Protein 8IJQ (pdb70)

Secondary structure (DSSP, 8-state):
-----TTTHHHHHHHHHHHHHHHHHHHHHHHHHSS--SSSPPP-BSSTTTSPP-TTTTHHHHHHHHHHHHHHHHHHHTBTTHHHHHHHHHHHHHHHHHHHHHHHHHB----TTTTTT-------SSTTHHHHHHHHHTTTT-TTTT---S---SS-HHHHHHHHHHHHHHHTS-TT-TTHHHHHHHHHHHHHHHHHHTTSS-HHHHHHHHHHHHHHHHHHHHHHHHT-TTT--SS---STT-HHHHTT--S-----B-------/-----TTHHHHHHHHHHHHHHHHHHHHHHHHTTSS-SSSSPPP-BSSTTTSPP-TTHHHHHHHHHHHHHHHHHHHHHSBTTHHHHHHHHHHHHHHHHHHHHHHHHHB----TTTTTT-------SSTTHHHHHHHHHTTTT-TTTT---S---SS-HHHHHHHHHHHHHHHSS-TT-TTHHHHHHHHHHHHHHHHHHTT-S-HHHHHHHHHHHHHHHHHHHHHHTTTHHHH--SS---STT-HHHHTT--S-----B----S--/-----HHHHHHHHHHHHHHHHHHHHHHHHHHHHSS-SSSSPPPPBSSTTTSPP-TTHHHHHHHHHHHHHHHHHHHHHT-S-HHHHHHHHHHHHHHHHHHHHHHHHHB----TTSSTT-------SSTTHHHHHHHHHTTTT-TTTT---S---SS-HHHHHHHHHHHHHHHTS-TT-TTHHHHHHHHHHHHHHHHHHTTSS-HHHHHHHHHHHHHHHHHHHHHHHHTHHHH--SS---STTHHHHTSS--S----------S--/-----TTHHHHHHHHHHHHHHHHHHHHHHHHTSSS---SSPPP-BTTTTTSPP-TTTGGGHHHHHHHHHHHHHHHHHT-S-HHHHHHHHHHHHHHHHHHHHHHHHHB----TTTTTT-------SSSHHHHHHHHHHTTTT-TTTT---S---SS-HHHHHHHHHHHHHHHTS-TT-TTHHHHHHHHHHHHHHHHHHTTSS-HHHHHHHHHHHHHHHHHHHHHHHHTHHHH--SS---STT-HHHHSS--S----------S--/-----HHHHHHHHHHHHHHHHHHHHHHHHHHHHSS---SSPPPPBSSTTTSPP-TTTTTTHHHHHHHHHHHHHHHHHT-S-HHHHHHHHHHHHHHHHHHHHHHHHHB----EEEETT-------SSSTHHHHHHHHHTTTT-TTTT---S---SS-HHHHHHHHHHHHHHHTS-TT-TTHHHHHHHHHHHHHHHHHHTTSS-HHHHHHHHHHHHHHHHHHHHHHHHTTTTS--SS---STTHHHHHSS--S----------S--/-----SHHHHHHHHHHHHHHHHHHHHHHHHHHHSS--SSSPPPPBSSTTTSPP-TTHHHHHHHHHHHHHHHHHHHHHSBS-HHHHHHHHHHHHHHHHHHHHHHHHHB----TTTTTT-------SSTTHHHHHHHHHTTTT-TTTT---S---SS-HHHHHHHHHHHHHHHTS-TT-TTHHHHHHHHHHHHHHHHHHTTSS-HHHHHHHHHHHHHHHHHHHHHHHTTTTTS---S---STTHHHHTTT--S-----B----S--

GO terms:
  GO:0005789 endoplasmic reticulum membrane (C, IDA)
  GO:2000303 regulation of ceramide biosynthetic process (P, IDA)
  GO:0046513 ceramide biosynthetic process (P, IDA)
  GO:0005789 endoplasmic reticulum membrane (C, TAS)
  GO:0005783 endoplasmic reticulum (C, IDA)

InterPro domains:
  IPR001660 Sterile alpha motif domain [PF00536] (11-75)
  IPR001660 Sterile alpha motif domain [PS50105] (12-78)
  IPR001660 Sterile alpha motif domain [SM00454] (9-78)
  IPR013761 Sterile alpha motif/pointed domain superfamily [G3DSA:1.10.150.50] (8-80)
  IPR013761 Sterile alpha motif/pointed domain superfamily [SSF47769] (7-79)
  IPR025749 Sphingomyelin synthase-like domain [PF14360] (292-365)
  IPR045221 Sphingomyelin synthase-like [PTHR21290] (29-405)

Sequence (1584 aa):
RLDPEYWKTILSCIYVFIVFGFTSFIMVIVHERVPDMQTYPPLPDIFLDSVPRIPWAFAMTEVCGMILCYIWLLVLLLHKHRSILLRRLCSLMGTVFLLRCFTMFVTSLSVPGQHLQCTGKIYGSVWEKLHRAFAIWSGFGMTLTGVHTCGDYMFSGHTVVLTMLNFFVTEYTPRSWNFLHTLSWVLNLFGIFFILAAHEHYSIDVFIAFYITTRLFLYYHTLANTRAYQQSRRARIWFPMFSFFECNVNGTVPNEYCWPFSKPRLDPEYWKTILSCIYVFIVFGFTSFIMVIVHERVPDMQTYPPLPDIFLDSVPRIPWAFAMTEVCGMILCYIWLLVLLLHKHRSILLRRLCSLMGTVFLLRCFTMFVTSLSVPGQHLQCTGKIYGSVWEKLHRAFAIWSGFGMTLTGVHTCGDYMFSGHTVVLTMLNFFVTEYTPRSWNFLHTLSWVLNLFGIFFILAAHEHYSIDVFIAFYITTRLFLYYHTLANTRAYQQSRRARIWFPMFSFFECNVNGTVPNEYCWPFSKPRLDPEYWKTILSCIYVFIVFGFTSFIMVIVHERVPDMQTYPPLPDIFLDSVPRIPWAFAMTEVCGMILCYIWLLVLLLHKHRSILLRRLCSLMGTVFLLRCFTMFVTSLSVPGQHLQCTGKIYGSVWEKLHRAFAIWSGFGMTLTGVHTCGDYMFSGHTVVLTMLNFFVTEYTPRSWNFLHTLSWVLNLFGIFFILAAHEHYSIDVFIAFYITTRLFLYYHTLANTRAYQQSRRARIWFPMFSFFECNVNGTVPNEYCWPFSKPRLDPEYWKTILSCIYVFIVFGFTSFIMVIVHERVPDMQTYPPLPDIFLDSVPRIPWAFAMTEVCGMILCYIWLLVLLLHKHRSILLRRLCSLMGTVFLLRCFTMFVTSLSVPGQHLQCTGKIYGSVWEKLHRAFAIWSGFGMTLTGVHTCGDYMFSGHTVVLTMLNFFVTEYTPRSWNFLHTLSWVLNLFGIFFILAAHEHYSIDVFIAFYITTRLFLYYHTLANTRAYQQSRRARIWFPMFSFFECNVNGTVPNEYCWPFSKPRLDPEYWKTILSCIYVFIVFGFTSFIMVIVHERVPDMQTYPPLPDIFLDSVPRIPWAFAMTEVCGMILCYIWLLVLLLHKHRSILLRRLCSLMGTVFLLRCFTMFVTSLSVPGQHLQCTGKIYGSVWEKLHRAFAIWSGFGMTLTGVHTCGDYMFSGHTVVLTMLNFFVTEYTPRSWNFLHTLSWVLNLFGIFFILAAHEHYSIDVFIAFYITTRLFLYYHTLANTRAYQQSRRARIWFPMFSFFECNVNGTVPNEYCWPFSKPRLDPEYWKTILSCIYVFIVFGFTSFIMVIVHERVPDMQTYPPLPDIFLDSVPRIPWAFAMTEVCGMILCYIWLLVLLLHKHRSILLRRLCSLMGTVFLLRCFTMFVTSLSVPGQHLQCTGKIYGSVWEKLHRAFAIWSGFGMTLTGVHTCGDYMFSGHTVVLTMLNFFVTEYTPRSWNFLHTLSWVLNLFGIFFILAAHEHYSIDVFIAFYITTRLFLYYHTLANTRAYQQSRRARIWFPMFSFFECNVNGTVPNEYCWPFSKP

Radius of gyration: 45.66 Å; Cα contacts (8 Å, |Δi|>4): 1851; chains: 6; bounding box: 145×102×63 Å

Structure (mmCIF, N/CA/C/O backbone):
data_8IJQ
#
_entry.id   8IJQ
#
_cell.length_a   1.00
_cell.length_b   1.00
_cell.length_c   1.00
_cell.angle_alpha   90.00
_cell.angle_beta   90.00
_cell.angle_gamma   90.00
#
_symmetry.space_group_name_H-M   'P 1'
#
loop_
_entity.id
_entity.type
_entity.pdbx_description
1 polymer 'Sphingomyelin synthase-related protein 1'
2 non-polymer N-((E,2S,3R)-1,3-DIHYDROXYOCTADEC-4-EN-2-YL)PALMITAMIDE
#
loop_
_atom_site.group_PDB
_atom_site.id
_atom_site.type_symbol
_atom_site.label_atom_id
_atom_site.label_alt_id
_atom_site.label_comp_id
_atom_site.label_asym_id
_atom_site.label_entity_id
_atom_site.label_seq_id
_atom_site.pdbx_PDB_ins_code
_atom_site.Cartn_x
_atom_site.Cartn_y
_atom_site.Cartn_z
_atom_site.occupancy
_atom_site.B_iso_or_equiv
_atom_site.auth_seq_id
_atom_site.auth_comp_id
_atom_site.auth_asym_id
_atom_site.auth_atom_id
_atom_site.pdbx_PDB_model_num
ATOM 1 N N . ARG A 1 1 ? 153.667 142.057 145.041 1.00 89.84 144 ARG A N 1
ATOM 2 C CA . ARG A 1 1 ? 152.320 141.667 145.440 1.00 89.84 144 ARG A CA 1
ATOM 3 C C . ARG A 1 1 ? 152.282 141.318 146.924 1.00 89.84 144 ARG A C 1
ATOM 4 O O . ARG A 1 1 ? 153.244 140.776 147.466 1.00 89.84 144 ARG A O 1
ATOM 12 N N . LEU A 1 2 ? 151.166 141.630 147.576 1.00 76.51 145 LEU A N 1
ATOM 13 C CA . LEU A 1 2 ? 151.018 141.373 149.005 1.00 76.51 145 LEU A CA 1
ATOM 14 C C . LEU A 1 2 ? 150.718 139.896 149.229 1.00 76.51 145 LEU A C 1
ATOM 15 O O . LEU A 1 2 ? 149.596 139.438 148.988 1.00 76.51 145 LEU A O 1
ATOM 20 N N . ASP A 1 3 ? 151.719 139.147 149.691 1.00 74.80 146 ASP A N 1
ATOM 21 C CA . ASP A 1 3 ? 151.550 137.731 149.975 1.00 74.80 146 ASP A CA 1
ATOM 22 C C . ASP A 1 3 ? 151.296 137.569 151.464 1.00 74.80 146 ASP A C 1
ATOM 23 O O . ASP A 1 3 ? 152.177 137.906 152.270 1.00 74.80 146 ASP A O 1
ATOM 28 N N . PRO A 1 4 ? 150.129 137.074 151.878 1.00 71.19 147 PRO A N 1
ATOM 29 C CA . PRO A 1 4 ? 149.867 136.907 153.314 1.00 71.19 147 PRO A CA 1
ATOM 30 C C . PRO A 1 4 ? 150.732 135.822 153.931 1.00 71.19 147 PRO A C 1
ATOM 31 O O . PRO A 1 4 ? 150.569 134.637 153.627 1.00 71.19 147 PRO A O 1
ATOM 35 N N . GLU A 1 5 ? 151.659 136.219 154.801 1.00 61.30 148 GLU A N 1
ATOM 36 C CA . GLU A 1 5 ? 152.558 135.291 155.478 1.00 61.30 148 GLU A CA 1
ATOM 37 C C . GLU A 1 5 ? 151.955 134.944 156.834 1.00 61.30 148 GLU A C 1
ATOM 38 O O . GLU A 1 5 ? 151.876 135.798 157.723 1.00 61.30 148 GLU A O 1
ATOM 44 N N . TYR A 1 6 ? 151.527 133.694 156.990 1.00 59.34 149 TYR A N 1
ATOM 45 C CA . TYR A 1 6 ? 150.893 133.239 158.218 1.00 59.34 149 TYR A CA 1
ATOM 46 C C . TYR A 1 6 ? 151.865 132.577 159.186 1.00 59.34 149 TYR A C 1
ATOM 47 O O . TYR A 1 6 ? 151.440 132.126 160.254 1.00 59.34 149 TYR A O 1
ATOM 56 N N . TRP A 1 7 ? 153.150 132.507 158.845 1.00 51.25 150 TRP A N 1
ATOM 57 C CA . TRP A 1 7 ? 154.146 131.886 159.705 1.00 51.25 150 TRP A CA 1
ATOM 58 C C . TRP A 1 7 ? 155.087 132.894 160.352 1.00 51.25 150 TRP A C 1
ATOM 59 O O . TRP A 1 7 ? 155.989 132.491 161.093 1.00 51.25 150 TRP A O 1
ATOM 70 N N . LYS A 1 8 ? 154.900 134.188 160.098 1.00 46.83 151 LYS A N 1
ATOM 71 C CA . LYS A 1 8 ? 155.682 135.229 160.754 1.00 46.83 151 LYS A CA 1
ATOM 72 C C . LYS A 1 8 ? 154.920 135.938 161.865 1.00 46.83 151 LYS A C 1
ATOM 73 O O . LYS A 1 8 ? 155.541 136.425 162.818 1.00 46.83 151 LYS A O 1
ATOM 79 N N . THR A 1 9 ? 153.591 136.003 161.762 1.00 42.20 152 THR A N 1
ATOM 80 C CA . THR A 1 9 ? 152.793 136.635 162.807 1.00 42.20 152 THR A CA 1
ATOM 81 C C . THR A 1 9 ? 152.923 135.883 164.127 1.00 42.20 152 THR A C 1
ATOM 82 O O . THR A 1 9 ? 152.929 136.494 165.202 1.00 42.20 152 THR A O 1
ATOM 86 N N . ILE A 1 10 ? 153.033 134.554 164.064 1.00 40.64 153 ILE A N 1
ATOM 87 C CA . ILE A 1 10 ? 153.245 133.769 165.277 1.00 40.64 153 ILE A CA 1
ATOM 88 C C . ILE A 1 10 ? 154.572 134.140 165.925 1.00 40.64 153 ILE A C 1
ATOM 89 O O . ILE A 1 10 ? 154.662 134.295 167.151 1.00 40.64 153 ILE A O 1
ATOM 94 N N . LEU A 1 11 ? 155.623 134.289 165.113 1.00 39.88 154 LEU A N 1
ATOM 95 C CA . LEU A 1 11 ? 156.916 134.710 165.644 1.00 39.88 154 LEU A CA 1
ATOM 96 C C . LEU A 1 11 ? 156.828 136.092 166.277 1.00 39.88 154 LEU A C 1
ATOM 97 O O . LEU A 1 11 ? 157.406 136.333 167.343 1.00 39.88 154 LEU A O 1
ATOM 102 N N . SER A 1 12 ? 156.106 137.013 165.634 1.00 37.21 155 SER A N 1
ATOM 103 C CA . SER A 1 12 ? 155.959 138.355 166.191 1.00 37.21 155 SER A CA 1
ATOM 104 C C . SER A 1 12 ? 155.223 138.325 167.527 1.00 37.21 155 SER A C 1
ATOM 105 O O . SER A 1 12 ? 155.613 139.016 168.478 1.00 37.21 155 SER A O 1
ATOM 108 N N . CYS A 1 13 ? 154.156 137.529 167.619 1.00 36.87 156 CYS A N 1
ATOM 109 C CA . CYS A 1 13 ? 153.413 137.425 168.872 1.00 36.87 156 CYS A CA 1
ATOM 110 C C . CYS A 1 13 ? 154.270 136.815 169.976 1.00 36.87 156 CYS A C 1
ATOM 111 O O . CYS A 1 13 ? 154.225 137.264 171.130 1.00 36.87 156 CYS A O 1
ATOM 114 N N . ILE A 1 14 ? 155.056 135.789 169.642 1.00 31.89 157 ILE A N 1
ATOM 115 C CA . ILE A 1 14 ? 155.953 135.189 170.626 1.00 31.89 157 ILE A CA 1
ATOM 116 C C . ILE A 1 14 ? 156.979 136.211 171.099 1.00 31.89 157 ILE A C 1
ATOM 117 O O . ILE A 1 14 ? 157.284 136.304 172.296 1.00 31.89 157 ILE A O 1
ATOM 122 N N . TYR A 1 15 ? 157.523 136.995 170.166 1.00 26.45 158 TYR A N 1
ATOM 123 C CA . TYR A 1 15 ? 158.490 138.028 170.521 1.00 26.45 158 TYR A CA 1
ATOM 124 C C . TYR A 1 15 ? 157.875 139.055 171.464 1.00 26.45 158 TYR A C 1
ATOM 125 O O . TYR A 1 15 ? 158.505 139.469 172.446 1.00 26.45 158 TYR A O 1
ATOM 134 N N . VAL A 1 16 ? 156.634 139.463 171.194 1.00 26.21 159 VAL A N 1
ATOM 135 C CA . VAL A 1 16 ? 155.961 140.426 172.063 1.00 26.21 159 VAL A CA 1
ATOM 136 C C . VAL A 1 16 ? 155.729 139.840 173.451 1.00 26.21 159 VAL A C 1
ATOM 137 O O . VAL A 1 16 ? 155.908 140.527 174.464 1.00 26.21 159 VAL A O 1
ATOM 141 N N . PHE A 1 17 ? 155.309 138.575 173.526 1.00 30.01 160 PHE A N 1
ATOM 142 C CA . PHE A 1 17 ? 155.089 137.958 174.832 1.00 30.01 160 PHE A CA 1
ATOM 143 C C . PHE A 1 17 ? 156.387 137.875 175.630 1.00 30.01 160 PHE A C 1
ATOM 144 O O . PHE A 1 17 ? 156.402 138.137 176.842 1.00 30.01 160 PHE A O 1
ATOM 152 N N . ILE A 1 18 ? 157.489 137.522 174.963 1.00 24.46 161 ILE A N 1
ATOM 153 C CA . ILE A 1 18 ? 158.783 137.483 175.639 1.00 24.46 161 ILE A CA 1
ATOM 154 C C . ILE A 1 18 ? 159.166 138.871 176.136 1.00 24.46 161 ILE A C 1
ATOM 155 O O . ILE A 1 18 ? 159.678 139.029 177.253 1.00 24.46 161 ILE A O 1
ATOM 160 N N . VAL A 1 19 ? 158.927 139.899 175.316 1.00 21.49 162 VAL A N 1
ATOM 161 C CA . VAL A 1 19 ? 159.252 141.264 175.722 1.00 21.49 162 VAL A CA 1
ATOM 162 C C . VAL A 1 19 ? 158.436 141.672 176.943 1.00 21.49 162 VAL A C 1
ATOM 163 O O . VAL A 1 19 ? 158.952 142.309 177.867 1.00 21.49 162 VAL A O 1
ATOM 167 N N . PHE A 1 20 ? 157.148 141.321 176.963 1.00 22.25 163 PHE A N 1
ATOM 168 C CA . PHE A 1 20 ? 156.307 141.661 178.108 1.00 22.25 163 PHE A CA 1
ATOM 169 C C . PHE A 1 20 ? 156.783 140.962 179.377 1.00 22.25 163 PHE A C 1
ATOM 170 O O . PHE A 1 20 ? 156.822 141.570 180.456 1.00 22.25 163 PHE A O 1
ATOM 178 N N . GLY A 1 21 ? 157.144 139.681 179.271 1.00 24.17 164 GLY A N 1
ATOM 179 C CA . GLY A 1 21 ? 157.678 138.984 180.432 1.00 24.17 164 GLY A CA 1
ATOM 180 C C . GLY A 1 21 ? 158.965 139.607 180.942 1.00 24.17 164 GLY A C 1
ATOM 181 O O . GLY A 1 21 ? 159.153 139.778 182.154 1.00 24.17 164 GLY A O 1
ATOM 182 N N . PHE A 1 22 ? 159.866 139.964 180.023 1.00 24.86 165 PHE A N 1
ATOM 183 C CA . PHE A 1 22 ? 161.110 140.614 180.419 1.00 24.86 165 PHE A CA 1
ATOM 184 C C . PHE A 1 22 ? 160.840 141.959 181.080 1.00 24.86 165 PHE A C 1
ATOM 185 O O . PHE A 1 22 ? 161.513 142.329 182.048 1.00 24.86 165 PHE A O 1
ATOM 193 N N . THR A 1 23 ? 159.859 142.706 180.567 1.00 22.56 166 THR A N 1
ATOM 194 C CA . THR A 1 23 ? 159.503 143.986 181.171 1.00 22.56 166 THR A CA 1
ATOM 195 C C . THR A 1 23 ? 158.980 143.800 182.588 1.00 22.56 166 THR A C 1
ATOM 196 O O . THR A 1 23 ? 159.331 144.567 183.491 1.00 22.56 166 THR A O 1
ATOM 200 N N . SER A 1 24 ? 158.137 142.788 182.804 1.00 24.82 167 SER A N 1
ATOM 201 C CA . SER A 1 24 ? 157.633 142.530 184.151 1.00 24.82 167 SER A CA 1
ATOM 202 C C . SER A 1 24 ? 158.771 142.179 185.105 1.00 24.82 167 SER A C 1
ATOM 203 O O . SER A 1 24 ? 158.832 142.682 186.237 1.00 24.82 167 SER A O 1
ATOM 206 N N . PHE A 1 25 ? 159.692 141.321 184.657 1.00 25.91 168 PHE A N 1
ATOM 207 C CA . PHE A 1 25 ? 160.818 140.954 185.513 1.00 25.91 168 PHE A CA 1
ATOM 208 C C . PHE A 1 25 ? 161.694 142.162 185.830 1.00 25.91 168 PHE A C 1
ATOM 209 O O . PHE A 1 25 ? 162.127 142.344 186.976 1.00 25.91 168 PHE A O 1
ATOM 217 N N . ILE A 1 26 ? 161.964 143.002 184.827 1.00 23.78 169 ILE A N 1
ATOM 218 C CA . ILE A 1 26 ? 162.792 144.184 185.044 1.00 23.78 169 ILE A CA 1
ATOM 219 C C . ILE A 1 26 ? 162.101 145.146 186.000 1.00 23.78 169 ILE A C 1
ATOM 220 O O . ILE A 1 26 ? 162.748 145.777 186.843 1.00 23.78 169 ILE A O 1
ATOM 225 N N . MET A 1 27 ? 160.778 145.271 185.886 1.00 24.75 170 MET A N 1
ATOM 226 C CA . MET A 1 27 ? 160.031 146.121 186.808 1.00 24.75 170 MET A CA 1
ATOM 227 C C . MET A 1 27 ? 160.154 145.618 188.240 1.00 24.75 170 MET A C 1
ATOM 228 O O . MET A 1 27 ? 160.339 146.411 189.171 1.00 24.75 170 MET A O 1
ATOM 233 N N . VAL A 1 28 ? 160.060 144.300 188.433 1.00 28.94 171 VAL A N 1
ATOM 234 C CA . VAL A 1 28 ? 160.221 143.737 189.775 1.00 28.94 171 VAL A CA 1
ATOM 235 C C . VAL A 1 28 ? 161.619 144.031 190.313 1.00 28.94 171 VAL A C 1
ATOM 236 O O . VAL A 1 28 ? 161.790 144.449 191.468 1.00 28.94 171 VAL A O 1
ATOM 240 N N . ILE A 1 29 ? 162.641 143.829 189.478 1.00 28.33 172 ILE A N 1
ATOM 241 C CA . ILE A 1 29 ? 164.016 144.072 189.918 1.00 28.33 172 ILE A CA 1
ATOM 242 C C . ILE A 1 29 ? 164.213 145.536 190.293 1.00 28.33 172 ILE A C 1
ATOM 243 O O . ILE A 1 29 ? 164.836 145.851 191.314 1.00 28.33 172 ILE A O 1
ATOM 248 N N . VAL A 1 30 ? 163.690 146.453 189.475 1.00 28.82 173 VAL A N 1
ATOM 249 C CA . VAL A 1 30 ? 163.829 147.879 189.756 1.00 28.82 173 VAL A CA 1
ATOM 250 C C . VAL A 1 30 ? 163.124 148.242 191.055 1.00 28.82 173 VAL A C 1
ATOM 251 O O . VAL A 1 30 ? 163.658 148.997 191.877 1.00 28.82 173 VAL A O 1
ATOM 255 N N . HIS A 1 31 ? 161.915 147.714 191.265 1.00 36.54 174 HIS A N 1
ATOM 256 C CA . HIS A 1 31 ? 161.212 147.981 192.516 1.00 36.54 174 HIS A CA 1
ATOM 257 C C . HIS A 1 31 ? 161.976 147.433 193.712 1.00 36.54 174 HIS A C 1
ATOM 258 O O . HIS A 1 31 ? 161.865 147.972 194.819 1.00 36.54 174 HIS A O 1
ATOM 265 N N . GLU A 1 32 ? 162.757 146.369 193.513 1.00 46.74 175 GLU A N 1
ATOM 266 C CA . GLU A 1 32 ? 163.529 145.813 194.620 1.00 46.74 175 GLU A CA 1
ATOM 267 C C . GLU A 1 32 ? 164.681 146.712 195.060 1.00 46.74 175 GLU A C 1
ATOM 268 O O . GLU A 1 32 ? 165.231 146.494 196.145 1.00 46.74 175 GLU A O 1
ATOM 274 N N . ARG A 1 33 ? 165.069 147.701 194.252 1.00 42.50 176 ARG A N 1
ATOM 275 C CA . ARG A 1 33 ? 166.190 148.568 194.605 1.00 42.50 176 ARG A CA 1
ATOM 276 C C . ARG A 1 33 ? 165.921 149.378 195.866 1.00 42.50 176 ARG A C 1
ATOM 277 O O . ARG A 1 33 ? 166.593 149.194 196.885 1.00 42.50 176 ARG A O 1
ATOM 285 N N . VAL A 1 34 ? 164.943 150.275 195.804 1.00 61.25 177 VAL A N 1
ATOM 286 C CA . VAL A 1 34 ? 164.646 151.184 196.909 1.00 61.25 177 VAL A CA 1
ATOM 287 C C . VAL A 1 34 ? 163.604 150.553 197.827 1.00 61.25 177 VAL A C 1
ATOM 288 O O . VAL A 1 34 ? 162.539 150.122 197.362 1.00 61.25 177 VAL A O 1
ATOM 292 N N . PRO A 1 35 ? 163.881 150.444 199.128 1.00 69.99 178 PRO A N 1
ATOM 293 C CA . PRO A 1 35 ? 162.934 149.778 200.034 1.00 69.99 178 PRO A CA 1
ATOM 294 C C . PRO A 1 35 ? 161.601 150.499 200.168 1.00 69.99 178 PRO A C 1
ATOM 295 O O . PRO A 1 35 ? 160.548 149.913 199.899 1.00 69.99 178 PRO A O 1
ATOM 299 N N . ASP A 1 36 ? 161.629 151.768 200.579 1.00 74.70 179 ASP A N 1
ATOM 300 C CA . ASP A 1 36 ? 160.383 152.472 200.885 1.00 74.70 179 ASP A CA 1
ATOM 301 C C . ASP A 1 36 ? 159.734 153.045 199.628 1.00 74.70 179 ASP A C 1
ATOM 302 O O . ASP A 1 36 ? 158.655 152.609 199.218 1.00 74.70 179 ASP A O 1
ATOM 307 N N . MET A 1 37 ? 160.398 154.018 198.999 1.00 72.06 180 MET A N 1
ATOM 308 C CA . MET A 1 37 ? 159.878 154.745 197.837 1.00 72.06 180 MET A CA 1
ATOM 309 C C . MET A 1 37 ? 158.455 155.266 198.082 1.00 72.06 180 MET A C 1
ATOM 310 O O . MET A 1 37 ? 157.693 155.510 197.142 1.00 72.06 180 MET A O 1
ATOM 315 N N . GLN A 1 38 ? 158.074 155.449 199.351 1.00 73.34 181 GLN A N 1
ATOM 316 C CA . GLN A 1 38 ? 156.745 155.951 199.677 1.00 73.34 181 GLN A CA 1
ATOM 317 C C . GLN A 1 38 ? 156.772 156.969 200.809 1.00 73.34 181 GLN A C 1
ATOM 318 O O . GLN A 1 38 ? 155.705 157.444 201.220 1.00 73.34 181 GLN A O 1
ATOM 324 N N . THR A 1 39 ? 157.951 157.320 201.325 1.00 70.20 182 THR A N 1
ATOM 325 C CA . THR A 1 39 ? 158.087 158.318 202.374 1.00 70.20 182 THR A CA 1
ATOM 326 C C . THR A 1 39 ? 158.570 159.661 201.846 1.00 70.20 182 THR A C 1
ATOM 327 O O . THR A 1 39 ? 158.396 160.678 202.525 1.00 70.20 182 THR A O 1
ATOM 331 N N . TYR A 1 40 ? 159.128 159.691 200.638 1.00 66.39 183 TYR A N 1
ATOM 332 C CA . TYR A 1 40 ? 159.695 160.910 200.091 1.00 66.39 183 TYR A CA 1
ATOM 333 C C . TYR A 1 40 ? 158.602 161.957 199.879 1.00 66.39 183 TYR A C 1
ATOM 334 O O . TYR A 1 40 ? 157.437 161.616 199.664 1.00 66.39 183 TYR A O 1
ATOM 343 N N . PRO A 1 41 ? 158.947 163.238 199.950 1.00 57.54 184 PRO A N 1
ATOM 344 C CA . PRO A 1 41 ? 157.995 164.281 199.566 1.00 57.54 184 PRO A CA 1
ATOM 345 C C . PRO A 1 41 ? 157.966 164.442 198.057 1.00 57.54 184 PRO A C 1
ATOM 346 O O . PRO A 1 41 ? 159.019 164.416 197.401 1.00 57.54 184 PRO A O 1
ATOM 350 N N . PRO A 1 42 ? 156.784 164.601 197.469 1.00 44.84 185 PRO A N 1
ATOM 351 C CA . PRO A 1 42 ? 156.686 164.620 196.006 1.00 44.84 185 PRO A CA 1
ATOM 352 C C . PRO A 1 42 ? 157.381 165.828 195.400 1.00 44.84 185 PRO A C 1
ATOM 353 O O . PRO A 1 42 ? 157.470 166.898 196.006 1.00 44.84 185 PRO A O 1
ATOM 357 N N . LEU A 1 43 ? 157.882 165.636 194.182 1.00 34.80 186 LEU A N 1
ATOM 358 C CA . LEU A 1 43 ? 158.535 166.714 193.460 1.00 34.80 186 LEU A CA 1
ATOM 359 C C . LEU A 1 43 ? 157.517 167.787 193.075 1.00 34.80 186 LEU A C 1
ATOM 360 O O . LEU A 1 43 ? 156.342 167.487 192.847 1.00 34.80 186 LEU A O 1
ATOM 365 N N . PRO A 1 44 ? 157.940 169.048 192.997 1.00 32.83 187 PRO A N 1
ATOM 366 C CA . PRO A 1 44 ? 157.002 170.114 192.623 1.00 32.83 187 PRO A CA 1
ATOM 367 C C . PRO A 1 44 ? 156.623 170.074 191.151 1.00 32.83 187 PRO A C 1
ATOM 368 O O . PRO A 1 44 ? 157.431 170.414 190.281 1.00 32.83 187 PRO A O 1
ATOM 372 N N . ASP A 1 45 ? 155.393 169.663 190.864 1.00 26.64 188 ASP A N 1
ATOM 373 C CA . ASP A 1 45 ? 154.865 169.609 189.512 1.00 26.64 188 ASP A CA 1
ATOM 374 C C . ASP A 1 45 ? 153.837 170.718 189.321 1.00 26.64 188 ASP A C 1
ATOM 375 O O . ASP A 1 45 ? 153.357 171.323 190.283 1.00 26.64 188 ASP A O 1
ATOM 380 N N . ILE A 1 46 ? 153.502 170.982 188.060 1.00 24.75 189 ILE A N 1
ATOM 381 C CA . ILE A 1 46 ? 152.528 172.024 187.754 1.00 24.75 189 ILE A CA 1
ATOM 382 C C . ILE A 1 46 ? 151.117 171.460 187.605 1.00 24.75 189 ILE A C 1
ATOM 383 O O . ILE A 1 46 ? 150.139 172.198 187.761 1.00 24.75 189 ILE A O 1
ATOM 388 N N . PHE A 1 47 ? 150.985 170.167 187.310 1.00 25.92 190 PHE A N 1
ATOM 389 C CA . PHE A 1 47 ? 149.678 169.536 187.186 1.00 25.92 190 PHE A CA 1
ATOM 390 C C . PHE A 1 47 ? 149.298 168.711 188.405 1.00 25.92 190 PHE A C 1
ATOM 391 O O . PHE A 1 47 ? 148.108 168.584 188.707 1.00 25.92 190 PHE A O 1
ATOM 399 N N . LEU A 1 48 ? 150.278 168.152 189.113 1.00 27.49 191 LEU A N 1
ATOM 400 C CA . LEU A 1 48 ? 150.005 167.357 190.303 1.00 27.49 191 LEU A CA 1
ATOM 401 C C . LEU A 1 48 ? 149.753 168.209 191.539 1.00 27.49 191 LEU A C 1
ATOM 402 O O . LEU A 1 48 ? 149.341 167.667 192.569 1.00 27.49 191 LEU A O 1
ATOM 407 N N . ASP A 1 49 ? 149.993 169.517 191.465 1.00 31.18 192 ASP A N 1
ATOM 408 C CA . ASP A 1 49 ? 149.758 170.412 192.589 1.00 31.18 192 ASP A CA 1
ATOM 409 C C . ASP A 1 49 ? 148.444 171.170 192.489 1.00 31.18 192 ASP A C 1
ATOM 410 O O . ASP A 1 49 ? 147.851 171.498 193.521 1.00 31.18 192 ASP A O 1
ATOM 415 N N . SER A 1 50 ? 147.977 171.456 191.274 1.00 29.73 193 SER A N 1
ATOM 416 C CA . SER A 1 50 ? 146.736 172.204 191.104 1.00 29.73 193 SER A CA 1
ATOM 417 C C . SER A 1 50 ? 145.518 171.297 191.245 1.00 29.73 193 SER A C 1
ATOM 418 O O . SER A 1 50 ? 144.676 171.501 192.125 1.00 29.73 193 SER A O 1
ATOM 421 N N . VAL A 1 51 ? 145.414 170.287 190.387 1.00 26.61 194 VAL A N 1
ATOM 422 C CA . VAL A 1 51 ? 144.264 169.386 190.385 1.00 26.61 194 VAL A CA 1
ATOM 423 C C . VAL A 1 51 ? 144.406 168.375 191.517 1.00 26.61 194 VAL A C 1
ATOM 424 O O . VAL A 1 51 ? 145.393 167.627 191.559 1.00 26.61 194 VAL A O 1
ATOM 428 N N . PRO A 1 52 ? 143.455 168.312 192.445 1.00 30.73 195 PRO A N 1
ATOM 429 C CA . PRO A 1 52 ? 143.525 167.304 193.506 1.00 30.73 195 PRO A CA 1
ATOM 430 C C . PRO A 1 52 ? 143.264 165.907 192.962 1.00 30.73 195 PRO A C 1
ATOM 431 O O . PRO A 1 52 ? 142.702 165.721 191.881 1.00 30.73 195 PRO A O 1
ATOM 435 N N . ARG A 1 53 ? 143.693 164.915 193.739 1.00 34.56 196 ARG A N 1
ATOM 436 C CA . ARG A 1 53 ? 143.576 163.524 193.321 1.00 34.56 196 ARG A CA 1
ATOM 437 C C . ARG A 1 53 ? 142.116 163.123 193.159 1.00 34.56 196 ARG A C 1
ATOM 438 O O . ARG A 1 53 ? 141.277 163.423 194.013 1.00 34.56 196 ARG A O 1
ATOM 446 N N . ILE A 1 54 ? 141.818 162.441 192.059 1.00 30.42 197 ILE A N 1
ATOM 447 C CA . ILE A 1 54 ? 140.493 161.903 191.775 1.00 30.42 197 ILE A CA 1
ATOM 448 C C . ILE A 1 54 ? 140.567 160.387 191.949 1.00 30.42 197 ILE A C 1
ATOM 449 O O . ILE A 1 54 ? 141.279 159.713 191.191 1.00 30.42 197 ILE A O 1
ATOM 454 N N . PRO A 1 55 ? 139.869 159.810 192.930 1.00 32.59 198 PRO A N 1
ATOM 455 C CA . PRO A 1 55 ? 140.026 158.369 193.195 1.00 32.59 198 PRO A CA 1
ATOM 456 C C . PRO A 1 55 ? 139.640 157.472 192.030 1.00 32.59 198 PRO A C 1
ATOM 457 O O . PRO A 1 55 ? 140.225 156.393 191.876 1.00 32.59 198 PRO A O 1
ATOM 461 N N . TRP A 1 56 ? 138.678 157.879 191.204 1.00 30.09 199 TRP A N 1
ATOM 462 C CA . TRP A 1 56 ? 138.168 157.040 190.128 1.00 30.09 199 TRP A CA 1
ATOM 463 C C . TRP A 1 56 ? 138.759 157.386 188.768 1.00 30.09 199 TRP A C 1
ATOM 464 O O . TRP A 1 56 ? 138.247 156.919 187.747 1.00 30.09 199 TRP A O 1
ATOM 475 N N . ALA A 1 57 ? 139.827 158.182 188.728 1.00 29.39 200 ALA A N 1
ATOM 476 C CA . ALA A 1 57 ? 140.358 158.664 187.460 1.00 29.39 200 ALA A CA 1
ATOM 477 C C . ALA A 1 57 ? 141.270 157.666 186.763 1.00 29.39 200 ALA A C 1
ATOM 478 O O . ALA A 1 57 ? 141.719 157.946 185.647 1.00 29.39 200 ALA A O 1
ATOM 480 N N . PHE A 1 58 ? 141.561 156.521 187.378 1.00 35.01 201 PHE A N 1
ATOM 481 C CA . PHE A 1 58 ? 142.441 155.540 186.756 1.00 35.01 201 PHE A CA 1
ATOM 482 C C . PHE A 1 58 ? 141.694 154.411 186.061 1.00 35.01 201 PHE A C 1
ATOM 483 O O . PHE A 1 58 ? 142.283 153.733 185.213 1.00 35.01 201 PHE A O 1
ATOM 491 N N . ALA A 1 59 ? 140.422 154.188 186.399 1.00 34.40 202 ALA A N 1
ATOM 492 C CA . ALA A 1 59 ? 139.631 153.191 185.688 1.00 34.40 202 ALA A CA 1
ATOM 493 C C . ALA A 1 59 ? 139.169 153.695 184.327 1.00 34.40 202 ALA A C 1
ATOM 494 O O . ALA A 1 59 ? 139.017 152.899 183.393 1.00 34.40 202 ALA A O 1
ATOM 496 N N . MET A 1 60 ? 138.937 155.004 184.197 1.00 33.57 203 MET A N 1
ATOM 497 C CA . MET A 1 60 ? 138.489 155.555 182.923 1.00 33.57 203 MET A CA 1
ATOM 498 C C . MET A 1 60 ? 139.548 155.404 181.840 1.00 33.57 203 MET A C 1
ATOM 499 O O . MET A 1 60 ? 139.208 155.226 180.664 1.00 33.57 203 MET A O 1
ATOM 504 N N . THR A 1 61 ? 140.830 155.469 182.210 1.00 30.59 204 THR A N 1
ATOM 505 C CA . THR A 1 61 ? 141.886 155.245 181.230 1.00 30.59 204 THR A CA 1
ATOM 506 C C . THR A 1 61 ? 141.791 153.848 180.633 1.00 30.59 204 THR A C 1
ATOM 507 O O . THR A 1 61 ? 141.889 153.676 179.413 1.00 30.59 204 THR A O 1
ATOM 511 N N . GLU A 1 62 ? 141.576 152.837 181.474 1.00 35.32 205 GLU A N 1
ATOM 512 C CA . GLU A 1 62 ? 141.463 151.479 180.960 1.00 35.32 205 GLU A CA 1
ATOM 513 C C . GLU A 1 62 ? 140.146 151.258 180.229 1.00 35.32 205 GLU A C 1
ATOM 514 O O . GLU A 1 62 ? 140.088 150.445 179.302 1.00 35.32 205 GLU A O 1
ATOM 520 N N . VAL A 1 63 ? 139.088 151.976 180.611 1.00 31.29 206 VAL A N 1
ATOM 521 C CA . VAL A 1 63 ? 137.846 151.915 179.839 1.00 31.29 206 VAL A CA 1
ATOM 522 C C . VAL A 1 63 ? 138.077 152.431 178.423 1.00 31.29 206 VAL A C 1
ATOM 523 O O . VAL A 1 63 ? 137.663 151.809 177.435 1.00 31.29 206 VAL A O 1
ATOM 527 N N . CYS A 1 64 ? 138.755 153.576 178.305 1.00 27.57 207 CYS A N 1
ATOM 528 C CA . CYS A 1 64 ? 139.078 154.114 176.987 1.00 27.57 207 CYS A CA 1
ATOM 529 C C . CYS A 1 64 ? 139.996 153.171 176.219 1.00 27.57 207 CYS A C 1
ATOM 530 O O . CYS A 1 64 ? 139.844 152.995 175.003 1.00 27.57 207 CYS A O 1
ATOM 533 N N . GLY A 1 65 ? 140.957 152.559 176.911 1.00 28.19 208 GLY A N 1
ATOM 534 C CA . GLY A 1 65 ? 141.833 151.603 176.256 1.00 28.19 208 GLY A CA 1
ATOM 535 C C . GLY A 1 65 ? 141.085 150.401 175.712 1.00 28.19 208 GLY A C 1
ATOM 536 O O . GLY A 1 65 ? 141.353 149.947 174.599 1.00 28.19 208 GLY A O 1
ATOM 537 N N . MET A 1 66 ? 140.136 149.872 176.487 1.00 31.22 209 MET A N 1
ATOM 538 C CA . MET A 1 66 ? 139.343 148.741 176.015 1.00 31.22 209 MET A CA 1
ATOM 539 C C . MET A 1 66 ? 138.453 149.137 174.845 1.00 31.22 209 MET A C 1
ATOM 540 O O . MET A 1 66 ? 138.272 148.352 173.907 1.00 31.22 209 MET A O 1
ATOM 545 N N . ILE A 1 67 ? 137.888 150.346 174.877 1.00 23.66 210 ILE A N 1
ATOM 546 C CA . ILE A 1 67 ? 137.075 150.807 173.752 1.00 23.66 210 ILE A CA 1
ATOM 547 C C . ILE A 1 67 ? 137.924 150.902 172.489 1.00 23.66 210 ILE A C 1
ATOM 548 O O . ILE A 1 67 ? 137.517 150.457 171.406 1.00 23.66 210 ILE A O 1
ATOM 553 N N . LEU A 1 68 ? 139.123 151.477 172.612 1.00 21.90 211 LEU A N 1
ATOM 554 C CA . LEU A 1 68 ? 140.010 151.593 171.459 1.00 21.90 211 LEU A CA 1
ATOM 555 C C . LEU A 1 68 ? 140.446 150.222 170.957 1.00 21.90 211 LEU A C 1
ATOM 556 O O . LEU A 1 68 ? 140.554 150.003 169.746 1.00 21.90 211 LEU A O 1
ATOM 561 N N . CYS A 1 69 ? 140.708 149.288 171.874 1.00 28.84 212 CYS A N 1
ATOM 562 C CA . CYS A 1 69 ? 141.084 147.937 171.471 1.00 28.84 212 CYS A CA 1
ATOM 563 C C . CYS A 1 69 ? 139.945 147.244 170.735 1.00 28.84 212 CYS A C 1
ATOM 564 O O . CYS A 1 69 ? 140.175 146.533 169.752 1.00 28.84 212 CYS A O 1
ATOM 567 N N . TYR A 1 70 ? 138.709 147.435 171.201 1.00 30.52 213 TYR A N 1
ATOM 568 C CA . TYR A 1 70 ? 137.561 146.856 170.510 1.00 30.52 213 TYR A CA 1
ATOM 569 C C . TYR A 1 70 ? 137.406 147.442 169.113 1.00 30.52 213 TYR A C 1
ATOM 570 O O . TYR A 1 70 ? 137.140 146.711 168.150 1.00 30.52 213 TYR A O 1
ATOM 579 N N . ILE A 1 71 ? 137.576 148.760 168.979 1.00 23.48 214 ILE A N 1
ATOM 580 C CA . ILE A 1 71 ? 137.489 149.383 167.659 1.00 23.48 214 ILE A CA 1
ATOM 581 C C . ILE A 1 71 ? 138.585 148.850 166.742 1.00 23.48 214 ILE A C 1
ATOM 582 O O . ILE A 1 71 ? 138.345 148.557 165.564 1.00 23.48 214 ILE A O 1
ATOM 587 N N . TRP A 1 72 ? 139.806 148.716 167.267 1.00 23.25 215 TRP A N 1
ATOM 588 C CA . TRP A 1 72 ? 140.907 148.205 166.457 1.00 23.25 215 TRP A CA 1
ATOM 589 C C . TRP A 1 72 ? 140.663 146.761 166.037 1.00 23.25 215 TRP A C 1
ATOM 590 O O . TRP A 1 72 ? 140.976 146.377 164.905 1.00 23.25 215 TRP A O 1
ATOM 601 N N . LEU A 1 73 ? 140.113 145.943 166.936 1.00 25.15 216 LEU A N 1
ATOM 602 C CA . LEU A 1 73 ? 139.795 144.564 166.581 1.00 25.15 216 LEU A CA 1
ATOM 603 C C . LEU A 1 73 ? 138.720 144.516 165.503 1.00 25.15 216 LEU A C 1
ATOM 604 O O . LEU A 1 73 ? 138.790 143.695 164.579 1.00 25.15 216 LEU A O 1
ATOM 609 N N . LEU A 1 74 ? 137.716 145.389 165.605 1.00 26.50 217 LEU A N 1
ATOM 610 C CA . LEU A 1 74 ? 136.689 145.462 164.572 1.00 26.50 217 LEU A CA 1
ATOM 611 C C . LEU A 1 74 ? 137.292 145.850 163.226 1.00 26.50 217 LEU A C 1
ATOM 612 O O . LEU A 1 74 ? 136.908 145.305 162.184 1.00 26.50 217 LEU A O 1
ATOM 617 N N . VAL A 1 75 ? 138.233 146.796 163.229 1.00 26.77 218 VAL A N 1
ATOM 618 C CA . VAL A 1 75 ? 138.925 147.163 161.995 1.00 26.77 218 VAL A CA 1
ATOM 619 C C . VAL A 1 75 ? 139.713 145.978 161.453 1.00 26.77 218 VAL A C 1
ATOM 620 O O . VAL A 1 75 ? 139.743 145.732 160.241 1.00 26.77 218 VAL A O 1
ATOM 624 N N . LEU A 1 76 ? 140.367 145.228 162.341 1.00 28.29 219 LEU A N 1
ATOM 625 C CA . LEU A 1 76 ? 141.161 144.080 161.916 1.00 28.29 219 LEU A CA 1
ATOM 626 C C . LEU A 1 76 ? 140.295 142.976 161.326 1.00 28.29 219 LEU A C 1
ATOM 627 O O . LEU A 1 76 ? 140.753 142.236 160.448 1.00 28.29 219 LEU A O 1
ATOM 632 N N . LEU A 1 77 ? 139.055 142.840 161.798 1.00 31.82 220 LEU A N 1
ATOM 633 C CA . LEU A 1 77 ? 138.200 141.755 161.325 1.00 31.82 220 LEU A CA 1
ATOM 634 C C . LEU A 1 77 ? 137.851 141.909 159.848 1.00 31.82 220 LEU A C 1
ATOM 635 O O . LEU A 1 77 ? 137.835 140.922 159.104 1.00 31.82 220 LEU A O 1
ATOM 640 N N . LEU A 1 78 ? 137.575 143.133 159.403 1.00 34.79 221 LEU A N 1
ATOM 641 C CA . LEU A 1 78 ? 137.045 143.390 158.068 1.00 34.79 221 LEU A CA 1
ATOM 642 C C . LEU A 1 78 ? 138.094 143.972 157.124 1.00 34.79 221 LEU A C 1
ATOM 643 O O . LEU A 1 78 ? 137.776 144.771 156.243 1.00 34.79 221 LEU A O 1
ATOM 648 N N . HIS A 1 79 ? 139.353 143.577 157.285 1.00 35.87 222 HIS A N 1
ATOM 649 C CA . HIS A 1 79 ? 140.434 144.075 156.446 1.00 35.87 222 HIS A CA 1
ATOM 650 C C . HIS A 1 79 ? 140.996 142.942 155.600 1.00 35.87 222 HIS A C 1
ATOM 651 O O . HIS A 1 79 ? 141.128 141.809 156.071 1.00 35.87 222 HIS A O 1
ATOM 658 N N . LYS A 1 80 ? 141.316 143.253 154.341 1.00 41.88 223 LYS A N 1
ATOM 659 C CA . LYS A 1 80 ? 141.901 142.255 153.452 1.00 41.88 223 LYS A CA 1
ATOM 660 C C . LYS A 1 80 ? 143.248 141.773 153.977 1.00 41.88 223 LYS A C 1
ATOM 661 O O . LYS A 1 80 ? 143.478 140.567 154.121 1.00 41.88 223 LYS A O 1
ATOM 667 N N . HIS A 1 81 ? 144.151 142.703 154.266 1.00 40.69 224 HIS A N 1
ATOM 668 C CA . HIS A 1 81 ? 145.496 142.370 154.733 1.00 40.69 224 HIS A CA 1
ATOM 669 C C . HIS A 1 81 ? 145.585 142.490 156.253 1.00 40.69 224 HIS A C 1
ATOM 670 O O . HIS A 1 81 ? 146.304 143.323 156.803 1.00 40.69 224 HIS A O 1
ATOM 677 N N . ARG A 1 82 ? 144.829 141.628 156.935 1.00 35.26 225 ARG A N 1
ATOM 678 C CA . ARG A 1 82 ? 144.847 141.626 158.393 1.00 35.26 225 ARG A CA 1
ATOM 679 C C . ARG A 1 82 ? 146.161 141.082 158.941 1.00 35.26 225 ARG A C 1
ATOM 680 O O . ARG A 1 82 ? 146.602 141.504 160.015 1.00 35.26 225 ARG A O 1
ATOM 688 N N . SER A 1 83 ? 146.793 140.149 158.225 1.00 34.39 226 SER A N 1
ATOM 689 C CA . SER A 1 83 ? 148.046 139.572 158.703 1.00 34.39 226 SER A CA 1
ATOM 690 C C . SER A 1 83 ? 149.146 140.623 158.788 1.00 34.39 226 SER A C 1
ATOM 691 O O . SER A 1 83 ? 149.887 140.677 159.776 1.00 34.39 226 SER A O 1
ATOM 694 N N . ILE A 1 84 ? 149.264 141.469 157.764 1.00 30.68 227 ILE A N 1
ATOM 695 C CA . ILE A 1 84 ? 150.299 142.499 157.772 1.00 30.68 227 ILE A CA 1
ATOM 696 C C . ILE A 1 84 ? 150.023 143.524 158.865 1.00 30.68 227 ILE A C 1
ATOM 697 O O . ILE A 1 84 ? 150.948 144.005 159.531 1.00 30.68 227 ILE A O 1
ATOM 702 N N . LEU A 1 85 ? 148.752 143.872 159.073 1.00 29.08 228 LEU A N 1
ATOM 703 C CA . LEU A 1 85 ? 148.410 144.816 160.132 1.00 29.08 228 LEU A CA 1
ATOM 704 C C . LEU A 1 85 ? 148.738 144.247 161.506 1.00 29.08 228 LEU A C 1
ATOM 705 O O . LEU A 1 85 ? 149.238 144.963 162.380 1.00 29.08 228 LEU A O 1
ATOM 710 N N . LEU A 1 86 ? 148.455 142.961 161.719 1.00 29.54 229 LEU A N 1
ATOM 711 C CA . LEU A 1 86 ? 148.780 142.343 162.999 1.00 29.54 229 LEU A CA 1
ATOM 712 C C . LEU A 1 86 ? 150.283 142.180 163.177 1.00 29.54 229 LEU A C 1
ATOM 713 O O . LEU A 1 86 ? 150.775 142.174 164.310 1.00 29.54 229 LEU A O 1
ATOM 718 N N . ARG A 1 87 ? 151.025 142.048 162.077 1.00 32.79 230 ARG A N 1
ATOM 719 C CA . ARG A 1 87 ? 152.472 141.902 162.157 1.00 32.79 230 ARG A CA 1
ATOM 720 C C . ARG A 1 87 ? 153.182 143.223 162.421 1.00 32.79 230 ARG A C 1
ATOM 721 O O . ARG A 1 87 ? 154.330 143.213 162.877 1.00 32.79 230 ARG A O 1
ATOM 729 N N . ARG A 1 88 ? 152.529 144.355 162.161 1.00 26.86 231 ARG A N 1
ATOM 730 C CA . ARG A 1 88 ? 153.163 145.655 162.346 1.00 26.86 231 ARG A CA 1
ATOM 731 C C . ARG A 1 88 ? 152.967 146.220 163.745 1.00 26.86 231 ARG A C 1
ATOM 732 O O . ARG A 1 88 ? 153.864 146.896 164.261 1.00 26.86 231 ARG A O 1
ATOM 740 N N . LEU A 1 89 ? 151.815 145.968 164.368 1.00 23.94 232 LEU A N 1
ATOM 741 C CA . LEU A 1 89 ? 151.578 146.463 165.721 1.00 23.94 232 LEU A CA 1
ATOM 742 C C . LEU A 1 89 ? 152.535 145.819 166.716 1.00 23.94 232 LEU A C 1
ATOM 743 O O . LEU A 1 89 ? 153.114 146.498 167.573 1.00 23.94 232 LEU A O 1
ATOM 748 N N . CYS A 1 90 ? 152.715 144.502 166.611 1.00 25.92 233 CYS A N 1
ATOM 749 C CA . CYS A 1 90 ? 153.552 143.777 167.562 1.00 25.92 233 CYS A CA 1
ATOM 750 C C . CYS A 1 90 ? 155.011 144.211 167.464 1.00 25.92 233 CYS A C 1
ATOM 751 O O . CYS A 1 90 ? 155.681 144.413 168.487 1.00 25.92 233 CYS A O 1
ATOM 754 N N . SER A 1 91 ? 155.518 144.361 166.239 1.00 24.30 234 SER A N 1
ATOM 755 C CA . SER A 1 91 ? 156.913 144.738 166.044 1.00 24.30 234 SER A CA 1
ATOM 756 C C . SER A 1 91 ? 157.208 146.150 166.528 1.00 24.30 234 SER A C 1
ATOM 757 O O . SER A 1 91 ? 158.380 146.498 166.704 1.00 24.30 234 SER A O 1
ATOM 760 N N . LEU A 1 92 ? 156.178 146.967 166.741 1.00 20.98 235 LEU A N 1
ATOM 761 C CA . LEU A 1 92 ? 156.363 148.301 167.295 1.00 20.98 235 LEU A CA 1
ATOM 762 C C . LEU A 1 92 ? 156.197 148.315 168.809 1.00 20.98 235 LEU A C 1
ATOM 763 O O . LEU A 1 92 ? 156.971 148.979 169.513 1.00 20.98 235 LEU A O 1
ATOM 768 N N . MET A 1 93 ? 155.202 147.588 169.326 1.00 19.75 236 MET A N 1
ATOM 769 C CA . MET A 1 93 ? 155.019 147.524 170.771 1.00 19.75 236 MET A CA 1
ATOM 770 C C . MET A 1 93 ? 156.219 146.879 171.451 1.00 19.75 236 MET A C 1
ATOM 771 O O . MET A 1 93 ? 156.639 147.320 172.528 1.00 19.75 236 MET A O 1
ATOM 776 N N . GLY A 1 94 ? 156.789 145.837 170.839 1.00 18.09 237 GLY A N 1
ATOM 777 C CA . GLY A 1 94 ? 157.976 145.227 171.416 1.00 18.09 237 GLY A CA 1
ATOM 778 C C . GLY A 1 94 ? 159.130 146.205 171.539 1.00 18.09 237 GLY A C 1
ATOM 779 O O . GLY A 1 94 ? 159.792 146.281 172.578 1.00 18.09 237 GLY A O 1
ATOM 780 N N . THR A 1 95 ? 159.375 146.980 170.480 1.00 16.78 238 THR A N 1
ATOM 781 C CA . THR A 1 95 ? 160.465 147.952 170.507 1.00 16.78 238 THR A CA 1
ATOM 782 C C . THR A 1 95 ? 160.217 149.037 171.546 1.00 16.78 238 THR A C 1
ATOM 783 O O . THR A 1 95 ? 161.134 149.424 172.285 1.00 16.78 238 THR A O 1
ATOM 787 N N . VAL A 1 96 ? 158.984 149.543 171.622 1.00 13.27 239 VAL A N 1
ATOM 788 C CA . VAL A 1 96 ? 158.708 150.614 172.575 1.00 13.27 239 VAL A CA 1
ATOM 789 C C . VAL A 1 96 ? 158.838 150.108 174.007 1.00 13.27 239 VAL A C 1
ATOM 790 O O . VAL A 1 96 ? 159.335 150.821 174.886 1.00 13.27 239 VAL A O 1
ATOM 794 N N . PHE A 1 97 ? 158.422 148.867 174.269 1.00 14.08 240 PHE A N 1
ATOM 795 C CA . PHE A 1 97 ? 158.569 148.348 175.625 1.00 14.08 240 PHE A CA 1
ATOM 796 C C . PHE A 1 97 ? 160.022 148.018 175.954 1.00 14.08 240 PHE A C 1
ATOM 797 O O . PHE A 1 97 ? 160.429 148.118 177.118 1.00 14.08 240 PHE A O 1
ATOM 805 N N . LEU A 1 98 ? 160.827 147.646 174.955 1.00 14.09 241 LEU A N 1
ATOM 806 C CA . LEU A 1 98 ? 162.263 147.520 175.193 1.00 14.09 241 LEU A CA 1
ATOM 807 C C . LEU A 1 98 ? 162.873 148.867 175.571 1.00 14.09 241 LEU A C 1
ATOM 808 O O . LEU A 1 98 ? 163.705 148.951 176.486 1.00 14.09 241 LEU A O 1
ATOM 813 N N . LEU A 1 99 ? 162.467 149.933 174.877 1.00 15.91 242 LEU A N 1
ATOM 814 C CA . LEU A 1 99 ? 162.922 151.270 175.248 1.00 15.91 242 LEU A CA 1
ATOM 815 C C . LEU A 1 99 ? 162.469 151.631 176.658 1.00 15.91 242 LEU A C 1
ATOM 816 O O . LEU A 1 99 ? 163.208 152.274 177.413 1.00 15.91 242 LEU A O 1
ATOM 821 N N . ARG A 1 100 ? 161.246 151.236 177.021 1.00 17.39 243 ARG A N 1
ATOM 822 C CA . ARG A 1 100 ? 160.755 151.470 178.376 1.00 17.39 243 ARG A CA 1
ATOM 823 C C . ARG A 1 100 ? 161.623 150.765 179.409 1.00 17.39 243 ARG A C 1
ATOM 824 O O . ARG A 1 100 ? 161.954 151.343 180.450 1.00 17.39 243 ARG A O 1
ATOM 832 N N . CYS A 1 101 ? 161.996 149.513 179.142 1.00 19.97 244 CYS A N 1
ATOM 833 C CA . CYS A 1 101 ? 162.876 148.789 180.054 1.00 19.97 244 CYS A CA 1
ATOM 834 C C . CYS A 1 101 ? 164.219 149.496 180.190 1.00 19.97 244 CYS A C 1
ATOM 835 O O . CYS A 1 101 ? 164.746 149.654 181.300 1.00 19.97 244 CYS A O 1
ATOM 838 N N . PHE A 1 102 ? 164.784 149.934 179.063 1.00 19.04 245 PHE A N 1
ATOM 839 C CA . PHE A 1 102 ? 166.082 150.604 179.102 1.00 19.04 245 PHE A CA 1
ATOM 840 C C . PHE A 1 102 ? 166.019 151.888 179.920 1.00 19.04 245 PHE A C 1
ATOM 841 O O . PHE A 1 102 ? 166.902 152.153 180.744 1.00 19.04 245 PHE A O 1
ATOM 849 N N . THR A 1 103 ? 164.979 152.700 179.711 1.00 19.06 246 THR A N 1
ATOM 850 C CA . THR A 1 103 ? 164.886 153.957 180.448 1.00 19.06 246 THR A CA 1
ATOM 851 C C . THR A 1 103 ? 164.470 153.750 181.897 1.00 19.06 246 THR A C 1
ATOM 852 O O . THR A 1 103 ? 164.694 154.638 182.725 1.00 19.06 246 THR A O 1
ATOM 856 N N . MET A 1 104 ? 163.862 152.607 182.220 1.00 20.78 247 MET A N 1
ATOM 857 C CA . MET A 1 104 ? 163.566 152.285 183.610 1.00 20.78 247 MET A CA 1
ATOM 858 C C . MET A 1 104 ? 164.804 151.815 184.358 1.00 20.78 247 MET A C 1
ATOM 859 O O . MET A 1 104 ? 164.926 152.063 185.563 1.00 20.78 247 MET A O 1
ATOM 864 N N . PHE A 1 105 ? 165.727 151.137 183.672 1.00 23.89 248 PHE A N 1
ATOM 865 C CA . PHE A 1 105 ? 166.907 150.614 184.356 1.00 23.89 248 PHE A CA 1
ATOM 866 C C . PHE A 1 105 ? 167.856 151.727 184.786 1.00 23.89 248 PHE A C 1
ATOM 867 O O . PHE A 1 105 ? 168.396 151.689 185.898 1.00 23.89 248 PHE A O 1
ATOM 875 N N . VAL A 1 106 ? 168.080 152.721 183.923 1.00 23.41 249 VAL A N 1
ATOM 876 C CA . VAL A 1 106 ? 169.103 153.730 184.199 1.00 23.41 249 VAL A CA 1
ATOM 877 C C . VAL A 1 106 ? 168.714 154.587 185.399 1.00 23.41 249 VAL A C 1
ATOM 878 O O . VAL A 1 106 ? 169.554 154.910 186.246 1.00 23.41 249 VAL A O 1
ATOM 882 N N . THR A 1 107 ? 167.443 154.971 185.495 1.00 27.28 250 THR A N 1
ATOM 883 C CA . THR A 1 107 ? 166.976 155.798 186.598 1.00 27.28 250 THR A CA 1
ATOM 884 C C . THR A 1 107 ? 165.548 155.415 186.958 1.00 27.28 250 THR A C 1
ATOM 885 O O . THR A 1 107 ? 164.753 155.054 186.086 1.00 27.28 250 THR A O 1
ATOM 889 N N . SER A 1 108 ? 165.234 155.485 188.248 1.00 30.96 251 SER A N 1
ATOM 890 C CA . SER A 1 108 ? 163.919 155.128 188.768 1.00 30.96 251 SER A CA 1
ATOM 891 C C . SER A 1 108 ? 163.258 156.390 189.306 1.00 30.96 251 SER A C 1
ATOM 892 O O . SER A 1 108 ? 163.744 156.990 190.270 1.00 30.96 251 SER A O 1
ATOM 895 N N . LEU A 1 109 ? 162.149 156.789 188.687 1.00 28.74 252 LEU A N 1
ATOM 896 C CA . LEU A 1 109 ? 161.414 157.993 189.069 1.00 28.74 252 LEU A CA 1
ATOM 897 C C . LEU A 1 109 ? 159.955 157.605 189.288 1.00 28.74 252 LEU A C 1
ATOM 898 O O . LEU A 1 109 ? 159.200 157.437 188.326 1.00 28.74 252 LEU A O 1
ATOM 903 N N . SER A 1 110 ? 159.562 157.466 190.548 1.00 37.20 253 SER A N 1
ATOM 904 C CA . SER A 1 110 ? 158.206 157.097 190.923 1.00 37.20 253 SER A CA 1
ATOM 905 C C . SER A 1 110 ? 157.510 158.284 191.581 1.00 37.20 253 SER A C 1
ATOM 906 O O . SER A 1 110 ? 158.102 159.346 191.789 1.00 37.20 253 SER A O 1
ATOM 909 N N . VAL A 1 111 ? 156.237 158.095 191.913 1.00 40.71 254 VAL A N 1
ATOM 910 C CA . VAL A 1 111 ? 155.428 159.131 192.549 1.00 40.71 254 VAL A CA 1
ATOM 911 C C . VAL A 1 111 ? 155.330 158.794 194.036 1.00 40.71 254 VAL A C 1
ATOM 912 O O . VAL A 1 111 ? 154.737 157.761 194.388 1.00 40.71 254 VAL A O 1
ATOM 916 N N . PRO A 1 112 ? 155.881 159.615 194.924 1.00 52.08 255 PRO A N 1
ATOM 917 C CA . PRO A 1 112 ? 156.008 159.230 196.336 1.00 52.08 255 PRO A CA 1
ATOM 918 C C . PRO A 1 112 ? 154.751 159.412 197.176 1.00 52.08 255 PRO A C 1
ATOM 919 O O . PRO A 1 112 ? 154.564 160.476 197.773 1.00 52.08 255 PRO A O 1
ATOM 923 N N . GLY A 1 113 ? 153.885 158.403 197.234 1.00 64.16 256 GLY A N 1
ATOM 924 C CA . GLY A 1 113 ? 152.801 1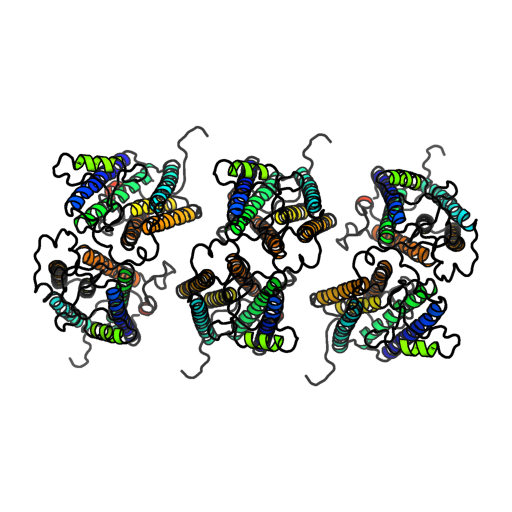58.453 198.199 1.00 64.16 256 GLY A CA 1
ATOM 925 C C . GLY A 1 113 ? 151.490 157.784 197.837 1.00 64.16 256 GLY A C 1
ATOM 926 O O . GLY A 1 113 ? 150.688 157.494 198.730 1.00 64.16 256 GLY A O 1
ATOM 927 N N . GLN A 1 114 ? 151.244 157.530 196.557 1.00 70.19 257 GLN A N 1
ATOM 928 C CA . GLN A 1 114 ? 150.080 156.741 196.181 1.00 70.19 257 GLN A CA 1
ATOM 929 C C . GLN A 1 114 ? 150.392 155.252 196.268 1.00 70.19 257 GLN A C 1
ATOM 930 O O . GLN A 1 114 ? 151.522 154.816 196.028 1.00 70.19 257 GLN A O 1
ATOM 936 N N . HIS A 1 115 ? 149.367 154.473 196.621 1.00 76.35 258 HIS A N 1
ATOM 937 C CA . HIS A 1 115 ? 149.511 153.041 196.895 1.00 76.35 258 HIS A CA 1
ATOM 938 C C . HIS A 1 115 ? 150.540 152.789 197.994 1.00 76.35 258 HIS A C 1
ATOM 939 O O . HIS A 1 115 ? 151.326 151.841 197.932 1.00 76.35 258 HIS A O 1
ATOM 946 N N . LEU A 1 116 ? 150.535 153.648 199.015 1.00 91.74 259 LEU A N 1
ATOM 947 C CA . LEU A 1 116 ? 151.433 153.479 200.150 1.00 91.74 259 LEU A CA 1
ATOM 948 C C . LEU A 1 116 ? 151.025 152.326 201.056 1.00 91.74 259 LEU A C 1
ATOM 949 O O . LEU A 1 116 ? 151.813 151.936 201.925 1.00 91.74 259 LEU A O 1
ATOM 954 N N . GLN A 1 117 ? 149.826 151.775 200.879 1.00 109.43 260 GLN A N 1
ATOM 955 C CA . GLN A 1 117 ? 149.317 150.706 201.726 1.00 109.43 260 GLN A CA 1
ATOM 956 C C . GLN A 1 117 ? 149.546 149.321 201.135 1.00 109.43 260 GLN A C 1
ATOM 957 O O . GLN A 1 117 ? 149.112 148.329 201.728 1.00 109.43 260 GLN A O 1
ATOM 963 N N . CYS A 1 118 ? 150.220 149.227 199.992 1.00 111.86 261 CYS A N 1
ATOM 964 C CA . CYS A 1 118 ? 150.422 147.929 199.360 1.00 111.86 261 CYS A CA 1
ATOM 965 C C . CYS A 1 118 ? 151.410 147.097 200.171 1.00 111.86 261 CYS A C 1
ATOM 966 O O . CYS A 1 118 ? 152.493 147.569 200.531 1.00 111.86 261 CYS A O 1
ATOM 969 N N . THR A 1 119 ? 151.025 145.859 200.467 1.00 124.17 262 THR A N 1
ATOM 970 C CA . THR A 1 119 ? 151.824 144.973 201.299 1.00 124.17 262 THR A CA 1
ATOM 971 C C . THR A 1 119 ? 152.739 144.120 200.421 1.00 124.17 262 THR A C 1
ATOM 972 O O . THR A 1 119 ? 152.879 144.351 199.217 1.00 124.17 262 THR A O 1
ATOM 976 N N . GLY A 1 120 ? 153.369 143.123 201.020 1.00 114.43 263 GLY A N 1
ATOM 977 C CA . GLY A 1 120 ? 154.288 142.243 200.297 1.00 114.43 263 GLY A CA 1
ATOM 978 C C . GLY A 1 120 ? 155.748 142.634 200.539 1.00 114.43 263 GLY A C 1
ATOM 979 O O . GLY A 1 120 ? 156.282 142.376 201.612 1.00 114.43 263 GLY A O 1
ATOM 980 N N . LYS A 1 121 ? 156.383 143.205 199.510 1.00 102.24 264 LYS A N 1
ATOM 981 C CA . LYS A 1 121 ? 157.720 143.806 199.522 1.00 102.24 264 LYS A CA 1
ATOM 982 C C . LYS A 1 121 ? 158.800 142.832 199.986 1.00 102.24 264 LYS A C 1
ATOM 983 O O . LYS A 1 121 ? 158.509 141.679 200.320 1.00 102.24 264 LYS A O 1
ATOM 989 N N . ILE A 1 122 ? 160.050 143.306 199.987 1.00 96.03 265 ILE A N 1
ATOM 990 C CA . ILE A 1 122 ? 161.253 142.573 200.387 1.00 96.03 265 ILE A CA 1
ATOM 991 C C . ILE A 1 122 ? 161.172 141.104 199.966 1.00 96.03 265 ILE A C 1
ATOM 992 O O . ILE A 1 122 ? 161.243 140.188 200.794 1.00 96.03 265 ILE A O 1
ATOM 997 N N . TYR A 1 123 ? 161.026 140.871 198.662 1.00 89.79 266 TYR A N 1
ATOM 998 C CA . TYR A 1 123 ? 161.051 139.514 198.115 1.00 89.79 266 TYR A CA 1
ATOM 999 C C . TYR A 1 123 ? 162.495 139.132 197.792 1.00 89.79 266 TYR A C 1
ATOM 1000 O O . TYR A 1 123 ? 162.885 138.959 196.637 1.00 89.79 266 TYR A O 1
ATOM 1009 N N . GLY A 1 124 ? 163.302 138.994 198.841 1.00 91.11 267 GLY A N 1
ATOM 1010 C CA . GLY A 1 124 ? 164.703 138.729 198.584 1.00 91.11 267 GLY A CA 1
ATOM 1011 C C . GLY A 1 124 ? 165.023 137.256 198.446 1.00 91.11 267 GLY A C 1
ATOM 1012 O O . GLY A 1 124 ? 165.330 136.572 199.428 1.00 91.11 267 GLY A O 1
ATOM 1013 N N . SER A 1 125 ? 164.962 136.779 197.202 1.00 89.18 268 SER A N 1
ATOM 1014 C CA . SER A 1 125 ? 165.430 135.469 196.765 1.00 89.18 268 SER A CA 1
ATOM 1015 C C . SER A 1 125 ? 165.155 135.374 195.270 1.00 89.18 268 SER A C 1
ATOM 1016 O O . SER A 1 125 ? 164.633 136.322 194.675 1.00 89.18 268 SER A O 1
ATOM 1019 N N . VAL A 1 126 ? 165.492 134.246 194.652 1.00 86.41 269 VAL A N 1
ATOM 1020 C CA . VAL A 1 126 ? 165.201 134.069 193.234 1.00 86.41 269 VAL A CA 1
ATOM 1021 C C . VAL A 1 126 ? 163.835 133.427 192.994 1.00 86.41 269 VAL A C 1
ATOM 1022 O O . VAL A 1 126 ? 163.238 133.637 191.928 1.00 86.41 269 VAL A O 1
ATOM 1026 N N . TRP A 1 127 ? 163.287 132.717 193.981 1.00 84.61 270 TRP A N 1
ATOM 1027 C CA . TRP A 1 127 ? 162.196 131.783 193.735 1.00 84.61 270 TRP A CA 1
ATOM 1028 C C . TRP A 1 127 ? 160.807 132.420 193.745 1.00 84.61 270 TRP A C 1
ATOM 1029 O O . TRP A 1 127 ? 159.893 131.858 193.133 1.00 84.61 270 TRP A O 1
ATOM 1040 N N . GLU A 1 128 ? 160.611 133.569 194.403 1.00 79.61 271 GLU A N 1
ATOM 1041 C CA . GLU A 1 128 ? 159.307 134.225 194.353 1.00 79.61 271 GLU A CA 1
ATOM 1042 C C . GLU A 1 128 ? 159.299 135.523 193.558 1.00 79.61 271 GLU A C 1
ATOM 1043 O O . GLU A 1 128 ? 158.214 136.027 193.249 1.00 79.61 271 GLU A O 1
ATOM 1049 N N . LYS A 1 129 ? 160.467 136.081 193.226 1.00 67.88 272 LYS A N 1
ATOM 1050 C CA . LYS A 1 129 ? 160.491 137.155 192.240 1.00 67.88 272 LYS A CA 1
ATOM 1051 C C . LYS A 1 129 ? 159.890 136.692 190.922 1.00 67.88 272 LYS A C 1
ATOM 1052 O O . LYS A 1 129 ? 159.170 137.451 190.263 1.00 67.88 272 LYS A O 1
ATOM 1058 N N . LEU A 1 130 ? 160.161 135.444 190.533 1.00 62.72 273 LEU A N 1
ATOM 1059 C CA . LEU A 1 130 ? 159.552 134.891 189.330 1.00 62.72 273 LEU A CA 1
ATOM 1060 C C . LEU A 1 130 ? 158.039 134.784 189.475 1.00 62.72 273 LEU A C 1
ATOM 1061 O O . LEU A 1 130 ? 157.302 135.040 188.518 1.00 62.72 273 LEU A O 1
ATOM 1066 N N . HIS A 1 131 ? 157.554 134.404 190.661 1.00 63.77 274 HIS A N 1
ATOM 1067 C CA . HIS A 1 131 ? 156.111 134.331 190.878 1.00 63.77 274 HIS A CA 1
ATOM 1068 C C . HIS A 1 131 ? 155.465 135.708 190.772 1.00 63.77 274 HIS A C 1
ATOM 1069 O O . HIS A 1 131 ? 154.397 135.859 190.167 1.00 63.77 274 HIS A O 1
ATOM 1076 N N . ARG A 1 132 ? 156.098 136.724 191.362 1.00 52.97 275 ARG A N 1
ATOM 1077 C CA . ARG A 1 132 ? 155.565 138.082 191.269 1.00 52.97 275 ARG A CA 1
ATOM 1078 C C . ARG A 1 132 ? 155.571 138.576 189.826 1.00 52.97 275 ARG A C 1
ATOM 1079 O O . ARG A 1 132 ? 154.607 139.206 189.367 1.00 52.97 275 ARG A O 1
ATOM 1087 N N . ALA A 1 133 ? 156.652 138.293 189.094 1.00 46.72 276 ALA A N 1
ATOM 1088 C CA . ALA A 1 133 ? 156.716 138.673 187.688 1.00 46.72 276 ALA A CA 1
ATOM 1089 C C . ALA A 1 133 ? 155.639 137.966 186.880 1.00 46.72 276 ALA A C 1
ATOM 1090 O O . ALA A 1 133 ? 155.026 138.567 185.993 1.00 46.72 276 ALA A O 1
ATOM 1092 N N . PHE A 1 134 ? 155.392 136.686 187.171 1.00 47.61 277 PHE A N 1
ATOM 1093 C CA . PHE A 1 134 ? 154.339 135.954 186.477 1.00 47.61 277 PHE A CA 1
ATOM 1094 C C . PHE A 1 134 ? 152.965 136.533 186.783 1.00 47.61 277 PHE A C 1
ATOM 1095 O O . PHE A 1 134 ? 152.101 136.587 185.902 1.00 47.61 277 PHE A O 1
ATOM 1103 N N . ALA A 1 135 ? 152.734 136.945 188.030 1.00 43.02 278 ALA A N 1
ATOM 1104 C CA . ALA A 1 135 ? 151.460 137.572 188.370 1.00 43.02 278 ALA A CA 1
ATOM 1105 C C . ALA A 1 135 ? 151.266 138.868 187.592 1.00 43.02 278 ALA A C 1
ATOM 1106 O O . ALA A 1 135 ? 150.209 139.095 186.987 1.00 43.02 278 ALA A O 1
ATOM 1108 N N . ILE A 1 136 ? 152.292 139.724 187.578 1.00 39.81 279 ILE A N 1
ATOM 1109 C CA . ILE A 1 136 ? 152.190 140.981 186.840 1.00 39.81 279 ILE A CA 1
ATOM 1110 C C . ILE A 1 136 ? 152.009 140.712 185.349 1.00 39.81 279 ILE A C 1
ATOM 1111 O O . ILE A 1 136 ? 151.276 141.430 184.658 1.00 39.81 279 ILE A O 1
ATOM 1116 N N . TRP A 1 137 ? 152.666 139.672 184.834 1.00 38.43 280 TRP A N 1
ATOM 1117 C CA . TRP A 1 137 ? 152.545 139.320 183.423 1.00 38.43 280 TRP A CA 1
ATOM 1118 C C . TRP A 1 137 ? 151.125 138.879 183.096 1.00 38.43 280 TRP A C 1
ATOM 1119 O O . TRP A 1 137 ? 150.451 139.486 182.256 1.00 38.43 280 TRP A O 1
ATOM 1130 N N . SER A 1 138 ? 150.649 137.824 183.750 1.00 40.56 281 SER A N 1
ATOM 1131 C CA . SER A 1 138 ? 149.274 137.370 183.556 1.00 40.56 281 SER A CA 1
ATOM 1132 C C . SER A 1 138 ? 148.323 138.073 184.518 1.00 40.56 281 SER A C 1
ATOM 1133 O O . SER A 1 138 ? 147.473 137.464 185.164 1.00 40.56 281 SER A O 1
ATOM 1136 N N . GLY A 1 139 ? 148.482 139.389 184.603 1.00 43.48 282 GLY A N 1
ATOM 1137 C CA . GLY A 1 139 ? 147.476 140.273 185.149 1.00 43.48 282 GLY A CA 1
ATOM 1138 C C . GLY A 1 139 ? 147.321 141.474 184.240 1.00 43.48 282 GLY A C 1
ATOM 1139 O O . GLY A 1 139 ? 146.454 142.326 184.451 1.00 43.48 282 GLY A O 1
ATOM 1140 N N . PHE A 1 140 ? 148.185 141.540 183.226 1.00 41.29 283 PHE A N 1
ATOM 1141 C CA . PHE A 1 140 ? 148.206 142.565 182.185 1.00 41.29 283 PHE A CA 1
ATOM 1142 C C . PHE A 1 140 ? 148.533 143.954 182.718 1.00 41.29 283 PHE A C 1
ATOM 1143 O O . PHE A 1 140 ? 148.468 144.930 181.963 1.00 41.29 283 PHE A O 1
ATOM 1151 N N . GLY A 1 141 ? 148.886 144.074 183.996 1.00 39.17 284 GLY A N 1
ATOM 1152 C CA . GLY A 1 141 ? 149.217 145.359 184.571 1.00 39.17 284 GLY A CA 1
ATOM 1153 C C . GLY A 1 141 ? 148.042 146.279 184.810 1.00 39.17 284 GLY A C 1
ATOM 1154 O O . GLY A 1 141 ? 148.247 147.408 185.271 1.00 39.17 284 GLY A O 1
ATOM 1155 N N . MET A 1 142 ? 146.823 145.839 184.515 1.00 44.58 285 MET A N 1
ATOM 1156 C CA . MET A 1 142 ? 145.648 146.680 184.662 1.00 44.58 285 MET A CA 1
ATOM 1157 C C . MET A 1 142 ? 145.235 146.787 186.124 1.00 44.58 285 MET A C 1
ATOM 1158 O O . MET A 1 142 ? 145.546 145.919 186.945 1.00 44.58 285 MET A O 1
ATOM 1163 N N . THR A 1 143 ? 144.527 147.870 186.447 1.00 42.46 286 THR A N 1
ATOM 1164 C CA . THR A 1 143 ? 144.043 148.071 187.807 1.00 42.46 286 THR A CA 1
ATOM 1165 C C . THR A 1 143 ? 142.685 147.430 188.056 1.00 42.46 286 THR A C 1
ATOM 1166 O O . THR A 1 143 ? 142.265 147.343 189.214 1.00 42.46 286 THR A O 1
ATOM 1170 N N . LEU A 1 144 ? 141.989 146.986 187.007 1.00 45.26 287 LEU A N 1
ATOM 1171 C CA . LEU A 1 144 ? 140.704 146.321 187.198 1.00 45.26 287 LEU A CA 1
ATOM 1172 C C . LEU A 1 144 ? 140.896 144.953 187.840 1.00 45.26 287 LEU A C 1
ATOM 1173 O O . LEU A 1 144 ? 140.391 144.688 188.936 1.00 45.26 287 LEU A O 1
ATOM 1178 N N . THR A 1 145 ? 141.628 144.070 187.168 1.00 46.14 288 THR A N 1
ATOM 1179 C CA . THR A 1 145 ? 142.088 142.824 187.775 1.00 46.14 288 THR A CA 1
ATOM 1180 C C . THR A 1 145 ? 143.312 143.167 188.611 1.00 46.14 288 THR A C 1
ATOM 1181 O O . THR A 1 145 ? 144.405 143.362 188.076 1.00 46.14 288 THR A O 1
ATOM 1185 N N . GLY A 1 146 ? 143.131 143.252 189.928 1.00 49.52 289 GLY A N 1
ATOM 1186 C CA . GLY A 1 146 ? 144.146 143.846 190.778 1.00 49.52 289 GLY A CA 1
ATOM 1187 C C . GLY A 1 146 ? 145.502 143.174 190.732 1.00 49.52 289 GLY A C 1
ATOM 1188 O O . GLY A 1 146 ? 145.713 142.113 191.326 1.00 49.52 289 GLY A O 1
ATOM 1189 N N . VAL A 1 147 ? 146.428 143.804 190.014 1.00 50.18 290 VAL A N 1
ATOM 1190 C CA . VAL A 1 147 ? 147.838 143.432 190.006 1.00 50.18 290 VAL A CA 1
ATOM 1191 C C . VAL A 1 147 ? 148.659 144.677 190.321 1.00 50.18 290 VAL A C 1
ATOM 1192 O O . VAL A 1 147 ? 149.633 144.620 191.081 1.00 50.18 290 VAL A O 1
ATOM 1196 N N . HIS A 1 148 ? 148.267 145.809 189.735 1.00 58.81 291 HIS A N 1
ATOM 1197 C CA . HIS A 1 148 ? 148.935 147.093 189.941 1.00 58.81 291 HIS A CA 1
ATOM 1198 C C . HIS A 1 148 ? 148.585 147.580 191.344 1.00 58.81 291 HIS A C 1
ATOM 1199 O O . HIS A 1 148 ? 147.753 148.467 191.550 1.00 58.81 291 HIS A O 1
ATOM 1206 N N . THR A 1 149 ? 149.245 146.976 192.332 1.00 67.92 292 THR A N 1
ATOM 1207 C CA . THR A 1 149 ? 148.952 147.242 193.733 1.00 67.92 292 THR A CA 1
ATOM 1208 C C . THR A 1 149 ? 149.871 148.310 194.317 1.00 67.92 292 THR A C 1
ATOM 1209 O O . THR A 1 149 ? 149.424 149.141 195.115 1.00 67.92 292 THR A O 1
ATOM 1213 N N . CYS A 1 150 ? 151.143 148.312 193.930 1.00 73.93 293 CYS A N 1
ATOM 1214 C CA . CYS A 1 150 ? 152.086 149.343 194.331 1.00 73.93 293 CYS A CA 1
ATOM 1215 C C . CYS A 1 150 ? 152.252 150.352 193.193 1.00 73.93 293 CYS A C 1
ATOM 1216 O O . CYS A 1 150 ? 151.541 150.308 192.186 1.00 73.93 293 CYS A O 1
ATOM 1219 N N . GLY A 1 151 ? 153.204 151.267 193.348 1.00 57.68 294 GLY A N 1
ATOM 1220 C CA . GLY A 1 151 ? 153.381 152.346 192.399 1.00 57.68 294 GLY A CA 1
ATOM 1221 C C . GLY A 1 151 ? 153.992 151.889 191.085 1.00 57.68 294 GLY A C 1
ATOM 1222 O O . GLY A 1 151 ? 154.347 150.727 190.882 1.00 57.68 294 GLY A O 1
ATOM 1223 N N . ASP A 1 152 ? 154.112 152.848 190.167 1.00 39.34 295 ASP A N 1
ATOM 1224 C CA . ASP A 1 152 ? 154.650 152.607 188.837 1.00 39.34 295 ASP A CA 1
ATOM 1225 C C . ASP A 1 152 ? 155.790 153.580 188.570 1.00 39.34 295 ASP A C 1
ATOM 1226 O O . ASP A 1 152 ? 155.893 154.631 189.208 1.00 39.34 295 ASP A O 1
ATOM 1231 N N . TYR A 1 153 ? 156.646 153.221 187.616 1.00 30.94 296 TYR A N 1
ATOM 1232 C CA . TYR A 1 153 ? 157.883 153.938 187.359 1.00 30.94 296 TYR A CA 1
ATOM 1233 C C . TYR A 1 153 ? 157.791 154.742 186.062 1.00 30.94 296 TYR A C 1
ATOM 1234 O O . TYR A 1 153 ? 156.732 154.846 185.436 1.00 30.94 296 TYR A O 1
ATOM 1243 N N . MET A 1 154 ? 158.921 155.320 185.660 1.00 20.74 297 MET A N 1
ATOM 1244 C CA . MET A 1 154 ? 158.981 156.245 184.538 1.00 20.74 297 MET A CA 1
ATOM 1245 C C . MET A 1 154 ? 158.577 155.550 183.237 1.00 20.74 297 MET A C 1
ATOM 1246 O O . MET A 1 154 ? 158.578 154.321 183.131 1.00 20.74 297 MET A O 1
ATOM 1251 N N . PHE A 1 155 ? 158.223 156.364 182.238 1.00 15.12 298 PHE A N 1
ATOM 1252 C CA . PHE A 1 155 ? 157.811 155.896 180.915 1.00 15.12 298 PHE A CA 1
ATOM 1253 C C . PHE A 1 155 ? 156.565 155.009 181.024 1.00 15.12 298 PHE A C 1
ATOM 1254 O O . PHE A 1 155 ? 156.599 153.796 180.811 1.00 15.12 298 PHE A O 1
ATOM 1262 N N . SER A 1 156 ? 155.468 155.662 181.409 1.00 15.81 299 SER A N 1
ATOM 1263 C CA . SER A 1 156 ? 154.199 154.977 181.621 1.00 15.81 299 SER A CA 1
ATOM 1264 C C . SER A 1 156 ? 153.799 154.163 180.398 1.00 15.81 299 SER A C 1
ATOM 1265 O O . SER A 1 156 ? 153.994 154.587 179.257 1.00 15.81 299 SER A O 1
ATOM 1268 N N . GLY A 1 157 ? 153.238 152.983 180.647 1.00 16.15 300 GLY A N 1
ATOM 1269 C CA . GLY A 1 157 ? 152.844 152.086 179.580 1.00 16.15 300 GLY A CA 1
ATOM 1270 C C . GLY A 1 157 ? 151.428 152.291 179.082 1.00 16.15 300 GLY A C 1
ATOM 1271 O O . GLY A 1 157 ? 151.102 151.893 177.961 1.00 16.15 300 GLY A O 1
ATOM 1272 N N . HIS A 1 158 ? 150.571 152.899 179.905 1.00 17.48 301 HIS A N 1
ATOM 1273 C CA . HIS A 1 158 ? 149.205 153.175 179.469 1.00 17.48 301 HIS A CA 1
ATOM 1274 C C . HIS A 1 158 ? 149.186 154.167 178.314 1.00 17.48 301 HIS A C 1
ATOM 1275 O O . HIS A 1 158 ? 148.444 153.985 177.340 1.00 17.48 301 HIS A O 1
ATOM 1282 N N . THR A 1 159 ? 149.999 155.222 178.405 1.00 12.08 302 THR A N 1
ATOM 1283 C CA . THR A 1 159 ? 150.055 156.217 177.340 1.00 12.08 302 THR A CA 1
ATOM 1284 C C . THR A 1 159 ? 150.555 155.600 176.042 1.00 12.08 302 THR A C 1
ATOM 1285 O O . THR A 1 159 ? 150.052 155.921 174.959 1.00 12.08 302 THR A O 1
ATOM 1289 N N . VAL A 1 160 ? 151.542 154.707 176.134 1.00 14.43 303 VAL A N 1
ATOM 1290 C CA . VAL A 1 160 ? 152.067 154.043 174.945 1.00 14.43 303 VAL A CA 1
ATOM 1291 C C . VAL A 1 160 ? 150.968 153.256 174.245 1.00 14.43 303 VAL A C 1
ATOM 1292 O O . VAL A 1 160 ? 150.779 153.366 173.027 1.00 14.43 303 VAL A O 1
ATOM 1296 N N . VAL A 1 161 ? 150.223 152.456 175.009 1.00 12.94 304 VAL A N 1
ATOM 1297 C CA . VAL A 1 161 ? 149.175 151.626 174.423 1.00 12.94 304 VAL A CA 1
ATOM 1298 C C . VAL A 1 161 ? 148.085 152.497 173.814 1.00 12.94 304 VAL A C 1
ATOM 1299 O O . VAL A 1 161 ? 147.629 152.257 172.689 1.00 12.94 304 VAL A O 1
ATOM 1303 N N . LEU A 1 162 ? 147.656 153.528 174.545 1.00 14.69 305 LEU A N 1
ATOM 1304 C CA . LEU A 1 162 ? 146.597 154.398 174.043 1.00 14.69 305 LEU A CA 1
ATOM 1305 C C . LEU A 1 162 ? 147.015 155.083 172.748 1.00 14.69 305 LEU A C 1
ATOM 1306 O O . LEU A 1 162 ? 146.264 155.089 171.765 1.00 14.69 305 LEU A O 1
ATOM 1311 N N . THR A 1 163 ? 148.221 155.655 172.722 1.00 12.66 306 THR A N 1
ATOM 1312 C CA . THR A 1 163 ? 148.678 156.365 171.533 1.00 12.66 306 THR A CA 1
ATOM 1313 C C . THR A 1 163 ? 148.857 155.418 170.354 1.00 12.66 306 THR A C 1
ATOM 1314 O O . THR A 1 163 ? 148.479 155.752 169.225 1.00 12.66 306 THR A O 1
ATOM 1318 N N . MET A 1 164 ? 149.426 154.232 170.590 1.00 14.84 307 MET A N 1
ATOM 1319 C CA . MET A 1 164 ? 149.620 153.286 169.497 1.00 14.84 307 MET A CA 1
ATOM 1320 C C . MET A 1 164 ? 148.287 152.827 168.922 1.00 14.84 307 MET A C 1
ATOM 1321 O O . MET A 1 164 ? 148.116 152.776 167.697 1.00 14.84 307 MET A O 1
ATOM 1326 N N . LEU A 1 165 ? 147.324 152.498 169.787 1.00 15.85 308 LEU A N 1
ATOM 1327 C CA . LEU A 1 165 ? 146.021 152.061 169.299 1.00 15.85 308 LEU A CA 1
ATOM 1328 C C . LEU A 1 165 ? 145.315 153.175 168.539 1.00 15.85 308 LEU A C 1
ATOM 1329 O O . LEU A 1 165 ? 144.722 152.932 167.480 1.00 15.85 308 LEU A O 1
ATOM 1334 N N . ASN A 1 166 ? 145.371 154.406 169.054 1.00 15.04 309 ASN A N 1
ATOM 1335 C CA . ASN A 1 166 ? 144.737 155.522 168.359 1.00 15.04 309 ASN A CA 1
ATOM 1336 C C . ASN A 1 166 ? 145.374 155.757 166.995 1.00 15.04 309 ASN A C 1
ATOM 1337 O O . ASN A 1 166 ? 144.670 155.982 166.002 1.00 15.04 309 ASN A O 1
ATOM 1342 N N . PHE A 1 167 ? 146.706 155.704 166.922 1.00 15.15 310 PHE A N 1
ATOM 1343 C CA . PHE A 1 167 ? 147.380 155.941 165.652 1.00 15.15 310 PHE A CA 1
ATOM 1344 C C . PHE A 1 167 ? 147.085 154.833 164.650 1.00 15.15 310 PHE A C 1
ATOM 1345 O O . PHE A 1 167 ? 146.929 155.101 163.454 1.00 15.15 310 PHE A O 1
ATOM 1353 N N . PHE A 1 168 ? 147.001 153.582 165.110 1.00 17.52 311 PHE A N 1
ATOM 1354 C CA . PHE A 1 168 ? 146.665 152.495 164.195 1.00 17.52 311 PHE A CA 1
ATOM 1355 C C . PHE A 1 168 ? 145.219 152.585 163.721 1.00 17.52 311 PHE A C 1
ATOM 1356 O O . PHE A 1 168 ? 144.924 152.269 162.564 1.00 17.52 311 PHE A O 1
ATOM 1364 N N . VAL A 1 169 ? 144.301 153.002 164.596 1.00 17.26 312 VAL A N 1
ATOM 1365 C CA . VAL A 1 169 ? 142.916 153.184 164.170 1.00 17.26 312 VAL A CA 1
ATOM 1366 C C . VAL A 1 169 ? 142.816 154.300 163.137 1.00 17.26 312 VAL A C 1
ATOM 1367 O O . VAL A 1 169 ? 142.122 154.166 162.123 1.00 17.26 312 VAL A O 1
ATOM 1371 N N . THR A 1 170 ? 143.511 155.414 163.373 1.00 19.24 313 THR A N 1
ATOM 1372 C CA . THR A 1 170 ? 143.463 156.528 162.429 1.00 19.24 313 THR A CA 1
ATOM 1373 C C . THR A 1 170 ? 144.122 156.167 161.100 1.00 19.24 313 THR A C 1
ATOM 1374 O O . THR A 1 170 ? 143.631 156.553 160.033 1.00 19.24 313 THR A O 1
ATOM 1378 N N . GLU A 1 171 ? 145.227 155.422 161.145 1.00 26.58 314 GLU A N 1
ATOM 1379 C CA . GLU A 1 171 ? 146.020 155.180 159.943 1.00 26.58 314 GLU A CA 1
ATOM 1380 C C . GLU A 1 171 ? 145.276 154.302 158.942 1.00 26.58 314 GLU A C 1
ATOM 1381 O O . GLU A 1 171 ? 145.196 154.632 157.754 1.00 26.58 314 GLU A O 1
ATOM 1387 N N . TYR A 1 172 ? 144.717 153.184 159.402 1.00 27.59 315 TYR A N 1
ATOM 1388 C CA . TYR A 1 172 ? 144.205 152.146 158.508 1.00 27.59 315 TYR A CA 1
ATOM 1389 C C . TYR A 1 172 ? 142.687 152.163 158.394 1.00 27.59 315 TYR A C 1
ATOM 1390 O O . TYR A 1 172 ? 142.043 151.112 158.346 1.00 27.59 315 TYR A O 1
ATOM 1399 N N . THR A 1 173 ? 142.095 153.350 158.354 1.00 33.00 316 THR A N 1
ATOM 1400 C CA . THR A 1 173 ? 140.703 153.552 157.990 1.00 33.00 316 THR A CA 1
ATOM 1401 C C . THR A 1 173 ? 140.650 154.468 156.777 1.00 33.00 316 THR A C 1
ATOM 1402 O O . THR A 1 173 ? 141.576 155.256 156.558 1.00 33.00 316 THR A O 1
ATOM 1406 N N . PRO A 1 174 ? 139.597 154.377 155.961 1.00 41.43 317 PRO A N 1
ATOM 1407 C CA . PRO A 1 174 ? 139.554 155.180 154.732 1.00 41.43 317 PRO A CA 1
ATOM 1408 C C . PRO A 1 174 ? 139.640 156.667 155.033 1.00 41.43 317 PRO A C 1
ATOM 1409 O O . PRO A 1 174 ? 139.120 157.152 156.040 1.00 41.43 317 PRO A O 1
ATOM 1413 N N . ARG A 1 175 ? 140.308 157.397 154.139 1.00 48.33 318 ARG A N 1
ATOM 1414 C CA . ARG A 1 175 ? 140.582 158.808 154.384 1.00 48.33 318 ARG A CA 1
ATOM 1415 C C . ARG A 1 175 ? 139.371 159.658 154.024 1.00 48.33 318 ARG A C 1
ATOM 1416 O O . ARG A 1 175 ? 139.489 160.655 153.304 1.00 48.33 318 ARG A O 1
ATOM 1424 N N . SER A 1 176 ? 138.203 159.265 154.528 1.00 49.14 319 SER A N 1
ATOM 1425 C CA . SER A 1 176 ? 136.992 160.062 154.419 1.00 49.14 319 SER A CA 1
ATOM 1426 C C . SER A 1 176 ? 136.132 159.969 155.668 1.00 49.14 319 SER A C 1
ATOM 1427 O O . SER A 1 176 ? 135.030 160.526 155.682 1.00 49.14 319 SER A O 1
ATOM 1430 N N . TRP A 1 177 ? 136.601 159.288 156.711 1.00 41.07 320 TRP A N 1
ATOM 1431 C CA . TRP A 1 177 ? 135.830 159.000 157.918 1.00 41.07 320 TRP A CA 1
ATOM 1432 C C . TRP A 1 177 ? 136.176 159.954 159.049 1.00 41.07 320 TRP A C 1
ATOM 1433 O O . TRP A 1 177 ? 136.231 159.546 160.212 1.00 41.07 320 TRP A O 1
ATOM 1444 N N . ASN A 1 178 ? 136.407 161.232 158.751 1.00 44.07 321 ASN A N 1
ATOM 1445 C CA . ASN A 1 178 ? 136.971 162.131 159.750 1.00 44.07 321 ASN A CA 1
ATOM 1446 C C . ASN A 1 178 ? 135.947 162.525 160.809 1.00 44.07 321 ASN A C 1
ATOM 1447 O O . ASN A 1 178 ? 135.737 163.711 161.081 1.00 44.07 321 ASN A O 1
ATOM 1452 N N . PHE A 1 179 ? 135.314 161.523 161.406 1.00 34.27 322 PHE A N 1
ATOM 1453 C CA . PHE A 1 179 ? 134.602 161.625 162.672 1.00 34.27 322 PHE A CA 1
ATOM 1454 C C . PHE A 1 179 ? 135.040 160.552 163.652 1.00 34.27 322 PHE A C 1
ATOM 1455 O O . PHE A 1 179 ? 135.179 160.827 164.848 1.00 34.27 322 PHE A O 1
ATOM 1463 N N . LEU A 1 180 ? 135.288 159.335 163.163 1.00 27.06 323 LEU A N 1
ATOM 1464 C CA . LEU A 1 180 ? 135.920 158.315 163.990 1.00 27.06 323 LEU A CA 1
ATOM 1465 C C . LEU A 1 180 ? 137.320 158.745 164.403 1.00 27.06 323 LEU A C 1
ATOM 1466 O O . LEU A 1 180 ? 137.766 158.454 165.517 1.00 27.06 323 LEU A O 1
ATOM 1471 N N . HIS A 1 181 ? 138.028 159.445 163.513 1.00 25.51 324 HIS A N 1
ATOM 1472 C CA . HIS A 1 181 ? 139.347 159.967 163.855 1.00 25.51 324 HIS A CA 1
ATOM 1473 C C . HIS A 1 181 ? 139.256 160.953 165.014 1.00 25.51 324 HIS A C 1
ATOM 1474 O O . HIS A 1 181 ? 140.048 160.894 165.963 1.00 25.51 324 HIS A O 1
ATOM 1481 N N . THR A 1 182 ? 138.283 161.866 164.956 1.00 23.16 325 THR A N 1
ATOM 1482 C CA . THR A 1 182 ? 138.101 162.830 166.035 1.00 23.16 325 THR A CA 1
ATOM 1483 C C . THR A 1 182 ? 137.693 162.138 167.330 1.00 23.16 325 THR A C 1
ATOM 1484 O O . THR A 1 182 ? 138.164 162.508 168.412 1.00 23.16 325 THR A O 1
ATOM 1488 N N . LEU A 1 183 ? 136.821 161.132 167.240 1.00 21.95 326 LEU A N 1
ATOM 1489 C CA . LEU A 1 183 ? 136.429 160.387 168.433 1.00 21.95 326 LEU A CA 1
ATOM 1490 C C . LEU A 1 183 ? 137.627 159.692 169.070 1.00 21.95 326 LEU A C 1
ATOM 1491 O O . LEU A 1 183 ? 137.794 159.723 170.296 1.00 21.95 326 LEU A O 1
ATOM 1496 N N . SER A 1 184 ? 138.477 159.066 168.251 1.00 19.66 327 SER A N 1
ATOM 1497 C CA . SER A 1 184 ? 139.658 158.393 168.781 1.00 19.66 327 SER A CA 1
ATOM 1498 C C . SER A 1 184 ? 140.632 159.387 169.402 1.00 19.66 327 SER A C 1
ATOM 1499 O O . SER A 1 184 ? 141.216 159.113 170.457 1.00 19.66 327 SER A O 1
ATOM 1502 N N . TRP A 1 185 ? 140.823 160.544 168.763 1.00 16.14 328 TRP A N 1
ATOM 1503 C CA . TRP A 1 185 ? 141.705 161.560 169.332 1.00 16.14 328 TRP A CA 1
ATOM 1504 C C . TRP A 1 185 ? 141.172 162.056 170.671 1.00 16.14 328 TRP A C 1
ATOM 1505 O O . TRP A 1 185 ? 141.936 162.234 171.630 1.00 16.14 328 TRP A O 1
ATOM 1516 N N . VAL A 1 186 ? 139.859 162.279 170.756 1.00 18.31 329 VAL A N 1
ATOM 1517 C CA . VAL A 1 186 ? 139.252 162.721 172.008 1.00 18.31 329 VAL A CA 1
ATOM 1518 C C . VAL A 1 186 ? 139.446 161.668 173.090 1.00 18.31 329 VAL A C 1
ATOM 1519 O O . VAL A 1 186 ? 139.781 161.990 174.237 1.00 18.31 329 VAL A O 1
ATOM 1523 N N . LEU A 1 187 ? 139.248 160.394 172.743 1.00 17.40 330 LEU A N 1
ATOM 1524 C CA . LEU A 1 187 ? 139.455 159.322 173.713 1.00 17.40 330 LEU A CA 1
ATOM 1525 C C . LEU A 1 187 ? 140.901 159.282 174.193 1.00 17.40 330 LEU A C 1
ATOM 1526 O O . LEU A 1 187 ? 141.161 159.103 175.388 1.00 17.40 330 LEU A O 1
ATOM 1531 N N . ASN A 1 188 ? 141.853 159.449 173.275 1.00 15.89 331 ASN A N 1
ATOM 1532 C CA . ASN A 1 188 ? 143.266 159.412 173.647 1.00 15.89 331 ASN A CA 1
ATOM 1533 C C . ASN A 1 188 ? 143.616 160.549 174.603 1.00 15.89 331 ASN A C 1
ATOM 1534 O O . ASN A 1 188 ? 144.270 160.333 175.634 1.00 15.89 331 ASN A O 1
ATOM 1539 N N . LEU A 1 189 ? 143.183 161.771 174.281 1.00 17.67 332 LEU A N 1
ATOM 1540 C CA . LEU A 1 189 ? 143.487 162.902 175.156 1.00 17.67 332 LEU A CA 1
ATOM 1541 C C . LEU A 1 189 ? 142.798 162.770 176.509 1.00 17.67 332 LEU A C 1
ATOM 1542 O O . LEU A 1 189 ? 143.379 163.123 177.541 1.00 17.67 332 LEU A O 1
ATOM 1547 N N . PHE A 1 190 ? 141.560 162.269 176.532 1.00 17.67 333 PHE A N 1
ATOM 1548 C CA . PHE A 1 190 ? 140.892 162.062 177.813 1.00 17.67 333 PHE A CA 1
ATOM 1549 C C . PHE A 1 190 ? 141.610 161.009 178.648 1.00 17.67 333 PHE A C 1
ATOM 1550 O O . PHE A 1 190 ? 141.740 161.159 179.868 1.00 17.67 333 PHE A O 1
ATOM 1558 N N . GLY A 1 191 ? 142.087 159.938 178.011 1.00 19.91 334 GLY A N 1
ATOM 1559 C CA . GLY A 1 191 ? 142.857 158.945 178.740 1.00 19.91 334 GLY A CA 1
ATOM 1560 C C . GLY A 1 191 ? 144.134 159.515 179.326 1.00 19.91 334 GLY A C 1
ATOM 1561 O O . GLY A 1 191 ? 144.479 159.238 180.479 1.00 19.91 334 GLY A O 1
ATOM 1562 N N . ILE A 1 192 ? 144.850 160.328 178.546 1.00 18.32 335 ILE A N 1
ATOM 1563 C CA . ILE A 1 192 ? 146.069 160.958 179.055 1.00 18.32 335 ILE A CA 1
ATOM 1564 C C . ILE A 1 192 ? 145.752 161.884 180.224 1.00 18.32 335 ILE A C 1
ATOM 1565 O O . ILE A 1 192 ? 146.458 161.891 181.243 1.00 18.32 335 ILE A O 1
ATOM 1570 N N . PHE A 1 193 ? 144.688 162.682 180.100 1.00 19.77 336 PHE A N 1
ATOM 1571 C CA . PHE A 1 193 ? 144.320 163.596 181.175 1.00 19.77 336 PHE A CA 1
ATOM 1572 C C . PHE A 1 193 ? 143.930 162.835 182.434 1.00 19.77 336 PHE A C 1
ATOM 1573 O O . PHE A 1 193 ? 144.219 163.279 183.550 1.00 19.77 336 PHE A O 1
ATOM 1581 N N . PHE A 1 194 ? 143.262 161.690 182.278 1.00 22.20 337 PHE A N 1
ATOM 1582 C CA . PHE A 1 194 ? 142.878 160.905 183.446 1.00 22.20 337 PHE A CA 1
ATOM 1583 C C . PHE A 1 194 ? 144.076 160.214 184.082 1.00 22.20 337 PHE A C 1
ATOM 1584 O O . PHE A 1 194 ? 144.090 160.005 185.300 1.00 22.20 337 PHE A O 1
ATOM 1592 N N . ILE A 1 195 ? 145.082 159.845 183.286 1.00 20.80 338 ILE A N 1
ATOM 1593 C CA . ILE A 1 195 ? 146.329 159.349 183.866 1.00 20.80 338 ILE A CA 1
ATOM 1594 C C . ILE A 1 195 ? 147.001 160.444 184.684 1.00 20.80 338 ILE A C 1
ATOM 1595 O O . ILE A 1 195 ? 147.469 160.211 185.804 1.00 20.80 338 ILE A O 1
ATOM 1600 N N . LEU A 1 196 ? 147.057 161.658 184.131 1.00 20.66 339 LEU A N 1
ATOM 1601 C CA . LEU A 1 196 ? 147.748 162.748 184.816 1.00 20.66 339 LEU A CA 1
ATOM 1602 C C . LEU A 1 196 ? 147.001 163.191 186.070 1.00 20.66 339 LEU A C 1
ATOM 1603 O O . LEU A 1 196 ? 147.626 163.563 187.070 1.00 20.66 339 LEU A O 1
ATOM 1608 N N . ALA A 1 197 ? 145.669 163.163 186.039 1.00 24.92 340 ALA A N 1
ATOM 1609 C CA . ALA A 1 197 ? 144.862 163.678 187.138 1.00 24.92 340 ALA A CA 1
ATOM 1610 C C . ALA A 1 197 ? 144.676 162.680 188.273 1.00 24.92 340 ALA A C 1
ATOM 1611 O O . ALA A 1 197 ? 144.103 163.045 189.304 1.00 24.92 340 ALA A O 1
ATOM 1613 N N . ALA A 1 198 ? 145.131 161.441 188.114 1.00 28.44 341 ALA A N 1
ATOM 1614 C CA . ALA A 1 198 ? 145.033 160.442 189.169 1.00 28.44 341 ALA A CA 1
ATOM 1615 C C . ALA A 1 198 ? 146.273 160.390 190.048 1.00 28.44 341 ALA A C 1
ATOM 1616 O O . ALA A 1 198 ? 146.349 159.530 190.932 1.00 28.44 341 ALA A O 1
ATOM 1618 N N . HIS A 1 199 ? 147.236 161.289 189.828 1.00 32.33 342 HIS A N 1
ATOM 1619 C CA . HIS A 1 199 ? 148.499 161.311 190.567 1.00 32.33 342 HIS A CA 1
ATOM 1620 C C . HIS A 1 199 ? 149.214 159.964 190.472 1.00 32.33 342 HIS A C 1
ATOM 1621 O O . HIS A 1 199 ? 149.601 159.363 191.475 1.00 32.33 342 HIS A O 1
ATOM 1628 N N . GLU A 1 200 ? 149.386 159.490 189.237 1.00 33.90 343 GLU A N 1
ATOM 1629 C CA . GLU A 1 200 ? 150.079 158.240 188.970 1.00 33.90 343 GLU A CA 1
ATOM 1630 C C . GLU A 1 200 ? 151.416 158.420 188.271 1.00 33.90 343 GLU A C 1
ATOM 1631 O O . GLU A 1 200 ? 152.303 157.580 188.448 1.00 33.90 343 GLU A O 1
ATOM 1637 N N . HIS A 1 201 ? 151.600 159.581 187.675 1.00 26.07 344 HIS A N 1
ATOM 1638 C CA . HIS A 1 201 ? 152.842 159.807 186.935 1.00 26.07 344 HIS A CA 1
ATOM 1639 C C . HIS A 1 201 ? 153.096 161.276 186.816 1.00 26.07 344 HIS A C 1
ATOM 1640 O O . HIS A 1 201 ? 152.228 162.018 186.966 1.00 26.07 344 HIS A O 1
ATOM 1647 N N . TYR A 1 202 ? 154.322 161.615 186.547 1.00 20.06 345 TYR A N 1
ATOM 1648 C CA . TYR A 1 202 ? 154.662 163.013 186.359 1.00 20.06 345 TYR A CA 1
ATOM 1649 C C . TYR A 1 202 ? 154.325 163.448 184.937 1.00 20.06 345 TYR A C 1
ATOM 1650 O O . TYR A 1 202 ? 154.103 162.627 184.044 1.00 20.06 345 TYR A O 1
ATOM 1659 N N . SER A 1 203 ? 154.277 164.766 184.736 1.00 15.71 346 SER A N 1
ATOM 1660 C CA . SER A 1 203 ? 153.933 165.298 183.421 1.00 15.71 346 SER A CA 1
ATOM 1661 C C . SER A 1 203 ? 154.991 164.942 182.383 1.00 15.71 346 SER A C 1
ATOM 1662 O O . SER A 1 203 ? 154.660 164.610 181.236 1.00 15.71 346 SER A O 1
ATOM 1665 N N . ILE A 1 204 ? 156.267 165.001 182.768 1.00 14.07 347 ILE A N 1
ATOM 1666 C CA . ILE A 1 204 ? 157.340 164.748 181.814 1.00 14.07 347 ILE A CA 1
ATOM 1667 C C . ILE A 1 204 ? 157.327 163.296 181.347 1.00 14.07 347 ILE A C 1
ATOM 1668 O O . ILE A 1 204 ? 157.624 163.016 180.180 1.00 14.07 347 ILE A O 1
ATOM 1673 N N . ASP A 1 205 ? 156.974 162.355 182.227 1.00 15.26 348 ASP A N 1
ATOM 1674 C CA . ASP A 1 205 ? 156.902 160.954 181.822 1.00 15.26 348 ASP A CA 1
ATOM 1675 C C . ASP A 1 205 ? 155.878 160.761 180.714 1.00 15.26 348 ASP A C 1
ATOM 1676 O O . ASP A 1 205 ? 156.164 160.142 179.681 1.00 15.26 348 ASP A O 1
ATOM 1681 N N . VAL A 1 206 ? 154.676 161.306 180.908 1.00 14.89 349 VAL A N 1
ATOM 1682 C CA . VAL A 1 206 ? 153.623 161.178 179.907 1.00 14.89 349 VAL A CA 1
ATOM 1683 C C . VAL A 1 206 ? 154.025 161.874 178.614 1.00 14.89 349 VAL A C 1
ATOM 1684 O O . VAL A 1 206 ? 153.799 161.352 177.514 1.00 14.89 349 VAL A O 1
ATOM 1688 N N . PHE A 1 207 ? 154.623 163.064 178.721 1.00 19.58 350 PHE A N 1
ATOM 1689 C CA . PHE A 1 207 ? 155.002 163.799 177.518 1.00 19.58 350 PHE A CA 1
ATOM 1690 C C . PHE A 1 207 ? 156.039 163.034 176.703 1.00 19.58 350 PHE A C 1
ATOM 1691 O O . PHE A 1 207 ? 155.912 162.911 175.477 1.00 19.58 350 PHE A O 1
ATOM 1699 N N . ILE A 1 208 ? 157.071 162.501 177.364 1.00 14.44 351 ILE A N 1
ATOM 1700 C CA . ILE A 1 208 ? 158.096 161.778 176.617 1.00 14.44 351 ILE A CA 1
ATOM 1701 C C . ILE A 1 208 ? 157.549 160.466 176.070 1.00 14.44 351 ILE A C 1
ATOM 1702 O O . ILE A 1 208 ? 157.930 160.048 174.972 1.00 14.44 351 ILE A O 1
ATOM 1707 N N . ALA A 1 209 ? 156.641 159.803 176.795 1.00 13.50 352 ALA A N 1
ATOM 1708 C CA . ALA A 1 209 ? 156.036 158.584 176.263 1.00 13.50 352 ALA A CA 1
ATOM 1709 C C . ALA A 1 209 ? 155.244 158.877 174.996 1.00 13.50 352 ALA A C 1
ATOM 1710 O O . ALA A 1 209 ? 155.381 158.175 173.984 1.00 13.50 352 ALA A O 1
ATOM 1712 N N . PHE A 1 210 ? 154.417 159.925 175.029 1.00 13.57 353 PHE A N 1
ATOM 1713 C CA . PHE A 1 210 ? 153.632 160.296 173.855 1.00 13.57 353 PHE A CA 1
ATOM 1714 C C . PHE A 1 210 ? 154.537 160.649 172.682 1.00 13.57 353 PHE A C 1
ATOM 1715 O O . PHE A 1 210 ? 154.326 160.183 171.553 1.00 13.57 353 PHE A O 1
ATOM 1723 N N . TYR A 1 211 ? 155.567 161.463 172.936 1.00 12.06 354 TYR A N 1
ATOM 1724 C CA . TYR A 1 211 ? 156.471 161.860 171.863 1.00 12.06 354 TYR A CA 1
ATOM 1725 C C . TYR A 1 211 ? 157.180 160.655 171.260 1.00 12.06 354 TYR A C 1
ATOM 1726 O O . TYR A 1 211 ? 157.287 160.540 170.034 1.00 12.06 354 TYR A O 1
ATOM 1735 N N . ILE A 1 212 ? 157.669 159.745 172.105 1.00 11.36 355 ILE A N 1
ATOM 1736 C CA . ILE A 1 212 ? 158.420 158.600 171.604 1.00 11.36 355 ILE A CA 1
ATOM 1737 C C . ILE A 1 212 ? 157.525 157.684 170.782 1.00 11.36 355 ILE A C 1
ATOM 1738 O O . ILE A 1 212 ? 157.915 157.235 169.697 1.00 11.36 355 ILE A O 1
ATOM 1743 N N . THR A 1 213 ? 156.314 157.395 171.268 1.00 13.30 356 THR A N 1
ATOM 1744 C CA . THR A 1 213 ? 155.415 156.538 170.497 1.00 13.30 356 THR A CA 1
ATOM 1745 C C . THR A 1 213 ? 155.067 157.170 169.154 1.00 13.30 356 THR A C 1
ATOM 1746 O O . THR A 1 213 ? 155.108 156.500 168.113 1.00 13.30 356 THR A O 1
ATOM 1750 N N . THR A 1 214 ? 154.739 158.466 169.153 1.00 13.40 357 THR A N 1
ATOM 1751 C CA . THR A 1 214 ? 154.383 159.128 167.901 1.00 13.40 357 THR A CA 1
ATOM 1752 C C . THR A 1 214 ? 155.545 159.107 166.915 1.00 13.40 357 THR A C 1
ATOM 1753 O O . THR A 1 214 ? 155.374 158.764 165.737 1.00 13.40 357 THR A O 1
ATOM 1757 N N . ARG A 1 215 ? 156.744 159.462 167.385 1.00 15.65 358 ARG A N 1
ATOM 1758 C CA . ARG A 1 215 ? 157.900 159.521 166.499 1.00 15.65 358 ARG A CA 1
ATOM 1759 C C . ARG A 1 215 ? 158.250 158.144 165.951 1.00 15.65 358 ARG A C 1
ATOM 1760 O O . ARG A 1 215 ? 158.543 158.003 164.759 1.00 15.65 358 ARG A O 1
ATOM 1768 N N . LEU A 1 216 ? 158.224 157.115 166.803 1.00 17.82 359 LEU A N 1
ATOM 1769 C CA . LEU A 1 216 ? 158.545 155.772 166.334 1.00 17.82 359 LEU A CA 1
ATOM 1770 C C . LEU A 1 216 ? 157.526 155.281 165.315 1.00 17.82 359 LEU A C 1
ATOM 1771 O O . LEU A 1 216 ? 157.900 154.686 164.298 1.00 17.82 359 LEU A O 1
ATOM 1776 N N . PHE A 1 217 ? 156.235 155.521 165.563 1.00 18.24 360 PHE A N 1
ATOM 1777 C CA . PHE A 1 217 ? 155.216 155.094 164.610 1.00 18.24 360 PHE A CA 1
ATOM 1778 C C . PHE A 1 217 ? 155.406 155.783 163.264 1.00 18.24 360 PHE A C 1
ATOM 1779 O O . PHE A 1 217 ? 155.385 155.131 162.209 1.00 18.24 360 PHE A O 1
ATOM 1787 N N . LEU A 1 218 ? 155.606 157.105 163.280 1.00 18.85 361 LEU A N 1
ATOM 1788 C CA . LEU A 1 218 ? 155.774 157.833 162.027 1.00 18.85 361 LEU A CA 1
ATOM 1789 C C . LEU A 1 218 ? 157.024 157.381 161.284 1.00 18.85 361 LEU A C 1
ATOM 1790 O O . LEU A 1 218 ? 156.994 157.199 160.061 1.00 18.85 361 LEU A O 1
ATOM 1795 N N . TYR A 1 219 ? 158.133 157.188 162.003 1.00 23.34 362 TYR A N 1
ATOM 1796 C CA . TYR A 1 219 ? 159.369 156.760 161.354 1.00 23.34 362 TYR A CA 1
ATOM 1797 C C . TYR A 1 219 ? 159.226 155.370 160.748 1.00 23.34 362 TYR A C 1
ATOM 1798 O O . TYR A 1 219 ? 159.667 155.131 159.616 1.00 23.34 362 TYR A O 1
ATOM 1807 N N . TYR A 1 220 ? 158.607 154.440 161.482 1.00 25.99 363 TYR A N 1
ATOM 1808 C CA . TYR A 1 220 ? 158.430 153.091 160.958 1.00 25.99 363 TYR A CA 1
ATOM 1809 C C . TYR A 1 220 ? 157.553 153.094 159.716 1.00 25.99 363 TYR A C 1
ATOM 1810 O O . TYR A 1 220 ? 157.864 152.419 158.727 1.00 25.99 363 TYR A O 1
ATOM 1819 N N . HIS A 1 221 ? 156.455 153.854 159.738 1.00 25.68 364 HIS A N 1
ATOM 1820 C CA . HIS A 1 221 ? 155.581 153.861 158.570 1.00 25.68 364 HIS A CA 1
ATOM 1821 C C . HIS A 1 221 ? 156.224 154.564 157.382 1.00 25.68 364 HIS A C 1
ATOM 1822 O O . HIS A 1 221 ? 156.029 154.137 156.239 1.00 25.68 364 HIS A O 1
ATOM 1829 N N . THR A 1 222 ? 157.003 155.622 157.621 1.00 31.31 365 THR A N 1
ATOM 1830 C CA . THR A 1 222 ? 157.729 156.258 156.527 1.00 31.31 365 THR A CA 1
ATOM 1831 C C . THR A 1 222 ? 158.743 155.303 155.910 1.00 31.31 365 THR A C 1
ATOM 1832 O O . THR A 1 222 ? 158.858 155.216 154.681 1.00 31.31 365 THR A O 1
ATOM 1836 N N . LEU A 1 223 ? 159.479 154.567 156.747 1.00 33.42 366 LEU A N 1
ATOM 1837 C CA . LEU A 1 223 ? 160.441 153.601 156.227 1.00 33.42 366 LEU A CA 1
ATOM 1838 C C . LEU A 1 223 ? 159.746 152.502 155.434 1.00 33.42 366 LEU A C 1
ATOM 1839 O O . LEU A 1 223 ? 160.239 152.078 154.382 1.00 33.42 366 LEU A O 1
ATOM 1844 N N . ALA A 1 224 ? 158.603 152.020 155.927 1.00 36.63 367 ALA A N 1
ATOM 1845 C CA . ALA A 1 224 ? 157.872 150.981 155.210 1.00 36.63 367 ALA A CA 1
ATOM 1846 C C . ALA A 1 224 ? 157.342 151.490 153.874 1.00 36.63 367 ALA A C 1
ATOM 1847 O O . ALA A 1 224 ? 157.395 150.773 152.867 1.00 36.63 367 ALA A O 1
ATOM 1849 N N . ASN A 1 225 ? 156.829 152.723 153.842 1.00 42.85 368 ASN A N 1
ATOM 1850 C CA . ASN A 1 225 ? 156.226 153.240 152.617 1.00 42.85 368 ASN A CA 1
ATOM 1851 C C . ASN A 1 225 ? 157.280 153.583 151.572 1.00 42.85 368 ASN A C 1
ATOM 1852 O O . ASN A 1 225 ? 157.085 153.319 150.380 1.00 42.85 368 ASN A O 1
ATOM 1857 N N . THR A 1 226 ? 158.401 154.171 151.990 1.00 52.80 369 THR A N 1
ATOM 1858 C CA . THR A 1 226 ? 159.451 154.524 151.042 1.00 52.80 369 THR A CA 1
ATOM 1859 C C . THR A 1 226 ? 160.235 153.316 150.546 1.00 52.80 369 THR A C 1
ATOM 1860 O O . THR A 1 226 ? 161.031 153.464 149.612 1.00 52.80 369 THR A O 1
ATOM 1864 N N . ARG A 1 227 ? 160.034 152.142 151.145 1.00 71.83 370 ARG A N 1
ATOM 1865 C CA . ARG A 1 227 ? 160.676 150.900 150.712 1.00 71.83 370 ARG A CA 1
ATOM 1866 C C . ARG A 1 227 ? 162.199 151.043 150.755 1.00 71.83 370 ARG A C 1
ATOM 1867 O O . ARG A 1 227 ? 162.902 150.892 149.753 1.00 71.83 370 ARG A O 1
ATOM 1875 N N . ALA A 1 228 ? 162.707 151.370 151.940 1.00 74.06 371 ALA A N 1
ATOM 1876 C CA . ALA A 1 228 ? 164.133 151.585 152.142 1.00 74.06 371 ALA A CA 1
ATOM 1877 C C . ALA A 1 228 ? 164.854 150.363 152.696 1.00 74.06 371 ALA A C 1
ATOM 1878 O O . ALA A 1 228 ? 166.062 150.437 152.940 1.00 74.06 371 ALA A O 1
ATOM 1880 N N . TYR A 1 229 ? 164.153 149.245 152.900 1.00 79.36 372 TYR A N 1
ATOM 1881 C CA . TYR A 1 229 ? 164.800 148.067 153.468 1.00 79.36 372 TYR A CA 1
ATOM 1882 C C . TYR A 1 229 ? 165.707 147.361 152.468 1.00 79.36 372 TYR A C 1
ATOM 1883 O O . TYR A 1 229 ? 166.573 146.583 152.881 1.00 79.36 372 TYR A O 1
ATOM 1892 N N . GLN A 1 230 ? 165.528 147.610 151.170 1.00 96.33 373 GLN A N 1
ATOM 1893 C CA . GLN A 1 230 ? 166.384 147.026 150.149 1.00 96.33 373 GLN A CA 1
ATOM 1894 C C . GLN A 1 230 ? 166.777 148.011 149.057 1.00 96.33 373 GLN A C 1
ATOM 1895 O O . GLN A 1 230 ? 167.506 147.628 148.136 1.00 96.33 373 GLN A O 1
ATOM 1901 N N . GLN A 1 231 ? 166.316 149.263 149.129 1.00 103.94 374 GLN A N 1
ATOM 1902 C CA . GLN A 1 231 ? 166.638 150.237 148.091 1.00 103.94 374 GLN A CA 1
ATOM 1903 C C . GLN A 1 231 ? 168.136 150.511 148.032 1.00 103.94 374 GLN A C 1
ATOM 1904 O O . GLN A 1 231 ? 168.721 150.570 146.944 1.00 103.94 374 GLN A O 1
ATOM 1910 N N . SER A 1 232 ? 168.774 150.670 149.187 1.00 120.18 375 SER A N 1
ATOM 1911 C CA . SER A 1 232 ? 170.211 150.913 149.270 1.00 120.18 375 SER A CA 1
ATOM 1912 C C . SER A 1 232 ? 170.634 150.703 150.719 1.00 120.18 375 SER A C 1
ATOM 1913 O O . SER A 1 232 ? 169.803 150.458 151.600 1.00 120.18 375 SER A O 1
ATOM 1916 N N . ARG A 1 233 ? 171.941 150.801 150.961 1.00 127.00 376 ARG A N 1
ATOM 1917 C CA . ARG A 1 233 ? 172.485 150.728 152.317 1.00 127.00 376 ARG A CA 1
ATOM 1918 C C . ARG A 1 233 ? 172.448 152.125 152.937 1.00 127.00 376 ARG A C 1
ATOM 1919 O O . ARG A 1 233 ? 173.466 152.789 153.143 1.00 127.00 376 ARG A O 1
ATOM 1927 N N . ARG A 1 234 ? 171.225 152.566 153.233 1.00 117.97 377 ARG A N 1
ATOM 1928 C CA . ARG A 1 234 ? 171.012 153.947 153.654 1.00 117.97 377 ARG A CA 1
ATOM 1929 C C . ARG A 1 234 ? 171.551 154.192 155.058 1.00 117.97 377 ARG A C 1
ATOM 1930 O O . ARG A 1 234 ? 172.444 155.024 155.257 1.00 117.97 377 ARG A O 1
ATOM 1938 N N . ALA A 1 235 ? 171.018 153.478 156.051 1.00 98.67 378 ALA A N 1
ATOM 1939 C CA . ALA A 1 235 ? 171.408 153.728 157.431 1.00 98.67 378 ALA A CA 1
ATOM 1940 C C . ALA A 1 235 ? 171.455 152.490 158.315 1.00 98.67 378 ALA A C 1
ATOM 1941 O O . ALA A 1 235 ? 171.727 152.633 159.511 1.00 98.67 378 ALA A O 1
ATOM 1943 N N . ARG A 1 236 ? 171.206 151.292 157.781 1.00 71.78 379 ARG A N 1
ATOM 1944 C CA . ARG A 1 236 ? 171.180 150.063 158.577 1.00 71.78 379 ARG A CA 1
ATOM 1945 C C . ARG A 1 236 ? 170.154 150.185 159.710 1.00 71.78 379 ARG A C 1
ATOM 1946 O O . ARG A 1 236 ? 170.487 150.322 160.889 1.00 71.78 379 ARG A O 1
ATOM 1954 N N . ILE A 1 237 ? 168.888 150.194 159.290 1.00 56.75 380 ILE A N 1
ATOM 1955 C CA . ILE A 1 237 ? 167.729 150.410 160.152 1.00 56.75 380 ILE A CA 1
ATOM 1956 C C . ILE A 1 237 ? 167.878 149.638 161.457 1.00 56.75 380 ILE A C 1
ATOM 1957 O O . ILE A 1 237 ? 168.153 148.433 161.453 1.00 56.75 380 ILE A O 1
ATOM 1962 N N . TRP A 1 238 ? 167.697 150.331 162.579 1.00 43.43 381 TRP A N 1
ATOM 1963 C CA . TRP A 1 238 ? 167.936 149.770 163.901 1.00 43.43 381 TRP A CA 1
ATOM 1964 C C . TRP A 1 238 ? 166.704 149.114 164.508 1.00 43.43 381 TRP A C 1
ATOM 1965 O O . TRP A 1 238 ? 166.768 148.663 165.656 1.00 43.43 381 TRP A O 1
ATOM 1976 N N . PHE A 1 239 ? 165.595 149.058 163.784 1.00 33.05 382 PHE A N 1
ATOM 1977 C CA . PHE A 1 239 ? 164.405 148.400 164.305 1.00 33.05 382 PHE A CA 1
ATOM 1978 C C . PHE A 1 239 ? 164.666 146.906 164.458 1.00 33.05 382 PHE A C 1
ATOM 1979 O O . PHE A 1 239 ? 165.185 146.275 163.530 1.00 33.05 382 PHE A O 1
ATOM 1987 N N . PRO A 1 240 ? 164.334 146.309 165.601 1.00 33.61 383 PRO A N 1
ATOM 1988 C CA . PRO A 1 240 ? 164.532 144.862 165.765 1.00 33.61 383 PRO A CA 1
ATOM 1989 C C . PRO A 1 240 ? 163.642 144.075 164.817 1.00 33.61 383 PRO A C 1
ATOM 1990 O O . PRO A 1 240 ? 162.418 144.226 164.817 1.00 33.61 383 PRO A O 1
ATOM 1994 N N . MET A 1 241 ? 164.272 143.229 164.001 1.00 44.23 384 MET A N 1
ATOM 1995 C CA . MET A 1 241 ? 163.575 142.339 163.073 1.00 44.23 384 MET A CA 1
ATOM 1996 C C . MET A 1 241 ? 162.687 143.131 162.111 1.00 44.23 384 MET A C 1
ATOM 1997 O O . MET A 1 241 ? 161.484 142.894 161.990 1.00 44.23 384 MET A O 1
ATOM 2002 N N . PHE A 1 242 ? 163.308 144.087 161.422 1.00 45.23 385 PHE A N 1
ATOM 2003 C CA . PHE A 1 242 ? 162.584 144.936 160.479 1.00 45.23 385 PHE A CA 1
ATOM 2004 C C . PHE A 1 242 ? 162.593 144.351 159.069 1.00 45.23 385 PHE A C 1
ATOM 2005 O O . PHE A 1 242 ? 161.533 144.097 158.488 1.00 45.23 385 PHE A O 1
ATOM 2013 N N . SER A 1 243 ? 163.785 144.139 158.506 1.00 49.13 386 SER A N 1
ATOM 2014 C CA . SER A 1 243 ? 163.888 143.614 157.150 1.00 49.13 386 SER A CA 1
ATOM 2015 C C . SER A 1 243 ? 163.355 142.193 157.033 1.00 49.13 386 SER A C 1
ATOM 2016 O O . SER A 1 243 ? 162.943 141.788 155.942 1.00 49.13 386 SER A O 1
ATOM 2019 N N . PHE A 1 244 ? 163.356 141.429 158.127 1.00 46.82 387 PHE A N 1
ATOM 2020 C CA . PHE A 1 244 ? 162.857 140.060 158.075 1.00 46.82 387 PHE A CA 1
A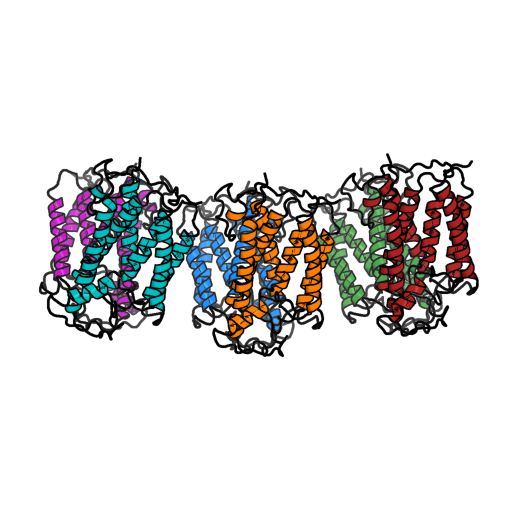TOM 2021 C C . PHE A 1 244 ? 161.347 140.018 157.869 1.00 46.82 387 PHE A C 1
ATOM 2022 O O . PHE A 1 244 ? 160.832 139.068 157.269 1.00 46.82 387 PHE A O 1
ATOM 2030 N N . PHE A 1 245 ? 160.625 141.033 158.342 1.00 43.78 388 PHE A N 1
ATOM 2031 C CA . PHE A 1 245 ? 159.168 141.008 158.303 1.00 43.78 388 PHE A CA 1
ATOM 2032 C C . PHE A 1 245 ? 158.593 141.653 157.047 1.00 43.78 388 PHE A C 1
ATOM 2033 O O . PHE A 1 245 ? 157.619 141.142 156.484 1.00 43.78 388 PHE A O 1
ATOM 2041 N N . GLU A 1 246 ? 159.172 142.763 156.592 1.00 51.44 389 GLU A N 1
ATOM 2042 C CA . GLU A 1 246 ? 158.603 143.549 155.507 1.00 51.44 389 GLU A CA 1
ATOM 2043 C C . GLU A 1 246 ? 159.243 143.259 154.154 1.00 51.44 389 GLU A C 1
ATOM 2044 O O . GLU A 1 246 ? 158.949 143.963 153.182 1.00 51.44 389 GLU A O 1
ATOM 2050 N N . CYS A 1 247 ? 160.110 142.248 154.062 1.00 61.63 390 CYS A N 1
ATOM 2051 C CA . CYS A 1 247 ? 160.758 141.962 152.786 1.00 61.63 390 CYS A CA 1
ATOM 2052 C C . CYS A 1 247 ? 159.770 141.398 151.771 1.00 61.63 390 CYS A C 1
ATOM 2053 O O . CYS A 1 247 ? 159.931 141.603 150.563 1.00 61.63 390 CYS A O 1
ATOM 2056 N N . ASN A 1 248 ? 158.742 140.689 152.238 1.00 65.00 391 ASN A N 1
ATOM 2057 C CA . ASN A 1 248 ? 157.735 140.144 151.334 1.00 65.00 391 ASN A CA 1
ATOM 2058 C C . ASN A 1 248 ? 156.653 141.152 150.969 1.00 65.00 391 ASN A C 1
ATOM 2059 O O . ASN A 1 248 ? 155.823 140.854 150.104 1.00 65.00 391 ASN A O 1
ATOM 2064 N N . VAL A 1 249 ? 156.638 142.324 151.598 1.00 66.86 392 VAL A N 1
ATOM 2065 C CA . VAL A 1 249 ? 155.644 143.356 151.333 1.00 66.86 392 VAL A CA 1
ATOM 2066 C C . VAL A 1 249 ? 156.327 144.478 150.565 1.00 66.86 392 VAL A C 1
ATOM 2067 O O . VAL A 1 249 ? 157.307 145.062 151.045 1.00 66.86 392 VAL A O 1
ATOM 2071 N N . ASN A 1 250 ? 155.810 144.780 149.377 1.00 74.75 393 ASN A N 1
ATOM 2072 C CA . ASN A 1 250 ? 156.370 145.806 148.509 1.00 74.75 393 ASN A CA 1
ATOM 2073 C C . ASN A 1 250 ? 155.376 146.950 148.377 1.00 74.75 393 ASN A C 1
ATOM 2074 O O . ASN A 1 250 ? 154.179 146.719 148.183 1.00 74.75 393 ASN A O 1
ATOM 2079 N N . GLY A 1 251 ? 155.876 148.180 148.483 1.00 71.62 394 GLY A N 1
ATOM 2080 C CA . GLY A 1 251 ? 155.018 149.341 148.349 1.00 71.62 394 GLY A CA 1
ATOM 2081 C C . GLY A 1 251 ? 154.186 149.594 149.597 1.00 71.62 394 GLY A C 1
ATOM 2082 O O . GLY A 1 251 ? 154.522 149.163 150.701 1.00 71.62 394 GLY A O 1
ATOM 2083 N N . THR A 1 252 ? 153.081 150.305 149.406 1.00 64.17 395 THR A N 1
ATOM 2084 C CA . THR A 1 252 ? 152.183 150.678 150.488 1.00 64.17 395 THR A CA 1
ATOM 2085 C C . THR A 1 252 ? 150.988 149.735 150.517 1.00 64.17 395 THR A C 1
ATOM 2086 O O . THR A 1 252 ? 150.439 149.381 149.471 1.00 64.17 395 THR A O 1
ATOM 2090 N N . VAL A 1 253 ? 150.593 149.332 151.721 1.00 55.27 396 VAL A N 1
ATOM 2091 C CA . VAL A 1 253 ? 149.453 148.436 151.901 1.00 55.27 396 VAL A CA 1
ATOM 2092 C C . VAL A 1 253 ? 148.177 149.191 151.547 1.00 55.27 396 VAL A C 1
ATOM 2093 O O . VAL A 1 253 ? 147.905 150.251 152.127 1.00 55.27 396 VAL A O 1
ATOM 2097 N N . PRO A 1 254 ? 147.371 148.693 150.606 1.00 52.71 397 PRO A N 1
ATOM 2098 C CA . PRO A 1 254 ? 146.126 149.389 150.253 1.00 52.71 397 PRO A CA 1
ATOM 2099 C C . PRO A 1 254 ? 145.071 149.296 151.344 1.00 52.71 397 PRO A C 1
ATOM 2100 O O . PRO A 1 254 ? 145.316 148.724 152.411 1.00 52.71 397 PRO A O 1
ATOM 2104 N N . ASN A 1 255 ? 143.890 149.852 151.085 1.00 49.79 398 ASN A N 1
ATOM 2105 C CA . ASN A 1 255 ? 142.836 149.907 152.090 1.00 49.79 398 ASN A CA 1
ATOM 2106 C C . ASN A 1 255 ? 141.586 149.168 151.629 1.00 49.79 398 ASN A C 1
ATOM 2107 O O . ASN A 1 255 ? 140.474 149.691 151.741 1.00 49.79 398 ASN A O 1
ATOM 2112 N N . GLU A 1 256 ? 141.756 147.958 151.104 1.00 50.22 399 GLU A N 1
ATOM 2113 C CA . GLU A 1 256 ? 140.622 147.163 150.656 1.00 50.22 399 GLU A CA 1
ATOM 2114 C C . GLU A 1 256 ? 139.981 146.432 151.829 1.00 50.22 399 GLU A C 1
ATOM 2115 O O . GLU A 1 256 ? 140.669 145.829 152.658 1.00 50.22 399 GLU A O 1
ATOM 2121 N N . TYR A 1 257 ? 138.653 146.487 151.891 1.00 45.56 400 TYR A N 1
ATOM 2122 C CA . TYR A 1 257 ? 137.876 145.853 152.947 1.00 45.56 400 TYR A CA 1
ATOM 2123 C C . TYR A 1 257 ? 137.018 144.745 152.354 1.00 45.56 400 TYR A C 1
ATOM 2124 O O . TYR A 1 257 ? 136.528 144.865 151.227 1.00 45.56 400 TYR A O 1
ATOM 2133 N N . CYS A 1 258 ? 136.837 143.669 153.114 1.00 52.77 401 CYS A N 1
ATOM 2134 C CA . CYS A 1 258 ? 136.079 142.517 152.644 1.00 52.77 401 CYS A CA 1
ATOM 2135 C C . CYS A 1 258 ? 135.407 141.850 153.838 1.00 52.77 401 CYS A C 1
ATOM 2136 O O . CYS A 1 258 ? 135.294 142.436 154.919 1.00 52.77 401 CYS A O 1
ATOM 2139 N N . TRP A 1 259 ? 134.953 140.615 153.634 1.00 72.69 402 TRP A N 1
ATOM 2140 C CA . TRP A 1 259 ? 134.291 139.828 154.670 1.00 72.69 402 TRP A CA 1
ATOM 2141 C C . TRP A 1 259 ? 134.850 138.414 154.605 1.00 72.69 402 TRP A C 1
ATOM 2142 O O . TRP A 1 259 ? 134.666 137.726 153.580 1.00 72.69 402 TRP A O 1
ATOM 2153 N N . PRO A 1 260 ? 135.531 137.932 155.649 1.00 74.15 403 PRO A N 1
ATOM 2154 C CA . PRO A 1 260 ? 136.128 136.590 155.572 1.00 74.15 403 PRO A CA 1
ATOM 2155 C C . PRO A 1 260 ? 135.116 135.463 155.685 1.00 74.15 403 PRO A C 1
ATOM 2156 O O . PRO A 1 260 ? 135.424 134.337 155.275 1.00 74.15 403 PRO A O 1
ATOM 2160 N N . PHE A 1 261 ? 133.927 135.721 156.222 1.00 88.87 404 PHE A N 1
ATOM 2161 C CA . PHE A 1 261 ? 132.925 134.672 156.355 1.00 88.87 404 PHE A CA 1
ATOM 2162 C C . PHE A 1 261 ? 132.192 134.472 155.034 1.00 88.87 404 PHE A C 1
ATOM 2163 O O . PHE A 1 261 ? 131.722 135.434 154.419 1.00 88.87 404 PHE A O 1
ATOM 2171 N N . SER A 1 262 ? 132.093 133.215 154.600 1.00 109.45 405 SER A N 1
ATOM 2172 C CA . SER A 1 262 ? 131.431 132.858 153.352 1.00 109.45 405 SER A CA 1
ATOM 2173 C C . SER A 1 262 ? 129.990 132.408 153.569 1.00 109.45 405 SER A C 1
ATOM 2174 O O . SER A 1 262 ? 129.470 131.593 152.800 1.00 109.45 405 SER A O 1
ATOM 2177 N N . LYS A 1 263 ? 129.333 132.923 154.608 1.00 117.22 406 LYS A N 1
ATOM 2178 C CA . LYS A 1 263 ? 127.948 132.578 154.929 1.00 117.22 406 LYS A CA 1
ATOM 2179 C C . LYS A 1 263 ? 127.150 133.868 155.068 1.00 117.22 406 LYS A C 1
ATOM 2180 O O . LYS A 1 263 ? 126.910 134.348 156.185 1.00 117.22 406 LYS A O 1
ATOM 2186 N N . PRO A 1 264 ? 126.722 134.463 153.944 1.00 122.06 407 PRO A N 1
ATOM 2187 C CA . PRO A 1 264 ? 125.949 135.711 153.954 1.00 122.06 407 PRO A CA 1
ATOM 2188 C C . PRO A 1 264 ? 124.581 135.550 154.610 1.00 122.06 407 PRO A C 1
ATOM 2189 O O . PRO A 1 264 ? 123.581 135.951 154.014 1.00 122.06 407 PRO A O 1
ATOM 2193 N N . ARG B 1 1 ? 172.436 183.469 144.758 1.00 91.96 144 ARG B N 1
ATOM 2194 C CA . ARG B 1 1 ? 173.710 183.903 145.319 1.00 91.96 144 ARG B CA 1
ATOM 2195 C C . ARG B 1 1 ? 173.550 184.272 146.790 1.00 91.96 144 ARG B C 1
ATOM 2196 O O . ARG B 1 1 ? 172.495 184.749 147.206 1.00 91.96 144 ARG B O 1
ATOM 2204 N N . LEU B 1 2 ? 174.603 184.052 147.573 1.00 75.86 145 LEU B N 1
ATOM 2205 C CA . LEU B 1 2 ? 174.563 184.341 149.004 1.00 75.86 145 LEU B CA 1
ATOM 2206 C C . LEU B 1 2 ? 174.855 185.817 149.234 1.00 75.86 145 LEU B C 1
ATOM 2207 O O . LEU B 1 2 ? 175.972 186.285 148.985 1.00 75.86 145 LEU B O 1
ATOM 2212 N N . ASP B 1 3 ? 173.854 186.556 149.710 1.00 75.47 146 ASP B N 1
ATOM 2213 C CA . ASP B 1 3 ? 174.026 187.964 150.032 1.00 75.47 146 ASP B CA 1
ATOM 2214 C C . ASP B 1 3 ? 174.289 188.086 151.523 1.00 75.47 146 ASP B C 1
ATOM 2215 O O . ASP B 1 3 ? 173.412 187.730 152.325 1.00 75.47 146 ASP B O 1
ATOM 2220 N N . PRO B 1 4 ? 175.457 188.571 151.942 1.00 69.26 147 PRO B N 1
ATOM 2221 C CA . PRO B 1 4 ? 175.729 188.685 153.381 1.00 69.26 147 PRO B CA 1
ATOM 2222 C C . PRO B 1 4 ? 174.920 189.794 154.033 1.00 69.26 147 PRO B C 1
ATOM 2223 O O . PRO B 1 4 ? 175.197 190.981 153.831 1.00 69.26 147 PRO B O 1
ATOM 2227 N N . GLU B 1 5 ? 173.915 189.414 154.817 1.00 60.84 148 GLU B N 1
ATOM 2228 C CA . GLU B 1 5 ? 173.055 190.371 155.504 1.00 60.84 148 GLU B CA 1
ATOM 2229 C C . GLU B 1 5 ? 173.695 190.726 156.840 1.00 60.84 148 GLU B C 1
ATOM 2230 O O . GLU B 1 5 ? 173.734 189.901 157.758 1.00 60.84 148 GLU B O 1
ATOM 2236 N N . TYR B 1 6 ? 174.201 191.951 156.949 1.00 57.73 149 TYR B N 1
ATOM 2237 C CA . TYR B 1 6 ? 174.835 192.419 158.172 1.00 57.73 149 TYR B CA 1
ATOM 2238 C C . TYR B 1 6 ? 173.858 193.091 159.125 1.00 57.73 149 TYR B C 1
ATOM 2239 O O . TYR B 1 6 ? 174.263 193.492 160.221 1.00 57.73 149 TYR B O 1
ATOM 2248 N N . TRP B 1 7 ? 172.590 193.225 158.741 1.00 45.74 150 TRP B N 1
ATOM 2249 C CA . TRP B 1 7 ? 171.576 193.798 159.613 1.00 45.74 150 TRP B CA 1
ATOM 2250 C C . TRP B 1 7 ? 170.644 192.752 160.208 1.00 45.74 150 TRP B C 1
ATOM 2251 O O . TRP B 1 7 ? 170.060 193.000 161.267 1.00 45.74 150 TRP B O 1
ATOM 2262 N N . LYS B 1 8 ? 170.490 191.597 159.561 1.00 42.59 151 LYS B N 1
ATOM 2263 C CA . LYS B 1 8 ? 169.727 190.498 160.139 1.00 42.59 151 LYS B CA 1
ATOM 2264 C C . LYS B 1 8 ? 170.498 189.758 161.221 1.00 42.59 151 LYS B C 1
ATOM 2265 O O . LYS B 1 8 ? 169.889 189.265 162.177 1.00 42.59 151 LYS B O 1
ATOM 2271 N N . THR B 1 9 ? 171.824 189.663 161.087 1.00 37.29 152 THR B N 1
ATOM 2272 C CA . THR B 1 9 ? 172.629 188.998 162.107 1.00 37.29 152 THR B CA 1
ATOM 2273 C C . THR B 1 9 ? 172.567 189.749 163.431 1.00 37.29 152 THR B C 1
ATOM 2274 O O . THR B 1 9 ? 172.507 189.132 164.502 1.00 37.29 152 THR B O 1
ATOM 2278 N N . ILE B 1 10 ? 172.576 191.083 163.379 1.00 34.36 153 ILE B N 1
ATOM 2279 C CA . ILE B 1 10 ? 172.463 191.879 164.599 1.00 34.36 153 ILE B CA 1
ATOM 2280 C C . ILE B 1 10 ? 171.139 191.594 165.296 1.00 34.36 153 ILE B C 1
ATOM 2281 O O . ILE B 1 10 ? 171.074 191.511 166.529 1.00 34.36 153 ILE B O 1
ATOM 2286 N N . LEU B 1 11 ? 170.064 191.435 164.521 1.00 33.72 154 LEU B N 1
ATOM 2287 C CA . LEU B 1 11 ? 168.780 191.073 165.109 1.00 33.72 154 LEU B CA 1
ATOM 2288 C C . LEU B 1 11 ? 168.822 189.670 165.702 1.00 33.72 154 LEU B C 1
ATOM 2289 O O . LEU B 1 11 ? 168.136 189.385 166.691 1.00 33.72 154 LEU B O 1
ATOM 2294 N N . SER B 1 12 ? 169.620 188.779 165.110 1.00 31.71 155 SER B N 1
ATOM 2295 C CA . SER B 1 12 ? 169.722 187.420 165.632 1.00 31.71 155 SER B CA 1
ATOM 2296 C C . SER B 1 12 ? 170.547 187.377 166.912 1.00 31.71 155 SER B C 1
ATOM 2297 O O . SER B 1 12 ? 170.234 186.611 167.830 1.00 31.71 155 SER B O 1
ATOM 2300 N N . CYS B 1 13 ? 171.607 188.183 166.989 1.00 31.84 156 CYS B N 1
ATOM 2301 C CA . CYS B 1 13 ? 172.422 188.218 168.200 1.00 31.84 156 CYS B CA 1
ATOM 2302 C C . CYS B 1 13 ? 171.640 188.792 169.375 1.00 31.84 156 CYS B C 1
ATOM 2303 O O . CYS B 1 13 ? 171.788 188.334 170.514 1.00 31.84 156 CYS B O 1
ATOM 2306 N N . ILE B 1 14 ? 170.807 189.803 169.119 1.00 26.73 157 ILE B N 1
ATOM 2307 C CA . ILE B 1 14 ? 169.988 190.384 170.178 1.00 26.73 157 ILE B CA 1
ATOM 2308 C C . ILE B 1 14 ? 168.957 189.375 170.668 1.00 26.73 157 ILE B C 1
ATOM 2309 O O . ILE B 1 14 ? 168.652 189.308 171.865 1.00 26.73 157 ILE B O 1
ATOM 2314 N N . TYR B 1 15 ? 168.416 188.565 169.755 1.00 22.45 158 TYR B N 1
ATOM 2315 C CA . TYR B 1 15 ? 167.393 187.592 170.124 1.00 22.45 158 TYR B CA 1
ATOM 2316 C C . TYR B 1 15 ? 167.910 186.576 171.134 1.00 22.45 158 TYR B C 1
ATOM 2317 O O . TYR B 1 15 ? 167.145 186.095 171.977 1.00 22.45 158 TYR B O 1
ATOM 2326 N N . VAL B 1 16 ? 169.198 186.236 171.072 1.00 23.01 159 VAL B N 1
ATOM 2327 C CA . VAL B 1 16 ? 169.760 185.278 172.020 1.00 23.01 159 VAL B CA 1
ATOM 2328 C C . VAL B 1 16 ? 169.848 185.888 173.412 1.00 23.01 159 VAL B C 1
ATOM 2329 O O . VAL B 1 16 ? 169.454 185.266 174.406 1.00 23.01 159 VAL B O 1
ATOM 2333 N N . PHE B 1 17 ? 170.366 187.116 173.507 1.00 27.64 160 PHE B N 1
ATOM 2334 C CA . PHE B 1 17 ? 170.580 187.734 174.811 1.00 27.64 160 PHE B CA 1
ATOM 2335 C C . PHE B 1 17 ? 169.278 187.958 175.566 1.00 27.64 160 PHE B C 1
ATOM 2336 O O . PHE B 1 17 ? 169.291 188.012 176.800 1.00 27.64 160 PHE B O 1
ATOM 2344 N N . ILE B 1 18 ? 168.157 188.095 174.857 1.00 22.61 161 ILE B N 1
ATOM 2345 C CA . ILE B 1 18 ? 166.865 188.159 175.530 1.00 22.61 161 ILE B CA 1
ATOM 2346 C C . ILE B 1 18 ? 166.501 186.798 176.111 1.00 22.61 161 ILE B C 1
ATOM 2347 O O . ILE B 1 18 ? 165.981 186.703 177.228 1.00 22.61 161 ILE B O 1
ATOM 2352 N N . VAL B 1 19 ? 166.770 185.724 175.364 1.00 19.92 162 VAL B N 1
ATOM 2353 C CA . VAL B 1 19 ? 166.415 184.385 175.825 1.00 19.92 162 VAL B CA 1
ATOM 2354 C C . VAL B 1 19 ? 167.273 183.979 177.018 1.00 19.92 162 VAL B C 1
ATOM 2355 O O . VAL B 1 19 ? 166.774 183.391 177.984 1.00 19.92 162 VAL B O 1
ATOM 2359 N N . PHE B 1 20 ? 168.573 184.284 176.974 1.00 21.10 163 PHE B N 1
ATOM 2360 C CA . PHE B 1 20 ? 169.450 183.937 178.087 1.00 21.10 163 PHE B CA 1
ATOM 2361 C C . PHE B 1 20 ? 169.037 184.664 179.361 1.00 21.10 163 PHE B C 1
ATOM 2362 O O . PHE B 1 20 ? 169.080 184.088 180.454 1.00 21.10 163 PHE B O 1
ATOM 2370 N N . GLY B 1 21 ? 168.645 185.932 179.243 1.00 23.25 164 GLY B N 1
ATOM 2371 C CA . GLY B 1 21 ? 168.147 186.649 180.405 1.00 23.25 164 GLY B CA 1
ATOM 2372 C C . GLY B 1 21 ? 166.841 186.078 180.921 1.00 23.25 164 GLY B C 1
ATOM 2373 O O . GLY B 1 21 ? 166.619 186.009 182.133 1.00 23.25 164 GLY B O 1
ATOM 2374 N N . PHE B 1 22 ? 165.956 185.665 180.011 1.00 23.40 165 PHE B N 1
ATOM 2375 C CA . PHE B 1 22 ? 164.690 185.067 180.422 1.00 23.40 165 PHE B CA 1
ATOM 2376 C C . PHE B 1 22 ? 164.910 183.749 181.154 1.00 23.40 165 PHE B C 1
ATOM 2377 O O . PHE B 1 22 ? 164.241 183.467 182.154 1.00 23.40 165 PHE B O 1
ATOM 2385 N N . THR B 1 23 ? 165.840 182.925 180.666 1.00 21.62 166 THR B N 1
ATOM 2386 C CA . THR B 1 23 ? 166.131 181.656 181.329 1.00 21.62 166 THR B CA 1
ATOM 2387 C C . THR B 1 23 ? 166.743 181.878 182.706 1.00 21.62 166 THR B C 1
ATOM 2388 O O . THR B 1 23 ? 166.419 181.160 183.659 1.00 21.62 166 THR B O 1
ATOM 2392 N N . SER B 1 24 ? 167.625 182.874 182.834 1.00 24.74 167 SER B N 1
ATOM 2393 C CA . SER B 1 24 ? 168.252 183.144 184.123 1.00 24.74 167 SER B CA 1
ATOM 2394 C C . SER B 1 24 ? 167.238 183.613 185.158 1.00 24.74 167 SER B C 1
ATOM 2395 O O . SER B 1 24 ? 167.491 183.513 186.363 1.00 24.74 167 SER B O 1
ATOM 2398 N N . PHE B 1 25 ? 166.091 184.130 184.713 1.00 25.15 168 PHE B N 1
ATOM 2399 C CA . PHE B 1 25 ? 165.056 184.539 185.655 1.00 25.15 168 PHE B CA 1
ATOM 2400 C C . PHE B 1 25 ? 164.180 183.366 186.073 1.00 25.15 168 PHE B C 1
ATOM 2401 O O . PHE B 1 25 ? 163.720 183.317 187.218 1.00 25.15 168 PHE B O 1
ATOM 2409 N N . ILE B 1 26 ? 163.939 182.418 185.164 1.00 23.16 169 ILE B N 1
ATOM 2410 C CA . ILE B 1 26 ? 163.115 181.259 185.495 1.00 23.16 169 ILE B CA 1
ATOM 2411 C C . ILE B 1 26 ? 163.801 180.401 186.551 1.00 23.16 169 ILE B C 1
ATOM 2412 O O . ILE B 1 26 ? 163.146 179.836 187.435 1.00 23.16 169 ILE B O 1
ATOM 2417 N N . MET B 1 27 ? 165.132 180.306 186.490 1.00 24.06 170 MET B N 1
ATOM 2418 C CA . MET B 1 27 ? 165.863 179.503 187.466 1.00 24.06 170 MET B CA 1
ATOM 2419 C C . MET B 1 27 ? 165.735 180.070 188.874 1.00 24.06 170 MET B C 1
ATOM 2420 O O . MET B 1 27 ? 166.026 179.372 189.851 1.00 24.06 170 MET B O 1
ATOM 2425 N N . VAL B 1 28 ? 165.313 181.330 189.000 1.00 28.12 171 VAL B N 1
ATOM 2426 C CA . VAL B 1 28 ? 165.099 181.909 190.322 1.00 28.12 171 VAL B CA 1
ATOM 2427 C C . VAL B 1 28 ? 163.680 181.627 190.801 1.00 28.12 171 VAL B C 1
ATOM 2428 O O . VAL B 1 28 ? 163.461 181.295 191.972 1.00 28.12 171 VAL B O 1
ATOM 2432 N N . ILE B 1 29 ? 162.698 181.750 189.906 1.00 26.83 172 ILE B N 1
ATOM 2433 C CA . ILE B 1 29 ? 161.315 181.449 190.266 1.00 26.83 172 ILE B CA 1
ATOM 2434 C C . ILE B 1 29 ? 161.167 179.978 190.634 1.00 26.83 172 ILE B C 1
ATOM 2435 O O . ILE B 1 29 ? 160.497 179.632 191.614 1.00 26.83 172 ILE B O 1
ATOM 2440 N N . VAL B 1 30 ? 161.789 179.092 189.853 1.00 27.22 173 VAL B N 1
ATOM 2441 C CA . VAL B 1 30 ? 161.699 177.658 190.119 1.00 27.22 173 VAL B CA 1
ATOM 2442 C C . VAL B 1 30 ? 162.336 177.322 191.462 1.00 27.22 173 VAL B C 1
ATOM 2443 O O . VAL B 1 30 ? 161.803 176.517 192.235 1.00 27.22 173 VAL B O 1
ATOM 2447 N N . HIS B 1 31 ? 163.479 177.940 191.765 1.00 35.72 174 HIS B N 1
ATOM 2448 C CA . HIS B 1 31 ? 164.182 177.656 193.010 1.00 35.72 174 HIS B CA 1
ATOM 2449 C C . HIS B 1 31 ? 163.377 178.050 194.242 1.00 35.72 174 HIS B C 1
ATOM 2450 O O . HIS B 1 31 ? 163.624 177.510 195.324 1.00 35.72 174 HIS B O 1
ATOM 2457 N N . GLU B 1 32 ? 162.418 178.966 194.104 1.00 42.54 175 GLU B N 1
ATOM 2458 C CA . GLU B 1 32 ? 161.600 179.381 195.236 1.00 42.54 175 GLU B CA 1
ATOM 2459 C C . GLU B 1 32 ? 160.418 178.455 195.491 1.00 42.54 175 GLU B C 1
ATOM 2460 O O . GLU B 1 32 ? 159.760 178.596 196.528 1.00 42.54 175 GLU B O 1
ATOM 2466 N N . ARG B 1 33 ? 160.125 177.528 194.577 1.00 36.95 176 ARG B N 1
ATOM 2467 C CA . ARG B 1 33 ? 159.030 176.588 194.795 1.00 36.95 176 ARG B CA 1
ATOM 2468 C C . ARG B 1 33 ? 159.300 175.714 196.012 1.00 36.95 176 ARG B C 1
ATOM 2469 O O . ARG B 1 33 ? 158.574 175.769 197.011 1.00 36.95 176 ARG B O 1
ATOM 2477 N N . VAL B 1 34 ? 160.347 174.899 195.943 1.00 58.13 177 VAL B N 1
ATOM 2478 C CA . VAL B 1 34 ? 160.745 174.032 197.047 1.00 58.13 177 VAL B CA 1
ATOM 2479 C C . VAL B 1 34 ? 161.753 174.773 197.919 1.00 58.13 177 VAL B C 1
ATOM 2480 O O . VAL B 1 34 ? 162.750 175.303 197.406 1.00 58.13 177 VAL B O 1
ATOM 2484 N N . PRO B 1 35 ? 161.521 174.872 199.226 1.00 69.38 178 PRO B N 1
ATOM 2485 C CA . PRO B 1 35 ? 162.453 175.616 200.084 1.00 69.38 178 PRO B CA 1
ATOM 2486 C C . PRO B 1 35 ? 163.830 174.977 200.173 1.00 69.38 178 PRO B C 1
ATOM 2487 O O . PRO B 1 35 ? 164.840 175.630 199.887 1.00 69.38 178 PRO B O 1
ATOM 2491 N N . ASP B 1 36 ? 163.887 173.702 200.563 1.00 74.99 179 ASP B N 1
ATOM 2492 C CA . ASP B 1 36 ? 165.179 173.066 200.820 1.00 74.99 179 ASP B CA 1
ATOM 2493 C C . ASP B 1 36 ? 165.813 172.520 199.543 1.00 74.99 179 ASP B C 1
ATOM 2494 O O . ASP B 1 36 ? 166.849 173.016 199.090 1.00 74.99 179 ASP B O 1
ATOM 2499 N N . MET B 1 37 ? 165.182 171.507 198.942 1.00 73.58 180 MET B N 1
ATOM 2500 C CA . MET B 1 37 ? 165.755 170.752 197.820 1.00 73.58 180 MET B CA 1
ATOM 2501 C C . MET B 1 37 ? 167.201 170.336 198.096 1.00 73.58 180 MET B C 1
ATOM 2502 O O . MET B 1 37 ? 168.010 170.185 197.177 1.00 73.58 180 MET B O 1
ATOM 2507 N N . GLN B 1 38 ? 167.541 170.151 199.373 1.00 73.83 181 GLN B N 1
ATOM 2508 C CA . GLN B 1 38 ? 168.875 169.706 199.755 1.00 73.83 181 GLN B CA 1
ATOM 2509 C C . GLN B 1 38 ? 168.863 168.683 200.881 1.00 73.83 181 GLN B C 1
ATOM 2510 O O . GLN B 1 38 ? 169.939 168.268 201.323 1.00 73.83 181 GLN B O 1
ATOM 2516 N N . THR B 1 39 ? 167.689 168.264 201.357 1.00 70.23 182 THR B N 1
ATOM 2517 C CA . THR B 1 39 ? 167.580 167.275 202.418 1.00 70.23 182 THR B CA 1
ATOM 2518 C C . THR B 1 39 ? 167.108 165.919 201.912 1.00 70.23 182 THR B C 1
ATOM 2519 O O . THR B 1 39 ? 167.337 164.909 202.587 1.00 70.23 182 THR B O 1
ATOM 2523 N N . TYR B 1 40 ? 166.500 165.870 200.730 1.00 67.25 183 TYR B N 1
ATOM 2524 C CA . TYR B 1 40 ? 165.970 164.626 200.200 1.00 67.25 183 TYR B CA 1
ATOM 2525 C C . TYR B 1 40 ? 167.106 163.638 199.937 1.00 67.25 183 TYR B C 1
ATOM 2526 O O . TYR B 1 40 ? 168.245 164.040 199.687 1.00 67.25 183 TYR B O 1
ATOM 2535 N N . PRO B 1 41 ? 166.829 162.340 200.001 1.00 55.55 184 PRO B N 1
ATOM 2536 C CA . PRO B 1 41 ? 167.823 161.352 199.580 1.00 55.55 184 PRO B CA 1
ATOM 2537 C C . PRO B 1 41 ? 167.795 161.178 198.073 1.00 55.55 184 PRO B C 1
ATOM 2538 O O . PRO B 1 41 ? 166.718 161.185 197.458 1.00 55.55 184 PRO B O 1
ATOM 2542 N N . PRO B 1 42 ? 168.956 161.029 197.440 1.00 43.39 185 PRO B N 1
ATOM 2543 C CA . PRO B 1 42 ? 169.000 160.999 195.975 1.00 43.39 185 PRO B CA 1
ATOM 2544 C C . PRO B 1 42 ? 168.283 159.786 195.404 1.00 43.39 185 PRO B C 1
ATOM 2545 O O . PRO B 1 42 ? 168.207 158.724 196.027 1.00 43.39 185 PRO B O 1
ATOM 2549 N N . LEU B 1 43 ? 167.748 159.965 194.200 1.00 32.58 186 LEU B N 1
ATOM 2550 C CA . LEU B 1 43 ? 167.066 158.883 193.512 1.00 32.58 186 LEU B CA 1
ATOM 2551 C C . LEU B 1 43 ? 168.061 157.790 193.124 1.00 32.58 186 LEU B C 1
ATOM 2552 O O . LEU B 1 43 ? 169.240 158.066 192.890 1.00 32.58 186 LEU B O 1
ATOM 2557 N N . PRO B 1 44 ? 167.612 156.537 193.052 1.00 32.46 187 PRO B N 1
ATOM 2558 C CA . PRO B 1 44 ? 168.527 155.452 192.675 1.00 32.46 187 PRO B CA 1
ATOM 2559 C C . PRO B 1 44 ? 168.913 155.498 191.205 1.00 32.46 187 PRO B C 1
ATOM 2560 O O . PRO B 1 44 ? 168.101 155.187 190.329 1.00 32.46 187 PRO B O 1
ATOM 2564 N N . ASP B 1 45 ? 170.154 155.883 190.928 1.00 26.06 188 ASP B N 1
ATOM 2565 C CA . ASP B 1 45 ? 170.684 155.954 189.577 1.00 26.06 188 ASP B CA 1
ATOM 2566 C C . ASP B 1 45 ? 171.725 154.858 189.380 1.00 26.06 188 ASP B C 1
ATOM 2567 O O . ASP B 1 45 ? 172.236 154.277 190.341 1.00 26.06 188 ASP B O 1
ATOM 2572 N N . ILE B 1 46 ? 172.034 154.578 188.116 1.00 24.51 189 ILE B N 1
ATOM 2573 C CA . ILE B 1 46 ? 173.008 153.539 187.803 1.00 24.51 189 ILE B CA 1
ATOM 2574 C C . ILE B 1 46 ? 174.421 154.103 187.664 1.00 24.51 189 ILE B C 1
ATOM 2575 O O . ILE B 1 46 ? 175.398 153.368 187.838 1.00 24.51 189 ILE B O 1
ATOM 2580 N N . PHE B 1 47 ? 174.555 155.392 187.357 1.00 25.26 190 PHE B N 1
ATOM 2581 C CA . PHE B 1 47 ? 175.864 156.016 187.222 1.00 25.26 190 PHE B CA 1
ATOM 2582 C C . PHE B 1 47 ? 176.258 156.841 188.437 1.00 25.26 190 PHE B C 1
ATOM 2583 O O . PHE B 1 47 ? 177.448 156.933 188.749 1.00 25.26 190 PHE B O 1
ATOM 2591 N N . LEU B 1 48 ? 175.290 157.439 189.129 1.00 26.72 191 LEU B N 1
ATOM 2592 C CA . LEU B 1 48 ? 175.576 158.236 190.313 1.00 26.72 191 LEU B CA 1
ATOM 2593 C C . LEU B 1 48 ? 175.838 157.387 191.550 1.00 26.72 191 LEU B C 1
ATOM 2594 O O . LEU B 1 48 ? 176.268 157.930 192.573 1.00 26.72 191 LEU B O 1
ATOM 2599 N N . ASP B 1 49 ? 175.587 156.081 191.484 1.00 29.44 192 ASP B N 1
ATOM 2600 C CA . ASP B 1 49 ? 175.827 155.189 192.610 1.00 29.44 192 ASP B CA 1
ATOM 2601 C C . ASP B 1 49 ? 177.136 154.423 192.499 1.00 29.44 192 ASP B C 1
ATOM 2602 O O . ASP B 1 49 ? 177.724 154.073 193.527 1.00 29.44 192 ASP B O 1
ATOM 2607 N N . SER B 1 50 ? 177.606 154.156 191.280 1.00 27.04 193 SER B N 1
ATOM 2608 C CA . SER B 1 50 ? 178.844 153.406 191.102 1.00 27.04 193 SER B CA 1
ATOM 2609 C C . SER B 1 50 ? 180.065 154.310 191.244 1.00 27.04 193 SER B C 1
ATOM 2610 O O . SER B 1 50 ? 180.906 154.103 192.125 1.00 27.04 193 SER B O 1
ATOM 2613 N N . VAL B 1 51 ? 180.173 155.321 190.388 1.00 25.64 194 VAL B N 1
ATOM 2614 C CA . VAL B 1 51 ? 181.327 156.216 190.384 1.00 25.64 194 VAL B CA 1
ATOM 2615 C C . VAL B 1 51 ? 181.195 157.226 191.517 1.00 25.64 194 VAL B C 1
ATOM 2616 O O . VAL B 1 51 ? 180.212 157.978 191.564 1.00 25.64 194 VAL B O 1
ATOM 2620 N N . PRO B 1 52 ? 182.149 157.282 192.442 1.00 29.76 195 PRO B N 1
ATOM 2621 C CA . PRO B 1 52 ? 182.087 158.288 193.506 1.00 29.76 195 PRO B CA 1
ATOM 2622 C C . PRO B 1 52 ? 182.351 159.685 192.967 1.00 29.76 195 PRO B C 1
ATOM 2623 O O . PRO B 1 52 ? 182.911 159.874 191.885 1.00 29.76 195 PRO B O 1
ATOM 2627 N N . ARG B 1 53 ? 181.925 160.676 193.749 1.00 34.62 196 ARG B N 1
ATOM 2628 C CA . ARG B 1 53 ? 182.049 162.069 193.339 1.00 34.62 196 ARG B CA 1
ATOM 2629 C C . ARG B 1 53 ? 183.510 162.459 193.158 1.00 34.62 196 ARG B C 1
ATOM 2630 O O . ARG B 1 53 ? 184.358 162.159 194.003 1.00 34.62 196 ARG B O 1
ATOM 2638 N N . ILE B 1 54 ? 183.799 163.132 192.049 1.00 31.03 197 ILE B N 1
ATOM 2639 C CA . ILE B 1 54 ? 185.117 163.681 191.756 1.00 31.03 197 ILE B CA 1
ATOM 2640 C C . ILE B 1 54 ? 185.040 165.193 191.961 1.00 31.03 197 ILE B C 1
ATOM 2641 O O . ILE B 1 54 ? 184.317 165.878 191.223 1.00 31.03 197 ILE B O 1
ATOM 2646 N N . PRO B 1 55 ? 185.747 165.753 192.944 1.00 33.50 198 PRO B N 1
ATOM 2647 C CA . PRO B 1 55 ? 185.586 167.188 193.240 1.00 33.50 198 PRO B CA 1
ATOM 2648 C C . PRO B 1 55 ? 185.947 168.109 192.086 1.00 33.50 198 PRO B C 1
ATOM 2649 O O . PRO B 1 55 ? 185.337 169.176 191.948 1.00 33.50 198 PRO B O 1
ATOM 2653 N N . TRP B 1 56 ? 186.917 167.737 191.254 1.00 30.70 199 TRP B N 1
ATOM 2654 C CA . TRP B 1 56 ? 187.398 168.598 190.181 1.00 30.70 199 TRP B CA 1
ATOM 2655 C C . TRP B 1 56 ? 186.771 168.277 188.831 1.00 30.70 199 TRP B C 1
ATOM 2656 O O . TRP B 1 56 ? 187.208 168.822 187.813 1.00 30.70 199 TRP B O 1
ATOM 2667 N N . ALA B 1 57 ? 185.757 167.409 188.795 1.00 30.37 200 ALA B N 1
ATOM 2668 C CA . ALA B 1 57 ? 185.208 166.969 187.518 1.00 30.37 200 ALA B CA 1
ATOM 2669 C C . ALA B 1 57 ? 184.359 168.033 186.837 1.00 30.37 200 ALA B C 1
ATOM 2670 O O . ALA B 1 57 ? 184.221 168.000 185.610 1.00 30.37 200 ALA B O 1
ATOM 2672 N N . PHE B 1 58 ? 183.788 168.972 187.590 1.00 35.43 201 PHE B N 1
ATOM 2673 C CA . PHE B 1 58 ? 182.934 169.986 186.983 1.00 35.43 201 PHE B CA 1
ATOM 2674 C C . PHE B 1 58 ? 183.716 171.173 186.444 1.00 35.43 201 PHE B C 1
ATOM 2675 O O . PHE B 1 58 ? 183.236 171.857 185.533 1.00 35.43 201 PHE B O 1
ATOM 2683 N N . ALA B 1 59 ? 184.905 171.441 186.984 1.00 35.64 202 ALA B N 1
ATOM 2684 C CA . ALA B 1 59 ? 185.751 172.491 186.436 1.00 35.64 202 ALA B CA 1
ATOM 2685 C C . ALA B 1 59 ? 186.448 172.062 185.153 1.00 35.64 202 ALA B C 1
ATOM 2686 O O . ALA B 1 59 ? 187.001 172.913 184.450 1.00 35.64 202 ALA B O 1
ATOM 2688 N N . MET B 1 60 ? 186.434 170.766 184.838 1.00 35.89 203 MET B N 1
ATOM 2689 C CA . MET B 1 60 ? 187.060 170.282 183.615 1.00 35.89 203 MET B CA 1
ATOM 2690 C C . MET B 1 60 ? 186.099 170.314 182.433 1.00 35.89 203 MET B C 1
ATOM 2691 O O . MET B 1 60 ? 186.541 170.404 181.282 1.00 35.89 203 MET B O 1
ATOM 2696 N N . THR B 1 61 ? 184.790 170.248 182.692 1.00 31.84 204 THR B N 1
ATOM 2697 C CA . THR B 1 61 ? 183.819 170.299 181.603 1.00 31.84 204 THR B CA 1
ATOM 2698 C C . THR B 1 61 ? 183.893 171.626 180.861 1.00 31.84 204 THR B C 1
ATOM 2699 O O . THR B 1 61 ? 183.867 171.658 179.625 1.00 31.84 204 THR B O 1
ATOM 2703 N N . GLU B 1 62 ? 183.999 172.734 181.596 1.00 36.44 205 GLU B N 1
ATOM 2704 C CA . GLU B 1 62 ? 184.110 174.038 180.957 1.00 36.44 205 GLU B CA 1
ATOM 2705 C C . GLU B 1 62 ? 185.476 174.254 180.321 1.00 36.44 205 GLU B C 1
ATOM 2706 O O . GLU B 1 62 ? 185.608 175.118 179.449 1.00 36.44 205 GLU B O 1
ATOM 2712 N N . VAL B 1 63 ? 186.490 173.495 180.738 1.00 33.08 206 VAL B N 1
ATOM 2713 C CA . VAL B 1 63 ? 187.771 173.532 180.040 1.00 33.08 206 VAL B CA 1
ATOM 2714 C C . VAL B 1 63 ? 187.630 172.920 178.652 1.00 33.08 206 VAL B C 1
ATOM 2715 O O . VAL B 1 63 ? 188.154 173.452 177.667 1.00 33.08 206 VAL B O 1
ATOM 2719 N N . CYS B 1 64 ? 186.912 171.799 178.550 1.00 29.96 207 CYS B N 1
ATOM 2720 C CA . CYS B 1 64 ? 186.641 171.210 177.243 1.00 29.96 207 CYS B CA 1
ATOM 2721 C C . CYS B 1 64 ? 185.686 172.080 176.436 1.00 29.96 207 CYS B C 1
ATOM 2722 O O . CYS B 1 64 ? 185.630 171.973 175.206 1.00 29.96 207 CYS B O 1
ATOM 2725 N N . GLY B 1 65 ? 184.920 172.939 177.110 1.00 31.44 208 GLY B N 1
ATOM 2726 C CA . GLY B 1 65 ? 184.006 173.812 176.394 1.00 31.44 208 GLY B CA 1
ATOM 2727 C C . GLY B 1 65 ? 184.701 175.003 175.763 1.00 31.44 208 GLY B C 1
ATOM 2728 O O . GLY B 1 65 ? 184.332 175.438 174.668 1.00 31.44 208 GLY B O 1
ATOM 2729 N N . MET B 1 66 ? 185.711 175.552 176.442 1.00 33.44 209 MET B N 1
ATOM 2730 C CA . MET B 1 66 ? 186.434 176.694 175.892 1.00 33.44 209 MET B CA 1
ATOM 2731 C C . MET B 1 66 ? 187.268 176.292 174.683 1.00 33.44 209 MET B C 1
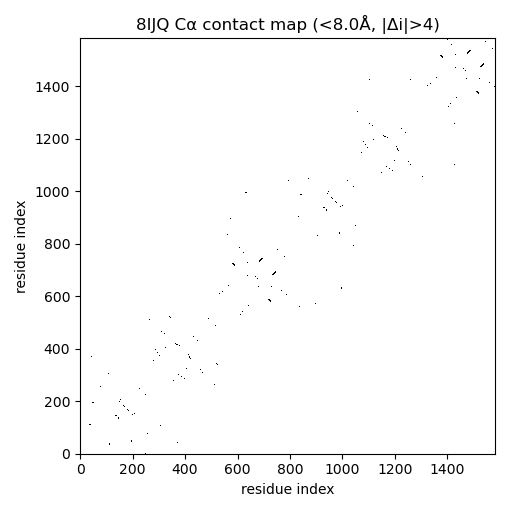ATOM 2732 O O . MET B 1 66 ? 187.411 177.072 173.734 1.00 33.44 209 MET B O 1
ATOM 2737 N N . ILE B 1 67 ? 187.837 175.084 174.702 1.00 26.76 210 ILE B N 1
ATOM 2738 C CA . ILE B 1 67 ? 188.622 174.615 173.565 1.00 26.76 210 ILE B CA 1
ATOM 2739 C C . ILE B 1 67 ? 187.744 174.489 172.328 1.00 26.76 210 ILE B C 1
ATOM 2740 O O . ILE B 1 67 ? 188.137 174.889 171.225 1.00 26.76 210 ILE B O 1
ATOM 2745 N N . LEU B 1 68 ? 186.539 173.936 172.491 1.00 23.79 211 LEU B N 1
ATOM 2746 C CA . LEU B 1 68 ? 185.611 173.844 171.369 1.00 23.79 211 LEU B CA 1
ATOM 2747 C C . LEU B 1 68 ? 185.159 175.220 170.903 1.00 23.79 211 LEU B C 1
ATOM 2748 O O . LEU B 1 68 ? 184.810 175.395 169.731 1.00 23.79 211 LEU B O 1
ATOM 2753 N N . CYS B 1 69 ? 185.148 176.206 171.804 1.00 29.68 212 CYS B N 1
ATOM 2754 C CA . CYS B 1 69 ? 184.796 177.564 171.404 1.00 29.68 212 CYS B CA 1
ATOM 2755 C C . CYS B 1 69 ? 185.943 178.234 170.661 1.00 29.68 212 CYS B C 1
ATOM 2756 O O . CYS B 1 69 ? 185.715 179.046 169.757 1.00 29.68 212 CYS B O 1
ATOM 2759 N N . TYR B 1 70 ? 187.186 177.911 171.031 1.00 32.68 213 TYR B N 1
ATOM 2760 C CA . TYR B 1 70 ? 188.334 178.474 170.330 1.00 32.68 213 TYR B CA 1
ATOM 2761 C C . TYR B 1 70 ? 188.452 177.913 168.919 1.00 32.68 213 TYR B C 1
ATOM 2762 O O . TYR B 1 70 ? 188.761 178.650 167.976 1.00 32.68 213 TYR B O 1
ATOM 2771 N N . ILE B 1 71 ? 188.216 176.6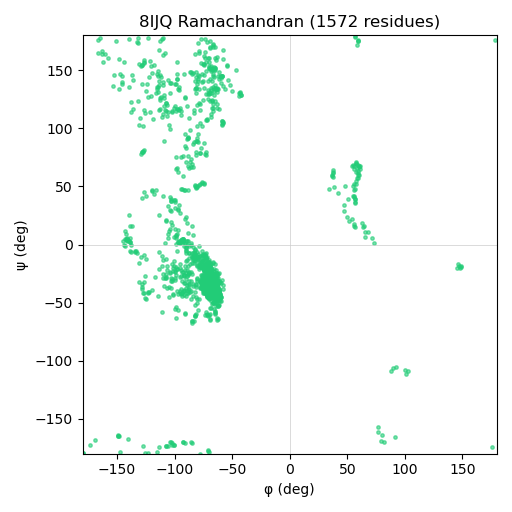09 168.756 1.00 23.64 214 ILE B N 1
ATOM 2772 C CA . ILE B 1 71 ? 188.261 176.005 167.427 1.00 23.64 214 ILE B CA 1
ATOM 2773 C C . ILE B 1 71 ? 187.153 176.569 166.550 1.00 23.64 214 ILE B C 1
ATOM 2774 O O . ILE B 1 71 ? 187.367 176.866 165.368 1.00 23.64 214 ILE B O 1
ATOM 2779 N N . TRP B 1 72 ? 185.952 176.723 167.111 1.00 23.38 215 TRP B N 1
ATOM 2780 C CA . TRP B 1 72 ? 184.835 177.245 166.332 1.00 23.38 215 TRP B CA 1
ATOM 2781 C C . TRP B 1 72 ? 185.068 178.695 165.930 1.00 23.38 215 TRP B C 1
ATOM 2782 O O . TRP B 1 72 ? 184.661 179.115 164.841 1.00 23.38 215 TRP B O 1
ATOM 2793 N N . LEU B 1 73 ? 185.716 179.477 166.797 1.00 25.28 216 LEU B N 1
ATOM 2794 C CA . LEU B 1 73 ? 185.969 180.878 166.478 1.00 25.28 216 LEU B CA 1
ATOM 2795 C C . LEU B 1 73 ? 186.895 181.010 165.276 1.00 25.28 216 LEU B C 1
ATOM 2796 O O . LEU B 1 73 ? 186.703 181.889 164.428 1.00 25.28 216 LEU B O 1
ATOM 2801 N N . LEU B 1 74 ? 187.910 180.146 165.186 1.00 26.58 217 LEU B N 1
ATOM 2802 C CA . LEU B 1 74 ? 188.793 180.162 164.024 1.00 26.58 217 LEU B CA 1
ATOM 2803 C C . LEU B 1 74 ? 188.034 179.811 162.751 1.00 26.58 217 LEU B C 1
ATOM 2804 O O . LEU B 1 74 ? 188.287 180.392 161.689 1.00 26.58 217 LEU B O 1
ATOM 2809 N N . VAL B 1 75 ? 187.107 178.855 162.836 1.00 25.82 218 VAL B N 1
ATOM 2810 C CA . VAL B 1 75 ? 186.291 178.500 161.678 1.00 25.82 218 VAL B CA 1
ATOM 2811 C C . VAL B 1 75 ? 185.464 179.697 161.228 1.00 25.82 218 VAL B C 1
ATOM 2812 O O . VAL B 1 75 ? 185.279 179.930 160.028 1.00 25.82 218 VAL B O 1
ATOM 2816 N N . LEU B 1 76 ? 184.963 180.481 162.183 1.00 28.49 219 LEU B N 1
ATOM 2817 C CA . LEU B 1 76 ? 184.160 181.648 161.837 1.00 28.49 219 LEU B CA 1
ATOM 2818 C C . LEU B 1 76 ? 185.014 182.763 161.246 1.00 28.49 219 LEU B C 1
ATOM 2819 O O . LEU B 1 76 ? 184.518 183.564 160.446 1.00 28.49 219 LEU B O 1
ATOM 2824 N N . LEU B 1 77 ? 186.292 182.831 161.620 1.00 32.15 220 LEU B N 1
ATOM 2825 C CA . LEU B 1 77 ? 187.155 183.905 161.140 1.00 32.15 220 LEU B CA 1
ATOM 2826 C C . LEU B 1 77 ? 187.595 183.683 159.697 1.00 32.15 220 LEU B C 1
ATOM 2827 O O . LEU B 1 77 ? 187.705 184.642 158.925 1.00 32.15 220 LEU B O 1
ATOM 2832 N N . LEU B 1 78 ? 187.845 182.432 159.312 1.00 35.54 221 LEU B N 1
ATOM 2833 C CA . LEU B 1 78 ? 188.429 182.111 158.017 1.00 35.54 221 LEU B CA 1
ATOM 2834 C C . LEU B 1 78 ? 187.400 181.606 157.011 1.00 35.54 221 LEU B C 1
ATOM 2835 O O . LEU B 1 78 ? 187.779 181.013 155.996 1.00 35.54 221 LEU B O 1
ATOM 2840 N N . HIS B 1 79 ? 186.115 181.831 157.262 1.00 37.16 222 HIS B N 1
ATOM 2841 C CA . HIS B 1 79 ? 185.056 181.349 156.388 1.00 37.16 222 HIS B CA 1
ATOM 2842 C C . HIS B 1 79 ? 184.508 182.504 155.562 1.00 37.16 222 HIS B C 1
ATOM 2843 O O . HIS B 1 79 ? 184.343 183.618 156.068 1.00 37.16 222 HIS B O 1
ATOM 2850 N N . LYS B 1 80 ? 184.244 182.234 154.281 1.00 43.89 223 LYS B N 1
ATOM 2851 C CA . LYS B 1 80 ? 183.731 183.272 153.390 1.00 43.89 223 LYS B CA 1
ATOM 2852 C C . LYS B 1 80 ? 182.384 183.797 153.870 1.00 43.89 223 LYS B C 1
ATOM 2853 O O . LYS B 1 80 ? 182.193 185.009 154.019 1.00 43.89 223 LYS B O 1
ATOM 2859 N N . HIS B 1 81 ? 181.438 182.899 154.116 1.00 42.18 224 HIS B N 1
ATOM 2860 C CA . HIS B 1 81 ? 180.096 183.282 154.551 1.00 42.18 224 HIS B CA 1
ATOM 2861 C C . HIS B 1 81 ? 179.974 183.178 156.070 1.00 42.18 224 HIS B C 1
ATOM 2862 O O . HIS B 1 81 ? 179.182 182.410 156.611 1.00 42.18 224 HIS B O 1
ATOM 2869 N N . ARG B 1 82 ? 180.781 183.987 156.759 1.00 35.86 225 ARG B N 1
ATOM 2870 C CA . ARG B 1 82 ? 180.769 183.976 158.217 1.00 35.86 225 ARG B CA 1
ATOM 2871 C C . ARG B 1 82 ? 179.478 184.558 158.777 1.00 35.86 225 ARG B C 1
ATOM 2872 O O . ARG B 1 82 ? 179.111 184.261 159.919 1.00 35.86 225 ARG B O 1
ATOM 2880 N N . SER B 1 83 ? 178.782 185.390 157.999 1.00 34.23 226 SER B N 1
ATOM 2881 C CA . SER B 1 83 ? 177.547 185.998 158.485 1.00 34.23 226 SER B CA 1
ATOM 2882 C C . SER B 1 83 ? 176.453 184.957 158.685 1.00 34.23 226 SER B C 1
ATOM 2883 O O . SER B 1 83 ? 175.715 185.010 159.675 1.00 34.23 226 SER B O 1
ATOM 2886 N N . ILE B 1 84 ? 176.327 184.007 157.756 1.00 29.76 227 ILE B N 1
ATOM 2887 C CA . ILE B 1 84 ? 175.266 183.009 157.855 1.00 29.76 227 ILE B CA 1
ATOM 2888 C C . ILE B 1 84 ? 175.538 182.040 159.000 1.00 29.76 227 ILE B C 1
ATOM 2889 O O . ILE B 1 84 ? 174.620 181.660 159.737 1.00 29.76 227 ILE B O 1
ATOM 2894 N N . LEU B 1 85 ? 176.795 181.622 159.170 1.00 28.67 228 LEU B N 1
ATOM 2895 C CA . LEU B 1 85 ? 177.127 180.714 160.265 1.00 28.67 228 LEU B CA 1
ATOM 2896 C C . LEU B 1 85 ? 176.852 181.352 161.620 1.00 28.67 228 LEU B C 1
ATOM 2897 O O . LEU B 1 85 ? 176.351 180.688 162.535 1.00 28.67 228 LEU B O 1
ATOM 2902 N N . LEU B 1 86 ? 177.181 182.635 161.774 1.00 29.70 229 LEU B N 1
ATOM 2903 C CA . LEU B 1 86 ? 176.862 183.322 163.020 1.00 29.70 229 LEU B CA 1
ATOM 2904 C C . LEU B 1 86 ? 175.358 183.477 163.201 1.00 29.70 229 LEU B C 1
ATOM 2905 O O . LEU B 1 86 ? 174.867 183.457 164.334 1.00 29.70 229 LEU B O 1
ATOM 2910 N N . ARG B 1 87 ? 174.617 183.635 162.105 1.00 31.41 230 ARG B N 1
ATOM 2911 C CA . ARG B 1 87 ? 173.168 183.762 162.185 1.00 31.41 230 ARG B CA 1
ATOM 2912 C C . ARG B 1 87 ? 172.477 182.432 162.447 1.00 31.41 230 ARG B C 1
ATOM 2913 O O . ARG B 1 87 ? 171.386 182.421 163.024 1.00 31.41 230 ARG B O 1
ATOM 2921 N N . ARG B 1 88 ? 173.085 181.316 162.046 1.00 27.16 231 ARG B N 1
ATOM 2922 C CA . ARG B 1 88 ? 172.498 180.003 162.285 1.00 27.16 231 ARG B CA 1
ATOM 2923 C C . ARG B 1 88 ? 172.759 179.492 163.693 1.00 27.16 231 ARG B C 1
ATOM 2924 O O . ARG B 1 88 ? 171.906 178.801 164.261 1.00 27.16 231 ARG B O 1
ATOM 2932 N N . LEU B 1 89 ? 173.921 179.808 164.268 1.00 24.21 232 LEU B N 1
ATOM 2933 C CA . LEU B 1 89 ? 174.195 179.415 165.646 1.00 24.21 232 LEU B CA 1
ATOM 2934 C C . LEU B 1 89 ? 173.291 180.158 166.620 1.00 24.21 232 LEU B C 1
ATOM 2935 O O . LEU B 1 89 ? 172.794 179.569 167.586 1.00 24.21 232 LEU B O 1
ATOM 2940 N N . CYS B 1 90 ? 173.068 181.451 166.385 1.00 25.37 233 CYS B N 1
ATOM 2941 C CA . CYS B 1 90 ? 172.214 182.227 167.276 1.00 25.37 233 CYS B CA 1
ATOM 2942 C C . CYS B 1 90 ? 170.741 181.896 167.076 1.00 25.37 233 CYS B C 1
ATOM 2943 O O . CYS B 1 90 ? 169.926 182.138 167.972 1.00 25.37 233 CYS B O 1
ATOM 2946 N N . SER B 1 91 ? 170.377 181.346 165.917 1.00 24.03 234 SER B N 1
ATOM 2947 C CA . SER B 1 91 ? 168.987 180.977 165.680 1.00 24.03 234 SER B CA 1
ATOM 2948 C C . SER B 1 91 ? 168.656 179.596 166.225 1.00 24.03 234 SER B C 1
ATOM 2949 O O . SER B 1 91 ? 167.478 179.227 166.264 1.00 24.03 234 SER B O 1
ATOM 2952 N N . LEU B 1 92 ? 169.661 178.827 166.644 1.00 22.19 235 LEU B N 1
ATOM 2953 C CA . LEU B 1 92 ? 169.451 177.491 167.186 1.00 22.19 235 LEU B CA 1
ATOM 2954 C C . LEU B 1 92 ? 169.609 177.430 168.699 1.00 22.19 235 LEU B C 1
ATOM 2955 O O . LEU B 1 92 ? 168.874 176.693 169.361 1.00 22.19 235 LEU B O 1
ATOM 2960 N N . MET B 1 93 ? 170.552 178.185 169.266 1.00 20.31 236 MET B N 1
ATOM 2961 C CA . MET B 1 93 ? 170.689 178.213 170.718 1.00 20.31 236 MET B CA 1
ATOM 2962 C C . MET B 1 93 ? 169.550 178.980 171.373 1.00 20.31 236 MET B C 1
ATOM 2963 O O . MET B 1 93 ? 169.274 178.782 172.561 1.00 20.31 236 MET B O 1
ATOM 2968 N N . GLY B 1 94 ? 168.884 179.859 170.625 1.00 17.82 237 GLY B N 1
ATOM 2969 C CA . GLY B 1 94 ? 167.738 180.560 171.178 1.00 17.82 237 GLY B CA 1
ATOM 2970 C C . GLY B 1 94 ? 166.493 179.695 171.214 1.00 17.82 237 GLY B C 1
ATOM 2971 O O . GLY B 1 94 ? 165.531 180.008 171.922 1.00 17.82 237 GLY B O 1
ATOM 2972 N N . THR B 1 95 ? 166.488 178.601 170.451 1.00 15.18 238 THR B N 1
ATOM 2973 C CA . THR B 1 95 ? 165.327 177.718 170.436 1.00 15.18 238 THR B CA 1
ATOM 2974 C C . THR B 1 95 ? 165.447 176.628 171.492 1.00 15.18 238 THR B C 1
ATOM 2975 O O . THR B 1 95 ? 164.478 176.337 172.204 1.00 15.18 238 THR B O 1
ATOM 2979 N N . VAL B 1 96 ? 166.624 176.010 171.608 1.00 15.90 239 VAL B N 1
ATOM 2980 C CA . VAL B 1 96 ? 166.807 174.937 172.579 1.00 15.90 239 VAL B CA 1
ATOM 2981 C C . VAL B 1 96 ? 166.664 175.466 174.000 1.00 15.90 239 VAL B C 1
ATOM 2982 O O . VAL B 1 96 ? 166.033 174.829 174.851 1.00 15.90 239 VAL B O 1
ATOM 2986 N N . PHE B 1 97 ? 167.242 176.635 174.283 1.00 14.13 240 PHE B N 1
ATOM 2987 C CA . PHE B 1 97 ? 167.118 177.209 175.617 1.00 14.13 240 PHE B CA 1
ATOM 2988 C C . PHE B 1 97 ? 165.696 177.656 175.927 1.00 14.13 240 PHE B C 1
ATOM 2989 O O . PHE B 1 97 ? 165.374 177.879 177.098 1.00 14.13 240 PHE B O 1
ATOM 2997 N N . LEU B 1 98 ? 164.843 177.799 174.911 1.00 13.89 241 LEU B N 1
ATOM 2998 C CA . LEU B 1 98 ? 163.422 177.997 175.171 1.00 13.89 241 LEU B CA 1
ATOM 2999 C C . LEU B 1 98 ? 162.751 176.693 175.581 1.00 13.89 241 LEU B C 1
ATOM 3000 O O . LEU B 1 98 ? 161.806 176.707 176.375 1.00 13.89 241 LEU B O 1
ATOM 3005 N N . LEU B 1 99 ? 163.222 175.563 175.049 1.00 13.72 242 LEU B N 1
ATOM 3006 C CA . LEU B 1 99 ? 162.702 174.271 175.483 1.00 13.72 242 LEU B CA 1
ATOM 3007 C C . LEU B 1 99 ? 163.176 173.926 176.888 1.00 13.72 242 LEU B C 1
ATOM 3008 O O . LEU B 1 99 ? 162.517 173.152 177.590 1.00 13.72 242 LEU B O 1
ATOM 3013 N N . ARG B 1 100 ? 164.311 174.486 177.312 1.00 18.26 243 ARG B N 1
ATOM 3014 C CA . ARG B 1 100 ? 164.785 174.255 178.672 1.00 18.26 243 ARG B CA 1
ATOM 3015 C C . ARG B 1 100 ? 163.897 174.957 179.691 1.00 18.26 243 ARG B C 1
ATOM 3016 O O . ARG B 1 100 ? 163.676 174.439 180.790 1.00 18.26 243 ARG B O 1
ATOM 3024 N N . CYS B 1 101 ? 163.382 176.138 179.344 1.00 19.60 244 CYS B N 1
ATOM 3025 C CA . CYS B 1 101 ? 162.497 176.858 180.254 1.00 19.60 244 CYS B CA 1
ATOM 3026 C C . CYS B 1 101 ? 161.160 176.144 180.404 1.00 19.60 244 CYS B C 1
ATOM 3027 O O . CYS B 1 101 ? 160.525 176.216 181.461 1.00 19.60 244 CYS B O 1
ATOM 3030 N N . PHE B 1 102 ? 160.712 175.457 179.352 1.00 19.19 245 PHE B N 1
ATOM 3031 C CA . PHE B 1 102 ? 159.424 174.774 179.411 1.00 19.19 245 PHE B CA 1
ATOM 3032 C C . PHE B 1 102 ? 159.494 173.542 180.305 1.00 19.19 245 PHE B C 1
ATOM 3033 O O . PHE B 1 102 ? 158.604 173.313 181.132 1.00 19.19 245 PHE B O 1
ATOM 3041 N N . THR B 1 103 ? 160.548 172.734 180.159 1.00 18.20 246 THR B N 1
ATOM 3042 C CA . THR B 1 103 ? 160.669 171.524 180.965 1.00 18.20 246 THR B CA 1
ATOM 3043 C C . THR B 1 103 ? 161.052 171.823 182.407 1.00 18.20 246 THR B C 1
ATOM 3044 O O . THR B 1 103 ? 160.807 170.990 183.284 1.00 18.20 246 THR B O 1
ATOM 3048 N N . MET B 1 104 ? 161.657 172.981 182.670 1.00 20.29 247 MET B N 1
ATOM 3049 C CA . MET B 1 104 ? 161.978 173.356 184.041 1.00 20.29 247 MET B CA 1
ATOM 3050 C C . MET B 1 104 ? 160.749 173.832 184.801 1.00 20.29 247 MET B C 1
ATOM 3051 O O . MET B 1 104 ? 160.641 173.592 186.008 1.00 20.29 247 MET B O 1
ATOM 3056 N N . PHE B 1 105 ? 159.823 174.507 184.119 1.00 22.09 248 PHE B N 1
ATOM 3057 C CA . PHE B 1 105 ? 158.610 174.983 184.773 1.00 22.09 248 PHE B CA 1
ATOM 3058 C C . PHE B 1 105 ? 157.611 173.855 184.997 1.00 22.09 248 PHE B C 1
ATOM 3059 O O . PHE B 1 105 ? 156.918 173.832 186.020 1.00 22.09 248 PHE B O 1
ATOM 3067 N N . VAL B 1 106 ? 157.521 172.918 184.051 1.00 20.69 249 VAL B N 1
ATOM 3068 C CA . VAL B 1 106 ? 156.553 171.831 184.162 1.00 20.69 249 VAL B CA 1
ATOM 3069 C C . VAL B 1 106 ? 156.873 170.947 185.361 1.00 20.69 249 VAL B C 1
ATOM 3070 O O . VAL B 1 106 ? 156.002 170.659 186.190 1.00 20.69 249 VAL B O 1
ATOM 3074 N N . THR B 1 107 ? 158.124 170.509 185.478 1.00 23.75 250 THR B N 1
ATOM 3075 C CA . THR B 1 107 ? 158.552 169.690 186.602 1.00 23.75 250 THR B CA 1
ATOM 3076 C C . THR B 1 107 ? 159.996 170.024 186.948 1.00 23.75 250 THR B C 1
ATOM 3077 O O . THR B 1 107 ? 160.824 170.238 186.059 1.00 23.75 250 THR B O 1
ATOM 3081 N N . SER B 1 108 ? 160.288 170.078 188.244 1.00 28.95 251 SER B N 1
ATOM 3082 C CA . SER B 1 108 ? 161.611 170.425 188.744 1.00 28.95 251 SER B CA 1
ATOM 3083 C C . SER B 1 108 ? 162.277 169.168 189.284 1.00 28.95 251 SER B C 1
ATOM 3084 O O . SER B 1 108 ? 161.759 168.537 190.211 1.00 28.95 251 SER B O 1
ATOM 3087 N N . LEU B 1 109 ? 163.422 168.810 188.708 1.00 29.58 252 LEU B N 1
ATOM 3088 C CA . LEU B 1 109 ? 164.165 167.612 189.095 1.00 29.58 252 LEU B CA 1
ATOM 3089 C C . LEU B 1 109 ? 165.623 168.009 189.305 1.00 29.58 252 LEU B C 1
ATOM 3090 O O . LEU B 1 109 ? 166.370 168.187 188.337 1.00 29.58 252 LEU B O 1
ATOM 3095 N N . SER B 1 110 ? 166.026 168.145 190.562 1.00 36.50 253 SER B N 1
ATOM 3096 C CA . SER B 1 110 ? 167.385 168.511 190.929 1.00 36.50 253 SER B CA 1
ATOM 3097 C C . SER B 1 110 ? 168.084 167.321 191.576 1.00 36.50 253 SER B C 1
ATOM 3098 O O . SER B 1 110 ? 167.498 166.254 191.772 1.00 36.50 253 SER B O 1
ATOM 3101 N N . VAL B 1 111 ? 169.357 167.513 191.912 1.00 39.27 254 VAL B N 1
ATOM 3102 C CA . VAL B 1 111 ? 170.167 166.477 192.548 1.00 39.27 254 VAL B CA 1
ATOM 3103 C C . VAL B 1 111 ? 170.258 166.811 194.034 1.00 39.27 254 VAL B C 1
ATOM 3104 O O . VAL B 1 111 ? 170.856 167.840 194.393 1.00 39.27 254 VAL B O 1
ATOM 3108 N N . PRO B 1 112 ? 169.695 165.995 194.919 1.00 49.98 255 PRO B N 1
ATOM 3109 C CA . PRO B 1 112 ? 169.562 166.377 196.331 1.00 49.98 255 PRO B CA 1
ATOM 3110 C C . PRO B 1 112 ? 170.815 166.186 197.176 1.00 49.98 255 PRO B C 1
ATOM 3111 O O . PRO B 1 112 ? 170.996 165.118 197.767 1.00 49.98 255 PRO B O 1
ATOM 3115 N N . GLY B 1 113 ? 171.686 167.191 197.243 1.00 60.86 256 GLY B N 1
ATOM 3116 C CA . GLY B 1 113 ? 172.769 167.126 198.207 1.00 60.86 256 GLY B CA 1
ATOM 3117 C C . GLY B 1 113 ? 174.082 167.798 197.862 1.00 60.86 256 GLY B C 1
ATOM 3118 O O . GLY B 1 113 ? 174.883 168.067 198.762 1.00 60.86 256 GLY B O 1
ATOM 3119 N N . GLN B 1 114 ? 174.333 168.080 196.588 1.00 67.88 257 GLN B N 1
ATOM 3120 C CA . GLN B 1 114 ? 175.507 168.866 196.237 1.00 67.88 257 GLN B CA 1
ATOM 3121 C C . GLN B 1 114 ? 175.196 170.356 196.309 1.00 67.88 257 GLN B C 1
ATOM 3122 O O . GLN B 1 114 ? 174.069 170.792 196.054 1.00 67.88 257 GLN B O 1
ATOM 3128 N N . HIS B 1 115 ? 176.220 171.136 196.664 1.00 73.75 258 HIS B N 1
ATOM 3129 C CA . HIS B 1 115 ? 176.077 172.569 196.930 1.00 73.75 258 HIS B CA 1
ATOM 3130 C C . HIS B 1 115 ? 175.036 172.830 198.015 1.00 73.75 258 HIS B C 1
ATOM 3131 O O . HIS B 1 115 ? 174.253 173.778 197.938 1.00 73.75 258 HIS B O 1
ATOM 3138 N N . LEU B 1 116 ? 175.028 171.977 199.042 1.00 86.37 259 LEU B N 1
ATOM 3139 C CA . LEU B 1 116 ? 174.133 172.176 200.175 1.00 86.37 259 LEU B CA 1
ATOM 3140 C C . LEU B 1 116 ? 174.564 173.332 201.065 1.00 86.37 259 LEU B C 1
ATOM 3141 O O . LEU B 1 116 ? 173.786 173.749 201.929 1.00 86.37 259 LEU B O 1
ATOM 3146 N N . GLN B 1 117 ? 175.773 173.857 200.875 1.00 102.74 260 GLN B N 1
ATOM 3147 C CA . GLN B 1 117 ? 176.307 174.927 201.704 1.00 102.74 260 GLN B CA 1
ATOM 3148 C C . GLN B 1 117 ? 176.095 176.310 201.102 1.00 102.74 260 GLN B C 1
ATOM 3149 O O . GLN B 1 117 ? 176.529 177.303 201.695 1.00 102.74 260 GLN B O 1
ATOM 3155 N N . CYS B 1 118 ? 175.436 176.404 199.950 1.00 108.36 261 CYS B N 1
ATOM 3156 C CA . CYS B 1 118 ? 175.218 177.704 199.330 1.00 108.36 261 CYS B CA 1
ATOM 3157 C C . CYS B 1 118 ? 174.216 178.518 200.141 1.00 108.36 261 CYS B C 1
ATOM 3158 O O . CYS B 1 118 ? 173.144 178.030 200.511 1.00 108.36 261 CYS B O 1
ATOM 3161 N N . THR B 1 119 ? 174.580 179.765 200.427 1.00 119.97 262 THR B N 1
ATOM 3162 C CA . THR B 1 119 ? 173.776 180.636 201.268 1.00 119.97 262 THR B CA 1
ATOM 3163 C C . THR B 1 119 ? 172.825 181.463 200.405 1.00 119.97 262 THR B C 1
ATOM 3164 O O . THR B 1 119 ? 172.664 181.221 199.206 1.00 119.97 262 THR B O 1
ATOM 3168 N N . GLY B 1 120 ? 172.182 182.456 201.015 1.00 111.34 263 GLY B N 1
ATOM 3169 C CA . GLY B 1 120 ? 171.240 183.298 200.308 1.00 111.34 263 GLY B CA 1
ATOM 3170 C C . GLY B 1 120 ? 169.800 182.917 200.575 1.00 111.34 263 GLY B C 1
ATOM 3171 O O . GLY B 1 120 ? 169.291 183.147 201.676 1.00 111.34 263 GLY B O 1
ATOM 3172 N N . LYS B 1 121 ? 169.132 182.381 199.548 1.00 100.91 264 LYS B N 1
ATOM 3173 C CA . LYS B 1 121 ? 167.778 181.822 199.575 1.00 100.91 264 LYS B CA 1
ATOM 3174 C C . LYS B 1 121 ? 166.739 182.821 200.077 1.00 100.91 264 LYS B C 1
ATOM 3175 O O . LYS B 1 121 ? 167.072 183.960 200.420 1.00 100.91 264 LYS B O 1
ATOM 3181 N N . ILE B 1 122 ? 165.478 182.381 200.119 1.00 96.38 265 ILE B N 1
ATOM 3182 C CA . ILE B 1 122 ? 164.302 183.169 200.496 1.00 96.38 265 ILE B CA 1
ATOM 3183 C C . ILE B 1 122 ? 164.415 184.609 199.992 1.00 96.38 265 ILE B C 1
ATOM 3184 O O . ILE B 1 122 ? 164.398 185.571 200.769 1.00 96.38 265 ILE B O 1
ATOM 3189 N N . TYR B 1 123 ? 164.531 184.765 198.672 1.00 89.64 266 TYR B N 1
ATOM 3190 C CA . TYR B 1 123 ? 164.477 186.083 198.037 1.00 89.64 266 TYR B CA 1
ATOM 3191 C C . TYR B 1 123 ? 163.021 186.438 197.734 1.00 89.64 266 TYR B C 1
ATOM 3192 O O . TYR B 1 123 ? 162.602 186.559 196.582 1.00 89.64 266 TYR B O 1
ATOM 3201 N N . GLY B 1 124 ? 162.239 186.612 198.797 1.00 91.06 267 GLY B N 1
ATOM 3202 C CA . GLY B 1 124 ? 160.834 186.882 198.573 1.00 91.06 267 GLY B CA 1
ATOM 3203 C C . GLY B 1 124 ? 160.523 188.354 198.409 1.00 91.06 267 GLY B C 1
ATOM 3204 O O . GLY B 1 124 ? 160.268 189.066 199.386 1.00 91.06 267 GLY B O 1
ATOM 3205 N N . SER B 1 125 ? 160.521 188.800 197.151 1.00 87.62 268 SER B N 1
ATOM 3206 C CA . SER B 1 125 ? 160.108 190.132 196.724 1.00 87.62 268 SER B CA 1
ATOM 3207 C C . SER B 1 125 ? 160.306 190.216 195.218 1.00 87.62 268 SER B C 1
ATOM 3208 O O . SER B 1 125 ? 160.827 189.280 194.607 1.00 87.62 268 SER B O 1
ATOM 3211 N N . VAL B 1 126 ? 159.906 191.328 194.607 1.00 86.04 269 VAL B N 1
ATOM 3212 C CA . VAL B 1 126 ? 160.175 191.526 193.188 1.00 86.04 269 VAL B CA 1
ATOM 3213 C C . VAL B 1 126 ? 161.499 192.250 192.951 1.00 86.04 269 VAL B C 1
ATOM 3214 O O . VAL B 1 126 ? 162.073 192.137 191.857 1.00 86.04 269 VAL B O 1
ATOM 3218 N N . TRP B 1 127 ? 162.038 192.931 193.962 1.00 84.80 270 TRP B N 1
ATOM 3219 C CA . TRP B 1 127 ? 163.105 193.901 193.756 1.00 84.80 270 TRP B CA 1
ATOM 3220 C C . TRP B 1 127 ? 164.507 193.298 193.775 1.00 84.80 270 TRP B C 1
ATOM 3221 O O . TRP B 1 127 ? 165.419 193.890 193.190 1.00 84.80 270 TRP B O 1
ATOM 3232 N N . GLU B 1 128 ? 164.718 192.142 194.415 1.00 78.04 271 GLU B N 1
ATOM 3233 C CA . GLU B 1 128 ? 166.036 191.519 194.378 1.00 78.04 271 GLU B CA 1
ATOM 3234 C C . GLU B 1 128 ? 166.095 190.224 193.580 1.00 78.04 271 GLU B C 1
ATOM 3235 O O . GLU B 1 128 ? 167.199 189.721 193.348 1.00 78.04 271 GLU B O 1
ATOM 3241 N N . LYS B 1 129 ? 164.955 189.667 193.162 1.00 67.31 272 LYS B N 1
ATOM 3242 C CA . LYS B 1 129 ? 165.004 188.547 192.226 1.00 67.31 272 LYS B CA 1
ATOM 3243 C C . LYS B 1 129 ? 165.657 188.965 190.915 1.00 67.31 272 LYS B C 1
ATOM 3244 O O . LYS B 1 129 ? 166.421 188.196 190.320 1.00 67.31 272 LYS B O 1
ATOM 3250 N N . LEU B 1 130 ? 165.365 190.181 190.449 1.00 63.64 273 LEU B N 1
ATOM 3251 C CA . LEU B 1 130 ? 166.031 190.693 189.258 1.00 63.64 273 LEU B CA 1
ATOM 3252 C C . LEU B 1 130 ? 167.524 190.870 189.499 1.00 63.64 273 LEU B C 1
ATOM 3253 O O . LEU B 1 130 ? 168.338 190.649 188.594 1.00 63.64 273 LEU B O 1
ATOM 3258 N N . HIS B 1 131 ? 167.903 191.278 190.712 1.00 63.46 274 HIS B N 1
ATOM 3259 C CA . HIS B 1 131 ? 169.319 191.383 191.048 1.00 63.46 274 HIS B CA 1
ATOM 3260 C C . HIS B 1 131 ? 169.991 190.016 191.031 1.00 63.46 274 HIS B C 1
ATOM 3261 O O . HIS B 1 131 ? 171.132 189.882 190.572 1.00 63.46 274 HIS B O 1
ATOM 3268 N N . ARG B 1 132 ? 169.302 188.989 191.533 1.00 55.12 275 ARG B N 1
ATOM 3269 C CA . ARG B 1 132 ? 169.864 187.643 191.513 1.00 55.12 275 ARG B CA 1
ATOM 3270 C C . ARG B 1 132 ? 169.936 187.097 190.092 1.00 55.12 275 ARG B C 1
ATOM 3271 O O . ARG B 1 132 ? 170.895 186.402 189.735 1.00 55.12 275 ARG B O 1
ATOM 3279 N N . ALA B 1 133 ? 168.931 187.399 189.266 1.00 45.94 276 ALA B N 1
ATOM 3280 C CA . ALA B 1 133 ? 168.951 186.940 187.882 1.00 45.94 276 ALA B CA 1
ATOM 3281 C C . ALA B 1 133 ? 170.086 187.590 187.101 1.00 45.94 276 ALA B C 1
ATOM 3282 O O . ALA B 1 133 ? 170.669 186.969 186.205 1.00 45.94 276 ALA B O 1
ATOM 3284 N N . PHE B 1 134 ? 170.410 188.846 187.421 1.00 45.01 277 PHE B N 1
ATOM 3285 C CA . PHE B 1 134 ? 171.497 189.526 186.726 1.00 45.01 277 PHE B CA 1
ATOM 3286 C C . PHE B 1 134 ? 172.853 188.920 187.065 1.00 45.01 277 PHE B C 1
ATOM 3287 O O . PHE B 1 134 ? 173.738 188.871 186.204 1.00 45.01 277 PHE B O 1
ATOM 3295 N N . ALA B 1 135 ? 173.039 188.466 188.307 1.00 43.52 278 ALA B N 1
ATOM 3296 C CA . ALA B 1 135 ? 174.309 187.855 188.684 1.00 43.52 278 ALA B CA 1
ATOM 3297 C C . ALA B 1 135 ? 174.570 186.588 187.880 1.00 43.52 278 ALA B C 1
ATOM 3298 O O . ALA B 1 135 ? 175.692 186.360 187.413 1.00 43.52 278 ALA B O 1
ATOM 3300 N N . ILE B 1 136 ? 173.547 185.750 187.711 1.00 39.01 279 ILE B N 1
ATOM 3301 C CA . ILE B 1 136 ? 173.688 184.563 186.874 1.00 39.01 279 ILE B CA 1
ATOM 3302 C C . ILE B 1 136 ? 173.826 184.958 185.409 1.00 39.01 279 ILE B C 1
ATOM 3303 O O . ILE B 1 136 ? 174.571 184.327 184.649 1.00 39.01 279 ILE B O 1
ATOM 3308 N N . TRP B 1 137 ? 173.111 186.004 184.990 1.00 36.43 280 TRP B N 1
ATOM 3309 C CA . TRP B 1 137 ? 173.134 186.413 183.588 1.00 36.43 280 TRP B CA 1
ATOM 3310 C C . TRP B 1 137 ? 174.534 186.837 183.161 1.00 36.43 280 TRP B C 1
ATOM 3311 O O . TRP B 1 137 ? 175.064 186.346 182.159 1.00 36.43 280 TRP B O 1
ATOM 3322 N N . SER B 1 138 ? 175.153 187.746 183.909 1.00 39.76 281 SER B N 1
ATOM 3323 C CA . SER B 1 138 ? 176.497 188.209 183.565 1.00 39.76 281 SER B CA 1
ATOM 3324 C C . SER B 1 138 ? 177.567 187.370 184.253 1.00 39.76 281 SER B C 1
ATOM 3325 O O . SER B 1 138 ? 178.518 187.883 184.840 1.00 39.76 281 SER B O 1
ATOM 3328 N N . GLY B 1 139 ? 177.405 186.054 184.177 1.00 43.32 282 GLY B N 1
ATOM 3329 C CA . GLY B 1 139 ? 178.434 185.119 184.580 1.00 43.32 282 GLY B CA 1
ATOM 3330 C C . GLY B 1 139 ? 178.430 183.914 183.667 1.00 43.32 282 GLY B C 1
ATOM 3331 O O . GLY B 1 139 ? 179.229 182.987 183.833 1.00 43.32 282 GLY B O 1
ATOM 3332 N N . PHE B 1 140 ? 177.519 183.927 182.695 1.00 41.36 283 PHE B N 1
ATOM 3333 C CA . PHE B 1 140 ? 177.303 182.855 181.728 1.00 41.36 283 PHE B CA 1
ATOM 3334 C C . PHE B 1 140 ? 177.018 181.509 182.382 1.00 41.36 283 PHE B C 1
ATOM 3335 O O . PHE B 1 140 ? 177.107 180.473 181.714 1.00 41.36 283 PHE B O 1
ATOM 3343 N N . GLY B 1 141 ? 176.675 181.491 183.669 1.00 37.52 284 GLY B N 1
ATOM 3344 C CA . GLY B 1 141 ? 176.367 180.250 184.350 1.00 37.52 284 GLY B CA 1
ATOM 3345 C C . GLY B 1 141 ? 177.550 179.347 184.613 1.00 37.52 284 GLY B C 1
ATOM 3346 O O . GLY B 1 141 ? 177.358 178.227 185.094 1.00 37.52 284 GLY B O 1
ATOM 3347 N N . MET B 1 142 ? 178.765 179.796 184.316 1.00 42.13 285 MET B N 1
ATOM 3348 C CA . MET B 1 142 ? 179.947 178.967 184.479 1.00 42.13 285 MET B CA 1
ATOM 3349 C C . MET B 1 142 ? 180.321 178.839 185.954 1.00 42.13 285 MET B C 1
ATOM 3350 O O . MET B 1 142 ? 179.992 179.690 186.783 1.00 42.13 285 MET B O 1
ATOM 3355 N N . THR B 1 143 ? 181.019 177.751 186.274 1.00 41.41 286 THR B N 1
ATOM 3356 C CA . THR B 1 143 ? 181.455 177.500 187.641 1.00 41.41 286 THR B CA 1
ATOM 3357 C C . THR B 1 143 ? 182.814 178.108 187.960 1.00 41.41 286 THR B C 1
ATOM 3358 O O . THR B 1 143 ? 183.183 178.174 189.137 1.00 41.41 286 THR B O 1
ATOM 3362 N N . LEU B 1 144 ? 183.568 178.548 186.951 1.00 43.99 287 LEU B N 1
ATOM 3363 C CA . LEU B 1 144 ? 184.856 179.186 187.212 1.00 43.99 287 LEU B CA 1
ATOM 3364 C C . LEU B 1 144 ? 184.658 180.566 187.824 1.00 43.99 287 LEU B C 1
ATOM 3365 O O . LEU B 1 144 ? 185.095 180.830 188.950 1.00 43.99 287 LEU B O 1
ATOM 3370 N N . THR B 1 145 ? 183.999 181.462 187.096 1.00 45.82 288 THR B N 1
ATOM 3371 C CA . THR B 1 145 ? 183.538 182.724 187.662 1.00 45.82 288 THR B CA 1
ATOM 3372 C C . THR B 1 145 ? 182.305 182.425 188.502 1.00 45.82 288 THR B C 1
ATOM 3373 O O . THR B 1 145 ? 181.212 182.231 187.959 1.00 45.82 288 THR B O 1
ATOM 3377 N N . GLY B 1 146 ? 182.475 182.377 189.822 1.00 49.30 289 GLY B N 1
ATOM 3378 C CA . GLY B 1 146 ? 181.450 181.818 190.681 1.00 49.30 289 GLY B CA 1
ATOM 3379 C C . GLY B 1 146 ? 180.098 182.494 190.603 1.00 49.30 289 GLY B C 1
ATOM 3380 O O . GLY B 1 146 ? 179.890 183.578 191.154 1.00 49.30 289 GLY B O 1
ATOM 3381 N N . VAL B 1 147 ? 179.168 181.840 189.910 1.00 50.88 290 VAL B N 1
ATOM 3382 C CA . VAL B 1 147 ? 177.760 182.214 189.894 1.00 50.88 290 VAL B CA 1
ATOM 3383 C C . VAL B 1 147 ? 176.945 180.983 190.270 1.00 50.88 290 VAL B C 1
ATOM 3384 O O . VAL B 1 147 ? 175.982 181.068 191.041 1.00 50.88 290 VAL B O 1
ATOM 3388 N N . HIS B 1 148 ? 177.331 179.829 189.723 1.00 60.98 291 HIS B N 1
ATOM 3389 C CA . HIS B 1 148 ? 176.662 178.553 189.973 1.00 60.98 291 HIS B CA 1
ATOM 3390 C C . HIS B 1 148 ? 177.016 178.095 191.385 1.00 60.98 291 HIS B C 1
ATOM 3391 O O . HIS B 1 148 ? 177.862 177.225 191.604 1.00 60.98 291 HIS B O 1
ATOM 3398 N N . THR B 1 149 ? 176.346 178.701 192.364 1.00 70.75 292 THR B N 1
ATOM 3399 C CA . THR B 1 149 ? 176.608 178.412 193.767 1.00 70.75 292 THR B CA 1
ATOM 3400 C C . THR B 1 149 ? 175.708 177.307 194.307 1.00 70.75 292 THR B C 1
ATOM 3401 O O . THR B 1 149 ? 176.167 176.461 195.081 1.00 70.75 292 THR B O 1
ATOM 3405 N N . CYS B 1 150 ? 174.437 177.298 193.918 1.00 75.13 293 CYS B N 1
ATOM 3406 C CA . CYS B 1 150 ? 173.503 176.262 194.319 1.00 75.13 293 CYS B CA 1
ATOM 3407 C C . CYS B 1 150 ? 173.342 175.256 193.180 1.00 75.13 293 CYS B C 1
ATOM 3408 O O . CYS B 1 150 ? 174.047 175.312 192.168 1.00 75.13 293 CYS B O 1
ATOM 3411 N N . GLY B 1 151 ? 172.404 174.328 193.336 1.00 57.94 294 GLY B N 1
ATOM 3412 C CA . GLY B 1 151 ? 172.236 173.252 192.384 1.00 57.94 294 GLY B CA 1
ATOM 3413 C C . GLY B 1 151 ? 171.640 173.713 191.064 1.00 57.94 294 GLY B C 1
ATOM 3414 O O . GLY B 1 151 ? 171.239 174.862 190.878 1.00 57.94 294 GLY B O 1
ATOM 3415 N N . ASP B 1 152 ? 171.589 172.773 190.123 1.00 38.99 295 ASP B N 1
ATOM 3416 C CA . ASP B 1 152 ? 171.053 173.008 188.792 1.00 38.99 295 ASP B CA 1
ATOM 3417 C C . ASP B 1 152 ? 169.900 172.048 188.534 1.00 38.99 295 ASP B C 1
ATOM 3418 O O . ASP B 1 152 ? 169.800 170.991 189.164 1.00 38.99 295 ASP B O 1
ATOM 3423 N N . TYR B 1 153 ? 169.031 172.422 187.599 1.00 32.55 296 TYR B N 1
ATOM 3424 C CA . TYR B 1 153 ? 167.780 171.718 187.380 1.00 32.55 296 TYR B CA 1
ATOM 3425 C C . TYR B 1 153 ? 167.833 170.903 186.087 1.00 32.55 296 TYR B C 1
ATOM 3426 O O . TYR B 1 153 ? 168.872 170.793 185.431 1.00 32.55 296 TYR B O 1
ATOM 3435 N N . MET B 1 154 ? 166.692 170.324 185.723 1.00 23.80 297 MET B N 1
ATOM 3436 C CA . MET B 1 154 ? 166.599 169.371 184.629 1.00 23.80 297 MET B CA 1
ATOM 3437 C C . MET B 1 154 ? 166.930 170.047 183.297 1.00 23.80 297 MET B C 1
ATOM 3438 O O . MET B 1 154 ? 166.886 171.273 183.167 1.00 23.80 297 MET B O 1
ATOM 3443 N N . PHE B 1 155 ? 167.273 169.224 182.301 1.00 18.90 298 PHE B N 1
ATOM 3444 C CA . PHE B 1 155 ? 167.672 169.681 180.969 1.00 18.90 298 PHE B CA 1
ATOM 3445 C C . PHE B 1 155 ? 168.925 170.558 181.058 1.00 18.90 298 PHE B C 1
ATOM 3446 O O . PHE B 1 155 ? 168.899 171.773 180.852 1.00 18.90 298 PHE B O 1
ATOM 3454 N N . SER B 1 156 ? 170.022 169.893 181.425 1.00 17.75 299 SER B N 1
ATOM 3455 C CA . SER B 1 156 ? 171.304 170.559 181.622 1.00 17.75 299 SER B CA 1
ATOM 3456 C C . SER B 1 156 ? 171.682 171.410 180.417 1.00 17.75 299 SER B C 1
ATOM 3457 O O . SER B 1 156 ? 171.518 170.997 179.267 1.00 17.75 299 SER B O 1
ATOM 3460 N N . GLY B 1 157 ? 172.192 172.607 180.693 1.00 18.31 300 GLY B N 1
ATOM 3461 C CA . GLY B 1 157 ? 172.607 173.516 179.644 1.00 18.31 300 GLY B CA 1
ATOM 3462 C C . GLY B 1 157 ? 174.043 173.320 179.207 1.00 18.31 300 GLY B C 1
ATOM 3463 O O . GLY B 1 157 ? 174.431 173.765 178.124 1.00 18.31 300 GLY B O 1
ATOM 3464 N N . HIS B 1 158 ? 174.847 172.660 180.043 1.00 18.28 301 HIS B N 1
ATOM 3465 C CA . HIS B 1 158 ? 176.226 172.372 179.662 1.00 18.28 301 HIS B CA 1
ATOM 3466 C C . HIS B 1 158 ? 176.283 171.393 178.497 1.00 18.28 301 HIS B C 1
ATOM 3467 O O . HIS B 1 158 ? 177.117 171.538 177.598 1.00 18.28 301 HIS B O 1
ATOM 3474 N N . THR B 1 159 ? 175.408 170.386 178.501 1.00 16.60 302 THR B N 1
ATOM 3475 C CA . THR B 1 159 ? 175.385 169.415 177.414 1.00 16.60 302 THR B CA 1
ATOM 3476 C C . THR B 1 159 ? 174.895 170.040 176.114 1.00 16.60 302 THR B C 1
ATOM 3477 O O . THR B 1 159 ? 175.364 169.667 175.033 1.00 16.60 302 THR B O 1
ATOM 3481 N N . VAL B 1 160 ? 173.959 170.987 176.198 1.00 11.37 303 VAL B N 1
ATOM 3482 C CA . VAL B 1 160 ? 173.444 171.640 175.000 1.00 11.37 303 VAL B CA 1
ATOM 3483 C C . VAL B 1 160 ? 174.542 172.436 174.305 1.00 11.37 303 VAL B C 1
ATOM 3484 O O . VAL B 1 160 ? 174.675 172.393 173.077 1.00 11.37 303 VAL B O 1
ATOM 3488 N N . VAL B 1 161 ? 175.342 173.174 175.074 1.00 17.39 304 VAL B N 1
ATOM 3489 C CA . VAL B 1 161 ? 176.392 173.996 174.480 1.00 17.39 304 VAL B CA 1
ATOM 3490 C C . VAL B 1 161 ? 177.485 173.123 173.878 1.00 17.39 304 VAL B C 1
ATOM 3491 O O . VAL B 1 161 ? 177.947 173.371 172.758 1.00 17.39 304 VAL B O 1
ATOM 3495 N N . LEU B 1 162 ? 177.916 172.090 174.605 1.00 13.41 305 LEU B N 1
ATOM 3496 C CA . LEU B 1 162 ? 178.990 171.234 174.113 1.00 13.41 305 LEU B CA 1
ATOM 3497 C C . LEU B 1 162 ? 178.585 170.506 172.837 1.00 13.41 305 LEU B C 1
ATOM 3498 O O . LEU B 1 162 ? 179.383 170.392 171.900 1.00 13.41 305 LEU B O 1
ATOM 3503 N N . THR B 1 163 ? 177.350 170.006 172.782 1.00 15.58 306 THR B N 1
ATOM 3504 C CA . THR B 1 163 ? 176.918 169.251 171.611 1.00 15.58 306 THR B CA 1
ATOM 3505 C C . THR B 1 163 ? 176.657 170.167 170.421 1.00 15.58 306 THR B C 1
ATOM 3506 O O . THR B 1 163 ? 176.958 169.807 169.278 1.00 15.58 306 THR B O 1
ATOM 3510 N N . MET B 1 164 ? 176.087 171.349 170.665 1.00 15.99 307 MET B N 1
ATOM 3511 C CA . MET B 1 164 ? 175.813 172.273 169.569 1.00 15.99 307 MET B CA 1
ATOM 3512 C C . MET B 1 164 ? 177.101 172.765 168.923 1.00 15.99 307 MET B C 1
ATOM 3513 O O . MET B 1 164 ? 177.194 172.840 167.693 1.00 15.99 307 MET B O 1
ATOM 3518 N N . LEU B 1 165 ? 178.105 173.107 169.732 1.00 16.91 308 LEU B N 1
ATOM 3519 C CA . LEU B 1 165 ? 179.374 173.568 169.179 1.00 16.91 308 LEU B CA 1
ATOM 3520 C C . LEU B 1 165 ? 180.099 172.448 168.446 1.00 16.91 308 LEU B C 1
ATOM 3521 O O . LEU B 1 165 ? 180.746 172.689 167.419 1.00 16.91 308 LEU B O 1
ATOM 3526 N N . ASN B 1 166 ? 180.011 171.219 168.959 1.00 17.65 309 ASN B N 1
ATOM 3527 C CA . ASN B 1 166 ? 180.698 170.101 168.324 1.00 17.65 309 ASN B CA 1
ATOM 3528 C C . ASN B 1 166 ? 180.140 169.821 166.934 1.00 17.65 309 ASN B C 1
ATOM 3529 O O . ASN B 1 166 ? 180.900 169.557 165.996 1.00 17.65 309 ASN B O 1
ATOM 3534 N N . PHE B 1 167 ? 178.815 169.871 166.779 1.00 17.97 310 PHE B N 1
ATOM 3535 C CA . PHE B 1 167 ? 178.225 169.602 165.472 1.00 17.97 310 PHE B CA 1
ATOM 3536 C C . PHE B 1 167 ? 178.508 170.718 164.477 1.00 17.97 310 PHE B C 1
ATOM 3537 O O . PHE B 1 167 ? 178.506 170.476 163.266 1.00 17.97 310 PHE B O 1
ATOM 3545 N N . PHE B 1 168 ? 178.747 171.940 164.956 1.00 21.14 311 PHE B N 1
ATOM 3546 C CA . PHE B 1 168 ? 179.058 173.030 164.039 1.00 21.14 311 PHE B CA 1
ATOM 3547 C C . PHE B 1 168 ? 180.486 172.922 163.519 1.00 21.14 311 PHE B C 1
ATOM 3548 O O . PHE B 1 168 ? 180.768 173.312 162.380 1.00 21.14 311 PHE B O 1
ATOM 3556 N N . VAL B 1 169 ? 181.400 172.403 164.339 1.00 20.28 312 VAL B N 1
ATOM 3557 C CA . VAL B 1 169 ? 182.784 172.241 163.903 1.00 20.28 312 VAL B CA 1
ATOM 3558 C C . VAL B 1 169 ? 182.883 171.183 162.811 1.00 20.28 312 VAL B C 1
ATOM 3559 O O . VAL B 1 169 ? 183.563 171.380 161.798 1.00 20.28 312 VAL B O 1
ATOM 3563 N N . THR B 1 170 ? 182.204 170.048 162.992 1.00 22.83 313 THR B N 1
ATOM 3564 C CA . THR B 1 170 ? 182.331 168.959 162.028 1.00 22.83 313 THR B CA 1
ATOM 3565 C C . THR B 1 170 ? 181.477 169.188 160.788 1.00 22.83 313 THR B C 1
ATOM 3566 O O . THR B 1 170 ? 181.586 168.430 159.818 1.00 22.83 313 THR B O 1
ATOM 3570 N N . GLU B 1 171 ? 180.624 170.213 160.794 1.00 31.02 314 GLU B N 1
ATOM 3571 C CA . GLU B 1 171 ? 179.753 170.444 159.646 1.00 31.02 314 GLU B CA 1
ATOM 3572 C C . GLU B 1 171 ? 180.350 171.467 158.689 1.00 31.02 314 GLU B C 1
ATOM 3573 O O . GLU B 1 171 ? 180.274 171.300 157.466 1.00 31.02 314 GLU B O 1
ATOM 3579 N N . TYR B 1 172 ? 180.955 172.526 159.222 1.00 30.29 315 TYR B N 1
ATOM 3580 C CA . TYR B 1 172 ? 181.468 173.634 158.417 1.00 30.29 315 TYR B CA 1
ATOM 3581 C C . TYR B 1 172 ? 182.981 173.579 158.257 1.00 30.29 315 TYR B C 1
ATOM 3582 O O . TYR B 1 172 ? 183.658 174.610 158.261 1.00 30.29 315 TYR B O 1
ATOM 3591 N N . THR B 1 173 ? 183.533 172.379 158.120 1.00 34.59 316 THR B N 1
ATOM 3592 C CA . THR B 1 173 ? 184.923 172.148 157.765 1.00 34.59 316 THR B CA 1
ATOM 3593 C C . THR B 1 173 ? 184.978 171.165 156.605 1.00 34.59 316 THR B C 1
ATOM 3594 O O . THR B 1 173 ? 184.054 170.364 156.429 1.00 34.59 316 THR B O 1
ATOM 3598 N N . PRO B 1 174 ? 186.033 171.213 155.787 1.00 41.81 317 PRO B N 1
ATOM 3599 C CA . PRO B 1 174 ? 186.083 170.345 154.604 1.00 41.81 317 PRO B CA 1
ATOM 3600 C C . PRO B 1 174 ? 186.007 168.873 154.982 1.00 41.81 317 PRO B C 1
ATOM 3601 O O . PRO B 1 174 ? 186.529 168.445 156.013 1.00 41.81 317 PRO B O 1
ATOM 3605 N N . A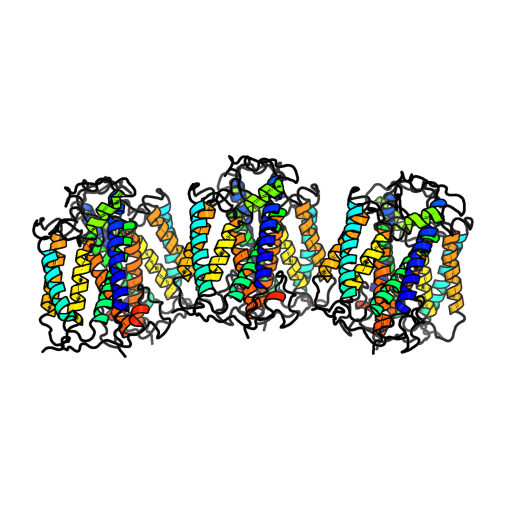RG B 1 175 ? 185.346 168.095 154.125 1.00 50.68 318 ARG B N 1
ATOM 3606 C CA . ARG B 1 175 ? 185.092 166.691 154.427 1.00 50.68 318 ARG B CA 1
ATOM 3607 C C . ARG B 1 175 ? 186.306 165.841 154.080 1.00 50.68 318 ARG B C 1
ATOM 3608 O O . ARG B 1 175 ? 186.186 164.819 153.397 1.00 50.68 318 ARG B O 1
ATOM 3616 N N . SER B 1 176 ? 187.480 166.260 154.553 1.00 50.07 319 SER B N 1
ATOM 3617 C CA . SER B 1 176 ? 188.702 165.481 154.404 1.00 50.07 319 SER B CA 1
ATOM 3618 C C . SER B 1 176 ? 189.586 165.589 155.639 1.00 50.07 319 SER B C 1
ATOM 3619 O O . SER B 1 176 ? 190.747 165.165 155.592 1.00 50.07 319 SER B O 1
ATOM 3622 N N . TRP B 1 177 ? 189.070 166.140 156.734 1.00 41.21 320 TRP B N 1
ATOM 3623 C CA . TRP B 1 177 ? 189.845 166.475 157.926 1.00 41.21 320 TRP B CA 1
ATOM 3624 C C . TRP B 1 177 ? 189.616 165.481 159.054 1.00 41.21 320 TRP B C 1
ATOM 3625 O O . TRP B 1 177 ? 189.504 165.879 160.216 1.00 41.21 320 TRP B O 1
ATOM 3636 N N . ASN B 1 178 ? 189.549 164.183 158.758 1.00 43.19 321 ASN B N 1
ATOM 3637 C CA . ASN B 1 178 ? 189.093 163.228 159.761 1.00 43.19 321 ASN B CA 1
ATOM 3638 C C . ASN B 1 178 ? 190.152 162.980 160.827 1.00 43.19 321 ASN B C 1
ATOM 3639 O O . ASN B 1 178 ? 190.502 161.832 161.118 1.00 43.19 321 ASN B O 1
ATOM 3644 N N . PHE B 1 179 ? 190.656 164.054 161.409 1.00 32.82 322 PHE B N 1
ATOM 3645 C CA . PHE B 1 179 ? 191.357 164.081 162.685 1.00 32.82 322 PHE B CA 1
ATOM 3646 C C . PHE B 1 179 ? 190.819 165.170 163.596 1.00 32.82 322 PHE B C 1
ATOM 3647 O O . PHE B 1 179 ? 190.822 165.001 164.817 1.00 32.82 322 PHE B O 1
ATOM 3655 N N . LEU B 1 180 ? 190.358 166.288 163.029 1.00 26.81 323 LEU B N 1
ATOM 3656 C CA . LEU B 1 180 ? 189.658 167.292 163.822 1.00 26.81 323 LEU B CA 1
ATOM 3657 C C . LEU B 1 180 ? 188.230 166.853 164.115 1.00 26.81 323 LEU B C 1
ATOM 3658 O O . LEU B 1 180 ? 187.682 167.166 165.179 1.00 26.81 323 LEU B O 1
ATOM 3663 N N . HIS B 1 181 ? 187.611 166.133 163.178 1.00 25.57 324 HIS B N 1
ATOM 3664 C CA . HIS B 1 181 ? 186.282 165.583 163.422 1.00 25.57 324 HIS B CA 1
ATOM 3665 C C . HIS B 1 181 ? 186.313 164.564 164.553 1.00 25.57 324 HIS B C 1
ATOM 3666 O O . HIS B 1 181 ? 185.406 164.527 165.392 1.00 25.57 324 HIS B O 1
ATOM 3673 N N . THR B 1 182 ? 187.349 163.724 164.589 1.00 23.40 325 THR B N 1
ATOM 3674 C CA . THR B 1 182 ? 187.475 162.753 165.670 1.00 23.40 325 THR B CA 1
ATOM 3675 C C . THR B 1 182 ? 187.892 163.428 166.971 1.00 23.40 325 THR B C 1
ATOM 3676 O O . THR B 1 182 ? 187.439 163.037 168.053 1.00 23.40 325 THR B O 1
ATOM 3680 N N . LEU B 1 183 ? 188.751 164.447 166.887 1.00 22.02 326 LEU B N 1
ATOM 3681 C CA . LEU B 1 183 ? 189.183 165.149 168.092 1.00 22.02 326 LEU B CA 1
ATOM 3682 C C . LEU B 1 183 ? 188.017 165.860 168.768 1.00 22.02 326 LEU B C 1
ATOM 3683 O O . LEU B 1 183 ? 187.903 165.848 169.999 1.00 22.02 326 LEU B O 1
ATOM 3688 N N . SER B 1 184 ? 187.142 166.487 167.979 1.00 20.37 327 SER B N 1
ATOM 3689 C CA . SER B 1 184 ? 185.995 167.181 168.557 1.00 20.37 327 SER B CA 1
ATOM 3690 C C . SER B 1 184 ? 185.027 166.203 169.211 1.00 20.37 327 SER B C 1
ATOM 3691 O O . SER B 1 184 ? 184.456 166.502 170.266 1.00 20.37 327 SER B O 1
ATOM 3694 N N . TRP B 1 185 ? 184.823 165.034 168.599 1.00 17.28 328 TRP B N 1
ATOM 3695 C CA . TRP B 1 185 ? 183.938 164.035 169.189 1.00 17.28 328 TRP B CA 1
ATOM 3696 C C . TRP B 1 185 ? 184.476 163.543 170.526 1.00 17.28 328 TRP B C 1
ATOM 3697 O O . TRP B 1 185 ? 183.705 163.274 171.453 1.00 17.28 328 TRP B O 1
ATOM 3708 N N . VAL B 1 186 ? 185.799 163.409 170.642 1.00 17.99 329 VAL B N 1
ATOM 3709 C CA . VAL B 1 186 ? 186.398 162.983 171.903 1.00 17.99 329 VAL B CA 1
ATOM 3710 C C . VAL B 1 186 ? 186.178 164.036 172.982 1.00 17.99 329 VAL B C 1
ATOM 3711 O O . VAL B 1 186 ? 185.863 163.711 174.133 1.00 17.99 329 VAL B O 1
ATOM 3715 N N . LEU B 1 187 ? 186.338 165.313 172.628 1.00 17.60 330 LEU B N 1
ATOM 3716 C CA . LEU B 1 187 ? 186.139 166.380 173.604 1.00 17.60 330 LEU B CA 1
ATOM 3717 C C . LEU B 1 187 ? 184.681 166.470 174.037 1.00 17.60 330 LEU B C 1
ATOM 3718 O O . LEU B 1 187 ? 184.385 166.875 175.167 1.00 17.60 330 LEU B O 1
ATOM 3723 N N . ASN B 1 188 ? 183.756 166.101 173.150 1.00 16.94 331 ASN B N 1
ATOM 3724 C CA . ASN B 1 188 ? 182.340 166.165 173.491 1.00 16.94 331 ASN B CA 1
ATOM 3725 C C . ASN B 1 188 ? 181.958 165.071 174.482 1.00 16.94 331 ASN B C 1
ATOM 3726 O O . ASN B 1 188 ? 181.209 165.321 175.434 1.00 16.94 331 ASN B O 1
ATOM 3731 N N . LEU B 1 189 ? 182.466 163.853 174.279 1.00 19.09 332 LEU B N 1
ATOM 3732 C CA . LEU B 1 189 ? 182.080 162.742 175.144 1.00 19.09 332 LEU B CA 1
ATOM 3733 C C . LEU B 1 189 ? 182.733 162.846 176.517 1.00 19.09 332 LEU B C 1
ATOM 3734 O O . LEU B 1 189 ? 182.165 162.389 177.514 1.00 19.09 332 LEU B O 1
ATOM 3739 N N . PHE B 1 190 ? 183.927 163.434 176.592 1.00 21.08 333 PHE B N 1
ATOM 3740 C CA . PHE B 1 190 ? 184.563 163.621 177.892 1.00 21.08 333 PHE B CA 1
ATOM 3741 C C . PHE B 1 190 ? 183.893 164.732 178.688 1.00 21.08 333 PHE B C 1
ATOM 3742 O O . PHE B 1 190 ? 183.827 164.654 179.920 1.00 21.08 333 PHE B O 1
ATOM 3750 N N . GLY B 1 191 ? 183.397 165.770 178.013 1.00 21.81 334 GLY B N 1
ATOM 3751 C CA . GLY B 1 191 ? 182.663 166.808 178.717 1.00 21.81 334 GLY B CA 1
ATOM 3752 C C . GLY B 1 191 ? 181.369 166.298 179.318 1.00 21.81 334 GLY B C 1
ATOM 3753 O O . GLY B 1 191 ? 180.990 166.690 180.424 1.00 21.81 334 GLY B O 1
ATOM 3754 N N . ILE B 1 192 ? 180.671 165.421 178.596 1.00 20.10 335 ILE B N 1
ATOM 3755 C CA . ILE B 1 192 ? 179.436 164.840 179.113 1.00 20.10 335 ILE B CA 1
ATOM 3756 C C . ILE B 1 192 ? 179.730 163.908 180.282 1.00 20.10 335 ILE B C 1
ATOM 3757 O O . ILE B 1 192 ? 179.010 163.903 181.287 1.00 20.10 335 ILE B O 1
ATOM 3762 N N . PHE B 1 193 ? 180.797 163.113 180.175 1.00 22.16 336 PHE B N 1
ATOM 3763 C CA . PHE B 1 193 ? 181.117 162.149 181.222 1.00 22.16 336 PHE B CA 1
ATOM 3764 C C . PHE B 1 193 ? 181.482 162.832 182.533 1.00 22.16 336 PHE B C 1
ATOM 3765 O O . PHE B 1 193 ? 181.229 162.279 183.609 1.00 22.16 336 PHE B O 1
ATOM 3773 N N . PHE B 1 194 ? 182.070 164.028 182.470 1.00 23.48 337 PHE B N 1
ATOM 3774 C CA . PHE B 1 194 ? 182.479 164.698 183.699 1.00 23.48 337 PHE B CA 1
ATOM 3775 C C . PHE B 1 194 ? 181.302 165.358 184.403 1.00 23.48 337 PHE B C 1
ATOM 3776 O O . PHE B 1 194 ? 181.396 165.683 185.591 1.00 23.48 337 PHE B O 1
ATOM 3784 N N . ILE B 1 195 ? 180.191 165.570 183.694 1.00 21.42 338 ILE B N 1
ATOM 3785 C CA . ILE B 1 195 ? 178.983 166.057 184.352 1.00 21.42 338 ILE B CA 1
ATOM 3786 C C . ILE B 1 195 ? 178.386 164.969 185.234 1.00 21.42 338 ILE B C 1
ATOM 3787 O O . ILE B 1 195 ? 177.975 165.227 186.371 1.00 21.42 338 ILE B O 1
ATOM 3792 N N . LEU B 1 196 ? 178.331 163.735 184.726 1.00 21.95 339 LEU B N 1
ATOM 3793 C CA . LEU B 1 196 ? 177.820 162.623 185.521 1.00 21.95 339 LEU B CA 1
ATOM 3794 C C . LEU B 1 196 ? 178.754 162.275 186.672 1.00 21.95 339 LEU B C 1
ATOM 3795 O O . LEU B 1 196 ? 178.289 161.965 187.774 1.00 21.95 339 LEU B O 1
ATOM 3800 N N . ALA B 1 197 ? 180.067 162.315 186.440 1.00 25.20 340 ALA B N 1
ATOM 3801 C CA . ALA B 1 197 ? 181.039 161.958 187.464 1.00 25.20 340 ALA B CA 1
ATOM 3802 C C . ALA B 1 197 ? 181.141 162.990 188.578 1.00 25.20 340 ALA B C 1
ATOM 3803 O O . ALA B 1 197 ? 181.690 162.677 189.638 1.00 25.20 340 ALA B O 1
ATOM 3805 N N . ALA B 1 198 ? 180.634 164.202 188.368 1.00 27.99 341 ALA B N 1
ATOM 3806 C CA . ALA B 1 198 ? 180.626 165.228 189.400 1.00 27.99 341 ALA B CA 1
ATOM 3807 C C . ALA B 1 198 ? 179.335 165.245 190.203 1.00 27.99 341 ALA B C 1
ATOM 3808 O O . ALA B 1 198 ? 179.180 166.106 191.075 1.00 27.99 341 ALA B O 1
ATOM 3810 N N . HIS B 1 199 ? 178.413 164.318 189.931 1.00 31.09 342 HIS B N 1
ATOM 3811 C CA . HIS B 1 199 ? 177.112 164.263 190.598 1.00 31.09 342 HIS B CA 1
ATOM 3812 C C . HIS B 1 199 ? 176.373 165.594 190.473 1.00 31.09 342 HIS B C 1
ATOM 3813 O O . HIS B 1 199 ? 175.886 166.160 191.454 1.00 31.09 342 HIS B O 1
ATOM 3820 N N . GLU B 1 200 ? 176.297 166.098 189.240 1.00 33.91 343 GLU B N 1
ATOM 3821 C CA . GLU B 1 200 ? 175.609 167.345 188.950 1.00 33.91 343 GLU B CA 1
ATOM 3822 C C . GLU B 1 200 ? 174.291 167.157 188.219 1.00 33.91 343 GLU B C 1
ATOM 3823 O O . GLU B 1 200 ? 173.457 168.067 188.242 1.00 33.91 343 GLU B O 1
ATOM 3829 N N . HIS B 1 201 ? 174.043 165.968 187.709 1.00 24.77 344 HIS B N 1
ATOM 3830 C CA . HIS B 1 201 ? 172.805 165.739 186.953 1.00 24.77 344 HIS B CA 1
ATOM 3831 C C . HIS B 1 201 ? 172.544 164.270 186.849 1.00 24.77 344 HIS B C 1
ATOM 3832 O O . HIS B 1 201 ? 173.425 163.536 186.950 1.00 24.77 344 HIS B O 1
ATOM 3839 N N . TYR B 1 202 ? 171.317 163.911 186.631 1.00 22.13 345 TYR B N 1
ATOM 3840 C CA . TYR B 1 202 ? 170.928 162.514 186.571 1.00 22.13 345 TYR B CA 1
ATOM 3841 C C . TYR B 1 202 ? 171.291 161.918 185.213 1.00 22.13 345 TYR B C 1
ATOM 3842 O O . TYR B 1 202 ? 171.619 162.626 184.258 1.00 22.13 345 TYR B O 1
ATOM 3851 N N . SER B 1 203 ? 171.235 160.587 185.137 1.00 16.98 346 SER B N 1
ATOM 3852 C CA . SER B 1 203 ? 171.585 159.905 183.896 1.00 16.98 346 SER B CA 1
ATOM 3853 C C . SER B 1 203 ? 170.563 160.165 182.798 1.00 16.98 346 SER B C 1
ATOM 3854 O O . SER B 1 203 ? 170.870 159.986 181.614 1.00 16.98 346 SER B O 1
ATOM 3857 N N . ILE B 1 204 ? 169.349 160.581 183.163 1.00 17.41 347 ILE B N 1
ATOM 3858 C CA . ILE B 1 204 ? 168.333 160.866 182.158 1.00 17.41 347 ILE B CA 1
ATOM 3859 C C . ILE B 1 204 ? 168.294 162.346 181.795 1.00 17.41 347 ILE B C 1
ATOM 3860 O O . ILE B 1 204 ? 167.795 162.699 180.720 1.00 17.41 347 ILE B O 1
ATOM 3865 N N . ASP B 1 205 ? 168.817 163.223 182.656 1.00 19.66 348 ASP B N 1
ATOM 3866 C CA . ASP B 1 205 ? 168.851 164.646 182.334 1.00 19.66 348 ASP B CA 1
ATOM 3867 C C . ASP B 1 205 ? 169.841 164.935 181.214 1.00 19.66 348 ASP B C 1
ATOM 3868 O O . ASP B 1 205 ? 169.672 165.901 180.462 1.00 19.66 348 ASP B O 1
ATOM 3873 N N . VAL B 1 206 ? 170.882 164.112 181.090 1.00 18.81 349 VAL B N 1
ATOM 3874 C CA . VAL B 1 206 ? 171.905 164.355 180.079 1.00 18.81 349 VAL B CA 1
ATOM 3875 C C . VAL B 1 206 ? 171.564 163.630 178.783 1.00 18.81 349 VAL B C 1
ATOM 3876 O O . VAL B 1 206 ? 171.854 164.123 177.686 1.00 18.81 349 VAL B O 1
ATOM 3880 N N . PHE B 1 207 ? 170.930 162.459 178.882 1.00 23.79 350 PHE B N 1
ATOM 3881 C CA . PHE B 1 207 ? 170.621 161.688 177.681 1.00 23.79 350 PHE B CA 1
ATOM 3882 C C . PHE B 1 207 ? 169.613 162.424 176.803 1.00 23.79 350 PHE B C 1
ATOM 3883 O O . PHE B 1 207 ? 169.759 162.454 175.576 1.00 23.79 350 PHE B O 1
ATOM 3891 N N . ILE B 1 208 ? 168.594 163.038 177.408 1.00 21.99 351 ILE B N 1
ATOM 3892 C CA . ILE B 1 208 ? 167.599 163.748 176.609 1.00 21.99 351 ILE B CA 1
ATOM 3893 C C . ILE B 1 208 ? 168.080 165.132 176.196 1.00 21.99 351 ILE B C 1
ATOM 3894 O O . ILE B 1 208 ? 167.522 165.718 175.261 1.00 21.99 351 ILE B O 1
ATOM 3899 N N . ALA B 1 209 ? 169.091 165.680 176.873 1.00 19.55 352 ALA B N 1
ATOM 3900 C CA . ALA B 1 209 ? 169.688 166.927 176.410 1.00 19.55 352 ALA B CA 1
ATOM 3901 C C . ALA B 1 209 ? 170.563 166.691 175.188 1.00 19.55 352 ALA B C 1
ATOM 3902 O O . ALA B 1 209 ? 170.599 167.519 174.273 1.00 19.55 352 ALA B O 1
ATOM 3904 N N . PHE B 1 210 ? 171.276 165.563 175.157 1.00 21.38 353 PHE B N 1
ATOM 3905 C CA . PHE B 1 210 ? 172.085 165.221 173.993 1.00 21.38 353 PHE B CA 1
ATOM 3906 C C . PHE B 1 210 ? 171.211 164.872 172.795 1.00 21.38 353 PHE B C 1
ATOM 3907 O O . PHE B 1 210 ? 171.579 165.148 171.649 1.00 21.38 353 PHE B O 1
ATOM 3915 N N . TYR B 1 211 ? 170.053 164.254 173.040 1.00 49.81 354 TYR B N 1
ATOM 3916 C CA . TYR B 1 211 ? 169.194 163.836 171.938 1.00 49.81 354 TYR B CA 1
ATOM 3917 C C . TYR B 1 211 ? 168.530 165.028 171.257 1.00 49.81 354 TYR B C 1
ATOM 3918 O O . TYR B 1 211 ? 168.464 165.085 170.025 1.00 49.81 354 TYR B O 1
ATOM 3927 N N . ILE B 1 212 ? 168.028 165.985 172.040 1.00 26.65 355 ILE B N 1
ATOM 3928 C CA . ILE B 1 212 ? 167.264 167.088 171.464 1.00 26.65 355 ILE B CA 1
ATOM 3929 C C . ILE B 1 212 ? 168.159 167.999 170.631 1.00 26.65 355 ILE B C 1
ATOM 3930 O O . ILE B 1 212 ? 167.782 168.418 169.530 1.00 26.65 355 ILE B O 1
ATOM 3935 N N . THR B 1 213 ? 169.355 168.319 171.131 1.00 12.64 356 THR B N 1
ATOM 3936 C CA . THR B 1 213 ? 170.271 169.150 170.355 1.00 12.64 356 THR B CA 1
ATOM 3937 C C . THR B 1 213 ? 170.702 168.448 169.074 1.00 12.64 356 THR B C 1
ATOM 3938 O O . THR B 1 213 ? 170.835 169.084 168.023 1.00 12.64 356 THR B O 1
ATOM 3942 N N . THR B 1 214 ? 170.934 167.136 169.145 1.00 24.42 357 THR B N 1
ATOM 3943 C CA . THR B 1 214 ? 171.277 166.379 167.945 1.00 24.42 357 THR B CA 1
ATOM 3944 C C . THR B 1 214 ? 170.122 166.368 166.951 1.00 24.42 357 THR B C 1
ATOM 3945 O O . THR B 1 214 ? 170.329 166.544 165.745 1.00 24.42 357 THR B O 1
ATOM 3949 N N . ARG B 1 215 ? 168.896 166.173 167.439 1.00 22.62 358 ARG B N 1
ATOM 3950 C CA . ARG B 1 215 ? 167.747 166.085 166.542 1.00 22.62 358 ARG B CA 1
ATOM 3951 C C . ARG B 1 215 ? 167.397 167.443 165.944 1.00 22.62 358 ARG B C 1
ATOM 3952 O O . ARG B 1 215 ? 167.053 167.533 164.760 1.00 22.62 358 ARG B O 1
ATOM 3960 N N . LEU B 1 216 ? 167.478 168.510 166.742 1.00 23.70 359 LEU B N 1
ATOM 3961 C CA . LEU B 1 216 ? 167.112 169.829 166.238 1.00 23.70 359 LEU B CA 1
ATOM 3962 C C . LEU B 1 216 ? 168.150 170.375 165.266 1.00 23.70 359 LEU B C 1
ATOM 3963 O O . LEU B 1 216 ? 167.804 171.147 164.367 1.00 23.70 359 LEU B O 1
ATOM 3968 N N . PHE B 1 217 ? 169.419 170.000 165.432 1.00 24.41 360 PHE B N 1
ATOM 3969 C CA . PHE B 1 217 ? 170.444 170.455 164.498 1.00 24.41 360 PHE B CA 1
ATOM 3970 C C . PHE B 1 217 ? 170.274 169.794 163.136 1.00 24.41 360 PHE B C 1
ATOM 3971 O O . PHE B 1 217 ? 170.341 170.463 162.099 1.00 24.41 360 PHE B O 1
ATOM 3979 N N . LEU B 1 218 ? 170.063 168.476 163.119 1.00 23.10 361 LEU B N 1
ATOM 3980 C CA . LEU B 1 218 ? 169.899 167.772 161.852 1.00 23.10 361 LEU B CA 1
ATOM 3981 C C . LEU B 1 218 ? 168.626 168.203 161.138 1.00 23.10 361 LEU B C 1
ATOM 3982 O O . LEU B 1 218 ? 168.613 168.336 159.909 1.00 23.10 361 LEU B O 1
ATOM 3987 N N . TYR B 1 219 ? 167.543 168.418 161.888 1.00 27.36 362 TYR B N 1
ATOM 3988 C CA . TYR B 1 219 ? 166.291 168.847 161.277 1.00 27.36 362 TYR B CA 1
ATOM 3989 C C . TYR B 1 219 ? 166.426 170.224 160.640 1.00 27.36 362 TYR B C 1
ATOM 3990 O O . TYR B 1 219 ? 165.891 170.467 159.552 1.00 27.36 362 TYR B O 1
ATOM 3999 N N . TYR B 1 220 ? 167.127 171.142 161.308 1.00 29.00 363 TYR B N 1
ATOM 4000 C CA . TYR B 1 220 ? 167.268 172.496 160.780 1.00 29.00 363 TYR B CA 1
ATOM 4001 C C . TYR B 1 220 ? 168.054 172.507 159.476 1.00 29.00 363 TYR B C 1
ATOM 4002 O O . TYR B 1 220 ? 167.699 173.227 158.536 1.00 29.00 363 TYR B O 1
ATOM 4011 N N . HIS B 1 221 ? 169.127 171.720 159.398 1.00 29.34 364 HIS B N 1
ATOM 4012 C CA . HIS B 1 221 ? 169.974 171.751 158.210 1.00 29.34 364 HIS B CA 1
ATOM 4013 C C . HIS B 1 221 ? 169.339 171.013 157.038 1.00 29.34 364 HIS B C 1
ATOM 4014 O O . HIS B 1 221 ? 169.466 171.450 155.889 1.00 29.34 364 HIS B O 1
ATOM 4021 N N . THR B 1 222 ? 168.653 169.897 157.298 1.00 32.97 365 THR B N 1
ATOM 4022 C CA . THR B 1 222 ? 167.967 169.195 156.220 1.00 32.97 365 THR B CA 1
ATOM 4023 C C . THR B 1 222 ? 166.732 169.946 155.745 1.00 32.97 365 THR B C 1
ATOM 4024 O O . THR B 1 222 ? 166.154 169.579 154.718 1.00 32.97 365 THR B O 1
ATOM 4028 N N . LEU B 1 223 ? 166.315 170.983 156.472 1.00 35.96 366 LEU B N 1
ATOM 4029 C CA . LEU B 1 223 ? 165.150 171.764 156.079 1.00 35.96 366 LEU B CA 1
ATOM 4030 C C . LEU B 1 223 ? 165.551 173.005 155.292 1.00 35.96 366 LEU B C 1
ATOM 4031 O O . LEU B 1 223 ? 164.774 173.497 154.466 1.00 35.96 366 LEU B O 1
ATOM 4036 N N . ALA B 1 224 ? 166.755 173.524 155.536 1.00 41.69 367 ALA B N 1
ATOM 4037 C CA . ALA B 1 224 ? 167.220 174.701 154.813 1.00 41.69 367 ALA B CA 1
ATOM 4038 C C . ALA B 1 224 ? 167.908 174.320 153.507 1.00 41.69 367 ALA B C 1
ATOM 4039 O O . ALA B 1 224 ? 167.856 175.078 152.533 1.00 41.69 367 ALA B O 1
ATOM 4041 N N . ASN B 1 225 ? 168.561 173.156 153.473 1.00 48.59 368 ASN B N 1
ATOM 4042 C CA . ASN B 1 225 ? 169.240 172.721 152.255 1.00 48.59 368 ASN B CA 1
ATOM 4043 C C . ASN B 1 225 ? 168.249 172.473 151.126 1.00 48.59 368 ASN B C 1
ATOM 4044 O O . ASN B 1 225 ? 168.530 172.788 149.964 1.00 48.59 368 ASN B O 1
ATOM 4049 N N . THR B 1 226 ? 167.084 171.907 151.445 1.00 60.60 369 THR B N 1
ATOM 4050 C CA . THR B 1 226 ? 166.075 171.646 150.428 1.00 60.60 369 THR B CA 1
ATOM 4051 C C . THR B 1 226 ? 165.196 172.856 150.142 1.00 60.60 369 THR B C 1
ATOM 4052 O O . THR B 1 226 ? 164.202 172.712 149.423 1.00 60.60 369 THR B O 1
ATOM 4056 N N . ARG B 1 227 ? 165.531 174.024 150.697 1.00 75.55 370 ARG B N 1
ATOM 4057 C CA . ARG B 1 227 ? 164.818 175.285 150.464 1.00 75.55 370 ARG B CA 1
ATOM 4058 C C . ARG B 1 227 ? 163.307 175.125 150.669 1.00 75.55 370 ARG B C 1
ATOM 4059 O O . ARG B 1 227 ? 162.476 175.724 149.982 1.00 75.55 370 ARG B O 1
ATOM 4067 N N . ALA B 1 228 ? 162.962 174.350 151.696 1.00 73.74 371 ALA B N 1
ATOM 4068 C CA . ALA B 1 228 ? 161.578 174.012 151.995 1.00 73.74 371 ALA B CA 1
ATOM 4069 C C . ALA B 1 228 ? 160.790 175.175 152.583 1.00 73.74 371 ALA B C 1
ATOM 4070 O O . ALA B 1 228 ? 159.573 175.056 152.751 1.00 73.74 371 ALA B O 1
ATOM 4072 N N . TYR B 1 229 ? 161.449 176.291 152.903 1.00 76.62 372 TYR B N 1
ATOM 4073 C CA . TYR B 1 229 ? 160.734 177.450 153.425 1.00 76.62 372 TYR B CA 1
ATOM 4074 C C . TYR B 1 229 ? 159.898 178.144 152.357 1.00 76.62 372 TYR B C 1
ATOM 4075 O O . TYR B 1 229 ? 158.992 178.911 152.700 1.00 76.62 372 TYR B O 1
ATOM 4084 N N . GLN B 1 230 ? 160.183 177.895 151.078 1.00 90.51 373 GLN B N 1
ATOM 4085 C CA . GLN B 1 230 ? 159.413 178.473 149.986 1.00 90.51 373 GLN B CA 1
ATOM 4086 C C . GLN B 1 230 ? 159.039 177.472 148.903 1.00 90.51 373 GLN B C 1
ATOM 4087 O O . GLN B 1 230 ? 158.294 177.839 147.987 1.00 90.51 373 GLN B O 1
ATOM 4093 N N . GLN B 1 231 ? 159.533 176.234 148.968 1.00 95.59 374 GLN B N 1
ATOM 4094 C CA . GLN B 1 231 ? 159.224 175.250 147.936 1.00 95.59 374 GLN B CA 1
ATOM 4095 C C . GLN B 1 231 ? 157.732 174.938 147.902 1.00 95.59 374 GLN B C 1
ATOM 4096 O O . GLN B 1 231 ? 157.127 174.858 146.827 1.00 95.59 374 GLN B O 1
ATOM 4102 N N . SER B 1 232 ? 157.123 174.765 149.070 1.00 108.89 375 SER B N 1
ATOM 4103 C CA . SER B 1 232 ? 155.695 174.485 149.181 1.00 108.89 375 SER B CA 1
ATOM 4104 C C . SER B 1 232 ? 155.287 174.716 150.631 1.00 108.89 375 SER B C 1
ATOM 4105 O O . SER B 1 232 ? 156.117 175.040 151.487 1.00 108.89 375 SER B O 1
ATOM 4108 N N . ARG B 1 233 ? 153.993 174.546 150.900 1.00 112.71 376 ARG B N 1
ATOM 4109 C CA . ARG B 1 233 ? 153.464 174.645 152.261 1.00 112.71 376 ARG B CA 1
ATOM 4110 C C . ARG B 1 233 ? 153.412 173.245 152.873 1.00 112.71 376 ARG B C 1
ATOM 4111 O O . ARG B 1 233 ? 152.360 172.618 153.012 1.00 112.71 376 ARG B O 1
ATOM 4119 N N . ARG B 1 234 ? 154.598 172.759 153.242 1.00 108.31 377 ARG B N 1
ATOM 4120 C CA . ARG B 1 234 ? 154.735 171.370 153.666 1.00 108.31 377 ARG B CA 1
ATOM 4121 C C . ARG B 1 234 ? 154.146 171.149 155.054 1.00 108.31 377 ARG B C 1
ATOM 4122 O O . ARG B 1 234 ? 153.209 170.360 155.226 1.00 108.31 377 ARG B O 1
ATOM 4130 N N . ALA B 1 235 ? 154.682 171.838 156.063 1.00 94.52 378 ALA B N 1
ATOM 4131 C CA . ALA B 1 235 ? 154.267 171.585 157.435 1.00 94.52 378 ALA B CA 1
ATOM 4132 C C . ALA B 1 235 ? 154.175 172.826 158.311 1.00 94.52 378 ALA B C 1
ATOM 4133 O O . ALA B 1 235 ? 153.922 172.681 159.512 1.00 94.52 378 ALA B O 1
ATOM 4135 N N . ARG B 1 236 ? 154.366 174.031 157.767 1.00 70.33 379 ARG B N 1
ATOM 4136 C CA . ARG B 1 236 ? 154.325 175.269 158.548 1.00 70.33 379 ARG B CA 1
ATOM 4137 C C . ARG B 1 236 ? 155.356 175.221 159.681 1.00 70.33 379 ARG B C 1
ATOM 4138 O O . ARG B 1 236 ? 155.034 175.068 160.862 1.00 70.33 379 ARG B O 1
ATOM 4146 N N . ILE B 1 237 ? 156.619 175.300 159.259 1.00 54.35 380 ILE B N 1
ATOM 4147 C CA . ILE B 1 237 ? 157.794 175.165 160.117 1.00 54.35 380 ILE B CA 1
ATOM 4148 C C . ILE B 1 237 ? 157.601 175.926 161.423 1.00 54.35 380 ILE B C 1
ATOM 4149 O O . ILE B 1 237 ? 157.255 177.113 161.419 1.00 54.35 380 ILE B O 1
ATOM 4154 N N . TRP B 1 238 ? 157.825 175.245 162.545 1.00 41.06 381 TRP B N 1
ATOM 4155 C CA . TRP B 1 238 ? 157.592 175.804 163.869 1.00 41.06 381 TRP B CA 1
ATOM 4156 C C . TRP B 1 238 ? 158.827 176.457 164.472 1.00 41.06 381 TRP B C 1
ATOM 4157 O O . TRP B 1 238 ? 158.771 176.910 165.620 1.00 41.06 381 TRP B O 1
ATOM 4168 N N . PHE B 1 239 ? 159.936 176.508 163.743 1.00 32.16 382 PHE B N 1
ATOM 4169 C CA . PHE B 1 239 ? 161.127 177.163 164.260 1.00 32.16 382 PHE B CA 1
ATOM 4170 C C . PHE B 1 239 ? 160.875 178.661 164.419 1.00 32.16 382 PHE B C 1
ATOM 4171 O O . PHE B 1 239 ? 160.325 179.299 163.516 1.00 32.16 382 PHE B O 1
ATOM 4179 N N . PRO B 1 240 ? 161.257 179.248 165.553 1.00 30.94 383 PRO B N 1
ATOM 4180 C CA . PRO B 1 240 ? 161.072 180.695 165.742 1.00 30.94 383 PRO B CA 1
ATOM 4181 C C . PRO B 1 240 ? 161.956 181.481 164.785 1.00 30.94 383 PRO B C 1
ATOM 4182 O O . PRO B 1 240 ? 163.181 181.345 164.800 1.00 30.94 383 PRO B O 1
ATOM 4186 N N . MET B 1 241 ? 161.322 182.307 163.951 1.00 40.93 384 MET B N 1
ATOM 4187 C CA . MET B 1 241 ? 162.015 183.177 163.001 1.00 40.93 384 MET B CA 1
ATOM 4188 C C . MET B 1 241 ? 162.911 182.367 162.061 1.00 40.93 384 MET B C 1
ATOM 4189 O O . MET B 1 241 ? 164.133 182.522 162.032 1.00 40.93 384 MET B O 1
ATOM 4194 N N . PHE B 1 242 ? 162.276 181.489 161.286 1.00 43.74 385 PHE B N 1
ATOM 4195 C CA . PHE B 1 242 ? 162.985 180.641 160.334 1.00 43.74 385 PHE B CA 1
ATOM 4196 C C . PHE B 1 242 ? 162.959 181.220 158.923 1.00 43.74 385 PHE B C 1
ATOM 4197 O O . PHE B 1 242 ? 164.012 181.427 158.313 1.00 43.74 385 PHE B O 1
ATOM 4205 N N . SER B 1 243 ? 161.764 181.480 158.389 1.00 44.93 386 SER B N 1
ATOM 4206 C CA . SER B 1 243 ? 161.660 182.010 157.033 1.00 44.93 386 SER B CA 1
ATOM 4207 C C . SER B 1 243 ? 162.221 183.421 156.934 1.00 44.93 386 SER B C 1
ATOM 4208 O O . SER B 1 243 ? 162.703 183.819 155.867 1.00 44.93 386 SER B O 1
ATOM 4211 N N . PHE B 1 244 ? 162.165 184.189 158.023 1.00 44.60 387 PHE B N 1
ATOM 4212 C CA . PHE B 1 244 ? 162.676 185.556 157.993 1.00 44.60 387 PHE B CA 1
ATOM 4213 C C . PHE B 1 244 ? 164.187 185.582 157.795 1.00 44.60 387 PHE B C 1
ATOM 4214 O O . PHE B 1 244 ? 164.710 186.446 157.083 1.00 44.60 387 PHE B O 1
ATOM 4222 N N . PHE B 1 245 ? 164.904 184.643 158.411 1.00 41.08 388 PHE B N 1
ATOM 4223 C CA . PHE B 1 245 ? 166.361 184.665 158.392 1.00 41.08 388 PHE B CA 1
ATOM 4224 C C . PHE B 1 245 ? 166.953 184.032 157.139 1.00 41.08 388 PHE B C 1
ATOM 4225 O O . PHE B 1 245 ? 167.983 184.499 156.640 1.00 41.08 388 PHE B O 1
ATOM 4233 N N . GLU B 1 246 ? 166.329 182.978 156.615 1.00 49.91 389 GLU B N 1
ATOM 4234 C CA . GLU B 1 246 ? 166.915 182.183 155.543 1.00 49.91 389 GLU B CA 1
ATOM 4235 C C . GLU B 1 246 ? 166.279 182.440 154.182 1.00 49.91 389 GLU B C 1
ATOM 4236 O O . GLU B 1 246 ? 166.538 181.684 153.240 1.00 49.91 389 GLU B O 1
ATOM 4242 N N . CYS B 1 247 ? 165.455 183.481 154.049 1.00 61.94 390 CYS B N 1
ATOM 4243 C CA . CYS B 1 247 ? 164.813 183.734 152.763 1.00 61.94 390 CYS B CA 1
ATOM 4244 C C . CYS B 1 247 ? 165.802 184.260 151.730 1.00 61.94 390 CYS B C 1
ATOM 4245 O O . CYS B 1 247 ? 165.581 184.093 150.525 1.00 61.94 390 CYS B O 1
ATOM 4248 N N . ASN B 1 248 ? 166.890 184.892 152.171 1.00 65.45 391 ASN B N 1
ATOM 4249 C CA . ASN B 1 248 ? 167.892 185.404 151.244 1.00 65.45 391 ASN B CA 1
ATOM 4250 C C . ASN B 1 248 ? 168.952 184.373 150.880 1.00 65.45 391 ASN B C 1
ATOM 4251 O O . ASN B 1 248 ? 169.775 184.644 149.999 1.00 65.45 391 ASN B O 1
ATOM 4256 N N . VAL B 1 249 ? 168.959 183.212 151.529 1.00 66.10 392 VAL B N 1
ATOM 4257 C CA . VAL B 1 249 ? 169.942 182.166 151.276 1.00 66.10 392 VAL B CA 1
ATOM 4258 C C . VAL B 1 249 ? 169.240 181.033 150.540 1.00 66.10 392 VAL B C 1
ATOM 4259 O O . VAL B 1 249 ? 168.262 180.467 151.044 1.00 66.10 392 VAL B O 1
ATOM 4263 N N . ASN B 1 250 ? 169.739 180.702 149.353 1.00 70.77 393 ASN B N 1
ATOM 4264 C CA . ASN B 1 250 ? 169.167 179.655 148.518 1.00 70.77 393 ASN B CA 1
ATOM 4265 C C . ASN B 1 250 ? 170.169 178.519 148.377 1.00 70.77 393 ASN B C 1
ATOM 4266 O O . ASN B 1 250 ? 171.358 178.760 148.147 1.00 70.77 393 ASN B O 1
ATOM 4271 N N . GLY B 1 251 ? 169.685 177.287 148.515 1.00 65.25 394 GLY B N 1
ATOM 4272 C CA . GLY B 1 251 ? 170.554 176.133 148.385 1.00 65.25 394 GLY B CA 1
ATOM 4273 C C . GLY B 1 251 ? 171.410 175.914 149.622 1.00 65.25 394 GLY B C 1
ATOM 4274 O O . GLY B 1 251 ? 171.126 176.422 150.708 1.00 65.25 394 GLY B O 1
ATOM 4275 N N . THR B 1 252 ? 172.478 175.143 149.443 1.00 61.51 395 THR B N 1
ATOM 4276 C CA . THR B 1 252 ? 173.391 174.791 150.521 1.00 61.51 395 THR B CA 1
ATOM 4277 C C . THR B 1 252 ? 174.585 175.734 150.516 1.00 61.51 395 THR B C 1
ATOM 4278 O O . THR B 1 252 ? 175.156 176.023 149.460 1.00 61.51 395 THR B O 1
ATOM 4282 N N . VAL B 1 253 ? 174.957 176.211 151.700 1.00 53.56 396 VAL B N 1
ATOM 4283 C CA . VAL B 1 253 ? 176.092 177.116 151.851 1.00 53.56 396 VAL B CA 1
ATOM 4284 C C . VAL B 1 253 ? 177.373 176.355 151.531 1.00 53.56 396 VAL B C 1
ATOM 4285 O O . VAL B 1 253 ? 177.643 175.312 152.145 1.00 53.56 396 VAL B O 1
ATOM 4289 N N . PRO B 1 254 ? 178.188 176.829 150.584 1.00 52.80 397 PRO B N 1
ATOM 4290 C CA . PRO B 1 254 ? 179.437 176.125 150.262 1.00 52.80 397 PRO B CA 1
ATOM 4291 C C . PRO B 1 254 ? 180.481 176.244 151.362 1.00 52.80 397 PRO B C 1
ATOM 4292 O O . PRO B 1 254 ? 180.223 176.832 152.416 1.00 52.80 397 PRO B O 1
ATOM 4296 N N . ASN B 1 255 ? 181.670 175.693 151.121 1.00 48.47 398 ASN B N 1
ATOM 4297 C CA . ASN B 1 255 ? 182.719 175.674 152.132 1.00 48.47 398 ASN B CA 1
ATOM 4298 C C . ASN B 1 255 ? 183.957 176.423 151.661 1.00 48.47 398 ASN B C 1
ATOM 4299 O O . ASN B 1 255 ? 185.080 175.928 151.801 1.00 48.47 398 ASN B O 1
ATOM 4304 N N . GLU B 1 256 ? 183.766 177.612 151.095 1.00 50.02 399 GLU B N 1
ATOM 4305 C CA . GLU B 1 256 ? 184.886 178.421 150.637 1.00 50.02 399 GLU B CA 1
ATOM 4306 C C . GLU B 1 256 ? 185.550 179.133 151.810 1.00 50.02 399 GLU B C 1
ATOM 4307 O O . GLU B 1 256 ? 184.878 179.727 152.657 1.00 50.02 399 GLU B O 1
ATOM 4313 N N . TYR B 1 257 ? 186.879 179.071 151.851 1.00 46.75 400 TYR B N 1
ATOM 4314 C CA . TYR B 1 257 ? 187.671 179.705 152.894 1.00 46.75 400 TYR B CA 1
ATOM 4315 C C . TYR B 1 257 ? 188.543 180.797 152.290 1.00 46.75 400 TYR B C 1
ATOM 4316 O O . TYR B 1 257 ? 188.999 180.689 151.148 1.00 46.75 400 TYR B O 1
ATOM 4325 N N . CYS B 1 258 ? 188.774 181.851 153.068 1.00 53.91 401 CYS B N 1
ATOM 4326 C CA . CYS B 1 258 ? 189.577 182.980 152.617 1.00 53.91 401 CYS B CA 1
ATOM 4327 C C . CYS B 1 258 ? 190.276 183.594 153.824 1.00 53.91 401 CYS B C 1
ATOM 4328 O O . CYS B 1 258 ? 190.360 182.984 154.894 1.00 53.91 401 CYS B O 1
ATOM 4331 N N . TRP B 1 259 ? 190.783 184.808 153.645 1.00 71.54 402 TRP B N 1
ATOM 4332 C CA . TRP B 1 259 ? 191.473 185.546 154.702 1.00 71.54 402 TRP B CA 1
ATOM 4333 C C . TRP B 1 259 ? 191.015 186.996 154.634 1.00 71.54 402 TRP B C 1
ATOM 4334 O O . TRP B 1 259 ? 191.311 187.688 153.638 1.00 71.54 402 TRP B O 1
ATOM 4345 N N . PRO B 1 260 ? 190.300 187.497 155.646 1.00 72.92 403 PRO B N 1
ATOM 4346 C CA . PRO B 1 260 ? 189.661 188.815 155.501 1.00 72.92 403 PRO B CA 1
ATOM 4347 C C . PRO B 1 260 ? 190.635 189.980 155.518 1.00 72.92 403 PRO B C 1
ATOM 4348 O O . PRO B 1 260 ? 190.358 191.007 154.885 1.00 72.92 403 PRO B O 1
ATOM 4352 N N . PHE B 1 261 ? 191.758 189.864 156.218 1.00 87.88 404 PHE B N 1
ATOM 4353 C CA . PHE B 1 261 ? 192.701 190.968 156.317 1.00 87.88 404 PHE B CA 1
ATOM 4354 C C . PHE B 1 261 ? 193.497 191.117 155.026 1.00 87.88 404 PHE B C 1
ATOM 4355 O O . PHE B 1 261 ? 193.881 190.127 154.397 1.00 87.88 404 PHE B O 1
ATOM 4363 N N . SER B 1 262 ? 193.741 192.367 154.632 1.00 110.51 405 SER B N 1
ATOM 4364 C CA . SER B 1 262 ? 194.479 192.683 153.416 1.00 110.51 405 SER B CA 1
ATOM 4365 C C . SER B 1 262 ? 195.936 193.034 153.697 1.00 110.51 405 SER B C 1
ATOM 4366 O O . SER B 1 262 ? 196.529 193.846 152.979 1.00 110.51 405 SER B O 1
ATOM 4369 N N . LYS B 1 263 ? 196.526 192.436 154.731 1.00 116.71 406 LYS B N 1
ATOM 4370 C CA . LYS B 1 263 ? 197.916 192.685 155.112 1.00 116.71 406 LYS B CA 1
ATOM 4371 C C . LYS B 1 263 ? 198.637 191.349 155.222 1.00 116.71 406 LYS B C 1
ATOM 4372 O O . LYS B 1 263 ? 198.831 190.821 156.326 1.00 116.71 406 LYS B O 1
ATOM 4378 N N . PRO B 1 264 ? 199.050 190.765 154.086 1.00 122.22 407 PRO B N 1
ATOM 4379 C CA . PRO B 1 264 ? 199.753 189.477 154.072 1.00 122.22 407 PRO B CA 1
ATOM 4380 C C . PRO B 1 264 ? 201.124 189.551 154.738 1.00 122.22 407 PRO B C 1
ATOM 4381 O O . PRO B 1 264 ? 202.116 189.759 154.038 1.00 122.22 407 PRO B O 1
ATOM 4385 N N . ARG C 1 1 ? 188.128 126.134 139.953 1.00 124.30 144 ARG C N 1
ATOM 4386 C CA . ARG C 1 1 ? 187.038 125.773 140.850 1.00 124.30 144 ARG C CA 1
ATOM 4387 C C . ARG C 1 1 ? 187.583 125.219 142.162 1.00 124.30 144 ARG C C 1
ATOM 4388 O O . ARG C 1 1 ? 188.578 124.495 142.175 1.00 124.30 144 ARG C O 1
ATOM 4396 N N . LEU C 1 2 ? 186.924 125.563 143.266 1.00 117.31 145 LEU C N 1
ATOM 4397 C CA . LEU C 1 2 ? 187.361 125.123 144.587 1.00 117.31 145 LEU C CA 1
ATOM 4398 C C . LEU C 1 2 ? 186.949 123.671 144.804 1.00 117.31 145 LEU C C 1
ATOM 4399 O O . LEU C 1 2 ? 185.756 123.356 144.853 1.00 117.31 145 LEU C O 1
ATOM 4404 N N . ASP C 1 3 ? 187.937 122.786 144.937 1.00 118.49 146 ASP C N 1
ATOM 4405 C CA . ASP C 1 3 ? 187.678 121.371 145.151 1.00 118.49 146 ASP C CA 1
ATOM 4406 C C . ASP C 1 3 ? 187.835 121.042 146.625 1.00 118.49 146 ASP C C 1
ATOM 4407 O O . ASP C 1 3 ? 188.932 121.234 147.175 1.00 118.49 146 ASP C O 1
ATOM 4412 N N . PRO C 1 4 ? 186.792 120.562 147.302 1.00 113.18 147 PRO C N 1
ATOM 4413 C CA . PRO C 1 4 ? 186.916 120.233 148.732 1.00 113.18 147 PRO C CA 1
ATOM 4414 C C . PRO C 1 4 ? 187.864 119.060 148.937 1.00 113.18 147 PRO C C 1
ATOM 4415 O O . PRO C 1 4 ? 187.610 117.950 148.467 1.00 113.18 147 PRO C O 1
ATOM 4419 N N . GLU C 1 5 ? 188.961 119.315 149.643 1.00 105.07 148 GLU C N 1
ATOM 4420 C CA . GLU C 1 5 ? 189.982 118.310 149.929 1.00 105.07 148 GLU C CA 1
ATOM 4421 C C . GLU C 1 5 ? 189.820 117.882 151.384 1.00 105.07 148 GLU C C 1
ATOM 4422 O O . GLU C 1 5 ? 190.281 118.570 152.299 1.00 105.07 148 GLU C O 1
ATOM 4428 N N . TYR C 1 6 ? 189.162 116.741 151.593 1.00 95.21 149 TYR C N 1
ATOM 4429 C CA . TYR C 1 6 ? 188.848 116.277 152.938 1.00 95.21 149 TYR C CA 1
ATOM 4430 C C . TYR C 1 6 ? 190.012 115.576 153.626 1.00 95.21 149 TYR C C 1
ATOM 4431 O O . TYR C 1 6 ? 189.935 115.339 154.837 1.00 95.21 149 TYR C O 1
ATOM 4440 N N . TRP C 1 7 ? 191.078 115.236 152.903 1.00 98.09 150 TRP C N 1
ATOM 4441 C CA . TRP C 1 7 ? 192.203 114.543 153.514 1.00 98.09 150 TRP C CA 1
ATOM 4442 C C . TRP C 1 7 ? 193.281 115.490 154.026 1.00 98.09 150 TRP C C 1
ATOM 4443 O O . TRP C 1 7 ? 194.015 115.123 154.949 1.00 98.09 150 TRP C O 1
ATOM 4454 N N . LYS C 1 8 ? 193.398 116.689 153.455 1.00 98.13 151 LYS C N 1
ATOM 4455 C CA . LYS C 1 8 ? 194.323 117.687 153.978 1.00 98.13 151 LYS C CA 1
ATOM 4456 C C . LYS C 1 8 ? 193.823 118.326 155.266 1.00 98.13 151 LYS C C 1
ATOM 4457 O O . LYS C 1 8 ? 194.636 118.732 156.103 1.00 98.13 151 LYS C O 1
ATOM 4463 N N . THR C 1 9 ? 192.502 118.426 155.436 1.00 92.62 152 THR C N 1
ATOM 4464 C CA . THR C 1 9 ? 191.951 118.996 156.660 1.00 92.62 152 THR C CA 1
ATOM 4465 C C . THR C 1 9 ? 192.304 118.143 157.872 1.00 92.62 152 THR C C 1
ATOM 4466 O O . THR C 1 9 ? 192.572 118.672 158.958 1.00 92.62 152 THR C O 1
ATOM 4470 N N . ILE C 1 10 ? 192.306 116.818 157.707 1.00 93.35 153 ILE C N 1
ATOM 4471 C CA . ILE C 1 10 ? 192.642 115.926 158.814 1.00 93.35 153 ILE C CA 1
ATOM 4472 C C . ILE C 1 10 ? 194.076 116.159 159.270 1.00 93.35 153 ILE C C 1
ATOM 4473 O O . ILE C 1 10 ? 194.356 116.226 160.473 1.00 93.35 153 ILE C O 1
ATOM 4478 N N . LEU C 1 11 ? 195.006 116.286 158.321 1.00 95.07 154 LEU C N 1
ATOM 4479 C CA . LEU C 1 11 ? 196.399 116.542 158.677 1.00 95.07 154 LEU C CA 1
ATOM 4480 C C . LEU C 1 11 ? 196.553 117.885 159.380 1.00 95.07 154 LEU C C 1
ATOM 4481 O O . LEU C 1 11 ? 197.320 118.006 160.343 1.00 95.07 154 LEU C O 1
ATOM 4486 N N . SER C 1 12 ? 195.837 118.907 158.908 1.00 90.27 155 SER C N 1
ATOM 4487 C CA . SER C 1 12 ? 195.924 120.224 159.531 1.00 90.27 155 SER C CA 1
ATOM 4488 C C . SER C 1 12 ? 195.391 120.200 160.959 1.00 90.27 155 SER C C 1
ATOM 4489 O O . SER C 1 12 ? 195.948 120.858 161.846 1.00 90.27 155 SER C O 1
ATOM 4492 N N . CYS C 1 13 ? 194.311 119.452 161.200 1.00 91.09 156 CYS C N 1
ATOM 4493 C CA . CYS C 1 13 ? 193.754 119.366 162.547 1.00 91.09 156 CYS C CA 1
ATOM 4494 C C . CYS C 1 13 ? 194.724 118.686 163.505 1.00 91.09 156 CYS C C 1
ATOM 4495 O O . CYS C 1 13 ? 194.764 119.017 164.695 1.00 91.09 156 CYS C O 1
ATOM 4498 N N . ILE C 1 14 ? 195.505 117.724 163.010 1.00 92.24 157 ILE C N 1
ATOM 4499 C CA . ILE C 1 14 ? 196.524 117.095 163.844 1.00 92.24 157 ILE C CA 1
ATOM 4500 C C . ILE C 1 14 ? 197.640 118.084 164.160 1.00 92.24 157 ILE C C 1
ATOM 4501 O O . ILE C 1 14 ? 198.189 118.089 165.268 1.00 92.24 157 ILE C O 1
ATOM 4506 N N . TYR C 1 15 ? 197.987 118.938 163.194 1.00 88.15 158 TYR C N 1
ATOM 4507 C CA . TYR C 1 15 ? 199.094 119.872 163.381 1.00 88.15 158 TYR C CA 1
ATOM 4508 C C . TYR C 1 15 ? 198.821 120.844 164.522 1.00 88.15 158 TYR C C 1
ATOM 4509 O O . TYR C 1 15 ? 199.707 121.117 165.340 1.00 88.15 158 TYR C O 1
ATOM 4518 N N . VAL C 1 16 ? 197.600 121.379 164.596 1.00 86.46 159 VAL C N 1
ATOM 4519 C CA . VAL C 1 16 ? 197.291 122.374 165.619 1.00 86.46 159 VAL C CA 1
ATOM 4520 C C . VAL C 1 16 ? 197.277 121.738 167.007 1.00 86.46 159 VAL C C 1
ATOM 4521 O O . VAL C 1 16 ? 197.671 122.368 167.995 1.00 86.46 159 VAL C O 1
ATOM 4525 N N . PHE C 1 17 ? 196.830 120.482 167.106 1.00 91.79 160 PHE C N 1
ATOM 4526 C CA . PHE C 1 17 ? 196.760 119.825 168.408 1.00 91.79 160 PHE C CA 1
ATOM 4527 C C . PHE C 1 17 ? 198.144 119.544 168.979 1.00 91.79 160 PHE C C 1
ATOM 4528 O O . PHE C 1 17 ? 198.326 119.581 170.201 1.00 91.79 160 PHE C O 1
ATOM 4536 N N . ILE C 1 18 ? 199.124 119.255 168.121 1.00 89.00 161 ILE C N 1
ATOM 4537 C CA . ILE C 1 18 ? 200.485 119.035 168.598 1.00 89.00 161 ILE C CA 1
ATOM 4538 C C . ILE C 1 18 ? 201.051 120.315 169.201 1.00 89.00 161 ILE C C 1
ATOM 4539 O O . ILE C 1 18 ? 201.805 120.276 170.181 1.00 89.00 161 ILE C O 1
ATOM 4544 N N . VAL C 1 19 ? 200.692 121.467 168.632 1.00 85.23 162 VAL C N 1
ATOM 4545 C CA . VAL C 1 19 ? 201.201 122.742 169.132 1.00 85.23 162 VAL C CA 1
ATOM 4546 C C . VAL C 1 19 ? 200.725 122.990 170.558 1.00 85.23 162 VAL C C 1
ATOM 4547 O O . VAL C 1 19 ? 201.504 123.418 171.419 1.00 85.23 162 VAL C O 1
ATOM 4551 N N . PHE C 1 20 ? 199.445 122.723 170.834 1.00 84.99 163 PHE C N 1
ATOM 4552 C CA . PHE C 1 20 ? 198.907 122.975 172.168 1.00 84.99 163 PHE C CA 1
ATOM 4553 C C . PHE C 1 20 ? 199.627 122.146 173.224 1.00 84.99 163 PHE C C 1
ATOM 4554 O O . PHE C 1 20 ? 199.963 122.654 174.300 1.00 84.99 163 PHE C O 1
ATOM 4562 N N . GLY C 1 21 ? 199.866 120.865 172.939 1.00 93.39 164 GLY C N 1
ATOM 4563 C CA . GLY C 1 21 ? 200.625 120.046 173.869 1.00 93.39 164 GLY C CA 1
ATOM 4564 C C . GLY C 1 21 ? 202.059 120.514 174.016 1.00 93.39 164 GLY C C 1
ATOM 4565 O O . GLY C 1 21 ? 202.600 120.551 175.124 1.00 93.39 164 GLY C O 1
ATOM 4566 N N . PHE C 1 22 ? 202.695 120.873 172.899 1.00 91.60 165 PHE C N 1
ATOM 4567 C CA . PHE C 1 22 ? 204.061 121.385 172.954 1.00 91.60 165 PHE C CA 1
ATOM 4568 C C . PHE C 1 22 ? 204.113 122.723 173.681 1.00 91.60 165 PHE C C 1
ATOM 4569 O O . PHE C 1 22 ? 205.041 122.978 174.457 1.00 91.60 165 PHE C O 1
ATOM 4577 N N . THR C 1 23 ? 203.129 123.594 173.436 1.00 92.50 166 THR C N 1
ATOM 4578 C CA . THR C 1 23 ? 203.074 124.869 174.147 1.00 92.50 166 THR C CA 1
ATOM 4579 C C . THR C 1 23 ? 202.849 124.658 175.639 1.00 92.50 166 THR C C 1
ATOM 4580 O O . THR C 1 23 ? 203.463 125.336 176.471 1.00 92.50 166 THR C O 1
ATOM 4584 N N . SER C 1 24 ? 201.972 123.717 175.997 1.00 100.71 167 SER C N 1
ATOM 4585 C CA . SER C 1 24 ? 201.697 123.454 177.405 1.00 100.71 167 SER C CA 1
ATOM 4586 C C . SER C 1 24 ? 202.927 122.911 178.121 1.00 100.71 167 SER C C 1
ATOM 4587 O O . SER C 1 24 ? 203.167 123.236 179.290 1.00 100.71 167 SER C O 1
ATOM 4590 N N . PHE C 1 25 ? 203.713 122.073 177.440 1.00 108.29 168 PHE C N 1
ATOM 4591 C CA . PHE C 1 25 ? 204.872 121.458 178.079 1.00 108.29 168 PHE C CA 1
ATOM 4592 C C . PHE C 1 25 ? 205.906 122.499 178.491 1.00 108.29 168 PHE C C 1
ATOM 4593 O O . PHE C 1 25 ? 206.505 122.392 179.567 1.00 108.29 168 PHE C O 1
ATOM 4601 N N . ILE C 1 26 ? 206.134 123.511 177.650 1.00 105.61 169 ILE C N 1
ATOM 4602 C CA . ILE C 1 26 ? 207.152 124.505 177.972 1.00 105.61 169 ILE C CA 1
ATOM 4603 C C . ILE C 1 26 ? 206.676 125.420 179.095 1.00 105.61 169 ILE C C 1
ATOM 4604 O O . ILE C 1 26 ? 207.489 126.088 179.746 1.00 105.61 169 ILE C O 1
ATOM 4609 N N . MET C 1 27 ? 205.364 125.470 179.344 1.00 107.27 170 MET C N 1
ATOM 4610 C CA . MET C 1 27 ? 204.860 126.241 180.476 1.00 107.27 170 MET C CA 1
ATOM 4611 C C . MET C 1 27 ? 205.358 125.677 181.801 1.00 107.27 170 MET C C 1
ATOM 4612 O O . MET C 1 27 ? 205.595 126.436 182.747 1.00 107.27 170 MET C O 1
ATOM 4617 N N . VAL C 1 28 ? 205.512 124.355 181.890 1.00 116.46 171 VAL C N 1
ATOM 4618 C CA . VAL C 1 28 ? 206.085 123.753 183.088 1.00 116.46 171 VAL C CA 1
ATOM 4619 C C . VAL C 1 28 ? 207.564 124.099 183.208 1.00 116.46 171 VAL C C 1
ATOM 4620 O O . VAL C 1 28 ? 208.061 124.386 184.304 1.00 116.46 171 VAL C O 1
ATOM 4624 N N . ILE C 1 29 ? 208.290 124.077 182.086 1.00 116.04 172 ILE C N 1
ATOM 4625 C CA . ILE C 1 29 ? 209.732 124.315 182.116 1.00 116.04 172 ILE C CA 1
ATOM 4626 C C . ILE C 1 29 ? 210.032 125.721 182.620 1.00 116.04 172 ILE C C 1
ATOM 4627 O O . ILE C 1 29 ? 210.882 125.918 183.496 1.00 116.04 172 ILE C O 1
ATOM 4632 N N . VAL C 1 30 ? 209.336 126.720 182.073 1.00 114.34 173 VAL C N 1
ATOM 4633 C CA . VAL C 1 30 ? 209.573 128.097 182.493 1.00 114.34 173 VAL C CA 1
ATOM 4634 C C . VAL C 1 30 ? 209.131 128.304 183.937 1.00 114.34 173 VAL C C 1
ATOM 4635 O O . VAL C 1 30 ? 209.760 129.064 184.683 1.00 114.34 173 VAL C O 1
ATOM 4639 N N . HIS C 1 31 ? 208.055 127.634 184.359 1.00 117.40 174 HIS C N 1
ATOM 4640 C CA . HIS C 1 31 ? 207.604 127.756 185.741 1.00 117.40 174 HIS C CA 1
ATOM 4641 C C . HIS C 1 31 ? 208.621 127.177 186.716 1.00 117.40 174 HIS C C 1
ATOM 4642 O O . HIS C 1 31 ? 208.723 127.648 187.854 1.00 117.40 174 HIS C O 1
ATOM 4649 N N . GLU C 1 32 ? 209.376 126.159 186.295 1.00 124.77 175 GLU C N 1
ATOM 4650 C CA . GLU C 1 32 ? 210.416 125.599 187.148 1.00 124.77 175 GLU C CA 1
ATOM 4651 C C . GLU C 1 32 ? 211.623 126.519 187.269 1.00 124.77 175 GLU C C 1
ATOM 4652 O O . GLU C 1 32 ? 212.380 126.401 188.239 1.00 124.77 175 GLU C O 1
ATOM 4658 N N . ARG C 1 33 ? 211.823 127.423 186.307 1.00 122.11 176 ARG C N 1
ATOM 4659 C CA . ARG C 1 33 ? 212.957 128.340 186.370 1.00 122.11 176 ARG C CA 1
ATOM 4660 C C . ARG C 1 33 ? 212.852 129.263 187.578 1.00 122.11 176 ARG C C 1
ATOM 4661 O O . ARG C 1 33 ? 213.851 129.535 188.254 1.00 122.11 176 ARG C O 1
ATOM 4669 N N . VAL C 1 34 ? 211.652 129.751 187.865 1.00 126.40 177 VAL C N 1
ATOM 4670 C CA . VAL C 1 34 ? 211.410 130.670 188.974 1.00 126.40 177 VAL C CA 1
ATOM 4671 C C . VAL C 1 34 ? 210.910 129.855 190.165 1.00 126.40 177 VAL C C 1
ATOM 4672 O O . VAL C 1 34 ? 210.072 128.960 189.978 1.00 126.40 177 VAL C O 1
ATOM 4676 N N . PRO C 1 35 ? 211.431 130.083 191.375 1.00 130.56 178 PRO C N 1
ATOM 4677 C CA . PRO C 1 35 ? 210.915 129.351 192.540 1.00 130.56 178 PRO C CA 1
ATOM 4678 C C . PRO C 1 35 ? 209.468 129.687 192.866 1.00 130.56 178 PRO C C 1
ATOM 4679 O O . PRO C 1 35 ? 208.612 128.796 192.885 1.00 130.56 178 PRO C O 1
ATOM 4683 N N . ASP C 1 36 ? 209.176 130.963 193.123 1.00 132.48 179 ASP C N 1
ATOM 4684 C CA . ASP C 1 36 ? 207.832 131.353 193.543 1.00 132.48 179 ASP C CA 1
ATOM 4685 C C . ASP C 1 36 ? 207.088 132.170 192.486 1.00 132.48 179 ASP C C 1
ATOM 4686 O O . ASP C 1 36 ? 206.010 131.773 192.033 1.00 132.48 179 ASP C O 1
ATOM 4691 N N . MET C 1 37 ? 207.661 133.307 192.080 1.00 126.86 180 MET C N 1
ATOM 4692 C CA . MET C 1 37 ? 206.958 134.331 191.297 1.00 126.86 180 MET C CA 1
ATOM 4693 C C . MET C 1 37 ? 205.579 134.649 191.881 1.00 126.86 180 MET C C 1
ATOM 4694 O O . MET C 1 37 ? 204.629 134.938 191.146 1.00 126.86 180 MET C O 1
ATOM 4699 N N . GLN C 1 38 ? 205.445 134.591 193.211 1.00 122.84 181 GLN C N 1
ATOM 4700 C CA . GLN C 1 38 ? 204.180 134.909 193.862 1.00 122.84 181 GLN C CA 1
ATOM 4701 C C . GLN C 1 38 ? 204.376 135.763 195.111 1.00 122.84 181 GLN C C 1
ATOM 4702 O O . GLN C 1 38 ? 203.457 135.866 195.930 1.00 122.84 181 GLN C O 1
ATOM 4708 N N . THR C 1 39 ? 205.550 136.375 195.278 1.00 121.61 182 THR C N 1
ATOM 4709 C CA . THR C 1 39 ? 205.843 137.191 196.447 1.00 121.61 182 THR C CA 1
ATOM 4710 C C . THR C 1 39 ? 206.115 138.650 196.109 1.00 121.61 182 THR C C 1
ATOM 4711 O O . THR C 1 39 ? 205.822 139.525 196.931 1.00 121.61 182 THR C O 1
ATOM 4715 N N . TYR C 1 40 ? 206.620 138.933 194.911 1.00 115.63 183 TYR C N 1
ATOM 4716 C CA . TYR C 1 40 ? 207.055 140.270 194.556 1.00 115.63 183 TYR C CA 1
ATOM 4717 C C . TYR C 1 40 ? 205.863 141.220 194.461 1.00 115.63 183 TYR C C 1
ATOM 4718 O O . TYR C 1 40 ? 204.735 140.794 194.204 1.00 115.63 183 TYR C O 1
ATOM 4727 N N . PRO C 1 41 ? 206.084 142.513 194.678 1.00 111.52 184 PRO C N 1
ATOM 4728 C CA . PRO C 1 41 ? 205.029 143.496 194.419 1.00 111.52 184 PRO C CA 1
ATOM 4729 C C . PRO C 1 41 ? 204.897 143.750 192.929 1.00 111.52 184 PRO C C 1
ATOM 4730 O O . PRO C 1 41 ? 205.895 143.701 192.193 1.00 111.52 184 PRO C O 1
ATOM 4734 N N . PRO C 1 42 ? 203.688 144.015 192.443 1.00 93.19 185 PRO C N 1
ATOM 4735 C CA . PRO C 1 42 ? 203.505 144.209 191.001 1.00 93.19 185 PRO C CA 1
ATOM 4736 C C . PRO C 1 42 ? 204.175 145.480 190.508 1.00 93.19 185 PRO C C 1
ATOM 4737 O O . PRO C 1 42 ? 204.327 146.460 191.242 1.00 93.19 185 PRO C O 1
ATOM 4741 N N . LEU C 1 43 ? 204.582 145.450 189.242 1.00 74.99 186 LEU C N 1
ATOM 4742 C CA . LEU C 1 43 ? 205.150 146.630 188.614 1.00 74.99 186 LEU C CA 1
ATOM 4743 C C . LEU C 1 43 ? 204.063 147.685 188.403 1.00 74.99 186 LEU C C 1
ATOM 4744 O O . LEU C 1 43 ? 202.883 147.350 188.269 1.00 74.99 186 LEU C O 1
ATOM 4749 N N . PRO C 1 44 ? 204.432 148.967 188.387 1.00 69.64 187 PRO C N 1
ATOM 4750 C CA . PRO C 1 44 ? 203.425 150.032 188.243 1.00 69.64 187 PRO C CA 1
ATOM 4751 C C . PRO C 1 44 ? 202.674 149.909 186.925 1.00 69.64 187 PRO C C 1
ATOM 4752 O O . PRO C 1 44 ? 203.253 149.562 185.895 1.00 69.64 187 PRO C O 1
ATOM 4756 N N . ASP C 1 45 ? 201.377 150.196 186.969 1.00 56.20 188 ASP C N 1
ATOM 4757 C CA . ASP C 1 45 ? 200.493 150.104 185.819 1.00 56.20 188 ASP C CA 1
ATOM 4758 C C . ASP C 1 45 ? 199.535 151.290 185.822 1.00 56.20 188 ASP C C 1
ATOM 4759 O O . ASP C 1 45 ? 199.536 152.117 186.738 1.00 56.20 188 ASP C O 1
ATOM 4764 N N . ILE C 1 46 ? 198.707 151.369 184.783 1.00 54.69 189 ILE C N 1
ATOM 4765 C CA . ILE C 1 46 ? 197.752 152.464 184.653 1.00 54.69 189 ILE C CA 1
ATOM 4766 C C . ILE C 1 46 ? 196.339 151.932 184.857 1.00 54.69 189 ILE C C 1
ATOM 4767 O O . ILE C 1 46 ? 195.438 152.672 185.268 1.00 54.69 189 ILE C O 1
ATOM 4772 N N . PHE C 1 47 ? 196.138 150.644 184.585 1.00 55.34 190 PHE C N 1
ATOM 4773 C CA . PHE C 1 47 ? 194.819 150.036 184.693 1.00 55.34 190 PHE C CA 1
ATOM 4774 C C . PHE C 1 47 ? 194.708 149.086 185.876 1.00 55.34 190 PHE C C 1
ATOM 4775 O O . PHE C 1 47 ? 193.654 149.035 186.518 1.00 55.34 190 PHE C O 1
ATOM 4783 N N . LEU C 1 48 ? 195.777 148.357 186.200 1.00 56.97 191 LEU C N 1
ATOM 4784 C CA . LEU C 1 48 ? 195.760 147.467 187.354 1.00 56.97 191 LEU C CA 1
ATOM 4785 C C . LEU C 1 48 ? 195.840 148.215 188.678 1.00 56.97 191 LEU C C 1
ATOM 4786 O O . LEU C 1 48 ? 195.621 147.602 189.728 1.00 56.97 191 LEU C O 1
ATOM 4791 N N . ASP C 1 49 ? 196.144 149.513 188.657 1.00 56.53 192 ASP C N 1
ATOM 4792 C CA . ASP C 1 49 ? 196.252 150.300 189.877 1.00 56.53 192 ASP C CA 1
ATOM 4793 C C . ASP C 1 49 ? 195.007 151.124 190.177 1.00 56.53 192 ASP C C 1
ATOM 4794 O O . ASP C 1 49 ? 194.780 151.467 191.342 1.00 56.53 192 ASP C O 1
ATOM 4799 N N . SER C 1 50 ? 194.204 151.450 189.164 1.00 54.75 193 SER C N 1
ATOM 4800 C CA . SER C 1 50 ? 193.015 152.265 189.388 1.00 54.75 193 SER C CA 1
ATOM 4801 C C . SER C 1 50 ? 191.842 151.420 189.874 1.00 54.75 193 SER C C 1
ATOM 4802 O O . SER C 1 50 ? 191.328 151.629 190.977 1.00 54.75 193 SER C O 1
ATOM 4805 N N . VAL C 1 51 ? 191.408 150.464 189.065 1.00 51.25 194 VAL C N 1
ATOM 4806 C CA . VAL C 1 51 ? 190.235 149.659 189.407 1.00 51.25 194 VAL C CA 1
ATOM 4807 C C . VAL C 1 51 ? 190.640 148.597 190.426 1.00 51.25 194 VAL C C 1
ATOM 4808 O O . VAL C 1 51 ? 191.777 148.102 190.375 1.00 51.25 194 VAL C O 1
ATOM 4812 N N . PRO C 1 52 ? 189.768 148.244 191.366 1.00 54.12 195 PRO C N 1
ATOM 4813 C CA . PRO C 1 52 ? 190.080 147.150 192.289 1.00 54.12 195 PRO C CA 1
ATOM 4814 C C . PRO C 1 52 ? 189.862 145.795 191.635 1.00 54.12 195 PRO C C 1
ATOM 4815 O O . PRO C 1 52 ? 189.227 145.670 190.586 1.00 54.12 195 PRO C O 1
ATOM 4819 N N . ARG C 1 53 ? 190.409 144.765 192.276 1.00 58.21 196 ARG C N 1
ATOM 4820 C CA . ARG C 1 53 ? 190.267 143.408 191.768 1.00 58.21 196 ARG C CA 1
ATOM 4821 C C . ARG C 1 53 ? 188.820 142.945 191.885 1.00 58.21 196 ARG C C 1
ATOM 4822 O O . ARG C 1 53 ? 188.176 143.135 192.920 1.00 58.21 196 ARG C O 1
ATOM 4830 N N . ILE C 1 54 ? 188.312 142.334 190.820 1.00 55.76 197 ILE C N 1
ATOM 4831 C CA . ILE C 1 54 ? 186.971 141.763 190.784 1.00 55.76 197 ILE C CA 1
ATOM 4832 C C . ILE C 1 54 ? 187.116 140.244 190.749 1.00 55.76 197 ILE C C 1
ATOM 4833 O O . ILE C 1 54 ? 187.601 139.693 189.748 1.00 55.76 197 ILE C O 1
ATOM 4838 N N . PRO C 1 55 ? 186.727 139.528 191.807 1.00 60.75 198 PRO C N 1
ATOM 4839 C CA . PRO C 1 55 ? 186.964 138.074 191.838 1.00 60.75 198 PRO C CA 1
ATOM 4840 C C . PRO C 1 55 ? 186.253 137.304 190.737 1.00 60.75 198 PRO C C 1
ATOM 4841 O O . PRO C 1 55 ? 186.783 136.288 190.271 1.00 60.75 198 PRO C O 1
ATOM 4845 N N . TRP C 1 56 ? 185.074 137.747 190.307 1.00 59.63 199 TRP C N 1
ATOM 4846 C CA . TRP C 1 56 ? 184.290 137.017 189.320 1.00 59.63 199 TRP C CA 1
ATOM 4847 C C . TRP C 1 56 ? 184.524 137.497 187.892 1.00 59.63 199 TRP C C 1
ATOM 4848 O O . TRP C 1 56 ? 183.870 136.998 186.971 1.00 59.63 199 TRP C O 1
ATOM 4859 N N . ALA C 1 57 ? 185.439 138.447 187.684 1.00 61.43 200 ALA C N 1
ATOM 4860 C CA . ALA C 1 57 ? 185.659 138.977 186.344 1.00 61.43 200 ALA C CA 1
ATOM 4861 C C . ALA C 1 57 ? 186.416 138.009 185.445 1.00 61.43 200 ALA C C 1
ATOM 4862 O O . ALA C 1 57 ? 186.325 138.125 184.220 1.00 61.43 200 ALA C O 1
ATOM 4864 N N . PHE C 1 58 ? 187.160 137.060 186.018 1.00 65.31 201 PHE C N 1
ATOM 4865 C CA . PHE C 1 58 ? 187.912 136.124 185.191 1.00 65.31 201 PHE C CA 1
ATOM 4866 C C . PHE C 1 58 ? 187.012 135.089 184.531 1.00 65.31 201 PHE C C 1
ATOM 4867 O O . PHE C 1 58 ? 187.304 134.642 183.417 1.00 65.31 201 PHE C O 1
ATOM 4875 N N . ALA C 1 59 ? 185.926 134.693 185.196 1.00 64.73 202 ALA C N 1
ATOM 4876 C CA . ALA C 1 59 ? 185.017 133.713 184.613 1.00 64.73 202 ALA C CA 1
ATOM 4877 C C . ALA C 1 59 ? 184.249 134.291 183.432 1.00 64.73 202 ALA C C 1
ATOM 4878 O O . ALA C 1 59 ? 184.029 133.596 182.435 1.00 64.73 202 ALA C O 1
ATOM 4880 N N . MET C 1 60 ? 183.844 135.562 183.522 1.00 64.62 203 MET C N 1
ATOM 4881 C CA . MET C 1 60 ? 183.056 136.181 182.462 1.00 64.62 203 MET C CA 1
ATOM 4882 C C . MET C 1 60 ? 183.808 136.265 181.141 1.00 64.62 203 MET C C 1
ATOM 4883 O O . MET C 1 60 ? 183.170 136.329 180.085 1.00 64.62 203 MET C O 1
ATOM 4888 N N . THR C 1 61 ? 185.141 136.276 181.173 1.00 62.48 204 THR C N 1
ATOM 4889 C CA . THR C 1 61 ? 185.909 136.281 179.931 1.00 62.48 204 THR C CA 1
ATOM 4890 C C . THR C 1 61 ? 185.677 134.999 179.142 1.00 62.48 204 THR C C 1
ATOM 4891 O O . THR C 1 61 ? 185.458 135.033 177.926 1.00 62.48 204 THR C O 1
ATOM 4895 N N . GLU C 1 62 ? 185.713 133.854 179.823 1.00 65.77 205 GLU C N 1
ATOM 4896 C CA . GLU C 1 62 ? 185.524 132.569 179.165 1.00 65.77 205 GLU C CA 1
ATOM 4897 C C . GLU C 1 62 ? 184.059 132.191 178.989 1.00 65.77 205 GLU C C 1
ATOM 4898 O O . GLU C 1 62 ? 183.769 131.247 178.248 1.00 65.77 205 GLU C O 1
ATOM 4904 N N . VAL C 1 63 ? 183.132 132.892 179.648 1.00 63.30 206 VAL C N 1
ATOM 4905 C CA . VAL C 1 63 ? 181.718 132.722 179.324 1.00 63.30 206 VAL C CA 1
ATOM 4906 C C . VAL C 1 63 ? 181.447 133.198 177.903 1.00 63.30 206 VAL C C 1
ATOM 4907 O O . VAL C 1 63 ? 180.720 132.549 177.141 1.00 63.30 206 VAL C O 1
ATOM 4911 N N . CYS C 1 64 ? 182.031 134.337 177.525 1.00 59.82 207 CYS C N 1
ATOM 4912 C CA . CYS C 1 64 ? 181.901 134.833 176.161 1.00 59.82 207 CYS C CA 1
ATOM 4913 C C . CYS C 1 64 ? 182.650 133.966 175.158 1.00 59.82 207 CYS C C 1
ATOM 4914 O O . CYS C 1 64 ? 182.375 134.054 173.956 1.00 59.82 207 CYS C O 1
ATOM 4917 N N . GLY C 1 65 ? 183.590 133.140 175.620 1.00 61.05 208 GLY C N 1
ATOM 4918 C CA . GLY C 1 65 ? 184.293 132.253 174.708 1.00 61.05 208 GLY C CA 1
ATOM 4919 C C . GLY C 1 65 ? 183.387 131.192 174.110 1.00 61.05 208 GLY C C 1
ATOM 4920 O O . GLY C 1 65 ? 183.514 130.850 172.932 1.00 61.05 208 GLY C O 1
ATOM 4921 N N . MET C 1 66 ? 182.470 130.653 174.915 1.00 60.86 209 MET C N 1
ATOM 4922 C CA . MET C 1 66 ? 181.518 129.672 174.403 1.00 60.86 209 MET C CA 1
ATOM 4923 C C . MET C 1 66 ? 180.612 130.283 173.341 1.00 60.86 209 MET C C 1
ATOM 4924 O O . MET C 1 66 ? 180.339 129.658 172.311 1.00 60.86 209 MET C O 1
ATOM 4929 N N . ILE C 1 67 ? 180.137 131.508 173.578 1.00 55.22 210 ILE C N 1
ATOM 4930 C CA . ILE C 1 67 ? 179.223 132.147 172.633 1.00 55.22 210 ILE C CA 1
ATOM 4931 C C . ILE C 1 67 ? 179.896 132.335 171.280 1.00 55.22 210 ILE C C 1
ATOM 4932 O O . ILE C 1 67 ? 179.303 132.058 170.231 1.00 55.22 210 ILE C O 1
ATOM 4937 N N . LEU C 1 68 ? 181.144 132.808 171.280 1.00 53.16 211 LEU C N 1
ATOM 4938 C CA . LEU C 1 68 ? 181.871 132.958 170.024 1.00 53.16 211 LEU C CA 1
ATOM 4939 C C . LEU C 1 68 ? 182.137 131.606 169.376 1.00 53.16 211 LEU C C 1
ATOM 4940 O O . LEU C 1 68 ? 182.074 131.477 168.148 1.00 53.16 211 LEU C O 1
ATOM 4945 N N . CYS C 1 69 ? 182.437 130.585 170.183 1.00 58.13 212 CYS C N 1
ATOM 4946 C CA . CYS C 1 69 ? 182.694 129.261 169.626 1.00 58.13 212 CYS C CA 1
ATOM 4947 C C . CYS C 1 69 ? 181.406 128.596 169.158 1.00 58.13 212 CYS C C 1
ATOM 4948 O O . CYS C 1 69 ? 181.401 127.891 168.140 1.00 58.13 212 CYS C O 1
ATOM 4951 N N . TYR C 1 70 ? 180.307 128.797 169.889 1.00 60.06 213 TYR C N 1
ATOM 4952 C CA . TYR C 1 70 ? 179.034 128.203 169.490 1.00 60.06 213 TYR C CA 1
ATOM 4953 C C . TYR C 1 70 ? 178.535 128.793 168.177 1.00 60.06 213 TYR C C 1
ATOM 4954 O O . TYR C 1 70 ? 178.036 128.064 167.312 1.00 60.06 213 TYR C O 1
ATOM 4963 N N . ILE C 1 71 ? 178.656 130.112 168.011 1.00 53.88 214 ILE C N 1
ATOM 4964 C CA . ILE C 1 71 ? 178.259 130.745 166.757 1.00 53.88 214 ILE C CA 1
ATOM 4965 C C . ILE C 1 71 ? 179.155 130.279 165.617 1.00 53.88 214 ILE C C 1
ATOM 4966 O O . ILE C 1 71 ? 178.680 130.000 164.510 1.00 53.88 214 ILE C O 1
ATOM 4971 N N . TRP C 1 72 ? 180.463 130.182 165.868 1.00 55.67 215 TRP C N 1
ATOM 4972 C CA . TRP C 1 72 ? 181.390 129.747 164.827 1.00 55.67 215 TRP C CA 1
ATOM 4973 C C . TRP C 1 72 ? 181.113 128.311 164.402 1.00 55.67 215 TRP C C 1
ATOM 4974 O O . TRP C 1 72 ? 181.234 127.975 163.217 1.00 55.67 215 TRP C O 1
ATOM 4985 N N . LEU C 1 73 ? 180.751 127.446 165.352 1.00 60.10 216 LEU C N 1
ATOM 4986 C CA . LEU C 1 73 ? 180.377 126.079 165.001 1.00 60.10 216 LEU C CA 1
ATOM 4987 C C . LEU C 1 73 ? 179.138 126.060 164.117 1.00 60.10 216 LEU C C 1
ATOM 4988 O O . LEU C 1 73 ? 179.055 125.273 163.167 1.00 60.10 216 LEU C O 1
ATOM 4993 N N . LEU C 1 74 ? 178.160 126.918 164.418 1.00 59.33 217 LEU C N 1
ATOM 4994 C CA . LEU C 1 74 ? 176.963 127.006 163.588 1.00 59.33 217 LEU C CA 1
ATOM 4995 C C . LEU C 1 74 ? 177.305 127.469 162.176 1.00 59.33 217 LEU C C 1
ATOM 4996 O O . LEU C 1 74 ? 176.768 126.942 161.195 1.00 59.33 217 LEU C O 1
ATOM 5001 N N . VAL C 1 75 ? 178.195 128.457 162.054 1.00 59.42 218 VAL C N 1
ATOM 5002 C CA . VAL C 1 75 ? 178.594 128.944 160.737 1.00 59.42 218 VAL C CA 1
ATOM 5003 C C . VAL C 1 75 ? 179.367 127.870 159.981 1.00 59.42 218 VAL C C 1
ATOM 5004 O O . VAL C 1 75 ? 179.241 127.741 158.757 1.00 59.42 218 VAL C O 1
ATOM 5008 N N . LEU C 1 76 ? 180.173 127.082 160.694 1.00 62.30 219 LEU C N 1
ATOM 5009 C CA . LEU C 1 76 ? 180.981 126.060 160.037 1.00 62.30 219 LEU C CA 1
ATOM 5010 C C . LEU C 1 76 ? 180.109 124.999 159.376 1.00 62.30 219 LEU C C 1
ATOM 5011 O O . LEU C 1 76 ? 180.401 124.557 158.259 1.00 62.30 219 LEU C O 1
ATOM 5016 N N . LEU C 1 77 ? 179.033 124.580 160.047 1.00 66.42 220 LEU C N 1
ATOM 5017 C CA . LEU C 1 77 ? 178.192 123.516 159.509 1.00 66.42 220 LEU C CA 1
ATOM 5018 C C . LEU C 1 77 ? 177.410 123.967 158.281 1.00 66.42 220 LEU C C 1
ATOM 5019 O O . LEU C 1 77 ? 177.231 123.183 157.342 1.00 66.42 220 LEU C O 1
ATOM 5024 N N . LEU C 1 78 ? 176.939 125.214 158.264 1.00 71.30 221 LEU C N 1
ATOM 5025 C CA . LEU C 1 78 ? 176.106 125.728 157.183 1.00 71.30 221 LEU C CA 1
ATOM 5026 C C . LEU C 1 78 ? 176.926 126.371 156.068 1.00 71.30 221 LEU C C 1
ATOM 5027 O O . LEU C 1 78 ? 176.412 127.219 155.332 1.00 71.30 221 LEU C O 1
ATOM 5032 N N . HIS C 1 79 ? 178.191 125.988 155.930 1.00 80.00 222 HIS C N 1
ATOM 5033 C CA . HIS C 1 79 ? 179.061 126.504 154.882 1.00 80.00 222 HIS C CA 1
ATOM 5034 C C . HIS C 1 79 ? 179.412 125.384 153.913 1.00 80.00 222 HIS C C 1
ATOM 5035 O O . HIS C 1 79 ? 179.702 124.259 154.331 1.00 80.00 222 HIS C O 1
ATOM 5042 N N . LYS C 1 80 ? 179.379 125.693 152.614 1.00 84.60 223 LYS C N 1
ATOM 5043 C CA . LYS C 1 80 ? 179.642 124.664 151.612 1.00 84.60 223 LYS C CA 1
ATOM 5044 C C . LYS C 1 80 ? 181.091 124.191 151.671 1.00 84.60 223 LYS C C 1
ATOM 5045 O O . LYS C 1 80 ? 181.370 123.005 151.459 1.00 84.60 223 LYS C O 1
ATOM 5051 N N . HIS C 1 81 ? 182.025 125.099 151.957 1.00 85.45 224 HIS C N 1
ATOM 5052 C CA . HIS C 1 81 ? 183.448 124.769 151.998 1.00 85.45 224 HIS C CA 1
ATOM 5053 C C . HIS C 1 81 ? 183.852 124.548 153.453 1.00 85.45 224 HIS C C 1
ATOM 5054 O O . HIS C 1 81 ? 184.505 125.378 154.085 1.00 85.45 224 HIS C O 1
ATOM 5061 N N . ARG C 1 82 ? 183.448 123.394 153.987 1.00 79.19 225 ARG C N 1
ATOM 5062 C CA . ARG C 1 82 ? 183.814 123.048 155.355 1.00 79.19 225 ARG C CA 1
ATOM 5063 C C . ARG C 1 82 ? 185.276 122.631 155.456 1.00 79.19 225 ARG C C 1
ATOM 5064 O O . ARG C 1 82 ? 185.913 122.860 156.490 1.00 79.19 225 ARG C O 1
ATOM 5072 N N . SER C 1 83 ? 185.820 122.020 154.403 1.00 85.36 226 SER C N 1
ATOM 5073 C CA . SER C 1 83 ? 187.218 121.602 154.434 1.00 85.36 226 SER C CA 1
ATOM 5074 C C . SER C 1 83 ? 188.156 122.788 154.252 1.00 85.36 226 SER C C 1
ATOM 5075 O O . SER C 1 83 ? 189.343 122.703 154.585 1.00 85.36 226 SER C O 1
ATOM 5078 N N . ILE C 1 84 ? 187.645 123.900 153.722 1.00 78.82 227 ILE C N 1
ATOM 5079 C CA . ILE C 1 84 ? 188.495 125.062 153.487 1.00 78.82 227 ILE C CA 1
ATOM 5080 C C . ILE C 1 84 ? 188.595 125.917 154.745 1.00 78.82 227 ILE C C 1
ATOM 5081 O O . ILE C 1 84 ? 189.691 126.326 155.147 1.00 78.82 227 ILE C O 1
ATOM 5086 N N . LEU C 1 85 ? 187.457 126.203 155.383 1.00 73.08 228 LEU C N 1
ATOM 5087 C CA . LEU C 1 85 ? 187.463 127.053 156.570 1.00 73.08 228 LEU C CA 1
ATOM 5088 C C . LEU C 1 85 ? 188.236 126.407 157.713 1.00 73.08 228 LEU C C 1
ATOM 5089 O O . LEU C 1 85 ? 189.002 127.080 158.412 1.00 73.08 228 LEU C O 1
ATOM 5094 N N . LEU C 1 86 ? 188.048 125.102 157.920 1.00 74.30 229 LEU C N 1
ATOM 5095 C CA . LEU C 1 86 ? 188.693 124.435 159.046 1.00 74.30 229 LEU C CA 1
ATOM 5096 C C . LEU C 1 86 ? 190.198 124.311 158.846 1.00 74.30 229 LEU C C 1
ATOM 5097 O O . LEU C 1 86 ? 190.946 124.242 159.827 1.00 74.30 229 LEU C O 1
ATOM 5102 N N . ARG C 1 87 ? 190.662 124.281 157.594 1.00 80.07 230 ARG C N 1
ATOM 5103 C CA . ARG C 1 87 ? 192.098 124.177 157.354 1.00 80.07 230 ARG C CA 1
ATOM 5104 C C . ARG C 1 87 ? 192.823 125.469 157.708 1.00 80.07 230 ARG C C 1
ATOM 5105 O O . ARG C 1 87 ? 193.937 125.425 158.241 1.00 80.07 230 ARG C O 1
ATOM 5113 N N . ARG C 1 88 ? 192.213 126.622 157.423 1.00 66.10 231 ARG C N 1
ATOM 5114 C CA . ARG C 1 88 ? 192.830 127.895 157.776 1.00 66.10 231 ARG C CA 1
ATOM 5115 C C . ARG C 1 88 ? 192.807 128.144 159.278 1.00 66.10 231 ARG C C 1
ATOM 5116 O O . ARG C 1 88 ? 193.758 128.719 159.819 1.00 66.10 231 ARG C O 1
ATOM 5124 N N . LEU C 1 89 ? 191.740 127.726 159.961 1.00 62.97 232 LEU C N 1
ATOM 5125 C CA . LEU C 1 89 ? 191.673 127.892 161.409 1.00 62.97 232 LEU C CA 1
ATOM 5126 C C . LEU C 1 89 ? 192.779 127.110 162.104 1.00 62.97 232 LEU C C 1
ATOM 5127 O O . LEU C 1 89 ? 193.410 127.611 163.041 1.00 62.97 232 LEU C O 1
ATOM 5132 N N . CYS C 1 90 ? 193.029 125.877 161.658 1.00 72.92 233 CYS C N 1
ATOM 5133 C CA . CYS C 1 90 ? 194.090 125.081 162.262 1.00 72.92 233 CYS C CA 1
ATOM 5134 C C . CYS C 1 90 ? 195.470 125.565 161.835 1.00 72.92 233 CYS C C 1
ATOM 5135 O O . CYS C 1 90 ? 196.457 125.311 162.536 1.00 72.92 233 CYS C O 1
ATOM 5138 N N . SER C 1 91 ? 195.564 126.255 160.697 1.00 65.04 234 SER C N 1
ATOM 5139 C CA . SER C 1 91 ? 196.849 126.755 160.225 1.00 65.04 234 SER C CA 1
ATOM 5140 C C . SER C 1 91 ? 197.203 128.117 160.805 1.00 65.04 234 SER C C 1
ATOM 5141 O O . SER C 1 91 ? 198.370 128.517 160.739 1.00 65.04 234 SER C O 1
ATOM 5144 N N . LEU C 1 92 ? 196.231 128.837 161.364 1.00 57.17 235 LEU C N 1
ATOM 5145 C CA . LEU C 1 92 ? 196.511 130.124 161.989 1.00 57.17 235 LEU C CA 1
ATOM 5146 C C . LEU C 1 92 ? 196.760 129.996 163.486 1.00 57.17 235 LEU C C 1
ATOM 5147 O O . LEU C 1 92 ? 197.701 130.603 164.008 1.00 57.17 235 LEU C O 1
ATOM 5152 N N . MET C 1 93 ? 195.936 129.216 164.190 1.00 56.78 236 MET C N 1
ATOM 5153 C CA . MET C 1 93 ? 196.174 128.991 165.611 1.00 56.78 236 MET C CA 1
ATOM 5154 C C . MET C 1 93 ? 197.501 128.284 165.848 1.00 56.78 236 MET C C 1
ATOM 5155 O O . MET C 1 93 ? 198.132 128.484 166.891 1.00 56.78 236 MET C O 1
ATOM 5160 N N . GLY C 1 94 ? 197.936 127.456 164.899 1.00 62.74 237 GLY C N 1
ATOM 5161 C CA . GLY C 1 94 ? 199.234 126.816 165.031 1.00 62.74 237 GLY C CA 1
ATOM 5162 C C . GLY C 1 94 ? 200.382 127.804 164.959 1.00 62.74 237 GLY C C 1
ATOM 5163 O O . GLY C 1 94 ? 201.400 127.636 165.637 1.00 62.74 237 GLY C O 1
ATOM 5164 N N . THR C 1 95 ? 200.240 128.844 164.135 1.00 59.30 238 THR C N 1
ATOM 5165 C CA . THR C 1 95 ? 201.320 129.813 163.972 1.00 59.30 238 THR C CA 1
ATOM 5166 C C . THR C 1 95 ? 201.356 130.803 165.131 1.00 59.30 238 THR C C 1
ATOM 5167 O O . THR C 1 95 ? 202.423 131.072 165.696 1.00 59.30 238 THR C O 1
ATOM 5171 N N . VAL C 1 96 ? 200.199 131.360 165.498 1.00 53.08 239 VAL C N 1
ATOM 5172 C CA . VAL C 1 96 ? 200.160 132.357 166.563 1.00 53.08 239 VAL C CA 1
ATOM 5173 C C . VAL C 1 96 ? 200.585 131.747 167.892 1.00 53.08 239 VAL C C 1
ATOM 5174 O O . VAL C 1 96 ? 201.369 132.343 168.639 1.00 53.08 239 VAL C O 1
ATOM 5178 N N . PHE C 1 97 ? 200.079 130.555 168.212 1.00 59.46 240 PHE C N 1
ATOM 5179 C CA . PHE C 1 97 ? 200.477 129.898 169.450 1.00 59.46 240 PHE C CA 1
ATOM 5180 C C . PHE C 1 97 ? 201.933 129.457 169.424 1.00 59.46 240 PHE C C 1
ATOM 5181 O O . PHE C 1 97 ? 202.545 129.325 170.489 1.00 59.46 240 PHE C O 1
ATOM 5189 N N . LEU C 1 98 ? 202.498 129.224 168.238 1.00 63.19 241 LEU C N 1
ATOM 5190 C CA . LEU C 1 98 ? 203.929 128.956 168.147 1.00 63.19 241 LEU C CA 1
ATOM 5191 C C . LEU C 1 98 ? 204.737 130.181 168.554 1.00 63.19 241 LEU C C 1
ATOM 5192 O O . LEU C 1 98 ? 205.772 130.060 169.220 1.00 63.19 241 LEU C O 1
ATOM 5197 N N . LEU C 1 99 ? 204.280 131.371 168.156 1.00 61.91 242 LEU C N 1
ATOM 5198 C CA . LEU C 1 99 ? 204.924 132.600 168.606 1.00 61.91 242 LEU C CA 1
ATOM 5199 C C . LEU C 1 99 ? 204.768 132.791 170.107 1.00 61.91 242 LEU C C 1
ATOM 5200 O O . LEU C 1 99 ? 205.656 133.352 170.758 1.00 61.91 242 LEU C O 1
ATOM 5205 N N . ARG C 1 100 ? 203.642 132.343 170.670 1.00 66.41 243 ARG C N 1
ATOM 5206 C CA . ARG C 1 100 ? 203.442 132.438 172.112 1.00 66.41 243 ARG C CA 1
ATOM 5207 C C . ARG C 1 100 ? 204.488 131.629 172.866 1.00 66.41 243 ARG C C 1
ATOM 5208 O O . ARG C 1 100 ? 204.998 132.070 173.902 1.00 66.41 243 ARG C O 1
ATOM 5216 N N . CYS C 1 101 ? 204.814 130.438 172.363 1.00 74.29 244 CYS C N 1
ATOM 5217 C CA . CYS C 1 101 ? 205.874 129.642 172.971 1.00 74.29 244 CYS C CA 1
ATOM 5218 C C . CYS C 1 101 ? 207.220 130.349 172.877 1.00 74.29 244 CYS C C 1
ATOM 5219 O O . CYS C 1 101 ? 208.019 130.310 173.821 1.00 74.29 244 CYS C O 1
ATOM 5222 N N . PHE C 1 102 ? 207.491 130.997 171.743 1.00 71.33 245 PHE C N 1
ATOM 5223 C CA . PHE C 1 102 ? 208.787 131.637 171.544 1.00 71.33 245 PHE C CA 1
ATOM 5224 C C . PHE C 1 102 ? 208.960 132.840 172.464 1.00 71.33 245 PHE C C 1
ATOM 5225 O O . PHE C 1 102 ? 210.029 133.031 173.056 1.00 71.33 245 PHE C O 1
ATOM 5233 N N . THR C 1 103 ? 207.918 133.665 172.598 1.00 76.16 246 THR C N 1
ATOM 5234 C CA . THR C 1 103 ? 208.031 134.857 173.434 1.00 76.16 246 THR C CA 1
ATOM 5235 C C . THR C 1 103 ? 208.063 134.508 174.917 1.00 76.16 246 THR C C 1
ATOM 5236 O O . THR C 1 103 ? 208.573 135.294 175.725 1.00 76.16 246 THR C O 1
ATOM 5240 N N . MET C 1 104 ? 207.527 133.347 175.296 1.00 82.26 247 MET C N 1
ATOM 5241 C CA . MET C 1 104 ? 207.599 132.915 176.685 1.00 82.26 247 MET C CA 1
ATOM 5242 C C . MET C 1 104 ? 208.991 132.425 177.059 1.00 82.26 247 MET C C 1
ATOM 5243 O O . MET C 1 104 ? 209.454 132.680 178.175 1.00 82.26 247 MET C O 1
ATOM 5248 N N . PHE C 1 105 ? 209.666 131.724 176.146 1.00 88.19 248 PHE C N 1
ATOM 5249 C CA . PHE C 1 105 ? 210.989 131.188 176.441 1.00 88.19 248 PHE C CA 1
ATOM 5250 C C . PHE C 1 105 ? 212.049 132.282 176.489 1.00 88.19 248 PHE C C 1
ATOM 5251 O O . PHE C 1 105 ? 212.952 132.227 177.331 1.00 88.19 248 PHE C O 1
ATOM 5259 N N . VAL C 1 106 ? 211.949 133.284 175.615 1.00 87.24 249 VAL C N 1
ATOM 5260 C CA . VAL C 1 106 ? 212.973 134.322 175.566 1.00 87.24 249 VAL C CA 1
ATOM 5261 C C . VAL C 1 106 ? 212.873 135.246 176.775 1.00 87.24 249 VAL C C 1
ATOM 5262 O O . VAL C 1 106 ? 213.892 135.700 177.307 1.00 87.24 249 VAL C O 1
ATOM 5266 N N . THR C 1 107 ? 211.656 135.534 177.235 1.00 87.98 250 THR C N 1
ATOM 5267 C CA . THR C 1 107 ? 211.445 136.408 178.380 1.00 87.98 250 THR C CA 1
ATOM 5268 C C . THR C 1 107 ? 210.238 135.927 179.169 1.00 87.98 250 THR C C 1
ATOM 5269 O O . THR C 1 107 ? 209.218 135.550 178.585 1.00 87.98 250 THR C O 1
ATOM 5273 N N . SER C 1 108 ? 210.358 135.944 180.494 1.00 88.71 251 SER C N 1
ATOM 5274 C CA . SER C 1 108 ? 209.302 135.502 181.397 1.00 88.71 251 SER C CA 1
ATOM 5275 C C . SER C 1 108 ? 208.718 136.716 182.106 1.00 88.71 251 SER C C 1
ATOM 5276 O O . SER C 1 108 ? 209.460 137.519 182.683 1.00 88.71 251 SER C O 1
ATOM 5279 N N . LEU C 1 109 ? 207.394 136.848 182.063 1.00 72.78 252 LEU C N 1
ATOM 5280 C CA . LEU C 1 109 ? 206.703 137.984 182.662 1.00 72.78 252 LEU C CA 1
ATOM 5281 C C . LEU C 1 109 ? 205.338 137.526 183.148 1.00 72.78 252 LEU C C 1
ATOM 5282 O O . LEU C 1 109 ? 204.624 136.827 182.422 1.00 72.78 252 LEU C O 1
ATOM 5287 N N . SER C 1 110 ? 204.983 137.905 184.375 1.00 75.43 253 SER C N 1
ATOM 5288 C CA . SER C 1 110 ? 203.668 137.620 184.937 1.00 75.43 253 SER C CA 1
ATOM 5289 C C . SER C 1 110 ? 203.310 138.717 185.934 1.00 75.43 253 SER C C 1
ATO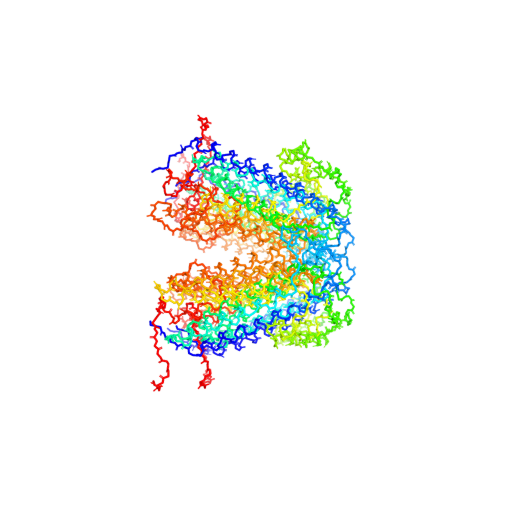M 5290 O O . SER C 1 110 ? 204.119 139.603 186.228 1.00 75.43 253 SER C O 1
ATOM 5293 N N . VAL C 1 111 ? 202.094 138.653 186.461 1.00 78.89 254 VAL C N 1
ATOM 5294 C CA . VAL C 1 111 ? 201.612 139.609 187.453 1.00 78.89 254 VAL C CA 1
ATOM 5295 C C . VAL C 1 111 ? 201.841 139.001 188.834 1.00 78.89 254 VAL C C 1
ATOM 5296 O O . VAL C 1 111 ? 201.254 137.952 189.140 1.00 78.89 254 VAL C O 1
ATOM 5300 N N . PRO C 1 112 ? 202.658 139.614 189.683 1.00 92.84 255 PRO C N 1
ATOM 5301 C CA . PRO C 1 112 ? 203.150 138.927 190.885 1.00 92.84 255 PRO C CA 1
ATOM 5302 C C . PRO C 1 112 ? 202.185 138.895 192.063 1.00 92.84 255 PRO C C 1
ATOM 5303 O O . PRO C 1 112 ? 202.187 139.822 192.877 1.00 92.84 255 PRO C O 1
ATOM 5307 N N . GLY C 1 113 ? 201.363 137.853 192.176 1.00 102.64 256 GLY C N 1
ATOM 5308 C CA . GLY C 1 113 ? 200.651 137.650 193.426 1.00 102.64 256 GLY C CA 1
ATOM 5309 C C . GLY C 1 113 ? 199.273 137.016 193.400 1.00 102.64 256 GLY C C 1
ATOM 5310 O O . GLY C 1 113 ? 198.820 136.502 194.427 1.00 102.64 256 GLY C O 1
ATOM 5311 N N . GLN C 1 114 ? 198.590 137.033 192.262 1.00 104.37 257 GLN C N 1
ATOM 5312 C CA . GLN C 1 114 ? 197.296 136.372 192.183 1.00 104.37 257 GLN C CA 1
ATOM 5313 C C . GLN C 1 114 ? 197.472 134.871 191.991 1.00 104.37 257 GLN C C 1
ATOM 5314 O O . GLN C 1 114 ? 198.356 134.414 191.260 1.00 104.37 257 GLN C O 1
ATOM 5320 N N . HIS C 1 115 ? 196.609 134.104 192.663 1.00 116.40 258 HIS C N 1
ATOM 5321 C CA . HIS C 1 115 ? 196.666 132.640 192.650 1.00 116.40 258 HIS C CA 1
ATOM 5322 C C . HIS C 1 115 ? 198.006 132.138 193.184 1.00 116.40 258 HIS C C 1
ATOM 5323 O O . HIS C 1 115 ? 198.740 131.425 192.500 1.00 116.40 258 HIS C O 1
ATOM 5330 N N . LEU C 1 116 ? 198.336 132.524 194.418 1.00 120.55 259 LEU C N 1
ATOM 5331 C CA . LEU C 1 116 ? 199.626 132.157 194.991 1.00 120.55 259 LEU C CA 1
ATOM 5332 C C . LEU C 1 116 ? 199.588 130.849 195.772 1.00 120.55 259 LEU C C 1
ATOM 5333 O O . LEU C 1 116 ? 200.627 130.443 196.305 1.00 120.55 259 LEU C O 1
ATOM 5338 N N . GLN C 1 117 ? 198.437 130.182 195.858 1.00 121.99 260 GLN C N 1
ATOM 5339 C CA . GLN C 1 117 ? 198.300 128.979 196.669 1.00 121.99 260 GLN C CA 1
ATOM 5340 C C . GLN C 1 117 ? 198.284 127.693 195.848 1.00 121.99 260 GLN C C 1
ATOM 5341 O O . GLN C 1 117 ? 197.932 126.638 196.385 1.00 121.99 260 GLN C O 1
ATOM 5347 N N . CYS C 1 118 ? 198.654 127.746 194.570 1.00 126.44 261 CYS C N 1
ATOM 5348 C CA . CYS C 1 118 ? 198.673 126.530 193.766 1.00 126.44 261 CYS C CA 1
ATOM 5349 C C . CYS C 1 118 ? 199.777 125.597 194.254 1.00 126.44 261 CYS C C 1
ATOM 5350 O O . CYS C 1 118 ? 200.923 126.008 194.457 1.00 126.44 261 CYS C O 1
ATOM 5353 N N . THR C 1 119 ? 199.415 124.335 194.465 1.00 127.81 262 THR C N 1
ATOM 5354 C CA . THR C 1 119 ? 200.290 123.371 195.114 1.00 127.81 262 THR C CA 1
ATOM 5355 C C . THR C 1 119 ? 201.129 122.629 194.076 1.00 127.81 262 THR C C 1
ATOM 5356 O O . THR C 1 119 ? 201.155 122.979 192.893 1.00 127.81 262 THR C O 1
ATOM 5360 N N . GLY C 1 120 ? 201.823 121.591 194.516 1.00 129.78 263 GLY C N 1
ATOM 5361 C CA . GLY C 1 120 ? 202.674 120.790 193.633 1.00 129.78 263 GLY C CA 1
ATOM 5362 C C . GLY C 1 120 ? 204.102 121.337 193.577 1.00 129.78 263 GLY C C 1
ATOM 5363 O O . GLY C 1 120 ? 204.864 121.164 194.522 1.00 129.78 263 GLY C O 1
ATOM 5364 N N . LYS C 1 121 ? 204.446 121.972 192.452 1.00 133.15 264 LYS C N 1
ATOM 5365 C CA . LYS C 1 121 ? 205.734 122.619 192.206 1.00 133.15 264 LYS C CA 1
ATOM 5366 C C . LYS C 1 121 ? 206.911 121.649 192.304 1.00 133.15 264 LYS C C 1
ATOM 5367 O O . LYS C 1 121 ? 206.728 120.471 192.628 1.00 133.15 264 LYS C O 1
ATOM 5373 N N . ILE C 1 122 ? 208.115 122.151 192.008 1.00 133.99 265 ILE C N 1
ATOM 5374 C CA . ILE C 1 122 ? 209.382 121.416 192.011 1.00 133.99 265 ILE C CA 1
ATOM 5375 C C . ILE C 1 122 ? 209.201 119.994 191.479 1.00 133.99 265 ILE C C 1
ATOM 5376 O O . ILE C 1 122 ? 209.500 119.002 192.155 1.00 133.99 265 ILE C O 1
ATOM 5381 N N . TYR C 1 123 ? 208.709 119.890 190.246 1.00 132.65 266 TYR C N 1
ATOM 5382 C CA . TYR C 1 123 ? 208.614 118.603 189.559 1.00 132.65 266 TYR C CA 1
ATOM 5383 C C . TYR C 1 123 ? 209.945 118.304 188.866 1.00 132.65 266 TYR C C 1
ATOM 5384 O O . TYR C 1 123 ? 210.082 118.383 187.645 1.00 132.65 266 TYR C O 1
ATOM 5393 N N . GLY C 1 124 ? 210.944 117.955 189.675 1.00 136.82 267 GLY C N 1
ATOM 5394 C CA . GLY C 1 124 ? 212.252 117.713 189.100 1.00 136.82 267 GLY C CA 1
ATOM 5395 C C . GLY C 1 124 ? 212.445 116.275 188.668 1.00 136.82 267 GLY C C 1
ATOM 5396 O O . GLY C 1 124 ? 212.881 115.428 189.453 1.00 136.82 267 GLY C O 1
ATOM 5397 N N . SER C 1 125 ? 212.096 116.006 187.407 1.00 137.13 268 SER C N 1
ATOM 5398 C CA . SER C 1 125 ? 212.319 114.750 186.697 1.00 137.13 268 SER C CA 1
ATOM 5399 C C . SER C 1 125 ? 211.663 114.880 185.329 1.00 137.13 268 SER C C 1
ATOM 5400 O O . SER C 1 125 ? 211.186 115.959 184.967 1.00 137.13 268 SER C O 1
ATOM 5403 N N . VAL C 1 126 ? 211.639 113.797 184.561 1.00 138.53 269 VAL C N 1
ATOM 5404 C CA . VAL C 1 126 ? 211.080 113.831 183.215 1.00 138.53 269 VAL C CA 1
ATOM 5405 C C . VAL C 1 126 ? 209.674 113.236 183.204 1.00 138.53 269 VAL C C 1
ATOM 5406 O O . VAL C 1 126 ? 208.872 113.526 182.309 1.00 138.53 269 VAL C O 1
ATOM 5410 N N . TRP C 1 127 ? 209.347 112.444 184.224 1.00 140.64 270 TRP C N 1
ATOM 5411 C CA . TRP C 1 127 ? 208.178 111.575 184.184 1.00 140.64 270 TRP C CA 1
ATOM 5412 C C . TRP C 1 127 ? 206.952 112.105 184.931 1.00 140.64 270 TRP C C 1
ATOM 5413 O O . TRP C 1 127 ? 205.967 111.369 185.052 1.00 140.64 270 TRP C O 1
ATOM 5424 N N . GLU C 1 128 ? 206.965 113.344 185.437 1.00 134.81 271 GLU C N 1
ATOM 5425 C CA . GLU C 1 128 ? 205.716 113.967 185.863 1.00 134.81 271 GLU C CA 1
ATOM 5426 C C . GLU C 1 128 ? 205.491 115.364 185.298 1.00 134.81 271 GLU C C 1
ATOM 5427 O O . GLU C 1 128 ? 204.381 115.891 185.448 1.00 134.81 271 GLU C O 1
ATOM 5433 N N . LYS C 1 129 ? 206.491 115.983 184.666 1.00 128.85 272 LYS C N 1
ATOM 5434 C CA . LYS C 1 129 ? 206.220 117.225 183.949 1.00 128.85 272 LYS C CA 1
ATOM 5435 C C . LYS C 1 129 ? 205.228 116.988 182.818 1.00 128.85 272 LYS C C 1
ATOM 5436 O O . LYS C 1 129 ? 204.357 117.828 182.564 1.00 128.85 272 LYS C O 1
ATOM 5442 N N . LEU C 1 130 ? 205.349 115.852 182.124 1.00 128.38 273 LEU C N 1
ATOM 5443 C CA . LEU C 1 130 ? 204.328 115.467 181.160 1.00 128.38 273 LEU C CA 1
ATOM 5444 C C . LEU C 1 130 ? 202.986 115.219 181.837 1.00 128.38 273 LEU C C 1
ATOM 5445 O O . LEU C 1 130 ? 201.936 115.505 181.249 1.00 128.38 273 LEU C O 1
ATOM 5450 N N . HIS C 1 131 ? 202.998 114.689 183.063 1.00 129.53 274 HIS C N 1
ATOM 5451 C CA . HIS C 1 131 ? 201.752 114.480 183.795 1.00 129.53 274 HIS C CA 1
ATOM 5452 C C . HIS C 1 131 ? 201.045 115.804 184.054 1.00 129.53 274 HIS C C 1
ATOM 5453 O O . HIS C 1 131 ? 199.827 115.919 183.871 1.00 129.53 274 HIS C O 1
ATOM 5460 N N . ARG C 1 132 ? 201.796 116.821 184.482 1.00 125.04 275 ARG C N 1
ATOM 5461 C CA . ARG C 1 132 ? 201.214 118.150 184.629 1.00 125.04 275 ARG C CA 1
ATOM 5462 C C . ARG C 1 132 ? 200.861 118.747 183.273 1.00 125.04 275 ARG C C 1
ATOM 5463 O O . ARG C 1 132 ? 199.839 119.429 183.137 1.00 125.04 275 ARG C O 1
ATOM 5471 N N . ALA C 1 133 ? 201.697 118.504 182.261 1.00 119.40 276 ALA C N 1
ATOM 5472 C CA . ALA C 1 133 ? 201.391 118.986 180.918 1.00 119.40 276 ALA C CA 1
ATOM 5473 C C . ALA C 1 133 ? 200.121 118.344 180.377 1.00 119.40 276 ALA C C 1
ATOM 5474 O O . ALA C 1 133 ? 199.287 119.022 179.767 1.00 119.40 276 ALA C O 1
ATOM 5476 N N . PHE C 1 134 ? 199.956 117.036 180.593 1.00 117.82 277 PHE C N 1
ATOM 5477 C CA . PHE C 1 134 ? 198.763 116.350 180.110 1.00 117.82 277 PHE C CA 1
ATOM 5478 C C . PHE C 1 134 ? 197.507 116.882 180.791 1.00 117.82 277 PHE C C 1
ATOM 5479 O O . PHE C 1 134 ? 196.465 117.044 180.144 1.00 117.82 277 PHE C O 1
ATOM 5487 N N . ALA C 1 135 ? 197.586 117.156 182.095 1.00 115.79 278 ALA C N 1
ATOM 5488 C CA . ALA C 1 135 ? 196.436 117.706 182.803 1.00 115.79 278 ALA C CA 1
ATOM 5489 C C . ALA C 1 135 ? 196.050 119.071 182.249 1.00 115.79 278 ALA C C 1
ATOM 5490 O O . ALA C 1 135 ? 194.862 119.359 182.057 1.00 115.79 278 ALA C O 1
ATOM 5492 N N . ILE C 1 136 ? 197.039 119.927 181.986 1.00 111.40 279 ILE C N 1
ATOM 5493 C CA . ILE C 1 136 ? 196.753 121.230 181.395 1.00 111.40 279 ILE C CA 1
ATOM 5494 C C . ILE C 1 136 ? 196.314 121.074 179.944 1.00 111.40 279 ILE C C 1
ATOM 5495 O O . ILE C 1 136 ? 195.393 121.759 179.484 1.00 111.40 279 ILE C O 1
ATOM 5500 N N . TRP C 1 137 ? 196.965 120.174 179.201 1.00 106.25 280 TRP C N 1
ATOM 5501 C CA . TRP C 1 137 ? 196.589 119.947 177.809 1.00 106.25 280 TRP C CA 1
ATOM 5502 C C . TRP C 1 137 ? 195.154 119.447 177.705 1.00 106.25 280 TRP C C 1
ATOM 5503 O O . TRP C 1 137 ? 194.366 119.950 176.896 1.00 106.25 280 TRP C O 1
ATOM 5514 N N . SER C 1 138 ? 194.791 118.463 178.522 1.00 107.87 281 SER C N 1
ATOM 5515 C CA . SER C 1 138 ? 193.421 117.952 178.524 1.00 107.87 281 SER C CA 1
ATOM 5516 C C . SER C 1 138 ? 192.558 118.680 179.550 1.00 107.87 281 SER C C 1
ATOM 5517 O O . SER C 1 138 ? 191.826 118.073 180.330 1.00 107.87 281 SER C O 1
ATOM 5520 N N . GLY C 1 139 ? 192.649 120.007 179.548 1.00 100.58 282 GLY C N 1
ATOM 5521 C CA . GLY C 1 139 ? 191.743 120.839 180.310 1.00 100.58 282 GLY C CA 1
ATOM 5522 C C . GLY C 1 139 ? 191.417 122.114 179.563 1.00 100.58 282 GLY C C 1
ATOM 5523 O O . GLY C 1 139 ? 190.639 122.947 180.039 1.00 100.58 282 GLY C O 1
ATOM 5524 N N . PHE C 1 140 ? 192.011 122.263 178.380 1.00 89.21 283 PHE C N 1
ATOM 5525 C CA . PHE C 1 140 ? 191.828 123.420 177.504 1.00 89.21 283 PHE C CA 1
ATOM 5526 C C . PHE C 1 140 ? 192.117 124.745 178.203 1.00 89.21 283 PHE C C 1
ATOM 5527 O O . PHE C 1 140 ? 191.633 125.795 177.770 1.00 89.21 283 PHE C O 1
ATOM 5535 N N . GLY C 1 141 ? 192.895 124.722 179.284 1.00 83.38 284 GLY C N 1
ATOM 5536 C CA . GLY C 1 141 ? 193.267 125.939 179.980 1.00 83.38 284 GLY C CA 1
ATOM 5537 C C . GLY C 1 141 ? 192.128 126.686 180.633 1.00 83.38 284 GLY C C 1
ATOM 5538 O O . GLY C 1 141 ? 192.326 127.821 181.078 1.00 83.38 284 GLY C O 1
ATOM 5539 N N . MET C 1 142 ? 190.944 126.088 180.711 1.00 86.31 285 MET C N 1
ATOM 5540 C CA . MET C 1 142 ? 189.788 126.759 181.281 1.00 86.31 285 MET C CA 1
ATOM 5541 C C . MET C 1 142 ? 189.914 126.849 182.800 1.00 86.31 285 MET C C 1
ATOM 5542 O O . MET C 1 142 ? 190.679 126.116 183.433 1.00 86.31 285 MET C O 1
ATOM 5547 N N . THR C 1 143 ? 189.147 127.768 183.387 1.00 81.46 286 THR C N 1
ATOM 5548 C CA . THR C 1 143 ? 189.058 127.857 184.838 1.00 81.46 286 THR C CA 1
ATOM 5549 C C . THR C 1 143 ? 187.806 127.194 185.394 1.00 81.46 286 THR C C 1
ATOM 5550 O O . THR C 1 143 ? 187.797 126.815 186.570 1.00 81.46 286 THR C O 1
ATOM 5554 N N . LEU C 1 144 ? 186.755 127.049 184.583 1.00 84.25 287 LEU C N 1
ATOM 5555 C CA . LEU C 1 144 ? 185.580 126.302 185.021 1.00 84.25 287 LEU C CA 1
ATOM 5556 C C . LEU C 1 144 ? 185.928 124.834 185.228 1.00 84.25 287 LEU C C 1
ATOM 5557 O O . LEU C 1 144 ? 185.615 124.249 186.271 1.00 84.25 287 LEU C O 1
ATOM 5562 N N . THR C 1 145 ? 186.579 124.223 184.238 1.00 88.97 288 THR C N 1
ATOM 5563 C CA . THR C 1 145 ? 187.202 122.911 184.402 1.00 88.97 288 THR C CA 1
ATOM 5564 C C . THR C 1 145 ? 188.632 123.154 184.873 1.00 88.97 288 THR C C 1
ATOM 5565 O O . THR C 1 145 ? 189.589 123.167 184.095 1.00 88.97 288 THR C O 1
ATOM 5569 N N . GLY C 1 146 ? 188.769 123.359 186.182 1.00 97.98 289 GLY C N 1
ATOM 5570 C CA . GLY C 1 146 ? 189.999 123.876 186.748 1.00 97.98 289 GLY C CA 1
ATOM 5571 C C . GLY C 1 146 ? 191.244 123.056 186.481 1.00 97.98 289 GLY C C 1
ATOM 5572 O O . GLY C 1 146 ? 191.459 122.004 187.090 1.00 97.98 289 GLY C O 1
ATOM 5573 N N . VAL C 1 147 ? 192.073 123.548 185.563 1.00 104.12 290 VAL C N 1
ATOM 5574 C CA . VAL C 1 147 ? 193.407 123.009 185.322 1.00 104.12 290 VAL C CA 1
ATOM 5575 C C . VAL C 1 147 ? 194.410 124.136 185.529 1.00 104.12 290 VAL C C 1
ATOM 5576 O O . VAL C 1 147 ? 195.480 123.934 186.116 1.00 104.12 290 VAL C O 1
ATOM 5580 N N . HIS C 1 148 ? 194.066 125.332 185.048 1.00 106.42 291 HIS C N 1
ATOM 5581 C CA . HIS C 1 148 ? 194.878 126.533 185.238 1.00 106.42 291 HIS C CA 1
ATOM 5582 C C . HIS C 1 148 ? 194.749 126.960 186.697 1.00 106.42 291 HIS C C 1
ATOM 5583 O O . HIS C 1 148 ? 193.993 127.866 187.058 1.00 106.42 291 HIS C O 1
ATOM 5590 N N . THR C 1 149 ? 195.509 126.278 187.556 1.00 116.62 292 THR C N 1
ATOM 5591 C CA . THR C 1 149 ? 195.376 126.473 188.995 1.00 116.62 292 THR C CA 1
ATOM 5592 C C . THR C 1 149 ? 195.964 127.807 189.446 1.00 116.62 292 THR C C 1
ATOM 5593 O O . THR C 1 149 ? 195.397 128.477 190.316 1.00 116.62 292 THR C O 1
ATOM 5597 N N . CYS C 1 150 ? 197.091 128.212 188.873 1.00 117.63 293 CYS C N 1
ATOM 5598 C CA . CYS C 1 150 ? 197.741 129.460 189.248 1.00 117.63 293 CYS C CA 1
ATOM 5599 C C . CYS C 1 150 ? 198.289 130.175 188.014 1.00 117.63 293 CYS C C 1
ATOM 5600 O O . CYS C 1 150 ? 197.982 129.821 186.874 1.00 117.63 293 CYS C O 1
ATOM 5603 N N . GLY C 1 151 ? 199.118 131.185 188.267 1.00 105.41 294 GLY C N 1
ATOM 5604 C CA . GLY C 1 151 ? 199.327 132.272 187.325 1.00 105.41 294 GLY C CA 1
ATOM 5605 C C . GLY C 1 151 ? 199.827 131.835 185.959 1.00 105.41 294 GLY C C 1
ATOM 5606 O O . GLY C 1 151 ? 200.381 130.754 185.756 1.00 105.41 294 GLY C O 1
ATOM 5607 N N . ASP C 1 152 ? 199.620 132.735 184.999 1.00 88.32 295 ASP C N 1
ATOM 5608 C CA . ASP C 1 152 ? 200.002 132.554 183.607 1.00 88.32 295 ASP C CA 1
ATOM 5609 C C . ASP C 1 152 ? 201.114 133.536 183.258 1.00 88.32 295 ASP C C 1
ATOM 5610 O O . ASP C 1 152 ? 201.498 134.382 184.069 1.00 88.32 295 ASP C O 1
ATOM 5615 N N . TYR C 1 153 ? 201.630 133.419 182.037 1.00 87.99 296 TYR C N 1
ATOM 5616 C CA . TYR C 1 153 ? 202.785 134.189 181.604 1.00 87.99 296 TYR C CA 1
ATOM 5617 C C . TYR C 1 153 ? 202.407 135.181 180.503 1.00 87.99 296 TYR C C 1
ATOM 5618 O O . TYR C 1 153 ? 201.232 135.349 180.156 1.00 87.99 296 TYR C O 1
ATOM 5627 N N . MET C 1 154 ? 203.427 135.841 179.955 1.00 71.56 297 MET C N 1
ATOM 5628 C CA . MET C 1 154 ? 203.251 136.932 179.009 1.00 71.56 297 MET C CA 1
ATOM 5629 C C . MET C 1 154 ? 202.586 136.437 177.724 1.00 71.56 297 MET C C 1
ATOM 5630 O O . MET C 1 154 ? 202.607 135.246 177.400 1.00 71.56 297 MET C O 1
ATOM 5635 N N . PHE C 1 155 ? 201.983 137.378 176.991 1.00 56.93 298 PHE C N 1
ATOM 5636 C CA . PHE C 1 155 ? 201.284 137.108 175.734 1.00 56.93 298 PHE C CA 1
ATOM 5637 C C . PHE C 1 155 ? 200.129 136.125 175.959 1.00 56.93 298 PHE C C 1
ATOM 5638 O O . PHE C 1 155 ? 200.132 134.982 175.500 1.00 56.93 298 PHE C O 1
ATOM 5646 N N . SER C 1 156 ? 199.146 136.616 176.712 1.00 59.12 299 SER C N 1
ATOM 5647 C CA . SER C 1 156 ? 198.015 135.800 177.134 1.00 59.12 299 SER C CA 1
ATOM 5648 C C . SER C 1 156 ? 197.294 135.181 175.944 1.00 59.12 299 SER C C 1
ATOM 5649 O O . SER C 1 156 ? 197.007 135.852 174.950 1.00 59.12 299 SER C O 1
ATOM 5652 N N . GLY C 1 157 ? 196.997 133.886 176.058 1.00 56.16 300 GLY C N 1
ATOM 5653 C CA . GLY C 1 157 ? 196.225 133.185 175.051 1.00 56.16 300 GLY C CA 1
ATOM 5654 C C . GLY C 1 157 ? 194.726 133.336 175.174 1.00 56.16 300 GLY C C 1
ATOM 5655 O O . GLY C 1 157 ? 193.997 132.882 174.287 1.00 56.16 300 GLY C O 1
ATOM 5656 N N . HIS C 1 158 ? 194.245 133.959 176.253 1.00 56.41 301 HIS C N 1
ATOM 5657 C CA . HIS C 1 158 ? 192.812 134.194 176.387 1.00 56.41 301 HIS C CA 1
ATOM 5658 C C . HIS C 1 158 ? 192.338 135.296 175.451 1.00 56.41 301 HIS C C 1
ATOM 5659 O O . HIS C 1 158 ? 191.139 135.395 175.170 1.00 56.41 301 HIS C O 1
ATOM 5666 N N . THR C 1 159 ? 193.258 136.131 174.965 1.00 43.05 302 THR C N 1
ATOM 5667 C CA . THR C 1 159 ? 192.896 137.173 174.012 1.00 43.05 302 THR C CA 1
ATOM 5668 C C . THR C 1 159 ? 193.081 136.708 172.574 1.00 43.05 302 THR C C 1
ATOM 5669 O O . THR C 1 159 ? 192.340 137.141 171.685 1.00 43.05 302 THR C O 1
ATOM 5673 N N . VAL C 1 160 ? 194.054 135.826 172.332 1.00 39.47 303 VAL C N 1
ATOM 5674 C CA . VAL C 1 160 ? 194.271 135.301 170.987 1.00 39.47 303 VAL C CA 1
ATOM 5675 C C . VAL C 1 160 ? 193.056 134.509 170.522 1.00 39.47 303 VAL C C 1
ATOM 5676 O O . VAL C 1 160 ? 192.599 134.658 169.382 1.00 39.47 303 VAL C O 1
ATOM 5680 N N . VAL C 1 161 ? 192.516 133.657 171.394 1.00 41.61 304 VAL C N 1
ATOM 5681 C CA . VAL C 1 161 ? 191.376 132.827 171.017 1.00 41.61 304 VAL C CA 1
ATOM 5682 C C . VAL C 1 161 ? 190.141 133.684 170.771 1.00 41.61 304 VAL C C 1
ATOM 5683 O O . VAL C 1 161 ? 189.405 133.472 169.801 1.00 41.61 304 VAL C O 1
ATOM 5687 N N . LEU C 1 162 ? 189.889 134.662 171.645 1.00 39.97 305 LEU C N 1
ATOM 5688 C CA . LEU C 1 162 ? 188.711 135.509 171.482 1.00 39.97 305 LEU C CA 1
ATOM 5689 C C . LEU C 1 162 ? 188.795 136.340 170.208 1.00 39.97 305 LEU C C 1
ATOM 5690 O O . LEU C 1 162 ? 187.795 136.502 169.498 1.00 39.97 305 LEU C O 1
ATOM 5695 N N . THR C 1 163 ? 189.978 136.877 169.901 1.00 37.95 306 THR C N 1
ATOM 5696 C CA . THR C 1 163 ? 190.112 137.741 168.732 1.00 37.95 306 THR C CA 1
ATOM 5697 C C . THR C 1 163 ? 190.082 136.939 167.437 1.00 37.95 306 THR C C 1
ATOM 5698 O O . THR C 1 163 ? 189.481 137.374 166.447 1.00 37.95 306 THR C O 1
ATOM 5702 N N . MET C 1 164 ? 190.723 135.768 167.420 1.00 39.03 307 MET C N 1
ATOM 5703 C CA . MET C 1 164 ? 190.730 134.950 166.210 1.00 39.03 307 MET C CA 1
ATOM 5704 C C . MET C 1 164 ? 189.326 134.484 165.848 1.00 39.03 307 MET C C 1
ATOM 5705 O O . MET C 1 164 ? 188.942 134.502 164.673 1.00 39.03 307 MET C O 1
ATOM 5710 N N . LEU C 1 165 ? 188.542 134.064 166.843 1.00 40.79 308 LEU C N 1
ATOM 5711 C CA . LEU C 1 165 ? 187.176 133.635 166.566 1.00 40.79 308 LEU C CA 1
ATOM 5712 C C . LEU C 1 165 ? 186.271 134.817 166.245 1.00 40.79 308 LEU C C 1
ATOM 5713 O O . LEU C 1 165 ? 185.190 134.629 165.678 1.00 40.79 308 LEU C O 1
ATOM 5718 N N . ASN C 1 166 ? 186.688 136.033 166.604 1.00 38.95 309 ASN C N 1
ATOM 5719 C CA . ASN C 1 166 ? 185.898 137.209 166.260 1.00 38.95 309 ASN C CA 1
ATOM 5720 C C . ASN C 1 166 ? 186.062 137.573 164.790 1.00 38.95 309 ASN C C 1
ATOM 5721 O O . ASN C 1 166 ? 185.106 138.014 164.143 1.00 38.95 309 ASN C O 1
ATOM 5726 N N . PHE C 1 167 ? 187.266 137.396 164.244 1.00 40.61 310 PHE C N 1
ATOM 5727 C CA . PHE C 1 167 ? 187.515 137.790 162.863 1.00 40.61 310 PHE C CA 1
ATOM 5728 C C . PHE C 1 167 ? 187.022 136.752 161.864 1.00 40.61 310 PHE C C 1
ATOM 5729 O O . PHE C 1 167 ? 186.662 137.111 160.738 1.00 40.61 310 PHE C O 1
ATOM 5737 N N . PHE C 1 168 ? 186.995 135.473 162.244 1.00 45.12 311 PHE C N 1
ATOM 5738 C CA . PHE C 1 168 ? 186.452 134.457 161.348 1.00 45.12 311 PHE C CA 1
ATOM 5739 C C . PHE C 1 168 ? 184.942 134.595 161.204 1.00 45.12 311 PHE C C 1
ATOM 5740 O O . PHE C 1 168 ? 184.390 134.328 160.131 1.00 45.12 311 PHE C O 1
ATOM 5748 N N . VAL C 1 169 ? 184.257 134.999 162.275 1.00 45.23 312 VAL C N 1
ATOM 5749 C CA . VAL C 1 169 ? 182.811 135.186 162.202 1.00 45.23 312 VAL C CA 1
ATOM 5750 C C . VAL C 1 169 ? 182.467 136.317 161.242 1.00 45.23 312 VAL C C 1
ATOM 5751 O O . VAL C 1 169 ? 181.562 136.190 160.408 1.00 45.23 312 VAL C O 1
ATOM 5755 N N . THR C 1 170 ? 183.185 137.438 161.334 1.00 48.68 313 THR C N 1
ATOM 5756 C CA . THR C 1 170 ? 182.887 138.574 160.468 1.00 48.68 313 THR C CA 1
ATOM 5757 C C . THR C 1 170 ? 183.328 138.315 159.032 1.00 48.68 313 THR C C 1
ATOM 5758 O O . THR C 1 170 ? 182.629 138.693 158.085 1.00 48.68 313 THR C O 1
ATOM 5762 N N . GLU C 1 171 ? 184.486 137.677 158.851 1.00 55.78 314 GLU C N 1
ATOM 5763 C CA . GLU C 1 171 ? 185.028 137.486 157.508 1.00 55.78 314 GLU C CA 1
ATOM 5764 C C . GLU C 1 171 ? 184.175 136.531 156.682 1.00 55.78 314 GLU C C 1
ATOM 5765 O O . GLU C 1 171 ? 183.918 136.787 155.500 1.00 55.78 314 GLU C O 1
ATOM 5771 N N . TYR C 1 172 ? 183.720 135.432 157.282 1.00 56.82 315 TYR C N 1
ATOM 5772 C CA . TYR C 1 172 ? 183.096 134.337 156.540 1.00 56.82 315 TYR C CA 1
ATOM 5773 C C . TYR C 1 172 ? 181.579 134.328 156.675 1.00 56.82 315 TYR C C 1
ATOM 5774 O O . TYR C 1 172 ? 180.958 133.266 156.768 1.00 56.82 315 TYR C O 1
ATOM 5783 N N . THR C 1 173 ? 180.963 135.504 156.694 1.00 62.12 316 THR C N 1
ATOM 5784 C CA . THR C 1 173 ? 179.525 135.682 156.593 1.00 62.12 316 THR C CA 1
ATOM 5785 C C . THR C 1 173 ? 179.240 136.734 155.533 1.00 62.12 316 THR C C 1
ATOM 5786 O O . THR C 1 173 ? 180.104 137.567 155.241 1.00 62.12 316 THR C O 1
ATOM 5790 N N . PRO C 1 174 ? 178.050 136.714 154.925 1.00 70.60 317 PRO C N 1
ATOM 5791 C CA . PRO C 1 174 ? 177.764 137.669 153.847 1.00 70.60 317 PRO C CA 1
ATOM 5792 C C . PRO C 1 174 ? 177.905 139.108 154.320 1.00 70.60 317 PRO C C 1
ATOM 5793 O O . PRO C 1 174 ? 177.597 139.443 155.465 1.00 70.60 317 PRO C O 1
ATOM 5797 N N . ARG C 1 175 ? 178.378 139.966 153.414 1.00 79.17 318 ARG C N 1
ATOM 5798 C CA . ARG C 1 175 ? 178.715 141.336 153.779 1.00 79.17 318 ARG C CA 1
ATOM 5799 C C . ARG C 1 175 ? 177.471 142.213 153.826 1.00 79.17 318 ARG C C 1
ATOM 5800 O O . ARG C 1 175 ? 177.441 143.300 153.241 1.00 79.17 318 ARG C O 1
ATOM 5808 N N . SER C 1 176 ? 176.441 141.741 154.523 1.00 69.30 319 SER C N 1
ATOM 5809 C CA . SER C 1 176 ? 175.260 142.538 154.813 1.00 69.30 319 SER C CA 1
ATOM 5810 C C . SER C 1 176 ? 174.732 142.290 156.216 1.00 69.30 319 SER C C 1
ATOM 5811 O O . SER C 1 176 ? 173.687 142.844 156.572 1.00 69.30 319 SER C O 1
ATOM 5814 N N . TRP C 1 177 ? 175.421 141.483 157.019 1.00 62.95 320 TRP C N 1
ATOM 5815 C CA . TRP C 1 177 ? 174.974 141.070 158.346 1.00 62.95 320 TRP C CA 1
ATOM 5816 C C . TRP C 1 177 ? 175.646 141.876 159.447 1.00 62.95 320 TRP C C 1
ATOM 5817 O O . TRP C 1 177 ? 175.989 141.330 160.499 1.00 62.95 320 TRP C O 1
ATOM 5828 N N . ASN C 1 178 ? 175.846 143.177 159.243 1.00 59.56 321 ASN C N 1
ATOM 5829 C CA . ASN C 1 178 ? 176.628 143.955 160.196 1.00 59.56 321 ASN C CA 1
ATOM 5830 C C . ASN C 1 178 ? 175.813 144.316 161.431 1.00 59.56 321 ASN C C 1
ATOM 5831 O O . ASN C 1 178 ? 175.750 145.481 161.833 1.00 59.56 321 ASN C O 1
ATOM 5836 N N . PHE C 1 179 ? 175.189 143.310 162.035 1.00 54.21 322 PHE C N 1
ATOM 5837 C CA . PHE C 1 179 ? 174.690 143.360 163.402 1.00 54.21 322 PHE C CA 1
ATOM 5838 C C . PHE C 1 179 ? 175.265 142.247 164.257 1.00 54.21 322 PHE C C 1
ATOM 5839 O O . PHE C 1 179 ? 175.619 142.482 165.415 1.00 54.21 322 PHE C O 1
ATOM 5847 N N . LEU C 1 180 ? 175.361 141.033 163.710 1.00 52.51 323 LEU C N 1
ATOM 5848 C CA . LEU C 1 180 ? 176.145 139.989 164.358 1.00 52.51 323 LEU C CA 1
ATOM 5849 C C . LEU C 1 180 ? 177.608 140.398 164.450 1.00 52.51 323 LEU C C 1
ATOM 5850 O O . LEU C 1 180 ? 178.300 140.057 165.416 1.00 52.51 323 LEU C O 1
ATOM 5855 N N . HIS C 1 181 ? 178.095 141.132 163.446 1.00 49.49 324 HIS C N 1
ATOM 5856 C CA . HIS C 1 181 ? 179.443 141.684 163.515 1.00 49.49 324 HIS C CA 1
ATOM 5857 C C . HIS C 1 181 ? 179.568 142.663 164.676 1.00 49.49 324 HIS C C 1
ATOM 5858 O O . HIS C 1 181 ? 180.578 142.667 165.389 1.00 49.49 324 HIS C O 1
ATOM 5865 N N . THR C 1 182 ? 178.551 143.505 164.876 1.00 47.08 325 THR C N 1
ATOM 5866 C CA . THR C 1 182 ? 178.546 144.400 166.027 1.00 47.08 325 THR C CA 1
ATOM 5867 C C . THR C 1 182 ? 178.484 143.615 167.332 1.00 47.08 325 THR C C 1
ATOM 5868 O O . THR C 1 182 ? 179.195 143.935 168.293 1.00 47.08 325 THR C O 1
ATOM 5872 N N . LEU C 1 183 ? 177.645 142.578 167.382 1.00 46.04 326 LEU C N 1
ATOM 5873 C CA . LEU C 1 183 ? 177.565 141.750 168.580 1.00 46.04 326 LEU C CA 1
ATOM 5874 C C . LEU C 1 183 ? 178.877 141.019 168.833 1.00 46.04 326 LEU C C 1
ATOM 5875 O O . LEU C 1 183 ? 179.316 140.894 169.982 1.00 46.04 326 LEU C O 1
ATOM 5880 N N . SER C 1 184 ? 179.520 140.529 167.770 1.00 43.57 327 SER C N 1
ATOM 5881 C CA . SER C 1 184 ? 180.795 139.840 167.936 1.00 43.57 327 SER C CA 1
ATOM 5882 C C . SER C 1 184 ? 181.912 140.803 168.316 1.00 43.57 327 SER C C 1
ATOM 5883 O O . SER C 1 184 ? 182.977 140.366 168.763 1.00 43.57 327 SER C O 1
ATOM 5886 N N . TRP C 1 185 ? 181.694 142.108 168.145 1.00 42.77 328 TRP C N 1
ATOM 5887 C CA . TRP C 1 185 ? 182.694 143.083 168.567 1.00 42.77 328 TRP C CA 1
ATOM 5888 C C . TRP C 1 185 ? 182.498 143.475 170.026 1.00 42.77 328 TRP C C 1
ATOM 5889 O O . TRP C 1 185 ? 183.473 143.739 170.739 1.00 42.77 328 TRP C O 1
ATOM 5900 N N . VAL C 1 186 ? 181.246 143.524 170.484 1.00 40.54 329 VAL C N 1
ATOM 5901 C CA . VAL C 1 186 ? 180.980 143.822 171.888 1.00 40.54 329 VAL C CA 1
ATOM 5902 C C . VAL C 1 186 ? 181.495 142.696 172.777 1.00 40.54 329 VAL C C 1
ATOM 5903 O O . VAL C 1 186 ? 182.059 142.941 173.850 1.00 40.54 329 VAL C O 1
ATOM 5907 N N . LEU C 1 187 ? 181.314 141.446 172.345 1.00 42.68 330 LEU C N 1
ATOM 5908 C CA . LEU C 1 187 ? 181.799 140.313 173.124 1.00 42.68 330 LEU C CA 1
ATOM 5909 C C . LEU C 1 187 ? 183.317 140.338 173.249 1.00 42.68 330 LEU C C 1
ATOM 5910 O O . LEU C 1 187 ? 183.864 140.050 174.320 1.00 42.68 330 LEU C O 1
ATOM 5915 N N . ASN C 1 188 ? 184.016 140.668 172.161 1.00 41.21 331 ASN C N 1
ATOM 5916 C CA . ASN C 1 188 ? 185.474 140.686 172.195 1.00 41.21 331 ASN C CA 1
ATOM 5917 C C . ASN C 1 188 ? 185.992 141.789 173.111 1.00 41.21 331 ASN C C 1
ATOM 5918 O O . ASN C 1 188 ? 186.924 141.567 173.892 1.00 41.21 331 ASN C O 1
ATOM 5923 N N . LEU C 1 189 ? 185.397 142.982 173.038 1.00 40.57 332 LEU C N 1
ATOM 5924 C CA . LEU C 1 189 ? 185.859 144.086 173.873 1.00 40.57 332 LEU C CA 1
ATOM 5925 C C . LEU C 1 189 ? 185.598 143.815 175.350 1.00 40.57 332 LEU C C 1
ATOM 5926 O O . LEU C 1 189 ? 186.452 144.101 176.197 1.00 40.57 332 LEU C O 1
ATOM 5931 N N . PHE C 1 190 ? 184.425 143.270 175.679 1.00 42.66 333 PHE C N 1
ATOM 5932 C CA . PHE C 1 190 ? 184.127 142.956 177.072 1.00 42.66 333 PHE C CA 1
ATOM 5933 C C . PHE C 1 190 ? 185.015 141.830 177.587 1.00 42.66 333 PHE C C 1
ATOM 5934 O O . PHE C 1 190 ? 185.420 141.837 178.755 1.00 42.66 333 PHE C O 1
ATOM 5942 N N . GLY C 1 191 ? 185.325 140.852 176.734 1.00 42.76 334 GLY C N 1
ATOM 5943 C CA . GLY C 1 191 ? 186.246 139.803 177.137 1.00 42.76 334 GLY C CA 1
ATOM 5944 C C . GLY C 1 191 ? 187.641 140.330 177.411 1.00 42.76 334 GLY C C 1
ATOM 5945 O O . GLY C 1 191 ? 188.406 139.728 178.168 1.00 42.76 334 GLY C O 1
ATOM 5946 N N . ILE C 1 192 ? 187.991 141.462 176.798 1.00 41.01 335 ILE C N 1
ATOM 5947 C CA . ILE C 1 192 ? 189.280 142.089 177.064 1.00 41.01 335 ILE C CA 1
ATOM 5948 C C . ILE C 1 192 ? 189.199 142.995 178.286 1.00 41.01 335 ILE C C 1
ATOM 5949 O O . ILE C 1 192 ? 190.181 143.148 179.023 1.00 41.01 335 ILE C O 1
ATOM 5954 N N . PHE C 1 193 ? 188.039 143.606 178.531 1.00 45.06 336 PHE C N 1
ATOM 5955 C CA . PHE C 1 193 ? 187.875 144.424 179.728 1.00 45.06 336 PHE C CA 1
ATOM 5956 C C . PHE C 1 193 ? 187.997 143.576 180.989 1.00 45.06 336 PHE C C 1
ATOM 5957 O O . PHE C 1 193 ? 188.650 143.975 181.960 1.00 45.06 336 PHE C O 1
ATOM 5965 N N . PHE C 1 194 ? 187.379 142.394 180.990 1.00 47.79 337 PHE C N 1
ATOM 5966 C CA . PHE C 1 194 ? 187.354 141.570 182.193 1.00 47.79 337 PHE C CA 1
ATOM 5967 C C . PHE C 1 194 ? 188.685 140.875 182.455 1.00 47.79 337 PHE C C 1
ATOM 5968 O O . PHE C 1 194 ? 189.025 140.628 183.616 1.00 47.79 337 PHE C O 1
ATOM 5976 N N . ILE C 1 195 ? 189.446 140.549 181.408 1.00 44.79 338 ILE C N 1
ATOM 5977 C CA . ILE C 1 195 ? 190.746 139.919 181.629 1.00 44.79 338 ILE C CA 1
ATOM 5978 C C . ILE C 1 195 ? 191.720 140.911 182.253 1.00 44.79 338 ILE C C 1
ATOM 5979 O O . ILE C 1 195 ? 192.693 140.512 182.904 1.00 44.79 338 ILE C O 1
ATOM 5984 N N . LEU C 1 196 ? 191.474 142.212 182.080 1.00 46.71 339 LEU C N 1
ATOM 5985 C CA . LEU C 1 196 ? 192.329 143.222 182.694 1.00 46.71 339 LEU C CA 1
ATOM 5986 C C . LEU C 1 196 ? 191.855 143.577 184.098 1.00 46.71 339 LEU C C 1
ATOM 5987 O O . LEU C 1 196 ? 192.676 143.758 185.004 1.00 46.71 339 LEU C O 1
ATOM 5992 N N . ALA C 1 197 ? 190.539 143.684 184.295 1.00 50.36 340 ALA C N 1
ATOM 5993 C CA . ALA C 1 197 ? 189.991 144.016 185.603 1.00 50.36 340 ALA C CA 1
ATOM 5994 C C . ALA C 1 197 ? 190.155 142.894 186.618 1.00 50.36 340 ALA C C 1
ATOM 5995 O O . ALA C 1 197 ? 189.990 143.142 187.817 1.00 50.36 340 ALA C O 1
ATOM 5997 N N . ALA C 1 198 ? 190.470 141.680 186.177 1.00 53.70 341 ALA C N 1
ATOM 5998 C CA . ALA C 1 198 ? 190.681 140.556 187.077 1.00 53.70 341 ALA C CA 1
ATOM 5999 C C . ALA C 1 198 ? 192.106 140.485 187.607 1.00 53.70 341 ALA C C 1
ATOM 6000 O O . ALA C 1 198 ? 192.425 139.556 188.357 1.00 53.70 341 ALA C O 1
ATOM 6002 N N . HIS C 1 199 ? 192.963 141.440 187.235 1.00 62.19 342 HIS C N 1
ATOM 6003 C CA . HIS C 1 199 ? 194.359 141.477 187.673 1.00 62.19 342 HIS C CA 1
ATOM 6004 C C . HIS C 1 199 ? 195.083 140.177 187.326 1.00 62.19 342 HIS C C 1
ATOM 6005 O O . HIS C 1 199 ? 195.785 139.587 188.150 1.00 62.19 342 HIS C O 1
ATOM 6012 N N . GLU C 1 200 ? 194.902 139.729 186.083 1.00 65.00 343 GLU C N 1
ATOM 6013 C CA . GLU C 1 200 ? 195.551 138.522 185.595 1.00 65.00 343 GLU C CA 1
ATOM 6014 C C . GLU C 1 200 ? 196.680 138.796 184.612 1.00 65.00 343 GLU C C 1
ATOM 6015 O O . GLU C 1 200 ? 197.630 138.008 184.554 1.00 65.00 343 GLU C O 1
ATOM 6021 N N . HIS C 1 201 ? 196.621 139.889 183.852 1.00 60.62 344 HIS C N 1
ATOM 6022 C CA . HIS C 1 201 ? 197.654 140.197 182.832 1.00 60.62 344 HIS C CA 1
ATOM 6023 C C . HIS C 1 201 ? 197.820 141.697 182.722 1.00 60.62 344 HIS C C 1
ATOM 6024 O O . HIS C 1 201 ? 196.847 142.364 182.845 1.00 60.62 344 HIS C O 1
ATOM 6031 N N . TYR C 1 202 ? 199.009 142.171 182.439 1.00 56.51 345 TYR C N 1
ATOM 6032 C CA . TYR C 1 202 ? 199.314 143.591 182.403 1.00 56.51 345 TYR C CA 1
ATOM 6033 C C . TYR C 1 202 ? 198.575 144.272 181.253 1.00 56.51 345 TYR C C 1
ATOM 6034 O O . TYR C 1 202 ? 197.947 143.630 180.407 1.00 56.51 345 TYR C O 1
ATOM 6043 N N . SER C 1 203 ? 198.659 145.604 181.231 1.00 44.18 346 SER C N 1
ATOM 6044 C CA . SER C 1 203 ? 197.991 146.364 180.181 1.00 44.18 346 SER C CA 1
ATOM 6045 C C . SER C 1 203 ? 198.744 146.285 178.861 1.00 44.18 346 SER C C 1
ATOM 6046 O O . SER C 1 203 ? 198.189 146.631 177.812 1.00 44.18 346 SER C O 1
ATOM 6049 N N . ILE C 1 204 ? 200.001 145.840 178.886 1.00 39.89 347 ILE C N 1
ATOM 6050 C CA . ILE C 1 204 ? 200.775 145.729 177.656 1.00 39.89 347 ILE C CA 1
ATOM 6051 C C . ILE C 1 204 ? 200.775 144.311 177.095 1.00 39.89 347 ILE C C 1
ATOM 6052 O O . ILE C 1 204 ? 201.020 144.130 175.894 1.00 39.89 347 ILE C O 1
ATOM 6057 N N . ASP C 1 205 ? 200.499 143.300 177.922 1.00 43.48 348 ASP C N 1
ATOM 6058 C CA . ASP C 1 205 ? 200.400 141.941 177.403 1.00 43.48 348 ASP C CA 1
ATOM 6059 C C . ASP C 1 205 ? 199.161 141.779 176.535 1.00 43.48 348 ASP C C 1
ATOM 6060 O O . ASP C 1 205 ? 199.174 141.027 175.554 1.00 43.48 348 ASP C O 1
ATOM 6065 N N . VAL C 1 206 ? 198.078 142.469 176.890 1.00 35.64 349 VAL C N 1
ATOM 6066 C CA . VAL C 1 206 ? 196.844 142.376 176.119 1.00 35.64 349 VAL C CA 1
ATOM 6067 C C . VAL C 1 206 ? 196.995 143.065 174.768 1.00 35.64 349 VAL C C 1
ATOM 6068 O O . VAL C 1 206 ? 196.591 142.523 173.732 1.00 35.64 349 VAL C O 1
ATOM 6072 N N . PHE C 1 207 ? 197.578 144.267 174.754 1.00 31.84 350 PHE C N 1
ATOM 6073 C CA . PHE C 1 207 ? 197.630 145.049 173.522 1.00 31.84 350 PHE C CA 1
ATOM 6074 C C . PHE C 1 207 ? 198.493 144.372 172.464 1.00 31.84 350 PHE C C 1
ATOM 6075 O O . PHE C 1 207 ? 198.125 144.333 171.284 1.00 31.84 350 PHE C O 1
ATOM 6083 N N . ILE C 1 208 ? 199.650 143.834 172.861 1.00 28.61 351 ILE C N 1
ATOM 6084 C CA . ILE C 1 208 ? 200.496 143.149 171.893 1.00 28.61 351 ILE C CA 1
ATOM 6085 C C . ILE C 1 208 ? 199.941 141.780 171.533 1.00 28.61 351 ILE C C 1
ATOM 6086 O O . ILE C 1 208 ? 200.462 141.125 170.624 1.00 28.61 351 ILE C O 1
ATOM 6091 N N . ALA C 1 209 ? 198.898 141.323 172.227 1.00 28.88 352 ALA C N 1
ATOM 6092 C CA . ALA C 1 209 ? 198.234 140.086 171.836 1.00 28.88 352 ALA C CA 1
ATOM 6093 C C . ALA C 1 209 ? 196.989 140.356 171.005 1.00 28.88 352 ALA C C 1
ATOM 6094 O O . ALA C 1 209 ? 196.528 139.469 170.281 1.00 28.88 352 ALA C O 1
ATOM 6096 N N . PHE C 1 210 ? 196.429 141.563 171.103 1.00 27.64 353 PHE C N 1
ATOM 6097 C CA . PHE C 1 210 ? 195.307 141.929 170.246 1.00 27.64 353 PHE C CA 1
ATOM 6098 C C . PHE C 1 210 ? 195.795 142.419 168.888 1.00 27.64 353 PHE C C 1
ATOM 6099 O O . PHE C 1 210 ? 195.019 142.485 167.928 1.00 27.64 353 PHE C O 1
ATOM 6107 N N . TYR C 1 211 ? 197.083 142.750 168.784 1.00 27.44 354 TYR C N 1
ATOM 6108 C CA . TYR C 1 211 ? 197.613 143.275 167.530 1.00 27.44 354 TYR C CA 1
ATOM 6109 C C . TYR C 1 211 ? 198.192 142.167 166.659 1.00 27.44 354 TYR C C 1
ATOM 6110 O O . TYR C 1 211 ? 197.992 142.164 165.440 1.00 27.44 354 TYR C O 1
ATOM 6119 N N . ILE C 1 212 ? 198.919 141.223 167.262 1.00 27.64 355 ILE C N 1
ATOM 6120 C CA . ILE C 1 212 ? 199.570 140.173 166.481 1.00 27.64 355 ILE C CA 1
ATOM 6121 C C . ILE C 1 212 ? 198.539 139.314 165.763 1.00 27.64 355 ILE C C 1
ATOM 6122 O O . ILE C 1 212 ? 198.692 139.000 164.576 1.00 27.64 355 ILE C O 1
ATOM 6127 N N . THR C 1 213 ? 197.474 138.918 166.463 1.00 28.86 356 THR C N 1
ATOM 6128 C CA . THR C 1 213 ? 196.444 138.102 165.827 1.00 28.86 356 THR C CA 1
ATOM 6129 C C . THR C 1 213 ? 195.735 138.867 164.717 1.00 28.86 356 THR C C 1
ATOM 6130 O O . THR C 1 213 ? 195.452 138.304 163.654 1.00 28.86 356 THR C O 1
ATOM 6134 N N . THR C 1 214 ? 195.435 140.148 164.945 1.00 30.98 357 THR C N 1
ATOM 6135 C CA . THR C 1 214 ? 194.779 140.947 163.913 1.00 30.98 357 THR C CA 1
ATOM 6136 C C . THR C 1 214 ? 195.678 141.127 162.695 1.00 30.98 357 THR C C 1
ATOM 6137 O O . THR C 1 214 ? 195.216 141.011 161.554 1.00 30.98 357 THR C O 1
ATOM 6141 N N . ARG C 1 215 ? 196.963 141.411 162.916 1.00 36.50 358 ARG C N 1
ATOM 6142 C CA . ARG C 1 215 ? 197.884 141.585 161.798 1.00 36.50 358 ARG C CA 1
ATOM 6143 C C . ARG C 1 215 ? 198.094 140.278 161.041 1.00 36.50 358 ARG C C 1
ATOM 6144 O O . ARG C 1 215 ? 198.108 140.267 159.805 1.00 36.50 358 ARG C O 1
ATOM 6152 N N . LEU C 1 216 ? 198.257 139.167 161.763 1.00 37.70 359 LEU C N 1
ATOM 6153 C CA . LEU C 1 216 ? 198.476 137.884 161.101 1.00 37.70 359 LEU C CA 1
ATOM 6154 C C . LEU C 1 216 ? 197.207 137.364 160.440 1.00 37.70 359 LEU C C 1
ATOM 6155 O O . LEU C 1 216 ? 197.277 136.469 159.590 1.00 37.70 359 LEU C O 1
ATOM 6160 N N . PHE C 1 217 ? 196.045 137.900 160.813 1.00 41.22 360 PHE C N 1
ATOM 6161 C CA . PHE C 1 217 ? 194.797 137.465 160.195 1.00 41.22 360 PHE C CA 1
ATOM 6162 C C . PHE C 1 217 ? 194.590 138.142 158.846 1.00 41.22 360 PHE C C 1
ATOM 6163 O O . PHE C 1 217 ? 194.308 137.477 157.843 1.00 41.22 360 PHE C O 1
ATOM 6171 N N . LEU C 1 218 ? 194.723 139.470 158.805 1.00 43.55 361 LEU C N 1
ATOM 6172 C CA . LEU C 1 218 ? 194.541 140.197 157.552 1.00 43.55 361 LEU C CA 1
ATOM 6173 C C . LEU C 1 218 ? 195.616 139.832 156.537 1.00 43.55 361 LEU C C 1
ATOM 6174 O O . LEU C 1 218 ? 195.332 139.711 155.340 1.00 43.55 361 LEU C O 1
ATOM 6179 N N . TYR C 1 219 ? 196.857 139.657 156.995 1.00 51.65 362 TYR C N 1
ATOM 6180 C CA . TYR C 1 219 ? 197.949 139.345 156.078 1.00 51.65 362 TYR C CA 1
ATOM 6181 C C . TYR C 1 219 ? 197.754 137.985 155.421 1.00 51.65 362 TYR C C 1
ATOM 6182 O O . TYR C 1 219 ? 198.142 137.785 154.265 1.00 51.65 362 TYR C O 1
ATOM 6191 N N . TYR C 1 220 ? 197.162 137.033 156.145 1.00 60.11 363 TYR C N 1
ATOM 6192 C CA . TYR C 1 220 ? 196.970 135.697 155.588 1.00 60.11 363 TYR C CA 1
ATOM 6193 C C . TYR C 1 220 ? 195.937 135.705 154.468 1.00 60.11 363 TYR C C 1
ATOM 6194 O O . TYR C 1 220 ? 196.158 135.108 153.408 1.00 60.11 363 TYR C O 1
ATOM 6203 N N . HIS C 1 221 ? 194.801 136.371 154.682 1.00 54.46 364 HIS C N 1
ATOM 6204 C CA . HIS C 1 221 ? 193.751 136.396 153.668 1.00 54.46 364 HIS C CA 1
ATOM 6205 C C . HIS C 1 221 ? 194.072 137.342 152.519 1.00 54.46 364 HIS C C 1
ATOM 6206 O O . HIS C 1 221 ? 193.612 137.115 151.394 1.00 54.46 364 HIS C O 1
ATOM 6213 N N . THR C 1 222 ? 194.843 138.402 152.772 1.00 60.51 365 THR C N 1
ATOM 6214 C CA . THR C 1 222 ? 195.313 139.239 151.674 1.00 60.51 365 THR C CA 1
ATOM 6215 C C . THR C 1 222 ? 196.193 138.439 150.723 1.00 60.51 365 THR C C 1
ATOM 6216 O O . THR C 1 222 ? 196.087 138.578 149.499 1.00 60.51 365 THR C O 1
ATOM 6220 N N . LEU C 1 223 ? 197.062 137.586 151.269 1.00 66.07 366 LEU C N 1
ATOM 6221 C CA . LEU C 1 223 ? 197.872 136.713 150.426 1.00 66.07 366 LEU C CA 1
ATOM 6222 C C . LEU C 1 223 ? 197.005 135.707 149.679 1.00 66.07 366 LEU C C 1
ATOM 6223 O O . LEU C 1 223 ? 197.372 135.249 148.590 1.00 66.07 366 LEU C O 1
ATOM 6228 N N . ALA C 1 224 ? 195.851 135.352 150.246 1.00 69.78 367 ALA C N 1
ATOM 6229 C CA . ALA C 1 224 ? 194.994 134.352 149.617 1.00 69.78 367 ALA C CA 1
ATOM 6230 C C . ALA C 1 224 ? 194.130 134.972 148.524 1.00 69.78 367 ALA C C 1
ATOM 6231 O O . ALA C 1 224 ? 194.094 134.476 147.392 1.00 69.78 367 ALA C O 1
ATOM 6233 N N . ASN C 1 225 ? 193.419 136.056 148.848 1.00 76.31 368 ASN C N 1
ATOM 6234 C CA . ASN C 1 225 ? 192.531 136.680 147.870 1.00 76.31 368 ASN C CA 1
ATOM 6235 C C . ASN C 1 225 ? 193.308 137.218 146.675 1.00 76.31 368 ASN C C 1
ATOM 6236 O O . ASN C 1 225 ? 192.879 137.059 145.526 1.00 76.31 368 ASN C O 1
ATOM 6241 N N . THR C 1 226 ? 194.451 137.862 146.922 1.00 86.22 369 THR C N 1
ATOM 6242 C CA . THR C 1 226 ? 195.305 138.314 145.830 1.00 86.22 369 THR C CA 1
ATOM 6243 C C . THR C 1 226 ? 195.879 137.143 145.041 1.00 86.22 369 THR C C 1
ATOM 6244 O O . THR C 1 226 ? 196.184 137.299 143.853 1.00 86.22 369 THR C O 1
ATOM 6248 N N . ARG C 1 227 ? 195.994 135.969 145.667 1.00 104.75 370 ARG C N 1
ATOM 6249 C CA . ARG C 1 227 ? 196.537 134.768 145.034 1.00 104.75 370 ARG C CA 1
ATOM 6250 C C . ARG C 1 227 ? 197.971 135.017 144.557 1.00 104.75 370 ARG C C 1
ATOM 6251 O O . ARG C 1 227 ? 198.284 134.996 143.365 1.00 104.75 370 ARG C O 1
ATOM 6259 N N . ALA C 1 228 ? 198.842 135.285 145.528 1.00 116.55 371 ALA C N 1
ATOM 6260 C CA . ALA C 1 228 ? 200.251 135.543 145.271 1.00 116.55 371 ALA C CA 1
ATOM 6261 C C . ALA C 1 228 ? 201.128 134.315 145.471 1.00 116.55 371 ALA C C 1
ATOM 6262 O O . ALA C 1 228 ? 202.350 134.417 145.329 1.00 116.55 371 ALA C O 1
ATOM 6264 N N . TYR C 1 229 ? 200.540 133.161 145.797 1.00 120.63 372 TYR C N 1
ATOM 6265 C CA . TYR C 1 229 ? 201.337 131.955 145.989 1.00 120.63 372 TYR C CA 1
ATOM 6266 C C . TYR C 1 229 ? 201.823 131.367 144.672 1.00 120.63 372 TYR C C 1
ATOM 6267 O O . TYR C 1 229 ? 202.801 130.612 144.669 1.00 120.63 372 TYR C O 1
ATOM 6276 N N . GLN C 1 230 ? 201.166 131.693 143.557 1.00 132.56 373 GLN C N 1
ATOM 6277 C CA . GLN C 1 230 ? 201.579 131.206 142.249 1.00 132.56 373 GLN C CA 1
ATOM 6278 C C . GLN C 1 230 ? 201.671 132.293 141.189 1.00 132.56 373 GLN C C 1
ATOM 6279 O O . GLN C 1 230 ? 202.278 132.049 140.140 1.00 132.56 373 GLN C O 1
ATOM 6285 N N . GLN C 1 231 ? 201.087 133.471 141.418 1.00 137.62 374 GLN C N 1
ATOM 6286 C CA . GLN C 1 231 ? 201.169 134.547 140.435 1.00 137.62 374 GLN C CA 1
ATOM 6287 C C . GLN C 1 231 ? 202.611 135.000 140.239 1.00 137.62 374 GLN C C 1
ATOM 6288 O O . GLN C 1 231 ? 203.069 135.183 139.104 1.00 137.62 374 GLN C O 1
ATOM 6294 N N . SER C 1 232 ? 203.342 135.181 141.334 1.00 142.82 375 SER C N 1
ATOM 6295 C CA . SER C 1 232 ? 204.739 135.592 141.284 1.00 142.82 375 SER C CA 1
ATOM 6296 C C . SER C 1 232 ? 205.370 135.291 142.636 1.00 142.82 375 SER C C 1
ATOM 6297 O O . SER C 1 232 ? 204.675 135.061 143.629 1.00 142.82 375 SER C O 1
ATOM 6300 N N . ARG C 1 233 ? 206.704 135.298 142.662 1.00 145.84 376 ARG C N 1
ATOM 6301 C CA . ARG C 1 233 ? 207.457 135.111 143.902 1.00 145.84 376 ARG C CA 1
ATOM 6302 C C . ARG C 1 233 ? 207.511 136.446 144.646 1.00 145.84 376 ARG C C 1
ATOM 6303 O O . ARG C 1 233 ? 208.514 137.163 144.653 1.00 145.84 376 ARG C O 1
ATOM 6311 N N . ARG C 1 234 ? 206.382 136.776 145.278 1.00 145.58 377 ARG C N 1
ATOM 6312 C CA . ARG C 1 234 ? 206.232 138.077 145.923 1.00 145.58 377 ARG C CA 1
ATOM 6313 C C . ARG C 1 234 ? 207.226 138.249 147.067 1.00 145.58 377 ARG C C 1
ATOM 6314 O O . ARG C 1 234 ? 208.095 139.127 147.027 1.00 145.58 377 ARG C O 1
ATOM 6322 N N . ALA C 1 235 ? 207.112 137.414 148.101 1.00 138.30 378 ALA C N 1
ATOM 6323 C CA . ALA C 1 235 ? 207.946 137.576 149.283 1.00 138.30 378 ALA C CA 1
ATOM 6324 C C . ALA C 1 235 ? 208.435 136.270 149.895 1.00 138.30 378 ALA C C 1
ATOM 6325 O O . ALA C 1 235 ? 209.059 136.317 150.961 1.00 138.30 378 ALA C O 1
ATOM 6327 N N . ARG C 1 236 ? 208.181 135.118 149.269 1.00 125.24 379 ARG C N 1
ATOM 6328 C CA . ARG C 1 236 ? 208.564 133.814 149.814 1.00 125.24 379 ARG C CA 1
ATOM 6329 C C . ARG C 1 236 ? 207.974 133.634 151.218 1.00 125.24 379 ARG C C 1
ATOM 6330 O O . ARG C 1 236 ? 208.675 133.628 152.233 1.00 125.24 379 ARG C O 1
ATOM 6338 N N . ILE C 1 237 ? 206.644 133.524 151.233 1.00 107.55 380 ILE C N 1
ATOM 6339 C CA . ILE C 1 237 ? 205.818 133.535 152.438 1.00 107.55 380 ILE C CA 1
ATOM 6340 C C . ILE C 1 237 ? 206.425 132.681 153.544 1.00 107.55 380 ILE C C 1
ATOM 6341 O O . ILE C 1 237 ? 206.802 131.525 153.319 1.00 107.55 380 ILE C O 1
ATOM 6346 N N . TRP C 1 238 ? 206.518 133.249 154.744 1.00 101.66 381 TRP C N 1
ATOM 6347 C CA . TRP C 1 238 ? 207.127 132.589 155.890 1.00 101.66 381 TRP C CA 1
ATOM 6348 C C . TRP C 1 238 ? 206.137 131.764 156.700 1.00 101.66 381 TRP C C 1
ATOM 6349 O O . TRP C 1 238 ? 206.535 131.165 157.705 1.00 101.66 381 TRP C O 1
ATOM 6360 N N . PHE C 1 239 ? 204.871 131.727 156.302 1.00 85.70 382 PHE C N 1
ATOM 6361 C CA . PHE C 1 239 ? 203.889 130.932 157.023 1.00 85.70 382 PHE C CA 1
ATOM 6362 C C . PHE C 1 239 ? 204.258 129.453 156.941 1.00 85.70 382 PHE C C 1
ATOM 6363 O O . PHE C 1 239 ? 204.552 128.953 155.847 1.00 85.70 382 PHE C O 1
ATOM 6371 N N . PRO C 1 240 ? 204.270 128.731 158.061 1.00 91.86 383 PRO C N 1
ATOM 6372 C CA . PRO C 1 240 ? 204.612 127.301 158.018 1.00 91.86 383 PRO C CA 1
ATOM 6373 C C . PRO C 1 240 ? 203.622 126.516 157.172 1.00 91.86 383 PRO C C 1
ATOM 6374 O O . PRO C 1 240 ? 202.434 126.429 157.493 1.00 91.86 383 PRO C O 1
ATOM 6378 N N . MET C 1 241 ? 204.128 125.944 156.078 1.00 98.56 384 MET C N 1
ATOM 6379 C CA . MET C 1 241 ? 203.349 125.092 155.179 1.00 98.56 384 MET C CA 1
ATOM 6380 C C . MET C 1 241 ? 202.132 125.836 154.624 1.00 98.56 384 MET C C 1
ATOM 6381 O O . MET C 1 241 ? 200.994 125.367 154.693 1.00 98.56 384 MET C O 1
ATOM 6386 N N . PHE C 1 242 ? 202.393 127.017 154.065 1.00 92.83 385 PHE C N 1
ATOM 6387 C CA . PHE C 1 242 ? 201.333 127.804 153.445 1.00 92.83 385 PHE C CA 1
ATOM 6388 C C . PHE C 1 242 ? 201.099 127.396 151.995 1.00 92.83 385 PHE C C 1
ATOM 6389 O O . PHE C 1 242 ? 199.953 127.338 151.540 1.00 92.83 385 PHE C O 1
ATOM 6397 N N . SER C 1 243 ? 202.176 127.116 151.258 1.00 98.93 386 SER C N 1
ATOM 6398 C CA . SER C 1 243 ? 202.031 126.695 149.869 1.00 98.93 386 SER C CA 1
ATOM 6399 C C . SER C 1 243 ? 201.385 125.320 149.762 1.00 98.93 386 SER C C 1
ATOM 6400 O O . SER C 1 243 ? 200.702 125.034 148.774 1.00 98.93 386 SER C O 1
ATOM 6403 N N . PHE C 1 244 ? 201.590 124.461 150.762 1.00 99.99 387 PHE C N 1
ATOM 6404 C CA . PHE C 1 244 ? 201.017 123.120 150.714 1.00 99.99 387 PHE C CA 1
ATOM 6405 C C . PHE C 1 244 ? 199.510 123.147 150.944 1.00 99.99 387 PHE C C 1
ATOM 6406 O O . PHE C 1 244 ? 198.762 122.426 150.274 1.00 99.99 387 PHE C O 1
ATOM 6414 N N . PHE C 1 245 ? 199.047 123.972 151.885 1.00 96.05 388 PHE C N 1
ATOM 6415 C CA . PHE C 1 245 ? 197.638 123.956 152.264 1.00 96.05 388 PHE C CA 1
ATOM 6416 C C . PHE C 1 245 ? 196.748 124.615 151.217 1.00 96.05 388 PHE C C 1
ATOM 6417 O O . PHE C 1 245 ? 195.650 124.122 150.936 1.00 96.05 388 PHE C O 1
ATOM 6425 N N . GLU C 1 246 ? 197.195 125.726 150.631 1.00 97.99 389 GLU C N 1
ATOM 6426 C CA . GLU C 1 246 ? 196.347 126.550 149.777 1.00 97.99 389 GLU C CA 1
ATOM 6427 C C . GLU C 1 246 ? 196.707 126.433 148.299 1.00 97.99 389 GLU C C 1
ATOM 6428 O O . GLU C 1 246 ? 196.375 127.325 147.512 1.00 97.99 389 GLU C O 1
ATOM 6434 N N . CYS C 1 247 ? 197.381 125.351 147.904 1.00 108.96 390 CYS C N 1
ATOM 6435 C CA . CYS C 1 247 ? 197.774 125.199 146.505 1.00 108.96 390 CYS C CA 1
ATOM 6436 C C . CYS C 1 247 ? 196.583 124.847 145.622 1.00 108.96 390 CYS C C 1
ATOM 6437 O O . CYS C 1 247 ? 196.514 125.275 144.464 1.00 108.96 390 CYS C O 1
ATOM 6440 N N . ASN C 1 248 ? 195.635 124.072 146.148 1.00 115.05 391 ASN C N 1
ATOM 6441 C CA . ASN C 1 248 ? 194.554 123.530 145.334 1.00 115.05 391 ASN C CA 1
ATOM 6442 C C . ASN C 1 248 ? 193.375 124.482 145.175 1.00 115.05 391 ASN C C 1
ATOM 6443 O O . ASN C 1 248 ? 192.407 124.127 144.493 1.00 115.05 391 ASN C O 1
ATOM 6448 N N . VAL C 1 249 ? 193.422 125.667 145.776 1.00 113.23 392 VAL C N 1
ATOM 6449 C CA . VAL C 1 249 ? 192.326 126.628 145.717 1.00 113.23 392 VAL C CA 1
ATOM 6450 C C . VAL C 1 249 ? 192.756 127.808 144.857 1.00 113.23 392 VAL C C 1
ATOM 6451 O O . VAL C 1 249 ? 193.910 128.248 144.919 1.00 113.23 392 VAL C O 1
ATOM 6455 N N . ASN C 1 250 ? 191.834 128.300 144.034 1.00 112.37 393 ASN C N 1
ATOM 6456 C CA . ASN C 1 250 ? 192.058 129.467 143.194 1.00 112.37 393 ASN C CA 1
ATOM 6457 C C . ASN C 1 250 ? 190.932 130.469 143.406 1.00 112.37 393 ASN C C 1
ATOM 6458 O O . ASN C 1 250 ? 189.758 130.093 143.489 1.00 112.37 393 ASN C O 1
ATOM 6463 N N . GLY C 1 251 ? 191.295 131.745 143.492 1.00 106.31 394 GLY C N 1
ATOM 6464 C CA . GLY C 1 251 ? 190.309 132.788 143.684 1.00 106.31 394 GLY C CA 1
ATOM 6465 C C . GLY C 1 251 ? 189.868 132.914 145.132 1.00 106.31 394 GLY C C 1
ATOM 6466 O O . GLY C 1 251 ? 190.510 132.417 146.064 1.00 106.31 394 GLY C O 1
ATOM 6467 N N . THR C 1 252 ? 188.743 133.599 145.313 1.00 98.82 395 THR C N 1
ATOM 6468 C CA . THR C 1 252 ? 188.181 133.864 146.628 1.00 98.82 395 THR C CA 1
ATOM 6469 C C . THR C 1 252 ? 187.004 132.932 146.888 1.00 98.82 395 THR C C 1
ATOM 6470 O O . THR C 1 252 ? 186.188 132.682 145.996 1.00 98.82 395 THR C O 1
ATOM 6474 N N . VAL C 1 253 ? 186.927 132.421 148.109 1.00 90.33 396 VAL C N 1
ATOM 6475 C CA . VAL C 1 253 ? 185.826 131.526 148.484 1.00 90.33 396 VAL C CA 1
ATOM 6476 C C . VAL C 1 253 ? 184.533 132.331 148.570 1.00 90.33 396 VAL C C 1
ATOM 6477 O O . VAL C 1 253 ? 184.502 133.377 149.242 1.00 90.33 396 VAL C O 1
ATOM 6481 N N . PRO C 1 254 ? 183.451 131.897 147.918 1.00 86.52 397 PRO C N 1
ATOM 6482 C CA . PRO C 1 254 ? 182.188 132.643 148.006 1.00 86.52 397 PRO C CA 1
ATOM 6483 C C . PRO C 1 254 ? 181.547 132.546 149.382 1.00 86.52 397 PRO C C 1
ATOM 6484 O O . PRO C 1 254 ? 182.097 131.915 150.290 1.00 86.52 397 PRO C O 1
ATOM 6488 N N . ASN C 1 255 ? 180.379 133.167 149.547 1.00 80.58 398 ASN C N 1
ATOM 6489 C CA . ASN C 1 255 ? 179.687 133.203 150.830 1.00 80.58 398 ASN C CA 1
ATOM 6490 C C . ASN C 1 255 ? 178.237 132.746 150.706 1.00 80.58 398 ASN C C 1
ATOM 6491 O O . ASN C 1 255 ? 177.343 133.318 151.334 1.00 80.58 398 ASN C O 1
ATOM 6496 N N . GLU C 1 256 ? 177.988 131.716 149.901 1.00 84.27 399 GLU C N 1
ATOM 6497 C CA . GLU C 1 256 ? 176.666 131.115 149.808 1.00 84.27 399 GLU C CA 1
ATOM 6498 C C . GLU C 1 256 ? 176.602 129.881 150.697 1.00 84.27 399 GLU C C 1
ATOM 6499 O O . GLU C 1 256 ? 177.573 129.128 150.807 1.00 84.27 399 GLU C O 1
ATOM 6505 N N . TYR C 1 257 ? 175.452 129.680 151.332 1.00 82.76 400 TYR C N 1
ATOM 6506 C CA . TYR C 1 257 ? 175.280 128.637 152.331 1.00 82.76 400 TYR C CA 1
ATOM 6507 C C . TYR C 1 257 ? 174.455 127.486 151.771 1.00 82.76 400 TYR C C 1
ATOM 6508 O O . TYR C 1 257 ? 173.493 127.692 151.025 1.00 82.76 400 TYR C O 1
ATOM 6517 N N . CYS C 1 258 ? 174.843 126.269 152.141 1.00 93.40 401 CYS C N 1
ATOM 6518 C CA . CYS C 1 258 ? 174.157 125.053 151.729 1.00 93.40 401 CYS C CA 1
ATOM 6519 C C . CYS C 1 258 ? 173.729 124.279 152.970 1.00 93.40 401 CYS C C 1
ATOM 6520 O O . CYS C 1 258 ? 174.011 124.675 154.105 1.00 93.40 401 CYS C O 1
ATOM 6523 N N . TRP C 1 259 ? 173.040 123.162 152.748 1.00 107.46 402 TRP C N 1
ATOM 6524 C CA . TRP C 1 259 ? 172.534 122.325 153.831 1.00 107.46 402 TRP C CA 1
ATOM 6525 C C . TRP C 1 259 ? 172.904 120.882 153.517 1.00 107.46 402 TRP C C 1
ATOM 6526 O O . TRP C 1 259 ? 172.538 120.373 152.437 1.00 107.46 402 TRP C O 1
ATOM 6537 N N . PRO C 1 260 ? 173.617 120.184 154.406 1.00 111.01 403 PRO C N 1
ATOM 6538 C CA . PRO C 1 260 ? 174.117 118.846 154.060 1.00 111.01 403 PRO C CA 1
ATOM 6539 C C . PRO C 1 260 ? 173.073 117.749 154.200 1.00 111.01 403 PRO C C 1
ATOM 6540 O O . PRO C 1 260 ? 173.104 116.764 153.456 1.00 111.01 403 PRO C O 1
ATOM 6544 N N . PHE C 1 261 ? 172.150 117.901 155.145 1.00 115.94 404 PHE C N 1
ATOM 6545 C CA . PHE C 1 261 ? 171.131 116.881 155.358 1.00 115.94 404 PHE C CA 1
ATOM 6546 C C . PHE C 1 261 ? 170.108 116.902 154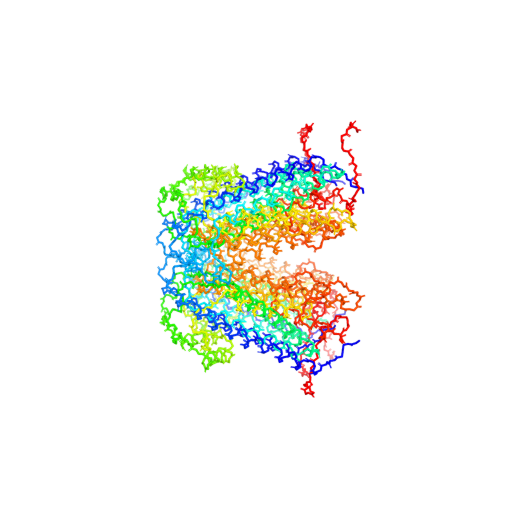.229 1.00 115.94 404 PHE C C 1
ATOM 6547 O O . PHE C 1 261 ? 169.836 117.947 153.633 1.00 115.94 404 PHE C O 1
ATOM 6555 N N . SER C 1 262 ? 169.544 115.730 153.932 1.00 125.60 405 SER C N 1
ATOM 6556 C CA . SER C 1 262 ? 168.550 115.578 152.878 1.00 125.60 405 SER C CA 1
ATOM 6557 C C . SER C 1 262 ? 167.135 115.441 153.431 1.00 125.60 405 SER C C 1
ATOM 6558 O O . SER C 1 262 ? 166.287 114.787 152.812 1.00 125.60 405 SER C O 1
ATOM 6561 N N . LYS C 1 263 ? 166.862 116.045 154.586 1.00 126.74 406 LYS C N 1
ATOM 6562 C CA . LYS C 1 263 ? 165.547 115.991 155.226 1.00 126.74 406 LYS C CA 1
ATOM 6563 C C . LYS C 1 263 ? 165.111 117.410 155.567 1.00 126.74 406 LYS C C 1
ATOM 6564 O O . LYS C 1 263 ? 165.193 117.835 156.727 1.00 126.74 406 LYS C O 1
ATOM 6570 N N . PRO C 1 264 ? 164.639 118.178 154.571 1.00 126.50 407 PRO C N 1
ATOM 6571 C CA . PRO C 1 264 ? 164.188 119.556 154.792 1.00 126.50 407 PRO C CA 1
ATOM 6572 C C . PRO C 1 264 ? 162.969 119.637 155.707 1.00 126.50 407 PRO C C 1
ATOM 6573 O O . PRO C 1 264 ? 161.857 119.386 155.243 1.00 126.50 407 PRO C O 1
ATOM 6577 N N . ARG D 1 1 ? 206.639 166.100 138.965 1.00 120.55 144 ARG D N 1
ATOM 6578 C CA . ARG D 1 1 ? 207.831 166.911 139.177 1.00 120.55 144 ARG D CA 1
ATOM 6579 C C . ARG D 1 1 ? 207.941 167.353 140.632 1.00 120.55 144 ARG D C 1
ATOM 6580 O O . ARG D 1 1 ? 207.092 168.090 141.134 1.00 120.55 144 ARG D O 1
ATOM 6588 N N . LEU D 1 2 ? 208.995 166.899 141.305 1.00 116.92 145 LEU D N 1
ATOM 6589 C CA . LEU D 1 2 ? 209.197 167.244 142.705 1.00 116.92 145 LEU D CA 1
ATOM 6590 C C . LEU D 1 2 ? 209.703 168.676 142.833 1.00 116.92 145 LEU D C 1
ATOM 6591 O O . LEU D 1 2 ? 210.530 169.130 142.036 1.00 116.92 145 LEU D O 1
ATOM 6596 N N . ASP D 1 3 ? 209.197 169.391 143.836 1.00 115.30 146 ASP D N 1
ATOM 6597 C CA . ASP D 1 3 ? 209.584 170.770 144.091 1.00 115.30 146 ASP D CA 1
ATOM 6598 C C . ASP D 1 3 ? 210.357 170.844 145.398 1.00 115.30 146 ASP D C 1
ATOM 6599 O O . ASP D 1 3 ? 209.794 170.526 146.456 1.00 115.30 146 ASP D O 1
ATOM 6604 N N . PRO D 1 4 ? 211.630 171.239 145.381 1.00 109.07 147 PRO D N 1
ATOM 6605 C CA . PRO D 1 4 ? 212.381 171.372 146.639 1.00 109.07 147 PRO D CA 1
ATOM 6606 C C . PRO D 1 4 ? 211.764 172.437 147.531 1.00 109.07 147 PRO D C 1
ATOM 6607 O O . PRO D 1 4 ? 211.715 173.618 147.179 1.00 109.07 147 PRO D O 1
ATOM 6611 N N . GLU D 1 5 ? 211.289 172.008 148.697 1.00 98.61 148 GLU D N 1
ATOM 6612 C CA . GLU D 1 5 ? 210.627 172.882 149.661 1.00 98.61 148 GLU D CA 1
ATOM 6613 C C . GLU D 1 5 ? 211.597 173.142 150.809 1.00 98.61 148 GLU D C 1
ATOM 6614 O O . GLU D 1 5 ? 211.787 172.288 151.680 1.00 98.61 148 GLU D O 1
ATOM 6620 N N . TYR D 1 6 ? 212.211 174.325 150.807 1.00 93.99 149 TYR D N 1
ATOM 6621 C CA . TYR D 1 6 ? 213.143 174.697 151.863 1.00 93.99 149 TYR D CA 1
ATOM 6622 C C . TYR D 1 6 ? 212.450 175.247 153.102 1.00 93.99 149 TYR D C 1
ATOM 6623 O O . TYR D 1 6 ? 213.114 175.438 154.126 1.00 93.99 149 TYR D O 1
ATOM 6632 N N . TRP D 1 7 ? 211.145 175.504 153.039 1.00 84.21 150 TRP D N 1
ATOM 6633 C CA . TRP D 1 7 ? 210.407 176.006 154.189 1.00 84.21 150 TRP D CA 1
ATOM 6634 C C . TRP D 1 7 ? 209.646 174.915 154.931 1.00 84.21 150 TRP D C 1
ATOM 6635 O O . TRP D 1 7 ? 209.399 175.065 156.132 1.00 84.21 150 TRP D O 1
ATOM 6646 N N . LYS D 1 8 ? 209.271 173.830 154.253 1.00 83.00 151 LYS D N 1
ATOM 6647 C CA . LYS D 1 8 ? 208.610 172.713 154.915 1.00 83.00 151 LYS D CA 1
ATOM 6648 C C . LYS D 1 8 ? 209.562 171.890 155.769 1.00 83.00 151 LYS D C 1
ATOM 6649 O O . LYS D 1 8 ? 209.159 171.393 156.826 1.00 83.00 151 LYS D O 1
ATOM 6655 N N . THR D 1 9 ? 210.815 171.731 155.331 1.00 82.71 152 THR D N 1
ATOM 6656 C CA . THR D 1 9 ? 211.782 170.977 156.122 1.00 82.71 152 THR D CA 1
ATOM 6657 C C . THR D 1 9 ? 212.060 171.664 157.454 1.00 82.71 152 THR D C 1
ATOM 6658 O O . THR D 1 9 ? 212.422 171.005 158.436 1.00 82.71 152 THR D O 1
ATOM 6662 N N . ILE D 1 10 ? 211.902 172.989 157.506 1.00 82.77 153 ILE D N 1
ATOM 6663 C CA . ILE D 1 10 ? 212.049 173.702 158.771 1.00 82.77 153 ILE D CA 1
ATOM 6664 C C . ILE D 1 10 ? 210.951 173.291 159.742 1.00 82.77 153 ILE D C 1
ATOM 6665 O O . ILE D 1 10 ? 211.210 173.038 160.924 1.00 82.77 153 ILE D O 1
ATOM 6670 N N . LEU D 1 11 ? 209.707 173.216 159.259 1.00 80.27 154 LEU D N 1
ATOM 6671 C CA . LEU D 1 11 ? 208.610 172.761 160.108 1.00 80.27 154 LEU D CA 1
ATOM 6672 C C . LEU D 1 11 ? 208.822 171.320 160.549 1.00 80.27 154 LEU D C 1
ATOM 6673 O O . LEU D 1 11 ? 208.558 170.971 161.706 1.00 80.27 154 LEU D O 1
ATOM 6678 N N . SER D 1 12 ? 209.290 170.465 159.636 1.00 79.81 155 SER D N 1
ATOM 6679 C CA . SER D 1 12 ? 209.590 169.084 160.000 1.00 79.81 155 SER D CA 1
ATOM 6680 C C . SER D 1 12 ? 210.730 169.014 161.007 1.00 79.81 155 SER D C 1
ATOM 6681 O O . SER D 1 12 ? 210.692 168.203 161.939 1.00 79.81 155 SER D O 1
ATOM 6684 N N . CYS D 1 13 ? 211.756 169.851 160.831 1.00 79.45 156 CYS D N 1
ATOM 6685 C CA . CYS D 1 13 ? 212.875 169.857 161.768 1.00 79.45 156 CYS D CA 1
ATOM 6686 C C . CYS D 1 13 ? 212.433 170.301 163.157 1.00 79.45 156 CYS D C 1
ATOM 6687 O O . CYS D 1 13 ? 212.885 169.746 164.163 1.00 79.45 156 CYS D O 1
ATOM 6690 N N . ILE D 1 14 ? 211.557 171.304 163.234 1.00 76.35 157 ILE D N 1
ATOM 6691 C CA . ILE D 1 14 ? 211.065 171.756 164.532 1.00 76.35 157 ILE D CA 1
ATOM 6692 C C . ILE D 1 14 ? 210.221 170.672 165.191 1.00 76.35 157 ILE D C 1
ATOM 6693 O O . ILE D 1 14 ? 210.249 170.503 166.415 1.00 76.35 157 ILE D O 1
ATOM 6698 N N . TYR D 1 15 ? 209.472 169.910 164.389 1.00 71.33 158 TYR D N 1
ATOM 6699 C CA . TYR D 1 15 ? 208.534 168.937 164.941 1.00 71.33 158 TYR D CA 1
ATOM 6700 C C . TYR D 1 15 ? 209.246 167.854 165.743 1.00 71.33 158 TYR D C 1
ATOM 6701 O O . TYR D 1 15 ? 208.752 167.425 166.792 1.00 71.33 158 TYR D O 1
ATOM 6710 N N . VAL D 1 16 ? 210.404 167.391 165.265 1.00 72.04 159 VAL D N 1
ATOM 6711 C CA . VAL D 1 16 ? 211.083 166.286 165.938 1.00 72.04 159 VAL D CA 1
ATOM 6712 C C . VAL D 1 16 ? 211.628 166.726 167.295 1.00 72.04 159 VAL D C 1
ATOM 6713 O O . VAL D 1 16 ? 211.606 165.957 168.262 1.00 72.04 159 VAL D O 1
ATOM 6717 N N . PHE D 1 17 ? 212.120 167.966 167.396 1.00 77.79 160 PHE D N 1
ATOM 6718 C CA . PHE D 1 17 ? 212.664 168.434 168.669 1.00 77.79 160 PHE D CA 1
ATOM 6719 C C . PHE D 1 17 ? 211.579 168.631 169.718 1.00 77.79 160 PHE D C 1
ATOM 6720 O O . PHE D 1 17 ? 211.832 168.427 170.911 1.00 77.79 160 PHE D O 1
ATOM 6728 N N . ILE D 1 18 ? 210.374 169.033 169.305 1.00 72.31 161 ILE D N 1
ATOM 6729 C CA . ILE D 1 18 ? 209.273 169.156 170.256 1.00 72.31 161 ILE D CA 1
ATOM 6730 C C . ILE D 1 18 ? 208.938 167.798 170.858 1.00 72.31 161 ILE D C 1
ATOM 6731 O O . ILE D 1 18 ? 208.697 167.678 172.066 1.00 72.31 161 ILE D O 1
ATOM 6736 N N . VAL D 1 19 ? 208.917 166.754 170.027 1.00 68.68 162 VAL D N 1
ATOM 6737 C CA . VAL D 1 19 ? 208.659 165.406 170.523 1.00 68.68 162 VAL D CA 1
ATOM 6738 C C . VAL D 1 19 ? 209.785 164.953 171.445 1.00 68.68 162 VAL D C 1
ATOM 6739 O O . VAL D 1 19 ? 209.550 164.257 172.441 1.00 68.68 162 VAL D O 1
ATOM 6743 N N . PHE D 1 20 ? 211.023 165.351 171.139 1.00 75.54 163 PHE D N 1
ATOM 6744 C CA . PHE D 1 20 ? 212.153 164.989 171.990 1.00 75.54 163 PHE D CA 1
ATOM 6745 C C . PHE D 1 20 ? 211.983 165.543 173.398 1.00 75.54 163 PHE D C 1
ATOM 6746 O O . PHE D 1 20 ? 212.260 164.851 174.384 1.00 75.54 163 PHE D O 1
ATOM 6754 N N . GLY D 1 21 ? 211.534 166.794 173.512 1.00 75.85 164 GLY D N 1
ATOM 6755 C CA . GLY D 1 21 ? 211.289 167.364 174.827 1.00 75.85 164 GLY D CA 1
ATOM 6756 C C . GLY D 1 21 ? 210.138 166.690 175.550 1.00 75.85 164 GLY D C 1
ATOM 6757 O O . GLY D 1 21 ? 210.189 166.495 176.768 1.00 75.85 164 GLY D O 1
ATOM 6758 N N . PHE D 1 22 ? 209.083 166.333 174.814 1.00 71.73 165 PHE D N 1
ATOM 6759 C CA . PHE D 1 22 ? 207.938 165.670 175.429 1.00 71.73 165 PHE D CA 1
ATOM 6760 C C . PHE D 1 22 ? 208.327 164.318 176.013 1.00 71.73 165 PHE D C 1
ATOM 6761 O O . PHE D 1 22 ? 207.893 163.962 177.114 1.00 71.73 165 PHE D O 1
ATOM 6769 N N . THR D 1 23 ? 209.143 163.549 175.287 1.00 71.19 166 THR D N 1
ATOM 6770 C CA . THR D 1 23 ? 209.572 162.245 175.784 1.00 71.19 166 THR D CA 1
ATOM 6771 C C . THR D 1 23 ? 210.411 162.384 177.050 1.00 71.19 166 THR D C 1
ATOM 6772 O O . THR D 1 23 ? 210.267 161.589 177.987 1.00 71.19 166 THR D O 1
ATOM 6776 N N . SER D 1 24 ? 211.287 163.390 177.098 1.00 77.95 167 SER D N 1
ATOM 6777 C CA . SER D 1 24 ? 212.090 163.616 178.294 1.00 77.95 167 SER D CA 1
ATOM 6778 C C . SER D 1 24 ? 211.214 163.965 179.490 1.00 77.95 167 SER D C 1
ATOM 6779 O O . SER D 1 24 ? 211.490 163.541 180.618 1.00 77.95 167 SER D O 1
ATOM 6782 N N . PHE D 1 25 ? 210.158 164.750 179.266 1.00 75.46 168 PHE D N 1
ATOM 6783 C CA . PHE D 1 25 ? 209.261 165.109 180.358 1.00 75.46 168 PHE D CA 1
ATOM 6784 C C . PHE D 1 25 ? 208.505 163.893 180.882 1.00 75.46 168 PHE D C 1
ATOM 6785 O O . PHE D 1 25 ? 208.303 163.758 182.094 1.00 75.46 168 PHE D O 1
ATOM 6793 N N . ILE D 1 26 ? 208.076 163.002 179.986 1.00 73.24 169 ILE D N 1
ATOM 6794 C CA . ILE D 1 26 ? 207.287 161.845 180.402 1.00 73.24 169 ILE D CA 1
ATOM 6795 C C . ILE D 1 26 ? 208.121 160.895 181.254 1.00 73.24 169 ILE D C 1
ATOM 6796 O O . ILE D 1 26 ? 207.656 160.405 182.290 1.00 73.24 169 ILE D O 1
ATOM 6801 N N . MET D 1 27 ? 209.360 160.618 180.839 1.00 79.50 170 MET D N 1
ATOM 6802 C CA . MET D 1 27 ? 210.175 159.655 181.572 1.00 79.50 170 MET D CA 1
ATOM 6803 C C . MET D 1 27 ? 210.506 160.146 182.976 1.00 79.50 170 MET D C 1
ATOM 6804 O O . MET D 1 27 ? 210.755 159.331 183.872 1.00 79.50 170 MET D O 1
ATOM 6809 N N . VAL D 1 28 ? 210.518 161.463 183.189 1.00 82.59 171 VAL D N 1
ATOM 6810 C CA . VAL D 1 28 ? 210.696 161.992 184.537 1.00 82.59 171 VAL D CA 1
ATOM 6811 C C . VAL D 1 28 ? 209.452 161.734 185.381 1.00 82.59 171 VAL D C 1
ATOM 6812 O O . VAL D 1 28 ? 209.548 161.316 186.541 1.00 82.59 171 VAL D O 1
ATOM 6816 N N . ILE D 1 29 ? 208.268 161.977 184.813 1.00 80.34 172 ILE D N 1
ATOM 6817 C CA . ILE D 1 29 ? 207.026 161.792 185.558 1.00 80.34 172 ILE D CA 1
ATOM 6818 C C . ILE D 1 29 ? 206.817 160.324 185.907 1.00 80.34 172 ILE D C 1
ATOM 6819 O O . ILE D 1 29 ? 206.431 159.988 187.033 1.00 80.34 172 ILE D O 1
ATOM 6824 N N . VAL D 1 30 ? 207.059 159.425 184.951 1.00 80.08 173 VAL D N 1
ATOM 6825 C CA . VAL D 1 30 ? 206.866 158.003 185.206 1.00 80.08 173 VAL D CA 1
ATOM 6826 C C . VAL D 1 30 ? 207.911 157.454 186.170 1.00 80.08 173 VAL D C 1
ATOM 6827 O O . VAL D 1 30 ? 207.715 156.377 186.744 1.00 80.08 173 VAL D O 1
ATOM 6831 N N . HIS D 1 31 ? 209.018 158.173 186.370 1.00 85.13 174 HIS D N 1
ATOM 6832 C CA . HIS D 1 31 ? 210.073 157.679 187.248 1.00 85.13 174 HIS D CA 1
ATOM 6833 C C . HIS D 1 31 ? 209.644 157.674 188.710 1.00 85.13 174 HIS D C 1
ATOM 6834 O O . HIS D 1 31 ? 210.126 156.845 189.491 1.00 85.13 174 HIS D O 1
ATOM 6841 N N . GLU D 1 32 ? 208.750 158.579 189.102 1.00 87.22 175 GLU D N 1
ATOM 6842 C CA . GLU D 1 32 ? 208.342 158.706 190.494 1.00 87.22 175 GLU D CA 1
ATOM 6843 C C . GLU D 1 32 ? 207.150 157.829 190.853 1.00 87.22 175 GLU D C 1
ATOM 6844 O O . GLU D 1 32 ? 206.688 157.882 191.998 1.00 87.22 175 GLU D O 1
ATOM 6850 N N . ARG D 1 33 ? 206.646 157.020 189.918 1.00 82.64 176 ARG D N 1
ATOM 6851 C CA . ARG D 1 33 ? 205.538 156.122 190.231 1.00 82.64 176 ARG D CA 1
ATOM 6852 C C . ARG D 1 33 ? 205.930 155.138 191.327 1.00 82.64 176 ARG D C 1
ATOM 6853 O O . ARG D 1 33 ? 205.170 154.903 192.274 1.00 82.64 176 ARG D O 1
ATOM 6861 N N . VAL D 1 34 ? 207.113 154.554 191.214 1.00 99.47 177 VAL D N 1
ATOM 6862 C CA . VAL D 1 34 ? 207.674 153.688 192.248 1.00 99.47 177 VAL D CA 1
ATOM 6863 C C . VAL D 1 34 ? 208.915 154.371 192.816 1.00 99.47 177 VAL D C 1
ATOM 6864 O O . VAL D 1 34 ? 209.738 154.876 192.038 1.00 99.47 177 VAL D O 1
ATOM 6868 N N . PRO D 1 35 ? 209.057 154.465 194.139 1.00 110.34 178 PRO D N 1
ATOM 6869 C CA . PRO D 1 35 ? 210.202 155.195 194.701 1.00 110.34 178 PRO D CA 1
ATOM 6870 C C . PRO D 1 35 ? 211.550 154.556 194.405 1.00 110.34 178 PRO D C 1
ATOM 6871 O O . PRO D 1 35 ? 212.413 155.186 193.788 1.00 110.34 178 PRO D O 1
ATOM 6875 N N . ASP D 1 36 ? 211.746 153.309 194.835 1.00 125.88 179 ASP D N 1
ATOM 6876 C CA . ASP D 1 36 ? 213.080 152.712 194.764 1.00 125.88 179 ASP D CA 1
ATOM 6877 C C . ASP D 1 36 ? 213.354 152.089 193.396 1.00 125.88 179 ASP D C 1
ATOM 6878 O O . ASP D 1 36 ? 214.143 152.619 192.608 1.00 125.88 179 ASP D O 1
ATOM 6883 N N . MET D 1 37 ? 212.638 151.013 193.065 1.00 129.84 180 MET D N 1
ATOM 6884 C CA . MET D 1 37 ? 212.939 150.184 191.893 1.00 129.84 180 MET D CA 1
ATOM 6885 C C . MET D 1 37 ? 214.428 149.824 191.819 1.00 129.84 180 MET D C 1
ATOM 6886 O O . MET D 1 37 ? 215.090 150.018 190.797 1.00 129.84 180 MET D O 1
ATOM 6891 N N . GLN D 1 38 ? 214.973 149.308 192.930 1.00 130.84 181 GLN D N 1
ATOM 6892 C CA . GLN D 1 38 ? 216.241 148.587 192.873 1.00 130.84 181 GLN D CA 1
ATOM 6893 C C . GLN D 1 38 ? 216.245 147.346 193.758 1.00 130.84 181 GLN D C 1
ATOM 6894 O O . GLN D 1 38 ? 217.273 146.660 193.826 1.00 130.84 181 GLN D O 1
ATOM 6900 N N . THR D 1 39 ? 215.142 147.031 194.431 1.00 127.54 182 THR D N 1
ATOM 6901 C CA . THR D 1 39 ? 215.098 145.895 195.343 1.00 127.54 182 THR D CA 1
ATOM 6902 C C . THR D 1 39 ? 214.665 144.604 194.665 1.00 127.54 182 THR D C 1
ATOM 6903 O O . THR D 1 39 ? 215.011 143.518 195.142 1.00 127.54 182 THR D O 1
ATOM 6907 N N . TYR D 1 40 ? 213.933 144.697 193.559 1.00 125.79 183 TYR D N 1
ATOM 6908 C CA . TYR D 1 40 ? 213.469 143.507 192.869 1.00 125.79 183 TYR D CA 1
ATOM 6909 C C . TYR D 1 40 ? 214.650 142.742 192.271 1.00 125.79 183 TYR D C 1
ATOM 6910 O O . TYR D 1 40 ? 215.648 143.342 191.865 1.00 125.79 183 TYR D O 1
ATOM 6919 N N . PRO D 1 41 ? 214.570 141.417 192.227 1.00 117.96 184 PRO D N 1
ATOM 6920 C CA . PRO D 1 41 ? 215.563 140.639 191.484 1.00 117.96 184 PRO D CA 1
ATOM 6921 C C . PRO D 1 41 ? 215.173 140.539 190.021 1.00 117.96 184 PRO D C 1
ATOM 6922 O O . PRO D 1 41 ? 213.978 140.536 189.688 1.00 117.96 184 PRO D O 1
ATOM 6926 N N . PRO D 1 42 ? 216.150 140.473 189.117 1.00 111.45 185 PRO D N 1
ATOM 6927 C CA . PRO D 1 42 ? 215.829 140.451 187.684 1.00 111.45 185 PRO D CA 1
ATOM 6928 C C . PRO D 1 42 ? 214.977 139.247 187.310 1.00 111.45 185 PRO D C 1
ATOM 6929 O O . PRO D 1 42 ? 215.127 138.156 187.865 1.00 111.45 185 PRO D O 1
ATOM 6933 N N . LEU D 1 43 ? 214.070 139.462 186.359 1.00 102.36 186 LEU D N 1
ATOM 6934 C CA . LEU D 1 43 ? 213.239 138.382 185.858 1.00 102.36 186 LEU D CA 1
ATOM 6935 C C . LEU D 1 43 ? 214.094 137.373 185.092 1.00 102.36 186 LEU D C 1
ATOM 6936 O O . LEU D 1 43 ? 215.134 137.729 184.530 1.00 102.36 186 LEU D O 1
ATOM 6941 N N . PRO D 1 44 ? 213.682 136.103 185.056 1.00 106.38 187 PRO D N 1
ATOM 6942 C CA . PRO D 1 44 ? 214.492 135.092 184.363 1.00 106.38 187 PRO D CA 1
ATOM 6943 C C . PRO D 1 44 ? 214.512 135.300 182.858 1.00 106.38 187 PRO D C 1
ATOM 6944 O O . PRO D 1 44 ? 213.506 135.090 182.172 1.00 106.38 187 PRO D O 1
ATOM 6948 N N . ASP D 1 45 ? 215.663 135.715 182.338 1.00 108.71 188 ASP D N 1
ATOM 6949 C CA . ASP D 1 45 ? 215.859 135.959 180.919 1.00 108.71 188 ASP D CA 1
ATOM 6950 C C . ASP D 1 45 ? 216.809 134.917 180.344 1.00 108.71 188 ASP D C 1
ATOM 6951 O O . ASP D 1 45 ? 217.755 134.475 181.001 1.00 108.71 188 ASP D O 1
ATOM 6956 N N . ILE D 1 46 ? 216.541 134.525 179.098 1.00 111.29 189 ILE D N 1
ATOM 6957 C CA . ILE D 1 46 ? 217.383 133.525 178.450 1.00 111.29 189 ILE D CA 1
ATOM 6958 C C . ILE D 1 46 ? 218.735 134.117 178.064 1.00 111.29 189 ILE D C 1
ATOM 6959 O O . ILE D 1 46 ? 219.717 133.381 177.908 1.00 111.29 189 ILE D O 1
ATOM 6964 N N . PHE D 1 47 ? 218.817 135.438 177.913 1.00 115.49 190 PHE D N 1
ATOM 6965 C CA . PHE D 1 47 ? 220.050 136.091 177.497 1.00 115.49 190 PHE D CA 1
ATOM 6966 C C . PHE D 1 47 ? 220.802 136.741 178.648 1.00 115.49 190 PHE D C 1
ATOM 6967 O O . PHE D 1 47 ? 222.027 136.597 178.729 1.00 115.49 190 PHE D O 1
ATOM 6975 N N . LEU D 1 48 ? 220.106 137.445 179.542 1.00 116.37 191 LEU D N 1
ATOM 6976 C CA . LEU D 1 48 ? 220.768 138.140 180.639 1.00 116.37 191 LEU D CA 1
ATOM 6977 C C . LEU D 1 48 ? 221.323 137.194 181.695 1.00 116.37 191 LEU D C 1
ATOM 6978 O O . LEU D 1 48 ? 222.156 137.619 182.501 1.00 116.37 191 LEU D O 1
ATOM 6983 N N . ASP D 1 49 ? 220.889 135.933 181.713 1.00 118.31 192 ASP D N 1
ATOM 6984 C CA . ASP D 1 49 ? 221.376 134.969 182.689 1.00 118.31 192 ASP D CA 1
ATOM 6985 C C . ASP D 1 49 ? 222.620 134.221 182.232 1.00 118.31 192 ASP D C 1
ATOM 6986 O O . ASP D 1 49 ? 223.404 133.782 183.081 1.00 118.31 192 ASP D O 1
ATOM 6991 N N . SER D 1 50 ? 222.821 134.064 180.924 1.00 120.15 193 SER D N 1
ATOM 6992 C CA . SER D 1 50 ? 223.975 133.321 180.429 1.00 120.15 193 SER D CA 1
ATOM 6993 C C . SER D 1 50 ? 225.225 134.195 180.394 1.00 120.15 193 SER D C 1
ATOM 6994 O O . SER D 1 50 ? 226.219 133.905 181.068 1.00 120.15 193 SER D O 1
ATOM 6997 N N . VAL D 1 51 ? 225.192 135.266 179.613 1.00 123.95 194 VAL D N 1
ATOM 6998 C CA . VAL D 1 51 ? 226.361 136.137 179.471 1.00 123.95 194 VAL D CA 1
ATOM 6999 C C . VAL D 1 51 ? 226.507 136.983 180.735 1.00 123.95 194 VAL D C 1
ATOM 7000 O O . VAL D 1 51 ? 225.501 137.499 181.248 1.00 123.95 194 VAL D O 1
ATOM 7004 N N . PRO D 1 52 ? 227.710 137.108 181.287 1.00 126.27 195 PRO D N 1
ATOM 7005 C CA . PRO D 1 52 ? 227.907 138.011 182.425 1.00 126.27 195 PRO D CA 1
ATOM 7006 C C . PRO D 1 52 ? 227.858 139.467 181.989 1.00 126.27 195 PRO D C 1
ATOM 7007 O O . PRO D 1 52 ? 228.086 139.808 180.827 1.00 126.27 195 PRO D O 1
ATOM 7011 N N . ARG D 1 53 ? 227.551 140.334 182.951 1.00 128.35 196 ARG D N 1
ATOM 7012 C CA . ARG D 1 53 ? 227.461 141.760 182.671 1.00 128.35 196 ARG D CA 1
ATOM 7013 C C . ARG D 1 53 ? 228.841 142.332 182.374 1.00 128.35 196 ARG D C 1
ATOM 7014 O O . ARG D 1 53 ? 229.797 142.102 183.120 1.00 128.35 196 ARG D O 1
ATOM 7022 N N . ILE D 1 54 ? 228.942 143.076 181.282 1.00 131.10 197 ILE D N 1
ATOM 7023 C CA . ILE D 1 54 ? 230.170 143.750 180.873 1.00 131.10 197 ILE D CA 1
ATOM 7024 C C . ILE D 1 54 ? 229.954 145.251 181.038 1.00 131.10 197 ILE D C 1
ATOM 7025 O O . ILE D 1 54 ? 229.169 145.842 180.284 1.00 131.10 197 ILE D O 1
ATOM 7030 N N . PRO D 1 55 ? 230.604 145.898 182.010 1.00 133.14 198 PRO D N 1
ATOM 7031 C CA . PRO D 1 55 ? 230.367 147.337 182.221 1.00 133.14 198 PRO D CA 1
ATOM 7032 C C . PRO D 1 55 ? 230.665 148.200 181.006 1.00 133.14 198 PRO D C 1
ATOM 7033 O O . PRO D 1 55 ? 229.970 149.200 180.785 1.00 133.14 198 PRO D O 1
ATOM 7037 N N . TRP D 1 56 ? 231.674 147.851 180.210 1.00 132.40 199 TRP D N 1
ATOM 7038 C CA . TRP D 1 56 ? 232.063 148.648 179.054 1.00 132.40 199 TRP D CA 1
ATOM 7039 C C . TRP D 1 56 ? 231.384 148.198 177.768 1.00 132.40 199 TRP D C 1
ATOM 7040 O O . TRP D 1 56 ? 231.691 148.735 176.699 1.00 132.40 199 TRP D O 1
ATOM 7051 N N . ALA D 1 57 ? 230.474 147.225 177.843 1.00 130.51 200 ALA D N 1
ATOM 7052 C CA . ALA D 1 57 ? 229.771 146.768 176.651 1.00 130.51 200 ALA D CA 1
ATOM 7053 C C . ALA D 1 57 ? 228.865 147.840 176.061 1.00 130.51 200 ALA D C 1
ATOM 7054 O O . ALA D 1 57 ? 228.777 147.953 174.834 1.00 130.51 200 ALA D O 1
ATOM 7056 N N . PHE D 1 58 ? 228.190 148.624 176.900 1.00 124.64 201 PHE D N 1
ATOM 7057 C CA . PHE D 1 58 ? 227.298 149.666 176.408 1.00 124.64 201 PHE D CA 1
ATOM 7058 C C . PHE D 1 58 ? 228.047 150.860 175.834 1.00 124.64 201 PHE D C 1
ATOM 7059 O O . PHE D 1 58 ? 227.492 151.583 175.000 1.00 124.64 201 PHE D O 1
ATOM 7067 N N . ALA D 1 59 ? 229.294 151.081 176.255 1.00 127.51 202 ALA D N 1
ATOM 7068 C CA . ALA D 1 59 ? 230.054 152.233 175.782 1.00 127.51 202 ALA D CA 1
ATOM 7069 C C . ALA D 1 59 ? 230.282 152.205 174.276 1.00 127.51 202 ALA D C 1
ATOM 7070 O O . ALA D 1 59 ? 230.475 153.267 173.674 1.00 127.51 202 ALA D O 1
ATOM 7072 N N . MET D 1 60 ? 230.263 151.025 173.656 1.00 126.84 203 MET D N 1
ATOM 7073 C CA . MET D 1 60 ? 230.461 150.918 172.217 1.00 126.84 203 MET D CA 1
ATOM 7074 C C . MET D 1 60 ? 229.163 151.008 171.424 1.00 126.84 203 MET D C 1
ATOM 7075 O O . MET D 1 60 ? 229.216 151.028 170.189 1.00 126.84 203 MET D O 1
ATOM 7080 N N . THR D 1 61 ? 228.008 151.054 172.093 1.00 123.56 204 THR D N 1
ATOM 7081 C CA . THR D 1 61 ? 226.740 151.130 171.373 1.00 123.56 204 THR D CA 1
ATOM 7082 C C . THR D 1 61 ? 226.607 152.455 170.630 1.00 123.56 204 THR D C 1
ATOM 7083 O O . THR D 1 61 ? 226.302 152.478 169.432 1.00 123.56 204 THR D O 1
ATOM 7087 N N . GLU D 1 62 ? 226.839 153.571 171.324 1.00 124.33 205 GLU D N 1
ATOM 7088 C CA . GLU D 1 62 ? 226.768 154.873 170.671 1.00 124.33 205 GLU D CA 1
ATOM 7089 C C . GLU D 1 62 ? 227.960 155.125 169.762 1.00 124.33 205 GLU D C 1
ATOM 7090 O O . GLU D 1 62 ? 227.904 156.032 168.925 1.00 124.33 205 GLU D O 1
ATOM 7096 N N . VAL D 1 63 ? 229.039 154.351 169.912 1.00 124.59 206 VAL D N 1
ATOM 7097 C CA . VAL D 1 63 ? 230.171 154.474 168.999 1.00 124.59 206 VAL D CA 1
ATOM 7098 C C . VAL D 1 63 ? 229.750 154.103 167.584 1.00 124.59 206 VAL D C 1
ATOM 7099 O O . VAL D 1 63 ? 230.076 154.807 166.619 1.00 124.59 206 VAL D O 1
ATOM 7103 N N . CYS D 1 64 ? 229.011 153.001 167.438 1.00 119.48 207 CYS D N 1
ATOM 7104 C CA . CYS D 1 64 ? 228.504 152.618 166.124 1.00 119.48 207 CYS D CA 1
ATOM 7105 C C . CYS D 1 64 ? 227.532 153.659 165.585 1.00 119.48 207 CYS D C 1
ATOM 7106 O O . CYS D 1 64 ? 227.495 153.914 164.375 1.00 119.48 207 CYS D O 1
ATOM 7109 N N . GLY D 1 65 ? 226.733 154.263 166.466 1.00 113.18 208 GLY D N 1
ATOM 7110 C CA . GLY D 1 65 ? 225.806 155.292 166.025 1.00 113.18 208 GLY D CA 1
ATOM 7111 C C . GLY D 1 65 ? 226.506 156.507 165.447 1.00 113.18 208 GLY D C 1
ATOM 7112 O O . GLY D 1 65 ? 226.057 157.075 164.448 1.00 113.18 208 GLY D O 1
ATOM 7113 N N . MET D 1 66 ? 227.611 156.926 166.070 1.00 115.86 209 MET D N 1
ATOM 7114 C CA . MET D 1 66 ? 228.345 158.081 165.563 1.00 115.86 209 MET D CA 1
ATOM 7115 C C . MET D 1 66 ? 228.933 157.806 164.184 1.00 115.86 209 MET D C 1
ATOM 7116 O O . MET D 1 66 ? 228.909 158.679 163.309 1.00 115.86 209 MET D O 1
ATOM 7121 N N . ILE D 1 67 ? 229.474 156.605 163.972 1.00 114.18 210 ILE D N 1
ATOM 7122 C CA . ILE D 1 67 ? 229.962 156.241 162.645 1.00 114.18 210 ILE D CA 1
ATOM 7123 C C . ILE D 1 67 ? 228.807 156.160 161.656 1.00 114.18 210 ILE D C 1
ATOM 7124 O O . ILE D 1 67 ? 228.919 156.608 160.508 1.00 114.18 210 ILE D O 1
ATOM 7129 N N . LEU D 1 68 ? 227.681 155.580 162.082 1.00 110.73 211 LEU D N 1
ATOM 7130 C CA . LEU D 1 68 ? 226.541 155.425 161.184 1.00 110.73 211 LEU D CA 1
ATOM 7131 C C . LEU D 1 68 ? 225.977 156.775 160.759 1.00 110.73 211 LEU D C 1
ATOM 7132 O O . LEU D 1 68 ? 225.677 156.986 159.579 1.00 110.73 211 LEU D O 1
ATOM 7137 N N . CYS D 1 69 ? 225.819 157.703 161.707 1.00 107.96 212 CYS D N 1
ATOM 7138 C CA . CYS D 1 69 ? 225.293 159.018 161.354 1.00 107.96 212 CYS D CA 1
ATOM 7139 C C . CYS D 1 69 ? 226.310 159.822 160.553 1.00 107.96 212 CYS D C 1
ATOM 7140 O O . CYS D 1 69 ? 225.934 160.623 159.690 1.00 107.96 212 CYS D O 1
ATOM 7143 N N . TYR D 1 70 ? 227.602 159.630 160.832 1.00 109.43 213 TYR D N 1
ATOM 7144 C CA . TYR D 1 70 ? 228.631 160.289 160.034 1.00 109.43 213 TYR D CA 1
ATOM 7145 C C . TYR D 1 70 ? 228.582 159.829 158.583 1.00 109.43 213 TYR D C 1
ATOM 7146 O O . TYR D 1 70 ? 228.670 160.648 157.661 1.00 109.43 213 TYR D O 1
ATOM 7155 N N . ILE D 1 71 ? 228.438 158.520 158.362 1.00 106.42 214 ILE D N 1
ATOM 7156 C CA . ILE D 1 71 ? 228.295 158.008 157.002 1.00 106.42 214 ILE D CA 1
ATOM 7157 C C . ILE D 1 71 ? 227.018 158.545 156.370 1.00 106.42 214 ILE D C 1
ATOM 7158 O O . ILE D 1 71 ? 227.006 158.954 155.202 1.00 106.42 214 ILE D O 1
ATOM 7163 N N . TRP D 1 72 ? 225.925 158.558 157.136 1.00 99.55 215 TRP D N 1
ATOM 7164 C CA . TRP D 1 72 ? 224.672 159.111 156.636 1.00 99.55 215 TRP D CA 1
ATOM 7165 C C . TRP D 1 72 ? 224.782 160.609 156.376 1.00 99.55 215 TRP D C 1
ATOM 7166 O O . TRP D 1 72 ? 224.086 161.139 155.503 1.00 99.55 215 TRP D O 1
ATOM 7177 N N . LEU D 1 73 ? 225.646 161.305 157.118 1.00 105.94 216 LEU D N 1
ATOM 7178 C CA . LEU D 1 73 ? 225.832 162.733 156.882 1.00 105.94 216 LEU D CA 1
ATOM 7179 C C . LEU D 1 73 ? 226.449 162.988 155.512 1.00 105.94 216 LEU D C 1
ATOM 7180 O O . LEU D 1 73 ? 226.049 163.922 154.808 1.00 105.94 216 LEU D O 1
ATOM 7185 N N . LEU D 1 74 ? 227.429 162.170 155.118 1.00 107.19 217 LEU D N 1
ATOM 7186 C CA . LEU D 1 74 ? 228.086 162.374 153.830 1.00 107.19 217 LEU D CA 1
ATOM 7187 C C . LEU D 1 74 ? 227.139 162.105 152.667 1.00 107.19 217 LEU D C 1
ATOM 7188 O O . LEU D 1 74 ? 227.087 162.887 151.711 1.00 107.19 217 LEU D O 1
ATOM 7193 N N . VAL D 1 75 ? 226.382 161.006 152.725 1.00 104.85 218 VAL D N 1
ATOM 7194 C CA . VAL D 1 75 ? 225.464 160.695 151.632 1.00 104.85 218 VAL D CA 1
ATOM 7195 C C . VAL D 1 75 ? 224.368 161.751 151.549 1.00 104.85 218 VAL D C 1
ATOM 7196 O O . VAL D 1 75 ? 223.869 162.066 150.462 1.00 104.85 218 VAL D O 1
ATOM 7200 N N . LEU D 1 76 ? 223.989 162.327 152.692 1.00 102.50 219 LEU D N 1
ATOM 7201 C CA . LEU D 1 76 ? 223.096 163.482 152.679 1.00 102.50 219 LEU D CA 1
ATOM 7202 C C . LEU D 1 76 ? 223.761 164.674 152.002 1.00 102.50 219 LEU D C 1
ATOM 7203 O O . LEU D 1 76 ? 223.112 165.420 151.259 1.00 102.50 219 LEU D O 1
ATOM 7208 N N . LEU D 1 77 ? 225.058 164.871 152.252 1.00 106.89 220 LEU D N 1
ATOM 7209 C CA . LEU D 1 77 ? 225.776 165.990 151.650 1.00 106.89 220 LEU D CA 1
ATOM 7210 C C . LEU D 1 77 ? 225.904 165.830 150.140 1.00 106.89 220 LEU D C 1
ATOM 7211 O O . LEU D 1 77 ? 225.702 166.792 149.390 1.00 106.89 220 LEU D O 1
ATOM 7216 N N . LEU D 1 78 ? 226.226 164.623 149.675 1.00 109.42 221 LEU D N 1
ATOM 7217 C CA . LEU D 1 78 ? 226.459 164.354 148.262 1.00 109.42 221 LEU D CA 1
ATOM 7218 C C . LEU D 1 78 ? 225.191 163.921 147.531 1.00 109.42 221 LEU D C 1
ATOM 7219 O O . LEU D 1 78 ? 225.269 163.266 146.487 1.00 109.42 221 LEU D O 1
ATOM 7224 N N . HIS D 1 79 ? 224.022 164.262 148.066 1.00 108.18 222 HIS D N 1
ATOM 7225 C CA . HIS D 1 79 ? 222.743 163.977 147.429 1.00 108.18 222 HIS D CA 1
ATOM 7226 C C . HIS D 1 79 ? 222.067 165.290 147.071 1.00 108.18 222 HIS D C 1
ATOM 7227 O O . HIS D 1 79 ? 222.034 166.216 147.885 1.00 108.18 222 HIS D O 1
ATOM 7234 N N . LYS D 1 80 ? 221.541 165.372 145.848 1.00 107.45 223 LYS D N 1
ATOM 7235 C CA . LYS D 1 80 ? 220.941 166.617 145.382 1.00 107.45 223 LYS D CA 1
ATOM 7236 C C . LYS D 1 80 ? 219.604 166.908 146.059 1.00 107.45 223 LYS D C 1
ATOM 7237 O O . LYS D 1 80 ? 219.203 168.073 146.152 1.00 107.45 223 LYS D O 1
ATOM 7243 N N . HIS D 1 81 ? 218.903 165.877 146.530 1.00 102.68 224 HIS D N 1
ATOM 7244 C CA . HIS D 1 81 ? 217.565 166.038 147.106 1.00 102.68 224 HIS D CA 1
ATOM 7245 C C . HIS D 1 81 ? 217.646 166.236 148.621 1.00 102.68 224 HIS D C 1
ATOM 7246 O O . HIS D 1 81 ? 217.086 165.482 149.414 1.00 102.68 224 HIS D O 1
ATOM 7253 N N . ARG D 1 82 ? 218.363 167.291 149.012 1.00 103.46 225 ARG D N 1
ATOM 7254 C CA . ARG D 1 82 ? 218.694 167.495 150.419 1.00 103.46 225 ARG D CA 1
ATOM 7255 C C . ARG D 1 82 ? 217.463 167.785 151.265 1.00 103.46 225 ARG D C 1
ATOM 7256 O O . ARG D 1 82 ? 217.429 167.424 152.447 1.00 103.46 225 ARG D O 1
ATOM 7264 N N . SER D 1 83 ? 216.446 168.428 150.690 1.00 91.84 226 SER D N 1
ATOM 7265 C CA . SER D 1 83 ? 215.237 168.713 151.453 1.00 91.84 226 SER D CA 1
ATOM 7266 C C . SER D 1 83 ? 214.453 167.438 151.738 1.00 91.84 226 SER D C 1
ATOM 7267 O O . SER D 1 83 ? 213.947 167.244 152.849 1.00 91.84 226 SER D O 1
ATOM 7270 N N . ILE D 1 84 ? 214.343 166.555 150.744 1.00 83.29 227 ILE D N 1
ATOM 7271 C CA . ILE D 1 84 ? 213.491 165.379 150.888 1.00 83.29 227 ILE D CA 1
ATOM 7272 C C . ILE D 1 84 ? 214.094 164.389 151.876 1.00 83.29 227 ILE D C 1
ATOM 7273 O O . ILE D 1 84 ? 213.386 163.824 152.719 1.00 83.29 227 ILE D O 1
ATOM 7278 N N . LEU D 1 85 ? 215.407 164.161 151.793 1.00 83.15 228 LEU D N 1
ATOM 7279 C CA . LEU D 1 85 ? 216.047 163.188 152.675 1.00 83.15 228 LEU D CA 1
ATOM 7280 C C . LEU D 1 85 ? 215.964 163.617 154.135 1.00 83.15 228 LEU D C 1
ATOM 7281 O O . LEU D 1 85 ? 215.708 162.789 155.016 1.00 83.15 228 LEU D O 1
ATOM 7286 N N . LEU D 1 86 ? 216.183 164.904 154.411 1.00 80.82 229 LEU D N 1
ATOM 7287 C CA . LEU D 1 86 ? 216.112 165.381 155.788 1.00 80.82 229 LEU D CA 1
ATOM 7288 C C . LEU D 1 86 ? 214.676 165.391 156.297 1.00 80.82 229 LEU D C 1
ATOM 7289 O O . LEU D 1 86 ? 214.429 165.125 157.479 1.00 80.82 229 LEU D O 1
ATOM 7294 N N . ARG D 1 87 ? 213.716 165.698 155.423 1.00 76.58 230 ARG D N 1
ATOM 7295 C CA . ARG D 1 87 ? 212.321 165.762 155.841 1.00 76.58 230 ARG D CA 1
ATOM 7296 C C . ARG D 1 87 ? 211.716 164.381 156.061 1.00 76.58 230 ARG D C 1
ATOM 7297 O O . ARG D 1 87 ? 210.786 164.248 156.862 1.00 76.58 230 ARG D O 1
ATOM 7305 N N . ARG D 1 88 ? 212.220 163.355 155.375 1.00 71.58 231 ARG D N 1
ATOM 7306 C CA . ARG D 1 88 ? 211.733 161.997 155.580 1.00 71.58 231 ARG D CA 1
ATOM 7307 C C . ARG D 1 88 ? 212.367 161.316 156.782 1.00 71.58 231 ARG D C 1
ATOM 7308 O O . ARG D 1 88 ? 211.879 160.265 157.212 1.00 71.58 231 ARG D O 1
ATOM 7316 N N . LEU D 1 89 ? 213.444 161.882 157.329 1.00 69.14 232 LEU D N 1
ATOM 7317 C CA . LEU D 1 89 ? 214.022 161.345 158.556 1.00 69.14 232 LEU D CA 1
ATOM 7318 C C . LEU D 1 89 ? 213.362 161.960 159.782 1.00 69.14 232 LEU D C 1
ATOM 7319 O O . LEU D 1 89 ? 213.134 161.272 160.784 1.00 69.14 232 LEU D O 1
ATOM 7324 N N . CYS D 1 90 ? 213.044 163.254 159.721 1.00 68.94 233 CYS D N 1
ATOM 7325 C CA . CYS D 1 90 ? 212.421 163.917 160.861 1.00 68.94 233 CYS D CA 1
ATOM 7326 C C . CYS D 1 90 ? 210.951 163.537 160.991 1.00 68.94 233 CYS D C 1
ATOM 7327 O O . CYS D 1 90 ? 210.391 163.568 162.092 1.00 68.94 233 CYS D O 1
ATOM 7330 N N . SER D 1 91 ? 210.306 163.179 159.878 1.00 62.29 234 SER D N 1
ATOM 7331 C CA . SER D 1 91 ? 208.895 162.815 159.928 1.00 62.29 234 SER D CA 1
ATOM 7332 C C . SER D 1 91 ? 208.681 161.386 160.407 1.00 62.29 234 SER D C 1
ATOM 7333 O O . SER D 1 91 ? 207.543 161.013 160.713 1.00 62.29 234 SER D O 1
ATOM 7336 N N . LEU D 1 92 ? 209.739 160.580 160.475 1.00 58.43 235 LEU D N 1
ATOM 7337 C CA . LEU D 1 92 ? 209.655 159.215 160.980 1.00 58.43 235 LEU D CA 1
ATOM 7338 C C . LEU D 1 92 ? 210.166 159.084 162.407 1.00 58.43 235 LEU D C 1
ATOM 7339 O O . LEU D 1 92 ? 209.542 158.396 163.220 1.00 58.43 235 LEU D O 1
ATOM 7344 N N . MET D 1 93 ? 211.291 159.727 162.731 1.00 59.08 236 MET D N 1
ATOM 7345 C CA . MET D 1 93 ? 211.776 159.714 164.106 1.00 59.08 236 MET D CA 1
ATOM 7346 C C . MET D 1 93 ? 210.823 160.442 165.042 1.00 59.08 236 MET D C 1
ATOM 7347 O O . MET D 1 93 ? 210.789 160.148 166.242 1.00 59.08 236 MET D O 1
ATOM 7352 N N . GLY D 1 94 ? 210.045 161.390 164.520 1.00 57.25 237 GLY D N 1
ATOM 7353 C CA . GLY D 1 94 ? 209.073 162.077 165.354 1.00 57.25 237 GLY D CA 1
ATOM 7354 C C . GLY D 1 94 ? 207.822 161.254 165.591 1.00 57.25 237 GLY D C 1
ATOM 7355 O O . GLY D 1 94 ? 207.026 161.561 166.481 1.00 57.25 237 GLY D O 1
ATOM 7356 N N . THR D 1 95 ? 207.629 160.198 164.798 1.00 53.20 238 THR D N 1
ATOM 7357 C CA . THR D 1 95 ? 206.445 159.358 164.959 1.00 53.20 238 THR D CA 1
ATOM 7358 C C . THR D 1 95 ? 206.717 158.190 165.898 1.00 53.20 238 THR D C 1
ATOM 7359 O O . THR D 1 95 ? 205.885 157.869 166.753 1.00 53.20 238 THR D O 1
ATOM 7363 N N . VAL D 1 96 ? 207.873 157.542 165.748 1.00 50.25 239 VAL D N 1
ATOM 7364 C CA . VAL D 1 96 ? 208.203 156.398 166.593 1.00 50.25 239 VAL D CA 1
ATOM 7365 C C . VAL D 1 96 ? 208.301 156.823 168.051 1.00 50.25 239 VAL D C 1
ATOM 7366 O O . VAL D 1 96 ? 207.820 156.125 168.952 1.00 50.25 239 VAL D O 1
ATOM 7370 N N . PHE D 1 97 ? 208.917 157.980 168.307 1.00 55.29 240 PHE D N 1
ATOM 7371 C CA . PHE D 1 97 ? 209.105 158.427 169.683 1.00 55.29 240 PHE D CA 1
ATOM 7372 C C . PHE D 1 97 ? 207.780 158.749 170.363 1.00 55.29 240 PHE D C 1
ATOM 7373 O O . PHE D 1 97 ? 207.682 158.660 171.592 1.00 55.29 240 PHE D O 1
ATOM 7381 N N . LEU D 1 98 ? 206.756 159.128 169.595 1.00 53.12 241 LEU D N 1
ATOM 7382 C CA . LEU D 1 98 ? 205.428 159.278 170.180 1.00 53.12 241 LEU D CA 1
ATOM 7383 C C . LEU D 1 98 ? 204.866 157.929 170.611 1.00 53.12 241 LEU D C 1
ATOM 7384 O O . LEU D 1 98 ? 204.228 157.824 171.664 1.00 53.12 241 LEU D O 1
ATOM 7389 N N . LEU D 1 99 ? 205.090 156.887 169.807 1.00 51.99 242 LEU D N 1
ATOM 7390 C CA . LEU D 1 99 ? 204.721 155.538 170.219 1.00 51.99 242 LEU D CA 1
ATOM 7391 C C . LEU D 1 99 ? 205.543 155.063 171.408 1.00 51.99 242 LEU D C 1
ATOM 7392 O O . LEU D 1 99 ? 205.105 154.160 172.128 1.00 51.99 242 LEU D O 1
ATOM 7397 N N . ARG D 1 100 ? 206.725 155.645 171.624 1.00 58.71 243 ARG D N 1
ATOM 7398 C CA . ARG D 1 100 ? 207.517 155.301 172.797 1.00 58.71 243 ARG D CA 1
ATOM 7399 C C . ARG D 1 100 ? 206.868 155.822 174.072 1.00 58.71 243 ARG D C 1
ATOM 7400 O O . ARG D 1 100 ? 206.909 155.158 175.112 1.00 58.71 243 ARG D O 1
ATOM 7408 N N . CYS D 1 101 ? 206.267 157.013 174.010 1.00 57.49 244 CYS D N 1
ATOM 7409 C CA . CYS D 1 101 ? 205.631 157.584 175.191 1.00 57.49 244 CYS D CA 1
ATOM 7410 C C . CYS D 1 101 ? 204.399 156.787 175.603 1.00 57.49 244 CYS D C 1
ATOM 7411 O O . CYS D 1 101 ? 204.167 156.567 176.797 1.00 57.49 244 CYS D O 1
ATOM 7414 N N . PHE D 1 102 ? 203.597 156.352 174.630 1.00 54.12 245 PHE D N 1
ATOM 7415 C CA . PHE D 1 102 ? 202.366 155.635 174.948 1.00 54.12 245 PHE D CA 1
ATOM 7416 C C . PHE D 1 102 ? 202.655 154.277 175.577 1.00 54.12 245 PHE D C 1
ATOM 7417 O O . PHE D 1 102 ? 201.960 153.861 176.511 1.00 54.12 245 PHE D O 1
ATOM 7425 N N . THR D 1 103 ? 203.672 153.570 175.082 1.00 51.31 246 THR D N 1
ATOM 7426 C CA . THR D 1 103 ? 203.952 152.226 175.570 1.00 51.31 246 THR D CA 1
ATOM 7427 C C . THR D 1 103 ? 204.640 152.215 176.929 1.00 51.31 246 THR D C 1
ATOM 7428 O O . THR D 1 103 ? 204.655 151.170 177.588 1.00 51.31 246 THR D O 1
ATOM 7432 N N . MET D 1 104 ? 205.214 153.338 177.361 1.00 54.31 247 MET D N 1
ATOM 7433 C CA . MET D 1 104 ? 205.826 153.416 178.680 1.00 54.31 247 MET D CA 1
ATOM 7434 C C . MET D 1 104 ? 204.939 154.107 179.704 1.00 54.31 247 MET D C 1
ATOM 7435 O O . MET D 1 104 ? 205.216 154.013 180.905 1.00 54.31 247 MET D O 1
ATOM 7440 N N . PHE D 1 105 ? 203.893 154.804 179.260 1.00 52.67 248 PHE D N 1
ATOM 7441 C CA . PHE D 1 105 ? 202.934 155.380 180.196 1.00 52.67 248 PHE D CA 1
ATOM 7442 C C . PHE D 1 105 ? 202.021 154.308 180.778 1.00 52.67 248 PHE D C 1
ATOM 7443 O O . PHE D 1 105 ? 201.697 154.343 181.971 1.00 52.67 248 PHE D O 1
ATOM 7451 N N . VAL D 1 106 ? 201.594 153.350 179.952 1.00 51.52 249 VAL D N 1
ATOM 7452 C CA . VAL D 1 106 ? 200.675 152.318 180.421 1.00 51.52 249 VAL D CA 1
ATOM 7453 C C . VAL D 1 106 ? 201.373 151.361 181.381 1.00 51.52 249 VAL D C 1
ATOM 7454 O O . VAL D 1 106 ? 200.786 150.928 182.379 1.00 51.52 249 VAL D O 1
ATOM 7458 N N . THR D 1 107 ? 202.628 151.014 181.103 1.00 55.36 250 THR D N 1
ATOM 7459 C CA . THR D 1 107 ? 203.383 150.116 181.961 1.00 55.36 250 THR D CA 1
ATOM 7460 C C . THR D 1 107 ? 204.840 150.555 181.989 1.00 55.36 250 THR D C 1
ATOM 7461 O O . THR D 1 107 ? 205.328 151.226 181.077 1.00 55.36 250 THR D O 1
ATOM 7465 N N . SER D 1 108 ? 205.534 150.165 183.055 1.00 69.39 251 SER D N 1
ATOM 7466 C CA . SER D 1 108 ? 206.935 150.517 183.261 1.00 69.39 251 SER D CA 1
ATOM 7467 C C . SER D 1 108 ? 207.722 149.237 183.510 1.00 69.39 251 SER D C 1
ATOM 7468 O O . SER D 1 108 ? 207.496 148.550 184.512 1.00 69.39 251 SER D O 1
ATOM 7471 N N . LEU D 1 109 ? 208.642 148.920 182.604 1.00 77.06 252 LEU D N 1
ATOM 7472 C CA . LEU D 1 109 ? 209.471 147.722 182.700 1.00 77.06 252 LEU D CA 1
ATOM 7473 C C . LEU D 1 109 ? 210.933 148.138 182.609 1.00 77.06 252 LEU D C 1
ATOM 7474 O O . LEU D 1 109 ? 211.382 148.616 181.562 1.00 77.06 252 LEU D O 1
ATOM 7479 N N . SER D 1 110 ? 211.668 147.958 183.699 1.00 91.70 253 SER D N 1
ATOM 7480 C CA . SER D 1 110 ? 213.088 148.273 183.771 1.00 91.70 253 SER D CA 1
ATOM 7481 C C . SER D 1 110 ? 213.857 147.046 184.252 1.00 91.70 253 SER D C 1
ATOM 7482 O O . SER D 1 110 ? 213.282 145.983 184.504 1.00 91.70 253 SER D O 1
ATOM 7485 N N . VAL D 1 111 ? 215.168 147.200 184.382 1.00 106.75 254 VAL D N 1
ATOM 7486 C CA . VAL D 1 111 ? 216.053 146.126 184.827 1.00 106.75 254 VAL D CA 1
ATOM 7487 C C . VAL D 1 111 ? 216.323 146.319 186.314 1.00 106.75 254 VAL D C 1
ATOM 7488 O O . VAL D 1 111 ? 216.943 147.324 186.693 1.00 106.75 254 VAL D O 1
ATOM 7492 N N . PRO D 1 112 ? 215.888 145.404 187.177 1.00 117.60 255 PRO D N 1
ATOM 7493 C CA . PRO D 1 112 ? 216.012 145.596 188.626 1.00 117.60 255 PRO D CA 1
ATOM 7494 C C . PRO D 1 112 ? 217.357 145.189 189.209 1.00 117.60 255 PRO D C 1
ATOM 7495 O O . PRO D 1 112 ? 217.513 144.054 189.668 1.00 117.60 255 PRO D O 1
ATOM 7499 N N . GLY D 1 113 ? 218.335 146.094 189.203 1.00 127.83 256 GLY D N 1
ATOM 7500 C CA . GLY D 1 113 ? 219.604 145.798 189.844 1.00 127.83 256 GLY D CA 1
ATOM 7501 C C . GLY D 1 113 ? 220.834 146.388 189.186 1.00 127.83 256 GLY D C 1
ATOM 7502 O O . GLY D 1 113 ? 221.897 146.454 189.811 1.00 127.83 256 GLY D O 1
ATOM 7503 N N . GLN D 1 114 ? 220.716 146.820 187.936 1.00 130.89 257 GLN D N 1
ATOM 7504 C CA . GLN D 1 114 ? 221.808 147.481 187.241 1.00 130.89 257 GLN D CA 1
ATOM 7505 C C . GLN D 1 114 ? 221.640 148.994 187.311 1.00 130.89 257 GLN D C 1
ATOM 7506 O O . GLN D 1 114 ? 220.524 149.515 187.235 1.00 130.89 257 GLN D O 1
ATOM 7512 N N . HIS D 1 115 ? 222.769 149.691 187.459 1.00 135.94 258 HIS D N 1
ATOM 7513 C CA . HIS D 1 115 ? 222.785 151.141 187.667 1.00 135.94 258 HIS D CA 1
ATOM 7514 C C . HIS D 1 115 ? 221.939 151.526 188.878 1.00 135.94 258 HIS D C 1
ATOM 7515 O O . HIS D 1 115 ? 221.215 152.522 188.865 1.00 135.94 258 HIS D O 1
ATOM 7522 N N . LEU D 1 116 ? 222.037 150.724 189.939 1.00 136.44 259 LEU D N 1
ATOM 7523 C CA . LEU D 1 116 ? 221.188 150.890 191.112 1.00 136.44 259 LEU D CA 1
ATOM 7524 C C . LEU D 1 116 ? 221.563 152.095 191.964 1.00 136.44 259 LEU D C 1
ATOM 7525 O O . LEU D 1 116 ? 220.812 152.433 192.885 1.00 136.44 259 LEU D O 1
ATOM 7530 N N . GLN D 1 117 ? 222.690 152.750 191.688 1.00 140.16 260 GLN D N 1
ATOM 7531 C CA . GLN D 1 117 ? 223.200 153.812 192.546 1.00 140.16 260 GLN D CA 1
ATOM 7532 C C . GLN D 1 117 ? 222.951 155.207 191.980 1.00 140.16 260 GLN D C 1
ATOM 7533 O O . GLN D 1 117 ? 223.622 156.160 192.385 1.00 140.16 260 GLN D O 1
ATOM 7539 N N . CYS D 1 118 ? 222.004 155.353 191.055 1.00 143.26 261 CYS D N 1
ATOM 7540 C CA . CYS D 1 118 ? 221.708 156.677 190.521 1.00 143.26 261 CYS D CA 1
ATOM 7541 C C . CYS D 1 118 ? 220.978 157.508 191.571 1.00 143.26 261 CYS D C 1
ATOM 7542 O O . CYS D 1 118 ? 219.998 157.056 192.171 1.00 143.26 261 CYS D O 1
ATOM 7545 N N . THR D 1 119 ? 221.472 158.721 191.802 1.00 139.38 262 THR D N 1
ATOM 7546 C CA . THR D 1 119 ? 220.993 159.557 192.895 1.00 139.38 262 THR D CA 1
ATOM 7547 C C . THR D 1 119 ? 219.763 160.348 192.452 1.00 139.38 262 THR D C 1
ATOM 7548 O O . THR D 1 119 ? 219.189 160.116 191.384 1.00 139.38 262 THR D O 1
ATOM 7552 N N . GLY D 1 120 ? 219.348 161.295 193.278 1.00 133.35 263 GLY D N 1
ATOM 7553 C CA . GLY D 1 120 ? 218.173 162.119 192.985 1.00 133.35 263 GLY D CA 1
ATOM 7554 C C . GLY D 1 120 ? 216.954 161.674 193.796 1.00 133.35 263 GLY D C 1
ATOM 7555 O O . GLY D 1 120 ? 216.893 161.920 194.993 1.00 133.35 263 GLY D O 1
ATOM 7556 N N . LYS D 1 121 ? 215.981 161.066 193.110 1.00 126.50 264 LYS D N 1
ATOM 7557 C CA . LYS D 1 121 ? 214.745 160.485 193.640 1.00 126.50 264 LYS D CA 1
ATOM 7558 C C . LYS D 1 121 ? 213.897 161.503 194.400 1.00 126.50 264 LYS D C 1
ATOM 7559 O O . LYS D 1 121 ? 214.342 162.625 194.662 1.00 126.50 264 LYS D O 1
ATOM 7565 N N . ILE D 1 122 ? 212.676 161.096 194.758 1.00 125.01 265 ILE D N 1
ATOM 7566 C CA . ILE D 1 122 ? 211.650 161.916 195.406 1.00 125.01 265 ILE D CA 1
ATOM 7567 C C . ILE D 1 122 ? 211.666 163.348 194.864 1.00 125.01 265 ILE D C 1
ATOM 7568 O O . ILE D 1 122 ? 211.956 164.310 195.584 1.00 125.01 265 ILE D O 1
ATOM 7573 N N . TYR D 1 123 ? 211.357 163.492 193.576 1.00 127.50 266 TYR D N 1
ATOM 7574 C CA . TYR D 1 123 ? 211.185 164.810 192.958 1.00 127.50 266 TYR D CA 1
ATOM 7575 C C . TYR D 1 123 ? 209.745 165.282 193.163 1.00 127.50 266 TYR D C 1
ATOM 7576 O O . TYR D 1 123 ? 208.953 165.412 192.228 1.00 127.50 266 TYR D O 1
ATOM 7585 N N . GLY D 1 124 ? 209.412 165.545 194.424 1.00 129.69 267 GLY D N 1
ATOM 7586 C CA . GLY D 1 124 ? 208.071 166.002 194.730 1.00 129.69 267 GLY D CA 1
ATOM 7587 C C . GLY D 1 124 ? 207.940 167.510 194.713 1.00 129.69 267 GLY D C 1
ATOM 7588 O O . GLY D 1 124 ? 208.215 168.180 195.713 1.00 129.69 267 GLY D O 1
ATOM 7589 N N . SER D 1 125 ? 207.501 168.048 193.574 1.00 126.84 268 SER D N 1
ATOM 7590 C CA . SER D 1 125 ? 207.261 169.476 193.401 1.00 126.84 268 SER D CA 1
ATOM 7591 C C . SER D 1 125 ? 206.617 169.720 192.044 1.00 126.84 268 SER D C 1
ATOM 7592 O O . SER D 1 125 ? 206.247 168.771 191.345 1.00 126.84 268 SER D O 1
ATOM 7595 N N . VAL D 1 126 ? 206.479 170.989 191.662 1.00 125.08 269 VAL D N 1
ATOM 7596 C CA . VAL D 1 126 ? 205.959 171.319 190.341 1.00 125.08 269 VAL D CA 1
ATOM 7597 C C . VAL D 1 126 ? 207.051 171.756 189.368 1.00 125.08 269 VAL D C 1
ATOM 7598 O O . VAL D 1 126 ? 206.945 171.473 188.165 1.00 125.08 269 VAL D O 1
ATOM 7602 N N . TRP D 1 127 ? 208.117 172.401 189.853 1.00 121.57 270 TRP D N 1
ATOM 7603 C CA . TRP D 1 127 ? 209.075 173.054 188.970 1.00 121.57 270 TRP D CA 1
ATOM 7604 C C . TRP D 1 127 ? 210.430 172.367 188.860 1.00 121.57 270 TRP D C 1
ATOM 7605 O O . TRP D 1 127 ? 211.075 172.495 187.815 1.00 121.57 270 TRP D O 1
ATOM 7616 N N . GLU D 1 128 ? 210.888 171.651 189.890 1.00 122.53 271 GLU D N 1
ATOM 7617 C CA . GLU D 1 128 ? 212.226 171.073 189.813 1.00 122.53 271 GLU D CA 1
ATOM 7618 C C . GLU D 1 128 ? 212.299 169.883 188.866 1.00 122.53 271 GLU D C 1
ATOM 7619 O O . GLU D 1 128 ? 213.406 169.458 188.518 1.00 122.53 271 GLU D O 1
ATOM 7625 N N . LYS D 1 129 ? 211.155 169.334 188.449 1.00 116.52 272 LYS D N 1
ATOM 7626 C CA . LYS D 1 129 ? 211.166 168.279 187.443 1.00 116.52 272 LYS D CA 1
ATOM 7627 C C . LYS D 1 129 ? 211.644 168.809 186.098 1.00 116.52 272 LYS D C 1
ATOM 7628 O O . LYS D 1 129 ? 212.322 168.097 185.348 1.00 116.52 272 LYS D O 1
ATOM 7634 N N . LEU D 1 130 ? 211.295 170.057 185.775 1.00 115.96 273 LEU D N 1
ATOM 7635 C CA . LEU D 1 130 ? 211.696 170.637 184.497 1.00 115.96 273 LEU D CA 1
ATOM 7636 C C . LEU D 1 130 ? 213.211 170.759 184.393 1.00 115.96 273 LEU D C 1
ATOM 7637 O O . LEU D 1 130 ? 213.783 170.564 183.315 1.00 115.96 273 LEU D O 1
ATOM 7642 N N . HIS D 1 131 ? 213.877 171.091 185.502 1.00 118.26 274 HIS D N 1
ATOM 7643 C CA . HIS D 1 131 ? 215.335 171.171 185.490 1.00 118.26 274 HIS D CA 1
ATOM 7644 C C . HIS D 1 131 ? 215.956 169.821 185.155 1.00 118.26 274 HIS D C 1
ATOM 7645 O O . HIS D 1 131 ? 216.926 169.747 184.392 1.00 118.26 274 HIS D O 1
ATOM 7652 N N . ARG D 1 132 ? 215.413 168.742 185.721 1.00 117.25 275 ARG D N 1
ATOM 7653 C CA . ARG D 1 132 ? 215.865 167.407 185.347 1.00 117.25 275 ARG D CA 1
ATOM 7654 C C . ARG D 1 132 ? 215.541 167.109 183.888 1.00 117.25 275 ARG D C 1
ATOM 7655 O O . ARG D 1 132 ? 216.353 166.510 183.173 1.00 117.25 275 ARG D O 1
ATOM 7663 N N . ALA D 1 133 ? 214.355 167.520 183.432 1.00 110.34 276 ALA D N 1
ATOM 7664 C CA . ALA D 1 133 ? 213.963 167.279 182.046 1.00 110.34 276 ALA D CA 1
ATOM 7665 C C . ALA D 1 133 ? 214.864 168.032 181.075 1.00 110.34 276 ALA D C 1
ATOM 7666 O O . ALA D 1 133 ? 215.198 167.517 180.002 1.00 110.34 276 ALA D O 1
ATOM 7668 N N . PHE D 1 134 ? 215.257 169.258 181.430 1.00 111.25 277 PHE D N 1
ATOM 7669 C CA . PHE D 1 134 ? 216.128 170.038 180.557 1.00 111.25 277 PHE D CA 1
ATOM 7670 C C . PHE D 1 134 ? 217.478 169.362 180.361 1.00 111.25 277 PHE D C 1
ATOM 7671 O O . PHE D 1 134 ? 218.026 169.384 179.253 1.00 111.25 277 PHE D O 1
ATOM 7679 N N . ALA D 1 135 ? 218.032 168.765 181.419 1.00 110.29 278 ALA D N 1
ATOM 7680 C CA . ALA D 1 135 ? 219.282 168.026 181.277 1.00 110.29 278 ALA D CA 1
ATOM 7681 C C . ALA D 1 135 ? 219.107 166.820 180.362 1.00 110.29 278 ALA D C 1
ATOM 7682 O O . ALA D 1 135 ? 219.976 166.530 179.531 1.00 110.29 278 ALA D O 1
ATOM 7684 N N . ILE D 1 136 ? 217.987 166.105 180.500 1.00 106.20 279 ILE D N 1
ATOM 7685 C CA . ILE D 1 136 ? 217.720 164.957 179.637 1.00 106.20 279 ILE D CA 1
ATOM 7686 C C . ILE D 1 136 ? 217.588 165.400 178.185 1.00 106.20 279 ILE D C 1
ATOM 7687 O O . ILE D 1 136 ? 218.137 164.766 177.274 1.00 106.20 279 ILE D O 1
ATOM 7692 N N . TRP D 1 137 ? 216.858 166.492 177.946 1.00 100.77 280 TRP D N 1
ATOM 7693 C CA . TRP D 1 137 ? 216.618 166.943 176.578 1.00 100.77 280 TRP D CA 1
ATOM 7694 C C . TRP D 1 137 ? 217.914 167.353 175.892 1.00 100.77 280 TRP D C 1
ATOM 7695 O O . TRP D 1 137 ? 218.224 166.878 174.793 1.00 100.77 280 TRP D O 1
ATOM 7706 N N . SER D 1 138 ? 218.686 168.233 176.522 1.00 108.67 281 SER D N 1
ATOM 7707 C CA . SER D 1 138 ? 219.948 168.690 175.940 1.00 108.67 281 SER D CA 1
ATOM 7708 C C . SER D 1 138 ? 221.131 167.870 176.444 1.00 108.67 281 SER D C 1
ATOM 7709 O O . SER D 1 138 ? 222.157 168.409 176.856 1.00 108.67 281 SER D O 1
ATOM 7712 N N . GLY D 1 139 ? 220.990 166.548 176.414 1.00 111.52 282 GLY D N 1
ATOM 7713 C CA . GLY D 1 139 ? 222.093 165.669 176.742 1.00 111.52 282 GLY D CA 1
ATOM 7714 C C . GLY D 1 139 ? 222.178 164.477 175.812 1.00 111.52 282 GLY D C 1
ATOM 7715 O O . GLY D 1 139 ? 223.125 163.688 175.885 1.00 111.52 282 GLY D O 1
ATOM 7716 N N . PHE D 1 140 ? 221.186 164.342 174.934 1.00 112.80 283 PHE D N 1
ATOM 7717 C CA . PHE D 1 140 ? 221.073 163.259 173.960 1.00 112.80 283 PHE D CA 1
ATOM 7718 C C . PHE D 1 140 ? 221.077 161.876 174.600 1.00 112.80 283 PHE D C 1
ATOM 7719 O O . PHE D 1 140 ? 221.263 160.876 173.897 1.00 112.80 283 PHE D O 1
ATOM 7727 N N . GLY D 1 141 ? 220.877 161.785 175.914 1.00 115.22 284 GLY D N 1
ATOM 7728 C CA . GLY D 1 141 ? 220.878 160.504 176.592 1.00 115.22 284 GLY D CA 1
ATOM 7729 C C . GLY D 1 141 ? 222.195 159.765 176.568 1.00 115.22 284 GLY D C 1
ATOM 7730 O O . GLY D 1 141 ? 222.218 158.564 176.852 1.00 115.22 284 GLY D O 1
ATOM 7731 N N . MET D 1 142 ? 223.292 160.441 176.239 1.00 124.18 285 MET D N 1
ATOM 7732 C CA . MET D 1 142 ? 224.582 159.778 176.129 1.00 124.18 285 MET D CA 1
ATOM 7733 C C . MET D 1 142 ? 225.153 159.460 177.506 1.00 124.18 285 MET D C 1
ATOM 7734 O O . MET D 1 142 ? 224.826 160.105 178.506 1.00 124.18 285 MET D O 1
ATOM 7739 N N . THR D 1 143 ? 226.014 158.445 177.549 1.00 129.00 286 THR D N 1
ATOM 7740 C CA . THR D 1 143 ? 226.773 158.131 178.751 1.00 129.00 286 THR D CA 1
ATOM 7741 C C . THR D 1 143 ? 228.149 158.780 178.768 1.00 129.00 286 THR D C 1
ATOM 7742 O O . THR D 1 143 ? 228.711 158.974 179.852 1.00 129.00 286 THR D O 1
ATOM 7746 N N . LEU D 1 144 ? 228.708 159.111 177.602 1.00 130.73 287 LEU D N 1
ATOM 7747 C CA . LEU D 1 144 ? 229.940 159.893 177.565 1.00 130.73 287 LEU D CA 1
ATOM 7748 C C . LEU D 1 144 ? 229.719 161.263 178.190 1.00 130.73 287 LEU D C 1
ATOM 7749 O O . LEU D 1 144 ? 230.463 161.686 179.083 1.00 130.73 287 LEU D O 1
ATOM 7754 N N . THR D 1 145 ? 228.691 161.972 177.729 1.00 129.71 288 THR D N 1
ATOM 7755 C CA . THR D 1 145 ? 228.205 163.179 178.397 1.00 129.71 288 THR D CA 1
ATOM 7756 C C . THR D 1 145 ? 227.133 162.725 179.378 1.00 129.71 288 THR D C 1
ATOM 7757 O O . THR D 1 145 ? 225.939 162.732 179.075 1.00 129.71 288 THR D O 1
ATOM 7761 N N . GLY D 1 146 ? 227.570 162.319 180.568 1.00 130.43 289 GLY D N 1
ATOM 7762 C CA . GLY D 1 146 ? 226.698 161.645 181.510 1.00 130.43 289 GLY D CA 1
ATOM 7763 C C . GLY D 1 146 ? 225.474 162.430 181.933 1.00 130.43 289 GLY D C 1
ATOM 7764 O O . GLY D 1 146 ? 225.566 163.382 182.713 1.00 130.43 289 GLY D O 1
ATOM 7765 N N . VAL D 1 147 ? 224.315 162.026 181.414 1.00 128.97 290 VAL D N 1
ATOM 7766 C CA . VAL D 1 147 ? 223.028 162.567 181.831 1.00 128.97 290 VAL D CA 1
ATOM 7767 C C . VAL D 1 147 ? 222.146 161.401 182.252 1.00 128.97 290 VAL D C 1
ATOM 7768 O O . VAL D 1 147 ? 221.495 161.439 183.302 1.00 128.97 290 VAL D O 1
ATOM 7772 N N . HIS D 1 148 ? 222.126 160.353 181.426 1.00 132.74 291 HIS D N 1
ATOM 7773 C CA . HIS D 1 148 ? 221.389 159.123 181.716 1.00 132.74 291 HIS D CA 1
ATOM 7774 C C . HIS D 1 148 ? 222.166 158.350 182.779 1.00 132.74 291 HIS D C 1
ATOM 7775 O O . HIS D 1 148 ? 223.010 157.497 182.493 1.00 132.74 291 HIS D O 1
ATOM 7782 N N . THR D 1 149 ? 221.873 158.673 184.040 1.00 135.99 292 THR D N 1
ATOM 7783 C CA . THR D 1 149 ? 222.642 158.108 185.145 1.00 135.99 292 THR D CA 1
ATOM 7784 C C . THR D 1 149 ? 222.301 156.637 185.363 1.00 135.99 292 THR D C 1
ATOM 7785 O O . THR D 1 149 ? 223.194 155.810 185.577 1.00 135.99 292 THR D O 1
ATOM 7789 N N . CYS D 1 150 ? 221.016 156.290 185.310 1.00 135.49 293 CYS D N 1
ATOM 7790 C CA . CYS D 1 150 ? 220.582 154.907 185.467 1.00 135.49 293 CYS D CA 1
ATOM 7791 C C . CYS D 1 150 ? 219.592 154.548 184.362 1.00 135.49 293 CYS D C 1
ATOM 7792 O O . CYS D 1 150 ? 219.213 155.386 183.538 1.00 135.49 293 CYS D O 1
ATOM 7795 N N . GLY D 1 151 ? 219.162 153.286 184.368 1.00 121.07 294 GLY D N 1
ATOM 7796 C CA . GLY D 1 151 ? 218.541 152.684 183.205 1.00 121.07 294 GLY D CA 1
ATOM 7797 C C . GLY D 1 151 ? 217.201 153.290 182.829 1.00 121.07 294 GLY D C 1
ATOM 7798 O O . GLY D 1 151 ? 216.616 154.112 183.535 1.00 121.07 294 GLY D O 1
ATOM 7799 N N . ASP D 1 152 ? 216.711 152.854 181.672 1.00 98.97 295 ASP D N 1
ATOM 7800 C CA . ASP D 1 152 ? 215.493 153.361 181.057 1.00 98.97 295 ASP D CA 1
ATOM 7801 C C . ASP D 1 152 ? 214.440 152.255 181.003 1.00 98.97 295 ASP D C 1
ATOM 7802 O O . ASP D 1 152 ? 214.658 151.132 181.463 1.00 98.97 295 ASP D O 1
ATOM 7807 N N . TYR D 1 153 ? 213.288 152.589 180.430 1.00 86.09 296 TYR D N 1
ATOM 7808 C CA . TYR D 1 153 ? 212.103 151.748 180.468 1.00 86.09 296 TYR D CA 1
ATOM 7809 C C . TYR D 1 153 ? 211.881 151.031 179.134 1.00 86.09 296 TYR D C 1
ATOM 7810 O O . TYR D 1 153 ? 212.738 151.029 178.246 1.00 86.09 296 TYR D O 1
ATOM 7819 N N . MET D 1 154 ? 210.710 150.401 179.009 1.00 74.62 297 MET D N 1
ATOM 7820 C CA . MET D 1 154 ? 210.353 149.593 177.848 1.00 74.62 297 MET D CA 1
ATOM 7821 C C . MET D 1 154 ? 210.492 150.388 176.555 1.00 74.62 297 MET D C 1
ATOM 7822 O O . MET D 1 154 ? 210.383 151.618 176.541 1.00 74.62 297 MET D O 1
ATOM 7827 N N . PHE D 1 155 ? 210.739 149.664 175.457 1.00 63.77 298 PHE D N 1
ATOM 7828 C CA . PHE D 1 155 ? 210.859 150.230 174.112 1.00 63.77 298 PHE D CA 1
ATOM 7829 C C . PHE D 1 155 ? 212.014 151.236 174.054 1.00 63.77 298 PHE D C 1
ATOM 7830 O O . PHE D 1 155 ? 211.835 152.440 173.861 1.00 63.77 298 PHE D O 1
ATOM 7838 N N . SER D 1 156 ? 213.214 150.691 174.245 1.00 74.02 299 SER D N 1
ATOM 7839 C CA . SER D 1 156 ? 214.426 151.499 174.275 1.00 74.02 299 SER D CA 1
ATOM 7840 C C . SER D 1 156 ? 214.618 152.256 172.967 1.00 74.02 299 SER D C 1
ATOM 7841 O O . SER D 1 156 ? 214.395 151.721 171.878 1.00 74.02 299 SER D O 1
ATOM 7844 N N . GLY D 1 157 ? 215.043 153.514 173.084 1.00 78.02 300 GLY D N 1
ATOM 7845 C CA . GLY D 1 157 ? 215.310 154.347 171.930 1.00 78.02 300 GLY D CA 1
ATOM 7846 C C . GLY D 1 157 ? 216.663 154.159 171.287 1.00 78.02 300 GLY D C 1
ATOM 7847 O O . GLY D 1 157 ? 216.875 154.635 170.169 1.00 78.02 300 GLY D O 1
ATOM 7848 N N . HIS D 1 158 ? 217.594 153.483 171.966 1.00 86.83 301 HIS D N 1
ATOM 7849 C CA . HIS D 1 158 ? 218.897 153.220 171.363 1.00 86.83 301 HIS D CA 1
ATOM 7850 C C . HIS D 1 158 ? 218.766 152.306 170.152 1.00 86.83 301 HIS D C 1
ATOM 7851 O O . HIS D 1 158 ? 219.453 152.497 169.142 1.00 86.83 301 HIS D O 1
ATOM 7858 N N . THR D 1 159 ? 217.892 151.301 170.238 1.00 76.00 302 THR D N 1
ATOM 7859 C CA . THR D 1 159 ? 217.645 150.435 169.092 1.00 76.00 302 THR D CA 1
ATOM 7860 C C . THR D 1 159 ? 216.891 151.169 167.991 1.00 76.00 302 THR D C 1
ATOM 7861 O O . THR D 1 159 ? 217.104 150.891 166.804 1.00 76.00 302 THR D O 1
ATOM 7865 N N . VAL D 1 160 ? 216.017 152.107 168.360 1.00 70.58 303 VAL D N 1
ATOM 7866 C CA . VAL D 1 160 ? 215.227 152.830 167.366 1.00 70.58 303 VAL D CA 1
ATOM 7867 C C . VAL D 1 160 ? 216.132 153.660 166.464 1.00 70.58 303 VAL D C 1
ATOM 7868 O O . VAL D 1 160 ? 216.028 153.609 165.233 1.00 70.58 303 VAL D O 1
ATOM 7872 N N . VAL D 1 161 ? 217.041 154.430 167.064 1.00 73.47 304 VAL D N 1
ATOM 7873 C CA . VAL D 1 161 ? 217.887 155.325 166.281 1.00 73.47 304 VAL D CA 1
ATOM 7874 C C . VAL D 1 161 ? 218.896 154.534 165.453 1.00 73.47 304 VAL D C 1
ATOM 7875 O O . VAL D 1 161 ? 219.188 154.888 164.304 1.00 73.47 304 VAL D O 1
ATOM 7879 N N . LEU D 1 162 ? 219.446 153.455 166.017 1.00 76.53 305 LEU D N 1
ATOM 7880 C CA . LEU D 1 162 ? 220.419 152.654 165.280 1.00 76.53 305 LEU D CA 1
ATOM 7881 C C . LEU D 1 162 ? 219.783 151.988 164.067 1.00 76.53 305 LEU D C 1
ATOM 7882 O O . LEU D 1 162 ? 220.382 151.948 162.986 1.00 76.53 305 LEU D O 1
ATOM 7887 N N . THR D 1 163 ? 218.568 151.460 164.225 1.00 71.28 306 THR D N 1
ATOM 7888 C CA . THR D 1 163 ? 217.904 150.791 163.112 1.00 71.28 306 THR D CA 1
ATOM 7889 C C . THR D 1 163 ? 217.371 151.797 162.099 1.00 71.28 306 THR D C 1
ATOM 7890 O O . THR D 1 163 ? 217.415 151.549 160.888 1.00 71.28 306 THR D O 1
ATOM 7894 N N . MET D 1 164 ? 216.865 152.939 162.574 1.00 68.22 307 MET D N 1
ATOM 7895 C CA . MET D 1 164 ? 216.298 153.931 161.665 1.00 68.22 307 MET D CA 1
ATOM 7896 C C . MET D 1 164 ? 217.354 154.481 160.715 1.00 68.22 307 MET D C 1
ATOM 7897 O O . MET D 1 164 ? 217.105 154.620 159.513 1.00 68.22 307 MET D O 1
ATOM 7902 N N . LEU D 1 165 ? 218.545 154.790 161.233 1.00 76.35 308 LEU D N 1
ATOM 7903 C CA . LEU D 1 165 ? 219.600 155.333 160.382 1.00 76.35 308 LEU D CA 1
ATOM 7904 C C . LEU D 1 165 ? 220.101 154.303 159.379 1.00 76.35 308 LEU D C 1
ATOM 7905 O O . LEU D 1 165 ? 220.501 154.666 158.268 1.00 76.35 308 LEU D O 1
ATOM 7910 N N . ASN D 1 166 ? 220.092 153.022 159.753 1.00 83.00 309 ASN D N 1
ATOM 7911 C CA . ASN D 1 166 ? 220.602 151.983 158.865 1.00 83.00 309 ASN D CA 1
ATOM 7912 C C . ASN D 1 166 ? 219.773 151.883 157.590 1.00 83.00 309 ASN D C 1
ATOM 7913 O O . ASN D 1 166 ? 220.324 151.728 156.494 1.00 83.00 309 ASN D O 1
ATOM 7918 N N . PHE D 1 167 ? 218.447 151.968 157.711 1.00 74.35 310 PHE D N 1
ATOM 7919 C CA . PHE D 1 167 ? 217.583 151.767 156.552 1.00 74.35 310 PHE D CA 1
ATOM 7920 C C . PHE D 1 167 ? 217.720 152.888 155.528 1.00 74.35 310 PHE D C 1
ATOM 7921 O O . PHE D 1 167 ? 217.695 152.626 154.321 1.00 74.35 310 PHE D O 1
ATOM 7929 N N . PHE D 1 168 ? 217.862 154.138 155.978 1.00 74.01 311 PHE D N 1
ATOM 7930 C CA . PHE D 1 168 ? 218.091 155.227 155.033 1.00 74.01 311 PHE D CA 1
ATOM 7931 C C . PHE D 1 168 ? 219.413 155.052 154.297 1.00 74.01 311 PHE D C 1
ATOM 7932 O O . PHE D 1 168 ? 219.498 155.303 153.090 1.00 74.01 311 PHE D O 1
ATOM 7940 N N . VAL D 1 169 ? 220.458 154.624 155.008 1.00 82.07 312 VAL D N 1
ATOM 7941 C CA . VAL D 1 169 ? 221.761 154.438 154.376 1.00 82.07 312 VAL D CA 1
ATOM 7942 C C . VAL D 1 169 ? 221.693 153.348 153.314 1.00 82.07 312 VAL D C 1
ATOM 7943 O O . VAL D 1 169 ? 222.246 153.494 152.217 1.00 82.07 312 VAL D O 1
ATOM 7947 N N . THR D 1 170 ? 221.008 152.243 153.619 1.00 89.63 313 THR D N 1
ATOM 7948 C CA . THR D 1 170 ? 221.060 151.071 152.750 1.00 89.63 313 THR D CA 1
ATOM 7949 C C . THR D 1 170 ? 220.396 151.330 151.401 1.00 89.63 313 THR D C 1
ATOM 7950 O O . THR D 1 170 ? 220.993 151.072 150.349 1.00 89.63 313 THR D O 1
ATOM 7954 N N . GLU D 1 171 ? 219.164 151.840 151.404 1.00 87.70 314 GLU D N 1
ATOM 7955 C CA . GLU D 1 171 ? 218.378 151.896 150.177 1.00 87.70 314 GLU D CA 1
ATOM 7956 C C . GLU D 1 171 ? 218.422 153.248 149.475 1.00 87.70 314 GLU D C 1
ATOM 7957 O O . GLU D 1 171 ? 217.881 153.367 148.371 1.00 87.70 314 GLU D O 1
ATOM 7963 N N . TYR D 1 172 ? 219.056 154.263 150.068 1.00 88.23 315 TYR D N 1
ATOM 7964 C CA . TYR D 1 172 ? 219.271 155.538 149.392 1.00 88.23 315 TYR D CA 1
ATOM 7965 C C . TYR D 1 172 ? 220.641 155.617 148.730 1.00 88.23 315 TYR D C 1
ATOM 7966 O O . TYR D 1 172 ? 221.186 156.716 148.558 1.00 88.23 315 TYR D O 1
ATOM 7975 N N . THR D 1 173 ? 221.207 154.475 148.358 1.00 106.70 316 THR D N 1
ATOM 7976 C CA . THR D 1 173 ? 222.474 154.353 147.658 1.00 106.70 316 THR D CA 1
ATOM 7977 C C . THR D 1 173 ? 222.261 153.519 146.404 1.00 106.70 316 THR D C 1
ATOM 7978 O O . THR D 1 173 ? 221.306 152.739 146.335 1.00 106.70 316 THR D O 1
ATOM 7982 N N . PRO D 1 174 ? 223.116 153.675 145.390 1.00 120.33 317 PRO D N 1
ATOM 7983 C CA . PRO D 1 174 ? 222.930 152.903 144.156 1.00 120.33 317 PRO D CA 1
ATOM 7984 C C . PRO D 1 174 ? 222.974 151.405 144.424 1.00 120.33 317 PRO D C 1
ATOM 7985 O O . PRO D 1 174 ? 223.734 150.924 145.265 1.00 120.33 317 PRO D O 1
ATOM 7989 N N . ARG D 1 175 ? 222.141 150.667 143.690 1.00 133.87 318 ARG D N 1
ATOM 7990 C CA . ARG D 1 175 ? 222.028 149.229 143.901 1.00 133.87 318 ARG D CA 1
ATOM 7991 C C . ARG D 1 175 ? 223.146 148.492 143.175 1.00 133.87 318 ARG D C 1
ATOM 7992 O O . ARG D 1 175 ? 222.895 147.543 142.426 1.00 133.87 318 ARG D O 1
ATOM 8000 N N . SER D 1 176 ? 224.384 148.929 143.399 1.00 137.19 319 SER D N 1
ATOM 8001 C CA . SER D 1 176 ? 225.561 148.253 142.879 1.00 137.19 319 SER D CA 1
ATOM 8002 C C . SER D 1 176 ? 226.722 148.277 143.861 1.00 137.19 319 SER D C 1
ATOM 8003 O O . SER D 1 176 ? 227.833 147.886 143.486 1.00 137.19 319 SER D O 1
ATOM 8006 N N . TRP D 1 177 ? 226.501 148.720 145.095 1.00 133.17 320 TRP D N 1
ATOM 8007 C CA . TRP D 1 177 ? 227.547 148.930 146.089 1.00 133.17 320 TRP D CA 1
ATOM 8008 C C . TRP D 1 177 ? 227.378 147.996 147.281 1.00 133.17 320 TRP D C 1
ATOM 8009 O O . TRP D 1 177 ? 227.459 148.420 148.435 1.00 133.17 320 TRP D O 1
ATOM 8020 N N . ASN D 1 178 ? 227.139 146.710 147.023 1.00 132.13 321 ASN D N 1
ATOM 8021 C CA . ASN D 1 178 ? 226.843 145.782 148.108 1.00 132.13 321 ASN D CA 1
ATOM 8022 C C . ASN D 1 178 ? 228.106 145.407 148.874 1.00 132.13 321 ASN D C 1
ATOM 8023 O O . ASN D 1 178 ? 228.406 144.223 149.060 1.00 132.13 321 ASN D O 1
ATOM 8028 N N . PHE D 1 179 ? 228.841 146.412 149.319 1.00 128.16 322 PHE D N 1
ATOM 8029 C CA . PHE D 1 179 ? 229.946 146.313 150.264 1.00 128.16 322 PHE D CA 1
ATOM 8030 C C . PHE D 1 179 ? 229.790 147.288 151.420 1.00 128.16 322 PHE D C 1
ATOM 8031 O O . PHE D 1 179 ? 230.194 146.976 152.542 1.00 128.16 322 PHE D O 1
ATOM 8039 N N . LEU D 1 180 ? 229.218 148.468 151.167 1.00 118.26 323 LEU D N 1
ATOM 8040 C CA . LEU D 1 180 ? 228.870 149.382 152.248 1.00 118.26 323 LEU D CA 1
ATOM 8041 C C . LEU D 1 180 ? 227.604 148.934 152.968 1.00 118.26 323 LEU D C 1
ATOM 8042 O O . LEU D 1 180 ? 227.463 149.166 154.174 1.00 118.26 323 LEU D O 1
ATOM 8047 N N . HIS D 1 181 ? 226.677 148.299 152.246 1.00 110.01 324 HIS D N 1
ATOM 8048 C CA . HIS D 1 181 ? 225.424 147.865 152.852 1.00 110.01 324 HIS D CA 1
ATOM 8049 C C . HIS D 1 181 ? 225.671 146.842 153.953 1.00 110.01 324 HIS D C 1
ATOM 8050 O O . HIS D 1 181 ? 225.080 146.924 155.037 1.00 110.01 324 HIS D O 1
ATOM 8057 N N . THR D 1 182 ? 226.545 145.868 153.693 1.00 109.18 325 THR D N 1
ATOM 8058 C CA . THR D 1 182 ? 226.855 144.874 154.714 1.00 109.18 325 THR D CA 1
ATOM 8059 C C . THR D 1 182 ? 227.656 145.478 155.860 1.00 109.18 325 THR D C 1
ATOM 8060 O O . THR D 1 182 ? 227.597 144.975 156.988 1.00 109.18 325 THR D O 1
ATOM 8064 N N . LEU D 1 183 ? 228.411 146.548 155.595 1.00 108.43 326 LEU D N 1
ATOM 8065 C CA . LEU D 1 183 ? 229.128 147.225 156.670 1.00 108.43 326 LEU D CA 1
ATOM 8066 C C . LEU D 1 183 ? 228.162 147.929 157.615 1.00 108.43 326 LEU D C 1
ATOM 8067 O O . LEU D 1 183 ? 228.350 147.907 158.836 1.00 108.43 326 LEU D O 1
ATOM 8072 N N . SER D 1 184 ? 227.125 148.565 157.068 1.00 103.81 327 SER D N 1
ATOM 8073 C CA . SER D 1 184 ? 226.114 149.186 157.916 1.00 103.81 327 SER D CA 1
ATOM 8074 C C . SER D 1 184 ? 225.324 148.138 158.688 1.00 103.81 327 SER D C 1
ATOM 8075 O O . SER D 1 184 ? 225.002 148.337 159.866 1.00 103.81 327 SER D O 1
ATOM 8078 N N . TRP D 1 185 ? 224.996 147.018 158.039 1.00 100.22 328 TRP D N 1
ATOM 8079 C CA . TRP D 1 185 ? 224.212 145.977 158.698 1.00 100.22 328 TRP D CA 1
ATOM 8080 C C . TRP D 1 185 ? 224.972 145.356 159.864 1.00 100.22 328 TRP D C 1
ATOM 8081 O O . TRP D 1 185 ? 224.395 145.115 160.931 1.00 100.22 328 TRP D O 1
ATOM 8092 N N . VAL D 1 186 ? 226.266 145.086 159.680 1.00 103.59 329 VAL D N 1
ATOM 8093 C CA . VAL D 1 186 ? 227.032 144.417 160.728 1.00 103.59 329 VAL D CA 1
ATOM 8094 C C . VAL D 1 186 ? 227.199 145.327 161.941 1.00 103.59 329 VAL D C 1
ATOM 8095 O O . VAL D 1 186 ? 227.215 144.857 163.086 1.00 103.59 329 VAL D O 1
ATOM 8099 N N . LEU D 1 187 ? 227.322 146.639 161.717 1.00 104.67 330 LEU D N 1
ATOM 8100 C CA . LEU D 1 187 ? 227.424 147.570 162.837 1.00 104.67 330 LEU D CA 1
ATOM 8101 C C . LEU D 1 187 ? 226.132 147.608 163.645 1.00 104.67 330 LEU D C 1
ATOM 8102 O O . LEU D 1 187 ? 226.165 147.701 164.878 1.00 104.67 330 LEU D O 1
ATOM 8107 N N . ASN D 1 188 ? 224.985 147.548 162.965 1.00 98.13 331 ASN D N 1
ATOM 8108 C CA . ASN D 1 188 ? 223.704 147.601 163.662 1.00 98.13 331 ASN D CA 1
ATOM 8109 C C . ASN D 1 188 ? 223.521 146.389 164.569 1.00 98.13 331 ASN D C 1
ATOM 8110 O O . ASN D 1 188 ? 223.036 146.517 165.699 1.00 98.13 331 ASN D O 1
ATOM 8115 N N . LEU D 1 189 ? 223.907 145.203 164.092 1.00 104.67 332 LEU D N 1
ATOM 8116 C CA . LEU D 1 189 ? 223.739 143.993 164.893 1.00 104.67 332 LEU D CA 1
ATOM 8117 C C . LEU D 1 189 ? 224.608 144.025 166.145 1.00 104.67 332 LEU D C 1
ATOM 8118 O O . LEU D 1 189 ? 224.162 143.619 167.224 1.00 104.67 332 LEU D O 1
ATOM 8123 N N . PHE D 1 190 ? 225.852 144.495 166.022 1.00 109.51 333 PHE D N 1
ATOM 8124 C CA . PHE D 1 190 ? 226.721 144.578 167.192 1.00 109.51 333 PHE D CA 1
ATOM 8125 C C . PHE D 1 190 ? 226.189 145.579 168.209 1.00 109.51 333 PHE D C 1
ATOM 8126 O O . PHE D 1 190 ? 226.259 145.340 169.421 1.00 109.51 333 PHE D O 1
ATOM 8134 N N . GLY D 1 191 ? 225.657 146.709 167.739 1.00 107.20 334 GLY D N 1
ATOM 8135 C CA . GLY D 1 191 ? 225.080 147.678 168.657 1.00 107.20 334 GLY D CA 1
ATOM 8136 C C . GLY D 1 191 ? 223.889 147.122 169.414 1.00 107.20 334 GLY D C 1
ATOM 8137 O O . GLY D 1 191 ? 223.753 147.338 170.621 1.00 107.20 334 GLY D O 1
ATOM 8138 N N . ILE D 1 192 ? 223.008 146.403 168.715 1.00 104.34 335 ILE D N 1
ATOM 8139 C CA . ILE D 1 192 ? 221.877 145.762 169.376 1.00 104.34 335 ILE D CA 1
ATOM 8140 C C . ILE D 1 192 ? 222.361 144.681 170.334 1.00 104.34 335 ILE D C 1
ATOM 8141 O O . ILE D 1 192 ? 221.880 144.576 171.469 1.00 104.34 335 ILE D O 1
ATOM 8146 N N . PHE D 1 193 ? 223.324 143.865 169.896 1.00 113.35 336 PHE D N 1
ATOM 8147 C CA . PHE D 1 193 ? 223.836 142.793 170.744 1.00 113.35 336 PHE D CA 1
ATOM 8148 C C . PHE D 1 193 ? 224.521 143.348 171.987 1.00 113.35 336 PHE D C 1
ATOM 8149 O O . PHE D 1 193 ? 224.434 142.757 173.070 1.00 113.35 336 PHE D O 1
ATOM 8157 N N . PHE D 1 194 ? 225.211 144.483 171.851 1.00 116.05 337 PHE D N 1
ATOM 8158 C CA . PHE D 1 194 ? 225.897 145.070 172.996 1.00 116.05 337 PHE D CA 1
ATOM 8159 C C . PHE D 1 194 ? 224.914 145.601 174.033 1.00 116.05 337 PHE D C 1
ATOM 8160 O O . PHE D 1 194 ? 225.264 145.713 175.214 1.00 116.05 337 PHE D O 1
ATOM 8168 N N . ILE D 1 195 ? 223.692 145.940 173.615 1.00 109.93 338 ILE D N 1
ATOM 8169 C CA . ILE D 1 195 ? 222.676 146.389 174.565 1.00 109.93 338 ILE D CA 1
ATOM 8170 C C . ILE D 1 195 ? 222.335 145.270 175.540 1.00 109.93 338 ILE D C 1
ATOM 8171 O O . ILE D 1 195 ? 222.271 145.478 176.758 1.00 109.93 338 ILE D O 1
ATOM 8176 N N . LEU D 1 196 ? 222.113 144.063 175.016 1.00 112.29 339 LEU D N 1
ATOM 8177 C CA . LEU D 1 196 ? 221.764 142.933 175.870 1.00 112.29 339 LEU D CA 1
ATOM 8178 C C . LEU D 1 196 ? 222.921 142.530 176.775 1.00 112.29 339 LEU D C 1
ATOM 8179 O O . LEU D 1 196 ? 222.700 142.158 177.932 1.00 112.29 339 LEU D O 1
ATOM 8184 N N . ALA D 1 197 ? 224.154 142.596 176.271 1.00 118.76 340 ALA D N 1
ATOM 8185 C CA . ALA D 1 197 ? 225.323 142.236 177.061 1.00 118.76 340 ALA D CA 1
ATOM 8186 C C . ALA D 1 197 ? 225.624 143.235 178.170 1.00 118.76 340 ALA D C 1
ATOM 8187 O O . ALA D 1 197 ? 226.423 142.923 179.060 1.00 118.76 340 ALA D O 1
ATOM 8189 N N . ALA D 1 198 ? 225.012 144.416 178.143 1.00 121.11 341 ALA D N 1
ATOM 8190 C CA . ALA D 1 198 ? 225.220 145.425 179.172 1.00 121.11 341 ALA D CA 1
ATOM 8191 C C . ALA D 1 198 ? 224.213 145.329 180.310 1.00 121.11 341 ALA D C 1
ATOM 8192 O O . ALA D 1 198 ? 224.305 146.109 181.263 1.00 121.11 341 ALA D O 1
ATOM 8194 N N . HIS D 1 199 ? 223.264 144.392 180.232 1.00 119.97 342 HIS D N 1
ATOM 8195 C CA . HIS D 1 199 ? 222.251 144.194 181.271 1.00 119.97 342 HIS D CA 1
ATOM 8196 C C . HIS D 1 199 ? 221.485 145.483 181.559 1.00 119.97 342 HIS D C 1
ATOM 8197 O O . HIS D 1 199 ? 221.202 145.815 182.712 1.00 119.97 342 HIS D O 1
ATOM 8204 N N . GLU D 1 200 ? 221.142 146.216 180.501 1.00 111.42 343 GLU D N 1
ATOM 8205 C CA . GLU D 1 200 ? 220.395 147.460 180.631 1.00 111.42 343 GLU D CA 1
ATOM 8206 C C . GLU D 1 200 ? 218.969 147.366 180.111 1.00 111.42 343 GLU D C 1
ATOM 8207 O O . GLU D 1 200 ? 218.102 148.099 180.590 1.00 111.42 343 GLU D O 1
ATOM 8213 N N . HIS D 1 201 ? 218.715 146.499 179.126 1.00 94.48 344 HIS D N 1
ATOM 8214 C CA . HIS D 1 201 ? 217.346 146.316 178.579 1.00 94.48 344 HIS D CA 1
ATOM 8215 C C . HIS D 1 201 ? 217.076 144.831 178.391 1.00 94.48 344 HIS D C 1
ATOM 8216 O O . HIS D 1 201 ? 218.012 144.123 178.103 1.00 94.48 344 HIS D O 1
ATOM 8223 N N . TYR D 1 202 ? 215.848 144.384 178.592 1.00 91.06 345 TYR D N 1
ATOM 8224 C CA . TYR D 1 202 ? 215.477 142.981 178.502 1.00 91.06 345 TYR D CA 1
ATOM 8225 C C . TYR D 1 202 ? 215.548 142.497 177.056 1.00 91.06 345 TYR D C 1
ATOM 8226 O O . TYR D 1 202 ? 215.709 143.276 176.113 1.00 91.06 345 TYR D O 1
ATOM 8235 N N . SER D 1 203 ? 215.442 141.177 176.890 1.00 86.92 346 SER D N 1
ATOM 8236 C CA . SER D 1 203 ? 215.435 140.601 175.550 1.00 86.92 346 SER D CA 1
ATOM 8237 C C . SER D 1 203 ? 214.210 141.049 174.763 1.00 86.92 346 SER D C 1
ATOM 8238 O O . SER D 1 203 ? 214.309 141.361 173.570 1.00 86.92 346 SER D O 1
ATOM 8241 N N . ILE D 1 204 ? 213.045 141.088 175.413 1.00 79.33 347 ILE D N 1
ATOM 8242 C CA . ILE D 1 204 ? 211.837 141.551 174.744 1.00 79.33 347 ILE D CA 1
ATOM 8243 C C . ILE D 1 204 ? 211.829 143.066 174.587 1.00 79.33 347 ILE D C 1
ATOM 8244 O O . ILE D 1 204 ? 211.009 143.604 173.835 1.00 79.33 347 ILE D O 1
ATOM 8249 N N . ASP D 1 205 ? 212.726 143.770 175.281 1.00 79.59 348 ASP D N 1
ATOM 8250 C CA . ASP D 1 205 ? 212.804 145.221 175.141 1.00 79.59 348 ASP D CA 1
ATOM 8251 C C . ASP D 1 205 ? 213.227 145.617 173.733 1.00 79.59 348 ASP D C 1
ATOM 8252 O O . ASP D 1 205 ? 212.752 146.621 173.190 1.00 79.59 348 ASP D O 1
ATOM 8257 N N . VAL D 1 206 ? 214.120 144.839 173.127 1.00 69.99 349 VAL D N 1
ATOM 8258 C CA . VAL D 1 206 ? 214.686 145.201 171.834 1.00 69.99 349 VAL D CA 1
ATOM 8259 C C . VAL D 1 206 ? 213.896 144.608 170.667 1.00 69.99 349 VAL D C 1
ATOM 8260 O O . VAL D 1 206 ? 213.799 145.236 169.609 1.00 69.99 349 VAL D O 1
ATOM 8264 N N . PHE D 1 207 ? 213.318 143.415 170.840 1.00 66.66 350 PHE D N 1
ATOM 8265 C CA . PHE D 1 207 ? 212.643 142.755 169.725 1.00 66.66 350 PHE D CA 1
ATOM 8266 C C . PHE D 1 207 ? 211.456 143.571 169.226 1.00 66.66 350 PHE D C 1
ATOM 8267 O O . PHE D 1 207 ? 211.268 143.722 168.013 1.00 66.66 350 PHE D O 1
ATOM 8275 N N . ILE D 1 208 ? 210.644 144.108 170.138 1.00 57.47 351 ILE D N 1
ATOM 8276 C CA . ILE D 1 208 ? 209.543 144.962 169.707 1.00 57.47 351 ILE D CA 1
ATOM 8277 C C . ILE D 1 208 ? 210.022 146.369 169.379 1.00 57.47 351 ILE D C 1
ATOM 8278 O O . ILE D 1 208 ? 209.256 147.159 168.814 1.00 57.47 351 ILE D O 1
ATOM 8283 N N . ALA D 1 209 ? 211.265 146.705 169.724 1.00 58.26 352 ALA D N 1
ATOM 8284 C CA . ALA D 1 209 ? 211.835 147.974 169.292 1.00 58.26 352 ALA D CA 1
ATOM 8285 C C . ALA D 1 209 ? 212.369 147.881 167.869 1.00 58.26 352 ALA D C 1
ATOM 8286 O O . ALA D 1 209 ? 212.293 148.851 167.109 1.00 58.26 352 ALA D O 1
ATOM 8288 N N . PHE D 1 210 ? 212.914 146.721 167.496 1.00 56.47 353 PHE D N 1
ATOM 8289 C CA . PHE D 1 210 ? 213.404 146.531 166.136 1.00 56.47 353 PHE D CA 1
ATOM 8290 C C . PHE D 1 210 ? 212.261 146.327 165.151 1.00 56.47 353 PHE D C 1
ATOM 8291 O O . PHE D 1 210 ? 212.378 146.706 163.980 1.00 56.47 353 PHE D O 1
ATOM 8299 N N . TYR D 1 211 ? 211.154 145.730 165.599 1.00 47.12 354 TYR D N 1
ATOM 8300 C CA . TYR D 1 211 ? 210.046 145.452 164.691 1.00 47.12 354 TYR D CA 1
ATOM 8301 C C . TYR D 1 211 ? 209.276 146.719 164.339 1.00 47.12 354 TYR D C 1
ATOM 8302 O O . TYR D 1 211 ? 208.893 146.916 163.180 1.00 47.12 354 TYR D O 1
ATOM 8311 N N . ILE D 1 212 ? 209.027 147.584 165.326 1.00 47.53 355 ILE D N 1
ATOM 8312 C CA . ILE D 1 212 ? 208.205 148.767 165.086 1.00 47.53 355 ILE D CA 1
ATOM 8313 C C . ILE D 1 212 ? 208.885 149.709 164.101 1.00 47.53 355 ILE D C 1
ATOM 8314 O O . ILE D 1 212 ? 208.244 150.235 163.183 1.00 47.53 355 ILE D O 1
ATOM 8319 N N . THR D 1 213 ? 210.189 149.940 164.270 1.00 51.14 356 THR D N 1
ATOM 8320 C CA . THR D 1 213 ? 210.903 150.822 163.351 1.00 51.14 356 THR D CA 1
ATOM 8321 C C . THR D 1 213 ? 210.935 150.246 161.941 1.00 51.14 356 THR D C 1
ATOM 8322 O O . THR D 1 213 ? 210.764 150.978 160.960 1.00 51.14 356 THR D O 1
ATOM 8326 N N . THR D 1 214 ? 211.157 148.936 161.820 1.00 50.48 357 THR D N 1
ATOM 8327 C CA . THR D 1 214 ? 211.221 148.313 160.502 1.00 50.48 357 THR D CA 1
ATOM 8328 C C . THR D 1 214 ? 209.868 148.365 159.800 1.00 50.48 357 THR D C 1
ATOM 8329 O O . THR D 1 214 ? 209.783 148.717 158.618 1.00 50.48 357 THR D O 1
ATOM 8333 N N . ARG D 1 215 ? 208.796 148.020 160.517 1.00 49.83 358 ARG D N 1
ATOM 8334 C CA . ARG D 1 215 ? 207.469 148.025 159.907 1.00 49.83 358 ARG D CA 1
ATOM 8335 C C . ARG D 1 215 ? 207.038 149.434 159.519 1.00 49.83 358 ARG D C 1
ATOM 8336 O O . ARG D 1 215 ? 206.456 149.636 158.447 1.00 49.83 358 ARG D O 1
ATOM 8344 N N . LEU D 1 216 ? 207.309 150.420 160.376 1.00 51.38 359 LEU D N 1
ATOM 8345 C CA . LEU D 1 216 ? 206.911 151.789 160.067 1.00 51.38 359 LEU D CA 1
ATOM 8346 C C . LEU D 1 216 ? 207.722 152.363 158.913 1.00 51.38 359 LEU D C 1
ATOM 8347 O O . LEU D 1 216 ? 207.209 153.188 158.149 1.00 51.38 359 LEU D O 1
ATOM 8352 N N . PHE D 1 217 ? 208.983 151.950 158.775 1.00 57.90 360 PHE D N 1
ATOM 8353 C CA . PHE D 1 217 ? 209.795 152.415 157.655 1.00 57.90 360 PHE D CA 1
ATOM 8354 C C . PHE D 1 217 ? 209.247 151.901 156.329 1.00 57.90 360 PHE D C 1
ATOM 8355 O O . PHE D 1 217 ? 209.132 152.657 155.357 1.00 57.90 360 PHE D O 1
ATOM 8363 N N . LEU D 1 218 ? 208.901 150.613 156.270 1.00 53.93 361 LEU D N 1
ATOM 8364 C CA . LEU D 1 218 ? 208.409 150.037 155.023 1.00 53.93 361 LEU D CA 1
ATOM 8365 C C . LEU D 1 218 ? 207.014 150.546 154.685 1.00 53.93 361 LEU D C 1
ATOM 8366 O O . LEU D 1 218 ? 206.689 150.750 153.510 1.00 53.93 361 LEU D O 1
ATOM 8371 N N . TYR D 1 219 ? 206.171 150.750 155.700 1.00 55.88 362 TYR D N 1
ATOM 8372 C CA . TYR D 1 219 ? 204.817 151.234 155.451 1.00 55.88 362 TYR D CA 1
ATOM 8373 C C . TYR D 1 219 ? 204.827 152.661 154.916 1.00 55.88 362 TYR D C 1
ATOM 8374 O O . TYR D 1 219 ? 203.968 153.034 154.110 1.00 55.88 362 TYR D O 1
ATOM 8383 N N . TYR D 1 220 ? 205.787 153.474 155.360 1.00 59.73 363 TYR D N 1
ATOM 8384 C CA . TYR D 1 220 ? 205.866 154.854 154.891 1.00 59.73 363 TYR D CA 1
ATOM 8385 C C . TYR D 1 220 ? 206.305 154.918 153.433 1.00 59.73 363 TYR D C 1
ATOM 8386 O O . TYR D 1 220 ? 205.719 155.651 152.629 1.00 59.73 363 TYR D O 1
ATOM 8395 N N . HIS D 1 221 ? 207.344 154.160 153.074 1.00 61.52 364 HIS D N 1
ATOM 8396 C CA . HIS D 1 221 ? 207.870 154.220 151.714 1.00 61.52 364 HIS D CA 1
ATOM 8397 C C . HIS D 1 221 ? 206.889 153.631 150.707 1.00 61.52 364 HIS D C 1
ATOM 8398 O O . HIS D 1 221 ? 206.755 154.148 149.591 1.00 61.52 364 HIS D O 1
ATOM 8405 N N . THR D 1 222 ? 206.203 152.547 151.075 1.00 61.41 365 THR D N 1
ATOM 8406 C CA . THR D 1 222 ? 205.243 151.937 150.161 1.00 61.41 365 THR D CA 1
ATOM 8407 C C . THR D 1 222 ? 204.104 152.896 149.836 1.00 61.41 365 THR D C 1
ATOM 8408 O O . THR D 1 222 ? 203.696 153.018 148.675 1.00 61.41 365 THR D O 1
ATOM 8412 N N . LEU D 1 223 ? 203.586 153.596 150.847 1.00 63.28 366 LEU D N 1
ATOM 8413 C CA . LEU D 1 223 ? 202.519 154.560 150.601 1.00 63.28 366 LEU D CA 1
ATOM 8414 C C . LEU D 1 223 ? 203.041 155.785 149.862 1.00 63.28 366 LEU D C 1
ATOM 8415 O O . LEU D 1 223 ? 202.302 156.417 149.099 1.00 63.28 366 LEU D O 1
ATOM 8420 N N . ALA D 1 224 ? 204.308 156.142 150.081 1.00 66.60 367 ALA D N 1
ATOM 8421 C CA . ALA D 1 224 ? 204.889 157.274 149.366 1.00 66.60 367 ALA D CA 1
ATOM 8422 C C . ALA D 1 224 ? 205.077 156.955 147.889 1.00 66.60 367 ALA D C 1
ATOM 8423 O O . ALA D 1 224 ? 204.858 157.814 147.027 1.00 66.60 367 ALA D O 1
ATOM 8425 N N . ASN D 1 225 ? 205.486 155.723 147.577 1.00 70.58 368 ASN D N 1
ATOM 8426 C CA . ASN D 1 225 ? 205.671 155.339 146.181 1.00 70.58 368 ASN D CA 1
ATOM 8427 C C . ASN D 1 225 ? 204.333 155.141 145.479 1.00 70.58 368 ASN D C 1
ATOM 8428 O O . ASN D 1 225 ? 204.166 155.551 144.324 1.00 70.58 368 ASN D O 1
ATOM 8433 N N . THR D 1 226 ? 203.371 154.512 146.156 1.00 76.36 369 THR D N 1
ATOM 8434 C CA . THR D 1 226 ? 202.055 154.295 145.568 1.00 76.36 369 THR D CA 1
ATOM 8435 C C . THR D 1 226 ? 201.297 155.600 145.356 1.00 76.36 369 THR D C 1
ATOM 8436 O O . THR D 1 226 ? 200.436 155.665 144.472 1.00 76.36 369 THR D O 1
ATOM 8440 N N . ARG D 1 227 ? 201.613 156.638 146.132 1.00 86.05 370 ARG D N 1
ATOM 8441 C CA . ARG D 1 227 ? 200.959 157.944 146.039 1.00 86.05 370 ARG D CA 1
ATOM 8442 C C . ARG D 1 227 ? 199.458 157.822 146.308 1.00 86.05 370 ARG D C 1
ATOM 8443 O O . ARG D 1 227 ? 198.614 158.150 145.471 1.00 86.05 370 ARG D O 1
ATOM 8451 N N . ALA D 1 228 ? 199.139 157.337 147.506 1.00 96.09 371 ALA D N 1
ATOM 8452 C CA . ALA D 1 228 ? 197.761 157.160 147.937 1.00 96.09 371 ALA D CA 1
ATOM 8453 C C . ALA D 1 228 ? 197.227 158.347 148.728 1.00 96.09 371 ALA D C 1
ATOM 8454 O O . ALA D 1 228 ? 196.091 158.293 149.207 1.00 96.09 371 ALA D O 1
ATOM 8456 N N . TYR D 1 229 ? 198.018 159.413 148.880 1.00 97.41 372 TYR D N 1
ATOM 8457 C CA . TYR D 1 229 ? 197.556 160.569 149.642 1.00 97.41 372 TYR D CA 1
ATOM 8458 C C . TYR D 1 229 ? 196.446 161.317 148.916 1.00 97.41 372 TYR D C 1
ATOM 8459 O O . TYR D 1 229 ? 195.638 161.998 149.559 1.00 97.41 372 TYR D O 1
ATOM 8468 N N . GLN D 1 230 ? 196.386 161.211 147.587 1.00 113.33 373 GLN D N 1
ATOM 8469 C CA . GLN D 1 230 ? 195.342 161.860 146.810 1.00 113.33 373 GLN D CA 1
ATOM 8470 C C . GLN D 1 230 ? 194.696 160.947 145.778 1.00 113.33 373 GLN D C 1
ATOM 8471 O O . GLN D 1 230 ? 193.711 161.354 145.150 1.00 113.33 373 GLN D O 1
ATOM 8477 N N . GLN D 1 231 ? 195.219 159.735 145.579 1.00 116.68 374 GLN D N 1
ATOM 8478 C CA . GLN D 1 231 ? 194.640 158.833 144.588 1.00 116.68 374 GLN D CA 1
ATOM 8479 C C . GLN D 1 231 ? 193.221 158.424 144.967 1.00 116.68 374 GLN D C 1
ATOM 8480 O O . GLN D 1 231 ? 192.323 158.423 144.118 1.00 116.68 374 GLN D O 1
ATOM 8486 N N . SER D 1 232 ? 193.000 158.080 146.233 1.00 123.55 375 SER D N 1
ATOM 8487 C CA . SER D 1 232 ? 191.679 157.680 146.700 1.00 123.55 375 SER D CA 1
ATOM 8488 C C . SER D 1 232 ? 191.634 157.825 148.214 1.00 123.55 375 SER D C 1
ATOM 8489 O O . SER D 1 232 ? 192.666 157.940 148.880 1.00 123.55 375 SER D O 1
ATOM 8492 N N . ARG D 1 233 ? 190.415 157.816 148.752 1.00 125.86 376 ARG D N 1
ATOM 8493 C CA . ARG D 1 233 ? 190.200 157.875 150.198 1.00 125.86 376 ARG D CA 1
ATOM 8494 C C . ARG D 1 233 ? 190.290 156.461 150.772 1.00 125.86 376 ARG D C 1
ATOM 8495 O O . ARG D 1 233 ? 189.311 155.863 151.223 1.00 125.86 376 ARG D O 1
ATOM 8503 N N . ARG D 1 234 ? 191.510 155.927 150.741 1.00 118.42 377 ARG D N 1
ATOM 8504 C CA . ARG D 1 234 ? 191.737 154.526 151.075 1.00 118.42 377 ARG D CA 1
ATOM 8505 C C . ARG D 1 234 ? 191.526 154.240 152.556 1.00 118.42 377 ARG D C 1
ATOM 8506 O O . ARG D 1 234 ? 190.611 153.495 152.922 1.00 118.42 377 ARG D O 1
ATOM 8514 N N . ALA D 1 235 ? 192.359 154.825 153.419 1.00 94.40 378 ALA D N 1
ATOM 8515 C CA . ALA D 1 235 ? 192.292 154.514 154.840 1.00 94.40 378 ALA D CA 1
ATOM 8516 C C . ALA D 1 235 ? 192.490 155.709 155.762 1.00 94.40 378 ALA D C 1
ATOM 8517 O O . ALA D 1 235 ? 192.510 155.513 156.982 1.00 94.40 378 ALA D O 1
ATOM 8519 N N . ARG D 1 236 ? 192.626 156.926 155.237 1.00 70.52 379 ARG D N 1
ATOM 8520 C CA . ARG D 1 236 ? 192.907 158.113 156.045 1.00 70.52 379 ARG D CA 1
ATOM 8521 C C . ARG D 1 236 ? 194.151 157.878 156.910 1.00 70.52 379 ARG D C 1
ATOM 8522 O O . ARG D 1 236 ? 194.089 157.748 158.133 1.00 70.52 379 ARG D O 1
ATOM 8530 N N . ILE D 1 237 ? 195.283 157.778 156.208 1.00 69.45 380 ILE D N 1
ATOM 8531 C CA . ILE D 1 237 ? 196.583 157.425 156.775 1.00 69.45 380 ILE D CA 1
ATOM 8532 C C . ILE D 1 237 ? 196.817 158.154 158.092 1.00 69.45 380 ILE D C 1
ATOM 8533 O O . ILE D 1 237 ? 196.622 159.370 158.188 1.00 69.45 380 ILE D O 1
ATOM 8538 N N . TRP D 1 238 ? 197.235 157.410 159.115 1.00 64.91 381 TRP D N 1
ATOM 8539 C CA . TRP D 1 238 ? 197.311 157.914 160.479 1.00 64.91 381 TRP D CA 1
ATOM 8540 C C . TRP D 1 238 ? 198.677 158.492 160.830 1.00 64.91 381 TRP D C 1
ATOM 8541 O O . TRP D 1 238 ? 198.900 158.855 161.989 1.00 64.91 381 TRP D O 1
ATOM 8552 N N . PHE D 1 239 ? 199.592 158.575 159.872 1.00 60.02 382 PHE D N 1
ATOM 8553 C CA . PHE D 1 239 ? 200.882 159.189 160.148 1.00 60.02 382 PHE D CA 1
ATOM 8554 C C . PHE D 1 239 ? 200.697 160.664 160.496 1.00 60.02 382 PHE D C 1
ATOM 8555 O O . PHE D 1 239 ? 199.950 161.375 159.813 1.00 60.02 382 PHE D O 1
ATOM 8563 N N . PRO D 1 240 ? 201.350 161.154 161.550 1.00 63.19 383 PRO D N 1
ATOM 8564 C CA . PRO D 1 240 ? 201.209 162.569 161.927 1.00 63.19 383 PRO D CA 1
ATOM 8565 C C . PRO D 1 240 ? 201.824 163.478 160.872 1.00 63.19 383 PRO D C 1
ATOM 8566 O O . PRO D 1 240 ? 203.037 163.462 160.655 1.00 63.19 383 PRO D O 1
ATOM 8570 N N . MET D 1 241 ? 200.973 164.273 160.221 1.00 69.09 384 MET D N 1
ATOM 8571 C CA . MET D 1 241 ? 201.385 165.259 159.223 1.00 69.09 384 MET D CA 1
ATOM 8572 C C . MET D 1 241 ? 202.198 164.589 158.109 1.00 69.09 384 MET D C 1
ATOM 8573 O O . MET D 1 241 ? 203.394 164.826 157.923 1.00 69.09 384 MET D O 1
ATOM 8578 N N . PHE D 1 242 ? 201.506 163.711 157.383 1.00 68.89 385 PHE D N 1
ATOM 8579 C CA . PHE D 1 242 ? 202.100 162.966 156.278 1.00 68.89 385 PHE D CA 1
ATOM 8580 C C . PHE D 1 242 ? 201.779 163.595 154.927 1.00 68.89 385 PHE D C 1
ATOM 8581 O O . PHE D 1 242 ? 202.686 163.880 154.140 1.00 68.89 385 PHE D O 1
ATOM 8589 N N . SER D 1 243 ? 200.492 163.810 154.642 1.00 75.71 386 SER D N 1
ATOM 8590 C CA . SER D 1 243 ? 200.103 164.392 153.361 1.00 75.71 386 SER D CA 1
ATOM 8591 C C . SER D 1 243 ? 200.634 165.809 153.201 1.00 75.71 386 SER D C 1
ATOM 8592 O O . SER D 1 243 ? 200.853 166.264 152.073 1.00 75.71 386 SER D O 1
ATOM 8595 N N . PHE D 1 244 ? 200.847 166.520 154.310 1.00 75.46 387 PHE D N 1
ATOM 8596 C CA . PHE D 1 244 ? 201.368 167.880 154.230 1.00 75.46 387 PHE D CA 1
ATOM 8597 C C . PHE D 1 244 ? 202.800 167.906 153.710 1.00 75.46 387 PHE D C 1
ATOM 8598 O O . PHE D 1 244 ? 203.222 168.901 153.110 1.00 75.46 387 PHE D O 1
ATOM 8606 N N . PHE D 1 245 ? 203.557 166.829 153.920 1.00 74.69 388 PHE D N 1
ATOM 8607 C CA . PHE D 1 245 ? 204.946 166.781 153.480 1.00 74.69 388 PHE D CA 1
ATOM 8608 C C . PHE D 1 245 ? 205.117 166.143 152.108 1.00 74.69 388 PHE D C 1
ATOM 8609 O O . PHE D 1 245 ? 206.084 166.461 151.406 1.00 74.69 388 PHE D O 1
ATOM 8617 N N . GLU D 1 246 ? 204.210 165.253 151.709 1.00 80.73 389 GLU D N 1
ATOM 8618 C CA . GLU D 1 246 ? 204.333 164.529 150.451 1.00 80.73 389 GLU D CA 1
ATOM 8619 C C . GLU D 1 246 ? 203.367 165.025 149.381 1.00 80.73 389 GLU D C 1
ATOM 8620 O O . GLU D 1 246 ? 203.252 164.393 148.326 1.00 80.73 389 GLU D O 1
ATOM 8626 N N . CYS D 1 247 ? 202.668 166.136 149.625 1.00 90.99 390 CYS D N 1
ATOM 8627 C CA . CYS D 1 247 ? 201.740 166.652 148.623 1.00 90.99 390 CYS D CA 1
ATOM 8628 C C . CYS D 1 247 ? 202.482 167.212 147.416 1.00 90.99 390 CYS D C 1
ATOM 8629 O O . CYS D 1 247 ? 202.062 167.006 146.271 1.00 90.99 390 CYS D O 1
ATOM 8632 N N . ASN D 1 248 ? 203.586 167.923 147.649 1.00 92.82 391 ASN D N 1
ATOM 8633 C CA . ASN D 1 248 ? 204.340 168.544 146.568 1.00 92.82 391 ASN D CA 1
ATOM 8634 C C . ASN D 1 248 ? 205.258 167.570 145.842 1.00 92.82 391 ASN D C 1
ATOM 8635 O O . ASN D 1 248 ? 205.855 167.949 144.829 1.00 92.82 391 ASN D O 1
ATOM 8640 N N . VAL D 1 249 ? 205.388 166.339 146.327 1.00 88.82 392 VAL D N 1
ATOM 8641 C CA . VAL D 1 249 ? 206.256 165.334 145.723 1.00 88.82 392 VAL D CA 1
ATOM 8642 C C . VAL D 1 249 ? 205.375 164.243 145.134 1.00 88.82 392 VAL D C 1
ATOM 8643 O O . VAL D 1 249 ? 204.514 163.688 145.827 1.00 88.82 392 VAL D O 1
ATOM 8647 N N . ASN D 1 250 ? 205.587 163.938 143.858 1.00 90.94 393 ASN D N 1
ATOM 8648 C CA . ASN D 1 250 ? 204.840 162.904 143.159 1.00 90.94 393 ASN D CA 1
ATOM 8649 C C . ASN D 1 250 ? 205.805 161.900 142.546 1.00 90.94 393 ASN D C 1
ATOM 8650 O O . ASN D 1 250 ? 206.778 162.281 141.887 1.00 90.94 393 ASN D O 1
ATOM 8655 N N . GLY D 1 251 ? 205.531 160.620 142.765 1.00 90.09 394 GLY D N 1
ATOM 8656 C CA . GLY D 1 251 ? 206.368 159.566 142.232 1.00 90.09 394 GLY D CA 1
ATOM 8657 C C . GLY D 1 251 ? 207.468 159.152 143.191 1.00 90.09 394 GLY D C 1
ATOM 8658 O O . GLY D 1 251 ? 207.467 159.475 144.382 1.00 90.09 394 GLY D O 1
ATOM 8659 N N . THR D 1 252 ? 208.432 158.419 142.644 1.00 93.54 395 THR D N 1
ATOM 8660 C CA . THR D 1 252 ? 209.574 157.923 143.396 1.00 93.54 395 THR D CA 1
ATOM 8661 C C . THR D 1 252 ? 210.755 158.865 143.215 1.00 93.54 395 THR D C 1
ATOM 8662 O O . THR D 1 252 ? 211.071 159.272 142.093 1.00 93.54 395 THR D O 1
ATOM 8666 N N . VAL D 1 253 ? 211.397 159.212 144.323 1.00 96.33 396 VAL D N 1
ATOM 8667 C CA . VAL D 1 253 ? 212.533 160.139 144.277 1.00 96.33 396 VAL D CA 1
ATOM 8668 C C . VAL D 1 253 ? 213.690 159.484 143.529 1.00 96.33 396 VAL D C 1
ATOM 8669 O O . VAL D 1 253 ? 213.973 158.291 143.746 1.00 96.33 396 VAL D O 1
ATOM 8673 N N . PRO D 1 254 ? 214.363 160.194 142.620 1.00 106.66 397 PRO D N 1
ATOM 8674 C CA . PRO D 1 254 ? 215.536 159.614 141.952 1.00 106.66 397 PRO D CA 1
ATOM 8675 C C . PRO D 1 254 ? 216.759 159.615 142.854 1.00 106.66 397 PRO D C 1
ATOM 8676 O O . PRO D 1 254 ? 216.704 160.116 143.982 1.00 106.66 397 PRO D O 1
ATOM 8680 N N . ASN D 1 255 ? 217.866 159.058 142.372 1.00 112.13 398 ASN D N 1
ATOM 8681 C CA . ASN D 1 255 ? 219.092 158.931 143.149 1.00 112.13 398 ASN D CA 1
ATOM 8682 C C . ASN D 1 255 ? 220.271 159.569 142.424 1.00 112.13 398 ASN D C 1
ATOM 8683 O O . ASN D 1 255 ? 221.375 159.021 142.388 1.00 112.13 398 ASN D O 1
ATOM 8688 N N . GLU D 1 256 ? 220.049 160.739 141.832 1.00 116.76 399 GLU D N 1
ATOM 8689 C CA . GLU D 1 256 ? 221.108 161.449 141.129 1.00 116.76 399 GLU D CA 1
ATOM 8690 C C . GLU D 1 256 ? 221.981 162.215 142.114 1.00 116.76 399 GLU D C 1
ATOM 8691 O O . GLU D 1 256 ? 221.478 162.888 143.018 1.00 116.76 399 GLU D O 1
ATOM 8697 N N . TYR D 1 257 ? 223.296 162.105 141.939 1.00 117.60 400 TYR D N 1
ATOM 8698 C CA . TYR D 1 257 ? 224.267 162.739 142.821 1.00 117.60 400 TYR D CA 1
ATOM 8699 C C . TYR D 1 257 ? 225.018 163.835 142.080 1.00 117.60 400 TYR D C 1
ATOM 8700 O O . TYR D 1 257 ? 225.279 163.723 140.879 1.00 117.60 400 TYR D O 1
ATOM 8709 N N . CYS D 1 258 ? 225.361 164.892 142.810 1.00 128.05 401 CYS D N 1
ATOM 8710 C CA . CYS D 1 258 ? 226.135 166.002 142.275 1.00 128.05 401 CYS D CA 1
ATOM 8711 C C . CYS D 1 258 ? 226.986 166.573 143.404 1.00 128.05 401 CYS D C 1
ATOM 8712 O O . CYS D 1 258 ? 227.159 165.946 144.454 1.00 128.05 401 CYS D O 1
ATOM 8715 N N . TRP D 1 259 ? 227.519 167.773 143.187 1.00 134.16 402 TRP D N 1
ATOM 8716 C CA . TRP D 1 259 ? 228.369 168.445 144.162 1.00 134.16 402 TRP D CA 1
ATOM 8717 C C . TRP D 1 259 ? 227.740 169.778 144.543 1.00 134.16 402 TRP D C 1
ATOM 8718 O O . TRP D 1 259 ? 227.400 170.573 143.649 1.00 134.16 402 TRP D O 1
ATOM 8729 N N . PRO D 1 260 ? 227.558 170.074 145.837 1.00 132.83 403 PRO D N 1
ATOM 8730 C CA . PRO D 1 260 ? 226.864 171.312 146.219 1.00 132.83 403 PRO D CA 1
ATOM 8731 C C . PRO D 1 260 ? 227.746 172.542 146.106 1.00 132.83 403 PRO D C 1
ATOM 8732 O O . PRO D 1 260 ? 227.282 173.619 145.719 1.00 132.83 403 PRO D O 1
ATOM 8736 N N . PHE D 1 261 ? 229.021 172.389 146.449 1.00 136.90 404 PHE D N 1
ATOM 8737 C CA . PHE D 1 261 ? 229.927 173.525 146.496 1.00 136.90 404 PHE D CA 1
ATOM 8738 C C . PHE D 1 261 ? 230.236 174.022 145.090 1.00 136.90 404 PHE D C 1
ATOM 8739 O O . PHE D 1 261 ? 230.400 173.234 144.155 1.00 136.90 404 PHE D O 1
ATOM 8747 N N . SER D 1 262 ? 230.316 175.344 144.945 1.00 135.52 405 SER D N 1
ATOM 8748 C CA . SER D 1 262 ? 230.627 175.976 143.671 1.00 135.52 405 SER D CA 1
ATOM 8749 C C . SER D 1 262 ? 232.124 176.169 143.466 1.00 135.52 405 SER D C 1
ATOM 8750 O O . SER D 1 262 ? 232.528 176.980 142.625 1.00 135.52 405 SER D O 1
ATOM 8753 N N . LYS D 1 263 ? 232.953 175.443 144.214 1.00 134.09 406 LYS D N 1
ATOM 8754 C CA . LYS D 1 263 ? 234.410 175.537 144.120 1.00 134.09 406 LYS D CA 1
ATOM 8755 C C . LYS D 1 263 ? 234.970 174.132 143.942 1.00 134.09 406 LYS D C 1
ATOM 8756 O O . LYS D 1 263 ? 235.441 173.511 144.904 1.00 134.09 406 LYS D O 1
ATOM 8762 N N . PRO D 1 264 ? 234.927 173.591 142.714 1.00 133.17 407 PRO D N 1
ATOM 8763 C CA . PRO D 1 264 ? 235.432 172.242 142.429 1.00 133.17 407 PRO D CA 1
ATOM 8764 C C . PRO D 1 264 ? 236.933 172.112 142.670 1.00 133.17 407 PRO D C 1
ATOM 8765 O O . PRO D 1 264 ? 237.648 171.690 141.762 1.00 133.17 407 PRO D O 1
ATOM 8769 N N . ARG E 1 1 ? 119.320 158.553 139.376 1.00 126.31 144 ARG E N 1
ATOM 8770 C CA . ARG E 1 1 ? 117.975 158.001 139.486 1.00 126.31 144 ARG E CA 1
ATOM 8771 C C . ARG E 1 1 ? 117.537 157.930 140.945 1.00 126.31 144 ARG E C 1
ATOM 8772 O O . ARG E 1 1 ? 118.310 157.528 141.815 1.00 126.31 144 ARG E O 1
ATOM 8780 N N . LEU E 1 2 ? 116.293 158.322 141.207 1.00 122.17 145 LEU E N 1
ATOM 8781 C CA . LEU E 1 2 ? 115.757 158.308 142.565 1.00 122.17 145 LEU E CA 1
ATOM 8782 C C . LEU E 1 2 ? 115.336 156.890 142.929 1.00 122.17 145 LEU E C 1
ATOM 8783 O O . LEU E 1 2 ? 114.219 156.466 142.616 1.00 122.17 145 LEU E O 1
ATOM 8788 N N . ASP E 1 3 ? 116.226 156.156 143.592 1.00 121.06 146 ASP E N 1
ATOM 8789 C CA . ASP E 1 3 ? 115.926 154.796 144.017 1.00 121.06 146 ASP E CA 1
ATOM 8790 C C . ASP E 1 3 ? 115.283 154.816 145.393 1.00 121.06 146 ASP E C 1
ATOM 8791 O O . ASP E 1 3 ? 115.901 155.307 146.348 1.00 121.06 146 ASP E O 1
ATOM 8796 N N . PRO E 1 4 ? 114.052 154.323 145.540 1.00 114.51 147 PRO E N 1
ATOM 8797 C CA . PRO E 1 4 ? 113.419 154.267 146.867 1.00 114.51 147 PRO E CA 1
ATOM 8798 C C . PRO E 1 4 ? 113.874 153.028 147.625 1.00 114.51 147 PRO E C 1
ATOM 8799 O O . PRO E 1 4 ? 113.589 151.900 147.217 1.00 114.51 147 PRO E O 1
ATOM 8803 N N . GLU E 1 5 ? 114.583 153.238 148.734 1.00 104.76 148 GLU E N 1
ATOM 8804 C CA . GLU E 1 5 ? 115.011 152.150 149.607 1.00 104.76 148 GLU E CA 1
ATOM 8805 C C . GLU E 1 5 ? 114.072 152.098 150.805 1.00 104.76 148 GLU E C 1
ATOM 8806 O O . GLU E 1 5 ? 113.996 153.051 151.586 1.00 104.76 148 GLU E O 1
ATOM 8812 N N . TYR E 1 6 ? 113.358 150.982 150.948 1.00 93.48 149 TYR E N 1
ATOM 8813 C CA . TYR E 1 6 ? 112.453 150.801 152.073 1.00 93.48 149 TYR E CA 1
ATOM 8814 C C . TYR E 1 6 ? 113.164 150.329 153.333 1.00 93.48 149 TYR E C 1
ATOM 8815 O O . TYR E 1 6 ? 112.539 150.287 154.398 1.00 93.48 149 TYR E O 1
ATOM 8824 N N . TRP E 1 7 ? 114.445 149.973 153.242 1.00 82.95 150 TRP E N 1
ATOM 8825 C CA . TRP E 1 7 ? 115.204 149.522 154.399 1.00 82.95 150 TRP E CA 1
ATOM 8826 C C . TRP E 1 7 ? 115.945 150.651 155.104 1.00 82.95 150 TRP E C 1
ATOM 8827 O O . TRP E 1 7 ? 116.206 150.540 156.306 1.00 82.95 150 TRP E O 1
ATOM 8838 N N . LYS E 1 8 ? 116.287 151.726 154.394 1.00 81.31 151 LYS E N 1
ATOM 8839 C CA . LYS E 1 8 ? 116.905 152.886 155.025 1.00 81.31 151 LYS E CA 1
ATOM 8840 C C . LYS E 1 8 ? 115.913 153.703 155.837 1.00 81.31 151 LYS E C 1
ATOM 8841 O O . LYS E 1 8 ? 116.304 154.330 156.829 1.00 81.31 151 LYS E O 1
ATOM 8847 N N . THR E 1 9 ? 114.640 153.714 155.434 1.00 80.04 152 THR E N 1
ATOM 8848 C CA . THR E 1 9 ? 113.626 154.437 156.194 1.00 80.04 152 THR E CA 1
ATOM 8849 C C . THR E 1 9 ? 113.470 153.853 157.592 1.00 80.04 152 THR E C 1
ATOM 8850 O O . THR E 1 9 ? 113.327 154.595 158.571 1.00 80.04 152 THR E O 1
ATOM 8854 N N . ILE E 1 10 ? 113.498 152.523 157.704 1.00 80.66 153 ILE E N 1
ATOM 8855 C CA . ILE E 1 10 ? 113.389 151.884 159.013 1.00 80.66 153 ILE E CA 1
ATOM 8856 C C . ILE E 1 10 ? 114.568 152.272 159.895 1.00 80.66 153 ILE E C 1
ATOM 8857 O O . ILE E 1 10 ? 114.400 152.573 161.082 1.00 80.66 153 ILE E O 1
ATOM 8862 N N . LEU E 1 11 ? 115.779 152.274 159.331 1.00 78.21 154 LEU E N 1
ATOM 8863 C CA . LEU E 1 11 ? 116.946 152.709 160.092 1.00 78.21 154 LEU E CA 1
ATOM 8864 C C . LEU E 1 11 ? 116.817 154.166 160.510 1.00 78.21 154 LEU E C 1
ATOM 8865 O O . LEU E 1 11 ? 117.161 154.530 161.641 1.00 78.21 154 LEU E O 1
ATOM 8870 N N . SER E 1 12 ? 116.328 155.018 159.607 1.00 76.46 155 SER E N 1
ATOM 8871 C CA . SER E 1 12 ? 116.099 156.416 159.956 1.00 76.46 155 SER E CA 1
ATOM 8872 C C . SER E 1 12 ? 115.004 156.551 161.007 1.00 76.46 155 SER E C 1
ATOM 8873 O O . SER E 1 12 ? 115.106 157.384 161.915 1.00 76.46 155 SER E O 1
ATOM 8876 N N . CYS E 1 13 ? 113.945 155.744 160.897 1.00 75.32 156 CYS E N 1
ATOM 8877 C CA . CYS E 1 13 ? 112.859 155.808 161.869 1.00 75.32 156 CYS E CA 1
ATOM 8878 C C . CYS E 1 13 ? 113.310 155.362 163.254 1.00 75.32 156 CYS E C 1
ATOM 8879 O O . CYS E 1 13 ? 112.871 155.931 164.258 1.00 75.32 156 CYS E O 1
ATOM 8882 N N . ILE E 1 14 ? 114.171 154.346 163.332 1.00 73.01 157 ILE E N 1
ATOM 8883 C CA . ILE E 1 14 ? 114.675 153.901 164.628 1.00 73.01 157 ILE E CA 1
ATOM 8884 C C . ILE E 1 14 ? 115.551 154.977 165.260 1.00 73.01 157 ILE E C 1
ATOM 8885 O O . ILE E 1 14 ? 115.535 155.170 166.482 1.00 73.01 157 ILE E O 1
ATOM 8890 N N . TYR E 1 15 ? 116.313 155.704 164.440 1.00 67.72 158 TYR E N 1
ATOM 8891 C CA . TYR E 1 15 ? 117.255 156.685 164.972 1.00 67.72 158 TYR E CA 1
ATOM 8892 C C . TYR E 1 15 ? 116.543 157.791 165.740 1.00 67.72 158 TYR E C 1
ATOM 8893 O O . TYR E 1 15 ? 117.024 158.232 166.791 1.00 67.72 158 TYR E O 1
ATOM 8902 N N . VAL E 1 16 ? 115.401 158.259 165.233 1.00 69.99 159 VAL E N 1
ATOM 8903 C CA . VAL E 1 16 ? 114.696 159.346 165.905 1.00 69.99 159 VAL E CA 1
ATOM 8904 C C . VAL E 1 16 ? 114.091 158.864 167.220 1.00 69.99 159 VAL E C 1
ATOM 8905 O O . VAL E 1 16 ? 114.004 159.622 168.192 1.00 69.99 159 VAL E O 1
ATOM 8909 N N . PHE E 1 17 ? 113.674 157.594 167.281 1.00 75.32 160 PHE E N 1
ATOM 8910 C CA . PHE E 1 17 ? 113.064 157.079 168.504 1.00 75.32 160 PHE E CA 1
ATOM 8911 C C . PHE E 1 17 ? 114.082 156.931 169.628 1.00 75.32 160 PHE E C 1
ATOM 8912 O O . PHE E 1 17 ? 113.741 157.137 170.798 1.00 75.32 160 PHE E O 1
ATOM 8920 N N . ILE E 1 18 ? 115.324 156.569 169.301 1.00 72.44 161 ILE E N 1
ATOM 8921 C CA . ILE E 1 18 ? 116.360 156.469 170.326 1.00 72.44 161 ILE E CA 1
ATOM 8922 C C . ILE E 1 18 ? 116.636 157.837 170.936 1.00 72.44 161 ILE E C 1
ATOM 8923 O O . ILE E 1 18 ? 116.813 157.966 172.154 1.00 72.44 161 ILE E O 1
ATOM 8928 N N . VAL E 1 19 ? 116.678 158.877 170.101 1.00 68.22 162 VAL E N 1
ATOM 8929 C CA . VAL E 1 19 ? 116.892 160.231 170.602 1.00 68.22 162 VAL E CA 1
ATOM 8930 C C . VAL E 1 19 ? 115.721 160.669 171.473 1.00 68.22 162 VAL E C 1
ATOM 8931 O O . VAL E 1 19 ? 115.901 161.385 172.466 1.00 68.22 162 VAL E O 1
ATOM 8935 N N . PHE E 1 20 ? 114.504 160.243 171.122 1.00 74.15 163 PHE E N 1
ATOM 8936 C CA . PHE E 1 20 ? 113.335 160.581 171.928 1.00 74.15 163 PHE E CA 1
ATOM 8937 C C . PHE E 1 20 ? 113.475 160.053 173.351 1.00 74.15 163 PHE E C 1
ATOM 8938 O O . PHE E 1 20 ? 113.184 160.766 174.318 1.00 74.15 163 PHE E O 1
ATOM 8946 N N . GLY E 1 21 ? 113.918 158.803 173.497 1.00 77.61 164 GLY E N 1
ATOM 8947 C CA . GLY E 1 21 ? 114.132 158.256 174.827 1.00 77.61 164 GLY E CA 1
ATOM 8948 C C . GLY E 1 21 ? 115.292 158.910 175.553 1.00 77.61 164 GLY E C 1
ATOM 8949 O O . GLY E 1 21 ? 115.225 159.143 176.763 1.00 77.61 164 GLY E O 1
ATOM 8950 N N . PHE E 1 22 ? 116.373 159.208 174.827 1.00 74.59 165 PHE E N 1
ATOM 8951 C CA . PHE E 1 22 ? 117.543 159.818 175.451 1.00 74.59 165 PHE E CA 1
ATOM 8952 C C . PHE E 1 22 ? 117.217 161.197 176.011 1.00 74.59 165 PHE E C 1
ATOM 8953 O O . PHE E 1 22 ? 117.681 161.558 177.098 1.00 74.59 165 PHE E O 1
ATOM 8961 N N . THR E 1 23 ? 116.426 161.985 175.277 1.00 73.70 166 THR E N 1
ATOM 8962 C CA . THR E 1 23 ? 116.038 163.305 175.766 1.00 73.70 166 THR E CA 1
ATOM 8963 C C . THR E 1 23 ? 115.213 163.199 177.042 1.00 73.70 166 THR E C 1
ATOM 8964 O O . THR E 1 23 ? 115.401 163.984 177.980 1.00 73.70 166 THR E O 1
ATOM 8968 N N . SER E 1 24 ? 114.297 162.230 177.099 1.00 81.36 167 SER E N 1
ATOM 8969 C CA . SER E 1 24 ? 113.509 162.024 178.310 1.00 81.36 167 SER E CA 1
ATOM 8970 C C . SER E 1 24 ? 114.396 161.632 179.484 1.00 81.36 167 SER E C 1
ATOM 8971 O O . SER E 1 24 ? 114.167 162.067 180.619 1.00 81.36 167 SER E O 1
ATOM 8974 N N . PHE E 1 25 ? 115.412 160.806 179.229 1.00 80.73 168 PHE E N 1
ATOM 8975 C CA . PHE E 1 25 ? 116.329 160.404 180.291 1.00 80.73 168 PHE E CA 1
ATOM 8976 C C . PHE E 1 25 ? 117.110 161.590 180.840 1.00 80.73 168 PHE E C 1
ATOM 8977 O O . PHE E 1 25 ? 117.393 161.644 182.042 1.00 80.73 168 PHE E O 1
ATOM 8985 N N . ILE E 1 26 ? 117.473 162.544 179.980 1.00 75.86 169 ILE E N 1
ATOM 8986 C CA . ILE E 1 26 ? 118.184 163.731 180.442 1.00 75.86 169 ILE E CA 1
ATOM 8987 C C . ILE E 1 26 ? 117.276 164.601 181.303 1.00 75.86 169 ILE E C 1
ATOM 8988 O O . ILE E 1 26 ? 117.725 165.209 182.283 1.00 75.86 169 ILE E O 1
ATOM 8993 N N . MET E 1 27 ? 115.988 164.672 180.959 1.00 80.58 170 MET E N 1
ATOM 8994 C CA . MET E 1 27 ? 115.065 165.526 181.700 1.00 80.58 170 MET E CA 1
ATOM 8995 C C . MET E 1 27 ? 114.960 165.103 183.161 1.00 80.58 170 MET E C 1
ATOM 8996 O O . MET E 1 27 ? 114.758 165.944 184.045 1.00 80.58 170 MET E O 1
ATOM 9001 N N . VAL E 1 28 ? 115.089 163.804 183.435 1.00 86.15 171 VAL E N 1
ATOM 9002 C CA . VAL E 1 28 ? 115.009 163.330 184.813 1.00 86.15 171 VAL E CA 1
ATOM 9003 C C . VAL E 1 28 ? 116.235 163.769 185.605 1.00 86.15 171 VAL E C 1
ATOM 9004 O O . VAL E 1 28 ? 116.120 164.236 186.744 1.00 86.15 171 VAL E O 1
ATOM 9008 N N . ILE E 1 29 ? 117.426 163.627 185.018 1.00 83.69 172 ILE E N 1
ATOM 9009 C CA . ILE E 1 29 ? 118.653 163.990 185.723 1.00 83.69 172 ILE E CA 1
ATOM 9010 C C . ILE E 1 29 ? 118.729 165.498 185.930 1.00 83.69 172 ILE E C 1
ATOM 9011 O O . ILE E 1 29 ? 119.080 165.973 187.016 1.00 83.69 172 ILE E O 1
ATOM 9016 N N . VAL E 1 30 ? 118.406 166.272 184.890 1.00 84.47 173 VAL E N 1
ATOM 9017 C CA . VAL E 1 30 ? 118.517 167.724 184.983 1.00 84.47 173 VAL E CA 1
ATOM 9018 C C . VAL E 1 30 ? 117.544 168.281 186.016 1.00 84.47 173 VAL E C 1
ATOM 9019 O O . VAL E 1 30 ? 117.795 169.337 186.610 1.00 84.47 173 VAL E O 1
ATOM 9023 N N . HIS E 1 31 ? 116.427 167.590 186.253 1.00 91.04 174 HIS E N 1
ATOM 9024 C CA . HIS E 1 31 ? 115.466 168.053 187.248 1.00 91.04 174 HIS E CA 1
ATOM 9025 C C . HIS E 1 31 ? 115.988 167.872 188.668 1.00 91.04 174 HIS E C 1
ATOM 9026 O O . HIS E 1 31 ? 115.513 168.545 189.590 1.00 91.04 174 HIS E O 1
ATOM 9033 N N . GLU E 1 32 ? 116.957 166.979 188.865 1.00 95.27 175 GLU E N 1
ATOM 9034 C CA . GLU E 1 32 ? 117.400 166.624 190.207 1.00 95.27 175 GLU E CA 1
ATOM 9035 C C . GLU E 1 32 ? 118.542 167.490 190.724 1.00 95.27 175 GLU E C 1
ATOM 9036 O O . GLU E 1 32 ? 118.823 167.447 191.927 1.00 95.27 175 GLU E O 1
ATOM 9042 N N . ARG E 1 33 ? 119.210 168.261 189.864 1.00 86.55 176 ARG E N 1
ATOM 9043 C CA . ARG E 1 33 ? 120.296 169.112 190.343 1.00 86.55 176 ARG E CA 1
ATOM 9044 C C . ARG E 1 33 ? 119.767 170.193 191.279 1.00 86.55 176 ARG E C 1
ATOM 9045 O O . ARG E 1 33 ? 120.401 170.525 192.287 1.00 86.55 176 ARG E O 1
ATOM 9053 N N . VAL E 1 34 ? 118.606 170.753 190.958 1.00 100.12 177 VAL E N 1
ATOM 9054 C CA . VAL E 1 34 ? 117.950 171.735 191.815 1.00 100.12 177 VAL E CA 1
ATOM 9055 C C . VAL E 1 34 ? 116.788 171.052 192.529 1.00 100.12 177 VAL E C 1
ATOM 9056 O O . VAL E 1 34 ? 115.994 170.346 191.890 1.00 100.12 177 VAL E O 1
ATOM 9060 N N . PRO E 1 35 ? 116.671 171.192 193.848 1.00 106.81 178 PRO E N 1
ATOM 9061 C CA . PRO E 1 35 ? 115.572 170.524 194.556 1.00 106.81 178 PRO E CA 1
ATOM 9062 C C . PRO E 1 35 ? 114.202 171.097 194.220 1.00 106.81 178 PRO E C 1
ATOM 9063 O O . PRO E 1 35 ? 113.304 170.359 193.804 1.00 106.81 178 PRO E O 1
ATOM 9067 N N . ASP E 1 36 ? 114.030 172.408 194.393 1.00 120.69 179 ASP E N 1
ATOM 9068 C CA . ASP E 1 36 ? 112.707 173.014 194.271 1.00 120.69 179 ASP E CA 1
ATOM 9069 C C . ASP E 1 36 ? 112.472 173.659 192.905 1.00 120.69 179 ASP E C 1
ATOM 9070 O O . ASP E 1 36 ? 111.610 173.211 192.142 1.00 120.69 179 ASP E O 1
ATOM 9075 N N . MET E 1 37 ? 113.256 174.691 192.577 1.00 124.89 180 MET E N 1
ATOM 9076 C CA . MET E 1 37 ? 112.978 175.589 191.456 1.00 124.89 180 MET E CA 1
ATOM 9077 C C . MET E 1 37 ? 111.496 175.953 191.378 1.00 124.89 180 MET E C 1
ATOM 9078 O O . MET E 1 37 ? 110.900 175.940 190.296 1.00 124.89 180 MET E O 1
ATOM 9083 N N . GLN E 1 38 ? 110.886 176.267 192.527 1.00 130.44 181 GLN E N 1
ATOM 9084 C CA . GLN E 1 38 ? 109.498 176.715 192.542 1.00 130.44 181 GLN E CA 1
ATOM 9085 C C . GLN E 1 38 ? 109.282 177.867 193.519 1.00 130.44 181 GLN E C 1
ATOM 9086 O O . GLN E 1 38 ? 108.134 178.163 193.869 1.00 130.44 181 GLN E O 1
ATOM 9092 N N . THR E 1 39 ? 110.356 178.522 193.966 1.00 124.05 182 THR E N 1
ATOM 9093 C CA . THR E 1 39 ? 110.261 179.637 194.896 1.00 124.05 182 THR E CA 1
ATOM 9094 C C . THR E 1 39 ? 110.693 180.964 194.287 1.00 124.05 182 THR E C 1
ATOM 9095 O O . THR E 1 39 ? 110.281 182.017 194.785 1.00 124.05 182 THR E O 1
ATOM 9099 N N . TYR E 1 40 ? 111.482 180.937 193.216 1.00 120.36 183 TYR E N 1
ATOM 9100 C CA . TYR E 1 40 ? 111.967 182.162 192.602 1.00 120.36 183 TYR E CA 1
ATOM 9101 C C . TYR E 1 40 ? 110.800 182.948 192.004 1.00 120.36 183 TYR E C 1
ATOM 9102 O O . TYR E 1 40 ? 109.775 182.368 191.633 1.00 120.36 183 TYR E O 1
ATOM 9111 N N . PRO E 1 41 ? 110.922 184.268 191.907 1.00 114.52 184 PRO E N 1
ATOM 9112 C CA . PRO E 1 41 ? 109.946 185.045 191.143 1.00 114.52 184 PRO E CA 1
ATOM 9113 C C . PRO E 1 41 ? 110.322 185.068 189.673 1.00 114.52 184 PRO E C 1
ATOM 9114 O O . PRO E 1 41 ? 111.514 185.059 189.331 1.00 114.52 184 PRO E O 1
ATOM 9118 N N . PRO E 1 42 ? 109.338 185.087 188.774 1.00 107.94 185 PRO E N 1
ATOM 9119 C CA . PRO E 1 42 ? 109.655 185.073 187.340 1.00 107.94 185 PRO E CA 1
ATOM 9120 C C . PRO E 1 42 ? 110.444 186.307 186.929 1.00 107.94 185 PRO E C 1
ATOM 9121 O O . PRO E 1 42 ? 110.243 187.405 187.452 1.00 107.94 185 PRO E O 1
ATOM 9125 N N . LEU E 1 43 ? 111.359 186.108 185.983 1.00 102.73 186 LEU E N 1
ATOM 9126 C CA . LEU E 1 43 ? 112.182 187.203 185.498 1.00 102.73 186 LEU E CA 1
ATOM 9127 C C . LEU E 1 43 ? 111.315 188.232 184.773 1.00 102.73 186 LEU E C 1
ATOM 9128 O O . LEU E 1 43 ? 110.347 187.876 184.097 1.00 102.73 186 LEU E O 1
ATOM 9133 N N . PRO E 1 44 ? 111.643 189.520 184.902 1.00 106.20 187 PRO E N 1
ATOM 9134 C CA . PRO E 1 44 ? 110.827 190.553 184.250 1.00 106.20 187 PRO E CA 1
ATOM 9135 C C . PRO E 1 44 ? 110.923 190.497 182.734 1.00 106.20 187 PRO E C 1
ATOM 9136 O O . PRO E 1 44 ? 112.001 190.686 182.161 1.00 106.20 187 PRO E O 1
ATOM 9140 N N . ASP E 1 45 ? 109.798 190.236 182.078 1.00 107.98 188 ASP E N 1
ATOM 9141 C CA . ASP E 1 45 ? 109.724 190.147 180.629 1.00 107.98 188 ASP E CA 1
ATOM 9142 C C . ASP E 1 45 ? 108.873 191.279 180.071 1.00 107.98 188 ASP E C 1
ATOM 9143 O O . ASP E 1 45 ? 108.161 191.978 180.797 1.00 107.98 188 ASP E O 1
ATOM 9148 N N . ILE E 1 46 ? 108.959 191.451 178.752 1.00 109.74 189 ILE E N 1
ATOM 9149 C CA . ILE E 1 46 ? 108.133 192.441 178.072 1.00 109.74 189 ILE E CA 1
ATOM 9150 C C . ILE E 1 46 ? 106.724 191.924 177.812 1.00 109.74 189 ILE E C 1
ATOM 9151 O O . ILE E 1 46 ? 105.815 192.724 177.557 1.00 109.74 189 ILE E O 1
ATOM 9156 N N . PHE E 1 47 ? 106.511 190.612 177.880 1.00 118.19 190 PHE E N 1
ATOM 9157 C CA . PHE E 1 47 ? 105.230 190.011 177.529 1.00 118.19 190 PHE E CA 1
ATOM 9158 C C . PHE E 1 47 ? 104.530 189.366 178.715 1.00 118.19 190 PHE E C 1
ATOM 9159 O O . PHE E 1 47 ? 103.322 189.547 178.881 1.00 118.19 190 PHE E O 1
ATOM 9167 N N . LEU E 1 48 ? 105.257 188.609 179.541 1.00 117.84 191 LEU E N 1
ATOM 9168 C CA . LEU E 1 48 ? 104.647 187.938 180.683 1.00 117.84 191 LEU E CA 1
ATOM 9169 C C . LEU E 1 48 ? 104.167 188.906 181.756 1.00 117.84 191 LEU E C 1
ATOM 9170 O O . LEU E 1 48 ? 103.296 188.536 182.550 1.00 117.84 191 LEU E O 1
ATOM 9175 N N . ASP E 1 49 ? 104.707 190.122 181.803 1.00 118.81 192 ASP E N 1
ATOM 9176 C CA . ASP E 1 49 ? 104.262 191.110 182.777 1.00 118.81 192 ASP E CA 1
ATOM 9177 C C . ASP E 1 49 ? 102.953 191.777 182.380 1.00 118.81 192 ASP E C 1
ATOM 9178 O O . ASP E 1 49 ? 102.258 192.322 183.246 1.00 118.81 192 ASP E O 1
ATOM 9183 N N . SER E 1 50 ? 102.600 191.748 181.095 1.00 119.54 193 SER E N 1
ATOM 9184 C CA . SER E 1 50 ? 101.380 192.391 180.619 1.00 119.54 193 SER E CA 1
ATOM 9185 C C . SER E 1 50 ? 100.243 191.386 180.443 1.00 119.54 193 SER E C 1
ATOM 9186 O O . SER E 1 50 ? 99.162 191.553 181.016 1.00 119.54 193 SER E O 1
ATOM 9189 N N . VAL E 1 51 ? 100.476 190.341 179.656 1.00 122.29 194 VAL E N 1
ATOM 9190 C CA . VAL E 1 51 ? 99.444 189.354 179.346 1.00 122.29 194 VAL E CA 1
ATOM 9191 C C . VAL E 1 51 ? 99.228 188.447 180.551 1.00 122.29 194 VAL E C 1
ATOM 9192 O O . VAL E 1 51 ? 100.185 187.837 181.047 1.00 122.29 194 VAL E O 1
ATOM 9196 N N . PRO E 1 52 ? 98.002 188.331 181.055 1.00 125.40 195 PRO E N 1
ATOM 9197 C CA . PRO E 1 52 ? 97.746 187.413 182.169 1.00 125.40 195 PRO E CA 1
ATOM 9198 C C . PRO E 1 52 ? 97.742 185.964 181.706 1.00 125.40 195 PRO E C 1
ATOM 9199 O O . PRO E 1 52 ? 97.619 185.658 180.518 1.00 125.40 195 PRO E O 1
ATOM 9203 N N . ARG E 1 53 ? 97.882 185.065 182.676 1.00 128.71 196 ARG E N 1
ATOM 9204 C CA . ARG E 1 53 ? 97.915 183.640 182.376 1.00 128.71 196 ARG E CA 1
ATOM 9205 C C . ARG E 1 53 ? 96.538 183.151 181.944 1.00 128.71 196 ARG E C 1
ATOM 9206 O O . ARG E 1 53 ? 95.528 183.452 182.588 1.00 128.71 196 ARG E O 1
ATOM 9214 N N . ILE E 1 54 ? 96.502 182.399 180.853 1.00 131.24 197 ILE E N 1
ATOM 9215 C CA . ILE E 1 54 ? 95.283 181.787 180.334 1.00 131.24 197 ILE E CA 1
ATOM 9216 C C . ILE E 1 54 ? 95.369 180.287 180.592 1.00 131.24 197 ILE E C 1
ATOM 9217 O O . ILE E 1 54 ? 96.256 179.622 180.043 1.00 131.24 197 ILE E O 1
ATOM 9222 N N . PRO E 1 55 ? 94.489 179.717 181.420 1.00 132.17 198 PRO E N 1
ATOM 9223 C CA . PRO E 1 55 ? 94.590 178.279 181.717 1.00 132.17 198 PRO E CA 1
ATOM 9224 C C . PRO E 1 55 ? 94.419 177.386 180.500 1.00 132.17 198 PRO E C 1
ATOM 9225 O O . PRO E 1 55 ? 95.032 176.313 180.442 1.00 132.17 198 PRO E O 1
ATOM 9229 N N . TRP E 1 56 ? 93.608 177.792 179.526 1.00 131.34 199 TRP E N 1
ATOM 9230 C CA . TRP E 1 56 ? 93.328 176.971 178.356 1.00 131.34 199 TRP E CA 1
ATOM 9231 C C . TRP E 1 56 ? 94.161 177.367 177.142 1.00 131.34 199 TRP E C 1
ATOM 9232 O O . TRP E 1 56 ? 93.914 176.860 176.044 1.00 131.34 199 TRP E O 1
ATOM 9243 N N . ALA E 1 57 ? 95.136 178.264 177.311 1.00 131.34 200 ALA E N 1
ATOM 9244 C CA . ALA E 1 57 ? 96.002 178.632 176.198 1.00 131.34 200 ALA E CA 1
ATOM 9245 C C . ALA E 1 57 ? 96.866 177.468 175.735 1.00 131.34 200 ALA E C 1
ATOM 9246 O O . ALA E 1 57 ? 97.127 177.345 174.534 1.00 131.34 200 ALA E O 1
ATOM 9248 N N . PHE E 1 58 ? 97.312 176.616 176.656 1.00 127.10 201 PHE E N 1
ATOM 9249 C CA . PHE E 1 58 ? 98.078 175.423 176.328 1.00 127.10 201 PHE E CA 1
ATOM 9250 C C . PHE E 1 58 ? 97.186 174.241 175.973 1.00 127.10 201 PHE E C 1
ATOM 9251 O O . PHE E 1 58 ? 97.674 173.229 175.464 1.00 127.10 201 PHE E O 1
ATOM 9259 N N . ALA E 1 59 ? 95.879 174.355 176.215 1.00 131.50 202 ALA E N 1
ATOM 9260 C CA . ALA E 1 59 ? 94.969 173.266 175.879 1.00 131.50 202 ALA E CA 1
ATOM 9261 C C . ALA E 1 59 ? 94.920 173.021 174.376 1.00 131.50 202 ALA E C 1
ATOM 9262 O O . ALA E 1 59 ? 94.910 171.868 173.929 1.00 131.50 202 ALA E O 1
ATOM 9264 N N . MET E 1 60 ? 94.880 174.087 173.577 1.00 133.40 203 MET E N 1
ATOM 9265 C CA . MET E 1 60 ? 94.712 173.917 172.139 1.00 133.40 203 MET E CA 1
ATOM 9266 C C . MET E 1 60 ? 96.019 174.001 171.359 1.00 133.40 203 MET E C 1
ATOM 9267 O O . MET E 1 60 ? 95.986 173.887 170.128 1.00 133.40 203 MET E O 1
ATOM 9272 N N . THR E 1 61 ? 97.159 174.202 172.024 1.00 129.22 204 THR E N 1
ATOM 9273 C CA . THR E 1 61 ? 98.413 174.329 171.286 1.00 129.22 204 THR E CA 1
ATOM 9274 C C . THR E 1 61 ? 98.785 173.018 170.599 1.00 129.22 204 THR E C 1
ATOM 9275 O O . THR E 1 61 ? 99.296 173.022 169.473 1.00 129.22 204 THR E O 1
ATOM 9279 N N . GLU E 1 62 ? 98.528 171.883 171.256 1.00 129.56 205 GLU E N 1
ATOM 9280 C CA . GLU E 1 62 ? 98.736 170.597 170.604 1.00 129.56 205 GLU E CA 1
ATOM 9281 C C . GLU E 1 62 ? 97.611 170.250 169.640 1.00 129.56 205 GLU E C 1
ATOM 9282 O O . GLU E 1 62 ? 97.816 169.408 168.762 1.00 129.56 205 GLU E O 1
ATOM 9288 N N . VAL E 1 63 ? 96.441 170.880 169.777 1.00 128.57 206 VAL E N 1
ATOM 9289 C CA . VAL E 1 63 ? 95.352 170.643 168.834 1.00 128.57 206 VAL E CA 1
ATOM 9290 C C . VAL E 1 63 ? 95.780 171.048 167.431 1.00 128.57 206 VAL E C 1
ATOM 9291 O O . VAL E 1 63 ? 95.536 170.330 166.454 1.00 128.57 206 VAL E O 1
ATOM 9295 N N . CYS E 1 64 ? 96.441 172.201 167.315 1.00 123.85 207 CYS E N 1
ATOM 9296 C CA . CYS E 1 64 ? 97.052 172.575 166.047 1.00 123.85 207 CYS E CA 1
ATOM 9297 C C . CYS E 1 64 ? 98.075 171.540 165.598 1.00 123.85 207 CYS E C 1
ATOM 9298 O O . CYS E 1 64 ? 98.270 171.344 164.394 1.00 123.85 207 CYS E O 1
ATOM 9301 N N . GLY E 1 65 ? 98.730 170.868 166.548 1.00 119.65 208 GLY E N 1
ATOM 9302 C CA . GLY E 1 65 ? 99.702 169.850 166.186 1.00 119.65 208 GLY E CA 1
ATOM 9303 C C . GLY E 1 65 ? 99.085 168.676 165.449 1.00 119.65 208 GLY E C 1
ATOM 9304 O O . GLY E 1 65 ? 99.638 168.202 164.452 1.00 119.65 208 GLY E O 1
ATOM 9305 N N . MET E 1 66 ? 97.933 168.186 165.923 1.00 120.57 209 MET E N 1
ATOM 9306 C CA . MET E 1 66 ? 97.251 167.113 165.204 1.00 120.57 209 MET E CA 1
ATOM 9307 C C . MET E 1 66 ? 96.768 167.573 163.835 1.00 120.57 209 MET E C 1
ATOM 9308 O O . MET E 1 66 ? 96.892 166.835 162.853 1.00 120.57 209 MET E O 1
ATOM 9313 N N . ILE E 1 67 ? 96.216 168.785 163.743 1.00 119.12 210 ILE E N 1
ATOM 9314 C CA . ILE E 1 67 ? 95.758 169.279 162.446 1.00 119.12 210 ILE E CA 1
ATOM 9315 C C . ILE E 1 67 ? 96.932 169.442 161.492 1.00 119.12 210 ILE E C 1
ATOM 9316 O O . ILE E 1 67 ? 96.842 169.092 160.309 1.00 119.12 210 ILE E O 1
ATOM 9321 N N . LEU E 1 68 ? 98.051 169.978 161.986 1.00 114.02 211 LEU E N 1
ATOM 9322 C CA . LEU E 1 68 ? 99.210 170.186 161.125 1.00 114.02 211 LEU E CA 1
ATOM 9323 C C . LEU E 1 68 ? 99.770 168.864 160.613 1.00 114.02 211 LEU E C 1
ATOM 9324 O O . LEU E 1 68 ? 100.090 168.737 159.426 1.00 114.02 211 LEU E O 1
ATOM 9329 N N . CYS E 1 69 ? 99.897 167.864 161.490 1.00 113.38 212 CYS E N 1
ATOM 9330 C CA . CYS E 1 69 ? 100.416 166.577 161.040 1.00 113.38 212 CYS E CA 1
ATOM 9331 C C . CYS E 1 69 ? 99.385 165.814 160.220 1.00 113.38 212 CYS E C 1
ATOM 9332 O O . CYS E 1 69 ? 99.757 165.018 159.350 1.00 113.38 212 CYS E O 1
ATOM 9335 N N . TYR E 1 70 ? 98.094 166.038 160.479 1.00 114.47 213 TYR E N 1
ATOM 9336 C CA . TYR E 1 70 ? 97.056 165.400 159.675 1.00 114.47 213 TYR E CA 1
ATOM 9337 C C . TYR E 1 70 ? 97.146 165.848 158.222 1.00 114.47 213 TYR E C 1
ATOM 9338 O O . TYR E 1 70 ? 97.055 165.028 157.302 1.00 114.47 213 TYR E O 1
ATOM 9347 N N . ILE E 1 71 ? 97.331 167.151 157.998 1.00 111.15 214 ILE E N 1
ATOM 9348 C CA . ILE E 1 71 ? 97.538 167.647 156.641 1.00 111.15 214 ILE E CA 1
ATOM 9349 C C . ILE E 1 71 ? 98.837 167.098 156.069 1.00 111.15 214 ILE E C 1
ATOM 9350 O O . ILE E 1 71 ? 98.895 166.683 154.906 1.00 111.15 214 ILE E O 1
ATOM 9355 N N . TRP E 1 72 ? 99.900 167.085 156.879 1.00 104.20 215 TRP E N 1
ATOM 9356 C CA . TRP E 1 72 ? 101.171 166.533 156.424 1.00 104.20 215 TRP E CA 1
ATOM 9357 C C . TRP E 1 72 ? 101.057 165.044 156.124 1.00 104.20 215 TRP E C 1
ATOM 9358 O O . TRP E 1 72 ? 101.676 164.555 155.172 1.00 104.20 215 TRP E O 1
ATOM 9369 N N . LEU E 1 73 ? 100.279 164.309 156.923 1.00 111.14 216 LEU E N 1
ATOM 9370 C CA . LEU E 1 73 ? 100.086 162.887 156.661 1.00 111.14 216 LEU E CA 1
ATOM 9371 C C . LEU E 1 73 ? 99.391 162.664 155.323 1.00 111.14 216 LEU E C 1
ATOM 9372 O O . LEU E 1 73 ? 99.750 161.747 154.575 1.00 111.14 216 LEU E O 1
ATOM 9377 N N . LEU E 1 74 ? 98.391 163.491 155.008 1.00 113.53 217 LEU E N 1
ATOM 9378 C CA . LEU E 1 74 ? 97.709 163.371 153.723 1.00 113.53 217 LEU E CA 1
ATOM 9379 C C . LEU E 1 74 ? 98.658 163.645 152.562 1.00 113.53 217 LEU E C 1
ATOM 9380 O O . LEU E 1 74 ? 98.614 162.952 151.539 1.00 113.53 217 LEU E O 1
ATOM 9385 N N . VAL E 1 75 ? 99.521 164.655 152.698 1.00 110.52 218 VAL E N 1
ATOM 9386 C CA . VAL E 1 75 ? 100.530 164.908 151.673 1.00 110.52 218 VAL E CA 1
ATOM 9387 C C . VAL E 1 75 ? 101.486 163.728 151.570 1.00 110.52 218 VAL E C 1
ATOM 9388 O O . VAL E 1 75 ? 101.870 163.312 150.470 1.00 110.52 218 VAL E O 1
ATOM 9392 N N . LEU E 1 76 ? 101.890 163.173 152.715 1.00 109.66 219 LEU E N 1
ATOM 9393 C CA . LEU E 1 76 ? 102.716 161.971 152.703 1.00 109.66 219 LEU E CA 1
ATOM 9394 C C . LEU E 1 76 ? 101.963 160.786 152.112 1.00 109.66 219 LEU E C 1
ATOM 9395 O O . LEU E 1 76 ? 102.571 159.919 151.474 1.00 109.66 219 LEU E O 1
ATOM 9400 N N . LEU E 1 77 ? 100.643 160.741 152.295 1.00 112.73 220 LEU E N 1
ATOM 9401 C CA . LEU E 1 77 ? 99.852 159.626 151.789 1.00 112.73 220 LEU E CA 1
ATOM 9402 C C . LEU E 1 77 ? 99.703 159.662 150.273 1.00 112.73 220 LEU E C 1
ATOM 9403 O O . LEU E 1 77 ? 99.497 158.614 149.651 1.00 112.73 220 LEU E O 1
ATOM 9408 N N . LEU E 1 78 ? 99.806 160.840 149.661 1.00 114.58 221 LEU E N 1
ATOM 9409 C CA . LEU E 1 78 ? 99.579 161.014 148.230 1.00 114.58 221 LEU E CA 1
ATOM 9410 C C . LEU E 1 78 ? 100.830 161.504 147.504 1.00 114.58 221 LEU E C 1
ATOM 9411 O O . LEU E 1 78 ? 100.764 162.398 146.659 1.00 114.58 221 LEU E O 1
ATOM 9416 N N . HIS E 1 79 ? 101.987 160.928 147.823 1.00 111.99 222 HIS E N 1
ATOM 9417 C CA . HIS E 1 79 ? 103.244 161.299 147.190 1.00 111.99 222 HIS E CA 1
ATOM 9418 C C . HIS E 1 79 ? 103.871 160.074 146.537 1.00 111.99 222 HIS E C 1
ATOM 9419 O O . HIS E 1 79 ? 103.767 158.959 147.059 1.00 111.99 222 HIS E O 1
ATOM 9426 N N . LYS E 1 80 ? 104.516 160.286 145.386 1.00 113.94 223 LYS E N 1
ATOM 9427 C CA . LYS E 1 80 ? 105.095 159.170 144.642 1.00 113.94 223 LYS E CA 1
ATOM 9428 C C . LYS E 1 80 ? 106.262 158.540 145.396 1.00 113.94 223 LYS E C 1
ATOM 9429 O O . LYS E 1 80 ? 106.378 157.311 145.467 1.00 113.94 223 LYS E O 1
ATOM 9435 N N . HIS E 1 81 ? 107.139 159.365 145.969 1.00 110.15 224 HIS E N 1
ATOM 9436 C CA . HIS E 1 81 ? 108.275 158.878 146.753 1.00 110.15 224 HIS E CA 1
ATOM 9437 C C . HIS E 1 81 ? 108.016 159.209 148.220 1.00 110.15 224 HIS E C 1
ATOM 9438 O O . HIS E 1 81 ? 108.398 160.260 148.734 1.00 110.15 224 HIS E O 1
ATOM 9445 N N . ARG E 1 82 ? 107.344 158.278 148.897 1.00 108.32 225 ARG E N 1
ATOM 9446 C CA . ARG E 1 82 ? 107.022 158.463 150.306 1.00 108.32 225 ARG E CA 1
ATOM 9447 C C . ARG E 1 82 ? 108.233 158.217 151.195 1.00 108.32 225 ARG E C 1
ATOM 9448 O O . ARG E 1 82 ? 108.334 158.804 152.278 1.00 108.32 225 ARG E O 1
ATOM 9456 N N . SER E 1 83 ? 109.150 157.351 150.760 1.00 92.79 226 SER E N 1
ATOM 9457 C CA . SER E 1 83 ? 110.319 157.035 151.572 1.00 92.79 226 SER E CA 1
ATOM 9458 C C . SER E 1 83 ? 111.228 158.246 151.745 1.00 92.79 226 SER E C 1
ATOM 9459 O O . SER E 1 83 ? 111.723 158.502 152.848 1.00 92.79 226 SER E O 1
ATOM 9462 N N . ILE E 1 84 ? 111.456 159.007 150.671 1.00 85.84 227 ILE E N 1
ATOM 9463 C CA . ILE E 1 84 ? 112.425 160.096 150.735 1.00 85.84 227 ILE E CA 1
ATOM 9464 C C . ILE E 1 84 ? 111.950 161.206 151.668 1.00 85.84 227 ILE E C 1
ATOM 9465 O O . ILE E 1 84 ? 112.764 161.831 152.358 1.00 85.84 227 ILE E O 1
ATOM 9470 N N . LEU E 1 85 ? 110.642 161.470 151.718 1.00 85.06 228 LEU E N 1
ATOM 9471 C CA . LEU E 1 85 ? 110.140 162.478 152.647 1.00 85.06 228 LEU E CA 1
ATOM 9472 C C . LEU E 1 85 ? 110.215 161.991 154.088 1.00 85.06 228 LEU E C 1
ATOM 9473 O O . LEU E 1 85 ? 110.460 162.783 155.004 1.00 85.06 228 LEU E O 1
ATOM 9478 N N . LEU E 1 86 ? 110.002 160.692 154.310 1.00 80.74 229 LEU E N 1
ATOM 9479 C CA . LEU E 1 86 ? 110.028 160.170 155.672 1.00 80.74 229 LEU E CA 1
ATOM 9480 C C . LEU E 1 86 ? 111.438 160.172 156.251 1.00 80.74 229 LEU E C 1
ATOM 9481 O O . LEU E 1 86 ? 111.610 160.406 157.453 1.00 80.74 229 LEU E O 1
ATOM 9486 N N . ARG E 1 87 ? 112.453 159.917 155.426 1.00 76.25 230 ARG E N 1
ATOM 9487 C CA . ARG E 1 87 ? 113.830 159.982 155.898 1.00 76.25 230 ARG E CA 1
ATOM 9488 C C . ARG E 1 87 ? 114.348 161.409 156.018 1.00 76.25 230 ARG E C 1
ATOM 9489 O O . ARG E 1 87 ? 115.392 161.618 156.643 1.00 76.25 230 ARG E O 1
ATOM 9497 N N . ARG E 1 88 ? 113.657 162.385 155.435 1.00 71.54 231 ARG E N 1
ATOM 9498 C CA . ARG E 1 88 ? 114.023 163.786 155.602 1.00 71.54 231 ARG E CA 1
ATOM 9499 C C . ARG E 1 88 ? 113.340 164.432 156.798 1.00 71.54 231 ARG E C 1
ATOM 9500 O O . ARG E 1 88 ? 113.660 165.577 157.131 1.00 71.54 231 ARG E O 1
ATOM 9508 N N . LEU E 1 89 ? 112.411 163.730 157.445 1.00 68.92 232 LEU E N 1
ATOM 9509 C CA . LEU E 1 89 ? 111.797 164.194 158.682 1.00 68.92 232 LEU E CA 1
ATOM 9510 C C . LEU E 1 89 ? 112.456 163.567 159.904 1.00 68.92 232 LEU E C 1
ATOM 9511 O O . LEU E 1 89 ? 112.660 164.245 160.916 1.00 68.92 232 LEU E O 1
ATOM 9516 N N . CYS E 1 90 ? 112.799 162.280 159.824 1.00 67.28 233 CYS E N 1
ATOM 9517 C CA . CYS E 1 90 ? 113.430 161.612 160.956 1.00 67.28 233 CYS E CA 1
ATOM 9518 C C . CYS E 1 90 ? 114.889 162.026 161.103 1.00 67.28 233 CYS E C 1
ATOM 9519 O O . CYS E 1 90 ? 115.397 162.140 162.224 1.00 67.28 233 CYS E O 1
ATOM 9522 N N . SER E 1 91 ? 115.581 162.255 159.985 1.00 61.84 234 SER E N 1
ATOM 9523 C CA . SER E 1 91 ? 116.978 162.666 160.046 1.00 61.84 234 SER E CA 1
ATOM 9524 C C . SER E 1 91 ? 117.146 164.136 160.402 1.00 61.84 234 SER E C 1
ATOM 9525 O O . SER E 1 91 ? 118.272 164.561 160.681 1.00 61.84 234 SER E O 1
ATOM 9528 N N . LEU E 1 92 ? 116.066 164.915 160.396 1.00 58.34 235 LEU E N 1
ATOM 9529 C CA . LEU E 1 92 ? 116.111 166.313 160.803 1.00 58.34 235 LEU E CA 1
ATOM 9530 C C . LEU E 1 92 ? 115.547 166.555 162.192 1.00 58.34 235 LEU E C 1
ATOM 9531 O O . LEU E 1 92 ? 116.074 167.398 162.919 1.00 58.34 235 LEU E O 1
ATOM 9536 N N . MET E 1 93 ? 114.486 165.842 162.574 1.00 57.99 236 MET E N 1
ATOM 9537 C CA . MET E 1 93 ? 113.997 165.924 163.945 1.00 57.99 236 MET E CA 1
ATOM 9538 C C . MET E 1 93 ? 114.935 165.201 164.903 1.00 57.99 236 MET E C 1
ATOM 9539 O O . MET E 1 93 ? 114.939 165.479 166.108 1.00 57.99 236 MET E O 1
ATOM 9544 N N . GLY E 1 94 ? 115.735 164.266 164.387 1.00 55.92 237 GLY E N 1
ATOM 9545 C CA . GLY E 1 94 ? 116.693 163.571 165.227 1.00 55.92 237 GLY E CA 1
ATOM 9546 C C . GLY E 1 94 ? 117.953 164.370 165.483 1.00 55.92 237 GLY E C 1
ATOM 9547 O O . GLY E 1 94 ? 118.767 163.995 166.332 1.00 55.92 237 GLY E O 1
ATOM 9548 N N . THR E 1 95 ? 118.142 165.470 164.751 1.00 51.79 238 THR E N 1
ATOM 9549 C CA . THR E 1 95 ? 119.305 166.320 164.983 1.00 51.79 238 THR E CA 1
ATOM 9550 C C . THR E 1 95 ? 118.968 167.469 165.924 1.00 51.79 238 THR E C 1
ATOM 9551 O O . THR E 1 95 ? 119.758 167.802 166.814 1.00 51.79 238 THR E O 1
ATOM 9555 N N . VAL E 1 96 ? 117.799 168.085 165.741 1.00 49.76 239 VAL E N 1
ATOM 9556 C CA . VAL E 1 96 ? 117.407 169.218 166.574 1.00 49.76 239 VAL E CA 1
ATOM 9557 C C . VAL E 1 96 ? 117.260 168.790 168.028 1.00 49.76 239 VAL E C 1
ATOM 9558 O O . VAL E 1 96 ? 117.700 169.494 168.945 1.00 49.76 239 VAL E O 1
ATOM 9562 N N . PHE E 1 97 ? 116.644 167.629 168.263 1.00 55.46 240 PHE E N 1
ATOM 9563 C CA . PHE E 1 97 ? 116.418 167.182 169.634 1.00 55.46 240 PHE E CA 1
ATOM 9564 C C . PHE E 1 97 ? 117.723 166.873 170.356 1.00 55.46 240 PHE E C 1
ATOM 9565 O O . PHE E 1 97 ? 117.777 166.951 171.588 1.00 55.46 240 PHE E O 1
ATOM 9573 N N . LEU E 1 98 ? 118.779 166.520 169.619 1.00 52.07 241 LEU E N 1
ATOM 9574 C CA . LEU E 1 98 ? 120.083 166.360 170.253 1.00 52.07 241 LEU E CA 1
ATOM 9575 C C . LEU E 1 98 ? 120.640 167.704 170.704 1.00 52.07 241 LEU E C 1
ATOM 9576 O O . LEU E 1 98 ? 121.322 167.787 171.732 1.00 52.07 241 LEU E O 1
ATOM 9581 N N . LEU E 1 99 ? 120.363 168.769 169.946 1.00 50.62 242 LEU E N 1
ATOM 9582 C CA . LEU E 1 99 ? 120.767 170.102 170.377 1.00 50.62 242 LEU E CA 1
ATOM 9583 C C . LEU E 1 99 ? 119.978 170.556 171.597 1.00 50.62 242 LEU E C 1
ATOM 9584 O O . LEU E 1 99 ? 120.417 171.460 172.318 1.00 50.62 242 LEU E O 1
ATOM 9589 N N . ARG E 1 100 ? 118.814 169.951 171.841 1.00 59.24 243 ARG E N 1
ATOM 9590 C CA . ARG E 1 100 ? 118.049 170.276 173.039 1.00 59.24 243 ARG E CA 1
ATOM 9591 C C . ARG E 1 100 ? 118.696 169.677 174.281 1.00 59.24 243 ARG E C 1
ATOM 9592 O O . ARG E 1 100 ? 118.640 170.268 175.365 1.00 59.24 243 ARG E O 1
ATOM 9600 N N . CYS E 1 101 ? 119.307 168.499 174.142 1.00 59.32 244 CYS E N 1
ATOM 9601 C CA . CYS E 1 101 ? 120.006 167.891 175.270 1.00 59.32 244 CYS E CA 1
ATOM 9602 C C . CYS E 1 101 ? 121.239 168.697 175.659 1.00 59.32 244 CYS E C 1
ATOM 9603 O O . CYS E 1 101 ? 121.528 168.862 176.850 1.00 59.32 244 CYS E O 1
ATOM 9606 N N . PHE E 1 102 ? 121.978 169.202 174.670 1.00 54.19 245 PHE E N 1
ATOM 9607 C CA . PHE E 1 102 ? 123.203 169.941 174.962 1.00 54.19 245 PHE E CA 1
ATOM 9608 C C . PHE E 1 102 ? 122.909 171.255 175.676 1.00 54.19 245 PHE E C 1
ATOM 9609 O O . PHE E 1 102 ? 123.634 171.639 176.600 1.00 54.19 245 PHE E O 1
ATOM 9617 N N . THR E 1 103 ? 121.854 171.959 175.264 1.00 52.43 246 THR E N 1
ATOM 9618 C CA . THR E 1 103 ? 121.532 173.246 175.867 1.00 52.43 246 THR E CA 1
ATOM 9619 C C . THR E 1 103 ? 120.867 173.116 177.231 1.00 52.43 246 THR E C 1
ATOM 9620 O O . THR E 1 103 ? 120.800 174.108 177.964 1.00 52.43 246 THR E O 1
ATOM 9624 N N . MET E 1 104 ? 120.371 171.930 177.587 1.00 56.94 247 MET E N 1
ATOM 9625 C CA . MET E 1 104 ? 119.818 171.706 178.915 1.00 56.94 247 MET E CA 1
ATOM 9626 C C . MET E 1 104 ? 120.871 171.253 179.913 1.00 56.94 247 MET E C 1
ATOM 9627 O O . MET E 1 104 ? 120.709 171.475 181.118 1.00 56.94 247 MET E O 1
ATOM 9632 N N . PHE E 1 105 ? 121.943 170.619 179.439 1.00 52.45 248 PHE E N 1
ATOM 9633 C CA . PHE E 1 105 ? 123.002 170.170 180.333 1.00 52.45 248 PHE E CA 1
ATOM 9634 C C . PHE E 1 105 ? 123.874 171.330 180.798 1.00 52.45 248 PHE E C 1
ATOM 9635 O O . PHE E 1 105 ? 124.289 171.369 181.962 1.00 52.45 248 PHE E O 1
ATOM 9643 N N . VAL E 1 106 ? 124.165 172.280 179.906 1.00 51.62 249 VAL E N 1
ATOM 9644 C CA . VAL E 1 106 ? 125.033 173.397 180.267 1.00 51.62 249 VAL E CA 1
ATOM 9645 C C . VAL E 1 106 ? 124.330 174.345 181.233 1.00 51.62 249 VAL E C 1
ATOM 9646 O O . VAL E 1 106 ? 124.948 174.860 182.172 1.00 51.62 249 VAL E O 1
ATOM 9650 N N . THR E 1 107 ? 123.039 174.595 181.026 1.00 55.59 250 THR E N 1
ATOM 9651 C CA . THR E 1 107 ? 122.281 175.484 181.892 1.00 55.59 250 THR E CA 1
ATOM 9652 C C . THR E 1 107 ? 120.833 175.020 181.953 1.00 55.59 250 THR E C 1
ATOM 9653 O O . THR E 1 107 ? 120.360 174.293 181.076 1.00 55.59 250 THR E O 1
ATOM 9657 N N . SER E 1 108 ? 120.135 175.448 183.001 1.00 70.85 251 SER E N 1
ATOM 9658 C CA . SER E 1 108 ? 118.746 175.068 183.239 1.00 70.85 251 SER E CA 1
ATOM 9659 C C . SER E 1 108 ? 117.938 176.331 183.504 1.00 70.85 251 SER E C 1
ATOM 9660 O O . SER E 1 108 ? 118.085 176.957 184.560 1.00 70.85 251 SER E O 1
ATOM 9663 N N . LEU E 1 109 ? 117.087 176.704 182.552 1.00 78.04 252 LEU E N 1
ATOM 9664 C CA . LEU E 1 109 ? 116.254 177.897 182.655 1.00 78.04 252 LEU E CA 1
ATOM 9665 C C . LEU E 1 109 ? 114.794 177.475 182.548 1.00 78.04 252 LEU E C 1
ATOM 9666 O O . LEU E 1 109 ? 114.355 177.001 181.494 1.00 78.04 252 LEU E O 1
ATOM 9671 N N . SER E 1 110 ? 114.046 177.649 183.633 1.00 91.31 253 SER E N 1
ATOM 9672 C CA . SER E 1 110 ? 112.636 177.295 183.692 1.00 91.31 253 SER E CA 1
ATOM 9673 C C . SER E 1 110 ? 111.837 178.447 184.291 1.00 91.31 253 SER E C 1
ATOM 9674 O O . SER E 1 110 ? 112.392 179.445 184.758 1.00 91.31 253 SER E O 1
ATOM 9677 N N . VAL E 1 111 ? 110.516 178.298 184.273 1.00 104.31 254 VAL E N 1
ATOM 9678 C CA . VAL E 1 111 ? 109.619 179.326 184.792 1.00 104.31 254 VAL E CA 1
ATOM 9679 C C . VAL E 1 111 ? 109.263 179.004 186.239 1.00 104.31 254 VAL E C 1
ATOM 9680 O O . VAL E 1 111 ? 108.608 177.988 186.511 1.00 104.31 254 VAL E O 1
ATOM 9684 N N . PRO E 1 112 ? 109.674 179.839 187.192 1.00 115.20 255 PRO E N 1
ATOM 9685 C CA . PRO E 1 112 ? 109.459 179.599 188.637 1.00 115.20 255 PRO E CA 1
ATOM 9686 C C . PRO E 1 112 ? 108.090 180.014 189.180 1.00 115.20 255 PRO E C 1
ATOM 9687 O O . PRO E 1 112 ? 107.870 181.126 189.663 1.00 115.20 255 PRO E O 1
ATOM 9691 N N . GLY E 1 113 ? 107.129 179.096 189.103 1.00 125.74 256 GLY E N 1
ATOM 9692 C CA . GLY E 1 113 ? 105.817 179.358 189.663 1.00 125.74 256 GLY E CA 1
ATOM 9693 C C . GLY E 1 113 ? 104.661 178.722 188.921 1.00 125.74 256 GLY E C 1
ATOM 9694 O O . GLY E 1 113 ? 103.568 178.582 189.477 1.00 125.74 256 GLY E O 1
ATOM 9695 N N . GLN E 1 114 ? 104.880 178.331 187.671 1.00 129.25 257 GLN E N 1
ATOM 9696 C CA . GLN E 1 114 ? 103.888 177.571 186.929 1.00 129.25 257 GLN E CA 1
ATOM 9697 C C . GLN E 1 114 ? 104.220 176.086 186.989 1.00 129.25 257 GLN E C 1
ATOM 9698 O O . GLN E 1 114 ? 105.391 175.694 187.024 1.00 129.25 257 GLN E O 1
ATOM 9704 N N . HIS E 1 115 ? 103.170 175.262 187.007 1.00 134.22 258 HIS E N 1
ATOM 9705 C CA . HIS E 1 115 ? 103.296 173.824 187.253 1.00 134.22 258 HIS E CA 1
ATOM 9706 C C . HIS E 1 115 ? 103.990 173.561 188.586 1.00 134.22 258 HIS E C 1
ATOM 9707 O O . HIS E 1 115 ? 104.756 172.607 188.735 1.00 134.22 258 HIS E O 1
ATOM 9714 N N . LEU E 1 116 ? 103.714 174.422 189.571 1.00 135.32 259 LEU E N 1
ATOM 9715 C CA . LEU E 1 116 ? 104.352 174.309 190.876 1.00 135.32 259 LEU E CA 1
ATOM 9716 C C . LEU E 1 116 ? 103.829 173.127 191.679 1.00 135.32 259 LEU E C 1
ATOM 9717 O O . LEU E 1 116 ? 104.468 172.729 192.659 1.00 135.32 259 LEU E O 1
ATOM 9722 N N . GLN E 1 117 ? 102.691 172.558 191.292 1.00 141.88 260 GLN E N 1
ATOM 9723 C CA . GLN E 1 117 ? 102.089 171.447 192.013 1.00 141.88 260 GLN E CA 1
ATOM 9724 C C . GLN E 1 117 ? 102.595 170.091 191.538 1.00 141.88 260 GLN E C 1
ATOM 9725 O O . GLN E 1 117 ? 102.033 169.064 191.931 1.00 141.88 260 GLN E O 1
ATOM 9731 N N . CYS E 1 118 ? 103.634 170.062 190.704 1.00 145.84 261 CYS E N 1
ATOM 9732 C CA . CYS E 1 118 ? 104.193 168.792 190.262 1.00 145.84 261 CYS E CA 1
ATOM 9733 C C . CYS E 1 118 ? 104.807 168.047 191.441 1.00 145.84 261 CYS E C 1
ATOM 9734 O O . CYS E 1 118 ? 105.605 168.603 192.201 1.00 145.84 261 CYS E O 1
ATOM 9737 N N . THR E 1 119 ? 104.423 166.784 191.594 1.00 143.55 262 THR E N 1
ATOM 9738 C CA . THR E 1 119 ? 104.788 165.978 192.745 1.00 143.55 262 THR E CA 1
ATOM 9739 C C . THR E 1 119 ? 105.922 165.022 192.382 1.00 143.55 262 THR E C 1
ATOM 9740 O O . THR E 1 119 ? 106.505 165.089 191.295 1.00 143.55 262 THR E O 1
ATOM 9744 N N . GLY E 1 120 ? 106.240 164.123 193.299 1.00 134.28 263 GLY E N 1
ATOM 9745 C CA . GLY E 1 120 ? 107.330 163.166 193.102 1.00 134.28 263 GLY E CA 1
ATOM 9746 C C . GLY E 1 120 ? 108.652 163.696 193.660 1.00 134.28 263 GLY E C 1
ATOM 9747 O O . GLY E 1 120 ? 108.851 163.700 194.870 1.00 134.28 263 GLY E O 1
ATOM 9748 N N . LYS E 1 121 ? 109.544 164.120 192.760 1.00 125.63 264 LYS E N 1
ATOM 9749 C CA . LYS E 1 121 ? 110.835 164.727 193.080 1.00 125.63 264 LYS E CA 1
ATOM 9750 C C . LYS E 1 121 ? 111.732 163.802 193.901 1.00 125.63 264 LYS E C 1
ATOM 9751 O O . LYS E 1 121 ? 111.315 162.707 194.293 1.00 125.63 264 LYS E O 1
ATOM 9757 N N . ILE E 1 122 ? 112.970 164.246 194.145 1.00 121.73 265 ILE E N 1
ATOM 9758 C CA . ILE E 1 122 ? 114.016 163.533 194.884 1.00 121.73 265 ILE E CA 1
ATOM 9759 C C . ILE E 1 122 ? 113.979 162.032 194.590 1.00 121.73 265 ILE E C 1
ATOM 9760 O O . ILE E 1 122 ? 113.748 161.203 195.478 1.00 121.73 265 ILE E O 1
ATOM 9765 N N . TYR E 1 123 ? 114.205 161.673 193.326 1.00 121.62 266 TYR E N 1
ATOM 9766 C CA . TYR E 1 123 ? 114.344 160.269 192.937 1.00 121.62 266 TYR E CA 1
ATOM 9767 C C . TYR E 1 123 ? 115.810 159.853 193.065 1.00 121.62 266 TYR E C 1
ATOM 9768 O O . TYR E 1 123 ? 116.549 159.722 192.088 1.00 121.62 266 TYR E O 1
ATOM 9777 N N . GLY E 1 124 ? 116.225 159.640 194.310 1.00 119.99 267 GLY E N 1
ATOM 9778 C CA . GLY E 1 124 ? 117.593 159.238 194.567 1.00 119.99 267 GLY E CA 1
ATOM 9779 C C . GLY E 1 124 ? 117.766 157.736 194.492 1.00 119.99 267 GLY E C 1
ATOM 9780 O O . GLY E 1 124 ? 117.480 157.019 195.456 1.00 119.99 267 GLY E O 1
ATOM 9781 N N . SER E 1 125 ? 118.242 157.253 193.350 1.00 121.81 268 SER E N 1
ATOM 9782 C CA . SER E 1 125 ? 118.371 155.824 193.088 1.00 121.81 268 SER E CA 1
ATOM 9783 C C . SER E 1 125 ? 119.196 155.650 191.819 1.00 121.81 268 SER E C 1
ATOM 9784 O O . SER E 1 125 ? 119.812 156.596 191.319 1.00 121.81 268 SER E O 1
ATOM 9787 N N . VAL E 1 126 ? 119.204 154.422 191.304 1.00 124.06 269 VAL E N 1
ATOM 9788 C CA . VAL E 1 126 ? 119.866 154.113 190.042 1.00 124.06 269 VAL E CA 1
ATOM 9789 C C . VAL E 1 126 ? 118.867 153.434 189.111 1.00 124.06 269 VAL E C 1
ATOM 9790 O O . VAL E 1 126 ? 118.967 153.547 187.884 1.00 124.06 269 VAL E O 1
ATOM 9794 N N . TRP E 1 127 ? 117.870 152.760 189.687 1.00 119.62 270 TRP E N 1
ATOM 9795 C CA . TRP E 1 127 ? 116.975 151.905 188.916 1.00 119.62 270 TRP E CA 1
ATOM 9796 C C . TRP E 1 127 ? 115.591 152.488 188.678 1.00 119.62 270 TRP E C 1
ATOM 9797 O O . TRP E 1 127 ? 115.103 152.423 187.549 1.00 119.62 270 TRP E O 1
ATOM 9808 N N . GLU E 1 128 ? 114.943 153.054 189.695 1.00 119.28 271 GLU E N 1
ATOM 9809 C CA . GLU E 1 128 ? 113.575 153.533 189.539 1.00 119.28 271 GLU E CA 1
ATOM 9810 C C . GLU E 1 128 ? 113.492 154.878 188.829 1.00 119.28 271 GLU E C 1
ATOM 9811 O O . GLU E 1 128 ? 112.384 155.380 188.616 1.00 119.28 271 GLU E O 1
ATOM 9817 N N . LYS E 1 129 ? 114.631 155.472 188.464 1.00 113.96 272 LYS E N 1
ATOM 9818 C CA . LYS E 1 129 ? 114.605 156.673 187.636 1.00 113.96 272 LYS E CA 1
ATOM 9819 C C . LYS E 1 129 ? 113.995 156.385 186.270 1.00 113.96 272 LYS E C 1
ATOM 9820 O O . LYS E 1 129 ? 113.308 157.239 185.696 1.00 113.96 272 LYS E O 1
ATOM 9826 N N . LEU E 1 130 ? 114.239 155.186 185.733 1.00 114.03 273 LEU E N 1
ATOM 9827 C CA . LEU E 1 130 ? 113.791 154.863 184.382 1.00 114.03 273 LEU E CA 1
ATOM 9828 C C . LEU E 1 130 ? 112.272 154.814 184.277 1.00 114.03 273 LEU E C 1
ATOM 9829 O O . LEU E 1 130 ? 111.721 155.109 183.212 1.00 114.03 273 LEU E O 1
ATOM 9834 N N . HIS E 1 131 ? 111.580 154.441 185.358 1.00 116.28 274 HIS E N 1
ATOM 9835 C CA . HIS E 1 131 ? 110.120 154.405 185.317 1.00 116.28 274 HIS E CA 1
ATOM 9836 C C . HIS E 1 131 ? 109.545 155.788 185.043 1.00 116.28 274 HIS E C 1
ATOM 9837 O O . HIS E 1 131 ? 108.584 155.928 184.277 1.00 116.28 274 HIS E O 1
ATOM 9844 N N . ARG E 1 132 ? 110.115 156.822 185.664 1.00 113.94 275 ARG E N 1
ATOM 9845 C CA . ARG E 1 132 ? 109.726 158.186 185.324 1.00 113.94 275 ARG E CA 1
ATOM 9846 C C . ARG E 1 132 ? 110.077 158.510 183.877 1.00 113.94 275 ARG E C 1
ATOM 9847 O O . ARG E 1 132 ? 109.291 159.145 183.165 1.00 113.94 275 ARG E O 1
ATOM 9855 N N . ALA E 1 133 ? 111.258 158.078 183.427 1.00 108.72 276 ALA E N 1
ATOM 9856 C CA . ALA E 1 133 ? 111.659 158.311 182.043 1.00 108.72 276 ALA E CA 1
ATOM 9857 C C . ALA E 1 133 ? 110.770 157.547 181.071 1.00 108.72 276 ALA E C 1
ATOM 9858 O O . ALA E 1 133 ? 110.428 158.058 179.997 1.00 108.72 276 ALA E O 1
ATOM 9860 N N . PHE E 1 134 ? 110.392 156.315 181.424 1.00 109.73 277 PHE E N 1
ATOM 9861 C CA . PHE E 1 134 ? 109.547 155.516 180.542 1.00 109.73 277 PHE E CA 1
ATOM 9862 C C . PHE E 1 134 ? 108.184 156.166 180.343 1.00 109.73 277 PHE E C 1
ATOM 9863 O O . PHE E 1 134 ? 107.624 156.125 179.241 1.00 109.73 277 PHE E O 1
ATOM 9871 N N . ALA E 1 135 ? 107.627 156.759 181.401 1.00 111.18 278 ALA E N 1
ATOM 9872 C CA . ALA E 1 135 ? 106.357 157.464 181.267 1.00 111.18 278 ALA E CA 1
ATOM 9873 C C . ALA E 1 135 ? 106.485 158.652 180.322 1.00 111.18 278 ALA E C 1
ATOM 9874 O O . ALA E 1 135 ? 105.604 158.888 179.487 1.00 111.18 278 ALA E O 1
ATOM 9876 N N . ILE E 1 136 ? 107.577 159.411 180.440 1.00 107.85 279 ILE E N 1
ATOM 9877 C CA . ILE E 1 136 ? 107.799 160.545 179.546 1.00 107.85 279 ILE E CA 1
ATOM 9878 C C . ILE E 1 136 ? 107.950 160.069 178.106 1.00 107.85 279 ILE E C 1
ATOM 9879 O O . ILE E 1 136 ? 107.409 160.680 177.177 1.00 107.85 279 ILE E O 1
ATOM 9884 N N . TRP E 1 137 ? 108.692 158.978 177.898 1.00 101.32 280 TRP E N 1
ATOM 9885 C CA . TRP E 1 137 ? 108.939 158.487 176.546 1.00 101.32 280 TRP E CA 1
ATOM 9886 C C . TRP E 1 137 ? 107.634 158.081 175.870 1.00 101.32 280 TRP E C 1
ATOM 9887 O O . TRP E 1 137 ? 107.325 158.542 174.766 1.00 101.32 280 TRP E O 1
ATOM 9898 N N . SER E 1 138 ? 106.849 157.230 176.524 1.00 110.91 281 SER E N 1
ATOM 9899 C CA . SER E 1 138 ? 105.590 156.759 175.948 1.00 110.91 281 SER E CA 1
ATOM 9900 C C . SER E 1 138 ? 104.408 157.611 176.399 1.00 110.91 281 SER E C 1
ATOM 9901 O O . SER E 1 138 ? 103.373 157.101 176.825 1.00 110.91 281 SER E O 1
ATOM 9904 N N . GLY E 1 139 ? 104.559 158.929 176.306 1.00 114.21 282 GLY E N 1
ATOM 9905 C CA . GLY E 1 139 ? 103.456 159.831 176.571 1.00 114.21 282 GLY E CA 1
ATOM 9906 C C . GLY E 1 139 ? 103.387 160.970 175.576 1.00 114.21 282 GLY E C 1
ATOM 9907 O O . GLY E 1 139 ? 102.440 161.763 175.592 1.00 114.21 282 GLY E O 1
ATOM 9908 N N . PHE E 1 140 ? 104.392 161.056 174.704 1.00 117.82 283 PHE E N 1
ATOM 9909 C CA . PHE E 1 140 ? 104.496 162.082 173.667 1.00 117.82 283 PHE E CA 1
ATOM 9910 C C . PHE E 1 140 ? 104.437 163.501 174.228 1.00 117.82 283 PHE E C 1
ATOM 9911 O O . PHE E 1 140 ? 104.184 164.453 173.485 1.00 117.82 283 PHE E O 1
ATOM 9919 N N . GLY E 1 141 ? 104.666 163.665 175.530 1.00 118.48 284 GLY E N 1
ATOM 9920 C CA . GLY E 1 141 ? 104.625 164.971 176.154 1.00 118.48 284 GLY E CA 1
ATOM 9921 C C . GLY E 1 141 ? 103.278 165.658 176.134 1.00 118.48 284 GLY E C 1
ATOM 9922 O O . GLY E 1 141 ? 103.217 166.866 176.388 1.00 118.48 284 GLY E O 1
ATOM 9923 N N . MET E 1 142 ? 102.200 164.935 175.841 1.00 126.22 285 MET E N 1
ATOM 9924 C CA . MET E 1 142 ? 100.883 165.549 175.744 1.00 126.22 285 MET E CA 1
ATOM 9925 C C . MET E 1 142 ? 100.388 165.998 177.112 1.00 126.22 285 MET E C 1
ATOM 9926 O O . MET E 1 142 ? 100.620 165.333 178.126 1.00 126.22 285 MET E O 1
ATOM 9931 N N . THR E 1 143 ? 99.701 167.141 177.138 1.00 130.49 286 THR E N 1
ATOM 9932 C CA . THR E 1 143 ? 99.007 167.570 178.344 1.00 130.49 286 THR E CA 1
ATOM 9933 C C . THR E 1 143 ? 97.618 166.959 178.467 1.00 130.49 286 THR E C 1
ATOM 9934 O O . THR E 1 143 ? 97.042 166.985 179.560 1.00 130.49 286 THR E O 1
ATOM 9938 N N . LEU E 1 144 ? 97.069 166.412 177.379 1.00 131.67 287 LEU E N 1
ATOM 9939 C CA . LEU E 1 144 ? 95.805 165.689 177.465 1.00 131.67 287 LEU E CA 1
ATOM 9940 C C . LEU E 1 144 ? 96.001 164.356 178.175 1.00 131.67 287 LEU E C 1
ATOM 9941 O O . LEU E 1 144 ? 95.384 164.091 179.213 1.00 131.67 287 LEU E O 1
ATOM 9946 N N . THR E 1 145 ? 96.862 163.502 177.626 1.00 131.38 288 THR E N 1
ATOM 9947 C CA . THR E 1 145 ? 97.322 162.302 178.320 1.00 131.38 288 THR E CA 1
ATOM 9948 C C . THR E 1 145 ? 98.427 162.745 179.267 1.00 131.38 288 THR E C 1
ATOM 9949 O O . THR E 1 145 ? 99.618 162.608 178.980 1.00 131.38 288 THR E O 1
ATOM 9953 N N . GLY E 1 146 ? 98.021 163.294 180.411 1.00 129.54 289 GLY E N 1
ATOM 9954 C CA . GLY E 1 146 ? 98.936 163.987 181.295 1.00 129.54 289 GLY E CA 1
ATOM 9955 C C . GLY E 1 146 ? 100.101 163.163 181.800 1.00 129.54 289 GLY E C 1
ATOM 9956 O O . GLY E 1 146 ? 99.942 162.290 182.658 1.00 129.54 289 GLY E O 1
ATOM 9957 N N . VAL E 1 147 ? 101.286 163.442 181.261 1.00 127.95 290 VAL E N 1
ATOM 9958 C CA . VAL E 1 147 ? 102.530 162.863 181.750 1.00 127.95 290 VAL E CA 1
ATOM 9959 C C . VAL E 1 147 ? 103.475 164.007 182.087 1.00 127.95 290 VAL E C 1
ATOM 9960 O O . VAL E 1 147 ? 104.096 164.026 183.156 1.00 127.95 290 VAL E O 1
ATOM 9964 N N . HIS E 1 148 ? 103.584 164.972 181.172 1.00 132.15 291 HIS E N 1
ATOM 9965 C CA . HIS E 1 148 ? 104.373 166.183 181.394 1.00 132.15 291 HIS E CA 1
ATOM 9966 C C . HIS E 1 148 ? 103.569 167.104 182.307 1.00 132.15 291 HIS E C 1
ATOM 9967 O O . HIS E 1 148 ? 102.868 168.022 181.872 1.00 132.15 291 HIS E O 1
ATOM 9974 N N . THR E 1 149 ? 103.672 166.837 183.609 1.00 134.48 292 THR E N 1
ATOM 9975 C CA . THR E 1 149 ? 102.892 167.582 184.588 1.00 134.48 292 THR E CA 1
ATOM 9976 C C . THR E 1 149 ? 103.624 168.824 185.084 1.00 134.48 292 THR E C 1
ATOM 9977 O O . THR E 1 149 ? 102.980 169.821 185.427 1.00 134.48 292 THR E O 1
ATOM 9981 N N . CYS E 1 150 ? 104.951 168.794 185.110 1.00 134.99 293 CYS E N 1
ATOM 9982 C CA . CYS E 1 150 ? 105.743 169.836 185.744 1.00 134.99 293 CYS E CA 1
ATOM 9983 C C . CYS E 1 150 ? 106.386 170.719 184.675 1.00 134.99 293 CYS E C 1
ATOM 9984 O O . CYS E 1 150 ? 106.111 170.590 183.478 1.00 134.99 293 CYS E O 1
ATOM 9987 N N . GLY E 1 151 ? 107.250 171.628 185.119 1.00 120.79 294 GLY E N 1
ATOM 9988 C CA . GLY E 1 151 ? 107.797 172.639 184.237 1.00 120.79 294 GLY E CA 1
ATOM 9989 C C . GLY E 1 151 ? 108.755 172.082 183.198 1.00 120.79 294 GLY E C 1
ATOM 9990 O O . GLY E 1 151 ? 109.168 170.922 183.226 1.00 120.79 294 GLY E O 1
ATOM 9991 N N . ASP E 1 152 ? 109.114 172.952 182.253 1.00 98.82 295 ASP E N 1
ATOM 9992 C CA . ASP E 1 152 ? 109.997 172.604 181.149 1.00 98.82 295 ASP E CA 1
ATOM 9993 C C . ASP E 1 152 ? 111.157 173.589 181.086 1.00 98.82 295 ASP E C 1
ATOM 9994 O O . ASP E 1 152 ? 111.071 174.717 181.578 1.00 98.82 295 ASP E O 1
ATOM 9999 N N . TYR E 1 153 ? 112.248 173.145 180.469 1.00 87.23 296 TYR E N 1
ATOM 10000 C CA . TYR E 1 153 ? 113.512 173.862 180.470 1.00 87.23 296 TYR E CA 1
ATOM 10001 C C . TYR E 1 153 ? 113.760 174.560 179.130 1.00 87.23 296 TYR E C 1
ATOM 10002 O O . TYR E 1 153 ? 112.875 174.655 178.274 1.00 87.23 296 TYR E O 1
ATOM 10011 N N . MET E 1 154 ? 114.982 175.072 178.965 1.00 75.60 297 MET E N 1
ATOM 10012 C CA . MET E 1 154 ? 115.374 175.839 177.787 1.00 75.60 297 MET E CA 1
ATOM 10013 C C . MET E 1 154 ? 115.107 175.066 176.501 1.00 75.60 297 MET E C 1
ATOM 10014 O O . MET E 1 154 ? 115.074 173.832 176.486 1.00 75.60 297 MET E O 1
ATOM 10019 N N . PHE E 1 155 ? 114.923 175.815 175.410 1.00 64.15 298 PHE E N 1
ATOM 10020 C CA . PHE E 1 155 ? 114.770 175.269 174.060 1.00 64.15 298 PHE E CA 1
ATOM 10021 C C . PHE E 1 155 ? 113.572 174.315 173.995 1.00 64.15 298 PHE E C 1
ATOM 10022 O O . PHE E 1 155 ? 113.700 173.104 173.806 1.00 64.15 298 PHE E O 1
ATOM 10030 N N . SER E 1 156 ? 112.395 174.914 174.178 1.00 74.87 299 SER E N 1
ATOM 10031 C CA . SER E 1 156 ? 111.150 174.159 174.201 1.00 74.87 299 SER E CA 1
ATOM 10032 C C . SER E 1 156 ? 110.952 173.377 172.908 1.00 74.87 299 SER E C 1
ATOM 10033 O O . SER E 1 156 ? 111.185 173.887 171.809 1.00 74.87 299 SER E O 1
ATOM 10036 N N . GLY E 1 157 ? 110.514 172.129 173.049 1.00 78.08 300 GLY E N 1
ATOM 10037 C CA . GLY E 1 157 ? 110.277 171.272 171.905 1.00 78.08 300 GLY E CA 1
ATOM 10038 C C . GLY E 1 157 ? 108.917 171.473 171.267 1.00 78.08 300 GLY E C 1
ATOM 10039 O O . GLY E 1 157 ? 108.672 170.996 170.156 1.00 78.08 300 GLY E O 1
ATOM 10040 N N . HIS E 1 158 ? 108.020 172.175 171.965 1.00 85.37 301 HIS E N 1
ATOM 10041 C CA . HIS E 1 158 ? 106.702 172.448 171.401 1.00 85.37 301 HIS E CA 1
ATOM 10042 C C . HIS E 1 158 ? 106.805 173.336 170.169 1.00 85.37 301 HIS E C 1
ATOM 10043 O O . HIS E 1 158 ? 106.083 173.134 169.185 1.00 85.37 301 HIS E O 1
ATOM 10050 N N . THR E 1 159 ? 107.692 174.332 170.206 1.00 76.00 302 THR E N 1
ATOM 10051 C CA . THR E 1 159 ? 107.918 175.161 169.028 1.00 76.00 302 THR E CA 1
ATOM 10052 C C . THR E 1 159 ? 108.662 174.394 167.942 1.00 76.00 302 THR E C 1
ATOM 10053 O O . THR E 1 159 ? 108.473 174.669 166.751 1.00 76.00 302 THR E O 1
ATOM 10057 N N . VAL E 1 160 ? 109.503 173.434 168.330 1.00 70.72 303 VAL E N 1
ATOM 10058 C CA . VAL E 1 160 ? 110.277 172.673 167.353 1.00 70.72 303 VAL E CA 1
ATOM 10059 C C . VAL E 1 160 ? 109.357 171.836 166.472 1.00 70.72 303 VAL E C 1
ATOM 10060 O O . VAL E 1 160 ? 109.477 171.840 165.241 1.00 70.72 303 VAL E O 1
ATOM 10064 N N . VAL E 1 161 ? 108.421 171.110 167.086 1.00 74.27 304 VAL E N 1
ATOM 10065 C CA . VAL E 1 161 ? 107.556 170.218 166.321 1.00 74.27 304 VAL E CA 1
ATOM 10066 C C . VAL E 1 161 ? 106.606 171.012 165.431 1.00 74.27 304 VAL E C 1
ATOM 10067 O O . VAL E 1 161 ? 106.305 170.603 164.303 1.00 74.27 304 VAL E O 1
ATOM 10071 N N . LEU E 1 162 ? 106.115 172.155 165.917 1.00 79.91 305 LEU E N 1
ATOM 10072 C CA . LEU E 1 162 ? 105.179 172.952 165.133 1.00 79.91 305 LEU E CA 1
ATOM 10073 C C . LEU E 1 162 ? 105.848 173.526 163.890 1.00 79.91 305 LEU E C 1
ATOM 10074 O O . LEU E 1 162 ? 105.272 173.504 162.796 1.00 79.91 305 LEU E O 1
ATOM 10079 N N . THR E 1 163 ? 107.071 174.040 164.040 1.00 73.87 306 THR E N 1
ATOM 10080 C CA . THR E 1 163 ? 107.738 174.700 162.922 1.00 73.87 306 THR E CA 1
ATOM 10081 C C . THR E 1 163 ? 108.202 173.697 161.874 1.00 73.87 306 THR E C 1
ATOM 10082 O O . THR E 1 163 ? 108.096 173.958 160.670 1.00 73.87 306 THR E O 1
ATOM 10086 N N . MET E 1 164 ? 108.721 172.546 162.309 1.00 71.41 307 MET E N 1
ATOM 10087 C CA . MET E 1 164 ? 109.208 171.550 161.358 1.00 71.41 307 MET E CA 1
ATOM 10088 C C . MET E 1 164 ? 108.076 170.992 160.506 1.00 71.41 307 MET E C 1
ATOM 10089 O O . MET E 1 164 ? 108.249 170.770 159.301 1.00 71.41 307 MET E O 1
ATOM 10094 N N . LEU E 1 165 ? 106.912 170.751 161.112 1.00 80.20 308 LEU E N 1
ATOM 10095 C CA . LEU E 1 165 ? 105.765 170.278 160.343 1.00 80.20 308 LEU E CA 1
ATOM 10096 C C . LEU E 1 165 ? 105.292 171.332 159.350 1.00 80.20 308 LEU E C 1
ATOM 10097 O O . LEU E 1 165 ? 104.898 171.001 158.226 1.00 80.20 308 LEU E O 1
ATOM 10102 N N . ASN E 1 166 ? 105.323 172.605 159.750 1.00 86.59 309 ASN E N 1
ATOM 10103 C CA . ASN E 1 166 ? 104.824 173.673 158.889 1.00 86.59 309 ASN E CA 1
ATOM 10104 C C . ASN E 1 166 ? 105.637 173.775 157.604 1.00 86.59 309 ASN E C 1
ATOM 10105 O O . ASN E 1 166 ? 105.079 173.944 156.514 1.00 86.59 309 ASN E O 1
ATOM 10110 N N . PHE E 1 167 ? 106.963 173.670 157.711 1.00 77.66 310 PHE E N 1
ATOM 10111 C CA . PHE E 1 167 ? 107.810 173.867 156.539 1.00 77.66 310 PHE E CA 1
ATOM 10112 C C . PHE E 1 167 ? 107.702 172.706 155.556 1.00 77.66 310 PHE E C 1
ATOM 10113 O O . PHE E 1 167 ? 107.773 172.920 154.341 1.00 77.66 310 PHE E O 1
ATOM 10121 N N . PHE E 1 168 ? 107.536 171.479 156.055 1.00 79.07 311 PHE E N 1
ATOM 10122 C CA . PHE E 1 168 ? 107.346 170.339 155.163 1.00 79.07 311 PHE E CA 1
ATOM 10123 C C . PHE E 1 168 ? 106.048 170.458 154.376 1.00 79.07 311 PHE E C 1
ATOM 10124 O O . PHE E 1 168 ? 105.998 170.107 153.191 1.00 79.07 311 PHE E O 1
ATOM 10132 N N . VAL E 1 169 ? 104.984 170.943 155.018 1.00 85.91 312 VAL E N 1
ATOM 10133 C CA . VAL E 1 169 ? 103.706 171.102 154.329 1.00 85.91 312 VAL E CA 1
ATOM 10134 C C . VAL E 1 169 ? 103.825 172.143 153.222 1.00 85.91 312 VAL E C 1
ATOM 10135 O O . VAL E 1 169 ? 103.214 172.017 152.154 1.00 85.91 312 VAL E O 1
ATOM 10139 N N . THR E 1 170 ? 104.632 173.179 153.454 1.00 92.01 313 THR E N 1
ATOM 10140 C CA . THR E 1 170 ? 104.683 174.299 152.519 1.00 92.01 313 THR E CA 1
ATOM 10141 C C . THR E 1 170 ? 105.402 173.929 151.226 1.00 92.01 313 THR E C 1
ATOM 10142 O O . THR E 1 170 ? 104.822 174.036 150.138 1.00 92.01 313 THR E O 1
ATOM 10146 N N . GLU E 1 171 ? 106.660 173.493 151.316 1.00 89.78 314 GLU E N 1
ATOM 10147 C CA . GLU E 1 171 ? 107.482 173.396 150.113 1.00 89.78 314 GLU E CA 1
ATOM 10148 C C . GLU E 1 171 ? 107.304 172.056 149.406 1.00 89.78 314 GLU E C 1
ATOM 10149 O O . GLU E 1 171 ? 107.824 171.862 148.301 1.00 89.78 314 GLU E O 1
ATOM 10155 N N . TYR E 1 172 ? 106.581 171.119 150.016 1.00 91.84 315 TYR E N 1
ATOM 10156 C CA . TYR E 1 172 ? 106.258 169.846 149.371 1.00 91.84 315 TYR E CA 1
ATOM 10157 C C . TYR E 1 172 ? 104.872 169.865 148.740 1.00 91.84 315 TYR E C 1
ATOM 10158 O O . TYR E 1 172 ? 104.199 168.834 148.652 1.00 91.84 315 TYR E O 1
ATOM 10167 N N . THR E 1 173 ? 104.428 171.035 148.297 1.00 109.26 316 THR E N 1
ATOM 10168 C CA . THR E 1 173 ? 103.201 171.218 147.540 1.00 109.26 316 THR E CA 1
ATOM 10169 C C . THR E 1 173 ? 103.514 172.009 146.279 1.00 109.26 316 THR E C 1
ATOM 10170 O O . THR E 1 173 ? 104.495 172.760 146.248 1.00 109.26 316 THR E O 1
ATOM 10174 N N . PRO E 1 174 ? 102.715 171.853 145.223 1.00 123.65 317 PRO E N 1
ATOM 10175 C CA . PRO E 1 174 ? 103.012 172.562 143.973 1.00 123.65 317 PRO E CA 1
ATOM 10176 C C . PRO E 1 174 ? 102.979 174.070 144.167 1.00 123.65 317 PRO E C 1
ATOM 10177 O O . PRO E 1 174 ? 102.230 174.597 144.993 1.00 123.65 317 PRO E O 1
ATOM 10181 N N . ARG E 1 175 ? 103.807 174.768 143.390 1.00 133.47 318 ARG E N 1
ATOM 10182 C CA . ARG E 1 175 ? 103.916 176.215 143.524 1.00 133.47 318 ARG E CA 1
ATOM 10183 C C . ARG E 1 175 ? 102.782 176.907 142.776 1.00 133.47 318 ARG E C 1
ATOM 10184 O O . ARG E 1 175 ? 103.012 177.843 142.004 1.00 133.47 318 ARG E O 1
ATOM 10192 N N . SER E 1 176 ? 101.555 176.443 143.006 1.00 137.73 319 SER E N 1
ATOM 10193 C CA . SER E 1 176 ? 100.359 177.096 142.496 1.00 137.73 319 SER E CA 1
ATOM 10194 C C . SER E 1 176 ? 99.217 177.069 143.501 1.00 137.73 319 SER E C 1
ATOM 10195 O O . SER E 1 176 ? 98.111 177.503 143.165 1.00 137.73 319 SER E O 1
ATOM 10198 N N . TRP E 1 177 ? 99.450 176.572 144.713 1.00 135.08 320 TRP E N 1
ATOM 10199 C CA . TRP E 1 177 ? 98.425 176.386 145.738 1.00 135.08 320 TRP E CA 1
ATOM 10200 C C . TRP E 1 177 ? 98.602 177.353 146.899 1.00 135.08 320 TRP E C 1
ATOM 10201 O O . TRP E 1 177 ? 98.457 176.966 148.063 1.00 135.08 320 TRP E O 1
ATOM 10212 N N . ASN E 1 178 ? 98.917 178.617 146.620 1.00 132.80 321 ASN E N 1
ATOM 10213 C CA . ASN E 1 178 ? 99.234 179.560 147.685 1.00 132.80 321 ASN E CA 1
ATOM 10214 C C . ASN E 1 178 ? 97.978 180.031 148.412 1.00 132.80 321 ASN E C 1
ATOM 10215 O O . ASN E 1 178 ? 97.734 181.235 148.542 1.00 132.80 321 ASN E O 1
ATOM 10220 N N . PHE E 1 179 ? 97.190 179.084 148.893 1.00 128.75 322 PHE E N 1
ATOM 10221 C CA . PHE E 1 179 ? 96.060 179.313 149.785 1.00 128.75 322 PHE E CA 1
ATOM 10222 C C . PHE E 1 179 ? 96.131 178.438 151.027 1.00 128.75 322 PHE E C 1
ATOM 10223 O O . PHE E 1 179 ? 95.758 178.888 152.113 1.00 128.75 322 PHE E O 1
ATOM 10231 N N . LEU E 1 180 ? 96.606 177.199 150.891 1.00 118.33 323 LEU E N 1
ATOM 10232 C CA . LEU E 1 180 ? 96.824 176.334 152.044 1.00 118.33 323 LEU E CA 1
ATOM 10233 C C . LEU E 1 180 ? 98.084 176.728 152.805 1.00 118.33 323 LEU E C 1
ATOM 10234 O O . LEU E 1 180 ? 98.152 176.542 154.025 1.00 118.33 323 LEU E O 1
ATOM 10239 N N . HIS E 1 181 ? 99.076 177.285 152.106 1.00 111.16 324 HIS E N 1
ATOM 10240 C CA . HIS E 1 181 ? 100.317 177.689 152.761 1.00 111.16 324 HIS E CA 1
ATOM 10241 C C . HIS E 1 181 ? 100.060 178.760 153.812 1.00 111.16 324 HIS E C 1
ATOM 10242 O O . HIS E 1 181 ? 100.649 178.729 154.899 1.00 111.16 324 HIS E O 1
ATOM 10249 N N . THR E 1 182 ? 99.186 179.722 153.503 1.00 111.52 325 THR E N 1
ATOM 10250 C CA . THR E 1 182 ? 98.843 180.751 154.477 1.00 111.52 325 THR E CA 1
ATOM 10251 C C . THR E 1 182 ? 98.168 180.145 155.701 1.00 111.52 325 THR E C 1
ATOM 10252 O O . THR E 1 182 ? 98.455 180.539 156.837 1.00 111.52 325 THR E O 1
ATOM 10256 N N . LEU E 1 183 ? 97.273 179.176 155.488 1.00 109.71 326 LEU E N 1
ATOM 10257 C CA . LEU E 1 183 ? 96.589 178.536 156.608 1.00 109.71 326 LEU E CA 1
ATOM 10258 C C . LEU E 1 183 ? 97.576 177.831 157.530 1.00 109.71 326 LEU E C 1
ATOM 10259 O O . LEU E 1 183 ? 97.457 177.914 158.758 1.00 109.71 326 LEU E O 1
ATOM 10264 N N . SER E 1 184 ? 98.555 177.127 156.957 1.00 105.89 327 SER E N 1
ATOM 10265 C CA . SER E 1 184 ? 99.574 176.475 157.774 1.00 105.89 327 SER E CA 1
ATOM 10266 C C . SER E 1 184 ? 100.399 177.499 158.544 1.00 105.89 327 SER E C 1
ATOM 10267 O O . SER E 1 184 ? 100.725 177.288 159.719 1.00 105.89 327 SER E O 1
ATOM 10270 N N . TRP E 1 185 ? 100.749 178.612 157.897 1.00 101.79 328 TRP E N 1
ATOM 10271 C CA . TRP E 1 185 ? 101.491 179.667 158.581 1.00 101.79 328 TRP E CA 1
ATOM 10272 C C . TRP E 1 185 ? 100.660 180.298 159.692 1.00 101.79 328 TRP E C 1
ATOM 10273 O O . TRP E 1 185 ? 101.190 180.632 160.757 1.00 101.79 328 TRP E O 1
ATOM 10284 N N . VAL E 1 186 ? 99.358 180.475 159.457 1.00 106.43 329 VAL E N 1
ATOM 10285 C CA . VAL E 1 186 ? 98.490 181.078 160.466 1.00 106.43 329 VAL E CA 1
ATOM 10286 C C . VAL E 1 186 ? 98.419 180.196 161.706 1.00 106.43 329 VAL E C 1
ATOM 10287 O O . VAL E 1 186 ? 98.476 180.688 162.841 1.00 106.43 329 VAL E O 1
ATOM 10291 N N . LEU E 1 187 ? 98.298 178.881 161.511 1.00 106.48 330 LEU E N 1
ATOM 10292 C CA . LEU E 1 187 ? 98.217 177.966 162.646 1.00 106.48 330 LEU E CA 1
ATOM 10293 C C . LEU E 1 187 ? 99.490 178.003 163.482 1.00 106.48 330 LEU E C 1
ATOM 10294 O O . LEU E 1 187 ? 99.434 177.921 164.715 1.00 106.48 330 LEU E O 1
ATOM 10299 N N . ASN E 1 188 ? 100.649 178.115 162.827 1.00 99.55 331 ASN E N 1
ATOM 10300 C CA . ASN E 1 188 ? 101.917 178.077 163.550 1.00 99.55 331 ASN E CA 1
ATOM 10301 C C . ASN E 1 188 ? 102.046 179.242 164.524 1.00 99.55 331 ASN E C 1
ATOM 10302 O O . ASN E 1 188 ? 102.432 179.048 165.683 1.00 99.55 331 ASN E O 1
ATOM 10307 N N . LEU E 1 189 ? 101.723 180.458 164.077 1.00 106.96 332 LEU E N 1
ATOM 10308 C CA . LEU E 1 189 ? 101.887 181.626 164.940 1.00 106.96 332 LEU E CA 1
ATOM 10309 C C . LEU E 1 189 ? 100.963 181.563 166.149 1.00 106.96 332 LEU E C 1
ATOM 10310 O O . LEU E 1 189 ? 101.372 181.898 167.267 1.00 106.96 332 LEU E O 1
ATOM 10315 N N . PHE E 1 190 ? 99.713 181.143 165.948 1.00 112.30 333 PHE E N 1
ATOM 10316 C CA . PHE E 1 190 ? 98.777 181.062 167.066 1.00 112.30 333 PHE E CA 1
ATOM 10317 C C . PHE E 1 190 ? 99.219 180.019 168.086 1.00 112.30 333 PHE E C 1
ATOM 10318 O O . PHE E 1 190 ? 99.105 180.242 169.297 1.00 112.30 333 PHE E O 1
ATOM 10326 N N . GLY E 1 191 ? 99.717 178.873 167.619 1.00 110.54 334 GLY E N 1
ATOM 10327 C CA . GLY E 1 191 ? 100.227 177.872 168.541 1.00 110.54 334 GLY E CA 1
ATOM 10328 C C . GLY E 1 191 ? 101.439 178.358 169.315 1.00 110.54 334 GLY E C 1
ATOM 10329 O O . GLY E 1 191 ? 101.547 178.134 170.523 1.00 110.54 334 GLY E O 1
ATOM 10330 N N . ILE E 1 192 ? 102.368 179.025 168.627 1.00 107.25 335 ILE E N 1
ATOM 10331 C CA . ILE E 1 192 ? 103.547 179.572 169.294 1.00 107.25 335 ILE E CA 1
ATOM 10332 C C . ILE E 1 192 ? 103.154 180.668 170.275 1.00 107.25 335 ILE E C 1
ATOM 10333 O O . ILE E 1 192 ? 103.663 180.726 171.401 1.00 107.25 335 ILE E O 1
ATOM 10338 N N . PHE E 1 193 ? 102.242 181.554 169.865 1.00 113.43 336 PHE E N 1
ATOM 10339 C CA . PHE E 1 193 ? 101.901 182.706 170.695 1.00 113.43 336 PHE E CA 1
ATOM 10340 C C . PHE E 1 193 ? 101.252 182.273 172.006 1.00 113.43 336 PHE E C 1
ATOM 10341 O O . PHE E 1 193 ? 101.459 182.908 173.047 1.00 113.43 336 PHE E O 1
ATOM 10349 N N . PHE E 1 194 ? 100.465 181.195 171.977 1.00 117.46 337 PHE E N 1
ATOM 10350 C CA . PHE E 1 194 ? 99.818 180.724 173.198 1.00 117.46 337 PHE E CA 1
ATOM 10351 C C . PHE E 1 194 ? 100.811 180.085 174.161 1.00 117.46 337 PHE E C 1
ATOM 10352 O O . PHE E 1 194 ? 100.587 180.105 175.377 1.00 117.46 337 PHE E O 1
ATOM 10360 N N . ILE E 1 195 ? 101.898 179.505 173.645 1.00 112.03 338 ILE E N 1
ATOM 10361 C CA . ILE E 1 195 ? 102.942 178.975 174.521 1.00 112.03 338 ILE E CA 1
ATOM 10362 C C . ILE E 1 195 ? 103.526 180.090 175.377 1.00 112.03 338 ILE E C 1
ATOM 10363 O O . ILE E 1 195 ? 103.710 179.938 176.590 1.00 112.03 338 ILE E O 1
ATOM 10368 N N . LEU E 1 196 ? 103.823 181.231 174.755 1.00 112.95 339 LEU E N 1
ATOM 10369 C CA . LEU E 1 196 ? 104.319 182.374 175.511 1.00 112.95 339 LEU E CA 1
ATOM 10370 C C . LEU E 1 196 ? 103.229 182.975 176.390 1.00 112.95 339 LEU E C 1
ATOM 10371 O O . LEU E 1 196 ? 103.532 183.581 177.424 1.00 112.95 339 LEU E O 1
ATOM 10376 N N . ALA E 1 197 ? 101.962 182.804 176.011 1.00 119.29 340 ALA E N 1
ATOM 10377 C CA . ALA E 1 197 ? 100.850 183.331 176.791 1.00 119.29 340 ALA E CA 1
ATOM 10378 C C . ALA E 1 197 ? 100.426 182.407 177.923 1.00 119.29 340 ALA E C 1
ATOM 10379 O O . ALA E 1 197 ? 99.585 182.802 178.739 1.00 119.29 340 ALA E O 1
ATOM 10381 N N . ALA E 1 198 ? 100.977 181.198 177.995 1.00 121.12 341 ALA E N 1
ATOM 10382 C CA . ALA E 1 198 ? 100.653 180.256 179.057 1.00 121.12 341 ALA E CA 1
ATOM 10383 C C . ALA E 1 198 ? 101.605 180.347 180.240 1.00 121.12 341 ALA E C 1
ATOM 10384 O O . ALA E 1 198 ? 101.458 179.571 181.192 1.00 121.12 341 ALA E O 1
ATOM 10386 N N . HIS E 1 199 ? 102.570 181.268 180.202 1.00 120.68 342 HIS E N 1
ATOM 10387 C CA . HIS E 1 199 ? 103.541 181.454 181.283 1.00 120.68 342 HIS E CA 1
ATOM 10388 C C . HIS E 1 199 ? 104.301 180.164 181.580 1.00 120.68 342 HIS E C 1
ATOM 10389 O O . HIS E 1 199 ? 104.625 179.862 182.730 1.00 120.68 342 HIS E O 1
ATOM 10396 N N . GLU E 1 200 ? 104.596 179.397 180.532 1.00 110.61 343 GLU E N 1
ATOM 10397 C CA . GLU E 1 200 ? 105.338 178.152 180.668 1.00 110.61 343 GLU E CA 1
ATOM 10398 C C . GLU E 1 200 ? 106.762 178.241 180.141 1.00 110.61 343 GLU E C 1
ATOM 10399 O O . GLU E 1 200 ? 107.634 177.520 180.629 1.00 110.61 343 GLU E O 1
ATOM 10405 N N . HIS E 1 201 ? 107.000 179.127 179.167 1.00 94.13 344 HIS E N 1
ATOM 10406 C CA . HIS E 1 201 ? 108.356 179.309 178.591 1.00 94.13 344 HIS E CA 1
ATOM 10407 C C . HIS E 1 201 ? 108.640 180.795 178.438 1.00 94.13 344 HIS E C 1
ATOM 10408 O O . HIS E 1 201 ? 107.718 181.514 178.126 1.00 94.13 344 HIS E O 1
ATOM 10415 N N . TYR E 1 202 ? 109.868 181.228 178.698 1.00 90.88 345 TYR E N 1
ATOM 10416 C CA . TYR E 1 202 ? 110.232 182.632 178.619 1.00 90.88 345 TYR E CA 1
ATOM 10417 C C . TYR E 1 202 ? 110.165 183.117 177.172 1.00 90.88 345 TYR E C 1
ATOM 10418 O O . TYR E 1 202 ? 110.012 182.337 176.228 1.00 90.88 345 TYR E O 1
ATOM 10427 N N . SER E 1 203 ? 110.274 184.437 177.007 1.00 85.24 346 SER E N 1
ATOM 10428 C CA . SER E 1 203 ? 110.274 185.013 175.667 1.00 85.24 346 SER E CA 1
ATOM 10429 C C . SER E 1 203 ? 111.486 184.551 174.869 1.00 85.24 346 SER E C 1
ATOM 10430 O O . SER E 1 203 ? 111.375 184.258 173.673 1.00 85.24 346 SER E O 1
ATOM 10433 N N . ILE E 1 204 ? 112.654 184.481 175.512 1.00 79.35 347 ILE E N 1
ATOM 10434 C CA . ILE E 1 204 ? 113.859 184.014 174.837 1.00 79.35 347 ILE E CA 1
ATOM 10435 C C . ILE E 1 204 ? 113.871 182.508 174.632 1.00 79.35 347 ILE E C 1
ATOM 10436 O O . ILE E 1 204 ? 114.680 182.008 173.842 1.00 79.35 347 ILE E O 1
ATOM 10441 N N . ASP E 1 205 ? 112.995 181.770 175.320 1.00 79.32 348 ASP E N 1
ATOM 10442 C CA . ASP E 1 205 ? 112.941 180.323 175.135 1.00 79.32 348 ASP E CA 1
ATOM 10443 C C . ASP E 1 205 ? 112.499 179.963 173.723 1.00 79.32 348 ASP E C 1
ATOM 10444 O O . ASP E 1 205 ? 113.013 179.011 173.124 1.00 79.32 348 ASP E O 1
ATOM 10449 N N . VAL E 1 206 ? 111.544 180.710 173.178 1.00 68.76 349 VAL E N 1
ATOM 10450 C CA . VAL E 1 206 ? 110.922 180.349 171.908 1.00 68.76 349 VAL E CA 1
ATOM 10451 C C . VAL E 1 206 ? 111.691 180.918 170.721 1.00 68.76 349 VAL E C 1
ATOM 10452 O O . VAL E 1 206 ? 111.818 180.256 169.688 1.00 68.76 349 VAL E O 1
ATOM 10456 N N . PHE E 1 207 ? 112.208 182.143 170.842 1.00 64.19 350 PHE E N 1
ATOM 10457 C CA . PHE E 1 207 ? 112.900 182.762 169.715 1.00 64.19 350 PHE E CA 1
ATOM 10458 C C . PHE E 1 207 ? 114.138 181.967 169.317 1.00 64.19 350 PHE E C 1
ATOM 10459 O O . PHE E 1 207 ? 114.414 181.791 168.125 1.00 64.19 350 PHE E O 1
ATOM 10467 N N . ILE E 1 208 ? 114.899 181.482 170.300 1.00 56.61 351 ILE E N 1
ATOM 10468 C CA . ILE E 1 208 ? 116.037 180.627 169.992 1.00 56.61 351 ILE E CA 1
ATOM 10469 C C . ILE E 1 208 ? 115.580 179.284 169.438 1.00 56.61 351 ILE E C 1
ATOM 10470 O O . ILE E 1 208 ? 116.325 178.637 168.693 1.00 56.61 351 ILE E O 1
ATOM 10475 N N . ALA E 1 209 ? 114.364 178.849 169.775 1.00 57.42 352 ALA E N 1
ATOM 10476 C CA . ALA E 1 209 ? 113.841 177.603 169.228 1.00 57.42 352 ALA E CA 1
ATOM 10477 C C . ALA E 1 209 ? 113.367 177.779 167.792 1.00 57.42 352 ALA E C 1
ATOM 10478 O O . ALA E 1 209 ? 113.536 176.877 166.966 1.00 57.42 352 ALA E O 1
ATOM 10480 N N . PHE E 1 210 ? 112.767 178.929 167.481 1.00 54.78 353 PHE E N 1
ATOM 10481 C CA . PHE E 1 210 ? 112.299 179.177 166.122 1.00 54.78 353 PHE E CA 1
ATOM 10482 C C . PHE E 1 210 ? 113.466 179.313 165.151 1.00 54.78 353 PHE E C 1
ATOM 10483 O O . PHE E 1 210 ? 113.396 178.826 164.017 1.00 54.78 353 PHE E O 1
ATOM 10491 N N . TYR E 1 211 ? 114.544 179.975 165.576 1.00 45.70 354 TYR E N 1
ATOM 10492 C CA . TYR E 1 211 ? 115.674 180.202 164.679 1.00 45.70 354 TYR E CA 1
ATOM 10493 C C . TYR E 1 211 ? 116.413 178.906 164.367 1.00 45.70 354 TYR E C 1
ATOM 10494 O O . TYR E 1 211 ? 116.808 178.674 163.219 1.00 45.70 354 TYR E O 1
ATOM 10503 N N . ILE E 1 212 ? 116.620 178.054 165.374 1.00 47.43 355 ILE E N 1
ATOM 10504 C CA . ILE E 1 212 ? 117.419 176.848 165.173 1.00 47.43 355 ILE E CA 1
ATOM 10505 C C . ILE E 1 212 ? 116.736 175.901 164.195 1.00 47.43 355 ILE E C 1
ATOM 10506 O O . ILE E 1 212 ? 117.379 175.353 163.291 1.00 47.43 355 ILE E O 1
ATOM 10511 N N . THR E 1 213 ? 115.426 175.692 164.352 1.00 50.82 356 THR E N 1
ATOM 10512 C CA . THR E 1 213 ? 114.712 174.801 163.442 1.00 50.82 356 THR E CA 1
ATOM 10513 C C . THR E 1 213 ? 114.700 175.352 162.022 1.00 50.82 356 THR E C 1
ATOM 10514 O O . THR E 1 213 ? 114.876 174.600 161.056 1.00 50.82 356 THR E O 1
ATOM 10518 N N . THR E 1 214 ? 114.491 176.661 161.874 1.00 50.59 357 THR E N 1
ATOM 10519 C CA . THR E 1 214 ? 114.438 177.258 160.543 1.00 50.59 357 THR E CA 1
ATOM 10520 C C . THR E 1 214 ? 115.795 177.191 159.853 1.00 50.59 357 THR E C 1
ATOM 10521 O O . THR E 1 214 ? 115.888 176.813 158.680 1.00 50.59 357 THR E O 1
ATOM 10525 N N . ARG E 1 215 ? 116.863 177.553 160.568 1.00 49.40 358 ARG E N 1
ATOM 10526 C CA . ARG E 1 215 ? 118.190 177.557 159.959 1.00 49.40 358 ARG E CA 1
ATOM 10527 C C . ARG E 1 215 ? 118.634 176.150 159.580 1.00 49.40 358 ARG E C 1
ATOM 10528 O O . ARG E 1 215 ? 119.196 175.939 158.499 1.00 49.40 358 ARG E O 1
ATOM 10536 N N . LEU E 1 216 ? 118.395 175.172 160.456 1.00 50.36 359 LEU E N 1
ATOM 10537 C CA . LEU E 1 216 ? 118.786 173.801 160.148 1.00 50.36 359 LEU E CA 1
ATOM 10538 C C . LEU E 1 216 ? 117.944 173.217 159.022 1.00 50.36 359 LEU E C 1
ATOM 10539 O O . LEU E 1 216 ? 118.420 172.350 158.280 1.00 50.36 359 LEU E O 1
ATOM 10544 N N . PHE E 1 217 ? 116.698 173.669 158.881 1.00 57.91 360 PHE E N 1
ATOM 10545 C CA . PHE E 1 217 ? 115.858 173.200 157.785 1.00 57.91 360 PHE E CA 1
ATOM 10546 C C . PHE E 1 217 ? 116.396 173.673 156.440 1.00 57.91 360 PHE E C 1
ATOM 10547 O O . PHE E 1 217 ? 116.541 172.879 155.503 1.00 57.91 360 PHE E O 1
ATOM 10555 N N . LEU E 1 218 ? 116.698 174.968 156.326 1.00 53.99 361 LEU E N 1
ATOM 10556 C CA . LEU E 1 218 ? 117.166 175.511 155.056 1.00 53.99 361 LEU E CA 1
ATOM 10557 C C . LEU E 1 218 ? 118.572 175.037 154.718 1.00 53.99 361 LEU E C 1
ATOM 10558 O O . LEU E 1 218 ? 118.887 174.828 153.542 1.00 53.99 361 LEU E O 1
ATOM 10563 N N . TYR E 1 219 ? 119.430 174.869 155.726 1.00 56.36 362 TYR E N 1
ATOM 10564 C CA . TYR E 1 219 ? 120.792 174.414 155.467 1.00 56.36 362 TYR E CA 1
ATOM 10565 C C . TYR E 1 219 ? 120.809 172.981 154.953 1.00 56.36 362 TYR E C 1
ATOM 10566 O O . TYR E 1 219 ? 121.691 172.605 154.174 1.00 56.36 362 TYR E O 1
ATOM 10575 N N . TYR E 1 220 ? 119.844 172.164 155.381 1.00 60.46 363 TYR E N 1
ATOM 10576 C CA . TYR E 1 220 ? 119.783 170.784 154.912 1.00 60.46 363 TYR E CA 1
ATOM 10577 C C . TYR E 1 220 ? 119.343 170.711 153.455 1.00 60.46 363 TYR E C 1
ATOM 10578 O O . TYR E 1 220 ? 119.925 169.961 152.662 1.00 60.46 363 TYR E O 1
ATOM 10587 N N . HIS E 1 221 ? 118.316 171.479 153.083 1.00 63.90 364 HIS E N 1
ATOM 10588 C CA . HIS E 1 221 ? 117.795 171.409 151.722 1.00 63.90 364 HIS E CA 1
ATOM 10589 C C . HIS E 1 221 ? 118.783 171.982 150.713 1.00 63.90 364 HIS E C 1
ATOM 10590 O O . HIS E 1 221 ? 118.906 171.464 149.597 1.00 63.90 364 HIS E O 1
ATOM 10597 N N . THR E 1 222 ? 119.488 173.054 151.080 1.00 63.66 365 THR E N 1
ATOM 10598 C CA . THR E 1 222 ? 120.468 173.639 150.170 1.00 63.66 365 THR E CA 1
ATOM 10599 C C . THR E 1 222 ? 121.590 172.655 149.863 1.00 63.66 365 THR E C 1
ATOM 10600 O O . THR E 1 222 ? 122.014 172.523 148.709 1.00 63.66 365 THR E O 1
ATOM 10604 N N . LEU E 1 223 ? 122.076 171.946 150.883 1.00 65.85 366 LEU E N 1
ATOM 10605 C CA . LEU E 1 223 ? 123.129 170.960 150.660 1.00 65.85 366 LEU E CA 1
ATOM 10606 C C . LEU E 1 223 ? 122.607 169.760 149.881 1.00 65.85 366 LEU E C 1
ATOM 10607 O O . LEU E 1 223 ? 123.352 169.141 149.112 1.00 65.85 366 LEU E O 1
ATOM 10612 N N . ALA E 1 224 ? 121.333 169.410 150.072 1.00 69.28 367 ALA E N 1
ATOM 10613 C CA . ALA E 1 224 ? 120.762 168.283 149.342 1.00 69.28 367 ALA E CA 1
ATOM 10614 C C . ALA E 1 224 ? 120.595 168.609 147.864 1.00 69.28 367 ALA E C 1
ATOM 10615 O O . ALA E 1 224 ? 120.800 167.745 147.003 1.00 69.28 367 ALA E O 1
ATOM 10617 N N . ASN E 1 225 ? 120.218 169.849 147.549 1.00 72.81 368 ASN E N 1
ATOM 10618 C CA . ASN E 1 225 ? 120.065 170.240 146.151 1.00 72.81 368 ASN E CA 1
ATOM 10619 C C . ASN E 1 225 ? 121.419 170.442 145.483 1.00 72.81 368 ASN E C 1
ATOM 10620 O O . ASN E 1 225 ? 121.622 170.024 144.337 1.00 72.81 368 ASN E O 1
ATOM 10625 N N . THR E 1 226 ? 122.359 171.081 146.183 1.00 80.06 369 THR E N 1
ATOM 10626 C CA . THR E 1 226 ? 123.684 171.324 145.625 1.00 80.06 369 THR E CA 1
ATOM 10627 C C . THR E 1 226 ? 124.479 170.036 145.448 1.00 80.06 369 THR E C 1
ATOM 10628 O O . THR E 1 226 ? 125.405 170.002 144.629 1.00 80.06 369 THR E O 1
ATOM 10632 N N . ARG E 1 227 ? 124.129 168.978 146.181 1.00 91.77 370 ARG E N 1
ATOM 10633 C CA . ARG E 1 227 ? 124.807 167.684 146.104 1.00 91.77 370 ARG E CA 1
ATOM 10634 C C . ARG E 1 227 ? 126.293 167.823 146.444 1.00 91.77 370 ARG E C 1
ATOM 10635 O O . ARG E 1 227 ? 127.177 167.539 145.634 1.00 91.77 370 ARG E O 1
ATOM 10643 N N . ALA E 1 228 ? 126.551 168.269 147.670 1.00 101.00 371 ALA E N 1
ATOM 10644 C CA . ALA E 1 228 ? 127.909 168.455 148.158 1.00 101.00 371 ALA E CA 1
ATOM 10645 C C . ALA E 1 228 ? 128.447 167.240 148.902 1.00 101.00 371 ALA E C 1
ATOM 10646 O O . ALA E 1 228 ? 129.569 167.294 149.415 1.00 101.00 371 ALA E O 1
ATOM 10648 N N . TYR E 1 229 ? 127.680 166.150 148.975 1.00 102.42 372 TYR E N 1
ATOM 10649 C CA . TYR E 1 229 ? 128.139 164.976 149.710 1.00 102.42 372 TYR E CA 1
ATOM 10650 C C . TYR E 1 229 ? 129.241 164.232 148.965 1.00 102.42 372 TYR E C 1
ATOM 10651 O O . TYR E 1 229 ? 130.065 163.560 149.595 1.00 102.42 372 TYR E O 1
ATOM 10660 N N . GLN E 1 230 ? 129.275 164.333 147.634 1.00 119.19 373 GLN E N 1
ATOM 10661 C CA . GLN E 1 230 ? 130.296 163.663 146.844 1.00 119.19 373 GLN E CA 1
ATOM 10662 C C . GLN E 1 230 ? 130.933 164.551 145.784 1.00 119.19 373 GLN E C 1
ATOM 10663 O O . GLN E 1 230 ? 131.882 164.111 145.126 1.00 119.19 373 GLN E O 1
ATOM 10669 N N . GLN E 1 231 ? 130.441 165.777 145.592 1.00 122.25 374 GLN E N 1
ATOM 10670 C CA . GLN E 1 231 ? 131.010 166.653 144.572 1.00 122.25 374 GLN E CA 1
ATOM 10671 C C . GLN E 1 231 ? 132.450 167.025 144.907 1.00 122.25 374 GLN E C 1
ATOM 10672 O O . GLN E 1 231 ? 133.333 166.980 144.042 1.00 122.25 374 GLN E O 1
ATOM 10678 N N . SER E 1 232 ? 132.705 167.391 146.158 1.00 128.15 375 SER E N 1
ATOM 10679 C CA . SER E 1 232 ? 134.039 167.775 146.608 1.00 128.15 375 SER E CA 1
ATOM 10680 C C . SER E 1 232 ? 134.055 167.717 148.130 1.00 128.15 375 SER E C 1
ATOM 10681 O O . SER E 1 232 ? 133.007 167.630 148.779 1.00 128.15 375 SER E O 1
ATOM 10684 N N . ARG E 1 233 ? 135.259 167.768 148.697 1.00 130.32 376 ARG E N 1
ATOM 10685 C CA . ARG E 1 233 ? 135.433 167.811 150.149 1.00 130.32 376 ARG E CA 1
ATOM 10686 C C . ARG E 1 233 ? 135.301 169.252 150.645 1.00 130.32 376 ARG E C 1
ATOM 10687 O O . ARG E 1 233 ? 136.249 169.877 151.121 1.00 130.32 376 ARG E O 1
ATOM 10695 N N . ARG E 1 234 ? 134.082 169.777 150.519 1.00 123.54 377 ARG E N 1
ATOM 10696 C CA . ARG E 1 234 ? 133.831 171.195 150.740 1.00 123.54 377 ARG E CA 1
ATOM 10697 C C . ARG E 1 234 ? 133.968 171.589 152.205 1.00 123.54 377 ARG E C 1
ATOM 10698 O O . ARG E 1 234 ? 134.849 172.380 152.558 1.00 123.54 377 ARG E O 1
ATOM 10706 N N . ALA E 1 235 ? 133.108 171.044 153.069 1.00 98.87 378 ALA E N 1
ATOM 10707 C CA . ALA E 1 235 ? 133.108 171.449 154.467 1.00 98.87 378 ALA E CA 1
ATOM 10708 C C . ALA E 1 235 ? 132.878 170.316 155.456 1.00 98.87 378 ALA E C 1
ATOM 10709 O O . ALA E 1 235 ? 132.806 170.590 156.658 1.00 98.87 378 ALA E O 1
ATOM 10711 N N . ARG E 1 236 ? 132.766 169.064 155.004 1.00 70.03 379 ARG E N 1
ATOM 10712 C CA . ARG E 1 236 ? 132.493 167.924 155.880 1.00 70.03 379 ARG E CA 1
ATOM 10713 C C . ARG E 1 236 ? 131.215 168.170 156.690 1.00 70.03 379 ARG E C 1
ATOM 10714 O O . ARG E 1 236 ? 131.239 168.404 157.901 1.00 70.03 379 ARG E O 1
ATOM 10722 N N . ILE E 1 237 ? 130.101 168.179 155.952 1.00 67.84 380 ILE E N 1
ATOM 10723 C CA . ILE E 1 237 ? 128.782 168.443 156.522 1.00 67.84 380 ILE E CA 1
ATOM 10724 C C . ILE E 1 237 ? 128.612 167.669 157.820 1.00 67.84 380 ILE E C 1
ATOM 10725 O O . ILE E 1 237 ? 128.864 166.461 157.880 1.00 67.84 380 ILE E O 1
ATOM 10730 N N . TRP E 1 238 ? 128.181 168.371 158.868 1.00 59.65 381 TRP E N 1
ATOM 10731 C CA . TRP E 1 238 ? 128.177 167.843 160.224 1.00 59.65 381 TRP E CA 1
ATOM 10732 C C . TRP E 1 238 ? 126.847 167.214 160.623 1.00 59.65 381 TRP E C 1
ATOM 10733 O O . TRP E 1 238 ? 126.694 166.807 161.779 1.00 59.65 381 TRP E O 1
ATOM 10744 N N . PHE E 1 239 ? 125.885 167.132 159.709 1.00 55.61 382 PHE E N 1
ATOM 10745 C CA . PHE E 1 239 ? 124.628 166.474 160.031 1.00 55.61 382 PHE E CA 1
ATOM 10746 C C . PHE E 1 239 ? 124.863 164.988 160.295 1.00 55.61 382 PHE E C 1
ATOM 10747 O O . PHE E 1 239 ? 125.619 164.339 159.567 1.00 55.61 382 PHE E O 1
ATOM 10755 N N . PRO E 1 240 ? 124.240 164.425 161.328 1.00 56.57 383 PRO E N 1
ATOM 10756 C CA . PRO E 1 240 ? 124.395 162.989 161.592 1.00 56.57 383 PRO E CA 1
ATOM 10757 C C . PRO E 1 240 ? 123.803 162.154 160.465 1.00 56.57 383 PRO E C 1
ATOM 10758 O O . PRO E 1 240 ? 122.689 162.410 160.003 1.00 56.57 383 PRO E O 1
ATOM 10762 N N . MET E 1 241 ? 124.559 161.142 160.047 1.00 62.04 384 MET E N 1
ATOM 10763 C CA . MET E 1 241 ? 124.196 160.209 158.974 1.00 62.04 384 MET E CA 1
ATOM 10764 C C . MET E 1 241 ? 123.482 160.915 157.816 1.00 62.04 384 MET E C 1
ATOM 10765 O O . MET E 1 241 ? 122.440 160.487 157.321 1.00 62.04 384 MET E O 1
ATOM 10770 N N . PHE E 1 242 ? 124.096 162.009 157.364 1.00 64.97 385 PHE E N 1
ATOM 10771 C CA . PHE E 1 242 ? 123.533 162.767 156.252 1.00 64.97 385 PHE E CA 1
ATOM 10772 C C . PHE E 1 242 ? 123.853 162.113 154.914 1.00 64.97 385 PHE E C 1
ATOM 10773 O O . PHE E 1 242 ? 122.946 161.804 154.134 1.00 64.97 385 PHE E O 1
ATOM 10781 N N . SER E 1 243 ? 125.140 161.902 154.631 1.00 72.54 386 SER E N 1
ATOM 10782 C CA . SER E 1 243 ? 125.540 161.294 153.367 1.00 72.54 386 SER E CA 1
ATOM 10783 C C . SER E 1 243 ? 125.026 159.870 153.218 1.00 72.54 386 SER E C 1
ATOM 10784 O O . SER E 1 243 ? 124.825 159.414 152.089 1.00 72.54 386 SER E O 1
ATOM 10787 N N . PHE E 1 244 ? 124.811 159.159 154.328 1.00 72.01 387 PHE E N 1
ATOM 10788 C CA . PHE E 1 244 ? 124.310 157.791 154.247 1.00 72.01 387 PHE E CA 1
ATOM 10789 C C . PHE E 1 244 ? 122.892 157.741 153.693 1.00 72.01 387 PHE E C 1
ATOM 10790 O O . PHE E 1 244 ? 122.509 156.747 153.066 1.00 72.01 387 PHE E O 1
ATOM 10798 N N . PHE E 1 245 ? 122.104 158.794 153.906 1.00 72.29 388 PHE E N 1
ATOM 10799 C CA . PHE E 1 245 ? 120.725 158.816 153.433 1.00 72.29 388 PHE E CA 1
ATOM 10800 C C . PHE E 1 245 ? 120.575 159.437 152.052 1.00 72.29 388 PHE E C 1
ATOM 10801 O O . PHE E 1 245 ? 119.632 159.095 151.330 1.00 72.29 388 PHE E O 1
ATOM 10809 N N . GLU E 1 246 ? 121.474 160.340 151.665 1.00 80.23 389 GLU E N 1
ATOM 10810 C CA . GLU E 1 246 ? 121.366 161.047 150.397 1.00 80.23 389 GLU E CA 1
ATOM 10811 C C . GLU E 1 246 ? 122.354 160.557 149.347 1.00 80.23 389 GLU E C 1
ATOM 10812 O O . GLU E 1 246 ? 122.426 161.147 148.264 1.00 80.23 389 GLU E O 1
ATOM 10818 N N . CYS E 1 247 ? 123.118 159.500 149.635 1.00 91.81 390 CYS E N 1
ATOM 10819 C CA . CYS E 1 247 ? 124.068 158.994 148.650 1.00 91.81 390 CYS E CA 1
ATOM 10820 C C . CYS E 1 247 ? 123.361 158.378 147.449 1.00 91.81 390 CYS E C 1
ATOM 10821 O O . CYS E 1 247 ? 123.821 158.538 146.313 1.00 91.81 390 CYS E O 1
ATOM 10824 N N . ASN E 1 248 ? 122.252 157.677 147.676 1.00 97.06 391 ASN E N 1
ATOM 10825 C CA . ASN E 1 248 ? 121.533 157.004 146.603 1.00 97.06 391 ASN E CA 1
ATOM 10826 C C . ASN E 1 248 ? 120.509 157.899 145.917 1.00 97.06 391 ASN E C 1
ATOM 10827 O O . ASN E 1 248 ? 119.847 157.445 144.978 1.00 97.06 391 ASN E O 1
ATOM 10832 N N . VAL E 1 249 ? 120.361 159.146 146.356 1.00 93.17 392 VAL E N 1
ATOM 10833 C CA . VAL E 1 249 ? 119.451 160.104 145.742 1.00 93.17 392 VAL E CA 1
ATOM 10834 C C . VAL E 1 249 ? 120.293 161.150 145.027 1.00 93.17 392 VAL E C 1
ATOM 10835 O O . VAL E 1 249 ? 121.187 161.756 145.631 1.00 93.17 392 VAL E O 1
ATOM 10839 N N . ASN E 1 250 ? 120.013 161.360 143.744 1.00 101.02 393 ASN E N 1
ATOM 10840 C CA . ASN E 1 250 ? 120.765 162.290 142.914 1.00 101.02 393 ASN E CA 1
ATOM 10841 C C . ASN E 1 250 ? 119.844 163.412 142.458 1.00 101.02 393 ASN E C 1
ATOM 10842 O O . ASN E 1 250 ? 118.747 163.154 141.952 1.00 101.02 393 ASN E O 1
ATOM 10847 N N . GLY E 1 251 ? 120.293 164.652 142.637 1.00 98.45 394 GLY E N 1
ATOM 10848 C CA . GLY E 1 251 ? 119.515 165.798 142.218 1.00 98.45 394 GLY E CA 1
ATOM 10849 C C . GLY E 1 251 ? 118.413 166.147 143.203 1.00 98.45 394 GLY E C 1
ATOM 10850 O O . GLY E 1 251 ? 118.349 165.640 144.328 1.00 98.45 394 GLY E O 1
ATOM 10851 N N . THR E 1 252 ? 117.531 167.037 142.761 1.00 99.73 395 THR E N 1
ATOM 10852 C CA . THR E 1 252 ? 116.392 167.477 143.549 1.00 99.73 395 THR E CA 1
ATOM 10853 C C . THR E 1 252 ? 115.176 166.613 143.239 1.00 99.73 395 THR E C 1
ATOM 10854 O O . THR E 1 252 ? 115.000 166.133 142.115 1.00 99.73 395 THR E O 1
ATOM 10858 N N . VAL E 1 253 ? 114.353 166.398 144.255 1.00 101.71 396 VAL E N 1
ATOM 10859 C CA . VAL E 1 253 ? 113.177 165.538 144.108 1.00 101.71 396 VAL E CA 1
ATOM 10860 C C . VAL E 1 253 ? 112.050 166.343 143.460 1.00 101.71 396 VAL E C 1
ATOM 10861 O O . VAL E 1 253 ? 111.838 167.509 143.830 1.00 101.71 396 VAL E O 1
ATOM 10865 N N . PRO E 1 254 ? 111.352 165.790 142.475 1.00 112.81 397 PRO E N 1
ATOM 10866 C CA . PRO E 1 254 ? 110.152 166.447 141.950 1.00 112.81 397 PRO E CA 1
ATOM 10867 C C . PRO E 1 254 ? 108.964 166.231 142.880 1.00 112.81 397 PRO E C 1
ATOM 10868 O O . PRO E 1 254 ? 109.061 165.583 143.922 1.00 112.81 397 PRO E O 1
ATOM 10872 N N . ASN E 1 255 ? 107.826 166.792 142.480 1.00 117.22 398 ASN E N 1
ATOM 10873 C CA . ASN E 1 255 ? 106.621 166.787 143.299 1.00 117.22 398 ASN E CA 1
ATOM 10874 C C . ASN E 1 255 ? 105.424 166.233 142.533 1.00 117.22 398 ASN E C 1
ATOM 10875 O O . ASN E 1 255 ? 104.328 166.795 142.569 1.00 117.22 398 ASN E O 1
ATOM 10880 N N . GLU E 1 256 ? 105.620 165.123 141.828 1.00 121.08 399 GLU E N 1
ATOM 10881 C CA . GLU E 1 256 ? 104.523 164.474 141.128 1.00 121.08 399 GLU E CA 1
ATOM 10882 C C . GLU E 1 256 ? 103.694 163.634 142.093 1.00 121.08 399 GLU E C 1
ATOM 10883 O O . GLU E 1 256 ? 104.213 163.050 143.046 1.00 121.08 399 GLU E O 1
ATOM 10889 N N . TYR E 1 257 ? 102.388 163.583 141.838 1.00 123.87 400 TYR E N 1
ATOM 10890 C CA . TYR E 1 257 ? 101.451 162.819 142.652 1.00 123.87 400 TYR E CA 1
ATOM 10891 C C . TYR E 1 257 ? 100.851 161.680 141.841 1.00 123.87 400 TYR E C 1
ATOM 10892 O O . TYR E 1 257 ? 100.692 161.785 140.621 1.00 123.87 400 TYR E O 1
ATOM 10901 N N . CYS E 1 258 ? 100.519 160.594 142.535 1.00 134.63 401 CYS E N 1
ATOM 10902 C CA . CYS E 1 258 ? 99.878 159.432 141.936 1.00 134.63 401 CYS E CA 1
ATOM 10903 C C . CYS E 1 258 ? 98.985 158.795 142.996 1.00 134.63 401 CYS E C 1
ATOM 10904 O O . CYS E 1 258 ? 98.678 159.404 144.025 1.00 134.63 401 CYS E O 1
ATOM 10907 N N . TRP E 1 259 ? 98.563 157.557 142.745 1.00 138.28 402 TRP E N 1
ATOM 10908 C CA . TRP E 1 259 ? 97.715 156.828 143.675 1.00 138.28 402 TRP E CA 1
ATOM 10909 C C . TRP E 1 259 ? 98.404 155.519 144.040 1.00 138.28 402 TRP E C 1
ATOM 10910 O O . TRP E 1 259 ? 98.793 154.752 143.142 1.00 138.28 402 TRP E O 1
ATOM 10921 N N . PRO E 1 260 ? 98.576 155.223 145.331 1.00 136.48 403 PRO E N 1
ATOM 10922 C CA . PRO E 1 260 ? 99.363 154.045 145.721 1.00 136.48 403 PRO E CA 1
ATOM 10923 C C . PRO E 1 260 ? 98.620 152.729 145.549 1.00 136.48 403 PRO E C 1
ATOM 10924 O O . PRO E 1 260 ? 99.218 151.720 145.162 1.00 136.48 403 PRO E O 1
ATOM 10928 N N . PHE E 1 261 ? 97.321 152.728 145.832 1.00 140.53 404 PHE E N 1
ATOM 10929 C CA . PHE E 1 261 ? 96.554 151.492 145.813 1.00 140.53 404 PHE E CA 1
ATOM 10930 C C . PHE E 1 261 ? 96.291 151.035 144.382 1.00 140.53 404 PHE E C 1
ATOM 10931 O O . PHE E 1 261 ? 96.266 151.833 143.442 1.00 140.53 404 PHE E O 1
ATOM 10939 N N . SER E 1 262 ? 96.095 149.726 144.226 1.00 139.86 405 SER E N 1
ATOM 10940 C CA . SER E 1 262 ? 95.819 149.117 142.934 1.00 139.86 405 SER E CA 1
ATOM 10941 C C . SER E 1 262 ? 94.330 148.891 142.699 1.00 139.86 405 SER E C 1
ATOM 10942 O O . SER E 1 262 ? 93.960 148.179 141.758 1.00 139.86 405 SER E O 1
ATOM 10945 N N . LYS E 1 263 ? 93.471 149.479 143.530 1.00 136.46 406 LYS E N 1
ATOM 10946 C CA . LYS E 1 263 ? 92.020 149.322 143.426 1.00 136.46 406 LYS E CA 1
ATOM 10947 C C . LYS E 1 263 ? 91.388 150.705 143.373 1.00 136.46 406 LYS E C 1
ATOM 10948 O O . LYS E 1 263 ? 90.911 151.224 144.392 1.00 136.46 406 LYS E O 1
ATOM 10954 N N . PRO E 1 264 ? 91.372 151.343 142.191 1.00 131.84 407 PRO E N 1
ATOM 10955 C CA . PRO E 1 264 ? 90.793 152.679 142.010 1.00 131.84 407 PRO E CA 1
ATOM 10956 C C . PRO E 1 264 ? 89.300 152.721 142.323 1.00 131.84 407 PRO E C 1
ATOM 10957 O O . PRO E 1 264 ? 88.542 153.296 141.541 1.00 131.84 407 PRO E O 1
ATOM 10961 N N . ARG F 1 1 ? 137.909 199.060 139.690 1.00 139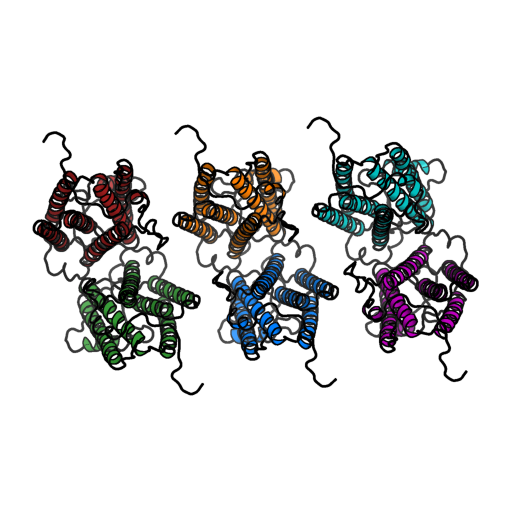.49 144 ARG F N 1
ATOM 10962 C CA . ARG F 1 1 ? 138.988 199.405 140.607 1.00 139.49 144 ARG F CA 1
ATOM 10963 C C . ARG F 1 1 ? 138.434 199.970 141.910 1.00 139.49 144 ARG F C 1
ATOM 10964 O O . ARG F 1 1 ? 137.411 200.654 141.915 1.00 139.49 144 ARG F O 1
ATOM 10972 N N . LEU F 1 2 ? 139.115 199.679 143.015 1.00 128.05 145 LEU F N 1
ATOM 10973 C CA . LEU F 1 2 ? 138.671 200.143 144.323 1.00 128.05 145 LEU F CA 1
ATOM 10974 C C . LEU F 1 2 ? 139.084 201.595 144.529 1.00 128.05 145 LEU F C 1
ATOM 10975 O O . LEU F 1 2 ? 140.276 201.921 144.496 1.00 128.05 145 LEU F O 1
ATOM 10980 N N . ASP F 1 3 ? 138.102 202.466 144.742 1.00 133.01 146 ASP F N 1
ATOM 10981 C CA . ASP F 1 3 ? 138.362 203.881 144.979 1.00 133.01 146 ASP F CA 1
ATOM 10982 C C . ASP F 1 3 ? 138.125 204.200 146.447 1.00 133.01 146 ASP F C 1
ATOM 10983 O O . ASP F 1 3 ? 136.969 204.173 146.902 1.00 133.01 146 ASP F O 1
ATOM 10988 N N . PRO F 1 4 ? 139.166 204.498 147.225 1.00 127.01 147 PRO F N 1
ATOM 10989 C CA . PRO F 1 4 ? 138.970 204.813 148.650 1.00 127.01 147 PRO F CA 1
ATOM 10990 C C . PRO F 1 4 ? 138.222 206.126 148.818 1.00 127.01 147 PRO F C 1
ATOM 10991 O O . PRO F 1 4 ? 138.654 207.170 148.322 1.00 127.01 147 PRO F O 1
ATOM 10995 N N . GLU F 1 5 ? 137.093 206.071 149.521 1.00 118.57 148 GLU F N 1
ATOM 10996 C CA . GLU F 1 5 ? 136.261 207.240 149.788 1.00 118.57 148 GLU F CA 1
ATOM 10997 C C . GLU F 1 5 ? 136.377 207.582 151.268 1.00 118.57 148 GLU F C 1
ATOM 10998 O O . GLU F 1 5 ? 136.030 206.766 152.128 1.00 118.57 148 GLU F O 1
ATOM 11004 N N . TYR F 1 6 ? 136.861 208.786 151.561 1.00 101.95 149 TYR F N 1
ATOM 11005 C CA . TYR F 1 6 ? 137.055 209.234 152.932 1.00 101.95 149 TYR F CA 1
ATOM 11006 C C . TYR F 1 6 ? 135.832 209.934 153.510 1.00 101.95 149 TYR F C 1
ATOM 11007 O O . TYR F 1 6 ? 135.850 210.307 154.688 1.00 101.95 149 TYR F O 1
ATOM 11016 N N . TRP F 1 7 ? 134.774 210.117 152.721 1.00 103.70 150 TRP F N 1
ATOM 11017 C CA . TRP F 1 7 ? 133.582 210.808 153.199 1.00 103.70 150 TRP F CA 1
ATOM 11018 C C . TRP F 1 7 ? 132.566 209.853 153.812 1.00 103.70 150 TRP F C 1
ATOM 11019 O O . TRP F 1 7 ? 131.920 210.195 154.809 1.00 103.70 150 TRP F O 1
ATOM 11030 N N . LYS F 1 8 ? 132.410 208.657 153.237 1.00 102.27 151 LYS F N 1
ATOM 11031 C CA . LYS F 1 8 ? 131.487 207.679 153.803 1.00 102.27 151 LYS F CA 1
ATOM 11032 C C . LYS F 1 8 ? 131.968 207.158 155.152 1.00 102.27 151 LYS F C 1
ATOM 11033 O O . LYS F 1 8 ? 131.149 206.758 155.987 1.00 102.27 151 LYS F O 1
ATOM 11039 N N . THR F 1 9 ? 133.284 207.146 155.378 1.00 95.97 152 THR F N 1
ATOM 11040 C CA . THR F 1 9 ? 133.814 206.644 156.642 1.00 95.97 152 THR F CA 1
ATOM 11041 C C . THR F 1 9 ? 133.359 207.500 157.817 1.00 95.97 152 THR F C 1
ATOM 11042 O O . THR F 1 9 ? 133.019 206.974 158.883 1.00 95.97 152 THR F O 1
ATOM 11046 N N . ILE F 1 10 ? 133.350 208.824 157.644 1.00 98.07 153 ILE F N 1
ATOM 11047 C CA . ILE F 1 10 ? 132.957 209.719 158.731 1.00 98.07 153 ILE F CA 1
ATOM 11048 C C . ILE F 1 10 ? 131.502 209.483 159.118 1.00 98.07 153 ILE F C 1
ATOM 11049 O O . ILE F 1 10 ? 131.159 209.412 160.304 1.00 98.07 153 ILE F O 1
ATOM 11054 N N . LEU F 1 11 ? 130.624 209.360 158.120 1.00 99.45 154 LEU F N 1
ATOM 11055 C CA . LEU F 1 11 ? 129.215 209.102 158.405 1.00 99.45 154 LEU F CA 1
ATOM 11056 C C . LEU F 1 11 ? 129.025 207.741 159.062 1.00 99.45 154 LEU F C 1
ATOM 11057 O O . LEU F 1 11 ? 128.196 207.590 159.967 1.00 99.45 154 LEU F O 1
ATOM 11062 N N . SER F 1 12 ? 129.778 206.735 158.615 1.00 93.75 155 SER F N 1
ATOM 11063 C CA . SER F 1 12 ? 129.665 205.408 159.210 1.00 93.75 155 SER F CA 1
ATOM 11064 C C . SER F 1 12 ? 130.260 205.376 160.613 1.00 93.75 155 SER F C 1
ATOM 11065 O O . SER F 1 12 ? 129.802 204.610 161.469 1.00 93.75 155 SER F O 1
ATOM 11068 N N . CYS F 1 13 ? 131.283 206.197 160.866 1.00 92.79 156 CYS F N 1
ATOM 11069 C CA . CYS F 1 13 ? 131.950 206.177 162.165 1.00 92.79 156 CYS F CA 1
ATOM 11070 C C . CYS F 1 13 ? 131.014 206.613 163.286 1.00 92.79 156 CYS F C 1
ATOM 11071 O O . CYS F 1 13 ? 131.030 206.028 164.375 1.00 92.79 156 CYS F O 1
ATOM 11074 N N . ILE F 1 14 ? 130.195 207.640 163.044 1.00 93.23 157 ILE F N 1
ATOM 11075 C CA . ILE F 1 14 ? 129.305 208.135 164.087 1.00 93.23 157 ILE F CA 1
ATOM 11076 C C . ILE F 1 14 ? 128.111 207.214 164.301 1.00 93.23 157 ILE F C 1
ATOM 11077 O O . ILE F 1 14 ? 127.351 207.408 165.256 1.00 93.23 157 ILE F O 1
ATOM 11082 N N . TYR F 1 15 ? 127.919 206.221 163.430 1.00 90.92 158 TYR F N 1
ATOM 11083 C CA . TYR F 1 15 ? 126.794 205.306 163.584 1.00 90.92 158 TYR F CA 1
ATOM 11084 C C . TYR F 1 15 ? 126.899 204.503 164.877 1.00 90.92 158 TYR F C 1
ATOM 11085 O O . TYR F 1 15 ? 125.905 204.330 165.590 1.00 90.92 158 TYR F O 1
ATOM 11094 N N . VAL F 1 16 ? 128.095 204.006 165.196 1.00 88.22 159 VAL F N 1
ATOM 11095 C CA . VAL F 1 16 ? 128.258 203.184 166.392 1.00 88.22 159 VAL F CA 1
ATOM 11096 C C . VAL F 1 16 ? 128.109 204.024 167.655 1.00 88.22 159 VAL F C 1
ATOM 11097 O O . VAL F 1 16 ? 127.576 203.555 168.667 1.00 88.22 159 VAL F O 1
ATOM 11101 N N . PHE F 1 17 ? 128.582 205.273 167.623 1.00 93.17 160 PHE F N 1
ATOM 11102 C CA . PHE F 1 17 ? 128.573 206.097 168.827 1.00 93.17 160 PHE F CA 1
ATOM 11103 C C . PHE F 1 17 ? 127.152 206.393 169.292 1.00 93.17 160 PHE F C 1
ATOM 11104 O O . PHE F 1 17 ? 126.871 206.378 170.496 1.00 93.17 160 PHE F O 1
ATOM 11112 N N . ILE F 1 18 ? 126.242 206.667 168.356 1.00 90.36 161 ILE F N 1
ATOM 11113 C CA . ILE F 1 18 ? 124.851 206.892 168.736 1.00 90.36 161 ILE F CA 1
ATOM 11114 C C . ILE F 1 18 ? 124.209 205.592 169.211 1.00 90.36 161 ILE F C 1
ATOM 11115 O O . ILE F 1 18 ? 123.322 205.602 170.072 1.00 90.36 161 ILE F O 1
ATOM 11120 N N . VAL F 1 19 ? 124.644 204.456 168.661 1.00 86.56 162 VAL F N 1
ATOM 11121 C CA . VAL F 1 19 ? 124.147 203.166 169.128 1.00 86.56 162 VAL F CA 1
ATOM 11122 C C . VAL F 1 19 ? 124.754 202.817 170.481 1.00 86.56 162 VAL F C 1
ATOM 11123 O O . VAL F 1 19 ? 124.074 202.275 171.361 1.00 86.56 162 VAL F O 1
ATOM 11127 N N . PHE F 1 20 ? 126.041 203.125 170.670 1.00 86.21 163 PHE F N 1
ATOM 11128 C CA . PHE F 1 20 ? 126.706 202.804 171.930 1.00 86.21 163 PHE F CA 1
ATOM 11129 C C . PHE F 1 20 ? 126.047 203.523 173.100 1.00 86.21 163 PHE F C 1
ATOM 11130 O O . PHE F 1 20 ? 125.849 202.934 174.169 1.00 86.21 163 PHE F O 1
ATOM 11138 N N . GLY F 1 21 ? 125.708 204.800 172.921 1.00 93.65 164 GLY F N 1
ATOM 11139 C CA . GLY F 1 21 ? 124.954 205.501 173.946 1.00 93.65 164 GLY F CA 1
ATOM 11140 C C . GLY F 1 21 ? 123.561 204.931 174.127 1.00 93.65 164 GLY F C 1
ATOM 11141 O O . GLY F 1 21 ? 123.058 204.843 175.251 1.00 93.65 164 GLY F O 1
ATOM 11142 N N . PHE F 1 22 ? 122.917 204.540 173.024 1.00 92.24 165 PHE F N 1
ATOM 11143 C CA . PHE F 1 22 ? 121.603 203.911 173.113 1.00 92.24 165 PHE F CA 1
ATOM 11144 C C . PHE F 1 22 ? 121.679 202.584 173.857 1.00 92.24 165 PHE F C 1
ATOM 11145 O O . PHE F 1 22 ? 120.806 202.271 174.675 1.00 92.24 165 PHE F O 1
ATOM 11153 N N . THR F 1 23 ? 122.712 201.784 173.578 1.00 92.65 166 THR F N 1
ATOM 11154 C CA . THR F 1 23 ? 122.887 200.523 174.290 1.00 92.65 166 THR F CA 1
ATOM 11155 C C . THR F 1 23 ? 123.144 200.761 175.773 1.00 92.65 166 THR F C 1
ATOM 11156 O O . THR F 1 23 ? 122.615 200.040 176.627 1.00 92.65 166 THR F O 1
ATOM 11160 N N . SER F 1 24 ? 123.956 201.768 176.100 1.00 100.94 167 SER F N 1
ATOM 11161 C CA . SER F 1 24 ? 124.175 202.109 177.501 1.00 100.94 167 SER F CA 1
ATOM 11162 C C . SER F 1 24 ? 122.897 202.627 178.149 1.00 100.94 167 SER F C 1
ATOM 11163 O O . SER F 1 24 ? 122.610 202.313 179.310 1.00 100.94 167 SER F O 1
ATOM 11166 N N . PHE F 1 25 ? 122.119 203.423 177.413 1.00 107.04 168 PHE F N 1
ATOM 11167 C CA . PHE F 1 25 ? 120.913 204.019 177.979 1.00 107.04 168 PHE F CA 1
ATOM 11168 C C . PHE F 1 25 ? 119.862 202.963 178.304 1.00 107.04 168 PHE F C 1
ATOM 11169 O O . PHE F 1 25 ? 119.130 203.095 179.291 1.00 107.04 168 PHE F O 1
ATOM 11177 N N . ILE F 1 26 ? 119.757 201.918 177.480 1.00 103.89 169 ILE F N 1
ATOM 11178 C CA . ILE F 1 26 ? 118.753 200.890 177.734 1.00 103.89 169 ILE F CA 1
ATOM 11179 C C . ILE F 1 26 ? 119.106 200.074 178.973 1.00 103.89 169 ILE F C 1
ATOM 11180 O O . ILE F 1 26 ? 118.241 199.402 179.548 1.00 103.89 169 ILE F O 1
ATOM 11185 N N . MET F 1 27 ? 120.370 200.114 179.405 1.00 105.42 170 MET F N 1
ATOM 11186 C CA . MET F 1 27 ? 120.793 199.299 180.541 1.00 105.42 170 MET F CA 1
ATOM 11187 C C . MET F 1 27 ? 120.124 199.745 181.834 1.00 105.42 170 MET F C 1
ATOM 11188 O O . MET F 1 27 ? 119.708 198.910 182.645 1.00 105.42 170 MET F O 1
ATOM 11193 N N . VAL F 1 28 ? 120.028 201.057 182.058 1.00 112.26 171 VAL F N 1
ATOM 11194 C CA . VAL F 1 28 ? 119.408 201.544 183.286 1.00 112.26 171 VAL F CA 1
ATOM 11195 C C . VAL F 1 28 ? 117.910 201.259 183.282 1.00 112.26 171 VAL F C 1
ATOM 11196 O O . VAL F 1 28 ? 117.323 200.954 184.326 1.00 112.26 171 VAL F O 1
ATOM 11200 N N . ILE F 1 29 ? 117.268 201.355 182.114 1.00 111.79 172 ILE F N 1
ATOM 11201 C CA . ILE F 1 29 ? 115.826 201.135 182.032 1.00 111.79 172 ILE F CA 1
ATOM 11202 C C . ILE F 1 29 ? 115.478 199.709 182.444 1.00 111.79 172 ILE F C 1
ATOM 11203 O O . ILE F 1 29 ? 114.553 199.478 183.231 1.00 111.79 172 ILE F O 1
ATOM 11208 N N . VAL F 1 30 ? 116.216 198.730 181.916 1.00 111.57 173 VAL F N 1
ATOM 11209 C CA . VAL F 1 30 ? 115.979 197.341 182.306 1.00 111.57 173 VAL F CA 1
ATOM 11210 C C . VAL F 1 30 ? 116.425 197.112 183.745 1.00 111.57 173 VAL F C 1
ATOM 11211 O O . VAL F 1 30 ? 115.869 196.264 184.455 1.00 111.57 173 VAL F O 1
ATOM 11215 N N . HIS F 1 31 ? 117.430 197.865 184.201 1.00 113.87 174 HIS F N 1
ATOM 11216 C CA . HIS F 1 31 ? 117.880 197.736 185.582 1.00 113.87 174 HIS F CA 1
ATOM 11217 C C . HIS F 1 31 ? 116.840 198.256 186.566 1.00 113.87 174 HIS F C 1
ATOM 11218 O O . HIS F 1 31 ? 116.759 197.765 187.697 1.00 113.87 174 HIS F O 1
ATOM 11225 N N . GLU F 1 32 ? 116.043 199.246 186.161 1.00 121.86 175 GLU F N 1
ATOM 11226 C CA . GLU F 1 32 ? 115.017 199.781 187.048 1.00 121.86 175 GLU F CA 1
ATOM 11227 C C . GLU F 1 32 ? 113.812 198.858 187.171 1.00 121.86 175 GLU F C 1
ATOM 11228 O O . GLU F 1 32 ? 113.032 199.007 188.116 1.00 121.86 175 GLU F O 1
ATOM 11234 N N . ARG F 1 33 ? 113.640 197.917 186.239 1.00 118.24 176 ARG F N 1
ATOM 11235 C CA . ARG F 1 33 ? 112.488 197.022 186.295 1.00 118.24 176 ARG F CA 1
ATOM 11236 C C . ARG F 1 33 ? 112.540 196.133 187.532 1.00 118.24 176 ARG F C 1
ATOM 11237 O O . ARG F 1 33 ? 111.521 195.917 188.199 1.00 118.24 176 ARG F O 1
ATOM 11245 N N . VAL F 1 34 ? 113.712 195.608 187.853 1.00 125.58 177 VAL F N 1
ATOM 11246 C CA . VAL F 1 34 ? 113.919 194.761 189.026 1.00 125.58 177 VAL F CA 1
ATOM 11247 C C . VAL F 1 34 ? 114.803 195.514 190.013 1.00 125.58 177 VAL F C 1
ATOM 11248 O O . VAL F 1 34 ? 115.885 195.977 189.631 1.00 125.58 177 VAL F O 1
ATOM 11252 N N . PRO F 1 35 ? 114.366 195.708 191.257 1.00 128.63 178 PRO F N 1
ATOM 11253 C CA . PRO F 1 35 ? 115.157 196.517 192.196 1.00 128.63 178 PRO F CA 1
ATOM 11254 C C . PRO F 1 35 ? 116.460 195.867 192.637 1.00 128.63 178 PRO F C 1
ATOM 11255 O O . PRO F 1 35 ? 117.530 196.468 192.503 1.00 128.63 178 PRO F O 1
ATOM 11259 N N . ASP F 1 36 ? 116.387 194.644 193.166 1.00 131.84 179 ASP F N 1
ATOM 11260 C CA . ASP F 1 36 ? 117.560 194.048 193.807 1.00 131.84 179 ASP F CA 1
ATOM 11261 C C . ASP F 1 36 ? 118.479 193.355 192.803 1.00 131.84 179 ASP F C 1
ATOM 11262 O O . ASP F 1 36 ? 119.613 193.790 192.580 1.00 131.84 179 ASP F O 1
ATOM 11267 N N . MET F 1 37 ? 117.993 192.278 192.181 1.00 129.62 180 MET F N 1
ATOM 11268 C CA . MET F 1 37 ? 118.781 191.438 191.272 1.00 129.62 180 MET F CA 1
ATOM 11269 C C . MET F 1 37 ? 120.107 190.984 191.889 1.00 129.62 180 MET F C 1
ATOM 11270 O O . MET F 1 37 ? 121.035 190.602 191.170 1.00 129.62 180 MET F O 1
ATOM 11275 N N . GLN F 1 38 ? 120.220 191.012 193.223 1.00 126.07 181 GLN F N 1
ATOM 11276 C CA . GLN F 1 38 ? 121.472 190.645 193.878 1.00 126.07 181 GLN F CA 1
ATOM 11277 C C . GLN F 1 38 ? 121.252 189.823 195.146 1.00 126.07 181 GLN F C 1
ATOM 11278 O O . GLN F 1 38 ? 122.110 189.840 196.037 1.00 126.07 181 GLN F O 1
ATOM 11284 N N . THR F 1 39 ? 120.135 189.108 195.255 1.00 126.76 182 THR F N 1
ATOM 11285 C CA . THR F 1 39 ? 119.816 188.357 196.461 1.00 126.76 182 THR F CA 1
ATOM 11286 C C . THR F 1 39 ? 119.496 186.890 196.212 1.00 126.76 182 THR F C 1
ATOM 11287 O O . THR F 1 39 ? 119.804 186.055 197.066 1.00 126.76 182 THR F O 1
ATOM 11291 N N . TYR F 1 40 ? 118.902 186.552 195.069 1.00 119.17 183 TYR F N 1
ATOM 11292 C CA . TYR F 1 40 ? 118.491 185.184 194.810 1.00 119.17 183 TYR F CA 1
ATOM 11293 C C . TYR F 1 40 ? 119.705 184.284 194.590 1.00 119.17 183 TYR F C 1
ATOM 11294 O O . TYR F 1 40 ? 120.762 184.746 194.155 1.00 119.17 183 TYR F O 1
ATOM 11303 N N . PRO F 1 41 ? 119.581 182.996 194.896 1.00 113.50 184 PRO F N 1
ATOM 11304 C CA . PRO F 1 41 ? 120.653 182.046 194.563 1.00 113.50 184 PRO F CA 1
ATOM 11305 C C . PRO F 1 41 ? 120.756 181.848 193.062 1.00 113.50 184 PRO F C 1
ATOM 11306 O O . PRO F 1 41 ? 119.757 181.975 192.339 1.00 113.50 184 PRO F O 1
ATOM 11310 N N . PRO F 1 42 ? 121.948 181.537 192.556 1.00 95.65 185 PRO F N 1
ATOM 11311 C CA . PRO F 1 42 ? 122.121 181.393 191.107 1.00 95.65 185 PRO F CA 1
ATOM 11312 C C . PRO F 1 42 ? 121.438 180.148 190.562 1.00 95.65 185 PRO F C 1
ATOM 11313 O O . PRO F 1 42 ? 121.186 179.177 191.280 1.00 95.65 185 PRO F O 1
ATOM 11317 N N . LEU F 1 43 ? 121.133 180.195 189.267 1.00 74.93 186 LEU F N 1
ATOM 11318 C CA . LEU F 1 43 ? 120.571 179.044 188.582 1.00 74.93 186 LEU F CA 1
ATOM 11319 C C . LEU F 1 43 ? 121.623 177.944 188.444 1.00 74.93 186 LEU F C 1
ATOM 11320 O O . LEU F 1 43 ? 122.825 178.223 188.425 1.00 74.93 186 LEU F O 1
ATOM 11325 N N . PRO F 1 44 ? 121.198 176.678 188.356 1.00 69.06 187 PRO F N 1
ATOM 11326 C CA . PRO F 1 44 ? 122.170 175.586 188.203 1.00 69.06 187 PRO F CA 1
ATOM 11327 C C . PRO F 1 44 ? 122.950 175.678 186.901 1.00 69.06 187 PRO F C 1
ATOM 11328 O O . PRO F 1 44 ? 122.371 175.903 185.834 1.00 69.06 187 PRO F O 1
ATOM 11332 N N . ASP F 1 45 ? 124.265 175.514 186.985 1.00 55.25 188 ASP F N 1
ATOM 11333 C CA . ASP F 1 45 ? 125.153 175.572 185.835 1.00 55.25 188 ASP F CA 1
ATOM 11334 C C . ASP F 1 45 ? 126.113 174.388 185.876 1.00 55.25 188 ASP F C 1
ATOM 11335 O O . ASP F 1 45 ? 126.135 173.608 186.833 1.00 55.25 188 ASP F O 1
ATOM 11340 N N . ILE F 1 46 ? 126.911 174.254 184.819 1.00 52.56 189 ILE F N 1
ATOM 11341 C CA . ILE F 1 46 ? 127.875 173.163 184.721 1.00 52.56 189 ILE F CA 1
ATOM 11342 C C . ILE F 1 46 ? 129.284 173.704 184.921 1.00 52.56 189 ILE F C 1
ATOM 11343 O O . ILE F 1 46 ? 130.186 172.975 185.351 1.00 52.56 189 ILE F O 1
ATOM 11348 N N . PHE F 1 47 ? 129.486 174.985 184.622 1.00 53.94 190 PHE F N 1
ATOM 11349 C CA . PHE F 1 47 ? 130.800 175.601 184.746 1.00 53.94 190 PHE F CA 1
ATOM 11350 C C . PHE F 1 47 ? 130.901 176.533 185.943 1.00 53.94 190 PHE F C 1
ATOM 11351 O O . PHE F 1 47 ? 131.945 176.565 186.602 1.00 53.94 190 PHE F O 1
ATOM 11359 N N . LEU F 1 48 ? 129.840 177.275 186.252 1.00 55.66 191 LEU F N 1
ATOM 11360 C CA . LEU F 1 48 ? 129.835 178.141 187.424 1.00 55.66 191 LEU F CA 1
ATOM 11361 C C . LEU F 1 48 ? 129.714 177.367 188.729 1.00 55.66 191 LEU F C 1
ATOM 11362 O O . LEU F 1 48 ? 129.877 177.962 189.799 1.00 55.66 191 LEU F O 1
ATOM 11367 N N . ASP F 1 49 ? 129.431 176.066 188.668 1.00 56.96 192 ASP F N 1
ATOM 11368 C CA . ASP F 1 49 ? 129.302 175.248 189.865 1.00 56.96 192 ASP F CA 1
ATOM 11369 C C . ASP F 1 49 ? 130.539 174.415 190.164 1.00 56.96 192 ASP F C 1
ATOM 11370 O O . ASP F 1 49 ? 130.693 173.951 191.299 1.00 56.96 192 ASP F O 1
ATOM 11375 N N . SER F 1 50 ? 131.419 174.212 189.183 1.00 55.39 193 SER F N 1
ATOM 11376 C CA . SER F 1 50 ? 132.606 173.393 189.403 1.00 55.39 193 SER F CA 1
ATOM 11377 C C . SER F 1 50 ? 133.784 174.236 189.881 1.00 55.39 193 SER F C 1
ATOM 11378 O O . SER F 1 50 ? 134.319 174.013 190.972 1.00 55.39 193 SER F O 1
ATOM 11381 N N . VAL F 1 51 ? 134.198 175.207 189.080 1.00 53.08 194 VAL F N 1
ATOM 11382 C CA . VAL F 1 51 ? 135.363 176.025 189.424 1.00 53.08 194 VAL F CA 1
ATOM 11383 C C . VAL F 1 51 ? 134.935 177.110 190.408 1.00 53.08 194 VAL F C 1
ATOM 11384 O O . VAL F 1 51 ? 133.804 177.611 190.313 1.00 53.08 194 VAL F O 1
ATOM 11388 N N . PRO F 1 52 ? 135.781 177.479 191.363 1.00 57.82 195 PRO F N 1
ATOM 11389 C CA . PRO F 1 52 ? 135.448 178.576 192.275 1.00 57.82 195 PRO F CA 1
ATOM 11390 C C . PRO F 1 52 ? 135.704 179.930 191.625 1.00 57.82 195 PRO F C 1
ATOM 11391 O O . PRO F 1 52 ? 136.244 180.037 190.524 1.00 57.82 195 PRO F O 1
ATOM 11395 N N . ARG F 1 53 ? 135.296 180.978 192.337 1.00 65.11 196 ARG F N 1
ATOM 11396 C CA . ARG F 1 53 ? 135.503 182.334 191.850 1.00 65.11 196 ARG F CA 1
ATOM 11397 C C . ARG F 1 53 ? 136.985 182.683 191.838 1.00 65.11 196 ARG F C 1
ATOM 11398 O O . ARG F 1 53 ? 137.737 182.314 192.745 1.00 65.11 196 ARG F O 1
ATOM 11406 N N . ILE F 1 54 ? 137.404 183.399 190.800 1.00 63.45 197 ILE F N 1
ATOM 11407 C CA . ILE F 1 54 ? 138.764 183.922 190.714 1.00 63.45 197 ILE F CA 1
ATOM 11408 C C . ILE F 1 54 ? 138.678 185.442 190.648 1.00 63.45 197 ILE F C 1
ATOM 11409 O O . ILE F 1 54 ? 138.254 185.993 189.621 1.00 63.45 197 ILE F O 1
ATOM 11414 N N . PRO F 1 55 ? 139.049 186.154 191.715 1.00 69.66 198 PRO F N 1
ATOM 11415 C CA . PRO F 1 55 ? 138.844 187.613 191.735 1.00 69.66 198 PRO F CA 1
ATOM 11416 C C . PRO F 1 55 ? 139.552 188.360 190.617 1.00 69.66 198 PRO F C 1
ATOM 11417 O O . PRO F 1 55 ? 139.031 189.377 190.143 1.00 69.66 198 PRO F O 1
ATOM 11421 N N . TRP F 1 56 ? 140.720 187.896 190.182 1.00 65.89 199 TRP F N 1
ATOM 11422 C CA . TRP F 1 56 ? 141.495 188.594 189.164 1.00 65.89 199 TRP F CA 1
ATOM 11423 C C . TRP F 1 56 ? 141.216 188.096 187.751 1.00 65.89 199 TRP F C 1
ATOM 11424 O O . TRP F 1 56 ? 141.871 188.552 186.808 1.00 65.89 199 TRP F O 1
ATOM 11435 N N . ALA F 1 57 ? 140.263 187.180 187.579 1.00 65.55 200 ALA F N 1
ATOM 11436 C CA . ALA F 1 57 ? 139.985 186.627 186.260 1.00 65.55 200 ALA F CA 1
ATOM 11437 C C . ALA F 1 57 ? 139.184 187.566 185.369 1.00 65.55 200 ALA F C 1
ATOM 11438 O O . ALA F 1 57 ? 139.185 187.379 184.148 1.00 65.55 200 ALA F O 1
ATOM 11440 N N . PHE F 1 58 ? 138.501 188.559 185.935 1.00 67.51 201 PHE F N 1
ATOM 11441 C CA . PHE F 1 58 ? 137.740 189.496 185.118 1.00 67.51 201 PHE F CA 1
ATOM 11442 C C . PHE F 1 58 ? 138.618 190.546 184.455 1.00 67.51 201 PHE F C 1
ATOM 11443 O O . PHE F 1 58 ? 138.292 191.009 183.356 1.00 67.51 201 PHE F O 1
ATOM 11451 N N . ALA F 1 59 ? 139.720 190.936 185.096 1.00 66.19 202 ALA F N 1
ATOM 11452 C CA . ALA F 1 59 ? 140.614 191.920 184.499 1.00 66.19 202 ALA F CA 1
ATOM 11453 C C . ALA F 1 59 ? 141.413 191.336 183.343 1.00 66.19 202 ALA F C 1
ATOM 11454 O O . ALA F 1 59 ? 141.695 192.046 182.372 1.00 66.19 202 ALA F O 1
ATOM 11456 N N . MET F 1 60 ? 141.775 190.052 183.423 1.00 63.10 203 MET F N 1
ATOM 11457 C CA . MET F 1 60 ? 142.558 189.420 182.366 1.00 63.10 203 MET F CA 1
ATOM 11458 C C . MET F 1 60 ? 141.827 189.391 181.031 1.00 63.10 203 MET F C 1
ATOM 11459 O O . MET F 1 60 ? 142.480 189.328 179.984 1.00 63.10 203 MET F O 1
ATOM 11464 N N . THR F 1 61 ? 140.494 189.425 181.041 1.00 62.53 204 THR F N 1
ATOM 11465 C CA . THR F 1 61 ? 139.747 189.479 179.788 1.00 62.53 204 THR F CA 1
ATOM 11466 C C . THR F 1 61 ? 140.028 190.777 179.042 1.00 62.53 204 THR F C 1
ATOM 11467 O O . THR F 1 61 ? 140.337 190.766 177.844 1.00 62.53 204 THR F O 1
ATOM 11471 N N . GLU F 1 62 ? 139.939 191.909 179.740 1.00 65.13 205 GLU F N 1
ATOM 11472 C CA . GLU F 1 62 ? 140.184 193.200 179.112 1.00 65.13 205 GLU F CA 1
ATOM 11473 C C . GLU F 1 62 ? 141.662 193.474 178.871 1.00 65.13 205 GLU F C 1
ATOM 11474 O O . GLU F 1 62 ? 141.988 194.313 178.025 1.00 65.13 205 GLU F O 1
ATOM 11480 N N . VAL F 1 63 ? 142.559 192.796 179.590 1.00 61.62 206 VAL F N 1
ATOM 11481 C CA . VAL F 1 63 ? 143.978 192.875 179.250 1.00 61.62 206 VAL F CA 1
ATOM 11482 C C . VAL F 1 63 ? 144.214 192.299 177.861 1.00 61.62 206 VAL F C 1
ATOM 11483 O O . VAL F 1 63 ? 144.968 192.860 177.057 1.00 61.62 206 VAL F O 1
ATOM 11487 N N . CYS F 1 64 ? 143.568 191.171 177.557 1.00 57.43 207 CYS F N 1
ATOM 11488 C CA . CYS F 1 64 ? 143.646 190.614 176.213 1.00 57.43 207 CYS F CA 1
ATOM 11489 C C . CYS F 1 64 ? 142.918 191.489 175.201 1.00 57.43 207 CYS F C 1
ATOM 11490 O O . CYS F 1 64 ? 143.211 191.421 174.003 1.00 57.43 207 CYS F O 1
ATOM 11493 N N . GLY F 1 65 ? 141.969 192.308 175.659 1.00 59.35 208 GLY F N 1
ATOM 11494 C CA . GLY F 1 65 ? 141.279 193.203 174.746 1.00 59.35 208 GLY F CA 1
ATOM 11495 C C . GLY F 1 65 ? 142.191 194.271 174.175 1.00 59.35 208 GLY F C 1
ATOM 11496 O O . GLY F 1 65 ? 142.055 194.660 173.012 1.00 59.35 208 GLY F O 1
ATOM 11497 N N . MET F 1 66 ? 143.125 194.770 174.987 1.00 58.38 209 MET F N 1
ATOM 11498 C CA . MET F 1 66 ? 144.049 195.793 174.511 1.00 58.38 209 MET F CA 1
ATOM 11499 C C . MET F 1 66 ? 144.965 195.252 173.420 1.00 58.38 209 MET F C 1
ATOM 11500 O O . MET F 1 66 ? 145.219 195.934 172.421 1.00 58.38 209 MET F O 1
ATOM 11505 N N . ILE F 1 67 ? 145.469 194.028 173.595 1.00 52.14 210 ILE F N 1
ATOM 11506 C CA . ILE F 1 67 ? 146.393 193.456 172.619 1.00 52.14 210 ILE F CA 1
ATOM 11507 C C . ILE F 1 67 ? 145.706 193.291 171.270 1.00 52.14 210 ILE F C 1
ATOM 11508 O O . ILE F 1 67 ? 146.277 193.614 170.222 1.00 52.14 210 ILE F O 1
ATOM 11513 N N . LEU F 1 68 ? 144.468 192.792 171.275 1.00 50.90 211 LEU F N 1
ATOM 11514 C CA . LEU F 1 68 ? 143.736 192.623 170.024 1.00 50.90 211 LEU F CA 1
ATOM 11515 C C . LEU F 1 68 ? 143.471 193.965 169.354 1.00 50.90 211 LEU F C 1
ATOM 11516 O O . LEU F 1 68 ? 143.564 194.083 168.127 1.00 50.90 211 LEU F O 1
ATOM 11521 N N . CYS F 1 69 ? 143.139 194.989 170.143 1.00 56.87 212 CYS F N 1
ATOM 11522 C CA . CYS F 1 69 ? 142.896 196.309 169.571 1.00 56.87 212 CYS F CA 1
ATOM 11523 C C . CYS F 1 69 ? 144.196 196.970 169.128 1.00 56.87 212 CYS F C 1
ATOM 11524 O O . CYS F 1 69 ? 144.223 197.680 168.116 1.00 56.87 212 CYS F O 1
ATOM 11527 N N . TYR F 1 70 ? 145.280 196.758 169.879 1.00 59.38 213 TYR F N 1
ATOM 11528 C CA . TYR F 1 70 ? 146.564 197.347 169.510 1.00 59.38 213 TYR F CA 1
ATOM 11529 C C . TYR F 1 70 ? 147.075 196.779 168.192 1.00 59.38 213 TYR F C 1
ATOM 11530 O O . TYR F 1 70 ? 147.583 197.521 167.343 1.00 59.38 213 TYR F O 1
ATOM 11539 N N . ILE F 1 71 ? 146.955 195.463 168.004 1.00 53.17 214 ILE F N 1
ATOM 11540 C CA . ILE F 1 71 ? 147.344 194.854 166.736 1.00 53.17 214 ILE F CA 1
ATOM 11541 C C . ILE F 1 71 ? 146.441 195.343 165.610 1.00 53.17 214 ILE F C 1
ATOM 11542 O O . ILE F 1 71 ? 146.909 195.645 164.507 1.00 53.17 214 ILE F O 1
ATOM 11547 N N . TRP F 1 72 ? 145.134 195.431 165.871 1.00 54.55 215 TRP F N 1
ATOM 11548 C CA . TRP F 1 72 ? 144.200 195.888 164.849 1.00 54.55 215 TRP F CA 1
ATOM 11549 C C . TRP F 1 72 ? 144.454 197.338 164.458 1.00 54.55 215 TRP F C 1
ATOM 11550 O O . TRP F 1 72 ? 144.299 197.698 163.286 1.00 54.55 215 TRP F O 1
ATOM 11561 N N . LEU F 1 73 ? 144.835 198.184 165.419 1.00 59.06 216 LEU F N 1
ATOM 11562 C CA . LEU F 1 73 ? 145.186 199.563 165.092 1.00 59.06 216 LEU F CA 1
ATOM 11563 C C . LEU F 1 73 ? 146.405 199.617 164.182 1.00 59.06 216 LEU F C 1
ATOM 11564 O O . LEU F 1 73 ? 146.470 200.444 163.266 1.00 59.06 216 LEU F O 1
ATOM 11569 N N . LEU F 1 74 ? 147.387 198.745 164.425 1.00 58.73 217 LEU F N 1
ATOM 11570 C CA . LEU F 1 74 ? 148.559 198.682 163.559 1.00 58.73 217 LEU F CA 1
ATOM 11571 C C . LEU F 1 74 ? 148.173 198.275 162.142 1.00 58.73 217 LEU F C 1
ATOM 11572 O O . LEU F 1 74 ? 148.704 198.817 161.165 1.00 58.73 217 LEU F O 1
ATOM 11577 N N . VAL F 1 75 ? 147.255 197.315 162.010 1.00 57.53 218 VAL F N 1
ATOM 11578 C CA . VAL F 1 75 ? 146.794 196.897 160.689 1.00 57.53 218 VAL F CA 1
ATOM 11579 C C . VAL F 1 75 ? 146.060 198.037 159.996 1.00 57.53 218 VAL F C 1
ATOM 11580 O O . VAL F 1 75 ? 146.228 198.263 158.791 1.00 57.53 218 VAL F O 1
ATOM 11584 N N . LEU F 1 76 ? 145.238 198.774 160.744 1.00 60.30 219 LEU F N 1
ATOM 11585 C CA . LEU F 1 76 ? 144.472 199.873 160.170 1.00 60.30 219 LEU F CA 1
ATOM 11586 C C . LEU F 1 76 ? 145.347 201.026 159.697 1.00 60.30 219 LEU F C 1
ATOM 11587 O O . LEU F 1 76 ? 144.860 201.880 158.949 1.00 60.30 219 LEU F O 1
ATOM 11592 N N . LEU F 1 77 ? 146.614 201.077 160.109 1.00 65.40 220 LEU F N 1
ATOM 11593 C CA . LEU F 1 77 ? 147.510 202.145 159.683 1.00 65.40 220 LEU F CA 1
ATOM 11594 C C . LEU F 1 77 ? 148.385 201.732 158.504 1.00 65.40 220 LEU F C 1
ATOM 11595 O O . LEU F 1 77 ? 148.575 202.518 157.570 1.00 65.40 220 LEU F O 1
ATOM 11600 N N . LEU F 1 78 ? 148.922 200.510 158.527 1.00 69.15 221 LEU F N 1
ATOM 11601 C CA . LEU F 1 78 ? 149.789 200.009 157.467 1.00 69.15 221 LEU F CA 1
ATOM 11602 C C . LEU F 1 78 ? 149.010 199.411 156.302 1.00 69.15 221 LEU F C 1
ATOM 11603 O O . LEU F 1 78 ? 149.589 198.690 155.479 1.00 69.15 221 LEU F O 1
ATOM 11608 N N . HIS F 1 79 ? 147.714 199.688 156.209 1.00 80.24 222 HIS F N 1
ATOM 11609 C CA . HIS F 1 79 ? 146.876 199.188 155.131 1.00 80.24 222 HIS F CA 1
ATOM 11610 C C . HIS F 1 79 ? 146.722 200.265 154.067 1.00 80.24 222 HIS F C 1
ATOM 11611 O O . HIS F 1 79 ? 146.897 201.456 154.337 1.00 80.24 222 HIS F O 1
ATOM 11618 N N . LYS F 1 80 ? 146.410 199.837 152.843 1.00 84.24 223 LYS F N 1
ATOM 11619 C CA . LYS F 1 80 ? 146.242 200.798 151.759 1.00 84.24 223 LYS F CA 1
ATOM 11620 C C . LYS F 1 80 ? 144.789 201.249 151.634 1.00 84.24 223 LYS F C 1
ATOM 11621 O O . LYS F 1 80 ? 144.519 202.428 151.382 1.00 84.24 223 LYS F O 1
ATOM 11627 N N . HIS F 1 81 ? 143.842 200.329 151.808 1.00 86.13 224 HIS F N 1
ATOM 11628 C CA . HIS F 1 81 ? 142.420 200.670 151.808 1.00 86.13 224 HIS F CA 1
ATOM 11629 C C . HIS F 1 81 ? 141.924 200.806 153.247 1.00 86.13 224 HIS F C 1
ATOM 11630 O O . HIS F 1 81 ? 141.102 200.031 153.738 1.00 86.13 224 HIS F O 1
ATOM 11637 N N . ARG F 1 82 ? 142.449 201.828 153.926 1.00 78.51 225 ARG F N 1
ATOM 11638 C CA . ARG F 1 82 ? 142.057 202.080 155.308 1.00 78.51 225 ARG F CA 1
ATOM 11639 C C . ARG F 1 82 ? 140.630 202.596 155.421 1.00 78.51 225 ARG F C 1
ATOM 11640 O O . ARG F 1 82 ? 139.989 202.381 156.455 1.00 78.51 225 ARG F O 1
ATOM 11648 N N . SER F 1 83 ? 140.120 203.272 154.391 1.00 86.04 226 SER F N 1
ATOM 11649 C CA . SER F 1 83 ? 138.743 203.752 154.435 1.00 86.04 226 SER F CA 1
ATOM 11650 C C . SER F 1 83 ? 137.754 202.597 154.346 1.00 86.04 226 SER F C 1
ATOM 11651 O O . SER F 1 83 ? 136.684 202.639 154.962 1.00 86.04 226 SER F O 1
ATOM 11654 N N . ILE F 1 84 ? 138.094 201.562 153.576 1.00 79.72 227 ILE F N 1
ATOM 11655 C CA . ILE F 1 84 ? 137.192 200.427 153.409 1.00 79.72 227 ILE F CA 1
ATOM 11656 C C . ILE F 1 84 ? 137.103 199.615 154.695 1.00 79.72 227 ILE F C 1
ATOM 11657 O O . ILE F 1 84 ? 136.014 199.204 155.110 1.00 79.72 227 ILE F O 1
ATOM 11662 N N . LEU F 1 85 ? 138.246 199.368 155.341 1.00 71.55 228 LEU F N 1
ATOM 11663 C CA . LEU F 1 85 ? 138.263 198.520 156.529 1.00 71.55 228 LEU F CA 1
ATOM 11664 C C . LEU F 1 85 ? 137.466 199.137 157.670 1.00 71.55 228 LEU F C 1
ATOM 11665 O O . LEU F 1 85 ? 136.703 198.442 158.350 1.00 71.55 228 LEU F O 1
ATOM 11670 N N . LEU F 1 86 ? 137.631 200.442 157.897 1.00 74.11 229 LEU F N 1
ATOM 11671 C CA . LEU F 1 86 ? 136.988 201.076 159.042 1.00 74.11 229 LEU F CA 1
ATOM 11672 C C . LEU F 1 86 ? 135.478 201.171 158.865 1.00 74.11 229 LEU F C 1
ATOM 11673 O O . LEU F 1 86 ? 134.738 201.143 159.855 1.00 74.11 229 LEU F O 1
ATOM 11678 N N . ARG F 1 87 ? 135.001 201.282 157.624 1.00 81.65 230 ARG F N 1
ATOM 11679 C CA . ARG F 1 87 ? 133.561 201.366 157.400 1.00 81.65 230 ARG F CA 1
ATOM 11680 C C . ARG F 1 87 ? 132.866 200.061 157.767 1.00 81.65 230 ARG F C 1
ATOM 11681 O O . ARG F 1 87 ? 131.762 200.075 158.322 1.00 81.65 230 ARG F O 1
ATOM 11689 N N . ARG F 1 88 ? 133.495 198.921 157.465 1.00 67.75 231 ARG F N 1
ATOM 11690 C CA . ARG F 1 88 ? 132.904 197.637 157.826 1.00 67.75 231 ARG F CA 1
ATOM 11691 C C . ARG F 1 88 ? 132.948 197.399 159.330 1.00 67.75 231 ARG F C 1
ATOM 11692 O O . ARG F 1 88 ? 132.055 196.742 159.876 1.00 67.75 231 ARG F O 1
ATOM 11700 N N . LEU F 1 89 ? 133.974 197.916 160.010 1.00 65.54 232 LEU F N 1
ATOM 11701 C CA . LEU F 1 89 ? 134.028 197.811 161.465 1.00 65.54 232 LEU F CA 1
ATOM 11702 C C . LEU F 1 89 ? 132.836 198.503 162.110 1.00 65.54 232 LEU F C 1
ATOM 11703 O O . LEU F 1 89 ? 132.229 197.969 163.045 1.00 65.54 232 LEU F O 1
ATOM 11708 N N . CYS F 1 90 ? 132.487 199.695 161.625 1.00 73.56 233 CYS F N 1
ATOM 11709 C CA . CYS F 1 90 ? 131.359 200.419 162.197 1.00 73.56 233 CYS F CA 1
ATOM 11710 C C . CYS F 1 90 ? 130.029 199.850 161.716 1.00 73.56 233 CYS F C 1
ATOM 11711 O O . CYS F 1 90 ? 129.010 199.972 162.406 1.00 73.56 233 CYS F O 1
ATOM 11714 N N . SER F 1 91 ? 130.013 199.231 160.533 1.00 65.91 234 SER F N 1
ATOM 11715 C CA . SER F 1 91 ? 128.765 198.689 160.009 1.00 65.91 234 SER F CA 1
ATOM 11716 C C . SER F 1 91 ? 128.376 197.390 160.702 1.00 65.91 234 SER F C 1
ATOM 11717 O O . SER F 1 91 ? 127.184 197.123 160.890 1.00 65.91 234 SER F O 1
ATOM 11720 N N . LEU F 1 92 ? 129.356 196.572 161.086 1.00 57.74 235 LEU F N 1
ATOM 11721 C CA . LEU F 1 92 ? 129.072 195.306 161.750 1.00 57.74 235 LEU F CA 1
ATOM 11722 C C . LEU F 1 92 ? 128.874 195.468 163.251 1.00 57.74 235 LEU F C 1
ATOM 11723 O O . LEU F 1 92 ? 127.944 194.884 163.817 1.00 57.74 235 LEU F O 1
ATOM 11728 N N . MET F 1 93 ? 129.734 196.249 163.910 1.00 57.65 236 MET F N 1
ATOM 11729 C CA . MET F 1 93 ? 129.602 196.442 165.350 1.00 57.65 236 MET F CA 1
ATOM 11730 C C . MET F 1 93 ? 128.296 197.137 165.705 1.00 57.65 236 MET F C 1
ATOM 11731 O O . MET F 1 93 ? 127.729 196.883 166.773 1.00 57.65 236 MET F O 1
ATOM 11736 N N . GLY F 1 94 ? 127.808 198.017 164.831 1.00 61.25 237 GLY F N 1
ATOM 11737 C CA . GLY F 1 94 ? 126.536 198.670 165.089 1.00 61.25 237 GLY F CA 1
ATOM 11738 C C . GLY F 1 94 ? 125.361 197.712 165.032 1.00 61.25 237 GLY F C 1
ATOM 11739 O O . GLY F 1 94 ? 124.419 197.826 165.821 1.00 61.25 237 GLY F O 1
ATOM 11740 N N . THR F 1 95 ? 125.396 196.759 164.098 1.00 58.55 238 THR F N 1
ATOM 11741 C CA . THR F 1 95 ? 124.281 195.829 163.949 1.00 58.55 238 THR F CA 1
ATOM 11742 C C . THR F 1 95 ? 124.229 194.829 165.099 1.00 58.55 238 THR F C 1
ATOM 11743 O O . THR F 1 95 ? 123.153 194.561 165.645 1.00 58.55 238 THR F O 1
ATOM 11747 N N . VAL F 1 96 ? 125.379 194.266 165.479 1.00 53.52 239 VAL F N 1
ATOM 11748 C CA . VAL F 1 96 ? 125.401 193.269 166.547 1.00 53.52 239 VAL F CA 1
ATOM 11749 C C . VAL F 1 96 ? 124.976 193.891 167.871 1.00 53.52 239 VAL F C 1
ATOM 11750 O O . VAL F 1 96 ? 124.185 193.308 168.622 1.00 53.52 239 VAL F O 1
ATOM 11754 N N . PHE F 1 97 ? 125.493 195.082 168.181 1.00 59.04 240 PHE F N 1
ATOM 11755 C CA . PHE F 1 97 ? 125.103 195.748 169.418 1.00 59.04 240 PHE F CA 1
ATOM 11756 C C . PHE F 1 97 ? 123.651 196.204 169.377 1.00 59.04 240 PHE F C 1
ATOM 11757 O O . PHE F 1 97 ? 123.020 196.348 170.430 1.00 59.04 240 PHE F O 1
ATOM 11765 N N . LEU F 1 98 ? 123.106 196.440 168.182 1.00 63.03 241 LEU F N 1
ATOM 11766 C CA . LEU F 1 98 ? 121.686 196.760 168.072 1.00 63.03 241 LEU F CA 1
ATOM 11767 C C . LEU F 1 98 ? 120.826 195.574 168.490 1.00 63.03 241 LEU F C 1
ATOM 11768 O O . LEU F 1 98 ? 119.806 195.747 169.167 1.00 63.03 241 LEU F O 1
ATOM 11773 N N . LEU F 1 99 ? 121.219 194.362 168.088 1.00 61.74 242 LEU F N 1
ATOM 11774 C CA . LEU F 1 99 ? 120.537 193.165 168.569 1.00 61.74 242 LEU F CA 1
ATOM 11775 C C . LEU F 1 99 ? 120.745 192.983 170.066 1.00 61.74 242 LEU F C 1
ATOM 11776 O O . LEU F 1 99 ? 119.860 192.482 170.769 1.00 61.74 242 LEU F O 1
ATOM 11781 N N . ARG F 1 100 ? 121.918 193.377 170.569 1.00 66.04 243 ARG F N 1
ATOM 11782 C CA . ARG F 1 100 ? 122.203 193.250 171.994 1.00 66.04 243 ARG F CA 1
ATOM 11783 C C . ARG F 1 100 ? 121.256 194.109 172.822 1.00 66.04 243 ARG F C 1
ATOM 11784 O O . ARG F 1 100 ? 120.825 193.704 173.908 1.00 66.04 243 ARG F O 1
ATOM 11792 N N . CYS F 1 101 ? 120.927 195.304 172.330 1.00 74.78 244 CYS F N 1
ATOM 11793 C CA . CYS F 1 101 ? 119.914 196.119 172.992 1.00 74.78 244 CYS F CA 1
ATOM 11794 C C . CYS F 1 101 ? 118.548 195.447 172.938 1.00 74.78 244 CYS F C 1
ATOM 11795 O O . CYS F 1 101 ? 117.784 195.495 173.909 1.00 74.78 244 CYS F O 1
ATOM 11798 N N . PHE F 1 102 ? 118.224 194.815 171.808 1.00 71.03 245 PHE F N 1
ATOM 11799 C CA . PHE F 1 102 ? 116.915 194.190 171.645 1.00 71.03 245 PHE F CA 1
ATOM 11800 C C . PHE F 1 102 ? 116.743 192.998 172.582 1.00 71.03 245 PHE F C 1
ATOM 11801 O O . PHE F 1 102 ? 115.667 192.802 173.157 1.00 71.03 245 PHE F O 1
ATOM 11809 N N . THR F 1 103 ? 117.792 192.189 172.746 1.00 75.62 246 THR F N 1
ATOM 11810 C CA . THR F 1 103 ? 117.645 190.951 173.508 1.00 75.62 246 THR F CA 1
ATOM 11811 C C . THR F 1 103 ? 117.471 191.212 175.000 1.00 75.62 246 THR F C 1
ATOM 11812 O O . THR F 1 103 ? 116.875 190.388 175.701 1.00 75.62 246 THR F O 1
ATOM 11816 N N . MET F 1 104 ? 117.980 192.337 175.507 1.00 80.96 247 MET F N 1
ATOM 11817 C CA . MET F 1 104 ? 117.767 192.668 176.912 1.00 80.96 247 MET F CA 1
ATOM 11818 C C . MET F 1 104 ? 116.342 193.129 177.183 1.00 80.96 247 MET F C 1
ATOM 11819 O O . MET F 1 104 ? 115.766 192.771 178.216 1.00 80.96 247 MET F O 1
ATOM 11824 N N . PHE F 1 105 ? 115.766 193.921 176.278 1.00 88.75 248 PHE F N 1
ATOM 11825 C CA . PHE F 1 105 ? 114.433 194.468 176.501 1.00 88.75 248 PHE F CA 1
ATOM 11826 C C . PHE F 1 105 ? 113.371 193.374 176.499 1.00 88.75 248 PHE F C 1
ATOM 11827 O O . PHE F 1 105 ? 112.425 193.423 177.292 1.00 88.75 248 PHE F O 1
ATOM 11835 N N . VAL F 1 106 ? 113.509 192.385 175.614 1.00 85.83 249 VAL F N 1
ATOM 11836 C CA . VAL F 1 106 ? 112.535 191.299 175.561 1.00 85.83 249 VAL F CA 1
ATOM 11837 C C . VAL F 1 106 ? 112.660 190.397 176.786 1.00 85.83 249 VAL F C 1
ATOM 11838 O O . VAL F 1 106 ? 111.653 189.923 177.326 1.00 85.83 249 VAL F O 1
ATOM 11842 N N . THR F 1 107 ? 113.885 190.151 177.250 1.00 89.04 250 THR F N 1
ATOM 11843 C CA . THR F 1 107 ? 114.114 189.288 178.400 1.00 89.04 250 THR F CA 1
ATOM 11844 C C . THR F 1 107 ? 115.412 189.699 179.079 1.00 89.04 250 THR F C 1
ATOM 11845 O O . THR F 1 107 ? 116.418 189.943 178.409 1.00 89.04 250 THR F O 1
ATOM 11849 N N . SER F 1 108 ? 115.385 189.767 180.408 1.00 90.18 251 SER F N 1
ATOM 11850 C CA . SER F 1 108 ? 116.538 190.172 181.203 1.00 90.18 251 SER F CA 1
ATOM 11851 C C . SER F 1 108 ? 117.028 188.981 182.013 1.00 90.18 251 SER F C 1
ATOM 11852 O O . SER F 1 108 ? 116.251 188.366 182.751 1.00 90.18 251 SER F O 1
ATOM 11855 N N . LEU F 1 109 ? 118.313 188.660 181.874 1.00 76.44 252 LEU F N 1
ATOM 11856 C CA . LEU F 1 109 ? 118.941 187.572 182.615 1.00 76.44 252 LEU F CA 1
ATOM 11857 C C . LEU F 1 109 ? 120.329 188.018 183.047 1.00 76.44 252 LEU F C 1
ATOM 11858 O O . LEU F 1 109 ? 121.068 188.606 182.251 1.00 76.44 252 LEU F O 1
ATOM 11863 N N . SER F 1 110 ? 120.680 187.739 184.300 1.00 79.96 253 SER F N 1
ATOM 11864 C CA . SER F 1 110 ? 121.973 188.107 184.861 1.00 79.96 253 SER F CA 1
ATOM 11865 C C . SER F 1 110 ? 122.396 187.053 185.878 1.00 79.96 253 SER F C 1
ATOM 11866 O O . SER F 1 110 ? 121.697 186.061 186.105 1.00 79.96 253 SER F O 1
ATOM 11869 N N . VAL F 1 111 ? 123.550 187.273 186.494 1.00 85.10 254 VAL F N 1
ATOM 11870 C CA . VAL F 1 111 ? 124.101 186.362 187.494 1.00 85.10 254 VAL F CA 1
ATOM 11871 C C . VAL F 1 111 ? 123.703 186.877 188.871 1.00 85.10 254 VAL F C 1
ATOM 11872 O O . VAL F 1 111 ? 124.138 187.973 189.259 1.00 85.10 254 VAL F O 1
ATOM 11876 N N . PRO F 1 112 ? 122.900 186.139 189.635 1.00 97.91 255 PRO F N 1
ATOM 11877 C CA . PRO F 1 112 ? 122.350 186.673 190.889 1.00 97.91 255 PRO F CA 1
ATOM 11878 C C . PRO F 1 112 ? 123.313 186.640 192.065 1.00 97.91 255 PRO F C 1
ATOM 11879 O O . PRO F 1 112 ? 123.322 185.670 192.828 1.00 97.91 255 PRO F O 1
ATOM 11883 N N . GLY F 1 113 ? 124.122 187.683 192.231 1.00 107.72 256 GLY F N 1
ATOM 11884 C CA . GLY F 1 113 ? 124.926 187.791 193.433 1.00 107.72 256 GLY F CA 1
ATOM 11885 C C . GLY F 1 113 ? 126.293 188.420 193.266 1.00 107.72 256 GLY F C 1
ATOM 11886 O O . GLY F 1 113 ? 126.883 188.883 194.246 1.00 107.72 256 GLY F O 1
ATOM 11887 N N . GLN F 1 114 ? 126.812 188.450 192.045 1.00 106.54 257 GLN F N 1
ATOM 11888 C CA . GLN F 1 114 ? 128.081 189.114 191.807 1.00 106.54 257 GLN F CA 1
ATOM 11889 C C . GLN F 1 114 ? 127.880 190.621 191.715 1.00 106.54 257 GLN F C 1
ATOM 11890 O O . GLN F 1 114 ? 126.881 191.104 191.175 1.00 106.54 257 GLN F O 1
ATOM 11896 N N . HIS F 1 115 ? 128.847 191.361 192.260 1.00 118.85 258 HIS F N 1
ATOM 11897 C CA . HIS F 1 115 ? 128.834 192.824 192.236 1.00 118.85 258 HIS F CA 1
ATOM 11898 C C . HIS F 1 115 ? 127.562 193.382 192.878 1.00 118.85 258 HIS F C 1
ATOM 11899 O O . HIS F 1 115 ? 126.895 194.255 192.323 1.00 118.85 258 HIS F O 1
ATOM 11906 N N . LEU F 1 116 ? 127.217 192.861 194.054 1.00 125.98 259 LEU F N 1
ATOM 11907 C CA . LEU F 1 116 ? 126.001 193.248 194.760 1.00 125.98 259 LEU F CA 1
ATOM 11908 C C . LEU F 1 116 ? 126.092 194.607 195.449 1.00 125.98 259 LEU F C 1
ATOM 11909 O O . LEU F 1 116 ? 125.069 195.099 195.938 1.00 125.98 259 LEU F O 1
ATOM 11914 N N . GLN F 1 117 ? 127.274 195.219 195.512 1.00 130.19 260 GLN F N 1
ATOM 11915 C CA . GLN F 1 117 ? 127.526 196.333 196.419 1.00 130.19 260 GLN F CA 1
ATOM 11916 C C . GLN F 1 117 ? 127.423 197.708 195.764 1.00 130.19 260 GLN F C 1
ATOM 11917 O O . GLN F 1 117 ? 127.728 198.710 196.418 1.00 130.19 260 GLN F O 1
ATOM 11923 N N . CYS F 1 118 ? 127.016 197.791 194.499 1.00 135.52 261 CYS F N 1
ATOM 11924 C CA . CYS F 1 118 ? 127.031 199.074 193.803 1.00 135.52 261 CYS F CA 1
ATOM 11925 C C . CYS F 1 118 ? 125.986 200.030 194.371 1.00 135.52 261 CYS F C 1
ATOM 11926 O O . CYS F 1 118 ? 124.829 199.660 194.585 1.00 135.52 261 CYS F O 1
ATOM 11929 N N . THR F 1 119 ? 126.407 201.272 194.625 1.00 136.33 262 THR F N 1
ATOM 11930 C CA . THR F 1 119 ? 125.541 202.280 195.223 1.00 136.33 262 THR F CA 1
ATOM 11931 C C . THR F 1 119 ? 124.713 202.971 194.141 1.00 136.33 262 THR F C 1
ATOM 11932 O O . THR F 1 119 ? 124.696 202.565 192.975 1.00 136.33 262 THR F O 1
ATOM 11936 N N . GLY F 1 120 ? 124.022 204.030 194.523 1.00 134.44 263 GLY F N 1
ATOM 11937 C CA . GLY F 1 120 ? 123.193 204.795 193.592 1.00 134.44 263 GLY F CA 1
ATOM 11938 C C . GLY F 1 120 ? 121.777 204.222 193.493 1.00 134.44 263 GLY F C 1
ATOM 11939 O O . GLY F 1 120 ? 120.993 204.360 194.423 1.00 134.44 263 GLY F O 1
ATOM 11940 N N . LYS F 1 121 ? 121.471 203.603 192.349 1.00 135.82 264 LYS F N 1
ATOM 11941 C CA . LYS F 1 121 ? 120.191 202.958 192.056 1.00 135.82 264 LYS F CA 1
ATOM 11942 C C . LYS F 1 121 ? 119.014 203.930 192.136 1.00 135.82 264 LYS F C 1
ATOM 11943 O O . LYS F 1 121 ? 119.186 205.095 192.508 1.00 135.82 264 LYS F O 1
ATOM 11949 N N . ILE F 1 122 ? 117.820 203.445 191.776 1.00 134.41 265 ILE F N 1
ATOM 11950 C CA . ILE F 1 122 ? 116.556 204.188 191.737 1.00 134.41 265 ILE F CA 1
ATOM 11951 C C . ILE F 1 122 ? 116.764 205.623 191.248 1.00 134.41 265 ILE F C 1
ATOM 11952 O O . ILE F 1 122 ? 116.486 206.598 191.957 1.00 134.41 265 ILE F O 1
ATOM 11957 N N . TYR F 1 123 ? 117.252 205.761 190.015 1.00 134.34 266 TYR F N 1
ATOM 11958 C CA . TYR F 1 123 ? 117.373 207.071 189.374 1.00 134.34 266 TYR F CA 1
ATOM 11959 C C . TYR F 1 123 ? 116.084 207.377 188.608 1.00 134.34 266 TYR F C 1
ATOM 11960 O O . TYR F 1 123 ? 116.039 207.383 187.377 1.00 134.34 266 TYR F O 1
ATOM 11969 N N . GLY F 1 124 ? 115.018 207.637 189.361 1.00 134.18 267 GLY F N 1
ATOM 11970 C CA . GLY F 1 124 ? 113.754 207.855 188.686 1.00 134.18 267 GLY F CA 1
ATOM 11971 C C . GLY F 1 124 ? 113.504 209.296 188.293 1.00 134.18 267 GLY F C 1
ATOM 11972 O O . GLY F 1 124 ? 112.941 210.081 189.062 1.00 134.18 267 GLY F O 1
ATOM 11973 N N . SER F 1 125 ? 113.920 209.630 187.070 1.00 134.70 268 SER F N 1
ATOM 11974 C CA . SER F 1 125 ? 113.569 210.846 186.346 1.00 134.70 268 SER F CA 1
ATOM 11975 C C . SER F 1 125 ? 114.276 210.776 185.000 1.00 134.70 268 SER F C 1
ATOM 11976 O O . SER F 1 125 ? 114.971 209.796 184.715 1.00 134.70 268 SER F O 1
ATOM 11979 N N . VAL F 1 126 ? 114.113 211.799 184.165 1.00 134.49 269 VAL F N 1
ATOM 11980 C CA . VAL F 1 126 ? 114.775 211.805 182.866 1.00 134.49 269 VAL F CA 1
ATOM 11981 C C . VAL F 1 126 ? 116.181 212.401 182.919 1.00 134.49 269 VAL F C 1
ATOM 11982 O O . VAL F 1 126 ? 117.027 212.048 182.083 1.00 134.49 269 VAL F O 1
ATOM 11986 N N . TRP F 1 127 ? 116.474 213.255 183.899 1.00 136.07 270 TRP F N 1
ATOM 11987 C CA . TRP F 1 127 ? 117.654 214.112 183.850 1.00 136.07 270 TRP F CA 1
ATOM 11988 C C . TRP F 1 127 ? 118.874 213.564 184.583 1.00 136.07 270 TRP F C 1
ATOM 11989 O O . TRP F 1 127 ? 119.903 214.246 184.618 1.00 136.07 270 TRP F O 1
ATOM 12000 N N . GLU F 1 128 ? 118.807 212.366 185.171 1.00 132.87 271 GLU F N 1
ATOM 12001 C CA . GLU F 1 128 ? 120.029 211.717 185.633 1.00 132.87 271 GLU F CA 1
ATOM 12002 C C . GLU F 1 128 ? 120.229 210.322 185.063 1.00 132.87 271 GLU F C 1
ATOM 12003 O O . GLU F 1 128 ? 121.325 209.771 185.204 1.00 132.87 271 GLU F O 1
ATOM 12009 N N . LYS F 1 129 ? 119.205 209.737 184.436 1.00 129.05 272 LYS F N 1
ATOM 12010 C CA . LYS F 1 129 ? 119.414 208.489 183.710 1.00 129.05 272 LYS F CA 1
ATOM 12011 C C . LYS F 1 129 ? 120.412 208.687 182.578 1.00 129.05 272 LYS F C 1
ATOM 12012 O O . LYS F 1 129 ? 121.274 207.831 182.342 1.00 129.05 272 LYS F O 1
ATOM 12018 N N . LEU F 1 130 ? 120.310 209.812 181.868 1.00 129.06 273 LEU F N 1
ATOM 12019 C CA . LEU F 1 130 ? 121.317 210.152 180.870 1.00 129.06 273 LEU F CA 1
ATOM 12020 C C . LEU F 1 130 ? 122.675 210.380 181.520 1.00 129.06 273 LEU F C 1
ATOM 12021 O O . LEU F 1 130 ? 123.713 210.022 180.950 1.00 129.06 273 LEU F O 1
ATOM 12026 N N . HIS F 1 131 ? 122.688 210.986 182.712 1.00 129.25 274 HIS F N 1
ATOM 12027 C CA . HIS F 1 131 ? 123.945 211.193 183.423 1.00 129.25 274 HIS F CA 1
ATOM 12028 C C . HIS F 1 131 ? 124.617 209.867 183.754 1.00 129.25 274 HIS F C 1
ATOM 12029 O O . HIS F 1 131 ? 125.830 209.714 183.566 1.00 129.25 274 HIS F O 1
ATOM 12036 N N . ARG F 1 132 ? 123.847 208.896 184.250 1.00 125.57 275 ARG F N 1
ATOM 12037 C CA . ARG F 1 132 ? 124.398 207.564 184.477 1.00 125.57 275 ARG F CA 1
ATOM 12038 C C . ARG F 1 132 ? 124.783 206.902 183.162 1.00 125.57 275 ARG F C 1
ATOM 12039 O O . ARG F 1 132 ? 125.813 206.222 183.078 1.00 125.57 275 ARG F O 1
ATOM 12047 N N . ALA F 1 133 ? 123.962 207.084 182.124 1.00 118.75 276 ALA F N 1
ATOM 12048 C CA . ALA F 1 133 ? 124.300 206.549 180.809 1.00 118.75 276 ALA F CA 1
ATOM 12049 C C . ALA F 1 133 ? 125.569 207.190 180.265 1.00 118.75 276 ALA F C 1
ATOM 12050 O O . ALA F 1 133 ? 126.404 206.511 179.655 1.00 118.75 276 ALA F O 1
ATOM 12052 N N . PHE F 1 134 ? 125.730 208.500 180.471 1.00 117.15 277 PHE F N 1
ATOM 12053 C CA . PHE F 1 134 ? 126.928 209.184 179.995 1.00 117.15 277 PHE F CA 1
ATOM 12054 C C . PHE F 1 134 ? 128.176 208.670 180.701 1.00 117.15 277 PHE F C 1
ATOM 12055 O O . PHE F 1 134 ? 129.255 208.604 180.101 1.00 117.15 277 PHE F O 1
ATOM 12063 N N . ALA F 1 135 ? 128.051 208.310 181.980 1.00 114.94 278 ALA F N 1
ATOM 12064 C CA . ALA F 1 135 ? 129.192 207.772 182.714 1.00 114.94 278 ALA F CA 1
ATOM 12065 C C . ALA F 1 135 ? 129.668 206.461 182.100 1.00 114.94 278 ALA F C 1
ATOM 12066 O O . ALA F 1 135 ? 130.872 206.249 181.915 1.00 114.94 278 ALA F O 1
ATOM 12068 N N . ILE F 1 136 ? 128.733 205.567 181.778 1.00 109.82 279 ILE F N 1
ATOM 12069 C CA . ILE F 1 136 ? 129.098 204.311 181.129 1.00 109.82 279 ILE F CA 1
ATOM 12070 C C . ILE F 1 136 ? 129.554 204.564 179.697 1.00 109.82 279 ILE F C 1
ATOM 12071 O O . ILE F 1 136 ? 130.492 203.923 179.209 1.00 109.82 279 ILE F O 1
ATOM 12076 N N . TRP F 1 137 ? 128.894 205.493 179.001 1.00 103.82 280 TRP F N 1
ATOM 12077 C CA . TRP F 1 137 ? 129.275 205.807 177.628 1.00 103.82 280 TRP F CA 1
ATOM 12078 C C . TRP F 1 137 ? 130.695 206.358 177.563 1.00 103.82 280 TRP F C 1
ATOM 12079 O O . TRP F 1 137 ? 131.472 205.992 176.674 1.00 103.82 280 TRP F O 1
ATOM 12090 N N . SER F 1 138 ? 131.056 207.231 178.503 1.00 106.64 281 SER F N 1
ATOM 12091 C CA . SER F 1 138 ? 132.383 207.827 178.549 1.00 106.64 281 SER F CA 1
ATOM 12092 C C . SER F 1 138 ? 133.400 206.944 179.261 1.00 106.64 281 SER F C 1
ATOM 12093 O O . SER F 1 138 ? 134.579 207.309 179.338 1.00 106.64 281 SER F O 1
ATOM 12096 N N . GLY F 1 139 ? 132.975 205.795 179.780 1.00 101.73 282 GLY F N 1
ATOM 12097 C CA . GLY F 1 139 ? 133.885 204.888 180.449 1.00 101.73 282 GLY F CA 1
ATOM 12098 C C . GLY F 1 139 ? 134.071 203.584 179.704 1.00 101.73 282 GLY F C 1
ATOM 12099 O O . GLY F 1 139 ? 134.897 202.751 180.091 1.00 101.73 282 GLY F O 1
ATOM 12100 N N . PHE F 1 140 ? 133.297 203.396 178.636 1.00 90.26 283 PHE F N 1
ATOM 12101 C CA . PHE F 1 140 ? 133.376 202.246 177.740 1.00 90.26 283 PHE F CA 1
ATOM 12102 C C . PHE F 1 140 ? 133.065 200.925 178.433 1.00 90.26 283 PHE F C 1
ATOM 12103 O O . PHE F 1 140 ? 133.418 199.861 177.911 1.00 90.26 283 PHE F O 1
ATOM 12111 N N . GLY F 1 141 ? 132.418 200.959 179.596 1.00 85.82 284 GLY F N 1
ATOM 12112 C CA . GLY F 1 141 ? 132.057 199.749 180.304 1.00 85.82 284 GLY F CA 1
ATOM 12113 C C . GLY F 1 141 ? 133.217 198.961 180.870 1.00 85.82 284 GLY F C 1
ATOM 12114 O O . GLY F 1 141 ? 133.013 197.823 181.311 1.00 85.82 284 GLY F O 1
ATOM 12115 N N . MET F 1 142 ? 134.422 199.522 180.877 1.00 86.51 285 MET F N 1
ATOM 12116 C CA . MET F 1 142 ? 135.584 198.818 181.388 1.00 86.51 285 MET F CA 1
ATOM 12117 C C . MET F 1 142 ? 135.542 198.753 182.913 1.00 86.51 285 MET F C 1
ATOM 12118 O O . MET F 1 142 ? 134.770 199.456 183.572 1.00 86.51 285 MET F O 1
ATOM 12123 N N . THR F 1 143 ? 136.389 197.890 183.479 1.00 84.52 286 THR F N 1
ATOM 12124 C CA . THR F 1 143 ? 136.524 197.810 184.927 1.00 84.52 286 THR F CA 1
ATOM 12125 C C . THR F 1 143 ? 137.820 198.422 185.440 1.00 84.52 286 THR F C 1
ATOM 12126 O O . THR F 1 143 ? 137.889 198.780 186.621 1.00 84.52 286 THR F O 1
ATOM 12130 N N . LEU F 1 144 ? 138.844 198.545 184.592 1.00 87.94 287 LEU F N 1
ATOM 12131 C CA . LEU F 1 144 ? 140.058 199.244 184.999 1.00 87.94 287 LEU F CA 1
ATOM 12132 C C . LEU F 1 144 ? 139.769 200.720 185.238 1.00 87.94 287 LEU F C 1
ATOM 12133 O O . LEU F 1 144 ? 140.123 201.275 186.284 1.00 87.94 287 LEU F O 1
ATOM 12138 N N . THR F 1 145 ? 139.121 201.372 184.271 1.00 92.40 288 THR F N 1
ATOM 12139 C CA . THR F 1 145 ? 138.515 202.687 184.480 1.00 92.40 288 THR F CA 1
ATOM 12140 C C . THR F 1 145 ? 137.058 202.463 184.886 1.00 92.40 288 THR F C 1
ATOM 12141 O O . THR F 1 145 ? 136.110 202.641 184.118 1.00 92.40 288 THR F O 1
ATOM 12145 N N . GLY F 1 146 ? 136.890 202.072 186.148 1.00 99.36 289 GLY F N 1
ATOM 12146 C CA . GLY F 1 146 ? 135.641 201.504 186.614 1.00 99.36 289 GLY F CA 1
ATOM 12147 C C . GLY F 1 146 ? 134.413 202.373 186.448 1.00 99.36 289 GLY F C 1
ATOM 12148 O O . GLY F 1 146 ? 134.209 203.339 187.188 1.00 99.36 289 GLY F O 1
ATOM 12149 N N . VAL F 1 147 ? 133.583 202.021 185.464 1.00 106.34 290 VAL F N 1
ATOM 12150 C CA . VAL F 1 147 ? 132.248 202.576 185.312 1.00 106.34 290 VAL F CA 1
ATOM 12151 C C . VAL F 1 147 ? 131.181 201.493 185.397 1.00 106.34 290 VAL F C 1
ATOM 12152 O O . VAL F 1 147 ? 130.114 201.708 185.985 1.00 106.34 290 VAL F O 1
ATOM 12156 N N . HIS F 1 148 ? 131.450 200.319 184.822 1.00 110.41 291 HIS F N 1
ATOM 12157 C CA . HIS F 1 148 ? 130.583 199.148 184.940 1.00 110.41 291 HIS F CA 1
ATOM 12158 C C . HIS F 1 148 ? 130.824 198.529 186.313 1.00 110.41 291 HIS F C 1
ATOM 12159 O O . HIS F 1 148 ? 131.535 197.534 186.472 1.00 110.41 291 HIS F O 1
ATOM 12166 N N . THR F 1 149 ? 130.223 199.140 187.331 1.00 121.38 292 THR F N 1
ATOM 12167 C CA . THR F 1 149 ? 130.539 198.770 188.703 1.00 121.38 292 THR F CA 1
ATOM 12168 C C . THR F 1 149 ? 129.805 197.522 189.170 1.00 121.38 292 THR F C 1
ATOM 12169 O O . THR F 1 149 ? 130.388 196.712 189.900 1.00 121.38 292 THR F O 1
ATOM 12173 N N . CYS F 1 150 ? 128.560 197.328 188.753 1.00 124.76 293 CYS F N 1
ATOM 12174 C CA . CYS F 1 150 ? 127.812 196.134 189.104 1.00 124.76 293 CYS F CA 1
ATOM 12175 C C . CYS F 1 150 ? 127.246 195.466 187.847 1.00 124.76 293 CYS F C 1
ATOM 12176 O O . CYS F 1 150 ? 127.540 195.866 186.718 1.00 124.76 293 CYS F O 1
ATOM 12179 N N . GLY F 1 151 ? 126.417 194.437 188.043 1.00 113.33 294 GLY F N 1
ATOM 12180 C CA . GLY F 1 151 ? 126.275 193.350 187.091 1.00 113.33 294 GLY F CA 1
ATOM 12181 C C . GLY F 1 151 ? 125.850 193.718 185.674 1.00 113.33 294 GLY F C 1
ATOM 12182 O O . GLY F 1 151 ? 125.390 194.820 185.375 1.00 113.33 294 GLY F O 1
ATOM 12183 N N . ASP F 1 152 ? 125.997 192.724 184.791 1.00 91.63 295 ASP F N 1
ATOM 12184 C CA . ASP F 1 152 ? 125.676 192.819 183.373 1.00 91.63 295 ASP F CA 1
ATOM 12185 C C . ASP F 1 152 ? 124.580 191.826 183.019 1.00 91.63 295 ASP F C 1
ATOM 12186 O O . ASP F 1 152 ? 124.409 190.798 183.679 1.00 91.63 295 ASP F O 1
ATOM 12191 N N . TYR F 1 153 ? 123.842 192.147 181.958 1.00 89.70 296 TYR F N 1
ATOM 12192 C CA . TYR F 1 153 ? 122.661 191.410 181.534 1.00 89.70 296 TYR F CA 1
ATOM 12193 C C . TYR F 1 153 ? 122.964 190.503 180.340 1.00 89.70 296 TYR F C 1
ATOM 12194 O O . TYR F 1 153 ? 124.119 190.307 179.951 1.00 89.70 296 TYR F O 1
ATOM 12203 N N . MET F 1 154 ? 121.900 189.937 179.763 1.00 70.70 297 MET F N 1
ATOM 12204 C CA . MET F 1 154 ? 121.927 188.977 178.662 1.00 70.70 297 MET F CA 1
ATOM 12205 C C . MET F 1 154 ? 122.859 189.388 177.525 1.00 70.70 297 MET F C 1
ATOM 12206 O O . MET F 1 154 ? 123.058 190.582 177.278 1.00 70.70 297 MET F O 1
ATOM 12211 N N . PHE F 1 155 ? 123.428 188.399 176.828 1.00 58.62 298 PHE F N 1
ATOM 12212 C CA . PHE F 1 155 ? 124.232 188.602 175.621 1.00 58.62 298 PHE F CA 1
ATOM 12213 C C . PHE F 1 155 ? 125.439 189.501 175.916 1.00 58.62 298 PHE F C 1
ATOM 12214 O O . PHE F 1 155 ? 125.531 190.649 175.476 1.00 58.62 298 PHE F O 1
ATOM 12222 N N . SER F 1 156 ? 126.348 188.939 176.712 1.00 58.97 299 SER F N 1
ATOM 12223 C CA . SER F 1 156 ? 127.526 189.657 177.189 1.00 58.97 299 SER F CA 1
ATOM 12224 C C . SER F 1 156 ? 128.278 190.336 176.050 1.00 58.97 299 SER F C 1
ATOM 12225 O O . SER F 1 156 ? 128.551 189.724 175.015 1.00 58.97 299 SER F O 1
ATOM 12228 N N . GLY F 1 157 ? 128.616 191.610 176.256 1.00 56.21 300 GLY F N 1
ATOM 12229 C CA . GLY F 1 157 ? 129.344 192.383 175.269 1.00 56.21 300 GLY F CA 1
ATOM 12230 C C . GLY F 1 157 ? 130.847 192.204 175.282 1.00 56.21 300 GLY F C 1
ATOM 12231 O O . GLY F 1 157 ? 131.516 192.667 174.353 1.00 56.21 300 GLY F O 1
ATOM 12232 N N . HIS F 1 158 ? 131.398 191.550 176.307 1.00 56.63 301 HIS F N 1
ATOM 12233 C CA . HIS F 1 158 ? 132.834 191.292 176.319 1.00 56.63 301 HIS F CA 1
ATOM 12234 C C . HIS F 1 158 ? 133.211 190.192 175.337 1.00 56.63 301 HIS F C 1
ATOM 12235 O O . HIS F 1 158 ? 134.385 190.064 174.975 1.00 56.63 301 HIS F O 1
ATOM 12242 N N . THR F 1 159 ? 132.237 189.392 174.903 1.00 43.24 302 THR F N 1
ATOM 12243 C CA . THR F 1 159 ? 132.507 188.349 173.920 1.00 43.24 302 THR F CA 1
ATOM 12244 C C . THR F 1 159 ? 132.376 188.879 172.498 1.00 43.24 302 THR F C 1
ATOM 12245 O O . THR F 1 159 ? 133.119 188.457 171.605 1.00 43.24 302 THR F O 1
ATOM 12249 N N . VAL F 1 160 ? 131.439 189.801 172.271 1.00 40.38 303 VAL F N 1
ATOM 12250 C CA . VAL F 1 160 ? 131.244 190.359 170.937 1.00 40.38 303 VAL F CA 1
ATOM 12251 C C . VAL F 1 160 ? 132.481 191.131 170.494 1.00 40.38 303 VAL F C 1
ATOM 12252 O O . VAL F 1 160 ? 132.950 190.985 169.360 1.00 40.38 303 VAL F O 1
ATOM 12256 N N . VAL F 1 161 ? 133.027 191.963 171.383 1.00 41.38 304 VAL F N 1
ATOM 12257 C CA . VAL F 1 161 ? 134.169 192.794 171.019 1.00 41.38 304 VAL F CA 1
ATOM 12258 C C . VAL F 1 161 ? 135.407 191.939 170.777 1.00 41.38 304 VAL F C 1
ATOM 12259 O O . VAL F 1 161 ? 136.147 192.156 169.811 1.00 41.38 304 VAL F O 1
ATOM 12263 N N . LEU F 1 162 ? 135.655 190.958 171.648 1.00 38.88 305 LEU F N 1
ATOM 12264 C CA . LEU F 1 162 ? 136.839 190.118 171.493 1.00 38.88 305 LEU F CA 1
ATOM 12265 C C . LEU F 1 162 ? 136.777 189.301 170.210 1.00 38.88 305 LEU F C 1
ATOM 12266 O O . LEU F 1 162 ? 137.787 189.151 169.512 1.00 38.88 305 LEU F O 1
ATOM 12271 N N . THR F 1 163 ? 135.602 188.760 169.883 1.00 36.80 306 THR F N 1
ATOM 12272 C CA . THR F 1 163 ? 135.485 187.914 168.699 1.00 36.80 306 THR F CA 1
ATOM 12273 C C . THR F 1 163 ? 135.512 188.738 167.417 1.00 36.80 306 THR F C 1
ATOM 12274 O O . THR F 1 163 ? 136.123 188.329 166.424 1.00 36.80 306 THR F O 1
ATOM 12278 N N . MET F 1 164 ? 134.855 189.901 167.416 1.00 37.70 307 MET F N 1
ATOM 12279 C CA . MET F 1 164 ? 134.841 190.736 166.218 1.00 37.70 307 MET F CA 1
ATOM 12280 C C . MET F 1 164 ? 136.240 191.226 165.868 1.00 37.70 307 MET F C 1
ATOM 12281 O O . MET F 1 164 ? 136.631 191.221 164.694 1.00 37.70 307 MET F O 1
ATOM 12286 N N . LEU F 1 165 ? 137.011 191.650 166.869 1.00 39.77 308 LEU F N 1
ATOM 12287 C CA . LEU F 1 165 ? 138.383 192.074 166.618 1.00 39.77 308 LEU F CA 1
ATOM 12288 C C . LEU F 1 165 ? 139.302 190.899 166.320 1.00 39.77 308 LEU F C 1
ATOM 12289 O O . LEU F 1 165 ? 140.440 191.111 165.891 1.00 39.77 308 LEU F O 1
ATOM 12294 N N . ASN F 1 166 ? 138.839 189.668 166.544 1.00 38.58 309 ASN F N 1
ATOM 12295 C CA . ASN F 1 166 ? 139.647 188.502 166.206 1.00 38.58 309 ASN F CA 1
ATOM 12296 C C . ASN F 1 166 ? 139.514 188.154 164.729 1.00 38.58 309 ASN F C 1
ATOM 12297 O O . ASN F 1 166 ? 140.506 187.819 164.072 1.00 38.58 309 ASN F O 1
ATOM 12302 N N . PHE F 1 167 ? 138.298 188.235 164.185 1.00 39.92 310 PHE F N 1
ATOM 12303 C CA . PHE F 1 167 ? 138.084 187.818 162.804 1.00 39.92 310 PHE F CA 1
ATOM 12304 C C . PHE F 1 167 ? 138.602 188.846 161.806 1.00 39.92 310 PHE F C 1
ATOM 12305 O O . PHE F 1 167 ? 138.954 188.484 160.679 1.00 39.92 310 PHE F O 1
ATOM 12313 N N . PHE F 1 168 ? 138.660 190.123 162.189 1.00 45.47 311 PHE F N 1
ATOM 12314 C CA . PHE F 1 168 ? 139.231 191.124 161.292 1.00 45.47 311 PHE F CA 1
ATOM 12315 C C . PHE F 1 168 ? 140.746 190.991 161.202 1.00 45.47 311 PHE F C 1
ATOM 12316 O O . PHE F 1 168 ? 141.334 191.251 160.147 1.00 45.47 311 PHE F O 1
ATOM 12324 N N . VAL F 1 169 ? 141.396 190.595 162.298 1.00 44.66 312 VAL F N 1
ATOM 12325 C CA . VAL F 1 169 ? 142.846 190.428 162.278 1.00 44.66 312 VAL F CA 1
ATOM 12326 C C . VAL F 1 169 ? 143.243 189.297 161.339 1.00 44.66 312 VAL F C 1
ATOM 12327 O O . VAL F 1 169 ? 144.174 189.434 160.536 1.00 44.66 312 VAL F O 1
ATOM 12331 N N . THR F 1 170 ? 142.543 188.164 161.415 1.00 49.69 313 THR F N 1
ATOM 12332 C CA . THR F 1 170 ? 142.907 187.019 160.587 1.00 49.69 313 THR F CA 1
ATOM 12333 C C . THR F 1 170 ? 142.506 187.228 159.131 1.00 49.69 313 THR F C 1
ATOM 12334 O O . THR F 1 170 ? 143.252 186.855 158.218 1.00 49.69 313 THR F O 1
ATOM 12338 N N . GLU F 1 171 ? 141.333 187.818 158.891 1.00 57.50 314 GLU F N 1
ATOM 12339 C CA . GLU F 1 171 ? 140.832 187.930 157.526 1.00 57.50 314 GLU F CA 1
ATOM 12340 C C . GLU F 1 171 ? 141.611 188.965 156.723 1.00 57.50 314 GLU F C 1
ATOM 12341 O O . GLU F 1 171 ? 141.927 188.737 155.550 1.00 57.50 314 GLU F O 1
ATOM 12347 N N . TYR F 1 172 ? 141.942 190.101 157.336 1.00 57.61 315 TYR F N 1
ATOM 12348 C CA . TYR F 1 172 ? 142.552 191.223 156.625 1.00 57.61 315 TYR F CA 1
ATOM 12349 C C . TYR F 1 172 ? 144.069 191.228 156.748 1.00 57.61 315 TYR F C 1
ATOM 12350 O O . TYR F 1 172 ? 144.701 192.286 156.797 1.00 57.61 315 TYR F O 1
ATOM 12359 N N . THR F 1 173 ? 144.671 190.047 156.803 1.00 62.95 316 THR F N 1
ATOM 12360 C CA . THR F 1 173 ? 146.106 189.845 156.711 1.00 62.95 316 THR F CA 1
ATOM 12361 C C . THR F 1 173 ? 146.377 188.794 155.646 1.00 62.95 316 THR F C 1
ATOM 12362 O O . THR F 1 173 ? 145.508 187.964 155.363 1.00 62.95 316 THR F O 1
ATOM 12366 N N . PRO F 1 174 ? 147.559 188.813 155.024 1.00 70.36 317 PRO F N 1
ATOM 12367 C CA . PRO F 1 174 ? 147.831 187.856 153.944 1.00 70.36 317 PRO F CA 1
ATOM 12368 C C . PRO F 1 174 ? 147.701 186.419 154.426 1.00 70.36 317 PRO F C 1
ATOM 12369 O O . PRO F 1 174 ? 148.032 186.090 155.567 1.00 70.36 317 PRO F O 1
ATOM 12373 N N . ARG F 1 175 ? 147.212 185.557 153.534 1.00 75.30 318 ARG F N 1
ATOM 12374 C CA . ARG F 1 175 ? 146.904 184.183 153.912 1.00 75.30 318 ARG F CA 1
ATOM 12375 C C . ARG F 1 175 ? 148.162 183.324 153.928 1.00 75.30 318 ARG F C 1
ATOM 12376 O O . ARG F 1 175 ? 148.199 182.242 153.334 1.00 75.30 318 ARG F O 1
ATOM 12384 N N . SER F 1 176 ? 149.194 183.810 154.612 1.00 69.43 319 SER F N 1
ATOM 12385 C CA . SER F 1 176 ? 150.386 183.031 154.895 1.00 69.43 319 SER F CA 1
ATOM 12386 C C . SER F 1 176 ? 150.924 183.308 156.290 1.00 69.43 319 SER F C 1
ATOM 12387 O O . SER F 1 176 ? 151.975 182.768 156.647 1.00 69.43 319 SER F O 1
ATOM 12390 N N . TRP F 1 177 ? 150.233 184.124 157.085 1.00 62.51 320 TRP F N 1
ATOM 12391 C CA . TRP F 1 177 ? 150.682 184.546 158.405 1.00 62.51 320 TRP F CA 1
ATOM 12392 C C . TRP F 1 177 ? 150.019 183.750 159.521 1.00 62.51 320 TRP F C 1
ATOM 12393 O O . TRP F 1 177 ? 149.715 184.308 160.581 1.00 62.51 320 TRP F O 1
ATOM 12404 N N . ASN F 1 178 ? 149.791 182.454 159.315 1.00 61.47 321 ASN F N 1
ATOM 12405 C CA . ASN F 1 178 ? 149.012 181.688 160.280 1.00 61.47 321 ASN F CA 1
ATOM 12406 C C . ASN F 1 178 ? 149.833 181.323 161.511 1.00 61.47 321 ASN F C 1
ATOM 12407 O O . ASN F 1 178 ? 149.898 180.156 161.910 1.00 61.47 321 ASN F O 1
ATOM 12412 N N . PHE F 1 179 ? 150.454 182.327 162.117 1.00 55.54 322 PHE F N 1
ATOM 12413 C CA . PHE F 1 179 ? 150.948 182.280 163.486 1.00 55.54 322 PHE F CA 1
ATOM 12414 C C . PHE F 1 179 ? 150.361 183.390 164.338 1.00 55.54 322 PHE F C 1
ATOM 12415 O O . PHE F 1 179 ? 150.012 183.158 165.498 1.00 55.54 322 PHE F O 1
ATOM 12423 N N . LEU F 1 180 ? 150.247 184.599 163.783 1.00 52.89 323 LEU F N 1
ATOM 12424 C CA . LEU F 1 180 ? 149.439 185.631 164.418 1.00 52.89 323 LEU F CA 1
ATOM 12425 C C . LEU F 1 180 ? 147.984 185.192 164.501 1.00 52.89 323 LEU F C 1
ATOM 12426 O O . LEU F 1 180 ? 147.289 185.496 165.477 1.00 52.89 323 LEU F O 1
ATOM 12431 N N . HIS F 1 181 ? 147.508 184.476 163.479 1.00 50.80 324 HIS F N 1
ATOM 12432 C CA . HIS F 1 181 ? 146.170 183.897 163.536 1.00 50.80 324 HIS F CA 1
ATOM 12433 C C . HIS F 1 181 ? 146.062 182.891 164.674 1.00 50.80 324 HIS F C 1
ATOM 12434 O O . HIS F 1 181 ? 145.059 182.864 165.396 1.00 50.80 324 HIS F O 1
ATOM 12441 N N . THR F 1 182 ? 147.085 182.049 164.844 1.00 48.40 325 THR F N 1
ATOM 12442 C CA . THR F 1 182 ? 147.104 181.125 165.973 1.00 48.40 325 THR F CA 1
ATOM 12443 C C . THR F 1 182 ? 147.152 181.879 167.296 1.00 48.40 325 THR F C 1
ATOM 12444 O O . THR F 1 182 ? 146.450 181.523 168.249 1.00 48.40 325 THR F O 1
ATOM 12448 N N . LEU F 1 183 ? 147.974 182.928 167.371 1.00 46.67 326 LEU F N 1
ATOM 12449 C CA . LEU F 1 183 ? 148.024 183.741 168.582 1.00 46.67 326 LEU F CA 1
ATOM 12450 C C . LEU F 1 183 ? 146.697 184.446 168.826 1.00 46.67 326 LEU F C 1
ATOM 12451 O O . LEU F 1 183 ? 146.243 184.553 169.971 1.00 46.67 326 LEU F O 1
ATOM 12456 N N . SER F 1 184 ? 146.056 184.931 167.760 1.00 43.69 327 SER F N 1
ATOM 12457 C CA . SER F 1 184 ? 144.785 185.630 167.918 1.00 43.69 327 SER F CA 1
ATOM 12458 C C . SER F 1 184 ? 143.674 184.675 168.338 1.00 43.69 327 SER F C 1
ATOM 12459 O O . SER F 1 184 ? 142.629 185.109 168.836 1.00 43.69 327 SER F O 1
ATOM 12462 N N . TRP F 1 185 ? 143.875 183.371 168.138 1.00 42.41 328 TRP F N 1
ATOM 12463 C CA . TRP F 1 185 ? 142.886 182.398 168.592 1.00 42.41 328 TRP F CA 1
ATOM 12464 C C . TRP F 1 185 ? 143.124 182.006 170.044 1.00 42.41 328 TRP F C 1
ATOM 12465 O O . TRP F 1 185 ? 142.170 181.862 170.818 1.00 42.41 328 TRP F O 1
ATOM 12476 N N . VAL F 1 186 ? 144.388 181.825 170.431 1.00 40.43 329 VAL F N 1
ATOM 12477 C CA . VAL F 1 186 ? 144.702 181.550 171.829 1.00 40.43 329 VAL F CA 1
ATOM 12478 C C . VAL F 1 186 ? 144.350 182.753 172.695 1.00 40.43 329 VAL F C 1
ATOM 12479 O O . VAL F 1 186 ? 143.895 182.606 173.836 1.00 40.43 329 VAL F O 1
ATOM 12483 N N . LEU F 1 187 ? 144.547 183.961 172.165 1.00 42.65 330 LEU F N 1
ATOM 12484 C CA . LEU F 1 187 ? 144.204 185.166 172.910 1.00 42.65 330 LEU F CA 1
ATOM 12485 C C . LEU F 1 187 ? 142.699 185.278 173.116 1.00 42.65 330 LEU F C 1
ATOM 12486 O O . LEU F 1 187 ? 142.241 185.855 174.109 1.00 42.65 330 LEU F O 1
ATOM 12491 N N . ASN F 1 188 ? 141.912 184.735 172.185 1.00 41.32 331 ASN F N 1
ATOM 12492 C CA . ASN F 1 188 ? 140.460 184.839 172.290 1.00 41.32 331 ASN F CA 1
ATOM 12493 C C . ASN F 1 188 ? 139.902 183.788 173.242 1.00 41.32 331 ASN F C 1
ATOM 12494 O O . ASN F 1 188 ? 139.057 184.092 174.091 1.00 41.32 331 ASN F O 1
ATOM 12499 N N . LEU F 1 189 ? 140.369 182.542 173.120 1.00 42.14 332 LEU F N 1
ATOM 12500 C CA . LEU F 1 189 ? 139.839 181.466 173.953 1.00 42.14 332 LEU F CA 1
ATOM 12501 C C . LEU F 1 189 ? 140.122 181.712 175.430 1.00 42.14 332 LEU F C 1
ATOM 12502 O O . LEU F 1 189 ? 139.266 181.450 176.284 1.00 42.14 332 LEU F O 1
ATOM 12507 N N . PHE F 1 190 ? 141.319 182.206 175.753 1.00 46.53 333 PHE F N 1
ATOM 12508 C CA . PHE F 1 190 ? 141.634 182.513 177.144 1.00 46.53 333 PHE F CA 1
ATOM 12509 C C . PHE F 1 190 ? 140.739 183.623 177.678 1.00 46.53 333 PHE F C 1
ATOM 12510 O O . PHE F 1 190 ? 140.304 183.577 178.835 1.00 46.53 333 PHE F O 1
ATOM 12518 N N . GLY F 1 191 ? 140.455 184.631 176.852 1.00 43.11 334 GLY F N 1
ATOM 12519 C CA . GLY F 1 191 ? 139.506 185.654 177.254 1.00 43.11 334 GLY F CA 1
ATOM 12520 C C . GLY F 1 191 ? 138.107 185.111 177.461 1.00 43.11 334 GLY F C 1
ATOM 12521 O O . GLY F 1 191 ? 137.342 185.645 178.268 1.00 43.11 334 GLY F O 1
ATOM 12522 N N . ILE F 1 192 ? 137.751 184.047 176.737 1.00 41.56 335 ILE F N 1
ATOM 12523 C CA . ILE F 1 192 ? 136.440 183.431 176.907 1.00 41.56 335 ILE F CA 1
ATOM 12524 C C . ILE F 1 192 ? 136.408 182.562 178.157 1.00 41.56 335 ILE F C 1
ATOM 12525 O O . ILE F 1 192 ? 135.365 182.433 178.809 1.00 41.56 335 ILE F O 1
ATOM 12530 N N . PHE F 1 193 ? 137.538 181.953 178.519 1.00 45.66 336 PHE F N 1
ATOM 12531 C CA . PHE F 1 193 ? 137.568 181.121 179.716 1.00 45.66 336 PHE F CA 1
ATOM 12532 C C . PHE F 1 193 ? 137.566 181.968 180.983 1.00 45.66 336 PHE F C 1
ATOM 12533 O O . PHE F 1 193 ? 136.999 181.564 182.005 1.00 45.66 336 PHE F O 1
ATOM 12541 N N . PHE F 1 194 ? 138.190 183.147 180.937 1.00 49.16 337 PHE F N 1
ATOM 12542 C CA . PHE F 1 194 ? 138.302 183.966 182.138 1.00 49.16 337 PHE F CA 1
ATOM 12543 C C . PHE F 1 194 ? 136.993 184.665 182.478 1.00 49.16 337 PHE F C 1
ATOM 12544 O O . PHE F 1 194 ? 136.687 184.856 183.660 1.00 49.16 337 PHE F O 1
ATOM 12552 N N . ILE F 1 195 ? 136.211 185.061 181.470 1.00 45.97 338 ILE F N 1
ATOM 12553 C CA . ILE F 1 195 ? 134.925 185.690 181.754 1.00 45.97 338 ILE F CA 1
ATOM 12554 C C . ILE F 1 195 ? 133.975 184.689 182.399 1.00 45.97 338 ILE F C 1
ATOM 12555 O O . ILE F 1 195 ? 133.174 185.053 183.270 1.00 45.97 338 ILE F O 1
ATOM 12560 N N . LEU F 1 196 ? 134.050 183.417 181.999 1.00 47.03 339 LEU F N 1
ATOM 12561 C CA . LEU F 1 196 ? 133.219 182.393 182.624 1.00 47.03 339 LEU F CA 1
ATOM 12562 C C . LEU F 1 196 ? 133.716 182.053 184.024 1.00 47.03 339 LEU F C 1
ATOM 12563 O O . LEU F 1 196 ? 132.913 181.839 184.939 1.00 47.03 339 LEU F O 1
ATOM 12568 N N . ALA F 1 197 ? 135.036 181.996 184.211 1.00 51.17 340 ALA F N 1
ATOM 12569 C CA . ALA F 1 197 ? 135.615 181.649 185.502 1.00 51.17 340 ALA F CA 1
ATOM 12570 C C . ALA F 1 197 ? 135.434 182.738 186.551 1.00 51.17 340 ALA F C 1
ATOM 12571 O O . ALA F 1 197 ? 135.627 182.464 187.740 1.00 51.17 340 ALA F O 1
ATOM 12573 N N . ALA F 1 198 ? 135.079 183.954 186.147 1.00 54.43 341 ALA F N 1
ATOM 12574 C CA . ALA F 1 198 ? 134.835 185.044 187.080 1.00 54.43 341 ALA F CA 1
ATOM 12575 C C . ALA F 1 198 ? 133.394 185.087 187.570 1.00 54.43 341 ALA F C 1
ATOM 12576 O O . ALA F 1 198 ? 133.039 186.005 188.316 1.00 54.43 341 ALA F O 1
ATOM 12578 N N . HIS F 1 199 ? 132.565 184.123 187.165 1.00 62.04 342 HIS F N 1
ATOM 12579 C CA . HIS F 1 199 ? 131.157 184.058 187.560 1.00 62.04 342 HIS F CA 1
ATOM 12580 C C . HIS F 1 199 ? 130.423 185.347 187.196 1.00 62.04 342 HIS F C 1
ATOM 12581 O O . HIS F 1 199 ? 129.612 185.868 187.964 1.00 62.04 342 HIS F O 1
ATOM 12588 N N . GLU F 1 200 ? 130.711 185.860 186.001 1.00 66.25 343 GLU F N 1
ATOM 12589 C CA . GLU F 1 200 ? 130.087 187.085 185.524 1.00 66.25 343 GLU F CA 1
ATOM 12590 C C . GLU F 1 200 ? 128.965 186.831 184.527 1.00 66.25 343 GLU F C 1
ATOM 12591 O O . GLU F 1 200 ? 128.058 187.663 184.413 1.00 66.25 343 GLU F O 1
ATOM 12597 N N . HIS F 1 201 ? 128.963 185.685 183.850 1.00 59.55 344 HIS F N 1
ATOM 12598 C CA . HIS F 1 201 ? 127.938 185.385 182.823 1.00 59.55 344 HIS F CA 1
ATOM 12599 C C . HIS F 1 201 ? 127.756 183.885 182.732 1.00 59.55 344 HIS F C 1
ATOM 12600 O O . HIS F 1 201 ? 128.723 183.213 182.866 1.00 59.55 344 HIS F O 1
ATOM 12607 N N . TYR F 1 202 ? 126.560 183.418 182.473 1.00 53.88 345 TYR F N 1
ATOM 12608 C CA . TYR F 1 202 ? 126.245 181.999 182.449 1.00 53.88 345 TYR F CA 1
ATOM 12609 C C . TYR F 1 202 ? 126.999 181.298 181.321 1.00 53.88 345 TYR F C 1
ATOM 12610 O O . TYR F 1 202 ? 127.612 181.927 180.455 1.00 53.88 345 TYR F O 1
ATOM 12619 N N . SER F 1 203 ? 126.945 179.964 181.341 1.00 43.02 346 SER F N 1
ATOM 12620 C CA . SER F 1 203 ? 127.602 179.179 180.304 1.00 43.02 346 SER F CA 1
ATOM 12621 C C . SER F 1 203 ? 126.884 179.273 178.965 1.00 43.02 346 SER F C 1
ATOM 12622 O O . SER F 1 203 ? 127.481 178.947 177.934 1.00 43.02 346 SER F O 1
ATOM 12625 N N . ILE F 1 204 ? 125.624 179.705 178.956 1.00 39.03 347 ILE F N 1
ATOM 12626 C CA . ILE F 1 204 ? 124.904 179.890 177.702 1.00 39.03 347 ILE F CA 1
ATOM 12627 C C . ILE F 1 204 ? 124.970 181.336 177.221 1.00 39.03 347 ILE F C 1
ATOM 12628 O O . ILE F 1 204 ? 124.700 181.600 176.041 1.00 39.03 347 ILE F O 1
ATOM 12633 N N . ASP F 1 205 ? 125.328 182.277 178.097 1.00 43.76 348 ASP F N 1
ATOM 12634 C CA . ASP F 1 205 ? 125.492 183.662 177.673 1.00 43.76 348 ASP F CA 1
ATOM 12635 C C . ASP F 1 205 ? 126.632 183.795 176.674 1.00 43.76 348 ASP F C 1
ATOM 12636 O O . ASP F 1 205 ? 126.527 184.537 175.691 1.00 43.76 348 ASP F O 1
ATOM 12641 N N . VAL F 1 206 ? 127.736 183.091 176.919 1.00 36.17 349 VAL F N 1
ATOM 12642 C CA . VAL F 1 206 ? 128.905 183.196 176.053 1.00 36.17 349 VAL F CA 1
ATOM 12643 C C . VAL F 1 206 ? 128.640 182.534 174.705 1.00 36.17 349 VAL F C 1
ATOM 12644 O O . VAL F 1 206 ? 128.959 183.092 173.649 1.00 36.17 349 VAL F O 1
ATOM 12648 N N . PHE F 1 207 ? 128.049 181.336 174.720 1.00 33.28 350 PHE F N 1
ATOM 12649 C CA . PHE F 1 207 ? 127.923 180.561 173.488 1.00 33.28 350 PHE F CA 1
ATOM 12650 C C . PHE F 1 207 ? 126.998 181.238 172.483 1.00 33.28 350 PHE F C 1
ATOM 12651 O O . PHE F 1 207 ? 127.290 181.257 171.282 1.00 33.28 350 PHE F O 1
ATOM 12659 N N . ILE F 1 208 ? 125.877 181.798 172.945 1.00 30.09 351 ILE F N 1
ATOM 12660 C CA . ILE F 1 208 ? 124.979 182.482 172.024 1.00 30.09 351 ILE F CA 1
ATOM 12661 C C . ILE F 1 208 ? 125.521 183.847 171.630 1.00 30.09 351 ILE F C 1
ATOM 12662 O O . ILE F 1 208 ? 124.930 184.522 170.782 1.00 30.09 351 ILE F O 1
ATOM 12667 N N . ALA F 1 209 ? 126.633 184.277 172.229 1.00 30.99 352 ALA F N 1
ATOM 12668 C CA . ALA F 1 209 ? 127.273 185.518 171.811 1.00 30.99 352 ALA F CA 1
ATOM 12669 C C . ALA F 1 209 ? 128.522 185.258 170.983 1.00 30.99 352 ALA F C 1
ATOM 12670 O O . ALA F 1 209 ? 128.938 186.126 170.209 1.00 30.99 352 ALA F O 1
ATOM 12672 N N . PHE F 1 210 ? 129.134 184.084 171.137 1.00 29.28 353 PHE F N 1
ATOM 12673 C CA . PHE F 1 210 ? 130.258 183.717 170.283 1.00 29.28 353 PHE F CA 1
ATOM 12674 C C . PHE F 1 210 ? 129.774 183.238 168.919 1.00 29.28 353 PHE F C 1
ATOM 12675 O O . PHE F 1 210 ? 130.539 183.232 167.949 1.00 29.28 353 PHE F O 1
ATOM 12683 N N . TYR F 1 211 ? 128.504 182.841 168.825 1.00 28.44 354 TYR F N 1
ATOM 12684 C CA . TYR F 1 211 ? 127.984 182.317 167.566 1.00 28.44 354 TYR F CA 1
ATOM 12685 C C . TYR F 1 211 ? 127.425 183.428 166.686 1.00 28.44 354 TYR F C 1
ATOM 12686 O O . TYR F 1 211 ? 127.637 183.425 165.468 1.00 28.44 354 TYR F O 1
ATOM 12695 N N . ILE F 1 212 ? 126.702 184.382 167.279 1.00 29.04 355 ILE F N 1
ATOM 12696 C CA . ILE F 1 212 ? 126.061 185.430 166.486 1.00 29.04 355 ILE F CA 1
ATOM 12697 C C . ILE F 1 212 ? 127.101 186.278 165.767 1.00 29.04 355 ILE F C 1
ATOM 12698 O O . ILE F 1 212 ? 126.955 186.584 164.577 1.00 29.04 355 ILE F O 1
ATOM 12703 N N . THR F 1 213 ? 128.163 186.676 166.470 1.00 29.77 356 THR F N 1
ATOM 12704 C CA . THR F 1 213 ? 129.199 187.484 165.834 1.00 29.77 356 THR F CA 1
ATOM 12705 C C . THR F 1 213 ? 129.912 186.706 164.734 1.00 29.77 356 THR F C 1
ATOM 12706 O O . THR F 1 213 ? 130.219 187.260 163.673 1.00 29.77 356 THR F O 1
ATOM 12710 N N . THR F 1 214 ? 130.191 185.423 164.972 1.00 31.91 357 THR F N 1
ATOM 12711 C CA . THR F 1 214 ? 130.836 184.605 163.949 1.00 31.91 357 THR F CA 1
ATOM 12712 C C . THR F 1 214 ? 129.941 184.437 162.727 1.00 31.91 357 THR F C 1
ATOM 12713 O O . THR F 1 214 ? 130.406 184.562 161.588 1.00 31.91 357 THR F O 1
ATOM 12717 N N . ARG F 1 215 ? 128.654 184.159 162.943 1.00 36.95 358 ARG F N 1
ATOM 12718 C CA . ARG F 1 215 ? 127.734 183.993 161.823 1.00 36.95 358 ARG F CA 1
ATOM 12719 C C . ARG F 1 215 ? 127.540 185.301 161.066 1.00 36.95 358 ARG F C 1
ATOM 12720 O O . ARG F 1 215 ? 127.518 185.313 159.830 1.00 36.95 358 ARG F O 1
ATOM 12728 N N . LEU F 1 216 ? 127.399 186.415 161.789 1.00 38.27 359 LEU F N 1
ATOM 12729 C CA . LEU F 1 216 ? 127.175 187.697 161.129 1.00 38.27 359 LEU F CA 1
ATOM 12730 C C . LEU F 1 216 ? 128.426 188.197 160.420 1.00 38.27 359 LEU F C 1
ATOM 12731 O O . LEU F 1 216 ? 128.330 189.030 159.513 1.00 38.27 359 LEU F O 1
ATOM 12736 N N . PHE F 1 217 ? 129.603 187.711 160.817 1.00 41.09 360 PHE F N 1
ATOM 12737 C CA . PHE F 1 217 ? 130.831 188.111 160.136 1.00 41.09 360 PHE F CA 1
ATOM 12738 C C . PHE F 1 217 ? 131.025 187.325 158.847 1.00 41.09 360 PHE F C 1
ATOM 12739 O O . PHE F 1 217 ? 131.336 187.901 157.798 1.00 41.09 360 PHE F O 1
ATOM 12747 N N . LEU F 1 218 ? 130.852 186.003 158.907 1.00 42.79 361 LEU F N 1
ATOM 12748 C CA . LEU F 1 218 ? 131.006 185.180 157.711 1.00 42.79 361 LEU F CA 1
ATOM 12749 C C . LEU F 1 218 ? 129.959 185.530 156.663 1.00 42.79 361 LEU F C 1
ATOM 12750 O O . LEU F 1 218 ? 130.251 185.544 155.462 1.00 42.79 361 LEU F O 1
ATOM 12755 N N . TYR F 1 219 ? 128.729 185.808 157.099 1.00 51.02 362 TYR F N 1
ATOM 12756 C CA . TYR F 1 219 ? 127.675 186.173 156.160 1.00 51.02 362 TYR F CA 1
ATOM 12757 C C . TYR F 1 219 ? 127.981 187.493 155.466 1.00 51.02 362 TYR F C 1
ATOM 12758 O O . TYR F 1 219 ? 127.719 187.647 154.268 1.00 51.02 362 TYR F O 1
ATOM 12767 N N . TYR F 1 220 ? 128.527 188.462 156.204 1.00 60.63 363 TYR F N 1
ATOM 12768 C CA . TYR F 1 220 ? 128.791 189.777 155.627 1.00 60.63 363 TYR F CA 1
ATOM 12769 C C . TYR F 1 220 ? 129.867 189.708 154.549 1.00 60.63 363 TYR F C 1
ATOM 12770 O O . TYR F 1 220 ? 129.722 190.305 153.476 1.00 60.63 363 TYR F O 1
ATOM 12779 N N . HIS F 1 221 ? 130.956 188.986 154.816 1.00 56.14 364 HIS F N 1
ATOM 12780 C CA . HIS F 1 221 ? 132.068 188.953 153.872 1.00 56.14 364 HIS F CA 1
ATOM 12781 C C . HIS F 1 221 ? 131.753 188.100 152.649 1.00 56.14 364 HIS F C 1
ATOM 12782 O O . HIS F 1 221 ? 132.105 188.475 151.525 1.00 56.14 364 HIS F O 1
ATOM 12789 N N . THR F 1 222 ? 131.098 186.954 152.843 1.00 64.05 365 THR F N 1
ATOM 12790 C CA . THR F 1 222 ? 130.700 186.132 151.704 1.00 64.05 365 THR F CA 1
ATOM 12791 C C . THR F 1 222 ? 129.712 186.876 150.815 1.00 64.05 365 THR F C 1
ATOM 12792 O O . THR F 1 222 ? 129.787 186.795 149.584 1.00 64.05 365 THR F O 1
ATOM 12796 N N . LEU F 1 223 ? 128.784 187.615 151.425 1.00 69.72 366 LEU F N 1
ATOM 12797 C CA . LEU F 1 223 ? 127.835 188.405 150.647 1.00 69.72 366 LEU F CA 1
ATOM 12798 C C . LEU F 1 223 ? 128.538 189.513 149.873 1.00 69.72 366 LEU F C 1
ATOM 12799 O O . LEU F 1 223 ? 128.047 189.962 148.831 1.00 69.72 366 LEU F O 1
ATOM 12804 N N . ALA F 1 224 ? 129.692 189.967 150.366 1.00 75.57 367 ALA F N 1
ATOM 12805 C CA . ALA F 1 224 ? 130.400 191.060 149.707 1.00 75.57 367 ALA F CA 1
ATOM 12806 C C . ALA F 1 224 ? 131.461 190.551 148.737 1.00 75.57 367 ALA F C 1
ATOM 12807 O O . ALA F 1 224 ? 131.603 191.089 147.634 1.00 75.57 367 ALA F O 1
ATOM 12809 N N . ASN F 1 225 ? 132.218 189.523 149.131 1.00 82.49 368 ASN F N 1
ATOM 12810 C CA . ASN F 1 225 ? 133.299 189.030 148.281 1.00 82.49 368 ASN F CA 1
ATOM 12811 C C . ASN F 1 225 ? 132.766 188.472 146.967 1.00 82.49 368 ASN F C 1
ATOM 12812 O O . ASN F 1 225 ? 133.353 188.704 145.904 1.00 82.49 368 ASN F O 1
ATOM 12817 N N . THR F 1 226 ? 131.657 187.732 147.017 1.00 94.12 369 THR F N 1
ATOM 12818 C CA . THR F 1 226 ? 131.057 187.210 145.796 1.00 94.12 369 THR F CA 1
ATOM 12819 C C . THR F 1 226 ? 130.355 188.286 144.979 1.00 94.12 369 THR F C 1
ATOM 12820 O O . THR F 1 226 ? 129.926 187.999 143.856 1.00 94.12 369 THR F O 1
ATOM 12824 N N . ARG F 1 227 ? 130.223 189.501 145.516 1.00 111.32 370 ARG F N 1
ATOM 12825 C CA . ARG F 1 227 ? 129.617 190.630 144.812 1.00 111.32 370 ARG F CA 1
ATOM 12826 C C . ARG F 1 227 ? 128.173 190.309 144.415 1.00 111.32 370 ARG F C 1
ATOM 12827 O O . ARG F 1 227 ? 127.802 190.293 143.240 1.00 111.32 370 ARG F O 1
ATOM 12835 N N . ALA F 1 228 ? 127.361 190.034 145.432 1.00 117.49 371 ALA F N 1
ATOM 12836 C CA . ALA F 1 228 ? 125.951 189.725 145.247 1.00 117.49 371 ALA F CA 1
ATOM 12837 C C . ALA F 1 228 ? 125.046 190.938 145.424 1.00 117.49 371 ALA F C 1
ATOM 12838 O O . ALA F 1 228 ? 123.823 190.802 145.316 1.00 117.49 371 ALA F O 1
ATOM 12840 N N . TYR F 1 229 ? 125.612 192.115 145.697 1.00 121.87 372 TYR F N 1
ATOM 12841 C CA . TYR F 1 229 ? 124.785 193.299 145.903 1.00 121.87 372 TYR F CA 1
ATOM 12842 C C . TYR F 1 229 ? 124.234 193.842 144.590 1.00 121.87 372 TYR F C 1
ATOM 12843 O O . TYR F 1 229 ? 123.148 194.433 144.575 1.00 121.87 372 TYR F O 1
ATOM 12852 N N . GLN F 1 230 ? 124.959 193.657 143.485 1.00 131.96 373 GLN F N 1
ATOM 12853 C CA . GLN F 1 230 ? 124.511 194.146 142.189 1.00 131.96 373 GLN F CA 1
ATOM 12854 C C . GLN F 1 230 ? 124.479 193.072 141.110 1.00 131.96 373 GLN F C 1
ATOM 12855 O O . GLN F 1 230 ? 123.963 193.336 140.018 1.00 131.96 373 GLN F O 1
ATOM 12861 N N . GLN F 1 231 ? 125.018 191.879 141.375 1.00 133.77 374 GLN F N 1
ATOM 12862 C CA . GLN F 1 231 ? 124.956 190.803 140.390 1.00 133.77 374 GLN F CA 1
ATOM 12863 C C . GLN F 1 231 ? 123.514 190.395 140.117 1.00 133.77 374 GLN F C 1
ATOM 12864 O O . GLN F 1 231 ? 123.112 190.221 138.960 1.00 133.77 374 GLN F O 1
ATOM 12870 N N . SER F 1 232 ? 122.719 190.247 141.172 1.00 140.98 375 SER F N 1
ATOM 12871 C CA . SER F 1 232 ? 121.314 189.877 141.055 1.00 140.98 375 SER F CA 1
ATOM 12872 C C . SER F 1 232 ? 120.648 190.129 142.400 1.00 140.98 375 SER F C 1
ATOM 12873 O O . SER F 1 232 ? 121.317 190.304 143.423 1.00 140.98 375 SER F O 1
ATOM 12876 N N . ARG F 1 233 ? 119.315 190.144 142.387 1.00 144.45 376 ARG F N 1
ATOM 12877 C CA . ARG F 1 233 ? 118.527 190.286 143.612 1.00 144.45 376 ARG F CA 1
ATOM 12878 C C . ARG F 1 233 ? 118.499 188.936 144.330 1.00 144.45 376 ARG F C 1
ATOM 12879 O O . ARG F 1 233 ? 117.530 188.175 144.277 1.00 144.45 376 ARG F O 1
ATOM 12887 N N . ARG F 1 234 ? 119.607 188.647 145.014 1.00 144.66 377 ARG F N 1
ATOM 12888 C CA . ARG F 1 234 ? 119.804 187.324 145.597 1.00 144.66 377 ARG F CA 1
ATOM 12889 C C . ARG F 1 234 ? 118.846 187.079 146.757 1.00 144.66 377 ARG F C 1
ATOM 12890 O O . ARG F 1 234 ? 118.034 186.148 146.724 1.00 144.66 377 ARG F O 1
ATOM 12898 N N . ALA F 1 235 ? 118.925 187.911 147.799 1.00 135.97 378 ALA F N 1
ATOM 12899 C CA . ALA F 1 235 ? 118.147 187.655 149.004 1.00 135.97 378 ALA F CA 1
ATOM 12900 C C . ALA F 1 235 ? 117.519 188.905 149.612 1.00 135.97 378 ALA F C 1
ATOM 12901 O O . ALA F 1 235 ? 116.928 188.807 150.695 1.00 135.97 378 ALA F O 1
ATOM 12903 N N . ARG F 1 236 ? 117.624 190.068 148.962 1.00 120.28 379 ARG F N 1
ATOM 12904 C CA . ARG F 1 236 ? 117.071 191.320 149.481 1.00 120.28 379 ARG F CA 1
ATOM 12905 C C . ARG F 1 236 ? 117.649 191.619 150.869 1.00 120.28 379 ARG F C 1
ATOM 12906 O O . ARG F 1 236 ? 116.974 191.531 151.897 1.00 120.28 379 ARG F O 1
ATOM 12914 N N . ILE F 1 237 ? 118.942 191.950 150.852 1.00 104.99 380 ILE F N 1
ATOM 12915 C CA . ILE F 1 237 ? 119.801 192.043 152.030 1.00 104.99 380 ILE F CA 1
ATOM 12916 C C . ILE F 1 237 ? 119.108 192.761 153.182 1.00 104.99 380 ILE F C 1
ATOM 12917 O O . ILE F 1 237 ? 118.586 193.869 153.017 1.00 104.99 380 ILE F O 1
ATOM 12922 N N . TRP F 1 238 ? 119.103 192.130 154.355 1.00 100.90 381 TRP F N 1
ATOM 12923 C CA . TRP F 1 238 ? 118.459 192.667 155.545 1.00 100.90 381 TRP F CA 1
ATOM 12924 C C . TRP F 1 238 ? 119.387 193.528 156.392 1.00 100.90 381 TRP F C 1
ATOM 12925 O O . TRP F 1 238 ? 118.936 194.103 157.387 1.00 100.90 381 TRP F O 1
ATOM 12936 N N . PHE F 1 239 ? 120.661 193.621 156.030 1.00 87.21 382 PHE F N 1
ATOM 12937 C CA . PHE F 1 239 ? 121.597 194.429 156.797 1.00 87.21 382 PHE F CA 1
ATOM 12938 C C . PHE F 1 239 ? 121.220 195.904 156.689 1.00 87.21 382 PHE F C 1
ATOM 12939 O O . PHE F 1 239 ? 120.738 196.341 155.635 1.00 87.21 382 PHE F O 1
ATOM 12947 N N . PRO F 1 240 ? 121.406 196.693 157.747 1.00 92.76 383 PRO F N 1
ATOM 12948 C CA . PRO F 1 240 ? 121.102 198.130 157.665 1.00 92.76 383 PRO F CA 1
ATOM 12949 C C . PRO F 1 240 ? 121.990 198.822 156.643 1.00 92.76 383 PRO F C 1
ATOM 12950 O O . PRO F 1 240 ? 123.218 198.805 156.752 1.00 92.76 383 PRO F O 1
ATOM 12954 N N . MET F 1 241 ? 121.347 199.433 155.646 1.00 98.87 384 MET F N 1
ATOM 12955 C CA . MET F 1 241 ? 121.990 200.162 154.542 1.00 98.87 384 MET F CA 1
ATOM 12956 C C . MET F 1 241 ? 123.326 199.542 154.124 1.00 98.87 384 MET F C 1
ATOM 12957 O O . MET F 1 241 ? 124.338 200.221 153.938 1.00 98.87 384 MET F O 1
ATOM 12962 N N . PHE F 1 242 ? 123.310 198.219 153.942 1.00 93.17 385 PHE F N 1
ATOM 12963 C CA . PHE F 1 242 ? 124.497 197.523 153.452 1.00 93.17 385 PHE F CA 1
ATOM 12964 C C . PHE F 1 242 ? 124.836 197.956 152.032 1.00 93.17 385 PHE F C 1
ATOM 12965 O O . PHE F 1 242 ? 126.011 198.137 151.689 1.00 93.17 385 PHE F O 1
ATOM 12973 N N . SER F 1 243 ? 123.815 198.120 151.187 1.00 102.76 386 SER F N 1
ATOM 12974 C CA . SER F 1 243 ? 124.040 198.531 149.808 1.00 102.76 386 SER F CA 1
ATOM 12975 C C . SER F 1 243 ? 124.641 199.926 149.709 1.00 102.76 386 SER F C 1
ATOM 12976 O O . SER F 1 243 ? 125.489 200.160 148.842 1.00 102.76 386 SER F O 1
ATOM 12979 N N . PHE F 1 244 ? 124.222 200.854 150.573 1.00 105.01 387 PHE F N 1
ATOM 12980 C CA . PHE F 1 244 ? 124.750 202.213 150.518 1.00 105.01 387 PHE F CA 1
ATOM 12981 C C . PHE F 1 244 ? 126.247 202.246 150.801 1.00 105.01 387 PHE F C 1
ATOM 12982 O O . PHE F 1 244 ? 126.995 202.969 150.133 1.00 105.01 387 PHE F O 1
ATOM 12990 N N . PHE F 1 245 ? 126.705 201.468 151.783 1.00 100.72 388 PHE F N 1
ATOM 12991 C CA . PHE F 1 245 ? 128.108 201.514 152.180 1.00 100.72 388 PHE F CA 1
ATOM 12992 C C . PHE F 1 245 ? 129.022 200.860 151.149 1.00 100.72 388 PHE F C 1
ATOM 12993 O O . PHE F 1 245 ? 130.118 201.365 150.882 1.00 100.72 388 PHE F O 1
ATOM 13001 N N . GLU F 1 246 ? 128.599 199.742 150.563 1.00 103.57 389 GLU F N 1
ATOM 13002 C CA . GLU F 1 246 ? 129.460 198.937 149.707 1.00 103.57 389 GLU F CA 1
ATOM 13003 C C . GLU F 1 246 ? 129.108 199.050 148.227 1.00 103.57 389 GLU F C 1
ATOM 13004 O O . GLU F 1 246 ? 129.485 198.172 147.444 1.00 103.57 389 GLU F O 1
ATOM 13010 N N . CYS F 1 247 ? 128.394 200.104 147.827 1.00 114.52 390 CYS F N 1
ATOM 13011 C CA . CYS F 1 247 ? 127.996 200.238 146.428 1.00 114.52 390 CYS F CA 1
ATOM 13012 C C . CYS F 1 247 ? 129.189 200.540 145.529 1.00 114.52 390 CYS F C 1
ATOM 13013 O O . CYS F 1 247 ? 129.270 200.030 144.405 1.00 114.52 390 CYS F O 1
ATOM 13016 N N . ASN F 1 248 ? 130.123 201.363 146.001 1.00 122.88 391 ASN F N 1
ATOM 13017 C CA . ASN F 1 248 ? 131.190 201.888 145.157 1.00 122.88 391 ASN F CA 1
ATOM 13018 C C . ASN F 1 248 ? 132.358 200.926 144.975 1.00 122.88 391 ASN F C 1
ATOM 13019 O O . ASN F 1 248 ? 133.278 201.241 144.213 1.00 122.88 391 ASN F O 1
ATOM 13024 N N . VAL F 1 249 ? 132.354 199.775 145.641 1.00 119.62 392 VAL F N 1
ATOM 13025 C CA . VAL F 1 249 ? 133.464 198.830 145.591 1.00 119.62 392 VAL F CA 1
ATOM 13026 C C . VAL F 1 249 ? 133.031 197.598 144.809 1.00 119.62 392 VAL F C 1
ATOM 13027 O O . VAL F 1 249 ? 131.907 197.111 144.972 1.00 119.62 392 VAL F O 1
ATOM 13031 N N . ASN F 1 250 ? 133.920 197.109 143.948 1.00 117.58 393 ASN F N 1
ATOM 13032 C CA . ASN F 1 250 ? 133.699 195.895 143.174 1.00 117.58 393 ASN F CA 1
ATOM 13033 C C . ASN F 1 250 ? 134.837 194.920 143.442 1.00 117.58 393 ASN F C 1
ATOM 13034 O O . ASN F 1 250 ? 136.003 195.323 143.502 1.00 117.58 393 ASN F O 1
ATOM 13039 N N . GLY F 1 251 ? 134.495 193.645 143.601 1.00 108.81 394 GLY F N 1
ATOM 13040 C CA . GLY F 1 251 ? 135.500 192.627 143.824 1.00 108.81 394 GLY F CA 1
ATOM 13041 C C . GLY F 1 251 ? 135.953 192.552 145.272 1.00 108.81 394 GLY F C 1
ATOM 13042 O O . GLY F 1 251 ? 135.371 193.155 146.180 1.00 108.81 394 GLY F O 1
ATOM 13043 N N . THR F 1 252 ? 137.021 191.790 145.478 1.00 101.37 395 THR F N 1
ATOM 13044 C CA . THR F 1 252 ? 137.580 191.556 146.802 1.00 101.37 395 THR F CA 1
ATOM 13045 C C . THR F 1 252 ? 138.771 192.474 147.039 1.00 101.37 395 THR F C 1
ATOM 13046 O O . THR F 1 252 ? 139.599 192.679 146.147 1.00 101.37 395 THR F O 1
ATOM 13050 N N . VAL F 1 253 ? 138.847 193.026 148.243 1.00 91.93 396 VAL F N 1
ATOM 13051 C CA . VAL F 1 253 ? 139.954 193.924 148.590 1.00 91.93 396 VAL F CA 1
ATOM 13052 C C . VAL F 1 253 ? 141.239 193.111 148.712 1.00 91.93 396 VAL F C 1
ATOM 13053 O O . VAL F 1 253 ? 141.276 192.127 149.473 1.00 91.93 396 VAL F O 1
ATOM 13057 N N . PRO F 1 254 ? 142.306 193.468 147.993 1.00 88.83 397 PRO F N 1
ATOM 13058 C CA . PRO F 1 254 ? 143.562 192.712 148.107 1.00 88.83 397 PRO F CA 1
ATOM 13059 C C . PRO F 1 254 ? 144.233 192.898 149.459 1.00 88.83 397 PRO F C 1
ATOM 13060 O O . PRO F 1 254 ? 143.772 193.691 150.287 1.00 88.83 397 PRO F O 1
ATOM 13064 N N . ASN F 1 255 ? 145.324 192.175 149.694 1.00 81.69 398 ASN F N 1
ATOM 13065 C CA . ASN F 1 255 ? 146.019 192.184 150.975 1.00 81.69 398 ASN F CA 1
ATOM 13066 C C . ASN F 1 255 ? 147.407 192.802 150.851 1.00 81.69 398 ASN F C 1
ATOM 13067 O O . ASN F 1 255 ? 148.313 192.502 151.632 1.00 81.69 398 ASN F O 1
ATOM 13072 N N . GLU F 1 256 ? 147.592 193.674 149.865 1.00 84.34 399 GLU F N 1
ATOM 13073 C CA . GLU F 1 256 ? 148.837 194.415 149.754 1.00 84.34 399 GLU F CA 1
ATOM 13074 C C . GLU F 1 256 ? 148.818 195.620 150.692 1.00 84.34 399 GLU F C 1
ATOM 13075 O O . GLU F 1 256 ? 147.772 196.214 150.965 1.00 84.34 399 GLU F O 1
ATOM 13081 N N . TYR F 1 257 ? 150.002 195.982 151.181 1.00 82.85 400 TYR F N 1
ATOM 13082 C CA . TYR F 1 257 ? 150.141 197.015 152.195 1.00 82.85 400 TYR F CA 1
ATOM 13083 C C . TYR F 1 257 ? 150.996 198.155 151.663 1.00 82.85 400 TYR F C 1
ATOM 13084 O O . TYR F 1 257 ? 151.910 197.947 150.862 1.00 82.85 400 TYR F O 1
ATOM 13093 N N . CYS F 1 258 ? 150.685 199.366 152.119 1.00 91.58 401 CYS F N 1
ATOM 13094 C CA . CYS F 1 258 ? 151.414 200.567 151.741 1.00 91.58 401 CYS F CA 1
ATOM 13095 C C . CYS F 1 258 ? 151.932 201.252 153.000 1.00 91.58 401 CYS F C 1
ATOM 13096 O O . CYS F 1 258 ? 151.732 200.778 154.122 1.00 91.58 401 CYS F O 1
ATOM 13099 N N . TRP F 1 259 ? 152.608 202.381 152.808 1.00 108.88 402 TRP F N 1
ATOM 13100 C CA . TRP F 1 259 ? 153.181 203.152 153.903 1.00 108.88 402 TRP F CA 1
ATOM 13101 C C . TRP F 1 259 ? 152.919 204.630 153.645 1.00 108.88 402 TRP F C 1
ATOM 13102 O O . TRP F 1 259 ? 153.327 205.149 152.592 1.00 108.88 402 TRP F O 1
ATOM 13113 N N . PRO F 1 260 ? 152.255 205.348 154.554 1.00 113.60 403 PRO F N 1
ATOM 13114 C CA . PRO F 1 260 ? 151.816 206.714 154.236 1.00 113.60 403 PRO F CA 1
ATOM 13115 C C . PRO F 1 260 ? 152.913 207.760 154.366 1.00 113.60 403 PRO F C 1
ATOM 13116 O O . PRO F 1 260 ? 152.889 208.773 153.660 1.00 113.60 403 PRO F O 1
ATOM 13120 N N . PHE F 1 261 ? 153.875 207.536 155.257 1.00 119.34 404 PHE F N 1
ATOM 13121 C CA . PHE F 1 261 ? 154.944 208.502 155.468 1.00 119.34 404 PHE F CA 1
ATOM 13122 C C . PHE F 1 261 ? 155.941 208.458 154.318 1.00 119.34 404 PHE F C 1
ATOM 13123 O O . PHE F 1 261 ? 156.201 207.399 153.739 1.00 119.34 404 PHE F O 1
ATOM 13131 N N . SER F 1 262 ? 156.494 209.625 153.983 1.00 130.88 405 SER F N 1
ATOM 13132 C CA . SER F 1 262 ? 157.461 209.756 152.900 1.00 130.88 405 SER F CA 1
ATOM 13133 C C . SER F 1 262 ? 158.890 209.903 153.414 1.00 130.88 405 SER F C 1
ATOM 13134 O O . SER F 1 262 ? 159.726 210.529 152.754 1.00 130.88 405 SER F O 1
ATOM 13137 N N . LYS F 1 263 ? 159.186 209.336 154.582 1.00 133.56 406 LYS F N 1
ATOM 13138 C CA . LYS F 1 263 ? 160.513 209.412 155.195 1.00 133.56 406 LYS F CA 1
ATOM 13139 C C . LYS F 1 263 ? 160.965 208.005 155.560 1.00 133.56 406 LYS F C 1
ATOM 13140 O O . LYS F 1 263 ? 160.874 207.591 156.724 1.00 133.56 406 LYS F O 1
ATOM 13146 N N . PRO F 1 264 ? 161.459 207.231 154.580 1.00 133.99 407 PRO F N 1
ATOM 13147 C CA . PRO F 1 264 ? 161.936 205.863 154.818 1.00 133.99 407 PRO F CA 1
ATOM 13148 C C . PRO F 1 264 ? 163.138 205.815 155.756 1.00 133.99 407 PRO F C 1
ATOM 13149 O O . PRO F 1 264 ? 164.205 206.305 155.385 1.00 133.99 407 PRO F O 1
#

Foldseek 3Di:
DDDQDPVVLVVLVVLLLVLLLVLLLLQLVLCQPDQQLAPDDFDDADLPPPFDADQCLQVLLVVLLVVLVVLLVVLLQFFPRSRLLSSVLSLLLSVLSVVVSVVCVVDWDWGHHPLSVQDDGPPPDDPCSSVLSVLCSVQVVGPVSPNVRHADTFQDPSLLSLLSSLVSSVPQDDPPPVPVNVVSVVSSVSSLVSCSRNSRDGPVRSVVNNVVSVVSVVVLQVCLQVVVLPPDPDPPDPRPCNCVSSVSPDHDDDRDTHHPDPPD/DFDQDPPVLVVLVVLLLVLLLVLLLLQLVLCQPDQQLAPDDFDDADLPPPFDADQCLQVVLVVLLVVLVVLLVVLLQFFPRSRVLSSVLSLQSSQLSVVVSVVCVVDWDWGHHPLSVQDDGPPPDDPCSSVLSVLCSVVVVGPVSPNVRHADTAQDPSLLSLLLSLVSSCPQDDPPCVVVNVVSVVSNVSSLVSCSNNSRDGPVRNVVNNVVSVVSVVVLQVCLQVVVLPPDPDPVDPRPCNCVSRVSPHHDDDRDTHHPDPPD/DFDQDQVLLVVLQVLLLVLLLVLLLVQLVLLQVDQALAPDAFDDADQPPPFAADQCLLQLLCVLLVVLVVVLVVLLQFAPRNSQLSNVVSLQSSVLSVVVSVVCVVDWAWGHHPLRPDDDHPPPDDPCSSVLSVLCSVQVVDPVSPSCRDADTFQDPSLLSLLLSLVSSCVQADPPPCPVNVVSVVSSVSSLVSCRSNSRYGPVRNVVNNPVSVVSVVVLVVCVQVVDLPPDPDPVDPRVCSCVSRVSDDHDDDRDTDHDDPPD/DFDQDPPVLVVLVVLLLVLLLVLLLLQLVLCQPDFQLQPDAFDDAPQPVPFDADQCLLVCLVVLVVVLVVLVVVLLQQFPNNSLLSSVLSLQSSQVSVVVSVVCVVDWAWQHHPLRPDDDTPPPDDPVSVVLSVLSSVQVCDPVSPSVSAAGTALDCSLLSLLLSLVCSQPLDDPPCVPVNVVSVVSSVSSLVSCSSNSTAGPNRNVVNNVVNVVSVVVLVVCLQVVPLPPDPDPVDPRPCNCVSSVSPYHDDDNDTDHDDPPD/DADADPVVLVVLVVLLLVLLLVLLLLVLVLCQVDQALAPDAFDDDPPPVPFDADQCLLVCLCVLVCVLVVLVVVLLQWFPRNSLLSSLLSLQSSQVSVVVSVVSVVDWDWQHHPLNPDDDTPPPDDPCSVVLSVLSSVQVCDVVSPSVRHADTAQDCSLLSLLSSLVSSPPLDDPPCVPVNVVSVVSSVSSLVSCCNNSRADPVRNVVNNVVNVVSSVVLVVCLQVVPLPPDPDPPDPRPCNCVSSVSPDHDDDNDTDHDDPPD/DDDQDPPLLVVLVCLQLVLLLVLLLLFLVLCQVDAQLAPDAFDDADQPPPFDADQCLLQLLVVLLCVLVVLVVVLLAQADNNRLLSSVVSQLSSVLSVVVSVVCVVDKDWGHHWLRPDDDDPPPDDPCSSVLSVQCSVQVCDPVSHSVRDADIAQDPSLLSLLLSLVSSCPLADPPPCPVNVVSVVSNVSSLVSCSSNSRGGPVRNVVNNPVNVVSVVVLCVCPQVPVLPPDPDPVDPRPPSCVSRVSDDHDDDNDTHHDDPPD

Organism: Homo sapiens (NCBI:txid9606)

Nearest PDB structures (foldseek):
  8ijq-assembly1_A  TM=1.002E+00  e=3.221E-41  Homo sapiens
  1d2t-assembly1_A  TM=6.716E-01  e=2.846E+00  Shimwellia blattae
  7f18-assembly3_C  TM=4.149E-01  e=2.993E+00  Pseudomonas aeruginosa
  8ijq-assembly1_A  TM=9.976E-01  e=8.662E-38  Homo sapiens
  9jq0-assembly1_A  TM=6.528E-01  e=4.733E-01  Klebsiella pneumoniae 342

Solvent-accessible surface area: 81569 Å² total; per-residue (Å²): 223,25,75,75,26,156,147,6,14,106,82,0,43,95,40,12,112,110,6,53,14,98,10,11,73,24,36,8,52,0,53,47,82,15,116,95,9,44,112,49,59,81,17,18,3,78,52,17,100,88,44,102,120,42,105,146,0,22,37,68,2,8,58,8,13,89,74,0,60,137,23,12,109,80,16,26,74,64,0,92,21,66,9,1,0,60,0,4,19,16,2,0,25,0,16,0,25,64,68,13,8,103,10,0,85,24,4,0,11,7,12,17,25,35,43,126,135,25,120,46,126,139,54,62,51,120,195,56,32,103,110,72,10,124,38,28,95,80,7,163,24,56,48,94,82,68,19,32,59,31,17,12,7,4,2,0,12,37,0,1,46,4,0,2,10,1,31,0,0,36,47,9,5,42,167,65,138,72,131,38,30,69,70,1,97,69,26,0,91,108,0,20,85,28,0,25,0,6,25,11,6,1,15,11,1,5,102,28,0,53,87,47,1,27,77,30,4,84,81,1,18,77,20,4,68,72,86,10,21,100,95,55,182,159,63,117,35,208,20,45,78,8,58,83,2,1,64,52,4,79,20,79,16,51,56,79,84,45,178,64,127,93,168,175,223,25,79,70,25,154,147,10,13,110,74,0,44,99,37,12,120,113,9,56,15,105,8,12,65,22,39,6,54,0,44,55,74,11,112,88,6,44,107,45,61,77,21,20,4,74,51,17,100,86,45,102,120,41,107,141,0,19,43,71,1,10,66,10,14,92,78,0,60,143,25,13,100,73,13,32,66,66,0,87,20,64,10,1,0,59,0,5,20,17,2,0,23,0,16,0,27,67,68,10,10,105,13,0,83,22,4,1,9,4,12,14,24,36,41,125,137,27,121,45,129,138,53,62,46,125,198,67,30,110,117,64,9,120,37,25,104,72,5,167,23,50,41,91,82,71,17,36,62,30,19,14,9,2,1,0,12,35,0,0,50,5,0,1,14,0,23,0,0,27,48,8,5,44,160,62,132,74,137,36,28,66,67,0,98,70,26,0,88,108,0,22,80,30,0,23,0,5,27,9,5,2,18,5,1,7,98,29,0,55,85,43,0,30,76,31,6,96,80,2,14,81,22,3,53,66,98,10,27,92,85,49,178,159,65,117,38,205,23,46,84,9,63,74,2,2,69,48,4,85,23,86,18,52,57,78,84,52,131,59,118,92,163,167,224,14,83,67,39,135,133,12,9,109,99,0,39,97,50,12,90,109,12,67,15,111,5,5,67,21,39,10,67,2,58,51,83,11,116,83,11,30,112,68,78,72,26,15,5,71,56,13,93,90,51,103,112,45,102,155,0,22,34,75,2,12,64,13,12,94,72,3,52,140,38,7,97,82,9,18,103,59,0,49,6,68,3,0,2,54,3,10,25,8,3,0,17,0,15,0,18,81,67,12,8,111,18,0,91,28,2,0,5,14,12,14,24,38,60,115,133,34,118,43,126,136,36,65,51,96,201,57,33,102,131,67,6,125,45,28,89,74,11,158,23,38,48,115,85,67,30,33,64,12,24,11,9,1,3,0,11,37,2,1,56,7,0,0,13,2,28,2,1,22,38,10,3,37,182,59,133,81,129,34,28,66,74,3,98,77,23,0,98,110,0,23,93,26,1,20,1,4,21,12,4,4,17,11,2,8,110,30,0,50,91,48,0,30,78,31,4,94,67,1,11,82,13,6,75,65,72,3,31,94,96,58,175,148,57,177,27,225,19,42,114,5,64,98,9,2,63,70,8,87,30,82,18,52,47,121,83,53,135,72,126,94,161,166,230,21,73,73,20,166,143,12,15,99,81,0,42,96,52,12,95,116,8,61,25,98,8,8,78,21,38,15,45,3,69,87,77,23,113,69,20,52,118,44,69,69,30,20,2,75,57,11,95,94,42,96,92,54,103,162,6,18,42,84,1,9,52,15,15,93,75,0,52,132,34,16,101,67,27,33,75,81,1,81,10,72,12,3,3,66,2,5,18,13,9,4,20,0,14,0,30,62,74,9,9,104,17,0,86,20,7,1,7,15,11,11,29,37,50,105,129,24,126,41,138,145,54,66,53,106,178,80,37,82,131,65,8,142,41,22,115,82,6,159,22,63,52,121,87,66,24,26,70,27,30,19,16,1,3,0,12,46,0,0,54,4,1,2,15,1,34,0,1,23,62,11,13,51,198,88,126,132,126,36,19,85,78,2,97,65,30,0,91,107,0,26,94,52,0,20,6,5,16,5,4,0,10,6,1,8,106,40,0,57,87,47,2,32,81,27,5,88,80,4,26,80,26,4,67,66,97,9,35,103,103,52,182,170,62,115,33,189,29,46,103,10,57,76,4,4,84,56,6,71,24,92,21,49,56,100,94,70,172,55,129,94,161,164,211,23,75,65,20,176,147,13,13,100,90,0,39,93,35,14,90,105,9,61,10,99,7,8,78,22,38,10,62,2,54,58,89,19,114,76,10,39,113,50,62,79,28,17,2,85,31,17,92,90,45,94,118,52,113,162,3,24,47,61,2,14,61,3,16,85,78,0,49,137,32,13,98,76,21,33,82,72,1,47,26,64,12,7,1,56,4,5,22,12,4,1,23,0,16,1,31,66,73,13,11,100,12,0,98,20,4,0,8,13,6,10,27,30,42,106,125,30,125,46,126,147,47,68,40,139,187,64,44,71,96,75,7,117,40,28,105,92,6,155,25,61,54,123,88,58,28,24,73,20,24,6,14,3,3,0,14,42,0,2,54,5,2,4,16,0,31,0,1,23,65,8,11,47,198,89,124,128,132,30,16,84,87,0,98,65,28,0,93,111,0,19,99,44,0,31,5,8,22,7,1,2,11,18,1,12,120,38,0,55,90,38,2,32,78,34,9,92,82,4,24,81,22,4,77,72,96,9,39,113,95,48,185,163,62,110,26,191,21,41,75,8,56,89,6,3,89,69,6,89,20,88,23,52,45,106,98,72,134,55,130,92,167,161,233,16,83,58,53,139,153,11,11,112,86,0,40,104,50,17,92,129,10,63,13,96,4,6,61,15,43,10,61,1,52,55,80,16,110,93,12,37,105,74,81,75,23,18,5,72,54,16,91,89,49,102,117,40,112,154,0,21,33,85,3,8,68,12,13,92,74,4,51,142,36,6,96,82,10,20,108,67,0,44,8,66,3,2,2,49,5,14,25,8,5,0,20,0,18,0,19,74,73,8,9,110,18,0,91,26,4,1,10,8,11,15,28,32,69,119,154,36,123,45,131,132,44,60,49,96,202,57,36,102,132,57,6,120,39,22,95,75,6,146,18,42,48,120,80,60,32,26,67,14,23,12,12,1,5,0,10,33,0,0,56,7,0,1,14,2,27,2,1,22,36,7,5,36,181,67,138,77,133,34,28,62,77,3,98,77,24,0,98,116,0,23,90,24,2,20,0,6,21,7,1,2,16,9,0,10,111,28,0,53,92,48,1,32,75,32,11,89,72,0,14,83,14,4,60,79,66,3,26,94,93,47,185,144,58,168,44,205,21,39,96,2,68,96,13,2,62,80,9,74,35,80,24,46,43,118,87,56,138,78,125,95,161,168

B-factor: mean 73.2, std 36.14, range [11.36, 145.84]